Protein 4R7O (pdb70)

Nearest PDB structures (foldseek):
  4r7o-assembly6_F  TM=1.004E+00  e=2.488E-62  Bacillus anthracis str. Ames
  4r7o-assembly5_E  TM=1.000E+00  e=1.242E-59  Bacillus anthracis str. Ames
  4r7o-assembly4_D  TM=1.000E+00  e=6.249E-59  Bacillus anthracis str. Ames
  5t91-assembly1_A  TM=9.676E-01  e=3.129E-40  Bacillus subtilis subsp. subtilis str. 168
  5t9b-assembly1_G  TM=9.625E-01  e=3.129E-40  Bacillus subtilis subsp. subtilis str. 168

B-factor: mean 41.23, std 19.24, range [12.94, 158.27]

Sequence (1934 aa):
KNKFLNIAHRGASGHAPEHTFASYDLVKKMKADYLELDIQLTKDGQLIAMHDTAVDRTTNGTGEVRDKTLSEIKSLDAGSWFNKAYPEKAKQEYVGQKVPTLEEIFQKYGRSMKYYIETKSPDVYPGMEEKLLALLEKYNLIGQNMSSSRVMIQSFSKDSLKKIHSINKNIPLVQLLWYYPNENNEIVEWSGITHEPKRVTNDDFQEIKKYAVGIGPNLRNDNGDLIINESYMKMARQNGLLIHPYTINEKPDMRLLMKWGATGMFTNYPDRLHTVLKEKNKFLNIAHRGASGHAPEHTFASYDLVKKMKADYLELDIQLTKDGQLIAMHDTAVDRTTNGTGEVRDKTLSEIKSLDAGSWFNKAYPEKAKQEYVGQKVPTLEEIFQKYGRSMKYYIETKSPDVYPGMEEKLLALLEKYNLIGQNMSSSRVMIQSFSKDSLKKIHSINKNIPLVQLLWYYPNENNEIVEWSGITHEPKRVTNDDFQEIKKYAVGIGPNLRNDNGDLIINESYMKMMARQNGLLIHPYTINEKPDMRLLMKWGATGMFTNYPDRLHTVLKENKNKFLNIAHRGASGHAPEHTFASYDLVKKMKADYLELDIQLTKDGQLIAMHDTAVDRTTNGTGEVRDKTLSEIKSLDAGSWFNKAYPEEKAKQEYVGQKVPTLEEIFQKYGRSMKYYIETKKSPDVYPGMEEKLLALLEKYNLIGQNMSSSRVMIQSFSKDSLKKIHSINKNIPLVQLLWYYPNENNEIVEWSGITHEPKRVTNDDFQEIKKYAVGIGPNLRNDNGDLIINESYMKMARQNGLLIHPYTINEKPDMRLLMKWGATGMFTNYPDRLHTVLKEKNKFLNIAHRGASGHAPEHTFASYDLVKKMKADYLELDIQLTKDGQLIAMHDTAVDRTTNGTGEVRDKTLSEIKSLDAGSWFNKAYPEKAKQEYVGQKVPTLEEIFQKYGRSMKYYIETKKSPDVYPGMEEKLLALLEKYNLIGQNMSSSRVMIQSFSKDSLKKIHSINKNIPLVQLLWYYPNENNEIVEWSGITHEPKRRVTNDDFQEIKKYAVGIGPNLRNDNGDLIINESYMKMARQNGLLIHPYTINEKPDMRLLMKWGATGMFTNYPDRLHTVLKENKNKFLNIAHRGASGHAPEHTFASYDLVKKMKADYLELDIQLTKDGQLIAMHDTAVDRTTNGTGEVRDKTLSEIKSLDAGSWFNKAYPEKAKQEYVGQKVPTLEEIFQKYGRSMKYYIETKSPDVYPGMEEKLLALLEKYNLIGSRVMIQSFSKDSLKKIHSINKNIPLVQLLWYYPNENNEIVEWSGITHEPKRVTNDDFQEIKKYAVGIGPNLRNDNGDLIINESYMKMARQNGLLIHPYTINEKPDMRLLMKWGATGMFTNYPDRLHTVLKEKFLNIAHRGASGHAPEHTFASYDLVKKMKADYLELDIQLTKDGQLIAMHDTAVDRTTNGTGEVRDKTLSEIKSLDAGSWFNKAYPEKAKQEYVGQKVPTLEEIFQKYGRSMKYYIETKSPDVYPGMEEKLLALLEKYNLIRVMIQSFSKDSLKKIHSINKNIPLVQLLWYYPNENNEIVEWSGITHEEPKRVTNDDFQEIKKYAVGIGPNLRNDNGDLIINESYMKMARQNGLLIHPYTINEKPDMRLLMKWGATGMFTNYPDRLHTVLKEKNKFLNIAHRGASGHAPEHTFASYDLVKKMKADYLELDIQLTKDGQLIAMHDTAVDRTTNGTGEVRDKTLSEIKSLDAGSWFNKAYPEKAKQEYVGQKVPTLEEIFQKYGRSMKYYIETKSPDVYPGMEEKLLALLEKYNLIRVMIQSFSKDSLKKIHSINKNIPLVQLLWYYPNENNEIVEWSGITHEPKRVTNDDFQEIKKYAVGIGPNLRNDNGDLIINESYMKMARQNGLLIHPYTINEKPDMRLLMKWGATGMFTNYPDRLHTVLKE

CATH classification: 3.20.20.190

Organism: Bacillus anthracis (NCBI:txid1392)

InterPro domains:
  IPR017946 PLC-like phosphodiesterase, TIM beta/alpha-barrel domain superfamily [G3DSA:3.20.20.190] (24-314)
  IPR017946 PLC-like phosphodiesterase, TIM beta/alpha-barrel domain superfamily [SSF51695] (36-311)
  IPR030395 Glycerophosphodiester phosphodiesterase domain [PF03009] (43-305)
  IPR030395 Glycerophosphodiester phosphodiesterase domain [PS51704] (38-311)

Radius of gyration: 44.38 Å; Cα contacts (8 Å, |Δi|>4): 4209; chains: 7; bounding box: 120×87×147 Å

Secondary structure (DSSP, 8-state):
--PPEEEEETTTTTTS-TTSHHHHTTTTTTT-SEEEEEEEE-TTS-EEE-SSSBSTTTSS--SBGGGS-HHHHHTS-SSHHHHHH-TTT--GGGTTPPPPBHHHHHHHHGGGSEEEEEE--TTTSTTHHHHHHHHHHHTT-S-SSSTT-SEEEEES-HHHHHHHHHH-TTS-EEEE--EEE-TTS-EEETTS-S--GGG--HHHHHHHHTT-SEEE-BSB-TTS-B---HHHHHHHHHTT-EE--B----HHHHHHHHHHT-SEEEES-HHHHHHHHH-/----EEEETTTTTTTS-TTSHHHHTTTTTTT-SEEEEEEEE-TTS-EEE-SSSBSTTTSS--SBGGGS-HHHHTTS-SSHHHHHH-GGG--GGGTT--PPBHHHHHHHHGGGS-EEEE---TTTSTTHHHHHHHHHHHTT-S-SSSSS-SEEEEES-HHHHHHHHHH-TTS-EEEE--EEE-TTS-EEETTSSS--GGG--HHHHHHHHTT-SEEE-BSB-TTS-B---HHHHHHHHHTT-EE--B---SHHHHHHHHHHT-SEEEES-HHHHHHHHT-/-TT--EEEETTTTTTTS-TTSHHHHTTTTTTT-SEEEEEEEE-TTS-EEE-SSSBSTTTSS--SBGGGS-HHHHHTS-SSHHHHHH-GGG--GGGTTPPPPBHHHHHHHHTTSS-EEEEE--TTTSTTHHHHHHHHHHHTT-S-SSGGG--EEEEES-HHHHHHHHHH-TTS-EEEEE-EEE-TTS-EEETT--S--GGG--HHHHHHHHTT-SEEEEBSB-TTS-B---HHHHHHHHHTT-EE--B---SHHHHHHHHHTT-SEEEES-HHHHHHHHT-/----EEEETTTTTTTS-TTSHHHHHHHTTTT-SEEEEEEEE-TTS-EEE-SSSBSTTTSS--SBGGGS-HHHHHTS-SSHHHHHH-TTT--GGGTTPPPPBHHHHHHHHTTS--EEEE---TTTSTTHHHHHHHHHHHTT---SSGGG-SEEEEES-HHHHHHHHHH-TTS-EEEEE-EEE-TTS-EEETTSSS--GGG--HHHHHHHTTT-SEEEEBSB-TTS-B-S-HHHHHHHHTTT-EE--B---SHHHHHHHHHHT-SEEEES-HHHHHHHHT-/-TT--EEEEETTTTTTS-TTSHHHHTTTTTTT-SEEEEEEEE-TTS-EEE-SSSBSTTTSSS-SBGGGS-HHHHHTS--SHHHHHH-GGG--GGGTTPPPPBHHHHHHHHGGGSEEEEE---TTTSTTHHHHHHHHHHHTTS----EEEEES-HHHHHHHHHH-TTS-EEEE--EEE-TTS-EEETTS-S--GGG--HHHHHHHHTT-SEEE-BSB-TTS-B-S-HHHHHHHHHTT-EE--B---SHHHHHHHHHHT-SEEEES-HHHHHHHHT-/--EEEEETTTTTTS-SSSHHHHTTTTTTT-SEEEEEEEE-TTS-EEE-SSSBSTTTSSS-SBGGGS-HHHHHTS--SHHHHHH-TTT--GGGTTPPPPBHHHHHHHHTTS--EEEE---TTTSTTHHHHHHHHHHHTT---EEEEES-HHHHHHHHHH-TTS-EEEEE-EEE-TTS-EEETTS-S--GGG--HHHHHHHTTT-SEEEEBSB-TTS-B---HHHHHHHHHTT-EE--B---SHHHHHHHHHHT-SEEEES-HHHHHHHHH-/----EEEETTTTTTTS-SSSHHHHTTTTTTT-SEEEEEEEE-TTS-EEE-SSSBSTTTSS--SBSTTS-HHHHHTS-SSHHHHHH-GGG--GGGTT--PPBHHHHHHHHGGGSEEEEEE--TTTSTTHHHHHHHHHHHTT---EEEEES-HHHHHHHHHH-SSS-EEEEE-EEE-TTS-EEETTS-S--GGG--HHHHHHHHTT-SEEEEBSB-SSS-B---HHHHHHHHHTT-EE--B---SHHHHHHHHHHT-SEEEES-HHHHHHHHH-

Solvent-accessible surface area: 82773 Å² total; per-residue (Å²): 234,80,161,26,24,1,0,0,21,37,0,0,16,6,50,0,0,17,7,0,48,17,0,4,71,32,2,131,148,31,125,12,56,11,1,4,0,1,0,0,17,5,126,80,22,70,9,0,1,7,69,42,52,27,0,72,109,11,15,112,21,98,27,63,0,96,88,31,33,38,86,76,0,44,88,24,28,6,0,28,51,2,19,140,42,93,12,90,71,39,100,126,123,8,88,36,41,112,2,0,9,0,42,60,0,1,115,109,40,24,128,57,12,59,0,0,0,18,2,43,18,36,90,41,8,103,33,3,2,87,88,0,18,64,27,0,113,130,47,100,0,25,14,161,83,71,112,70,8,59,0,18,0,1,0,50,18,69,91,0,0,100,71,0,39,80,89,38,117,50,0,10,1,0,0,6,0,61,0,58,51,22,118,88,123,62,47,19,8,85,27,15,22,1,22,24,1,98,18,0,30,53,80,0,0,80,63,0,87,133,7,4,38,0,0,0,0,2,2,44,24,132,88,20,17,31,13,5,28,67,2,0,0,82,2,0,70,97,11,40,0,28,0,1,0,37,51,4,36,73,65,23,20,0,99,17,0,75,170,28,26,9,7,0,0,4,0,30,29,0,46,78,0,49,65,9,63,156,130,220,79,155,39,15,1,0,0,23,38,0,0,16,6,52,0,0,18,7,0,45,20,0,5,71,58,1,124,186,38,117,12,48,12,1,3,0,8,2,4,17,4,133,78,34,68,10,0,1,7,76,42,40,25,0,75,107,10,12,110,19,98,31,58,0,104,92,40,36,41,88,81,0,48,86,20,24,3,0,42,44,2,27,178,54,86,90,137,61,46,101,149,117,7,72,36,41,98,2,0,8,0,39,62,0,1,113,111,41,21,83,74,13,72,0,0,0,30,2,70,42,32,119,31,8,93,26,2,1,84,90,0,16,63,24,0,112,137,42,73,0,17,4,138,76,72,97,40,7,58,0,16,0,2,0,65,16,66,95,0,0,105,83,0,37,84,92,33,122,56,0,9,0,0,0,6,0,72,0,57,57,32,152,70,122,98,49,49,7,150,64,62,23,12,82,62,4,167,118,8,3,0,28,17,0,17,79,1,80,148,10,3,32,0,0,0,0,4,1,47,31,134,100,19,18,32,14,5,42,71,79,1,0,124,15,0,90,14,3,49,2,21,0,0,0,39,53,4,32,78,64,22,19,0,92,15,0,80,154,30,18,8,7,0,0,4,0,33,29,0,46,79,0,54,68,9,70,155,141,172,191,76,112,43,10,1,0,0,23,40,0,0,16,5,52,0,0,14,7,0,40,17,0,5,68,58,1,126,167,34,113,12,36,15,1,3,0,1,0,0,18,5,144,80,22,73,10,0,1,7,64,44,52,26,0,74,105,10,13,115,21,96,29,58,0,90,95,33,38,35,90,81,0,50,86,24,24,4,0,42,43,0,30,182,52,97,90,178,65,43,101,152,125,9,74,37,38,104,2,0,8,0,45,59,0,2,115,115,38,26,161,60,20,32,0,0,0,14,2,38,42,44,110,49,6,101,27,2,1,82,89,0,12,59,22,0,105,129,45,104,0,16,27,166,79,76,108,48,12,91,1,18,0,2,0,69,17,36,72,0,0,45,67,0,41,80,92,23,119,39,0,14,1,0,0,6,0,65,0,57,54,48,183,115,126,57,52,34,8,154,56,45,28,12,76,44,4,121,93,8,6,0,58,19,0,38,69,2,85,144,12,5,40,0,0,0,0,7,1,88,30,138,122,38,70,79,16,4,41,49,72,1,0,124,14,0,82,14,4,49,2,26,0,0,0,36,50,4,39,101,68,91,23,0,103,48,0,60,150,32,27,7,8,0,0,4,0,25,24,0,50,72,0,54,61,8,74,153,136,222,100,128,36,10,0,0,0,23,41,0,0,16,10,32,0,0,14,7,0,42,17,0,3,56,36,0,54,134,32,114,15,37,9,0,2,0,7,3,10,19,4,134,80,24,66,12,0,1,9,71,43,34,28,0,70,107,12,12,110,16,98,30,52,0,96,89,32,40,37,87,89,0,44,84,22,27,5,0,41,47,2,32,111,46,112,19,99,72,43,106,149,121,7,76,37,38,101,2,0,8,0,44,64,0,3,32,52,3,18,105,48,8,45,0,0,0,34,6,79,38,37,113,48,7,97,31,1,0,79,90,0,12,62,25,0,127,106,19,76,2,25,12,151,81,76,108,49,7,62,0,20,0,1,1,67,17,73,98,0,0,91,68,0,55,97,87,36,150,50,1,9,2,0,0,7,0,71,0,57,52,42,176,111,123,95,59,50,9,152,59,61,28,10,93,64,4,164,164,20,52,64,92,19,0,90,62,1,89,128,7,4,40,0,0,0,0,5,1,94,28,143,128,36,79,83,13,4,34,75,77,0,0,112,50,0,108,122,13,47,6,23,0,0,0,40,49,4,32,106,69,91,21,0,110,40,0,78,143,25,24,10,12,0,0,3,0,32,38,0,48,68,0,45,69,6,59,157,141,181,186,82,97,35,9,1,0,0,23,36,0,0,18,3,50,0,0,16,7,0,44,19,0,4,69,64,1,122,183,38,116,13,38,4,1,4,0,3,0,0,19,4,132,80,23,72,11,0,1,5,67,42,42,24,0,30,46,12,3,83,20,40,28,61,0,95,92,26,38,31,86,89,0,46,89,24,26,4,0,23,30,2,14,39,18,34,42,56,58,45,107,147,119,10,72,40,39,119,3,0,9,0,45,60,0,4,110,115,41,26,144,58,11,42,0,0,0,23,3,44,46,33,107,48,8,103,34,3,2,94,93,0,8,57,27,0,93,136,47,95,14,40,127,99,80,6,16,0,2,0,67,16,75,99,0,0,107,73,0,50,90,91,38,152,137,12,33,1,0,0,6,0,74,1,58,55,45,125,56,45,91,62,50,10,156,58,60,24,12,97,46,5,96,33,0,37,52,86,14,0,78,68,1,94,142,9,6,60,0,0,0,0,6,0,89,36,132,36,27,62,78,13,5,40,60,10,0,0,88,3,0,79,101,11,53,2,23,0,1,0,36,51,4,37,102,69,89,22,0,104,54,0,73,146,27,22,7,4,0,0,4,0,30,34,0,45,75,0,50,60,9,67,148,129,160,34,14,1,0,0,27,36,0,0,17,6,31,0,0,15,8,0,44,20,0,3,67,30,0,45,110,13,86,15,32,13,0,3,0,2,0,0,21,5,136,78,24,67,11,0,1,8,66,42,45,25,0,73,104,10,13,110,19,98,27,61,0,92,98,40,35,43,47,66,0,43,45,26,24,4,0,40,45,1,28,182,56,87,97,136,58,44,84,83,121,6,62,38,40,95,1,0,8,0,50,59,0,2,36,47,4,15,100,43,10,77,0,0,0,26,2,45,51,37,119,42,10,106,29,5,4,94,90,0,17,63,25,0,104,121,24,62,2,70,116,5,22,0,1,0,64,13,71,104,0,0,100,84,0,62,97,95,34,156,102,5,47,2,0,0,6,0,78,0,55,56,36,169,118,117,100,60,49,10,157,59,59,24,11,88,56,4,170,154,14,57,77,97,16,0,82,63,2,74,138,8,6,60,0,0,0,0,5,0,92,26,138,123,39,70,80,10,4,57,71,58,0,0,135,54,0,107,113,7,22,0,56,0,0,0,40,51,6,36,105,64,90,25,0,102,52,0,76,130,33,29,8,16,0,0,4,0,32,27,0,38,68,0,14,27,11,59,56,124,172,74,117,35,12,0,0,0,24,41,0,0,18,5,57,0,0,13,6,0,44,20,0,2,20,42,1,124,129,33,121,7,34,12,1,4,0,7,1,2,18,6,122,83,18,66,11,0,1,6,72,43,49,29,0,68,105,9,10,114,17,98,27,56,0,90,78,32,40,36,82,81,1,42,89,24,36,5,0,28,50,3,28,173,63,94,93,138,55,39,106,150,122,12,61,45,40,105,3,0,11,0,46,58,0,2,95,65,10,8,136,30,9,59,0,0,0,20,1,68,48,30,131,60,6,105,33,3,4,88,81,0,6,59,30,0,104,127,47,107,2,85,116,4,18,0,1,0,58,16,66,93,0,0,99,92,0,41,84,92,34,137,125,3,44,1,0,0,6,0,69,0,57,51,32,171,114,127,112,42,56,2,164,51,62,24,15,104,24,2,160,184,18,64,85,93,11,0,83,62,0,88,150,12,4,60,0,0,0,0,4,2,73,21,134,119,36,45,54,12,4,45,74,79,0,0,134,35,0,89,135,12,45,1,24,0,0,0,40,51,2,32,97,71,37,12,0,101,15,0,72,148,13,20,10,4,0,0,4,0,33,28,0,47,77,0,68,73,12,56,134,153

Structure (mmCIF, N/CA/C/O backbone):
data_4R7O
#
_entry.id   4R7O
#
_cell.length_a   209.644
_cell.length_b   85.891
_cell.length_c   191.539
_cell.angle_alpha   90.00
_cell.angle_beta   121.33
_cell.angle_gamma   90.00
#
_symmetry.space_group_name_H-M   'C 1 2 1'
#
loop_
_entity.id
_entity.type
_entity.pdbx_description
1 polymer 'Glycerophosphoryl diester phosphodiesterase, putative'
2 non-polymer 'MAGNESIUM ION'
3 non-polymer 'SULFATE ION'
4 non-polymer 1,2-ETHANEDIOL
5 non-polymer GLYCEROL
6 non-polymer DI(HYDROXYETHYL)ETHER
7 water water
#
loop_
_atom_site.group_PDB
_atom_site.id
_atom_site.type_symbol
_atom_site.label_atom_id
_atom_site.label_alt_id
_atom_site.label_comp_id
_atom_site.label_asym_id
_atom_site.label_entity_id
_atom_site.label_seq_id
_atom_site.pdbx_PDB_ins_code
_atom_site.Cartn_x
_atom_site.Cartn_y
_atom_site.Cartn_z
_atom_site.occupancy
_atom_site.B_iso_or_equiv
_atom_site.auth_seq_id
_atom_site.auth_comp_id
_atom_site.auth_asym_id
_atom_site.auth_atom_id
_atom_site.pdbx_PDB_model_num
ATOM 1 N N . LYS A 1 13 ? 67.080 11.774 14.911 1.00 76.16 35 LYS A N 1
ATOM 2 C CA . LYS A 1 13 ? 66.505 12.986 14.324 1.00 84.11 35 LYS A CA 1
ATOM 3 C C . LYS A 1 13 ? 65.106 13.274 14.880 1.00 88.97 35 LYS A C 1
ATOM 4 O O . LYS A 1 13 ? 64.837 14.375 15.377 1.00 84.17 35 LYS A O 1
ATOM 10 N N . ASN A 1 14 ? 64.218 12.285 14.798 1.00 88.26 36 ASN A N 1
ATOM 11 C CA . ASN A 1 14 ? 62.926 12.380 15.470 1.00 78.38 36 ASN A CA 1
ATOM 12 C C . ASN A 1 14 ? 62.827 11.413 16.656 1.00 66.75 36 ASN A C 1
ATOM 13 O O . ASN A 1 14 ? 61.729 11.018 17.058 1.00 68.04 36 ASN A O 1
ATOM 18 N N . LYS A 1 15 ? 63.984 11.059 17.220 1.00 52.70 37 LYS A N 1
ATOM 19 C CA . LYS A 1 15 ? 64.057 10.221 18.416 1.00 47.78 37 LYS A CA 1
ATOM 20 C C . LYS A 1 15 ? 63.266 10.834 19.576 1.00 40.58 37 LYS A C 1
ATOM 21 O O . LYS A 1 15 ? 63.330 12.039 19.810 1.00 41.59 37 LYS A O 1
ATOM 27 N N . PHE A 1 16 ? 62.521 10.000 20.298 1.00 37.04 38 PHE A N 1
ATOM 28 C CA . PHE A 1 16 ? 61.616 10.487 21.332 1.00 28.75 38 PHE A CA 1
ATOM 29 C C . PHE A 1 16 ? 62.348 10.934 22.590 1.00 30.02 38 PHE A C 1
ATOM 30 O O . PHE A 1 16 ? 63.112 10.185 23.168 1.00 36.31 38 PHE A O 1
ATOM 38 N N . LEU A 1 17 ? 62.094 12.160 23.019 1.00 31.95 39 LEU A N 1
ATOM 39 C CA . LEU A 1 17 ? 62.777 12.722 24.175 1.00 29.57 39 LEU A CA 1
ATOM 40 C C . LEU A 1 17 ? 61.914 12.656 25.432 1.00 29.05 39 LEU A C 1
ATOM 41 O O . LEU A 1 17 ? 60.813 13.197 25.479 1.00 30.78 39 LEU A O 1
ATOM 46 N N . ASN A 1 18 ? 62.424 11.960 26.436 1.00 28.10 40 ASN A N 1
ATOM 47 C CA . ASN A 1 18 ? 61.811 11.894 27.739 1.00 23.18 40 ASN A CA 1
ATOM 48 C C . ASN A 1 18 ? 62.399 13.013 28.582 1.00 30.91 40 ASN A C 1
ATOM 49 O O . ASN A 1 18 ? 63.561 12.951 28.991 1.00 37.13 40 ASN A O 1
ATOM 54 N N . ILE A 1 19 ? 61.606 14.044 28.830 1.00 23.42 41 ILE A N 1
ATOM 55 C CA . ILE A 1 19 ? 62.104 15.262 29.471 1.00 23.63 41 ILE A CA 1
ATOM 56 C C . ILE A 1 19 ? 61.585 15.371 30.902 1.00 25.29 41 ILE A C 1
ATOM 57 O O . ILE A 1 19 ? 60.380 15.550 31.120 1.00 24.89 41 ILE A O 1
ATOM 62 N N . ALA A 1 20 ? 62.485 15.258 31.878 1.00 20.25 42 ALA A N 1
ATOM 63 C CA . ALA A 1 20 ? 62.078 15.331 33.289 1.00 25.54 42 ALA A CA 1
ATOM 64 C C . ALA A 1 20 ? 61.826 16.775 33.736 1.00 24.98 42 ALA A C 1
ATOM 65 O O . ALA A 1 20 ? 62.758 17.518 34.038 1.00 25.39 42 ALA A O 1
ATOM 67 N N . HIS A 1 21 ? 60.548 17.139 33.779 1.00 23.98 43 HIS A N 1
ATOM 68 C CA . HIS A 1 21 ? 60.065 18.462 34.169 1.00 21.06 43 HIS A CA 1
ATOM 69 C C . HIS A 1 21 ? 60.474 18.847 35.597 1.00 22.10 43 HIS A C 1
ATOM 70 O O . HIS A 1 21 ? 59.904 18.353 36.565 1.00 22.27 43 HIS A O 1
ATOM 77 N N . ARG A 1 22 ? 61.469 19.726 35.710 1.00 28.59 44 ARG A N 1
ATOM 78 C CA . ARG A 1 22 ? 62.011 20.171 37.001 1.00 24.02 44 ARG A CA 1
ATOM 79 C C . ARG A 1 22 ? 62.647 19.033 37.772 1.00 24.76 44 ARG A C 1
ATOM 80 O O . ARG A 1 22 ? 62.693 19.077 39.001 1.00 28.94 44 ARG A O 1
ATOM 88 N N . GLY A 1 23 ? 63.153 18.037 37.045 1.00 24.65 45 GLY A N 1
ATOM 89 C CA . GLY A 1 23 ? 63.654 16.813 37.639 1.00 19.63 45 GLY A CA 1
ATOM 90 C C . GLY A 1 23 ? 62.539 15.784 37.667 1.00 31.63 45 GLY A C 1
ATOM 91 O O . GLY A 1 23 ? 61.556 15.917 36.931 1.00 25.88 45 GLY A O 1
ATOM 92 N N . ALA A 1 24 ? 62.676 14.754 38.503 1.00 29.97 46 ALA A N 1
ATOM 93 C CA . ALA A 1 24 ? 61.570 13.836 38.726 1.00 27.06 46 ALA A CA 1
ATOM 94 C C . ALA A 1 24 ? 60.704 14.439 39.828 1.00 28.96 46 ALA A C 1
ATOM 95 O O . ALA A 1 24 ? 60.607 13.912 40.941 1.00 33.25 46 ALA A O 1
ATOM 97 N N . SER A 1 25 ? 60.087 15.564 39.498 1.00 26.41 47 SER A N 1
ATOM 98 C CA . SER A 1 25 ? 59.424 16.406 40.485 1.00 33.21 47 SER A CA 1
ATOM 99 C C . SER A 1 25 ? 58.120 15.810 41.032 1.00 32.85 47 SER A C 1
ATOM 100 O O . SER A 1 25 ? 57.528 16.354 41.954 1.00 29.79 47 SER A O 1
ATOM 103 N N . GLY A 1 26 ? 57.680 14.693 40.466 1.00 32.07 48 GLY A N 1
ATOM 104 C CA . GLY A 1 26 ? 56.548 13.979 41.027 1.00 28.78 48 GLY A CA 1
ATOM 105 C C . GLY A 1 26 ? 56.952 13.059 42.167 1.00 28.59 48 GLY A C 1
ATOM 106 O O . GLY A 1 26 ? 56.094 12.529 42.869 1.00 25.63 48 GLY A O 1
ATOM 107 N N . HIS A 1 27 ? 58.262 12.871 42.347 1.00 30.35 49 HIS A N 1
ATOM 108 C CA . HIS A 1 27 ? 58.798 11.946 43.345 1.00 24.59 49 HIS A CA 1
ATOM 109 C C . HIS A 1 27 ? 59.602 12.665 44.412 1.00 33.57 49 HIS A C 1
ATOM 110 O O . HIS A 1 27 ? 59.821 12.131 45.502 1.00 34.80 49 HIS A O 1
ATOM 117 N N . ALA A 1 28 ? 60.060 13.871 44.095 1.00 28.80 50 ALA A N 1
ATOM 118 C CA . ALA A 1 28 ? 60.878 14.658 45.019 1.00 32.56 50 ALA A CA 1
ATOM 119 C C . ALA A 1 28 ? 60.654 16.159 44.748 1.00 29.87 50 ALA A C 1
ATOM 120 O O . ALA A 1 28 ? 60.159 16.509 43.674 1.00 29.91 50 ALA A O 1
ATOM 122 N N . PRO A 1 29 ? 61.002 17.046 45.710 1.00 29.13 51 PRO A N 1
ATOM 123 C CA . PRO A 1 29 ? 60.803 18.495 45.520 1.00 23.82 51 PRO A CA 1
ATOM 124 C C . PRO A 1 29 ? 61.437 19.024 44.241 1.00 29.48 51 PRO A C 1
ATOM 125 O O . PRO A 1 29 ? 62.619 18.769 44.013 1.00 33.50 51 PRO A O 1
ATOM 129 N N . GLU A 1 30 ? 60.676 19.762 43.436 1.00 26.45 52 GLU A N 1
ATOM 130 C CA . GLU A 1 30 ? 61.175 20.312 42.175 1.00 21.80 52 GLU A CA 1
ATOM 131 C C . GLU A 1 30 ? 62.426 21.175 42.356 1.00 26.11 52 GLU A C 1
ATOM 132 O O . GLU A 1 30 ? 62.580 21.882 43.360 1.00 25.18 52 GLU A O 1
ATOM 138 N N . HIS A 1 31 ? 63.320 21.110 41.376 1.00 21.39 53 HIS A N 1
ATOM 139 C CA . HIS A 1 31 ? 64.535 21.926 41.379 1.00 22.30 53 HIS A CA 1
ATOM 140 C C . HIS A 1 31 ? 65.341 21.833 42.665 1.00 24.82 53 HIS A C 1
ATOM 141 O O . HIS A 1 31 ? 65.781 22.847 43.207 1.00 24.70 53 HIS A O 1
ATOM 148 N N . THR A 1 32 ? 65.509 20.603 43.143 1.00 23.08 54 THR A N 1
ATOM 149 C CA . THR A 1 32 ? 66.480 20.267 44.175 1.00 23.31 54 THR A CA 1
ATOM 150 C C . THR A 1 32 ? 67.339 19.129 43.666 1.00 27.39 54 THR A C 1
ATOM 151 O O . THR A 1 32 ? 66.978 18.459 42.710 1.00 30.92 54 THR A O 1
ATOM 155 N N . PHE A 1 33 ? 68.454 18.860 44.320 1.00 26.71 55 PHE A N 1
ATOM 156 C CA . PHE A 1 33 ? 69.244 17.718 43.892 1.00 27.20 55 PHE A CA 1
ATOM 157 C C . PHE A 1 33 ? 68.521 16.409 44.187 1.00 26.82 55 PHE A C 1
ATOM 158 O O . PHE A 1 33 ? 68.708 15.430 43.470 1.00 35.26 55 PHE A O 1
ATOM 166 N N . ALA A 1 34 ? 67.679 16.397 45.214 1.00 26.21 56 ALA A N 1
ATOM 167 C CA . ALA A 1 34 ? 66.854 15.224 45.512 1.00 31.51 56 ALA A CA 1
ATOM 168 C C . ALA A 1 34 ? 66.054 14.809 44.269 1.00 35.03 56 ALA A C 1
ATOM 169 O O . ALA A 1 34 ? 65.907 13.629 43.960 1.00 35.93 56 ALA A O 1
ATOM 171 N N . SER A 1 35 ? 65.582 15.806 43.539 1.00 29.17 57 SER A N 1
ATOM 172 C CA . SER A 1 35 ? 64.802 15.598 42.333 1.00 25.55 57 SER A CA 1
ATOM 173 C C . SER A 1 35 ? 65.668 15.294 41.105 1.00 28.52 57 SER A C 1
ATOM 174 O O . SER A 1 35 ? 65.300 14.480 40.259 1.00 31.61 57 SER A O 1
ATOM 177 N N . TYR A 1 36 ? 66.806 15.974 41.001 1.00 27.56 58 TYR A N 1
ATOM 178 C CA . TYR A 1 36 ? 67.712 15.811 39.867 1.00 22.82 58 TYR A CA 1
ATOM 179 C C . TYR A 1 36 ? 68.435 14.458 39.908 1.00 26.96 58 TYR A C 1
ATOM 180 O O . TYR A 1 36 ? 68.742 13.881 38.870 1.00 32.66 58 TYR A O 1
ATOM 189 N N . ASP A 1 37 ? 68.718 13.965 41.111 1.00 24.27 59 ASP A N 1
ATOM 190 C CA . ASP A 1 37 ? 69.448 12.708 41.271 1.00 27.75 59 ASP A CA 1
ATOM 191 C C . ASP A 1 37 ? 68.650 11.483 40.813 1.00 33.18 59 ASP A C 1
ATOM 192 O O . ASP A 1 37 ? 69.214 10.398 40.686 1.00 38.69 59 ASP A O 1
ATOM 197 N N . LEU A 1 38 ? 67.353 11.648 40.554 1.00 29.94 60 LEU A N 1
ATOM 198 C CA . LEU A 1 38 ? 66.515 10.524 40.134 1.00 27.25 60 LEU A CA 1
ATOM 199 C C . LEU A 1 38 ? 66.396 10.391 38.604 1.00 28.68 60 LEU A C 1
ATOM 200 O O . LEU A 1 38 ? 66.003 9.345 38.087 1.00 31.76 60 LEU A O 1
ATOM 205 N N . VAL A 1 39 ? 66.759 11.448 37.888 1.00 25.86 61 VAL A N 1
ATOM 206 C CA . VAL A 1 39 ? 66.536 11.546 36.447 1.00 29.07 61 VAL A CA 1
ATOM 207 C C . VAL A 1 39 ? 67.275 10.483 35.602 1.00 32.82 61 VAL A C 1
ATOM 208 O O . VAL A 1 39 ? 66.677 9.821 34.747 1.00 31.74 61 VAL A O 1
ATOM 212 N N . LYS A 1 40 ? 68.571 10.329 35.839 1.00 32.42 62 LYS A N 1
ATOM 213 C CA . LYS A 1 40 ? 69.384 9.343 35.133 1.00 36.22 62 LYS A CA 1
ATOM 214 C C . LYS A 1 40 ? 68.862 7.927 35.406 1.00 38.29 62 LYS A C 1
ATOM 215 O O . LYS A 1 40 ? 68.697 7.114 34.497 1.00 40.63 62 LYS A O 1
ATOM 221 N N . LYS A 1 41 ? 68.606 7.660 36.679 1.00 34.81 63 LYS A N 1
ATOM 222 C CA . LYS A 1 41 ? 68.021 6.417 37.146 1.00 32.86 63 LYS A CA 1
ATOM 223 C C . LYS A 1 41 ? 66.730 6.053 36.406 1.00 37.14 63 LYS A C 1
ATOM 224 O O . LYS A 1 41 ? 66.569 4.933 35.934 1.00 40.30 63 LYS A O 1
ATOM 230 N N . MET A 1 42 ? 65.826 7.023 36.291 1.00 37.35 64 MET A N 1
ATOM 231 C CA . MET A 1 42 ? 64.507 6.809 35.698 1.00 35.00 64 MET A CA 1
ATOM 232 C C . MET A 1 42 ? 64.484 6.889 34.165 1.00 37.77 64 MET A C 1
ATOM 233 O O . MET A 1 42 ? 63.413 6.873 33.554 1.00 35.63 64 MET A O 1
ATOM 238 N N . LYS A 1 43 ? 65.674 6.979 33.571 1.00 38.11 65 LYS A N 1
ATOM 239 C CA . LYS A 1 43 ? 65.890 6.867 32.126 1.00 35.40 65 LYS A CA 1
ATOM 240 C C . LYS A 1 43 ? 65.424 8.086 31.337 1.00 30.85 65 LYS A C 1
ATOM 241 O O . LYS A 1 43 ? 65.120 7.978 30.141 1.00 32.90 65 LYS A O 1
ATOM 247 N N . ALA A 1 44 ? 65.367 9.244 31.987 1.00 22.85 66 ALA A N 1
ATOM 248 C CA . ALA A 1 44 ? 65.061 10.476 31.260 1.00 22.81 66 ALA A CA 1
ATOM 249 C C . ALA A 1 44 ? 66.188 10.832 30.287 1.00 31.03 66 ALA A C 1
ATOM 250 O O . ALA A 1 44 ? 67.332 10.450 30.503 1.00 37.37 66 ALA A O 1
ATOM 252 N N . ASP A 1 45 ? 65.860 11.548 29.214 1.00 31.67 67 ASP A N 1
ATOM 253 C CA . ASP A 1 45 ? 66.865 11.995 28.245 1.00 30.40 67 ASP A CA 1
ATOM 254 C C . ASP A 1 45 ? 67.376 13.396 28.570 1.00 31.64 67 ASP A C 1
ATOM 255 O O . ASP A 1 45 ? 68.520 13.725 28.275 1.00 36.39 67 ASP A O 1
ATOM 260 N N . TYR A 1 46 ? 66.513 14.218 29.162 1.00 26.07 68 TYR A N 1
ATOM 261 C CA . TYR A 1 46 ? 66.828 15.615 29.430 1.00 20.74 68 TYR A CA 1
ATOM 262 C C . TYR A 1 46 ? 66.405 15.980 30.828 1.00 20.12 68 TYR A C 1
ATOM 263 O O . TYR A 1 46 ? 65.427 15.473 31.352 1.00 39.60 68 TYR A O 1
ATOM 272 N N . LEU A 1 47 ? 67.161 16.869 31.437 1.00 28.75 69 LEU A N 1
ATOM 273 C CA . LEU A 1 47 ? 66.796 17.446 32.711 1.00 25.84 69 LEU A CA 1
ATOM 274 C C . LEU A 1 47 ? 66.302 18.870 32.446 1.00 25.10 69 LEU A C 1
ATOM 275 O O . LEU A 1 47 ? 67.048 19.686 31.917 1.00 31.53 69 LEU A O 1
ATOM 280 N N . GLU A 1 48 ? 65.043 19.155 32.769 1.00 21.62 70 GLU A N 1
ATOM 281 C CA . GLU A 1 48 ? 64.458 20.458 32.456 1.00 19.54 70 GLU A CA 1
ATOM 282 C C . GLU A 1 48 ? 64.668 21.441 33.605 1.00 28.57 70 GLU A C 1
ATOM 283 O O . GLU A 1 48 ? 64.350 21.145 34.760 1.00 25.10 70 GLU A O 1
ATOM 289 N N . LEU A 1 49 ? 65.212 22.610 33.269 1.00 30.91 71 LEU A N 1
ATOM 290 C CA . LEU A 1 49 ? 65.619 23.612 34.257 1.00 31.81 71 LEU A CA 1
ATOM 291 C C . LEU A 1 49 ? 65.017 24.983 33.977 1.00 34.78 71 LEU A C 1
ATOM 292 O O . LEU A 1 49 ? 65.136 25.494 32.865 1.00 37.99 71 LEU A O 1
ATOM 297 N N . ASP A 1 50 ? 64.399 25.581 34.994 1.00 33.64 72 ASP A N 1
ATOM 298 C CA . ASP A 1 50 ? 63.994 26.982 34.945 1.00 31.13 72 ASP A CA 1
ATOM 299 C C . ASP A 1 50 ? 65.028 27.797 35.699 1.00 31.51 72 ASP A C 1
ATOM 300 O O . ASP A 1 50 ? 65.464 27.380 36.773 1.00 36.94 72 ASP A O 1
ATOM 305 N N . ILE A 1 51 ? 65.425 28.952 35.168 1.00 29.73 73 ILE A N 1
ATOM 306 C CA . ILE A 1 51 ? 66.447 29.741 35.860 1.00 33.09 73 ILE A CA 1
ATOM 307 C C . ILE A 1 51 ? 66.017 31.159 36.208 1.00 32.64 73 ILE A C 1
ATOM 308 O O . ILE A 1 51 ? 65.255 31.796 35.482 1.00 34.52 73 ILE A O 1
ATOM 313 N N . GLN A 1 52 ? 66.491 31.616 37.363 1.00 30.52 74 GLN A N 1
ATOM 314 C CA . GLN A 1 52 ? 66.298 32.983 37.832 1.00 30.32 74 GLN A CA 1
ATOM 315 C C . GLN A 1 52 ? 67.671 33.600 38.061 1.00 32.54 74 GLN A C 1
ATOM 316 O O . GLN A 1 52 ? 68.678 32.896 38.078 1.00 36.96 74 GLN A O 1
ATOM 322 N N . LEU A 1 53 ? 67.713 34.911 38.254 1.00 33.23 75 LEU A N 1
ATOM 323 C CA . LEU A 1 53 ? 68.977 35.598 38.465 1.00 34.60 75 LEU A CA 1
ATOM 324 C C . LEU A 1 53 ? 68.963 36.344 39.794 1.00 37.96 75 LEU A C 1
ATOM 325 O O . LEU A 1 53 ? 68.072 37.151 40.049 1.00 46.02 75 LEU A O 1
ATOM 330 N N . THR A 1 54 ? 69.936 36.062 40.653 1.00 34.21 76 THR A N 1
ATOM 331 C CA . THR A 1 54 ? 69.960 36.673 41.974 1.00 33.22 76 THR A CA 1
ATOM 332 C C . THR A 1 54 ? 70.519 38.081 41.881 1.00 46.96 76 THR A C 1
ATOM 333 O O . THR A 1 54 ? 71.041 38.478 40.837 1.00 44.68 76 THR A O 1
ATOM 337 N N . LYS A 1 55 ? 70.411 38.834 42.975 1.00 48.52 77 LYS A N 1
ATOM 338 C CA . LYS A 1 55 ? 70.796 40.241 42.968 1.00 50.06 77 LYS A CA 1
ATOM 339 C C . LYS A 1 55 ? 72.284 40.420 42.674 1.00 52.38 77 LYS A C 1
ATOM 340 O O . LYS A 1 55 ? 72.680 41.384 42.023 1.00 60.32 77 LYS A O 1
ATOM 346 N N . ASP A 1 56 ? 73.107 39.490 43.141 1.00 46.97 78 ASP A N 1
ATOM 347 C CA . ASP A 1 56 ? 74.534 39.564 42.868 1.00 52.70 78 ASP A CA 1
ATOM 348 C C . ASP A 1 56 ? 74.911 38.808 41.584 1.00 52.62 78 ASP A C 1
ATOM 349 O O . ASP A 1 56 ? 76.074 38.459 41.386 1.00 53.87 78 ASP A O 1
ATOM 354 N N . GLY A 1 57 ? 73.924 38.557 40.723 1.00 48.56 79 GLY A N 1
ATOM 355 C CA . GLY A 1 57 ? 74.179 38.061 39.380 1.00 35.59 79 GLY A CA 1
ATOM 356 C C . GLY A 1 57 ? 74.470 36.580 39.200 1.00 43.88 79 GLY A C 1
ATOM 357 O O . GLY A 1 57 ? 75.116 36.201 38.225 1.00 42.65 79 GLY A O 1
ATOM 358 N N . GLN A 1 58 ? 73.992 35.743 40.123 1.00 39.41 80 GLN A N 1
ATOM 359 C CA . GLN A 1 58 ? 74.159 34.291 40.028 1.00 36.69 80 GLN A CA 1
ATOM 360 C C . GLN A 1 58 ? 72.883 33.619 39.531 1.00 37.12 80 GLN A C 1
ATOM 361 O O . GLN A 1 58 ? 71.786 33.986 39.946 1.00 41.34 80 GLN A O 1
ATOM 367 N N . LEU A 1 59 ? 73.031 32.642 38.641 1.00 28.35 81 LEU A N 1
ATOM 368 C CA . LEU A 1 59 ? 71.890 31.914 38.099 1.00 27.01 81 LEU A CA 1
ATOM 369 C C . LEU A 1 59 ? 71.489 30.740 39.002 1.00 29.27 81 LEU A C 1
ATOM 370 O O . LEU A 1 59 ? 72.310 29.893 39.329 1.00 33.21 81 LEU A O 1
ATOM 375 N N . ILE A 1 60 ? 70.224 30.682 39.404 1.00 26.56 82 ILE A N 1
ATOM 376 C CA . ILE A 1 60 ? 69.751 29.580 40.243 1.00 28.79 82 ILE A CA 1
ATOM 377 C C . ILE A 1 60 ? 68.546 28.901 39.615 1.00 32.01 82 ILE A C 1
ATOM 378 O O . ILE A 1 60 ? 67.867 29.487 38.775 1.00 34.83 82 ILE A O 1
ATOM 383 N N . ALA A 1 61 ? 68.280 27.669 40.043 1.00 30.06 83 ALA A N 1
ATOM 384 C CA . ALA A 1 61 ? 67.168 26.887 39.519 1.00 28.95 83 ALA A CA 1
ATOM 385 C C . ALA A 1 61 ? 65.935 27.055 40.396 1.00 32.14 83 ALA A C 1
ATOM 386 O O . ALA A 1 61 ? 65.926 26.658 41.567 1.00 27.22 83 ALA A O 1
ATOM 388 N N . MET A 1 62 ? 64.905 27.670 39.816 1.00 31.92 84 MET A N 1
ATOM 389 C CA . MET A 1 62 ? 63.639 27.904 40.497 1.00 28.30 84 MET A CA 1
ATOM 390 C C . MET A 1 62 ? 62.615 28.300 39.452 1.00 31.47 84 MET A C 1
ATOM 391 O O . MET A 1 62 ? 62.940 28.994 38.490 1.00 35.14 84 MET A O 1
ATOM 396 N N . HIS A 1 63 ? 61.378 27.855 39.630 1.00 30.00 85 HIS A N 1
ATOM 397 C CA . HIS A 1 63 ? 60.358 28.099 38.625 1.00 28.09 85 HIS A CA 1
ATOM 398 C C . HIS A 1 63 ? 59.757 29.501 38.732 1.00 30.58 85 HIS A C 1
ATOM 399 O O . HIS A 1 63 ? 59.728 30.236 37.730 1.00 30.54 85 HIS A O 1
ATOM 406 N N . ASP A 1 64 ? 59.283 29.852 39.934 1.00 27.81 86 ASP A N 1
ATOM 407 C CA . ASP A 1 64 ? 58.668 31.155 40.206 1.00 30.06 86 ASP A CA 1
ATOM 408 C C . ASP A 1 64 ? 59.738 32.230 40.367 1.00 36.71 86 ASP A C 1
ATOM 409 O O . ASP A 1 64 ? 60.879 31.927 40.697 1.00 39.77 86 ASP A O 1
ATOM 414 N N . THR A 1 65 ? 59.372 33.486 40.134 1.00 39.98 87 THR A N 1
ATOM 415 C CA . THR A 1 65 ? 60.283 34.598 40.378 1.00 38.20 87 THR A CA 1
ATOM 416 C C . THR A 1 65 ? 60.363 34.901 41.884 1.00 40.45 87 THR A C 1
ATOM 417 O O . THR A 1 65 ? 61.347 35.472 42.364 1.00 41.61 87 THR A O 1
ATOM 421 N N . ALA A 1 66 ? 59.317 34.512 42.612 1.00 37.45 88 ALA A N 1
ATOM 422 C CA . ALA A 1 66 ? 59.265 34.639 44.067 1.00 40.70 88 ALA A CA 1
ATOM 423 C C . ALA A 1 66 ? 59.625 33.306 44.744 1.00 46.55 88 ALA A C 1
ATOM 424 O O . ALA A 1 66 ? 59.334 32.233 44.206 1.00 50.98 88 ALA A O 1
ATOM 426 N N . VAL A 1 67 ? 60.241 33.367 45.923 1.00 40.91 89 VAL A N 1
ATOM 427 C CA . VAL A 1 67 ? 60.663 32.149 46.610 1.00 42.26 89 VAL A CA 1
ATOM 428 C C . VAL A 1 67 ? 59.556 31.522 47.464 1.00 47.55 89 VAL A C 1
ATOM 429 O O . VAL A 1 67 ? 59.734 30.432 48.010 1.00 52.68 89 VAL A O 1
ATOM 433 N N . ASP A 1 68 ? 58.414 32.195 47.554 1.00 44.53 90 ASP A N 1
ATOM 434 C CA . ASP A 1 68 ? 57.335 31.814 48.476 1.00 44.43 90 ASP A CA 1
ATOM 435 C C . ASP A 1 68 ? 56.802 30.380 48.368 1.00 43.55 90 ASP A C 1
ATOM 436 O O . ASP A 1 68 ? 56.734 29.666 49.372 1.00 42.41 90 ASP A O 1
ATOM 441 N N . ARG A 1 69 ? 56.407 29.969 47.165 1.00 43.06 91 ARG A N 1
ATOM 442 C CA . ARG A 1 69 ? 55.677 28.715 47.004 1.00 32.71 91 ARG A CA 1
ATOM 443 C C . ARG A 1 69 ? 56.511 27.501 47.384 1.00 33.34 91 ARG A C 1
ATOM 444 O O . ARG A 1 69 ? 55.980 26.564 47.983 1.00 40.85 91 ARG A O 1
ATOM 452 N N . THR A 1 70 ? 57.806 27.519 47.064 1.00 29.90 92 THR A N 1
ATOM 453 C CA . THR A 1 70 ? 58.656 26.332 47.260 1.00 31.58 92 THR A CA 1
ATOM 454 C C . THR A 1 70 ? 59.705 26.454 48.361 1.00 34.13 92 THR A C 1
ATOM 455 O O . THR A 1 70 ? 60.560 25.582 48.491 1.00 39.29 92 THR A O 1
ATOM 459 N N . THR A 1 71 ? 59.670 27.526 49.144 1.00 30.79 93 THR A N 1
ATOM 460 C CA . THR A 1 71 ? 60.571 27.623 50.287 1.00 37.53 93 THR A CA 1
ATOM 461 C C . THR A 1 71 ? 59.881 28.182 51.521 1.00 43.75 93 THR A C 1
ATOM 462 O O . THR A 1 71 ? 58.685 28.483 51.508 1.00 48.89 93 THR A O 1
ATOM 466 N N . ASN A 1 72 ? 60.666 28.339 52.581 1.00 45.39 94 ASN A N 1
ATOM 467 C CA . ASN A 1 72 ? 60.192 28.913 53.830 1.00 44.63 94 ASN A CA 1
ATOM 468 C C . ASN A 1 72 ? 60.436 30.414 53.903 1.00 48.89 94 ASN A C 1
ATOM 469 O O . ASN A 1 72 ? 60.230 31.027 54.947 1.00 50.34 94 ASN A O 1
ATOM 474 N N . GLY A 1 73 ? 60.895 30.996 52.799 1.00 47.91 95 GLY A N 1
ATOM 475 C CA . GLY A 1 73 ? 61.144 32.425 52.731 1.00 40.34 95 GLY A CA 1
ATOM 476 C C . GLY A 1 73 ? 60.057 33.156 51.964 1.00 43.84 95 GLY A C 1
ATOM 477 O O . GLY A 1 73 ? 59.072 32.557 51.516 1.00 40.30 95 GLY A O 1
ATOM 478 N N . THR A 1 74 ? 60.235 34.464 51.821 1.00 45.66 96 THR A N 1
ATOM 479 C CA . THR A 1 74 ? 59.315 35.288 51.051 1.00 46.85 96 THR A CA 1
ATOM 480 C C . THR A 1 74 ? 60.098 36.311 50.237 1.00 44.54 96 THR A C 1
ATOM 481 O O . THR A 1 74 ? 61.187 36.722 50.639 1.00 43.32 96 THR A O 1
ATOM 485 N N . GLY A 1 75 ? 59.546 36.724 49.100 1.00 40.46 97 GLY A N 1
ATOM 486 C CA . GLY A 1 75 ? 60.153 37.789 48.317 1.00 40.88 97 GLY A CA 1
ATOM 487 C C . GLY A 1 75 ? 60.665 37.355 46.956 1.00 38.75 97 GLY A C 1
ATOM 488 O O . GLY A 1 75 ? 60.742 36.160 46.671 1.00 41.59 97 GLY A O 1
ATOM 489 N N . GLU A 1 76 ? 61.012 38.331 46.119 1.00 39.31 98 GLU A N 1
ATOM 490 C CA . GLU A 1 76 ? 61.532 38.078 44.771 1.00 38.73 98 GLU A CA 1
ATOM 491 C C . GLU A 1 76 ? 62.978 37.619 44.780 1.00 36.77 98 GLU A C 1
ATOM 492 O O . GLU A 1 76 ? 63.764 38.047 45.623 1.00 40.64 98 GLU A O 1
ATOM 498 N N . VAL A 1 77 ? 63.326 36.749 43.837 1.00 38.27 99 VAL A N 1
ATOM 499 C CA . VAL A 1 77 ? 64.697 36.272 43.723 1.00 40.63 99 VAL A CA 1
ATOM 500 C C . VAL A 1 77 ? 65.642 37.444 43.455 1.00 39.62 99 VAL A C 1
ATOM 501 O O . VAL A 1 77 ? 66.695 37.555 44.084 1.00 36.82 99 VAL A O 1
ATOM 505 N N . ARG A 1 78 ? 65.244 38.318 42.532 1.00 38.66 100 ARG A N 1
ATOM 506 C CA . ARG A 1 78 ? 66.090 39.418 42.056 1.00 40.24 100 ARG A CA 1
ATOM 507 C C . ARG A 1 78 ? 66.492 40.396 43.146 1.00 43.63 100 ARG A C 1
ATOM 508 O O . ARG A 1 78 ? 67.412 41.185 42.958 1.00 46.81 100 ARG A O 1
ATOM 516 N N . ASP A 1 79 ? 65.781 40.360 44.267 1.00 45.61 101 ASP A N 1
ATOM 517 C CA . ASP A 1 79 ? 66.074 41.225 45.402 1.00 49.74 101 ASP A CA 1
ATOM 518 C C . ASP A 1 79 ? 66.943 40.515 46.443 1.00 47.65 101 ASP A C 1
ATOM 519 O O . ASP A 1 79 ? 67.201 41.045 47.520 1.00 53.98 101 ASP A O 1
ATOM 524 N N . LYS A 1 80 ? 67.382 39.307 46.126 1.00 45.44 102 LYS A N 1
ATOM 525 C CA . LYS A 1 80 ? 68.121 38.493 47.089 1.00 50.06 102 LYS A CA 1
ATOM 526 C C . LYS A 1 80 ? 69.505 38.098 46.574 1.00 48.13 102 LYS A C 1
ATOM 527 O O . LYS A 1 80 ? 69.680 37.782 45.393 1.00 42.16 102 LYS A O 1
ATOM 533 N N . THR A 1 81 ? 70.490 38.113 47.464 1.00 46.47 103 THR A N 1
ATOM 534 C CA . THR A 1 81 ? 71.798 37.600 47.100 1.00 50.07 103 THR A CA 1
ATOM 535 C C . THR A 1 81 ? 71.768 36.079 47.094 1.00 47.85 103 THR A C 1
ATOM 536 O O . THR A 1 81 ? 70.831 35.461 47.613 1.00 45.52 103 THR A O 1
ATOM 540 N N . LEU A 1 82 ? 72.796 35.484 46.499 1.00 44.88 104 LEU A N 1
ATOM 541 C CA . LEU A 1 82 ? 72.935 34.039 46.472 1.00 40.50 104 LEU A CA 1
ATOM 542 C C . LEU A 1 82 ? 73.022 33.483 47.899 1.00 42.13 104 LEU A C 1
ATOM 543 O O . LEU A 1 82 ? 72.431 32.447 48.210 1.00 40.42 104 LEU A O 1
ATOM 548 N N . SER A 1 83 ? 73.745 34.189 48.762 1.00 43.67 105 SER A N 1
ATOM 549 C CA . SER A 1 83 ? 73.849 33.822 50.175 1.00 48.87 105 SER A CA 1
ATOM 550 C C . SER A 1 83 ? 72.491 33.671 50.875 1.00 46.67 105 SER A C 1
ATOM 551 O O . SER A 1 83 ? 72.273 32.700 51.589 1.00 45.73 105 SER A O 1
ATOM 554 N N . GLU A 1 84 ? 71.589 34.631 50.678 1.00 47.54 106 GLU A N 1
ATOM 555 C CA . GLU A 1 84 ? 70.272 34.586 51.309 1.00 46.50 106 GLU A CA 1
ATOM 556 C C . GLU A 1 84 ? 69.446 33.443 50.761 1.00 48.58 106 GLU A C 1
ATOM 557 O O . GLU A 1 84 ? 68.761 32.752 51.510 1.00 56.78 106 GLU A O 1
ATOM 563 N N . ILE A 1 85 ? 69.497 33.259 49.445 1.00 46.20 107 ILE A N 1
ATOM 564 C CA . ILE A 1 85 ? 68.817 32.139 48.803 1.00 44.13 107 ILE A CA 1
ATOM 565 C C . ILE A 1 85 ? 69.240 30.802 49.416 1.00 44.17 107 ILE A C 1
ATOM 566 O O . ILE A 1 85 ? 68.408 29.927 49.685 1.00 41.10 107 ILE A O 1
ATOM 571 N N . LYS A 1 86 ? 70.539 30.667 49.658 1.00 41.43 108 LYS A N 1
ATOM 572 C CA . LYS A 1 86 ? 71.110 29.401 50.093 1.00 38.03 108 LYS A CA 1
ATOM 573 C C . LYS A 1 86 ? 70.740 28.995 51.522 1.00 41.39 108 LYS A C 1
ATOM 574 O O . LYS A 1 86 ? 70.892 27.835 51.893 1.00 51.37 108 LYS A O 1
ATOM 580 N N . SER A 1 87 ? 70.238 29.916 52.330 1.00 39.54 109 SER A N 1
ATOM 581 C CA . SER A 1 87 ? 69.835 29.516 53.674 1.00 44.62 109 SER A CA 1
ATOM 582 C C . SER A 1 87 ? 68.368 29.055 53.736 1.00 46.41 109 SER A C 1
ATOM 583 O O . SER A 1 87 ? 67.879 28.624 54.781 1.00 48.55 109 SER A O 1
ATOM 586 N N . LEU A 1 88 ? 67.674 29.121 52.607 1.00 45.04 110 LEU A N 1
ATOM 587 C CA . LEU A 1 88 ? 66.277 28.708 52.544 1.00 37.59 110 LEU A CA 1
ATOM 588 C C . LEU A 1 88 ? 66.108 27.190 52.469 1.00 38.01 110 LEU A C 1
ATOM 589 O O . LEU A 1 88 ? 66.939 26.480 51.901 1.00 36.89 110 LEU A O 1
ATOM 594 N N . ASP A 1 89 ? 65.021 26.704 53.053 1.00 39.54 111 ASP A N 1
ATOM 595 C CA . ASP A 1 89 ? 64.636 25.307 52.936 1.00 38.96 111 ASP A CA 1
ATOM 596 C C . ASP A 1 89 ? 63.762 25.141 51.706 1.00 37.36 111 ASP A C 1
ATOM 597 O O . ASP A 1 89 ? 62.594 25.528 51.720 1.00 43.30 111 ASP A O 1
ATOM 602 N N . ALA A 1 90 ? 64.311 24.566 50.645 1.00 32.26 112 ALA A N 1
ATOM 603 C CA . ALA A 1 90 ? 63.546 24.398 49.413 1.00 30.68 112 ALA A CA 1
ATOM 604 C C . ALA A 1 90 ? 62.910 23.009 49.282 1.00 31.42 112 ALA A C 1
ATOM 605 O O . ALA A 1 90 ? 62.408 22.662 48.219 1.00 29.09 112 ALA A O 1
ATOM 607 N N . GLY A 1 91 ? 62.916 22.223 50.357 1.00 32.15 113 GLY A N 1
ATOM 608 C CA . GLY A 1 91 ? 62.366 20.877 50.310 1.00 30.92 113 GLY A CA 1
ATOM 609 C C . GLY A 1 91 ? 61.213 20.491 51.238 1.00 32.74 113 GLY A C 1
ATOM 610 O O . GLY A 1 91 ? 60.497 19.532 50.953 1.00 33.65 113 GLY A O 1
ATOM 611 N N . SER A 1 92 ? 61.021 21.212 52.339 1.00 31.64 114 SER A N 1
ATOM 612 C CA . SER A 1 92 ? 60.002 20.838 53.327 1.00 32.27 114 SER A CA 1
ATOM 613 C C . SER A 1 92 ? 58.565 20.974 52.822 1.00 35.47 114 SER A C 1
ATOM 614 O O . SER A 1 92 ? 57.691 20.202 53.204 1.00 43.83 114 SER A O 1
ATOM 617 N N . TRP A 1 93 ? 58.324 21.957 51.968 1.00 33.42 115 TRP A N 1
ATOM 618 C CA . TRP A 1 93 ? 57.003 22.172 51.395 1.00 34.73 115 TRP A CA 1
ATOM 619 C C . TRP A 1 93 ? 56.453 20.898 50.734 1.00 37.29 115 TRP A C 1
ATOM 620 O O . TRP A 1 93 ? 55.241 20.641 50.793 1.00 39.61 115 TRP A O 1
ATOM 631 N N . PHE A 1 94 ? 57.344 20.113 50.113 1.00 33.07 116 PHE A N 1
ATOM 632 C CA . PHE A 1 94 ? 56.967 18.880 49.408 1.00 32.28 116 PHE A CA 1
ATOM 633 C C . PHE A 1 94 ? 56.433 17.841 50.382 1.00 32.97 116 PHE A C 1
ATOM 634 O O . PHE A 1 94 ? 55.416 17.199 50.126 1.00 36.68 116 PHE A O 1
ATOM 642 N N . ASN A 1 95 ? 57.110 17.685 51.511 1.00 31.25 117 ASN A N 1
ATOM 643 C CA . ASN A 1 95 ? 56.631 16.756 52.521 1.00 36.00 117 ASN A CA 1
ATOM 644 C C . ASN A 1 95 ? 55.235 17.151 53.009 1.00 41.41 117 ASN A C 1
ATOM 645 O O . ASN A 1 95 ? 54.403 16.285 53.277 1.00 43.36 117 ASN A O 1
ATOM 650 N N . LYS A 1 96 ? 54.959 18.453 53.072 1.00 40.72 118 LYS A N 1
ATOM 651 C CA . LYS A 1 96 ? 53.652 18.924 53.536 1.00 39.19 118 LYS A CA 1
ATOM 652 C C . LYS A 1 96 ? 52.566 18.735 52.482 1.00 42.58 118 LYS A C 1
ATOM 653 O O . LYS A 1 96 ? 51.484 18.243 52.798 1.00 46.27 118 LYS A O 1
ATOM 659 N N . ALA A 1 97 ? 52.856 19.117 51.238 1.00 37.92 119 ALA A N 1
ATOM 660 C CA . ALA A 1 97 ? 51.899 18.965 50.146 1.00 34.37 119 ALA A CA 1
ATOM 661 C C . ALA A 1 97 ? 51.626 17.498 49.813 1.00 40.48 119 ALA A C 1
ATOM 662 O O . ALA A 1 97 ? 50.486 17.134 49.531 1.00 45.87 119 ALA A O 1
ATOM 664 N N . TYR A 1 98 ? 52.657 16.655 49.847 1.00 33.01 120 TYR A N 1
ATOM 665 C CA . TYR A 1 98 ? 52.490 15.255 49.450 1.00 36.67 120 TYR A CA 1
ATOM 666 C C . TYR A 1 98 ? 52.922 14.275 50.533 1.00 39.11 120 TYR A C 1
ATOM 667 O O . TYR A 1 98 ? 53.973 13.654 50.435 1.00 45.23 120 TYR A O 1
ATOM 676 N N . PRO A 1 99 ? 52.086 14.113 51.558 1.00 39.84 121 PRO A N 1
ATOM 677 C CA . PRO A 1 99 ? 52.421 13.303 52.733 1.00 44.90 121 PRO A CA 1
ATOM 678 C C . PRO A 1 99 ? 52.805 11.867 52.371 1.00 46.79 121 PRO A C 1
ATOM 679 O O . PRO A 1 99 ? 53.659 11.254 53.016 1.00 44.57 121 PRO A O 1
ATOM 683 N N . GLU A 1 100 ? 52.173 11.340 51.332 1.00 49.13 122 GLU A N 1
ATOM 684 C CA . GLU A 1 100 ? 52.392 9.955 50.942 1.00 50.57 122 GLU A CA 1
ATOM 685 C C . GLU A 1 100 ? 53.751 9.763 50.263 1.00 47.59 122 GLU A C 1
ATOM 686 O O . GLU A 1 100 ? 54.220 8.643 50.105 1.00 47.18 122 GLU A O 1
ATOM 692 N N . LYS A 1 101 ? 54.384 10.862 49.864 1.00 44.59 123 LYS A N 1
ATOM 693 C CA . LYS A 1 101 ? 55.683 10.791 49.210 1.00 37.09 123 LYS A CA 1
ATOM 694 C C . LYS A 1 101 ? 56.804 11.379 50.069 1.00 31.31 123 LYS A C 1
ATOM 695 O O . LYS A 1 101 ? 57.970 11.289 49.705 1.00 30.99 123 LYS A O 1
ATOM 701 N N . ALA A 1 102 ? 56.441 11.976 51.200 1.00 32.50 124 ALA A N 1
ATOM 702 C CA . ALA A 1 102 ? 57.390 12.623 52.099 1.00 39.51 124 ALA A CA 1
ATOM 703 C C . ALA A 1 102 ? 58.615 11.761 52.449 1.00 41.88 124 ALA A C 1
ATOM 704 O O . ALA A 1 102 ? 58.526 10.539 52.529 1.00 33.52 124 ALA A O 1
ATOM 706 N N . LYS A 1 103 ? 59.756 12.424 52.640 1.00 43.91 125 LYS A N 1
ATOM 707 C CA . LYS A 1 103 ? 61.003 11.795 53.090 1.00 32.60 125 LYS A CA 1
ATOM 708 C C . LYS A 1 103 ? 61.764 12.776 53.969 1.00 33.09 125 LYS A C 1
ATOM 709 O O . LYS A 1 103 ? 61.816 13.974 53.664 1.00 34.51 125 LYS A O 1
ATOM 715 N N . GLN A 1 104 ? 62.355 12.279 55.049 1.00 34.59 126 GLN A N 1
ATOM 716 C CA . GLN A 1 104 ? 63.196 13.108 55.905 1.00 43.41 126 GLN A CA 1
ATOM 717 C C . GLN A 1 104 ? 64.323 13.768 55.109 1.00 38.07 126 GLN A C 1
ATOM 718 O O . GLN A 1 104 ? 64.671 14.923 55.353 1.00 42.15 126 GLN A O 1
ATOM 724 N N . GLU A 1 105 ? 64.882 13.051 54.145 1.00 36.92 127 GLU A N 1
ATOM 725 C CA . GLU A 1 105 ? 65.978 13.607 53.352 1.00 38.98 127 GLU A CA 1
ATOM 726 C C . GLU A 1 105 ? 65.569 14.866 52.601 1.00 43.31 127 GLU A C 1
ATOM 727 O O . GLU A 1 105 ? 66.414 15.689 52.266 1.00 47.21 127 GLU A O 1
ATOM 733 N N . TYR A 1 106 ? 64.278 15.028 52.335 1.00 41.68 128 TYR A N 1
ATOM 734 C CA . TYR A 1 106 ? 63.845 16.195 51.573 1.00 37.54 128 TYR A CA 1
ATOM 735 C C . TYR A 1 106 ? 63.915 17.460 52.414 1.00 36.13 128 TYR A C 1
ATOM 736 O O . TYR A 1 106 ? 63.983 18.558 51.873 1.00 31.62 128 TYR A O 1
ATOM 745 N N . VAL A 1 107 ? 63.921 17.299 53.732 1.00 34.11 129 VAL A N 1
ATOM 746 C CA . VAL A 1 107 ? 63.987 18.436 54.636 1.00 37.19 129 VAL A CA 1
ATOM 747 C C . VAL A 1 107 ? 65.351 19.119 54.590 1.00 41.76 129 VAL A C 1
ATOM 748 O O . VAL A 1 107 ? 66.380 18.499 54.837 1.00 46.77 129 VAL A O 1
ATOM 752 N N . GLY A 1 108 ? 65.346 20.407 54.259 1.00 38.42 130 GLY A N 1
ATOM 753 C CA . GLY A 1 108 ? 66.567 21.184 54.214 1.00 38.66 130 GLY A CA 1
ATOM 754 C C . GLY A 1 108 ? 67.240 21.291 52.853 1.00 40.47 130 GLY A C 1
ATOM 755 O O . GLY A 1 108 ? 68.275 21.957 52.737 1.00 45.63 130 GLY A O 1
ATOM 756 N N . GLN A 1 109 ? 66.682 20.646 51.829 1.00 32.31 131 GLN A N 1
ATOM 757 C CA . GLN A 1 109 ? 67.257 20.739 50.482 1.00 30.35 131 GLN A CA 1
ATOM 758 C C . GLN A 1 109 ? 67.471 22.183 50.059 1.00 31.70 131 GLN A C 1
ATOM 759 O O . GLN A 1 109 ? 66.569 23.009 50.154 1.00 39.48 131 GLN A O 1
ATOM 765 N N . LYS A 1 110 ? 68.670 22.491 49.595 1.00 28.36 132 LYS A N 1
ATOM 766 C CA . LYS A 1 110 ? 68.970 23.860 49.218 1.00 35.44 132 LYS A CA 1
ATOM 767 C C . LYS A 1 110 ? 68.628 24.125 47.755 1.00 35.65 132 LYS A C 1
ATOM 768 O O . LYS A 1 110 ? 68.523 23.194 46.944 1.00 33.93 132 LYS A O 1
ATOM 774 N N . VAL A 1 111 ? 68.416 25.398 47.435 1.00 35.59 133 VAL A N 1
ATOM 775 C CA . VAL A 1 111 ? 68.234 25.831 46.054 1.00 30.70 133 VAL A CA 1
ATOM 776 C C . VAL A 1 111 ? 69.540 25.640 45.276 1.00 31.09 133 VAL A C 1
ATOM 777 O O . VAL A 1 111 ? 70.606 26.069 45.713 1.00 25.97 133 VAL A O 1
ATOM 781 N N . PRO A 1 112 ? 69.477 24.965 44.131 1.00 30.16 134 PRO A N 1
ATOM 782 C CA . PRO A 1 112 ? 70.717 24.765 43.380 1.00 34.30 134 PRO A CA 1
ATOM 783 C C . PRO A 1 112 ? 71.065 25.968 42.505 1.00 35.40 134 PRO A C 1
ATOM 784 O O . PRO A 1 112 ? 70.165 26.630 41.986 1.00 35.08 134 PRO A O 1
ATOM 788 N N . THR A 1 113 ? 72.355 26.246 42.350 1.00 32.32 135 THR A N 1
ATOM 789 C CA . THR A 1 113 ? 72.801 27.164 41.308 1.00 29.59 135 THR A CA 1
ATOM 790 C C . THR A 1 113 ? 73.009 26.355 40.046 1.00 31.84 135 THR A C 1
ATOM 791 O O . THR A 1 113 ? 73.278 25.154 40.120 1.00 33.00 135 THR A O 1
ATOM 795 N N . LEU A 1 114 ? 72.908 27.008 38.893 1.00 31.17 136 LEU A N 1
ATOM 796 C CA . LEU A 1 114 ? 73.083 26.338 37.610 1.00 24.53 136 LEU A CA 1
ATOM 797 C C . LEU A 1 114 ? 74.508 25.794 37.462 1.00 27.28 136 LEU A C 1
ATOM 798 O O . LEU A 1 114 ? 74.732 24.742 36.865 1.00 29.00 136 LEU A O 1
ATOM 803 N N . GLU A 1 115 ? 75.476 26.512 38.006 1.00 25.23 137 GLU A N 1
ATOM 804 C CA . GLU A 1 115 ? 76.850 26.057 37.938 1.00 25.77 137 GLU A CA 1
ATOM 805 C C . GLU A 1 115 ? 77.000 24.729 38.702 1.00 32.47 137 GLU A C 1
ATOM 806 O O . GLU A 1 115 ? 77.571 23.771 38.170 1.00 31.77 137 GLU A O 1
ATOM 812 N N . GLU A 1 116 ? 76.469 24.662 39.924 1.00 25.41 138 GLU A N 1
ATOM 813 C CA . GLU A 1 116 ? 76.494 23.421 40.699 1.00 25.67 138 GLU A CA 1
ATOM 814 C C . GLU A 1 116 ? 75.893 22.237 39.931 1.00 27.04 138 GLU A C 1
ATOM 815 O O . GLU A 1 116 ? 76.431 21.137 39.960 1.00 34.45 138 GLU A O 1
ATOM 821 N N . ILE A 1 117 ? 74.778 22.464 39.249 1.00 29.51 139 ILE A N 1
ATOM 822 C CA . ILE A 1 117 ? 74.157 21.422 38.444 1.00 25.59 139 ILE A CA 1
ATOM 823 C C . ILE A 1 117 ? 75.128 20.942 37.375 1.00 25.52 139 ILE A C 1
ATOM 824 O O . ILE A 1 117 ? 75.358 19.748 37.241 1.00 29.53 139 ILE A O 1
ATOM 829 N N . PHE A 1 118 ? 75.711 21.873 36.629 1.00 27.62 140 PHE A N 1
ATOM 830 C CA . PHE A 1 118 ? 76.689 21.520 35.604 1.00 31.18 140 PHE A CA 1
ATOM 831 C C . PHE A 1 118 ? 77.916 20.802 36.159 1.00 35.67 140 PHE A C 1
ATOM 832 O O . PHE A 1 118 ? 78.417 19.855 35.544 1.00 36.55 140 PHE A O 1
ATOM 840 N N . GLN A 1 119 ? 78.393 21.247 37.317 1.00 25.56 141 GLN A N 1
ATOM 841 C CA . GLN A 1 119 ? 79.572 20.649 37.932 1.00 27.68 141 GLN A CA 1
ATOM 842 C C . GLN A 1 119 ? 79.304 19.234 38.399 1.00 30.06 141 GLN A C 1
ATOM 843 O O . GLN A 1 119 ? 80.227 18.430 38.498 1.00 37.06 141 GLN A O 1
ATOM 849 N N . LYS A 1 120 ? 78.051 18.924 38.710 1.00 27.63 142 LYS A N 1
ATOM 850 C CA . LYS A 1 120 ? 77.767 17.607 39.260 1.00 32.28 142 LYS A CA 1
ATOM 851 C C . LYS A 1 120 ? 77.555 16.564 38.164 1.00 30.62 142 LYS A C 1
ATOM 852 O O . LYS A 1 120 ? 78.040 15.442 38.271 1.00 30.69 142 LYS A O 1
ATOM 858 N N . TYR A 1 121 ? 76.838 16.928 37.111 1.00 25.05 143 TYR A N 1
ATOM 859 C CA . TYR A 1 121 ? 76.476 15.940 36.105 1.00 25.56 143 TYR A CA 1
ATOM 860 C C . TYR A 1 121 ? 77.371 16.005 34.879 1.00 26.62 143 TYR A C 1
ATOM 861 O O . TYR A 1 121 ? 77.583 14.986 34.206 1.00 26.93 143 TYR A O 1
ATOM 870 N N . GLY A 1 122 ? 77.902 17.196 34.607 1.00 25.09 144 GLY A N 1
ATOM 871 C CA . GLY A 1 122 ? 78.729 17.426 33.440 1.00 25.94 144 GLY A CA 1
ATOM 872 C C . GLY A 1 122 ? 78.023 16.978 32.180 1.00 30.37 144 GLY A C 1
ATOM 873 O O . GLY A 1 122 ? 76.884 17.370 31.917 1.00 24.51 144 GLY A O 1
ATOM 874 N N . ARG A 1 123 ? 78.695 16.119 31.425 1.00 29.30 145 ARG A N 1
ATOM 875 C CA . ARG A 1 123 ? 78.161 15.588 30.184 1.00 30.97 145 ARG A CA 1
ATOM 876 C C . ARG A 1 123 ? 77.417 14.260 30.334 1.00 31.50 145 ARG A C 1
ATOM 877 O O . ARG A 1 123 ? 77.147 13.607 29.338 1.00 34.73 145 ARG A O 1
ATOM 885 N N . SER A 1 124 ? 77.083 13.840 31.551 1.00 30.09 146 SER A N 1
ATOM 886 C CA . SER A 1 124 ? 76.304 12.600 31.705 1.00 29.17 146 SER A CA 1
ATOM 887 C C . SER A 1 124 ? 74.808 12.856 31.542 1.00 33.91 146 SER A C 1
ATOM 888 O O . SER A 1 124 ? 73.992 11.943 31.618 1.00 36.61 146 SER A O 1
ATOM 891 N N . MET A 1 125 ? 74.459 14.113 31.312 1.00 35.40 147 MET A N 1
ATOM 892 C CA . MET A 1 125 ? 73.069 14.535 31.289 1.00 32.23 147 MET A CA 1
ATOM 893 C C . MET A 1 125 ? 72.895 15.572 30.188 1.00 30.18 147 MET A C 1
ATOM 894 O O . MET A 1 125 ? 73.824 16.299 29.871 1.00 34.72 147 MET A O 1
ATOM 899 N N . LYS A 1 126 ? 71.719 15.631 29.584 1.00 24.60 148 LYS A N 1
ATOM 900 C CA . LYS A 1 126 ? 71.439 16.688 28.630 1.00 24.82 148 LYS A CA 1
ATOM 901 C C . LYS A 1 126 ? 70.527 17.693 29.304 1.00 26.94 148 LYS A C 1
ATOM 902 O O . LYS A 1 126 ? 69.680 17.313 30.110 1.00 31.36 148 LYS A O 1
ATOM 908 N N . TYR A 1 127 ? 70.693 18.970 28.990 1.00 23.76 149 TYR A N 1
ATOM 909 C CA . TYR A 1 127 ? 69.910 20.009 29.667 1.00 24.90 149 TYR A CA 1
ATOM 910 C C . TYR A 1 127 ? 68.966 20.728 28.720 1.00 24.33 149 TYR A C 1
ATOM 911 O O . TYR A 1 127 ? 69.285 21.008 27.562 1.00 29.85 149 TYR A O 1
ATOM 920 N N . TYR A 1 128 ? 67.790 21.009 29.260 1.00 22.00 150 TYR A N 1
ATOM 921 C CA . TYR A 1 128 ? 66.684 21.642 28.584 1.00 20.92 150 TYR A CA 1
ATOM 922 C C . TYR A 1 128 ? 66.374 22.885 29.413 1.00 20.86 150 TYR A C 1
ATOM 923 O O . TYR A 1 128 ? 65.679 22.806 30.415 1.00 27.18 150 TYR A O 1
ATOM 932 N N . ILE A 1 129 ? 66.931 24.023 29.027 1.00 23.82 151 ILE A N 1
ATOM 933 C CA . ILE A 1 129 ? 66.954 25.203 29.898 1.00 25.42 151 ILE A CA 1
ATOM 934 C C . ILE A 1 129 ? 66.016 26.334 29.430 1.00 26.14 151 ILE A C 1
ATOM 935 O O . ILE A 1 129 ? 66.023 26.730 28.254 1.00 27.53 151 ILE A O 1
ATOM 940 N N . GLU A 1 130 ? 65.212 26.854 30.356 1.00 22.88 152 GLU A N 1
ATOM 941 C CA . GLU A 1 130 ? 64.238 27.890 30.024 1.00 23.15 152 GLU A CA 1
ATOM 942 C C . GLU A 1 130 ? 64.725 29.289 30.340 1.00 26.36 152 GLU A C 1
ATOM 943 O O . GLU A 1 130 ? 65.227 29.540 31.418 1.00 31.41 152 GLU A O 1
ATOM 949 N N . THR A 1 131 ? 64.562 30.198 29.385 1.00 29.54 153 THR A N 1
ATOM 950 C CA . THR A 1 131 ? 64.811 31.615 29.611 1.00 34.40 153 THR A CA 1
ATOM 951 C C . THR A 1 131 ? 63.514 32.443 29.664 1.00 38.89 153 THR A C 1
ATOM 952 O O . THR A 1 131 ? 62.437 32.000 29.225 1.00 33.86 153 THR A O 1
ATOM 956 N N . LYS A 1 132 ? 63.638 33.653 30.201 1.00 43.64 154 LYS A N 1
ATOM 957 C CA . LYS A 1 132 ? 62.525 34.593 30.316 1.00 42.67 154 LYS A CA 1
ATOM 958 C C . LYS A 1 132 ? 62.711 35.711 29.299 1.00 44.39 154 LYS A C 1
ATOM 959 O O . LYS A 1 132 ? 63.701 35.724 28.560 1.00 40.69 154 LYS A O 1
ATOM 965 N N . SER A 1 133 ? 61.761 36.642 29.260 1.00 51.68 155 SER A N 1
ATOM 966 C CA . SER A 1 133 ? 61.895 37.837 28.432 1.00 55.61 155 SER A CA 1
ATOM 967 C C . SER A 1 133 ? 63.171 38.594 28.783 1.00 59.64 155 SER A C 1
ATOM 968 O O . SER A 1 133 ? 63.554 38.661 29.958 1.00 57.67 155 SER A O 1
ATOM 971 N N . PRO A 1 134 ? 63.838 39.162 27.763 1.00 60.49 156 PRO A N 1
ATOM 972 C CA . PRO A 1 134 ? 65.120 39.858 27.956 1.00 62.71 156 PRO A CA 1
ATOM 973 C C . PRO A 1 134 ? 65.040 40.999 28.976 1.00 63.28 156 PRO A C 1
ATOM 974 O O . PRO A 1 134 ? 66.043 41.314 29.620 1.00 62.12 156 PRO A O 1
ATOM 978 N N . ASP A 1 135 ? 63.857 41.585 29.134 1.00 62.66 157 ASP A N 1
ATOM 979 C CA . ASP A 1 135 ? 63.674 42.714 30.038 1.00 67.30 157 ASP A CA 1
ATOM 980 C C . ASP A 1 135 ? 63.555 42.278 31.499 1.00 61.14 157 ASP A C 1
ATOM 981 O O . ASP A 1 135 ? 63.782 43.080 32.403 1.00 64.26 157 ASP A O 1
ATOM 986 N N . VAL A 1 136 ? 63.193 41.016 31.727 1.00 40.38 158 VAL A N 1
ATOM 987 C CA . VAL A 1 136 ? 63.007 40.506 33.081 1.00 38.83 158 VAL A CA 1
ATOM 988 C C . VAL A 1 136 ? 64.328 40.409 33.848 1.00 49.94 158 VAL A C 1
ATOM 989 O O . VAL A 1 136 ? 64.469 40.975 34.931 1.00 50.28 158 VAL A O 1
ATOM 993 N N . TYR A 1 137 ? 65.290 39.678 33.290 1.00 47.32 159 TYR A N 1
ATOM 994 C CA . TYR A 1 137 ? 66.632 39.600 33.868 1.00 40.76 159 TYR A CA 1
ATOM 995 C C . TYR A 1 137 ? 67.663 40.008 32.827 1.00 44.68 159 TYR A C 1
ATOM 996 O O . TYR A 1 137 ? 68.183 39.154 32.113 1.00 46.78 159 TYR A O 1
ATOM 1005 N N . PRO A 1 138 ? 67.940 41.316 32.714 1.00 46.46 160 PRO A N 1
ATOM 1006 C CA . PRO A 1 138 ? 68.909 41.814 31.736 1.00 43.93 160 PRO A CA 1
ATOM 1007 C C . PRO A 1 138 ? 70.254 41.088 31.816 1.00 45.58 160 PRO A C 1
ATOM 1008 O O . PRO A 1 138 ? 70.865 40.990 32.891 1.00 41.15 160 PRO A O 1
ATOM 1012 N N . GLY A 1 139 ? 70.685 40.560 30.674 1.00 41.55 161 GLY A N 1
ATOM 1013 C CA . GLY A 1 139 ? 71.964 39.891 30.566 1.00 36.97 161 GLY A CA 1
ATOM 1014 C C . GLY A 1 139 ? 71.939 38.425 30.936 1.00 41.67 161 GLY A C 1
ATOM 1015 O O . GLY A 1 139 ? 72.999 37.805 31.005 1.00 49.60 161 GLY A O 1
ATOM 1016 N N . MET A 1 140 ? 70.750 37.869 31.173 1.00 30.88 162 MET A N 1
ATOM 1017 C CA . MET A 1 140 ? 70.618 36.463 31.568 1.00 33.39 162 MET A CA 1
ATOM 1018 C C . MET A 1 140 ? 71.106 35.529 30.459 1.00 32.66 162 MET A C 1
ATOM 1019 O O . MET A 1 140 ? 71.875 34.604 30.724 1.00 33.09 162 MET A O 1
ATOM 1024 N N . GLU A 1 141 ? 70.669 35.773 29.222 1.00 32.02 163 GLU A N 1
ATOM 1025 C CA . GLU A 1 141 ? 71.041 34.911 28.100 1.00 25.12 163 GLU A CA 1
ATOM 1026 C C . GLU A 1 141 ? 72.550 34.851 27.908 1.00 29.99 163 GLU A C 1
ATOM 1027 O O . GLU A 1 141 ? 73.094 33.757 27.732 1.00 41.08 163 GLU A O 1
ATOM 1033 N N . GLU A 1 142 ? 73.231 36.000 27.962 1.00 27.93 164 GLU A N 1
ATOM 1034 C CA . GLU A 1 142 ? 74.697 36.023 27.804 1.00 33.24 164 GLU A CA 1
ATOM 1035 C C . GLU A 1 142 ? 75.416 35.292 28.944 1.00 38.19 164 GLU A C 1
ATOM 1036 O O . GLU A 1 142 ? 76.362 34.548 28.687 1.00 42.75 164 GLU A O 1
ATOM 1042 N N . LYS A 1 143 ? 74.977 35.495 30.190 1.00 32.49 165 LYS A N 1
ATOM 1043 C CA . LYS A 1 143 ? 75.529 34.738 31.318 1.00 31.96 165 LYS A CA 1
ATOM 1044 C C . LYS A 1 143 ? 75.306 33.239 31.142 1.00 31.44 165 LYS A C 1
ATOM 1045 O O . LYS A 1 143 ? 76.211 32.440 31.350 1.00 39.75 165 LYS A O 1
ATOM 1051 N N . LEU A 1 144 ? 74.100 32.863 30.749 1.00 28.48 166 LEU A N 1
ATOM 1052 C CA . LEU A 1 144 ? 73.798 31.468 30.464 1.00 29.52 166 LEU A CA 1
ATOM 1053 C C . LEU A 1 144 ? 74.705 30.888 29.378 1.00 29.55 166 LEU A C 1
ATOM 1054 O O . LEU A 1 144 ? 75.227 29.795 29.550 1.00 29.32 166 LEU A O 1
ATOM 1059 N N . LEU A 1 145 ? 74.900 31.603 28.273 1.00 27.81 167 LEU A N 1
ATOM 1060 C CA . LEU A 1 145 ? 75.752 31.078 27.208 1.00 25.16 167 LEU A CA 1
ATOM 1061 C C . LEU A 1 145 ? 77.241 31.004 27.596 1.00 35.82 167 LEU A C 1
ATOM 1062 O O . LEU A 1 145 ? 77.989 30.188 27.050 1.00 45.49 167 LEU A O 1
ATOM 1067 N N . ALA A 1 146 ? 77.682 31.836 28.534 1.00 35.51 168 ALA A N 1
ATOM 1068 C CA . ALA A 1 146 ? 79.069 31.752 28.983 1.00 36.27 168 ALA A CA 1
ATOM 1069 C C . ALA A 1 146 ? 79.241 30.534 29.894 1.00 36.22 168 ALA A C 1
ATOM 1070 O O . ALA A 1 146 ? 80.231 29.813 29.819 1.00 41.63 168 ALA A O 1
ATOM 1072 N N . LEU A 1 147 ? 78.254 30.295 30.741 1.00 33.30 169 LEU A N 1
ATOM 1073 C CA . LEU A 1 147 ? 78.275 29.143 31.640 1.00 30.48 169 LEU A CA 1
ATOM 1074 C C . LEU A 1 147 ? 78.311 27.841 30.854 1.00 31.93 169 LEU A C 1
ATOM 1075 O O . LEU A 1 147 ? 79.101 26.953 31.148 1.00 34.87 169 LEU A O 1
ATOM 1080 N N . LEU A 1 148 ? 77.446 27.748 29.849 1.00 32.60 170 LEU A N 1
ATOM 1081 C CA . LEU A 1 148 ? 77.370 26.581 28.992 1.00 28.21 170 LEU A CA 1
ATOM 1082 C C . LEU A 1 148 ? 78.719 26.349 28.344 1.00 29.73 170 LEU A C 1
ATOM 1083 O O . LEU A 1 148 ? 79.195 25.226 28.270 1.00 36.83 170 LEU A O 1
ATOM 1088 N N . GLU A 1 149 ? 79.334 27.432 27.891 1.00 33.35 171 GLU A N 1
ATOM 1089 C CA . GLU A 1 149 ? 80.656 27.381 27.261 1.00 38.13 171 GLU A CA 1
ATOM 1090 C C . GLU A 1 149 ? 81.791 26.941 28.219 1.00 38.30 171 GLU A C 1
ATOM 1091 O O . GLU A 1 149 ? 82.675 26.172 27.848 1.00 33.73 171 GLU A O 1
ATOM 1097 N N . LYS A 1 150 ? 81.752 27.437 29.448 1.00 35.31 172 LYS A N 1
ATOM 1098 C CA . LYS A 1 150 ? 82.727 27.074 30.465 1.00 37.83 172 LYS A CA 1
ATOM 1099 C C . LYS A 1 150 ? 82.776 25.566 30.721 1.00 35.73 172 LYS A C 1
ATOM 1100 O O . LYS A 1 150 ? 83.830 25.022 31.005 1.00 43.46 172 LYS A O 1
ATOM 1106 N N . TYR A 1 151 ? 81.636 24.895 30.610 1.00 35.69 173 TYR A N 1
ATOM 1107 C CA . TYR A 1 151 ? 81.539 23.469 30.913 1.00 33.68 173 TYR A CA 1
ATOM 1108 C C . TYR A 1 151 ? 81.431 22.621 29.656 1.00 39.67 173 TYR A C 1
ATOM 1109 O O . TYR A 1 151 ? 81.059 21.454 29.724 1.00 42.31 173 TYR A O 1
ATOM 1118 N N . ASN A 1 152 ? 81.781 23.221 28.520 1.00 41.97 174 ASN A N 1
ATOM 1119 C CA . ASN A 1 152 ? 81.791 22.550 27.220 1.00 47.77 174 ASN A CA 1
ATOM 1120 C C . ASN A 1 152 ? 80.499 21.821 26.890 1.00 49.53 174 ASN A C 1
ATOM 1121 O O . ASN A 1 152 ? 80.519 20.706 26.363 1.00 57.63 174 ASN A O 1
ATOM 1126 N N . LEU A 1 153 ? 79.381 22.472 27.195 1.00 42.38 175 LEU A N 1
ATOM 1127 C CA . LEU A 1 153 ? 78.067 21.900 26.978 1.00 39.72 175 LEU A CA 1
ATOM 1128 C C . LEU A 1 153 ? 77.522 22.262 25.601 1.00 49.37 175 LEU A C 1
ATOM 1129 O O . LEU A 1 153 ? 76.576 21.644 25.126 1.00 59.49 175 LEU A O 1
ATOM 1134 N N . ILE A 1 154 ? 78.116 23.255 24.956 1.00 52.29 176 ILE A N 1
ATOM 1135 C CA . ILE A 1 154 ? 77.743 23.579 23.588 1.00 61.94 176 ILE A CA 1
ATOM 1136 C C . ILE A 1 154 ? 78.774 23.013 22.617 1.00 86.08 176 ILE A C 1
ATOM 1137 O O . ILE A 1 154 ? 79.941 23.407 22.648 1.00 83.66 176 ILE A O 1
ATOM 1142 N N . GLY A 1 155 ? 78.348 22.087 21.762 1.00 109.81 177 GLY A N 1
ATOM 1143 C CA . GLY A 1 155 ? 79.198 21.618 20.681 1.00 117.82 177 GLY A CA 1
ATOM 1144 C C . GLY A 1 155 ? 79.268 22.700 19.621 1.00 123.95 177 GLY A C 1
ATOM 1145 O O . GLY A 1 155 ? 78.489 23.656 19.663 1.00 126.17 177 GLY A O 1
ATOM 1146 N N . GLN A 1 156 ? 80.191 22.578 18.673 1.00 121.47 178 GLN A N 1
ATOM 1147 C CA . GLN A 1 156 ? 80.259 23.572 17.606 1.00 117.49 178 GLN A CA 1
ATOM 1148 C C . GLN A 1 156 ? 79.342 23.153 16.454 1.00 117.14 178 GLN A C 1
ATOM 1149 O O . GLN A 1 156 ? 79.297 23.804 15.409 1.00 118.38 178 GLN A O 1
ATOM 1155 N N . ASN A 1 157 ? 78.607 22.063 16.665 1.00 113.47 179 ASN A N 1
ATOM 1156 C CA . ASN A 1 157 ? 77.580 21.611 15.730 1.00 108.66 179 ASN A CA 1
ATOM 1157 C C . ASN A 1 157 ? 76.245 21.448 16.446 1.00 103.19 179 ASN A C 1
ATOM 1158 O O . ASN A 1 157 ? 76.215 21.181 17.652 1.00 102.34 179 ASN A O 1
ATOM 1163 N N . MET A 1 158 ? 75.146 21.601 15.707 1.00 99.92 180 MET A N 1
ATOM 1164 C CA . MET A 1 158 ? 73.804 21.577 16.303 1.00 94.13 180 MET A CA 1
ATOM 1165 C C . MET A 1 158 ? 73.364 20.177 16.741 1.00 93.33 180 MET A C 1
ATOM 1166 O O . MET A 1 158 ? 72.518 20.040 17.627 1.00 87.07 180 MET A O 1
ATOM 1171 N N . SER A 1 159 ? 73.945 19.147 16.126 1.00 100.05 181 SER A N 1
ATOM 1172 C CA . SER A 1 159 ? 73.504 17.765 16.332 1.00 96.93 181 SER A CA 1
ATOM 1173 C C . SER A 1 159 ? 74.050 17.117 17.617 1.00 104.63 181 SER A C 1
ATOM 1174 O O . SER A 1 159 ? 73.371 16.295 18.239 1.00 95.39 181 SER A O 1
ATOM 1177 N N . SER A 1 160 ? 75.265 17.487 18.018 1.00 123.85 182 SER A N 1
ATOM 1178 C CA . SER A 1 160 ? 75.894 16.886 19.198 1.00 126.38 182 SER A CA 1
ATOM 1179 C C . SER A 1 160 ? 75.726 17.747 20.450 1.00 119.79 182 SER A C 1
ATOM 1180 O O . SER A 1 160 ? 76.487 17.615 21.410 1.00 120.61 182 SER A O 1
ATOM 1183 N N . SER A 1 161 ? 74.724 18.622 20.435 1.00 103.20 183 SER A N 1
ATOM 1184 C CA . SER A 1 161 ? 74.491 19.532 21.550 1.00 88.19 183 SER A CA 1
ATOM 1185 C C . SER A 1 161 ? 73.979 18.788 22.795 1.00 74.79 183 SER A C 1
ATOM 1186 O O . SER A 1 161 ? 73.132 17.891 22.713 1.00 64.65 183 SER A O 1
ATOM 1189 N N . ARG A 1 162 ? 74.523 19.172 23.945 1.00 66.49 184 ARG A N 1
ATOM 1190 C CA . ARG A 1 162 ? 74.121 18.623 25.227 1.00 55.45 184 ARG A CA 1
ATOM 1191 C C . ARG A 1 162 ? 73.047 19.492 25.857 1.00 43.01 184 ARG A C 1
ATOM 1192 O O . ARG A 1 162 ? 72.671 19.279 27.007 1.00 36.25 184 ARG A O 1
ATOM 1200 N N . VAL A 1 163 ? 72.567 20.473 25.096 1.00 37.32 185 VAL A N 1
ATOM 1201 C CA . VAL A 1 163 ? 71.660 21.484 25.623 1.00 36.14 185 VAL A CA 1
ATOM 1202 C C . VAL A 1 163 ? 70.623 21.906 24.586 1.00 35.12 185 VAL A C 1
ATOM 1203 O O . VAL A 1 163 ? 70.949 22.082 23.419 1.00 37.01 185 VAL A O 1
ATOM 1207 N N . MET A 1 164 ? 69.365 22.012 25.007 1.00 28.84 186 MET A N 1
ATOM 1208 C CA . MET A 1 164 ? 68.347 22.723 24.230 1.00 21.38 186 MET A CA 1
ATOM 1209 C C . MET A 1 164 ? 67.893 23.929 25.057 1.00 21.49 186 MET A C 1
ATOM 1210 O O . MET A 1 164 ? 67.873 23.877 26.283 1.00 18.27 186 MET A O 1
ATOM 1215 N N . ILE A 1 165 ? 67.527 25.018 24.399 1.00 19.57 187 ILE A N 1
ATOM 1216 C CA . ILE A 1 165 ? 66.985 26.149 25.138 1.00 21.68 187 ILE A CA 1
ATOM 1217 C C . ILE A 1 165 ? 65.534 26.404 24.707 1.00 26.00 187 ILE A C 1
ATOM 1218 O O . ILE A 1 165 ? 65.189 26.344 23.524 1.00 24.95 187 ILE A O 1
ATOM 1223 N N . GLN A 1 166 ? 64.690 26.653 25.701 1.00 22.64 188 GLN A N 1
ATOM 1224 C CA . GLN A 1 166 ? 63.248 26.818 25.521 1.00 17.91 188 GLN A CA 1
ATOM 1225 C C . GLN A 1 166 ? 62.771 28.153 26.126 1.00 19.86 188 GLN A C 1
ATOM 1226 O O . GLN A 1 166 ? 63.365 28.670 27.073 1.00 23.27 188 GLN A O 1
ATOM 1232 N N . SER A 1 167 ? 61.693 28.708 25.599 1.00 19.66 189 SER A N 1
ATOM 1233 C CA . SER A 1 167 ? 61.200 29.973 26.121 1.00 21.64 189 SER A CA 1
ATOM 1234 C C . SER A 1 167 ? 59.809 30.281 25.592 1.00 16.22 189 SER A C 1
ATOM 1235 O O . SER A 1 167 ? 59.477 29.910 24.470 1.00 24.97 189 SER A O 1
ATOM 1238 N N . PHE A 1 168 ? 59.007 30.965 26.402 1.00 20.54 190 PHE A N 1
ATOM 1239 C CA . PHE A 1 168 ? 57.738 31.547 25.934 1.00 24.65 190 PHE A CA 1
ATOM 1240 C C . PHE A 1 168 ? 58.011 32.842 25.156 1.00 26.59 190 PHE A C 1
ATOM 1241 O O . PHE A 1 168 ? 57.187 33.286 24.350 1.00 27.56 190 PHE A O 1
ATOM 1249 N N . SER A 1 169 ? 59.179 33.436 25.404 1.00 29.30 191 SER A N 1
ATOM 1250 C CA . SER A 1 169 ? 59.557 34.711 24.788 1.00 22.86 191 SER A CA 1
ATOM 1251 C C . SER A 1 169 ? 60.304 34.523 23.471 1.00 21.97 191 SER A C 1
ATOM 1252 O O . SER A 1 169 ? 61.473 34.117 23.454 1.00 23.34 191 SER A O 1
ATOM 1255 N N . LYS A 1 170 ? 59.615 34.829 22.375 1.00 22.19 192 LYS A N 1
ATOM 1256 C CA . LYS A 1 170 ? 60.205 34.828 21.050 1.00 25.66 192 LYS A CA 1
ATOM 1257 C C . LYS A 1 170 ? 61.431 35.752 20.963 1.00 29.57 192 LYS A C 1
ATOM 1258 O O . LYS A 1 170 ? 62.380 35.460 20.244 1.00 31.45 192 LYS A O 1
ATOM 1264 N N . ASP A 1 171 ? 61.413 36.861 21.695 1.00 28.38 193 ASP A N 1
ATOM 1265 C CA . ASP A 1 171 ? 62.507 37.823 21.624 1.00 30.91 193 ASP A CA 1
ATOM 1266 C C . ASP A 1 171 ? 63.781 37.221 22.181 1.00 30.90 193 ASP A C 1
ATOM 1267 O O . ASP A 1 171 ? 64.877 37.442 21.655 1.00 30.27 193 ASP A O 1
ATOM 1272 N N . SER A 1 172 ? 63.615 36.456 23.252 1.00 26.70 194 SER A N 1
ATOM 1273 C CA . SER A 1 172 ? 64.720 35.809 23.943 1.00 25.11 194 SER A CA 1
ATOM 1274 C C . SER A 1 172 ? 65.388 34.777 23.031 1.00 23.27 194 SER A C 1
ATOM 1275 O O . SER A 1 172 ? 66.612 34.704 22.954 1.00 27.39 194 SER A O 1
ATOM 1278 N N . LEU A 1 173 ? 64.569 34.017 22.314 1.00 20.67 195 LEU A N 1
ATOM 1279 C CA . LEU A 1 173 ? 65.044 33.003 21.380 1.00 20.43 195 LEU A CA 1
ATOM 1280 C C . LEU A 1 173 ? 65.731 33.612 20.152 1.00 23.75 195 LEU A C 1
ATOM 1281 O O . LEU A 1 173 ? 66.816 33.180 19.778 1.00 27.53 195 LEU A O 1
ATOM 1286 N N . LYS A 1 174 ? 65.106 34.602 19.520 1.00 25.92 196 LYS A N 1
ATOM 1287 C CA . LYS A 1 174 ? 65.743 35.318 18.408 1.00 25.93 196 LYS A CA 1
ATOM 1288 C C . LYS A 1 174 ? 67.090 35.951 18.798 1.00 30.53 196 LYS A C 1
ATOM 1289 O O . LYS A 1 174 ? 68.003 36.058 17.972 1.00 38.38 196 LYS A O 1
ATOM 1295 N N . LYS A 1 175 ? 67.204 36.373 20.053 1.00 28.08 197 LYS A N 1
ATOM 1296 C CA . LYS A 1 175 ? 68.455 36.898 20.586 1.00 29.11 197 LYS A CA 1
ATOM 1297 C C . LYS A 1 175 ? 69.532 35.817 20.545 1.00 31.78 197 LYS A C 1
ATOM 1298 O O . LYS A 1 175 ? 70.591 35.991 19.930 1.00 30.71 197 LYS A O 1
ATOM 1304 N N . ILE A 1 176 ? 69.235 34.691 21.192 1.00 27.37 198 ILE A N 1
ATOM 1305 C CA . ILE A 1 176 ? 70.164 33.578 21.260 1.00 25.90 198 ILE A CA 1
ATOM 1306 C C . ILE A 1 176 ? 70.498 33.066 19.853 1.00 28.08 198 ILE A C 1
ATOM 1307 O O . ILE A 1 176 ? 71.656 32.877 19.515 1.00 35.64 198 ILE A O 1
ATOM 1312 N N . HIS A 1 177 ? 69.485 32.888 19.025 1.00 22.24 199 HIS A N 1
ATOM 1313 C CA . HIS A 1 177 ? 69.700 32.467 17.654 1.00 29.00 199 HIS A CA 1
ATOM 1314 C C . HIS A 1 177 ? 70.650 33.376 16.869 1.00 29.11 199 HIS A C 1
ATOM 1315 O O . HIS A 1 177 ? 71.341 32.921 15.970 1.00 34.61 199 HIS A O 1
ATOM 1322 N N . SER A 1 178 ? 70.659 34.660 17.200 1.00 27.49 200 SER A N 1
ATOM 1323 C CA . SER A 1 178 ? 71.579 35.614 16.596 1.00 31.37 200 SER A CA 1
ATOM 1324 C C . SER A 1 178 ? 73.020 35.438 17.104 1.00 33.64 200 SER A C 1
ATOM 1325 O O . SER A 1 178 ? 73.977 35.589 16.349 1.00 35.49 200 SER A O 1
ATOM 1328 N N . ILE A 1 179 ? 73.165 35.113 18.385 1.00 33.33 201 ILE A N 1
ATOM 1329 C CA . ILE A 1 179 ? 74.475 34.919 19.005 1.00 34.38 201 ILE A CA 1
ATOM 1330 C C . ILE A 1 179 ? 75.113 33.568 18.638 1.00 38.97 201 ILE A C 1
ATOM 1331 O O . ILE A 1 179 ? 76.325 33.464 18.433 1.00 42.83 201 ILE A O 1
ATOM 1336 N N . ASN A 1 180 ? 74.288 32.533 18.554 1.00 36.25 202 ASN A N 1
ATOM 1337 C CA . ASN A 1 180 ? 74.784 31.180 18.332 1.00 33.96 202 ASN A CA 1
ATOM 1338 C C . ASN A 1 180 ? 73.743 30.297 17.647 1.00 34.89 202 ASN A C 1
ATOM 1339 O O . ASN A 1 180 ? 72.793 29.841 18.281 1.00 32.75 202 ASN A O 1
ATOM 1344 N N . LYS A 1 181 ? 73.936 30.063 16.352 1.00 40.06 203 LYS A N 1
ATOM 1345 C CA . LYS A 1 181 ? 73.014 29.269 15.543 1.00 43.38 203 LYS A CA 1
ATOM 1346 C C . LYS A 1 181 ? 72.957 27.793 15.948 1.00 47.68 203 LYS A C 1
ATOM 1347 O O . LYS A 1 181 ? 72.027 27.089 15.579 1.00 50.34 203 LYS A O 1
ATOM 1353 N N . ASN A 1 182 ? 73.950 27.339 16.709 1.00 48.95 204 ASN A N 1
ATOM 1354 C CA . ASN A 1 182 ? 74.152 25.915 16.965 1.00 51.49 204 ASN A CA 1
ATOM 1355 C C . ASN A 1 182 ? 73.431 25.360 18.177 1.00 54.29 204 ASN A C 1
ATOM 1356 O O . ASN A 1 182 ? 73.679 24.226 18.585 1.00 65.07 204 ASN A O 1
ATOM 1361 N N . ILE A 1 183 ? 72.574 26.152 18.792 1.00 44.63 205 ILE A N 1
ATOM 1362 C CA . ILE A 1 183 ? 71.821 25.633 19.914 1.00 33.89 205 ILE A CA 1
ATOM 1363 C C . ILE A 1 183 ? 70.402 25.425 19.448 1.00 29.21 205 ILE A C 1
ATOM 1364 O O . ILE A 1 183 ? 69.799 26.328 18.883 1.00 34.61 205 ILE A O 1
ATOM 1369 N N . PRO A 1 184 ? 69.872 24.212 19.632 1.00 26.33 206 PRO A N 1
ATOM 1370 C CA . PRO A 1 184 ? 68.470 24.004 19.264 1.00 23.89 206 PRO A CA 1
ATOM 1371 C C . PRO A 1 184 ? 67.578 24.773 20.222 1.00 27.50 206 PRO A C 1
ATOM 1372 O O . PRO A 1 184 ? 67.780 24.713 21.441 1.00 28.40 206 PRO A O 1
ATOM 1376 N N . LEU A 1 185 ? 66.618 25.500 19.663 1.00 26.65 207 LEU A N 1
ATOM 1377 C CA . LEU A 1 185 ? 65.708 26.322 20.444 1.00 23.79 207 LEU A CA 1
ATOM 1378 C C . LEU A 1 185 ? 64.306 25.802 20.282 1.00 18.33 207 LEU A C 1
ATOM 1379 O O . LEU A 1 185 ? 63.940 25.312 19.221 1.00 24.60 207 LEU A O 1
ATOM 1384 N N . VAL A 1 186 ? 63.529 25.896 21.348 1.00 17.71 208 VAL A N 1
ATOM 1385 C CA . VAL A 1 186 ? 62.157 25.451 21.299 1.00 19.61 208 VAL A CA 1
ATOM 1386 C C . VAL A 1 186 ? 61.253 26.597 21.710 1.00 19.61 208 VAL A C 1
ATOM 1387 O O . VAL A 1 186 ? 61.457 27.223 22.753 1.00 19.67 208 VAL A O 1
ATOM 1391 N N . GLN A 1 187 ? 60.266 26.878 20.867 1.00 22.08 209 GLN A N 1
ATOM 1392 C CA . GLN A 1 187 ? 59.268 27.893 21.161 1.00 19.34 209 GLN A CA 1
ATOM 1393 C C . GLN A 1 187 ? 58.119 27.292 21.992 1.00 22.78 209 GLN A C 1
ATOM 1394 O O . GLN A 1 187 ? 57.289 26.530 21.479 1.00 19.70 209 GLN A O 1
ATOM 1400 N N . LEU A 1 188 ? 58.086 27.611 23.281 1.00 15.88 210 LEU A N 1
ATOM 1401 C CA . LEU A 1 188 ? 56.952 27.216 24.114 1.00 21.89 210 LEU A CA 1
ATOM 1402 C C . LEU A 1 188 ? 55.699 28.032 23.757 1.00 23.45 210 LEU A C 1
ATOM 1403 O O . LEU A 1 188 ? 55.780 29.226 23.418 1.00 25.51 210 LEU A O 1
ATOM 1408 N N . LEU A 1 189 ? 54.546 27.376 23.831 1.00 19.28 211 LEU A N 1
ATOM 1409 C CA . LEU A 1 189 ? 53.267 28.009 23.516 1.00 22.15 211 LEU A CA 1
ATOM 1410 C C . LEU A 1 189 ? 52.326 27.774 24.678 1.00 15.52 211 LEU A C 1
ATOM 1411 O O . LEU A 1 189 ? 52.415 26.754 25.359 1.00 24.00 211 LEU A O 1
ATOM 1416 N N . TRP A 1 190 ? 51.447 28.732 24.932 1.00 17.55 212 TRP A N 1
ATOM 1417 C CA . TRP A 1 190 ? 50.422 28.558 25.959 1.00 16.23 212 TRP A CA 1
ATOM 1418 C C . TRP A 1 190 ? 49.078 28.960 25.383 1.00 19.22 212 TRP A C 1
ATOM 1419 O O . TRP A 1 190 ? 48.878 30.121 25.024 1.00 21.43 212 TRP A O 1
ATOM 1430 N N . TYR A 1 191 ? 48.181 27.984 25.250 1.00 16.50 213 TYR A N 1
ATOM 1431 C CA . TYR A 1 191 ? 46.828 28.234 24.759 1.00 19.07 213 TYR A CA 1
ATOM 1432 C C . TYR A 1 191 ? 45.851 28.236 25.923 1.00 18.27 213 TYR A C 1
ATOM 1433 O O . TYR A 1 191 ? 45.919 27.367 26.796 1.00 21.52 213 TYR A O 1
ATOM 1442 N N . TYR A 1 192 ? 44.947 29.210 25.928 1.00 18.38 214 TYR A N 1
ATOM 1443 C CA . TYR A 1 192 ? 43.932 29.316 26.967 1.00 22.24 214 TYR A CA 1
ATOM 1444 C C . TYR A 1 192 ? 42.680 30.028 26.432 1.00 24.04 214 TYR A C 1
ATOM 1445 O O . TYR A 1 192 ? 42.747 30.767 25.443 1.00 25.99 214 TYR A O 1
ATOM 1454 N N . PRO A 1 193 ? 41.524 29.775 27.061 1.00 26.27 215 PRO A N 1
ATOM 1455 C CA . PRO A 1 193 ? 40.314 30.487 26.635 1.00 25.86 215 PRO A CA 1
ATOM 1456 C C . PRO A 1 193 ? 40.279 31.884 27.233 1.00 26.49 215 PRO A C 1
ATOM 1457 O O . PRO A 1 193 ? 40.504 32.002 28.430 1.00 31.05 215 PRO A O 1
ATOM 1461 N N . ASN A 1 194 ? 40.015 32.913 26.434 1.00 23.41 216 ASN A N 1
ATOM 1462 C CA . ASN A 1 194 ? 39.963 34.267 26.977 1.00 24.42 216 ASN A CA 1
ATOM 1463 C C . ASN A 1 194 ? 38.586 34.594 27.603 1.00 32.30 216 ASN A C 1
ATOM 1464 O O . ASN A 1 194 ? 37.768 33.699 27.832 1.00 29.27 216 ASN A O 1
ATOM 1469 N N . GLU A 1 195 ? 38.328 35.874 27.865 1.00 27.16 217 GLU A N 1
ATOM 1470 C CA . GLU A 1 195 ? 37.108 36.275 28.575 1.00 28.82 217 GLU A CA 1
ATOM 1471 C C . GLU A 1 195 ? 35.848 35.998 27.751 1.00 39.27 217 GLU A C 1
ATOM 1472 O O . GLU A 1 195 ? 34.757 35.861 28.307 1.00 36.01 217 GLU A O 1
ATOM 1478 N N . ASN A 1 196 ? 35.992 35.908 26.428 1.00 36.45 218 ASN A N 1
ATOM 1479 C CA . ASN A 1 196 ? 34.860 35.537 25.576 1.00 37.10 218 ASN A CA 1
ATOM 1480 C C . ASN A 1 196 ? 34.825 34.046 25.292 1.00 35.79 218 ASN A C 1
ATOM 1481 O O . ASN A 1 196 ? 34.119 33.603 24.394 1.00 41.35 218 ASN A O 1
ATOM 1486 N N . ASN A 1 197 ? 35.621 33.283 26.036 1.00 37.45 219 ASN A N 1
ATOM 1487 C CA . ASN A 1 197 ? 35.770 31.847 25.808 1.00 33.37 219 ASN A CA 1
ATOM 1488 C C . ASN A 1 197 ? 36.300 31.490 24.407 1.00 31.19 219 ASN A C 1
ATOM 1489 O O . ASN A 1 197 ? 35.991 30.443 23.860 1.00 36.78 219 ASN A O 1
ATOM 1494 N N . GLU A 1 198 ? 37.094 32.387 23.841 1.00 31.13 220 GLU A N 1
ATOM 1495 C CA . GLU A 1 198 ? 37.799 32.163 22.589 1.00 24.40 220 GLU A CA 1
ATOM 1496 C C . GLU A 1 198 ? 39.211 31.716 22.938 1.00 27.33 220 GLU A C 1
ATOM 1497 O O . GLU A 1 198 ? 39.883 32.329 23.780 1.00 29.17 220 GLU A O 1
ATOM 1503 N N . ILE A 1 199 ? 39.671 30.651 22.303 1.00 22.12 221 ILE A N 1
ATOM 1504 C CA . ILE A 1 199 ? 41.014 30.169 22.569 1.00 25.05 221 ILE A CA 1
ATOM 1505 C C . ILE A 1 199 ? 42.065 31.015 21.843 1.00 20.82 221 ILE A C 1
ATOM 1506 O O . ILE A 1 199 ? 41.946 31.285 20.651 1.00 21.11 221 ILE A O 1
ATOM 1511 N N . VAL A 1 200 ? 43.081 31.450 22.577 1.00 20.08 222 VAL A N 1
ATOM 1512 C CA . VAL A 1 200 ? 44.132 32.297 22.019 1.00 19.94 222 VAL A CA 1
ATOM 1513 C C . VAL A 1 200 ? 45.480 31.825 22.511 1.00 19.00 222 VAL A C 1
ATOM 1514 O O . VAL A 1 200 ? 45.574 31.190 23.566 1.00 21.90 222 VAL A O 1
ATOM 1518 N N . GLU A 1 201 ? 46.528 32.109 21.742 1.00 26.68 223 GLU A N 1
ATOM 1519 C CA . GLU A 1 201 ? 47.899 31.835 22.198 1.00 19.77 223 GLU A CA 1
ATOM 1520 C C . GLU A 1 201 ? 48.395 33.049 22.974 1.00 18.61 223 GLU A C 1
ATOM 1521 O O . GLU A 1 201 ? 48.196 34.185 22.552 1.00 29.18 223 GLU A O 1
ATOM 1527 N N . TRP A 1 202 ? 48.994 32.796 24.130 1.00 18.36 224 TRP A N 1
ATOM 1528 C CA . TRP A 1 202 ? 49.484 33.841 25.027 1.00 19.01 224 TRP A CA 1
ATOM 1529 C C . TRP A 1 202 ? 50.263 34.939 24.310 1.00 21.21 224 TRP A C 1
ATOM 1530 O O . TRP A 1 202 ? 50.013 36.123 24.522 1.00 30.39 224 TRP A O 1
ATOM 1541 N N . SER A 1 203 ? 51.189 34.553 23.445 1.00 20.70 225 SER A N 1
ATOM 1542 C CA . SER A 1 203 ? 52.021 35.537 22.777 1.00 27.29 225 SER A CA 1
ATOM 1543 C C . SER A 1 203 ? 51.481 35.961 21.405 1.00 31.20 225 SER A C 1
ATOM 1544 O O . SER A 1 203 ? 52.007 36.881 20.783 1.00 34.29 225 SER A O 1
ATOM 1547 N N . GLY A 1 204 ? 50.429 35.303 20.937 1.00 27.07 226 GLY A N 1
ATOM 1548 C CA . GLY A 1 204 ? 49.886 35.603 19.627 1.00 24.02 226 GLY A CA 1
ATOM 1549 C C . GLY A 1 204 ? 50.731 35.009 18.506 1.00 25.59 226 GLY A C 1
ATOM 1550 O O . GLY A 1 204 ? 50.718 35.487 17.378 1.00 29.28 226 GLY A O 1
ATOM 1551 N N . ILE A 1 205 ? 51.448 33.939 18.822 1.00 24.37 227 ILE A N 1
ATOM 1552 C CA . ILE A 1 205 ? 52.418 33.337 17.917 1.00 25.88 227 ILE A CA 1
ATOM 1553 C C . ILE A 1 205 ? 51.748 32.379 16.912 1.00 28.86 227 ILE A C 1
ATOM 1554 O O . ILE A 1 205 ? 52.245 32.184 15.804 1.00 29.17 227 ILE A O 1
ATOM 1559 N N . THR A 1 206 ? 50.621 31.782 17.286 1.00 21.84 228 THR A N 1
ATOM 1560 C CA . THR A 1 206 ? 49.846 31.010 16.312 1.00 22.95 228 THR A CA 1
ATOM 1561 C C . THR A 1 206 ? 48.361 31.305 16.409 1.00 25.72 228 THR A C 1
ATOM 1562 O O . THR A 1 206 ? 47.912 31.972 17.346 1.00 19.88 228 THR A O 1
ATOM 1566 N N . HIS A 1 207 ? 47.603 30.791 15.439 1.00 24.22 229 HIS A N 1
ATOM 1567 C CA . HIS A 1 207 ? 46.141 30.766 15.534 1.00 25.14 229 HIS A CA 1
ATOM 1568 C C . HIS A 1 207 ? 45.757 29.793 16.643 1.00 22.93 229 HIS A C 1
ATOM 1569 O O . HIS A 1 207 ? 46.628 29.110 17.183 1.00 20.79 229 HIS A O 1
ATOM 1576 N N . GLU A 1 208 ? 44.483 29.716 16.998 1.00 19.63 230 GLU A N 1
ATOM 1577 C CA . GLU A 1 208 ? 44.059 28.654 17.915 1.00 21.19 230 GLU A CA 1
ATOM 1578 C C . GLU A 1 208 ? 44.419 27.265 17.320 1.00 22.14 230 GLU A C 1
ATOM 1579 O O . GLU A 1 208 ? 44.556 27.118 16.107 1.00 23.73 230 GLU A O 1
ATOM 1585 N N . PRO A 1 209 ? 44.598 26.248 18.174 1.00 25.93 231 PRO A N 1
ATOM 1586 C CA . PRO A 1 209 ? 45.073 24.944 17.681 1.00 20.45 231 PRO A CA 1
ATOM 1587 C C . PRO A 1 209 ? 44.239 24.315 16.553 1.00 24.17 231 PRO A C 1
ATOM 1588 O O . PRO A 1 209 ? 44.822 23.675 15.678 1.00 26.31 231 PRO A O 1
ATOM 1592 N N . LYS A 1 210 ? 42.920 24.508 16.556 1.00 22.68 232 LYS A N 1
ATOM 1593 C CA . LYS A 1 210 ? 42.082 23.967 15.491 1.00 20.67 232 LYS A CA 1
ATOM 1594 C C . LYS A 1 210 ? 42.284 24.642 14.139 1.00 21.60 232 LYS A C 1
ATOM 1595 O O . LYS A 1 210 ? 41.878 24.106 13.106 1.00 23.88 232 LYS A O 1
ATOM 1601 N N . ARG A 1 211 ? 42.915 25.811 14.133 1.00 20.94 233 ARG A N 1
ATOM 1602 C CA . ARG A 1 211 ? 43.016 26.581 12.905 1.00 21.72 233 ARG A CA 1
ATOM 1603 C C . ARG A 1 211 ? 44.441 27.039 12.569 1.00 21.20 233 ARG A C 1
ATOM 1604 O O . ARG A 1 211 ? 44.625 28.006 11.835 1.00 23.01 233 ARG A O 1
ATOM 1612 N N . VAL A 1 212 ? 45.450 26.338 13.072 1.00 20.25 234 VAL A N 1
ATOM 1613 C CA . VAL A 1 212 ? 46.826 26.733 12.777 1.00 24.94 234 VAL A CA 1
ATOM 1614 C C . VAL A 1 212 ? 47.143 26.641 11.293 1.00 26.24 234 VAL A C 1
ATOM 1615 O O . VAL A 1 212 ? 46.551 25.851 10.563 1.00 28.18 234 VAL A O 1
ATOM 1619 N N . THR A 1 213 ? 48.069 27.485 10.854 1.00 29.73 235 THR A N 1
ATOM 1620 C CA . THR A 1 213 ? 48.456 27.557 9.456 1.00 22.04 235 T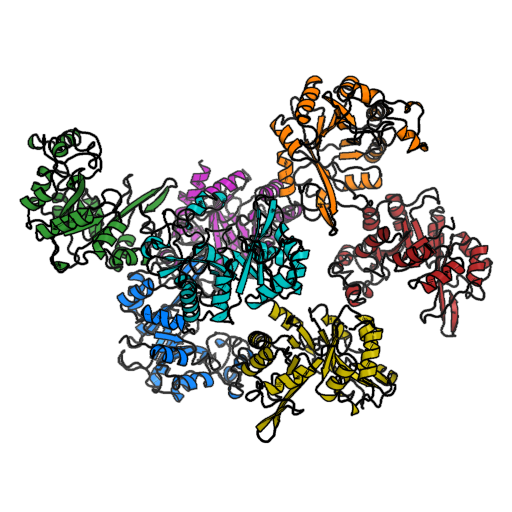HR A CA 1
ATOM 1621 C C . THR A 1 213 ? 49.920 27.167 9.257 1.00 32.23 235 THR A C 1
ATOM 1622 O O . THR A 1 213 ? 50.718 27.178 10.213 1.00 24.26 235 THR A O 1
ATOM 1626 N N . ASN A 1 214 ? 50.265 26.819 8.018 1.00 22.77 236 ASN A N 1
ATOM 1627 C CA . ASN A 1 214 ? 51.648 26.579 7.675 1.00 22.85 236 ASN A CA 1
ATOM 1628 C C . ASN A 1 214 ? 52.500 27.749 8.136 1.00 29.07 236 ASN A C 1
ATOM 1629 O O . ASN A 1 214 ? 53.518 27.565 8.809 1.00 31.09 236 ASN A O 1
ATOM 1634 N N . ASP A 1 215 ? 52.050 28.951 7.775 1.00 26.53 237 ASP A N 1
ATOM 1635 C CA . ASP A 1 215 ? 52.757 30.194 8.065 1.00 29.67 237 ASP A CA 1
ATOM 1636 C C . ASP A 1 215 ? 53.054 30.381 9.548 1.00 27.11 237 ASP A C 1
ATOM 1637 O O . ASP A 1 215 ? 54.175 30.759 9.880 1.00 22.11 237 ASP A O 1
ATOM 1642 N N . ASP A 1 216 ? 52.075 30.119 10.425 1.00 21.40 238 ASP A N 1
ATOM 1643 C CA . ASP A 1 216 ? 52.324 30.070 11.872 1.00 20.43 238 ASP A CA 1
ATOM 1644 C C . ASP A 1 216 ? 53.625 29.329 12.190 1.00 25.27 238 ASP A C 1
ATOM 1645 O O . ASP A 1 216 ? 54.501 29.844 12.896 1.00 26.45 238 ASP A O 1
ATOM 1650 N N . PHE A 1 217 ? 53.750 28.120 11.641 1.00 25.18 239 PHE A N 1
ATOM 1651 C CA . PHE A 1 217 ? 54.876 27.245 11.946 1.00 19.32 239 PHE A CA 1
ATOM 1652 C C . PHE A 1 217 ? 56.152 27.594 11.186 1.00 20.13 239 PHE A C 1
ATOM 1653 O O . PHE A 1 217 ? 57.251 27.516 11.758 1.00 21.53 239 PHE A O 1
ATOM 1661 N N . GLN A 1 218 ? 56.030 27.981 9.921 1.00 21.23 240 GLN A N 1
ATOM 1662 C CA . GLN A 1 218 ? 57.203 28.437 9.164 1.00 25.38 240 GLN A CA 1
ATOM 1663 C C . GLN A 1 218 ? 57.889 29.650 9.819 1.00 31.58 240 GLN A C 1
ATOM 1664 O O . GLN A 1 218 ? 59.111 29.761 9.792 1.00 36.22 240 GLN A O 1
ATOM 1670 N N . GLU A 1 219 ? 57.103 30.541 10.424 1.00 30.78 241 GLU A N 1
ATOM 1671 C CA . GLU A 1 219 ? 57.650 31.670 11.167 1.00 26.43 241 GLU A CA 1
ATOM 1672 C C . GLU A 1 219 ? 58.465 31.230 12.379 1.00 24.60 241 GLU A C 1
ATOM 1673 O O . GLU A 1 219 ? 59.538 31.776 12.637 1.00 28.80 241 GLU A O 1
ATOM 1679 N N . ILE A 1 220 ? 57.961 30.248 13.116 1.00 20.18 242 ILE A N 1
ATOM 1680 C CA . ILE A 1 220 ? 58.687 29.693 14.252 1.00 22.97 242 ILE A CA 1
ATOM 1681 C C . ILE A 1 220 ? 59.964 29.030 13.786 1.00 26.74 242 ILE A C 1
ATOM 1682 O O . ILE A 1 220 ? 61.014 29.128 14.426 1.00 25.29 242 ILE A O 1
ATOM 1687 N N . LYS A 1 221 ? 59.869 28.387 12.632 1.00 26.51 243 LYS A N 1
ATOM 1688 C CA . LYS A 1 221 ? 60.966 27.602 12.113 1.00 24.00 243 LYS A CA 1
ATOM 1689 C C . LYS A 1 221 ? 62.197 28.463 11.746 1.00 28.84 243 LYS A C 1
ATOM 1690 O O . LYS A 1 221 ? 63.312 27.952 11.602 1.00 32.46 243 LYS A O 1
ATOM 1696 N N . LYS A 1 222 ? 62.014 29.771 11.631 1.00 27.39 244 LYS A N 1
ATOM 1697 C CA . LYS A 1 222 ? 63.143 30.645 11.317 1.00 27.60 244 LYS A CA 1
ATOM 1698 C C . LYS A 1 222 ? 64.134 30.786 12.470 1.00 29.66 244 LYS A C 1
ATOM 1699 O O . LYS A 1 222 ? 65.271 31.188 12.253 1.00 32.55 244 LYS A O 1
ATOM 1705 N N . TYR A 1 223 ? 63.704 30.484 13.691 1.00 25.11 245 TYR A N 1
ATOM 1706 C CA . TYR A 1 223 ? 64.600 30.571 14.845 1.00 27.82 245 TYR A CA 1
ATOM 1707 C C . TYR A 1 223 ? 64.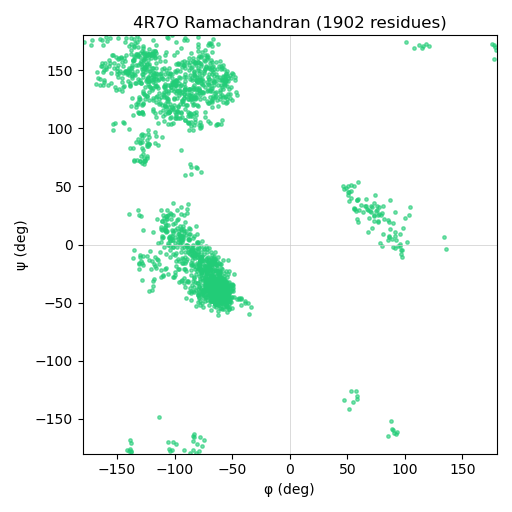589 29.315 15.743 1.00 29.76 245 TYR A C 1
ATOM 1708 O O . TYR A 1 223 ? 65.491 29.119 16.559 1.00 35.64 245 TYR A O 1
ATOM 1717 N N . ALA A 1 224 ? 63.586 28.458 15.588 1.00 22.49 246 ALA A N 1
ATOM 1718 C CA . ALA A 1 224 ? 63.421 27.333 16.501 1.00 24.15 246 ALA A CA 1
ATOM 1719 C C . ALA A 1 224 ? 63.309 26.000 15.757 1.00 26.79 246 ALA A C 1
ATOM 1720 O O . ALA A 1 224 ? 62.824 25.961 14.630 1.00 26.40 246 ALA A O 1
ATOM 1722 N N . VAL A 1 225 ? 63.772 24.918 16.385 1.00 24.61 247 VAL A N 1
ATOM 1723 C CA . VAL A 1 225 ? 63.625 23.579 15.811 1.00 22.45 247 VAL A CA 1
ATOM 1724 C C . VAL A 1 225 ? 62.337 22.887 16.253 1.00 27.00 247 VAL A C 1
ATOM 1725 O O . VAL A 1 225 ? 61.982 21.849 15.721 1.00 22.14 247 VAL A O 1
ATOM 1729 N N . GLY A 1 226 ? 61.638 23.445 17.234 1.00 17.47 248 GLY A N 1
ATOM 1730 C CA . GLY A 1 226 ? 60.416 22.809 17.660 1.00 25.15 248 GLY A CA 1
ATOM 1731 C C . GLY A 1 226 ? 59.505 23.663 18.502 1.00 23.06 248 GLY A C 1
ATOM 1732 O O . GLY A 1 226 ? 59.843 24.789 18.846 1.00 30.76 248 GLY A O 1
ATOM 1733 N N . ILE A 1 227 ? 58.349 23.105 18.845 1.00 22.23 249 ILE A N 1
ATOM 1734 C CA . ILE A 1 227 ? 57.390 23.794 19.690 1.00 17.75 249 ILE A CA 1
ATOM 1735 C C . ILE A 1 227 ? 57.077 22.982 20.945 1.00 21.53 249 ILE A C 1
ATOM 1736 O O . ILE A 1 227 ? 57.202 21.746 20.962 1.00 18.95 249 ILE A O 1
ATOM 1741 N N . GLY A 1 228 ? 56.681 23.682 22.001 1.00 24.31 250 GLY A N 1
ATOM 1742 C CA . GLY A 1 228 ? 56.229 23.029 23.213 1.00 21.07 250 GLY A CA 1
ATOM 1743 C C . GLY A 1 228 ? 54.897 23.569 23.695 1.00 20.27 250 GLY A C 1
ATOM 1744 O O . GLY A 1 228 ? 54.866 24.491 24.504 1.00 21.11 250 GLY A O 1
ATOM 1745 N N . PRO A 1 229 ? 53.788 22.992 23.206 1.00 15.02 251 PRO A N 1
ATOM 1746 C CA . PRO A 1 229 ? 52.414 23.404 23.554 1.00 20.44 251 PRO A CA 1
ATOM 1747 C C . PRO A 1 229 ? 51.875 22.746 24.824 1.00 24.72 251 PRO A C 1
ATOM 1748 O O . PRO A 1 229 ? 52.284 21.633 25.142 1.00 24.32 251 PRO A O 1
ATOM 1752 N N . ASN A 1 230 ? 50.968 23.419 25.532 1.00 23.84 252 ASN A N 1
ATOM 1753 C CA . ASN A 1 230 ? 50.282 22.774 26.637 1.00 19.32 252 ASN A CA 1
ATOM 1754 C C . ASN A 1 230 ? 49.244 21.853 26.031 1.00 24.69 252 ASN A C 1
ATOM 1755 O O . ASN A 1 230 ? 48.601 22.217 25.044 1.00 25.81 252 ASN A O 1
ATOM 1760 N N . LEU A 1 231 ? 49.108 20.651 26.589 1.00 18.97 253 LEU A N 1
ATOM 1761 C CA . LEU A 1 231 ? 48.152 19.687 26.063 1.00 19.37 253 LEU A CA 1
ATOM 1762 C C . LEU A 1 231 ? 46.743 20.022 26.524 1.00 20.26 253 LEU A C 1
ATOM 1763 O O . LEU A 1 231 ? 45.787 19.846 25.779 1.00 24.31 253 LEU A O 1
ATOM 1768 N N . ARG A 1 232 ? 46.638 20.505 27.761 1.00 19.10 254 ARG A N 1
ATOM 1769 C CA . ARG A 1 232 ? 45.361 20.774 28.411 1.00 18.70 254 ARG A CA 1
ATOM 1770 C C . ARG A 1 232 ? 45.310 22.208 28.932 1.00 20.19 254 ARG A C 1
ATOM 1771 O O . ARG A 1 232 ? 46.348 22.835 29.094 1.00 25.70 254 ARG A O 1
ATOM 1779 N N . ASN A 1 233 ? 44.109 22.739 29.156 1.00 22.17 255 ASN A N 1
ATOM 1780 C CA . ASN A 1 233 ? 43.967 24.039 29.805 1.00 26.08 255 ASN A CA 1
ATOM 1781 C C . ASN A 1 233 ? 43.952 23.854 31.319 1.00 27.13 255 ASN A C 1
ATOM 1782 O O . ASN A 1 233 ? 44.063 22.728 31.801 1.00 28.75 255 ASN A O 1
ATOM 1787 N N . ASP A 1 234 ? 43.813 24.945 32.064 1.00 28.42 256 ASP A N 1
ATOM 1788 C CA . ASP A 1 234 ? 43.914 24.875 33.523 1.00 38.00 256 ASP A CA 1
ATOM 1789 C C . ASP A 1 234 ? 42.756 24.110 34.158 1.00 36.92 256 ASP A C 1
ATOM 1790 O O . ASP A 1 234 ? 42.896 23.562 35.244 1.00 36.29 256 ASP A O 1
ATOM 1795 N N . ASN A 1 235 ? 41.623 24.082 33.465 1.00 30.80 257 ASN A N 1
ATOM 1796 C CA . ASN A 1 235 ? 40.459 23.320 33.872 1.00 31.61 257 ASN A CA 1
ATOM 1797 C C . ASN A 1 235 ? 40.693 21.800 33.788 1.00 31.37 257 ASN A C 1
ATOM 1798 O O . ASN A 1 235 ? 39.967 21.014 34.387 1.00 31.21 257 ASN A O 1
ATOM 1803 N N . GLY A 1 236 ? 41.697 21.393 33.020 1.00 30.84 258 GLY A N 1
ATOM 1804 C CA . GLY A 1 236 ? 41.931 19.990 32.744 1.00 21.93 258 GLY A CA 1
ATOM 1805 C C . GLY A 1 236 ? 41.448 19.548 31.370 1.00 30.89 258 GLY A C 1
ATOM 1806 O O . GLY A 1 236 ? 41.561 18.374 31.028 1.00 31.80 258 GLY A O 1
ATOM 1807 N N . ASP A 1 237 ? 40.916 20.480 30.580 1.00 24.25 259 ASP A N 1
ATOM 1808 C CA . ASP A 1 237 ? 40.315 20.138 29.292 1.00 26.22 259 ASP A CA 1
ATOM 1809 C C . ASP A 1 237 ? 41.357 20.106 28.183 1.00 25.53 259 ASP A C 1
ATOM 1810 O O . ASP A 1 237 ? 42.287 20.912 28.137 1.00 26.29 259 ASP A O 1
ATOM 1815 N N . LEU A 1 238 ? 41.188 19.156 27.281 1.00 20.63 260 LEU A N 1
ATOM 1816 C CA . LEU A 1 238 ? 42.040 19.040 26.109 1.00 22.23 260 LEU A CA 1
ATOM 1817 C C . LEU A 1 238 ? 41.962 20.313 25.300 1.00 25.69 260 LEU A C 1
ATOM 1818 O O . LEU A 1 238 ? 40.859 20.837 25.102 1.00 35.72 260 LEU A O 1
ATOM 1823 N N . ILE A 1 239 ? 43.101 20.823 24.833 1.00 21.40 261 ILE A N 1
ATOM 1824 C CA . ILE A 1 239 ? 43.088 22.078 24.077 1.00 18.16 261 ILE A CA 1
ATOM 1825 C C . ILE A 1 239 ? 43.866 22.019 22.753 1.00 28.94 261 ILE A C 1
ATOM 1826 O O . ILE A 1 239 ? 43.672 22.871 21.887 1.00 33.00 261 ILE A O 1
ATOM 1831 N N . ILE A 1 240 ? 44.732 21.024 22.576 1.00 27.04 262 ILE A N 1
ATOM 1832 C CA . ILE A 1 240 ? 45.263 20.751 21.239 1.00 28.98 262 ILE A CA 1
ATOM 1833 C C . ILE A 1 240 ? 44.640 19.473 20.683 1.00 27.25 262 ILE A C 1
ATOM 1834 O O . ILE A 1 240 ? 44.010 18.718 21.423 1.00 25.45 262 ILE A O 1
ATOM 1839 N N . ASN A 1 241 ? 44.784 19.239 19.380 1.00 24.90 263 ASN A N 1
ATOM 1840 C CA . ASN A 1 241 ? 44.217 18.031 18.769 1.00 24.16 263 ASN A CA 1
ATOM 1841 C C . ASN A 1 241 ? 45.213 17.354 17.823 1.00 24.65 263 ASN A C 1
ATOM 1842 O O . ASN A 1 241 ? 46.315 17.850 17.626 1.00 25.35 263 ASN A O 1
ATOM 1847 N N . GLU A 1 242 ? 44.829 16.214 17.255 1.00 28.62 264 GLU A N 1
ATOM 1848 C CA . GLU A 1 242 ? 45.721 15.459 16.374 1.00 30.00 264 GLU A CA 1
ATOM 1849 C C . GLU A 1 242 ? 46.091 16.263 15.119 1.00 26.10 264 GLU A C 1
ATOM 1850 O O . GLU A 1 242 ? 47.238 16.311 14.722 1.00 24.08 264 GLU A O 1
ATOM 1856 N N . SER A 1 243 ? 45.090 16.882 14.514 1.00 24.89 265 SER A N 1
ATOM 1857 C CA . SER A 1 243 ? 45.239 17.800 13.391 1.00 23.69 265 SER A CA 1
ATOM 1858 C C . SER A 1 243 ? 46.418 18.782 13.523 1.00 27.64 265 SER A C 1
ATOM 1859 O O . SER A 1 243 ? 47.180 19.005 12.588 1.00 26.70 265 SER A O 1
ATOM 1862 N N . TYR A 1 244 ? 46.515 19.379 14.706 1.00 27.65 266 TYR A N 1
ATOM 1863 C CA . TYR A 1 244 ? 47.528 20.360 15.070 1.00 21.76 266 TYR A CA 1
ATOM 1864 C C . TYR A 1 244 ? 48.941 19.743 15.079 1.00 21.00 266 TYR A C 1
ATOM 1865 O O . TYR A 1 244 ? 49.868 20.308 14.525 1.00 24.79 266 TYR A O 1
ATOM 1874 N N . MET A 1 245 ? 49.090 18.583 15.712 1.00 19.38 267 MET A N 1
ATOM 1875 C CA . MET A 1 245 ? 50.342 17.821 15.666 1.00 18.96 267 MET A CA 1
ATOM 1876 C C . MET A 1 245 ? 50.746 17.471 14.225 1.00 21.51 267 MET A C 1
ATOM 1877 O O . MET A 1 245 ? 51.895 17.603 13.852 1.00 31.04 267 MET A O 1
ATOM 1882 N N . LYS A 1 246 ? 49.792 17.051 13.413 1.00 20.23 268 LYS A N 1
ATOM 1883 C CA . LYS A 1 246 ? 50.050 16.704 12.030 1.00 20.49 268 LYS A CA 1
ATOM 1884 C C . LYS A 1 246 ? 50.612 17.904 11.257 1.00 30.57 268 LYS A C 1
ATOM 1885 O O . LYS A 1 246 ? 51.566 17.747 10.494 1.00 33.37 268 LYS A O 1
ATOM 1891 N N . MET A 1 247 ? 50.048 19.097 11.484 1.00 28.82 269 MET A N 1
ATOM 1892 C CA . MET A 1 247 ? 50.490 20.321 10.799 1.00 27.10 269 MET A CA 1
ATOM 1893 C C . MET A 1 247 ? 51.890 20.773 11.247 1.00 25.22 269 MET A C 1
ATOM 1894 O O . MET A 1 247 ? 52.678 21.263 10.444 1.00 31.03 269 MET A O 1
ATOM 1899 N N . ALA A 1 248 ? 52.193 20.629 12.530 1.00 23.44 270 ALA A N 1
ATOM 1900 C CA . ALA A 1 248 ? 53.523 20.979 13.031 1.00 26.29 270 ALA A CA 1
ATOM 1901 C C . ALA A 1 248 ? 54.599 20.016 12.492 1.00 26.44 270 ALA A C 1
ATOM 1902 O O . ALA A 1 248 ? 55.668 20.448 12.080 1.00 24.76 270 ALA A O 1
ATOM 1904 N N . ARG A 1 249 ? 54.300 18.718 12.487 1.00 21.97 271 ARG A N 1
ATOM 1905 C CA . ARG A 1 249 ? 55.218 17.726 11.938 1.00 20.87 271 ARG A CA 1
ATOM 1906 C C . ARG A 1 249 ? 55.455 17.923 10.454 1.00 23.67 271 ARG A C 1
ATOM 1907 O O . ARG A 1 249 ? 56.560 17.727 9.973 1.00 37.94 271 ARG A O 1
ATOM 1915 N N . GLN A 1 250 ? 54.428 18.326 9.730 1.00 23.13 272 GLN A N 1
ATOM 1916 C CA . GLN A 1 250 ? 54.546 18.462 8.288 1.00 23.10 272 GLN A CA 1
ATOM 1917 C C . GLN A 1 250 ? 55.377 19.701 7.954 1.00 29.21 272 GLN A C 1
ATOM 1918 O O . GLN A 1 250 ? 55.930 19.816 6.864 1.00 27.11 272 GLN A O 1
ATOM 1924 N N . ASN A 1 251 ? 55.499 20.609 8.919 1.00 31.99 273 ASN A N 1
ATOM 1925 C CA . ASN A 1 251 ? 56.405 21.744 8.776 1.00 30.60 273 ASN A CA 1
ATOM 1926 C C . ASN A 1 251 ? 57.774 21.488 9.388 1.00 28.38 273 ASN A C 1
ATOM 1927 O O . ASN A 1 251 ? 58.550 22.410 9.577 1.00 29.41 273 ASN A O 1
ATOM 1932 N N . GLY A 1 252 ? 58.069 20.234 9.706 1.00 23.05 274 GLY A N 1
ATOM 1933 C CA . GLY A 1 252 ? 59.380 19.890 10.207 1.00 21.25 274 GLY A CA 1
ATOM 1934 C C . GLY A 1 252 ? 59.748 20.362 11.597 1.00 26.03 274 GLY A C 1
ATOM 1935 O O . GLY A 1 252 ? 60.922 20.542 11.886 1.00 33.54 274 GLY A O 1
ATOM 1936 N N . LEU A 1 253 ? 58.767 20.536 12.474 1.00 21.92 275 LEU A N 1
ATOM 1937 C CA . LEU A 1 253 ? 59.061 20.898 13.854 1.00 23.12 275 LEU A CA 1
ATOM 1938 C C . LEU A 1 253 ? 59.023 19.702 14.784 1.00 24.05 275 LEU A C 1
ATOM 1939 O O . LEU A 1 253 ? 58.181 18.823 14.639 1.00 26.44 275 LEU A O 1
ATOM 1944 N N . LEU A 1 254 ? 59.941 19.676 15.742 1.00 25.44 276 LEU A N 1
ATOM 1945 C CA . LEU A 1 254 ? 59.781 18.805 16.893 1.00 25.62 276 LEU A CA 1
ATOM 1946 C C . LEU A 1 254 ? 58.588 19.308 17.738 1.00 23.56 276 LEU A C 1
ATOM 1947 O O . LEU A 1 254 ? 58.252 20.498 17.717 1.00 20.52 276 LEU A O 1
ATOM 1952 N N . ILE A 1 255 ? 57.947 18.403 18.473 1.00 19.36 277 ILE A N 1
ATOM 1953 C CA . ILE A 1 255 ? 56.842 18.779 19.350 1.00 19.29 277 ILE A CA 1
ATOM 1954 C C . ILE A 1 255 ? 56.971 18.146 20.733 1.00 20.48 277 ILE A C 1
ATOM 1955 O O . ILE A 1 255 ? 56.981 16.923 20.858 1.00 20.68 277 ILE A O 1
ATOM 1960 N N . HIS A 1 256 ? 57.035 18.997 21.755 1.00 15.90 278 HIS A N 1
ATOM 1961 C CA . HIS A 1 256 ? 57.217 18.583 23.146 1.00 16.11 278 HIS A CA 1
ATOM 1962 C C . HIS A 1 256 ? 56.094 19.098 24.055 1.00 22.31 278 HIS A C 1
ATOM 1963 O O . HIS A 1 256 ? 56.237 20.151 24.667 1.00 23.88 278 HIS A O 1
ATOM 1970 N N . PRO A 1 257 ? 54.963 18.375 24.141 1.00 20.30 279 PRO A N 1
ATOM 1971 C CA . PRO A 1 257 ? 53.901 18.881 25.016 1.00 14.88 279 PRO A CA 1
ATOM 1972 C C . PRO A 1 257 ? 54.226 18.817 26.510 1.00 23.65 279 PRO A C 1
ATOM 1973 O O . PRO A 1 257 ? 55.068 18.034 26.924 1.00 28.54 279 PRO A O 1
ATOM 1977 N N . TYR A 1 258 ? 53.571 19.662 27.300 1.00 17.84 280 TYR A N 1
ATOM 1978 C CA . TYR A 1 258 ? 53.715 19.664 28.756 1.00 19.94 280 TYR A CA 1
ATOM 1979 C C . TYR A 1 258 ? 52.303 19.809 29.335 1.00 21.84 280 TYR A C 1
ATOM 1980 O O . TYR A 1 258 ? 51.399 20.230 28.617 1.00 23.82 280 TYR A O 1
ATOM 1989 N N . THR A 1 259 ? 52.071 19.431 30.591 1.00 27.67 281 THR A N 1
ATOM 1990 C CA . THR A 1 259 ? 52.957 18.606 31.410 1.00 27.35 281 THR A CA 1
ATOM 1991 C C . THR A 1 259 ? 52.239 17.268 31.559 1.00 27.80 281 THR A C 1
ATOM 1992 O O . THR A 1 259 ? 51.156 17.213 32.135 1.00 29.88 281 THR A O 1
ATOM 1996 N N . ILE A 1 260 ? 52.814 16.197 31.028 1.00 24.83 282 ILE A N 1
ATOM 1997 C CA . ILE A 1 260 ? 52.059 14.960 30.880 1.00 22.85 282 ILE A CA 1
ATOM 1998 C C . ILE A 1 260 ? 52.416 13.964 31.965 1.00 26.79 282 ILE A C 1
ATOM 1999 O O . ILE A 1 260 ? 53.471 13.335 31.922 1.00 29.40 282 ILE A O 1
ATOM 2004 N N . ASN A 1 261 ? 51.525 13.813 32.936 1.00 31.19 283 ASN A N 1
ATOM 2005 C CA . ASN A 1 261 ? 51.781 12.919 34.061 1.00 35.92 283 ASN A CA 1
ATOM 2006 C C . ASN A 1 261 ? 50.955 11.626 34.029 1.00 37.64 283 ASN A C 1
ATOM 2007 O O . ASN A 1 261 ? 51.192 10.713 34.824 1.00 34.77 283 ASN A O 1
ATOM 2012 N N . GLU A 1 262 ? 50.003 11.542 33.102 1.00 35.65 284 GLU A N 1
ATOM 2013 C CA . GLU A 1 262 ? 49.074 10.413 33.066 1.00 36.77 284 GLU A CA 1
ATOM 2014 C C . GLU A 1 262 ? 49.351 9.488 31.892 1.00 34.71 284 GLU A C 1
ATOM 2015 O O . GLU A 1 262 ? 49.536 9.950 30.760 1.00 30.44 284 GLU A O 1
ATOM 2021 N N . LYS A 1 263 ? 49.356 8.184 32.160 1.00 33.02 285 LYS A N 1
ATOM 2022 C CA . LYS A 1 263 ? 49.642 7.193 31.119 1.00 37.76 285 LYS A CA 1
ATOM 2023 C C . LYS A 1 263 ? 48.710 7.281 29.900 1.00 35.83 285 LYS A C 1
ATOM 2024 O O . LYS A 1 263 ? 49.214 7.307 28.769 1.00 31.26 285 LYS A O 1
ATOM 2030 N N . PRO A 1 264 ? 47.369 7.366 30.108 1.00 33.27 286 PRO A N 1
ATOM 2031 C CA . PRO A 1 264 ? 46.493 7.502 28.930 1.00 26.65 286 PRO A CA 1
ATOM 2032 C C . PRO A 1 264 ? 46.788 8.741 28.065 1.00 31.70 286 PRO A C 1
ATOM 2033 O O . PRO A 1 264 ? 46.711 8.632 26.843 1.00 36.11 286 PRO A O 1
ATOM 2037 N N . ASP A 1 265 ? 47.137 9.872 28.682 1.00 31.30 287 ASP A N 1
ATOM 2038 C CA . ASP A 1 265 ? 47.602 11.065 27.957 1.00 28.46 287 ASP A CA 1
ATOM 2039 C C . ASP A 1 265 ? 48.960 10.824 27.280 1.00 27.92 287 ASP A C 1
ATOM 2040 O O . ASP A 1 265 ? 49.218 11.352 26.211 1.00 30.66 287 ASP A O 1
ATOM 2045 N N . MET A 1 266 ? 49.828 10.034 27.903 1.00 29.34 288 MET A N 1
ATOM 2046 C CA . MET A 1 266 ? 51.088 9.636 27.266 1.00 31.43 288 MET A CA 1
ATOM 2047 C C . MET A 1 266 ? 50.839 8.792 26.021 1.00 34.37 288 MET A C 1
ATOM 2048 O O . MET A 1 266 ? 51.489 8.979 24.995 1.00 35.56 288 MET A O 1
ATOM 2053 N N . ARG A 1 267 ? 49.907 7.851 26.115 1.00 33.23 289 ARG A N 1
ATOM 2054 C CA . ARG A 1 267 ? 49.636 6.963 24.992 1.00 32.80 289 ARG A CA 1
ATOM 2055 C C . ARG A 1 267 ? 48.983 7.705 23.832 1.00 33.85 289 ARG A C 1
ATOM 2056 O O . ARG A 1 267 ? 49.253 7.411 22.669 1.00 38.85 289 ARG A O 1
ATOM 2064 N N . LEU A 1 268 ? 48.138 8.679 24.153 1.00 32.82 290 LEU A N 1
ATOM 2065 C CA . LEU A 1 268 ? 47.481 9.504 23.141 1.00 28.72 290 LEU A CA 1
ATOM 2066 C C . LEU A 1 268 ? 48.477 10.359 22.340 1.00 29.63 290 LEU A C 1
ATOM 2067 O O . LEU A 1 268 ? 48.408 10.423 21.113 1.00 30.38 290 LEU A O 1
ATOM 2072 N N . LEU A 1 269 ? 49.406 11.008 23.032 1.00 31.58 291 LEU A N 1
ATOM 2073 C CA . LEU A 1 269 ? 50.393 11.851 22.357 1.00 31.37 291 LEU A CA 1
ATOM 2074 C C . LEU A 1 269 ? 51.382 11.042 21.510 1.00 35.59 291 LEU A C 1
ATOM 2075 O O . LEU A 1 269 ? 51.817 11.510 20.462 1.00 30.81 291 LEU A O 1
ATOM 2080 N N . MET A 1 270 ? 51.722 9.830 21.949 1.00 39.37 292 MET A N 1
ATOM 2081 C CA . MET A 1 270 ? 52.516 8.919 21.123 1.00 38.98 292 MET A CA 1
ATOM 2082 C C . MET A 1 270 ? 51.826 8.738 19.780 1.00 41.35 292 MET A C 1
ATOM 2083 O O . MET A 1 270 ? 52.400 9.029 18.731 1.00 39.90 292 MET A O 1
ATOM 2088 N N . LYS A 1 271 ? 50.581 8.271 19.840 1.00 38.81 293 LYS A N 1
ATOM 2089 C CA . LYS A 1 271 ? 49.733 8.069 18.668 1.00 31.40 293 LYS A CA 1
ATOM 2090 C C . LYS A 1 271 ? 49.580 9.335 17.806 1.00 31.58 293 LYS A C 1
ATOM 2091 O O . LYS A 1 271 ? 49.549 9.253 16.576 1.00 35.42 293 LYS A O 1
ATOM 2097 N N . TRP A 1 272 ? 49.493 10.504 18.436 1.00 29.78 294 TRP A N 1
ATOM 2098 C CA . TRP A 1 272 ? 49.300 11.747 17.679 1.00 28.51 294 TRP A CA 1
ATOM 2099 C C . TRP A 1 272 ? 50.594 12.246 17.045 1.00 33.63 294 TRP A C 1
ATOM 2100 O O . TRP A 1 272 ? 50.555 13.108 16.176 1.00 35.61 294 TRP A O 1
ATOM 2111 N N . GLY A 1 273 ? 51.735 11.735 17.511 1.00 31.49 295 GLY A N 1
ATOM 2112 C CA . GLY A 1 273 ? 53.015 12.027 16.895 1.00 23.73 295 GLY A CA 1
ATOM 2113 C C . GLY A 1 273 ? 53.918 13.023 17.608 1.00 34.01 295 GLY A C 1
ATOM 2114 O O . GLY A 1 273 ? 54.755 13.665 16.966 1.00 35.57 295 GLY A O 1
ATOM 2115 N N . ALA A 1 274 ? 53.765 13.165 18.922 1.00 30.10 296 ALA A N 1
ATOM 2116 C CA . ALA A 1 274 ? 54.721 13.951 19.692 1.00 27.69 296 ALA A CA 1
ATOM 2117 C C . ALA A 1 274 ? 56.122 13.342 19.537 1.00 30.92 296 ALA A C 1
ATOM 2118 O O . ALA A 1 274 ? 56.268 12.131 19.326 1.00 33.79 296 ALA A O 1
ATOM 2120 N N . THR A 1 275 ? 57.150 14.174 19.632 1.00 23.01 297 THR A N 1
ATOM 2121 C CA . THR A 1 275 ? 58.508 13.670 19.522 1.00 19.78 297 THR A CA 1
ATOM 2122 C C . THR A 1 275 ? 59.239 13.782 20.859 1.00 25.48 297 THR A C 1
ATOM 2123 O O . THR A 1 275 ? 60.419 13.460 20.961 1.00 24.87 297 THR A O 1
ATOM 2127 N N . GLY A 1 276 ? 58.526 14.252 21.878 1.00 23.86 298 GLY A N 1
ATOM 2128 C CA . GLY A 1 276 ? 59.047 14.323 23.230 1.00 20.19 298 GLY A CA 1
ATOM 2129 C C . GLY A 1 276 ? 57.901 14.711 24.141 1.00 24.94 298 GLY A C 1
ATOM 2130 O O . GLY A 1 276 ? 56.802 14.968 23.651 1.00 28.49 298 GLY A O 1
ATOM 2131 N N . MET A 1 277 ? 58.141 14.752 25.451 1.00 21.54 299 MET A N 1
ATOM 2132 C CA . MET A 1 277 ? 57.113 15.148 26.424 1.00 21.92 299 MET A CA 1
ATOM 2133 C C . MET A 1 277 ? 57.778 15.681 27.674 1.00 22.55 299 MET A C 1
ATOM 2134 O O . MET A 1 277 ? 58.758 15.115 28.140 1.00 27.00 299 MET A O 1
ATOM 2139 N N . PHE A 1 278 ? 57.232 16.745 28.242 1.00 20.63 300 PHE A N 1
ATOM 2140 C CA . PHE A 1 278 ? 57.585 17.114 29.614 1.00 20.60 300 PHE A CA 1
ATOM 2141 C C . PHE A 1 278 ? 56.757 16.282 30.578 1.00 21.49 300 PHE A C 1
ATOM 2142 O O . PHE A 1 278 ? 55.528 16.234 30.448 1.00 23.11 300 PHE A O 1
ATOM 2150 N N . THR A 1 279 ? 57.406 15.640 31.545 1.00 22.83 301 THR A N 1
ATOM 2151 C CA . THR A 1 279 ? 56.664 14.881 32.552 1.00 20.97 301 THR A CA 1
ATOM 2152 C C . THR A 1 279 ? 57.277 15.029 33.938 1.00 19.19 301 THR A C 1
ATOM 2153 O O . THR A 1 279 ? 58.480 15.208 34.073 1.00 23.81 301 THR A O 1
ATOM 2157 N N . ASN A 1 280 ? 56.446 14.982 34.972 1.00 19.80 302 ASN A N 1
ATOM 2158 C CA . ASN A 1 280 ? 56.967 14.915 36.335 1.00 20.86 302 ASN A CA 1
ATOM 2159 C C . ASN A 1 280 ? 57.290 13.475 36.748 1.00 26.83 302 ASN A C 1
ATOM 2160 O O . ASN A 1 280 ? 57.769 13.243 37.863 1.00 28.96 302 ASN A O 1
ATOM 2165 N N . TYR A 1 281 ? 57.010 12.518 35.854 1.00 25.61 303 TYR A N 1
ATOM 2166 C CA . TYR A 1 281 ? 57.188 11.084 36.133 1.00 26.17 303 TYR A CA 1
ATOM 2167 C C . TYR A 1 281 ? 57.920 10.385 34.986 1.00 29.73 303 TYR A C 1
ATOM 2168 O O . TYR A 1 281 ? 57.309 9.630 34.223 1.00 29.62 303 TYR A O 1
ATOM 2177 N N . PRO A 1 282 ? 59.231 10.632 34.859 1.00 24.44 304 PRO A N 1
ATOM 2178 C CA . PRO A 1 282 ? 60.011 10.048 33.764 1.00 22.60 304 PRO A CA 1
ATOM 2179 C C . PRO A 1 282 ? 60.008 8.513 33.807 1.00 25.60 304 PRO A C 1
ATOM 2180 O O . PRO A 1 282 ? 60.186 7.877 32.774 1.00 26.45 304 PRO A O 1
ATOM 2184 N N . ASP A 1 283 ? 59.807 7.928 34.983 1.00 24.38 305 ASP A N 1
ATOM 2185 C CA . ASP A 1 283 ? 59.661 6.476 35.082 1.00 31.01 305 ASP A CA 1
ATOM 2186 C C . ASP A 1 283 ? 58.395 5.976 34.375 1.00 32.98 305 ASP A C 1
ATOM 2187 O O . ASP A 1 283 ? 58.435 4.970 33.667 1.00 36.63 305 ASP A O 1
ATOM 2192 N N . ARG A 1 284 ? 57.274 6.671 34.564 1.00 31.50 306 ARG A N 1
ATOM 2193 C CA . ARG A 1 284 ? 56.031 6.276 33.908 1.00 27.01 306 ARG A CA 1
ATOM 2194 C C . ARG A 1 284 ? 56.128 6.339 32.397 1.00 26.05 306 ARG A C 1
ATOM 2195 O O . ARG A 1 284 ? 55.603 5.466 31.711 1.00 33.16 306 ARG A O 1
ATOM 2203 N N . LEU A 1 285 ? 56.776 7.383 31.883 1.00 22.68 307 LEU A N 1
ATOM 2204 C CA . LEU A 1 285 ? 56.919 7.566 30.436 1.00 29.74 307 LEU A CA 1
ATOM 2205 C C . LEU A 1 285 ? 57.816 6.486 29.832 1.00 32.68 307 LEU A C 1
ATOM 2206 O O . LEU A 1 285 ? 57.507 5.910 28.789 1.00 38.17 307 LEU A O 1
ATOM 2211 N N . HIS A 1 286 ? 58.922 6.205 30.503 1.00 28.98 308 HIS A N 1
ATOM 2212 C CA . HIS A 1 286 ? 59.808 5.153 30.065 1.00 32.93 308 HIS A CA 1
ATOM 2213 C C . HIS A 1 286 ? 59.042 3.835 29.964 1.00 38.14 308 HIS A C 1
ATOM 2214 O O . HIS A 1 286 ? 59.140 3.124 28.960 1.00 43.95 308 HIS A O 1
ATOM 2221 N N . THR A 1 287 ? 58.275 3.516 31.001 1.00 31.76 309 THR A N 1
ATOM 2222 C CA . THR A 1 287 ? 57.408 2.341 30.978 1.00 34.24 309 THR A CA 1
ATOM 2223 C C . THR A 1 287 ? 56.437 2.329 29.775 1.00 35.74 309 THR A C 1
ATOM 2224 O O . THR A 1 287 ? 56.255 1.295 29.131 1.00 40.38 309 THR A O 1
ATOM 2228 N N . VAL A 1 288 ? 55.836 3.477 29.468 1.00 28.89 310 VAL A N 1
ATOM 2229 C CA . VAL A 1 288 ? 54.871 3.573 28.379 1.00 28.01 310 VAL A CA 1
ATOM 2230 C C . VAL A 1 288 ? 55.558 3.438 27.024 1.00 32.55 310 VAL A C 1
ATOM 2231 O O . VAL A 1 288 ? 55.019 2.819 26.093 1.00 31.05 310 VAL A O 1
ATOM 2235 N N . LEU A 1 289 ? 56.762 3.998 26.929 1.00 34.02 311 LEU A N 1
ATOM 2236 C CA . LEU A 1 289 ? 57.608 3.815 25.753 1.00 32.86 311 LEU A CA 1
ATOM 2237 C C . LEU A 1 289 ? 57.992 2.349 25.524 1.00 37.40 311 LEU A C 1
ATOM 2238 O O . LEU A 1 289 ? 58.270 1.956 24.397 1.00 43.50 311 LEU A O 1
ATOM 2243 N N . LYS A 1 290 ? 58.018 1.540 26.576 1.00 41.69 312 LYS A N 1
ATOM 2244 C CA . LYS A 1 290 ? 58.401 0.133 26.408 1.00 50.49 312 LYS A CA 1
ATOM 2245 C C . LYS A 1 290 ? 57.244 -0.780 25.992 1.00 56.29 312 LYS A C 1
ATOM 2246 O O . LYS A 1 290 ? 57.485 -1.885 25.518 1.00 61.94 312 LYS A O 1
ATOM 2252 N N . GLU A 1 291 ? 56.000 -0.336 26.169 1.00 59.08 313 GLU A N 1
ATOM 2253 C CA . GLU A 1 291 ? 54.838 -1.166 25.833 1.00 57.55 313 GLU A CA 1
ATOM 2254 C C . GLU A 1 291 ? 54.843 -1.546 24.358 1.00 58.76 313 GLU A C 1
ATOM 2255 O O . GLU A 1 291 ? 54.853 -0.666 23.493 1.00 62.29 313 GLU A O 1
ATOM 2261 N N . LYS B 1 13 ? -3.625 61.752 40.510 1.00 83.64 35 LYS B N 1
ATOM 2262 C CA . LYS B 1 13 ? -4.148 60.386 40.479 1.00 87.31 35 LYS B CA 1
ATOM 2263 C C . LYS B 1 13 ? -3.862 59.636 41.781 1.00 85.24 35 LYS B C 1
ATOM 2264 O O . LYS B 1 13 ? -4.271 58.479 41.945 1.00 76.70 35 LYS B O 1
ATOM 2270 N N . ASN B 1 14 ? -3.167 60.305 42.702 1.00 86.91 36 ASN B N 1
ATOM 2271 C CA . ASN B 1 14 ? -2.764 59.707 43.975 1.00 76.87 36 ASN B CA 1
ATOM 2272 C C . ASN B 1 14 ? -3.482 60.309 45.176 1.00 70.11 36 ASN B C 1
ATOM 2273 O O . ASN B 1 14 ? -2.927 60.352 46.274 1.00 67.33 36 ASN B O 1
ATOM 2278 N N . LYS B 1 15 ? -4.714 60.771 44.964 1.00 63.27 37 LYS B N 1
ATOM 2279 C CA . LYS B 1 15 ? -5.526 61.291 46.057 1.00 51.17 37 LYS B CA 1
ATOM 2280 C C . LYS B 1 15 ? -5.948 60.145 46.982 1.00 44.01 37 LYS B C 1
ATOM 2281 O O . LYS B 1 15 ? -6.231 59.029 46.533 1.00 36.88 37 LYS B O 1
ATOM 2287 N N . PHE B 1 16 ? -5.980 60.422 48.279 1.00 34.77 38 PHE B N 1
ATOM 2288 C CA . PHE B 1 16 ? -6.267 59.391 49.259 1.00 33.41 38 PHE B CA 1
ATOM 2289 C C . PHE B 1 16 ? -7.703 58.904 49.164 1.00 35.80 38 PHE B C 1
ATOM 2290 O O . PHE B 1 16 ? -8.626 59.707 48.999 1.00 39.25 38 PHE B O 1
ATOM 2298 N N . LEU B 1 17 ? -7.882 57.589 49.285 1.00 33.34 39 LEU B N 1
ATOM 2299 C CA . LEU B 1 17 ? -9.190 56.968 49.142 1.00 28.13 39 LEU B CA 1
ATOM 2300 C C . LEU B 1 17 ? -9.676 56.301 50.431 1.00 31.93 39 LEU B C 1
ATOM 2301 O O . LEU B 1 17 ? -9.155 55.282 50.875 1.00 36.19 39 LEU B O 1
ATOM 2306 N N . ASN B 1 18 ? -10.689 56.911 51.024 1.00 32.96 40 ASN B N 1
ATOM 2307 C CA . ASN B 1 18 ? -11.375 56.379 52.187 1.00 27.92 40 ASN B CA 1
ATOM 2308 C C . ASN B 1 18 ? -12.434 55.372 51.716 1.00 26.69 40 ASN B C 1
ATOM 2309 O O . ASN B 1 18 ? -13.488 55.747 51.211 1.00 24.23 40 ASN B O 1
ATOM 2314 N N . ILE B 1 19 ? -12.120 54.092 51.859 1.00 24.35 41 ILE B N 1
ATOM 2315 C CA . ILE B 1 19 ? -12.930 53.010 51.321 1.00 23.21 41 ILE B CA 1
ATOM 2316 C C . ILE B 1 19 ? -13.728 52.349 52.421 1.00 22.78 41 ILE B C 1
ATOM 2317 O O . ILE B 1 19 ? -13.145 51.826 53.375 1.00 23.28 41 ILE B O 1
ATOM 2322 N N . ALA B 1 20 ? -15.052 52.362 52.284 1.00 22.06 42 ALA B N 1
ATOM 2323 C CA . ALA B 1 20 ? -15.951 51.824 53.316 1.00 22.33 42 ALA B CA 1
ATOM 2324 C C . ALA B 1 20 ? -16.167 50.322 53.166 1.00 25.21 42 ALA B C 1
ATOM 2325 O O . ALA B 1 20 ? -16.946 49.881 52.325 1.00 27.35 42 ALA B O 1
ATOM 2327 N N . HIS B 1 21 ? -15.478 49.553 54.008 1.00 21.92 43 HIS B N 1
ATOM 2328 C CA . HIS B 1 21 ? -15.481 48.090 53.971 1.00 26.09 43 HIS B CA 1
ATOM 2329 C C . HIS B 1 21 ? -16.870 47.470 54.228 1.00 26.42 43 HIS B C 1
ATOM 2330 O O . HIS B 1 21 ? -17.323 47.406 55.366 1.00 26.69 43 HIS B O 1
ATOM 2337 N N . ARG B 1 22 ? -17.521 47.004 53.162 1.00 26.82 44 ARG B N 1
ATOM 2338 C CA . ARG B 1 22 ? -18.868 46.445 53.234 1.00 20.94 44 ARG B CA 1
ATOM 2339 C C . ARG B 1 22 ? -19.833 47.464 53.806 1.00 23.65 44 ARG B C 1
ATOM 2340 O O . ARG B 1 22 ? -20.727 47.105 54.552 1.00 27.87 44 ARG B O 1
ATOM 2348 N N . GLY B 1 23 ? -19.656 48.730 53.433 1.00 21.95 45 GLY B N 1
ATOM 2349 C CA . GLY B 1 23 ? -20.404 49.821 54.019 1.00 20.90 45 GLY B CA 1
ATOM 2350 C C . GLY B 1 23 ? -19.722 50.302 55.296 1.00 33.24 45 GLY B C 1
ATOM 2351 O O . GLY B 1 23 ? -18.547 49.983 55.542 1.00 25.12 45 GLY B O 1
ATOM 2352 N N . ALA B 1 24 ? -20.438 51.082 56.105 1.00 24.71 46 ALA B N 1
ATOM 2353 C CA . ALA B 1 24 ? -19.938 51.438 57.426 1.00 23.43 46 ALA B CA 1
ATOM 2354 C C . ALA B 1 24 ? -20.213 50.266 58.379 1.00 31.05 46 ALA B C 1
ATOM 2355 O O . ALA B 1 24 ? -21.017 50.362 59.322 1.00 34.51 46 ALA B O 1
ATOM 2357 N N . SER B 1 25 ? -19.545 49.152 58.121 1.00 25.87 47 SER B N 1
ATOM 2358 C CA . SER B 1 25 ? -19.906 47.900 58.771 1.00 32.04 47 SER B CA 1
ATOM 2359 C C . SER B 1 25 ? -19.545 47.867 60.255 1.00 26.47 47 SER B C 1
ATOM 2360 O O . SER B 1 25 ? -20.030 47.022 60.990 1.00 26.91 47 SER B O 1
ATOM 2363 N N . GLY B 1 26 ? -18.710 48.795 60.703 1.00 28.91 48 GLY B N 1
ATOM 2364 C CA . GLY B 1 26 ? -18.444 48.911 62.126 1.00 26.22 48 GLY B CA 1
ATOM 2365 C C . GLY B 1 26 ? -19.638 49.482 62.897 1.00 32.27 48 GLY B C 1
ATOM 2366 O O . GLY B 1 26 ? -19.677 49.413 64.128 1.00 28.88 48 GLY B O 1
ATOM 2367 N N . HIS B 1 27 ? -20.602 50.056 62.172 1.00 28.30 49 HIS B N 1
ATOM 2368 C CA . HIS B 1 27 ? -21.754 50.725 62.779 1.00 31.48 49 HIS B CA 1
ATOM 2369 C C . HIS B 1 27 ? -23.072 49.992 62.553 1.00 31.38 49 HIS B C 1
ATOM 2370 O O . HIS B 1 27 ? -23.991 50.121 63.348 1.00 33.23 49 HIS B O 1
ATOM 2377 N N . ALA B 1 28 ? -23.152 49.248 61.454 1.00 27.25 50 ALA B N 1
ATOM 2378 C CA . ALA B 1 28 ? -24.382 48.615 61.000 1.00 26.19 50 ALA B CA 1
ATOM 2379 C C . ALA B 1 28 ? -24.042 47.291 60.331 1.00 29.41 50 ALA B C 1
ATOM 2380 O O . ALA B 1 28 ? -22.897 47.085 59.935 1.00 31.72 50 ALA B O 1
ATOM 2382 N N . PRO B 1 29 ? -25.025 46.385 60.203 1.00 31.10 51 PRO B N 1
ATOM 2383 C CA . PRO B 1 29 ? -24.714 45.091 59.582 1.00 28.66 51 PRO B CA 1
ATOM 2384 C C . PRO B 1 29 ? -24.161 45.236 58.167 1.00 27.51 51 PRO B C 1
ATOM 2385 O O . PRO B 1 29 ? -24.781 45.904 57.341 1.00 23.74 51 PRO B O 1
ATOM 2389 N N . GLU B 1 30 ? -23.006 44.619 57.916 1.00 24.02 52 GLU B N 1
ATOM 2390 C CA . GLU B 1 30 ? -22.389 44.607 56.594 1.00 23.12 52 GLU B CA 1
ATOM 2391 C C . GLU B 1 30 ? -23.368 44.253 55.480 1.00 25.15 52 GLU B C 1
ATOM 2392 O O . GLU B 1 30 ? -24.238 43.397 55.641 1.00 24.94 52 GLU B O 1
ATOM 2398 N N . HIS B 1 31 ? -23.199 44.935 54.353 1.00 24.98 53 HIS B N 1
ATOM 2399 C CA . HIS B 1 31 ? -23.947 44.678 53.134 1.00 21.95 53 HIS B CA 1
ATOM 2400 C C . HIS B 1 31 ? -25.451 44.691 53.380 1.00 33.58 53 HIS B C 1
ATOM 2401 O O . HIS B 1 31 ? -26.172 43.759 53.020 1.00 31.11 53 HIS B O 1
ATOM 2408 N N . THR B 1 32 ? -25.904 45.757 54.025 1.00 30.17 54 THR B N 1
ATOM 2409 C CA . THR B 1 32 ? -27.313 46.074 54.093 1.00 29.25 54 THR B CA 1
ATOM 2410 C C . THR B 1 32 ? -27.421 47.538 53.758 1.00 30.82 54 THR B C 1
ATOM 2411 O O . THR B 1 32 ? -26.425 48.255 53.799 1.00 33.26 54 THR B O 1
ATOM 2415 N N . PHE B 1 33 ? -28.622 47.996 53.441 1.00 30.22 55 PHE B N 1
ATOM 2416 C CA . PHE B 1 33 ? -28.792 49.408 53.145 1.00 30.35 55 PHE B CA 1
ATOM 2417 C C . PHE B 1 33 ? -28.584 50.243 54.405 1.00 30.27 55 PHE B C 1
ATOM 2418 O O . PHE B 1 33 ? -28.159 51.397 54.313 1.00 33.00 55 PHE B O 1
ATOM 2426 N N . ALA B 1 34 ? -28.859 49.660 55.572 1.00 26.05 56 ALA B N 1
ATOM 2427 C CA . ALA B 1 34 ? -28.583 50.344 56.837 1.00 30.36 56 ALA B CA 1
ATOM 2428 C C . ALA B 1 34 ? -27.101 50.706 56.910 1.00 33.82 56 ALA B C 1
ATOM 2429 O O . ALA B 1 34 ? -26.722 51.745 57.447 1.00 36.33 56 ALA B O 1
ATOM 2431 N N . SER B 1 35 ? -26.275 49.841 56.339 1.00 29.35 57 SER B N 1
ATOM 2432 C CA . SER B 1 35 ? -24.837 50.039 56.308 1.00 28.43 57 SER B CA 1
ATOM 2433 C C . SER B 1 35 ? -24.411 51.022 55.210 1.00 30.07 57 SER B C 1
ATOM 2434 O O . SER B 1 35 ? -23.534 51.858 55.429 1.00 29.47 57 SER B O 1
ATOM 2437 N N . TYR B 1 36 ? -25.024 50.909 54.030 1.00 29.74 58 TYR B N 1
ATOM 2438 C CA . TYR B 1 36 ? -24.663 51.757 52.888 1.00 27.78 58 TYR B CA 1
ATOM 2439 C C . TYR B 1 36 ? -25.143 53.179 53.079 1.00 29.22 58 TYR B C 1
ATOM 2440 O O . TYR B 1 36 ? -24.545 54.115 52.572 1.00 35.48 58 TYR B O 1
ATOM 2449 N N . ASP B 1 37 ? -26.230 53.341 53.820 1.00 37.84 59 ASP B N 1
ATOM 2450 C CA . ASP B 1 37 ? -26.835 54.656 53.969 1.00 39.59 59 ASP B CA 1
ATOM 2451 C C . ASP B 1 37 ? -25.966 55.586 54.807 1.00 37.36 59 ASP B C 1
ATOM 2452 O O . ASP B 1 37 ? -26.130 56.806 54.749 1.00 39.19 59 ASP B O 1
ATOM 2457 N N . LEU B 1 38 ? -25.037 55.016 55.570 1.00 37.23 60 LEU B N 1
ATOM 2458 C CA . LEU B 1 38 ? -24.188 55.808 56.467 1.00 36.52 60 LEU B CA 1
ATOM 2459 C C . LEU B 1 38 ? -22.969 56.366 55.765 1.00 30.19 60 LEU B C 1
ATOM 2460 O O . LEU B 1 38 ? -22.348 57.307 56.250 1.00 33.26 60 LEU B O 1
ATOM 2465 N N . VAL B 1 39 ? -22.652 55.788 54.611 1.00 26.84 61 VAL B N 1
ATOM 2466 C CA . VAL B 1 39 ? -21.351 55.964 53.964 1.00 30.17 61 VAL B CA 1
ATOM 2467 C C . VAL B 1 39 ? -21.092 57.385 53.444 1.00 35.93 61 VAL B C 1
ATOM 2468 O O . VAL B 1 39 ? -20.006 57.946 53.639 1.00 34.08 61 VAL B O 1
ATOM 2472 N N . LYS B 1 40 ? -22.095 57.963 52.795 1.00 34.33 62 LYS B N 1
ATOM 2473 C CA . LYS B 1 40 ? -21.966 59.295 52.232 1.00 34.20 62 LYS B CA 1
ATOM 2474 C C . LYS B 1 40 ? -21.703 60.352 53.317 1.00 34.88 62 LYS B C 1
ATOM 2475 O O . LYS B 1 40 ? -20.758 61.134 53.207 1.00 30.76 62 LYS B O 1
ATOM 2481 N N . LYS B 1 41 ? -22.513 60.365 54.375 1.00 34.41 63 LYS B N 1
ATOM 2482 C CA . LYS B 1 41 ? -22.337 61.375 55.416 1.00 40.97 63 LYS B CA 1
ATOM 2483 C C . LYS B 1 41 ? -21.098 61.143 56.294 1.00 43.98 63 LYS B C 1
ATOM 2484 O O . LYS B 1 41 ? -20.633 62.073 56.948 1.00 47.15 63 LYS B O 1
ATOM 2490 N N . MET B 1 42 ? -20.549 59.928 56.298 1.00 41.80 64 MET B N 1
ATOM 2491 C CA . MET B 1 42 ? -19.297 59.668 57.016 1.00 35.75 64 MET B CA 1
ATOM 2492 C C . MET B 1 42 ? -18.066 60.015 56.181 1.00 39.36 64 MET B C 1
ATOM 2493 O O . MET B 1 42 ? -16.941 59.910 56.661 1.00 41.76 64 MET B O 1
ATOM 2498 N N . LYS B 1 43 ? -18.305 60.418 54.935 1.00 35.25 65 LYS B N 1
ATOM 2499 C CA . LYS B 1 43 ? -17.290 60.951 54.024 1.00 33.73 65 LYS B CA 1
ATOM 2500 C C . LYS B 1 43 ? -16.363 59.887 53.412 1.00 33.94 65 LYS B C 1
ATOM 2501 O O . LYS B 1 43 ? -15.192 60.163 53.146 1.00 37.53 65 LYS B O 1
ATOM 2507 N N . ALA B 1 44 ? -16.882 58.689 53.162 1.00 25.31 66 ALA B N 1
ATOM 2508 C CA . ALA B 1 44 ? -16.107 57.705 52.415 1.00 34.34 66 ALA B CA 1
ATOM 2509 C C . ALA B 1 44 ? -16.065 58.106 50.944 1.00 35.53 66 ALA B C 1
ATOM 2510 O O . ALA B 1 44 ? -16.973 58.755 50.455 1.00 36.66 66 ALA B O 1
ATOM 2512 N N . ASP B 1 45 ? -15.004 57.730 50.242 1.00 37.62 67 ASP B N 1
ATOM 2513 C CA . ASP B 1 45 ? -14.895 58.049 48.822 1.00 29.19 67 ASP B CA 1
ATOM 2514 C C . ASP B 1 45 ? -15.469 56.928 47.986 1.00 28.41 67 ASP B C 1
ATOM 2515 O O . ASP B 1 45 ? -15.973 57.160 46.893 1.00 34.68 67 ASP B O 1
ATOM 2520 N N . TYR B 1 46 ? -15.400 55.712 48.518 1.00 28.66 68 TYR B N 1
ATOM 2521 C CA . TYR B 1 46 ? -15.874 54.527 47.816 1.00 26.37 68 TYR B CA 1
ATOM 2522 C C . TYR B 1 46 ? -16.690 53.647 48.729 1.00 28.04 68 TYR B C 1
ATOM 2523 O O . TYR B 1 46 ? -16.413 53.534 49.922 1.00 26.71 68 TYR B O 1
ATOM 2532 N N . LEU B 1 47 ? -17.692 53.008 48.146 1.00 28.99 69 LEU B N 1
ATOM 2533 C CA . LEU B 1 47 ? -18.440 51.974 48.830 1.00 23.86 69 LEU B CA 1
ATOM 2534 C C . LEU B 1 47 ? -17.926 50.618 48.345 1.00 24.44 69 LEU B C 1
ATOM 2535 O O . LEU B 1 47 ? -17.879 50.362 47.136 1.00 31.21 69 LEU B O 1
ATOM 2540 N N . GLU B 1 48 ? -17.513 49.762 49.273 1.00 20.12 70 GLU B N 1
ATOM 2541 C CA . GLU B 1 48 ? -16.885 48.482 48.899 1.00 21.10 70 GLU B CA 1
ATOM 2542 C C . GLU B 1 48 ? -17.885 47.330 48.942 1.00 25.96 70 GLU B C 1
ATOM 2543 O O . GLU B 1 48 ? -18.539 47.105 49.962 1.00 30.68 70 GLU B O 1
ATOM 2549 N N . LEU B 1 49 ? -17.999 46.602 47.834 1.00 28.51 71 LEU B N 1
ATOM 2550 C CA . LEU B 1 49 ? -18.997 45.530 47.706 1.00 30.13 71 LEU B CA 1
ATOM 2551 C C . LEU B 1 49 ? -18.389 44.170 47.384 1.00 26.28 71 LEU B C 1
ATOM 2552 O O . LEU B 1 49 ? -17.520 44.047 46.524 1.00 33.07 71 LEU B O 1
ATOM 2557 N N . ASP B 1 50 ? -18.876 43.145 48.058 1.00 28.55 72 ASP B N 1
ATOM 2558 C CA . ASP B 1 50 ? -18.556 41.770 47.696 1.00 32.26 72 ASP B CA 1
ATOM 2559 C C . ASP B 1 50 ? -19.757 41.185 46.969 1.00 31.29 72 ASP B C 1
ATOM 2560 O O . ASP B 1 50 ? -20.882 41.344 47.434 1.00 35.79 72 ASP B O 1
ATOM 2565 N N . ILE B 1 51 ? -19.553 40.519 45.835 1.00 28.96 73 ILE B N 1
ATOM 2566 C CA . ILE B 1 51 ? -20.717 40.003 45.117 1.00 29.40 73 ILE B CA 1
ATOM 2567 C C . ILE B 1 51 ? -20.743 38.475 44.968 1.00 32.51 73 ILE B C 1
ATOM 2568 O O . ILE B 1 51 ? -19.709 37.830 44.776 1.00 35.09 73 ILE B O 1
ATOM 2573 N N . GLN B 1 52 ? -21.945 37.912 45.120 1.00 32.38 74 GLN B N 1
ATOM 2574 C CA . GLN B 1 52 ? -22.231 36.503 44.840 1.00 32.20 74 GLN B CA 1
ATOM 2575 C C . GLN B 1 52 ? -23.270 36.439 43.732 1.00 33.68 74 GLN B C 1
ATOM 2576 O O . GLN B 1 52 ? -23.786 37.458 43.307 1.00 33.39 74 GLN B O 1
ATOM 2582 N N . LEU B 1 53 ? -23.596 35.231 43.286 1.00 40.85 75 LEU B N 1
ATOM 2583 C CA . LEU B 1 53 ? -24.537 35.029 42.188 1.00 32.93 75 LEU B CA 1
ATOM 2584 C C . LEU B 1 53 ? -25.576 33.991 42.611 1.00 34.77 75 LEU B C 1
ATOM 2585 O O . LEU B 1 53 ? -25.216 32.891 43.031 1.00 40.53 75 LEU B O 1
ATOM 2590 N N . THR B 1 54 ? -26.857 34.334 42.530 1.00 31.38 76 THR B N 1
ATOM 2591 C CA . THR B 1 54 ? -27.893 33.384 42.917 1.00 37.47 76 THR B CA 1
ATOM 2592 C C . THR B 1 54 ? -28.138 32.388 41.793 1.00 40.16 76 THR B C 1
ATOM 2593 O O . THR B 1 54 ? -27.789 32.650 40.642 1.00 42.49 76 THR B O 1
ATOM 2597 N N . LYS B 1 55 ? -28.742 31.254 42.141 1.00 44.51 77 LYS B N 1
ATOM 2598 C CA . LYS B 1 55 ? -29.007 30.168 41.202 1.00 47.63 77 LYS B CA 1
ATOM 2599 C C . LYS B 1 55 ? -29.717 30.662 39.950 1.00 51.12 77 LYS B C 1
ATOM 2600 O O . LYS B 1 55 ? -29.405 30.228 38.842 1.00 55.49 77 LYS B O 1
ATOM 2606 N N . ASP B 1 56 ? -30.663 31.579 40.123 1.00 49.97 78 ASP B N 1
ATOM 2607 C CA . ASP B 1 56 ? -31.345 32.175 38.973 1.00 48.93 78 ASP B CA 1
ATOM 2608 C C . ASP B 1 56 ? -30.622 33.425 38.446 1.00 37.35 78 ASP B C 1
ATOM 2609 O O . ASP B 1 56 ? -31.252 34.308 37.877 1.00 40.22 78 ASP B O 1
ATOM 2614 N N . GLY B 1 57 ? -29.308 33.498 38.659 1.00 35.89 79 GLY B N 1
ATOM 2615 C CA . GLY B 1 57 ? -28.441 34.428 37.944 1.00 34.41 79 GLY B CA 1
ATOM 2616 C C . GLY B 1 57 ? -28.440 35.898 38.323 1.00 39.18 79 GLY B C 1
ATOM 2617 O O . GLY B 1 57 ? -28.187 36.747 37.470 1.00 34.37 79 GLY B O 1
ATOM 2618 N N . GLN B 1 58 ? -28.713 36.199 39.591 1.00 37.04 80 GLN B N 1
ATOM 2619 C CA . GLN B 1 58 ? -28.771 37.576 40.076 1.00 35.15 80 GLN B CA 1
ATOM 2620 C C . GLN B 1 58 ? -27.587 37.904 40.985 1.00 38.15 80 GLN B C 1
ATOM 2621 O O . GLN B 1 58 ? -27.297 37.168 41.932 1.00 42.85 80 GLN B O 1
ATOM 2627 N N . LEU B 1 59 ? -26.899 39.002 40.698 1.00 35.57 81 LEU B N 1
ATOM 2628 C CA . LEU B 1 59 ? -25.778 39.426 41.534 1.00 32.78 81 LEU B CA 1
ATOM 2629 C C . LEU B 1 59 ? -26.284 40.059 42.831 1.00 33.79 81 LEU B C 1
ATOM 2630 O O . LEU B 1 59 ? -27.178 40.906 42.813 1.00 31.79 81 LEU B O 1
ATOM 2635 N N . ILE B 1 60 ? -25.732 39.634 43.962 1.00 25.10 82 ILE B N 1
ATOM 2636 C CA . ILE B 1 60 ? -26.127 40.193 45.250 1.00 24.66 82 ILE B CA 1
ATOM 2637 C C . ILE B 1 60 ? -24.906 40.548 46.054 1.00 24.81 82 ILE B C 1
ATOM 2638 O O . ILE B 1 60 ? -23.807 40.074 45.778 1.00 24.99 82 ILE B O 1
ATOM 2643 N N . ALA B 1 61 ? -25.106 41.374 47.073 1.00 26.70 83 ALA B N 1
ATOM 2644 C CA . ALA B 1 61 ? -24.000 41.817 47.912 1.00 25.60 83 ALA B CA 1
ATOM 2645 C C . ALA B 1 61 ? -23.934 40.998 49.188 1.00 30.96 83 ALA B C 1
ATOM 2646 O O . ALA B 1 61 ? -24.798 41.118 50.068 1.00 32.14 83 ALA B O 1
ATOM 2648 N N . MET B 1 62 ? -22.909 40.154 49.277 1.00 30.12 84 MET B N 1
ATOM 2649 C CA . MET B 1 62 ? -22.700 39.300 50.449 1.00 26.73 84 MET B CA 1
ATOM 2650 C C . MET B 1 62 ? -21.250 38.840 50.427 1.00 28.46 84 MET B C 1
ATOM 2651 O O . MET B 1 62 ? -20.720 38.541 49.356 1.00 35.92 84 MET B O 1
ATOM 2656 N N . HIS B 1 63 ? -20.603 38.799 51.592 1.00 26.56 85 HIS B N 1
ATOM 2657 C CA . HIS B 1 63 ? -19.190 38.436 51.666 1.00 24.86 85 HIS B CA 1
ATOM 2658 C C . HIS B 1 63 ? -18.920 36.928 51.554 1.00 32.05 85 HIS B C 1
ATOM 2659 O O . HIS B 1 63 ? -18.092 36.516 50.743 1.00 33.63 85 HIS B O 1
ATOM 2666 N N . ASP B 1 64 ? -19.596 36.116 52.372 1.00 35.53 86 ASP B N 1
ATOM 2667 C CA . ASP B 1 64 ? -19.429 34.653 52.352 1.00 32.79 86 ASP B CA 1
ATOM 2668 C C . ASP B 1 64 ? -20.227 34.038 51.206 1.00 33.72 86 ASP B C 1
ATOM 2669 O O . ASP B 1 64 ? -21.259 34.582 50.800 1.00 31.01 86 ASP B O 1
ATOM 2674 N N . THR B 1 65 ? -19.762 32.895 50.702 1.00 37.90 87 THR B N 1
ATOM 2675 C CA . THR B 1 65 ? -20.515 32.148 49.695 1.00 41.25 87 THR B CA 1
ATOM 2676 C C . THR B 1 65 ? -21.765 31.476 50.301 1.00 42.33 87 THR B C 1
ATOM 2677 O O . THR B 1 65 ? -22.727 31.201 49.587 1.00 42.68 87 THR B O 1
ATOM 2681 N N . ALA B 1 66 ? -21.740 31.215 51.611 1.00 37.59 88 ALA B N 1
ATOM 2682 C CA . ALA B 1 66 ? -22.887 30.666 52.338 1.00 35.16 88 ALA B CA 1
ATOM 2683 C C . ALA B 1 66 ? -23.617 31.753 53.131 1.00 46.86 88 ALA B C 1
ATOM 2684 O O . ALA B 1 66 ? -22.986 32.687 53.635 1.00 46.39 88 ALA B O 1
ATOM 2686 N N . VAL B 1 67 ? -24.936 31.633 53.261 1.00 37.95 89 VAL B N 1
ATOM 2687 C CA . VAL B 1 67 ? -25.709 32.643 53.991 1.00 38.65 89 VAL B CA 1
ATOM 2688 C C . VAL B 1 67 ? -25.658 32.505 55.528 1.00 44.61 89 VAL B C 1
ATOM 2689 O O . VAL B 1 67 ? -26.293 33.279 56.249 1.00 46.31 89 VAL B O 1
ATOM 2693 N N . ASP B 1 68 ? -24.908 31.533 56.033 1.00 42.43 90 ASP B N 1
ATOM 2694 C CA . ASP B 1 68 ? -25.021 31.175 57.446 1.00 49.00 90 ASP B CA 1
ATOM 2695 C C . ASP B 1 68 ? -24.612 32.269 58.429 1.00 49.20 90 ASP B C 1
ATOM 2696 O O . ASP B 1 68 ? -25.333 32.523 59.399 1.00 49.31 90 ASP B O 1
ATOM 2701 N N . ARG B 1 69 ? -23.478 32.920 58.179 1.00 41.35 91 ARG B N 1
ATOM 2702 C CA . ARG B 1 69 ? -22.911 33.830 59.166 1.00 36.38 91 ARG B CA 1
ATOM 2703 C C . ARG B 1 69 ? -23.735 35.095 59.361 1.00 37.36 91 ARG B C 1
ATOM 2704 O O . ARG B 1 69 ? -23.925 35.543 60.489 1.00 42.90 91 ARG B O 1
ATOM 2712 N N . THR B 1 70 ? -24.233 35.669 58.272 1.00 37.34 92 THR B N 1
ATOM 2713 C CA . THR B 1 70 ? -24.903 36.964 58.354 1.00 32.24 92 THR B CA 1
ATOM 2714 C C . THR B 1 70 ? -26.403 36.904 58.074 1.00 32.35 92 THR B C 1
ATOM 2715 O O . THR B 1 70 ? -27.019 37.930 57.826 1.00 44.04 92 THR B O 1
ATOM 2719 N N . THR B 1 71 ? -27.000 35.721 58.094 1.00 32.91 93 THR B N 1
ATOM 2720 C CA . THR B 1 71 ? -28.460 35.645 58.013 1.00 39.91 93 THR B CA 1
ATOM 2721 C C . THR B 1 71 ? -29.009 34.605 58.986 1.00 42.55 93 THR B C 1
ATOM 2722 O O . THR B 1 71 ? -28.260 33.978 59.732 1.00 49.35 93 THR B O 1
ATOM 2726 N N . ASN B 1 72 ? -30.322 34.425 58.973 1.00 40.61 94 ASN B N 1
ATOM 2727 C CA . ASN B 1 72 ? -30.952 33.381 59.772 1.00 42.32 94 ASN B CA 1
ATOM 2728 C C . ASN B 1 72 ? -31.149 32.114 58.960 1.00 46.01 94 ASN B C 1
ATOM 2729 O O . ASN B 1 72 ? -31.763 31.164 59.430 1.00 46.63 94 ASN B O 1
ATOM 2734 N N . GLY B 1 73 ? -30.622 32.101 57.739 1.00 46.74 95 GLY B N 1
ATOM 2735 C CA . GLY B 1 73 ? -30.753 30.939 56.874 1.00 48.89 95 GLY B CA 1
ATOM 2736 C C . GLY B 1 73 ? -29.535 30.034 56.853 1.00 46.64 95 GLY B C 1
ATOM 2737 O O . GLY B 1 73 ? -28.595 30.217 57.624 1.00 47.56 95 GLY B O 1
ATOM 2738 N N . THR B 1 74 ? -29.544 29.054 55.958 1.00 47.90 96 THR B N 1
ATOM 2739 C CA . THR B 1 74 ? -28.406 28.153 55.836 1.00 48.80 96 THR B CA 1
ATOM 2740 C C . THR B 1 74 ? -28.221 27.696 54.383 1.00 46.76 96 THR B C 1
ATOM 2741 O O . THR B 1 74 ? -29.183 27.614 53.628 1.00 50.49 96 THR B O 1
ATOM 2745 N N . GLY B 1 75 ? -26.982 27.428 53.984 1.00 43.34 97 GLY B N 1
ATOM 2746 C CA . GLY B 1 75 ? -26.707 26.996 52.623 1.00 43.40 97 GLY B CA 1
ATOM 2747 C C . GLY B 1 75 ? -26.008 28.024 51.735 1.00 50.68 97 GLY B C 1
ATOM 2748 O O . GLY B 1 75 ? -25.866 29.210 52.079 1.00 45.93 97 GLY B O 1
ATOM 2749 N N . GLU B 1 76 ? -25.567 27.553 50.574 1.00 46.15 98 GLU B N 1
ATOM 2750 C CA . GLU B 1 76 ? -24.819 28.371 49.632 1.00 38.93 98 GLU B CA 1
ATOM 2751 C C . GLU B 1 76 ? -25.740 29.238 48.789 1.00 42.57 98 GLU B C 1
ATOM 2752 O O . GLU B 1 76 ? -26.819 28.803 48.374 1.00 44.79 98 GLU B O 1
ATOM 2758 N N . VAL B 1 77 ? -25.290 30.465 48.538 1.00 35.45 99 VAL B N 1
ATOM 2759 C CA . VAL B 1 77 ? -25.950 31.394 47.629 1.00 41.68 99 VAL B CA 1
ATOM 2760 C C . VAL B 1 77 ? -26.192 30.798 46.231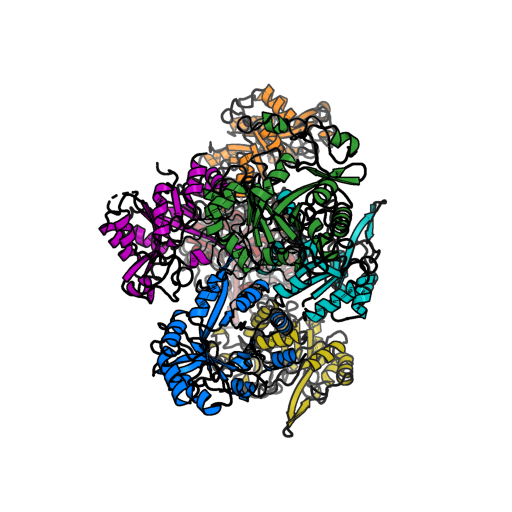 1.00 42.88 99 VAL B C 1
ATOM 2761 O O . VAL B 1 77 ? -27.267 30.963 45.659 1.00 45.94 99 VAL B O 1
ATOM 2765 N N . ARG B 1 78 ? -25.203 30.092 45.691 1.00 40.71 100 ARG B N 1
ATOM 2766 C CA . ARG B 1 78 ? -25.319 29.523 44.350 1.00 39.57 100 ARG B CA 1
ATOM 2767 C C . ARG B 1 78 ? -26.435 28.478 44.253 1.00 48.60 100 ARG B C 1
ATOM 2768 O O . ARG B 1 78 ? -26.850 28.117 43.149 1.00 52.39 100 ARG B O 1
ATOM 2776 N N . ASP B 1 79 ? -26.929 28.011 45.401 1.00 50.41 101 ASP B N 1
ATOM 2777 C CA . ASP B 1 79 ? -28.010 27.023 45.438 1.00 49.10 101 ASP B CA 1
ATOM 2778 C C . ASP B 1 79 ? -29.379 27.628 45.778 1.00 48.11 101 ASP B C 1
ATOM 2779 O O . ASP B 1 79 ? -30.357 26.899 45.954 1.00 51.83 101 ASP B O 1
ATOM 2784 N N . LYS B 1 80 ? -29.459 28.951 45.874 1.00 43.15 102 LYS B N 1
ATOM 2785 C CA . LYS B 1 80 ? -30.726 29.594 46.225 1.00 44.38 102 LYS B CA 1
ATOM 2786 C C . LYS B 1 80 ? -31.195 30.568 45.159 1.00 42.31 102 LYS B C 1
ATOM 2787 O O . LYS B 1 80 ? -30.378 31.216 44.515 1.00 44.87 102 LYS B O 1
ATOM 2793 N N . THR B 1 81 ? -32.509 30.669 44.971 1.00 45.76 103 THR B N 1
ATOM 2794 C CA . THR B 1 81 ? -33.065 31.705 44.100 1.00 48.81 103 THR B CA 1
ATOM 2795 C C . THR B 1 81 ? -33.056 33.043 44.827 1.00 47.48 103 THR B C 1
ATOM 2796 O O . THR B 1 81 ? -32.958 33.092 46.055 1.00 43.57 103 THR B O 1
ATOM 2800 N N . LEU B 1 82 ? -33.159 34.124 44.060 1.00 48.94 104 LEU B N 1
ATOM 2801 C CA . LEU B 1 82 ? -33.230 35.465 44.624 1.00 45.97 104 LEU B CA 1
ATOM 2802 C C . LEU B 1 82 ? -34.443 35.606 45.547 1.00 44.56 104 LEU B C 1
ATOM 2803 O O . LEU B 1 82 ? -34.352 36.177 46.631 1.00 43.38 104 LEU B O 1
ATOM 2808 N N . SER B 1 83 ? -35.578 35.077 45.110 1.00 47.04 105 SER B N 1
ATOM 2809 C CA . SER B 1 83 ? -36.788 35.087 45.920 1.00 50.60 105 SER B CA 1
ATOM 2810 C C . SER B 1 83 ? -36.582 34.472 47.313 1.00 51.33 105 SER B C 1
ATOM 2811 O O . SER B 1 83 ? -37.149 34.950 48.298 1.00 48.80 105 SER B O 1
ATOM 2814 N N . GLU B 1 84 ? -35.764 33.420 47.379 1.00 49.92 106 GLU B N 1
ATOM 2815 C CA . GLU B 1 84 ? -35.416 32.759 48.638 1.00 49.74 106 GLU B CA 1
ATOM 2816 C C . GLU B 1 84 ? -34.446 33.576 49.503 1.00 46.78 106 GLU B C 1
ATOM 2817 O O . GLU B 1 84 ? -34.638 33.696 50.713 1.00 49.71 106 GLU B O 1
ATOM 2823 N N . ILE B 1 85 ? -33.404 34.124 48.886 1.00 41.64 107 ILE B N 1
ATOM 2824 C CA . ILE B 1 85 ? -32.475 35.016 49.579 1.00 43.04 107 ILE B CA 1
ATOM 2825 C C . ILE B 1 85 ? -33.206 36.186 50.238 1.00 48.12 107 ILE B C 1
ATOM 2826 O O . ILE B 1 85 ? -32.864 36.595 51.351 1.00 47.51 107 ILE B O 1
ATOM 2831 N N . LYS B 1 86 ? -34.237 36.692 49.560 1.00 50.46 108 LYS B N 1
ATOM 2832 C CA . LYS B 1 86 ? -34.961 37.892 49.999 1.00 46.29 108 LYS B CA 1
ATOM 2833 C C . LYS B 1 86 ? -35.829 37.698 51.240 1.00 48.43 108 LYS B C 1
ATOM 2834 O O . LYS B 1 86 ? -36.268 38.669 51.854 1.00 48.44 108 LYS B O 1
ATOM 2840 N N . SER B 1 87 ? -36.084 36.453 51.613 1.00 49.60 109 SER B N 1
ATOM 2841 C CA . SER B 1 87 ? -36.912 36.200 52.781 1.00 51.19 109 SER B CA 1
ATOM 2842 C C . SER B 1 87 ? -36.068 36.076 54.045 1.00 48.95 109 SER B C 1
ATOM 2843 O O . SER B 1 87 ? -36.602 35.905 55.138 1.00 52.72 109 SER B O 1
ATOM 2846 N N . LEU B 1 88 ? -34.750 36.173 53.887 1.00 47.95 110 LEU B N 1
ATOM 2847 C CA . LEU B 1 88 ? -33.819 36.039 55.004 1.00 45.84 110 LEU B CA 1
ATOM 2848 C C . LEU B 1 88 ? -33.688 37.338 55.784 1.00 45.77 110 LEU B C 1
ATOM 2849 O O . LEU B 1 88 ? -33.961 38.420 55.267 1.00 42.06 110 LEU B O 1
ATOM 2854 N N . ASP B 1 89 ? -33.276 37.206 57.040 1.00 46.26 111 ASP B N 1
ATOM 2855 C CA . ASP B 1 89 ? -32.986 38.341 57.898 1.00 42.27 111 ASP B CA 1
ATOM 2856 C C . ASP B 1 89 ? -31.480 38.549 57.910 1.00 45.31 111 ASP B C 1
ATOM 2857 O O . ASP B 1 89 ? -30.747 37.744 58.483 1.00 54.49 111 ASP B O 1
ATOM 2862 N N . ALA B 1 90 ? -31.011 39.619 57.280 1.00 37.68 112 ALA B N 1
ATOM 2863 C CA . ALA B 1 90 ? -29.574 39.859 57.207 1.00 34.21 112 ALA B CA 1
ATOM 2864 C C . ALA B 1 90 ? -29.123 40.935 58.194 1.00 31.93 112 ALA B C 1
ATOM 2865 O O . ALA B 1 90 ? -28.061 41.527 58.020 1.00 34.50 112 ALA B O 1
ATOM 2867 N N . GLY B 1 91 ? -29.920 41.165 59.235 1.00 31.28 113 GLY B N 1
ATOM 2868 C CA . GLY B 1 91 ? -29.641 42.199 60.218 1.00 31.41 113 GLY B CA 1
ATOM 2869 C C . GLY B 1 91 ? -29.516 41.769 61.676 1.00 35.78 113 GLY B C 1
ATOM 2870 O O . GLY B 1 91 ? -28.654 42.270 62.396 1.00 41.30 113 GLY B O 1
ATOM 2871 N N . SER B 1 92 ? -30.367 40.849 62.117 1.00 33.36 114 SER B N 1
ATOM 2872 C CA . SER B 1 92 ? -30.418 40.454 63.529 1.00 37.71 114 SER B CA 1
ATOM 2873 C C . SER B 1 92 ? -29.094 39.913 64.043 1.00 42.18 114 SER B C 1
ATOM 2874 O O . SER B 1 92 ? -28.734 40.154 65.195 1.00 46.67 114 SER B O 1
ATOM 2877 N N . TRP B 1 93 ? -28.379 39.178 63.186 1.00 34.29 115 TRP B N 1
ATOM 2878 C CA . TRP B 1 93 ? -27.099 38.586 63.550 1.00 34.43 115 TRP B CA 1
ATOM 2879 C C . TRP B 1 93 ? -26.198 39.631 64.175 1.00 33.63 115 TRP B C 1
ATOM 2880 O O . TRP B 1 93 ? -25.428 39.336 65.092 1.00 36.15 115 TRP B O 1
ATOM 2891 N N . PHE B 1 94 ? -26.319 40.855 63.665 1.00 32.14 116 PHE B N 1
ATOM 2892 C CA . PHE B 1 94 ? -25.504 41.972 64.098 1.00 38.59 116 PHE B CA 1
ATOM 2893 C C . PHE B 1 94 ? -25.843 42.373 65.532 1.00 36.78 116 PHE B C 1
ATOM 2894 O O . PHE B 1 94 ? -24.942 42.548 66.350 1.00 39.07 116 PHE B O 1
ATOM 2902 N N . ASN B 1 95 ? -27.127 42.525 65.843 1.00 33.66 117 ASN B N 1
ATOM 2903 C CA . ASN B 1 95 ? -27.510 42.904 67.207 1.00 37.80 117 ASN B CA 1
ATOM 2904 C C . ASN B 1 95 ? -27.035 41.870 68.224 1.00 40.78 117 ASN B C 1
ATOM 2905 O O . ASN B 1 95 ? -26.566 42.225 69.298 1.00 44.07 117 ASN B O 1
ATOM 2910 N N . LYS B 1 96 ? -27.136 40.594 67.866 1.00 43.82 118 LYS B N 1
ATOM 2911 C CA . LYS B 1 96 ? -26.680 39.506 68.731 1.00 46.31 118 LYS B CA 1
ATOM 2912 C C . LYS B 1 96 ? -25.169 39.529 68.912 1.00 43.54 118 LYS B C 1
ATOM 2913 O O . LYS B 1 96 ? -24.673 39.311 70.009 1.00 49.14 118 LYS B O 1
ATOM 2919 N N . ALA B 1 97 ? -24.446 39.810 67.833 1.00 42.51 119 ALA B N 1
ATOM 2920 C CA . ALA B 1 97 ? -22.984 39.847 67.860 1.00 41.53 119 ALA B CA 1
ATOM 2921 C C . ALA B 1 97 ? -22.423 41.076 68.597 1.00 44.87 119 ALA B C 1
ATOM 2922 O O . ALA B 1 97 ? -21.500 40.946 69.393 1.00 48.64 119 ALA B O 1
ATOM 2924 N N . TYR B 1 98 ? -22.967 42.263 68.323 1.00 42.94 120 TYR B N 1
ATOM 2925 C CA . TYR B 1 98 ? -22.501 43.498 68.956 1.00 39.47 120 TYR B CA 1
ATOM 2926 C C . TYR B 1 98 ? -23.635 44.230 69.668 1.00 43.41 120 TYR B C 1
ATOM 2927 O O . TYR B 1 98 ? -24.110 45.260 69.184 1.00 37.76 120 TYR B O 1
ATOM 2936 N N . PRO B 1 99 ? -24.057 43.717 70.833 1.00 51.02 121 PRO B N 1
ATOM 2937 C CA . PRO B 1 99 ? -25.272 44.214 71.491 1.00 55.90 121 PRO B CA 1
ATOM 2938 C C . PRO B 1 99 ? -25.187 45.697 71.853 1.00 60.16 121 PRO B C 1
ATOM 2939 O O . PRO B 1 99 ? -26.217 46.360 71.969 1.00 62.74 121 PRO B O 1
ATOM 2943 N N . GLU B 1 100 ? -23.971 46.211 72.003 1.00 56.91 122 GLU B N 1
ATOM 2944 C CA . GLU B 1 100 ? -23.772 47.618 72.319 1.00 56.08 122 GLU B CA 1
ATOM 2945 C C . GLU B 1 100 ? -23.939 48.513 71.089 1.00 50.75 122 GLU B C 1
ATOM 2946 O O . GLU B 1 100 ? -24.124 49.718 71.220 1.00 51.26 122 GLU B O 1
ATOM 2952 N N . LYS B 1 101 ? -23.878 47.938 69.892 1.00 45.15 123 LYS B N 1
ATOM 2953 C CA . LYS B 1 101 ? -24.140 48.728 68.686 1.00 44.00 123 LYS B CA 1
ATOM 2954 C C . LYS B 1 101 ? -25.544 48.466 68.149 1.00 42.44 123 LYS B C 1
ATOM 2955 O O . LYS B 1 101 ? -25.930 48.999 67.102 1.00 37.58 123 LYS B O 1
ATOM 2961 N N . ALA B 1 102 ? -26.302 47.651 68.878 1.00 38.45 124 ALA B N 1
ATOM 2962 C CA . ALA B 1 102 ? -27.597 47.169 68.414 1.00 37.46 124 ALA B CA 1
ATOM 2963 C C . ALA B 1 102 ? -28.618 48.270 68.142 1.00 40.02 124 ALA B C 1
ATOM 2964 O O . ALA B 1 102 ? -28.696 49.256 68.873 1.00 46.01 124 ALA B O 1
ATOM 2966 N N . LYS B 1 103 ? -29.401 48.082 67.085 1.00 34.14 125 LYS B N 1
ATOM 2967 C CA . LYS B 1 103 ? -30.528 48.953 66.769 1.00 36.43 125 LYS B CA 1
ATOM 2968 C C . LYS B 1 103 ? -31.739 48.120 66.344 1.00 42.10 125 LYS B C 1
ATOM 2969 O O . LYS B 1 103 ? -31.585 47.081 65.705 1.00 47.41 125 LYS B O 1
ATOM 2975 N N . GLN B 1 104 ? -32.940 48.572 66.689 1.00 43.58 126 GLN B N 1
ATOM 2976 C CA . GLN B 1 104 ? -34.143 47.820 66.360 1.00 42.71 126 GLN B CA 1
ATOM 2977 C C . GLN B 1 104 ? -34.407 47.804 64.860 1.00 41.16 126 GLN B C 1
ATOM 2978 O O . GLN B 1 104 ? -34.913 46.821 64.323 1.00 47.34 126 GLN B O 1
ATOM 2984 N N . GLU B 1 105 ? -34.062 48.888 64.178 1.00 37.95 127 GLU B N 1
ATOM 2985 C CA . GLU B 1 105 ? -34.284 48.974 62.737 1.00 40.19 127 GLU B CA 1
ATOM 2986 C C . GLU B 1 105 ? -33.433 47.977 61.935 1.00 42.95 127 GLU B C 1
ATOM 2987 O O . GLU B 1 105 ? -33.687 47.747 60.754 1.00 45.22 127 GLU B O 1
ATOM 2993 N N . TYR B 1 106 ? -32.424 47.388 62.568 1.00 39.10 128 TYR B N 1
ATOM 2994 C CA . TYR B 1 106 ? -31.562 46.427 61.881 1.00 31.77 128 TYR B CA 1
ATOM 2995 C C . TYR B 1 106 ? -32.264 45.088 61.713 1.00 35.38 128 TYR B C 1
ATOM 2996 O O . TYR B 1 106 ? -31.945 44.327 60.801 1.00 33.61 128 TYR B O 1
ATOM 3005 N N . VAL B 1 107 ? -33.215 44.794 62.600 1.00 39.06 129 VAL B N 1
ATOM 3006 C CA . VAL B 1 107 ? -34.012 43.571 62.500 1.00 37.89 129 VAL B CA 1
ATOM 3007 C C . VAL B 1 107 ? -34.815 43.518 61.189 1.00 40.12 129 VAL B C 1
ATOM 3008 O O . VAL B 1 107 ? -35.517 44.462 60.835 1.00 43.34 129 VAL B O 1
ATOM 3012 N N . GLY B 1 108 ? -34.693 42.419 60.456 1.00 36.92 130 GLY B N 1
ATOM 3013 C CA . GLY B 1 108 ? -35.384 42.294 59.187 1.00 35.38 130 GLY B CA 1
ATOM 3014 C C . GLY B 1 108 ? -34.722 42.976 57.993 1.00 41.46 130 GLY B C 1
ATOM 3015 O O . GLY B 1 108 ? -35.331 43.063 56.925 1.00 36.89 130 GLY B O 1
ATOM 3016 N N . GLN B 1 109 ? -33.493 43.469 58.150 1.00 34.11 131 GLN B N 1
ATOM 3017 C CA . GLN B 1 109 ? -32.803 44.059 57.011 1.00 34.89 131 GLN B CA 1
ATOM 3018 C C . GLN B 1 109 ? -32.579 42.971 55.974 1.00 36.36 131 GLN B C 1
ATOM 3019 O O . GLN B 1 109 ? -32.264 41.829 56.322 1.00 39.14 131 GLN B O 1
ATOM 3025 N N . LYS B 1 110 ? -32.743 43.331 54.706 1.00 32.15 132 LYS B N 1
ATOM 3026 C CA . LYS B 1 110 ? -32.649 42.369 53.622 1.00 33.03 132 LYS B CA 1
ATOM 3027 C C . LYS B 1 110 ? -31.359 42.462 52.808 1.00 35.58 132 LYS B C 1
ATOM 3028 O O . LYS B 1 110 ? -30.726 43.516 52.715 1.00 40.60 132 LYS B O 1
ATOM 3034 N N . VAL B 1 111 ? -30.969 41.329 52.240 1.00 35.97 133 VAL B N 1
ATOM 3035 C CA . VAL B 1 111 ? -29.825 41.243 51.337 1.00 28.43 133 VAL B CA 1
ATOM 3036 C C . VAL B 1 111 ? -30.058 42.089 50.083 1.00 31.18 133 VAL B C 1
ATOM 3037 O O . VAL B 1 111 ? -31.010 41.853 49.333 1.00 31.93 133 VAL B O 1
ATOM 3041 N N . PRO B 1 112 ? -29.197 43.093 49.852 1.00 33.17 134 PRO B N 1
ATOM 3042 C CA . PRO B 1 112 ? -29.334 43.949 48.663 1.00 31.03 134 PRO B CA 1
ATOM 3043 C C . PRO B 1 112 ? -28.878 43.233 47.403 1.00 26.85 134 PRO B C 1
ATOM 3044 O O . PRO B 1 112 ? -27.904 42.497 47.455 1.00 29.57 134 PRO B O 1
ATOM 3048 N N . THR B 1 113 ? -29.578 43.428 46.294 1.00 31.08 135 THR B N 1
ATOM 3049 C CA . THR B 1 113 ? -29.047 43.001 45.004 1.00 29.44 135 THR B CA 1
ATOM 3050 C C . THR B 1 113 ? -28.179 44.135 44.487 1.00 28.24 135 THR B C 1
ATOM 3051 O O . THR B 1 113 ? -28.338 45.296 44.882 1.00 27.71 135 THR B O 1
ATOM 3055 N N . LEU B 1 114 ? -27.252 43.796 43.608 1.00 26.42 136 LEU B N 1
ATOM 3056 C CA . LEU B 1 114 ? -26.356 44.789 43.069 1.00 26.53 136 LEU B CA 1
ATOM 3057 C C . LEU B 1 114 ? -27.156 45.802 42.245 1.00 29.55 136 LEU B C 1
ATOM 3058 O O . LEU B 1 114 ? -26.885 46.995 42.266 1.00 29.56 136 LEU B O 1
ATOM 3063 N N . GLU B 1 115 ? -28.179 45.331 41.550 1.00 32.20 137 GLU B N 1
ATOM 3064 C CA . GLU B 1 115 ? -29.004 46.244 40.786 1.00 32.64 137 GLU B CA 1
ATOM 3065 C C . GLU B 1 115 ? -29.772 47.238 41.691 1.00 31.01 137 GLU B C 1
ATOM 3066 O O . GLU B 1 115 ? -29.901 48.412 41.346 1.00 30.86 137 GLU B O 1
ATOM 3072 N N . GLU B 1 116 ? -30.251 46.783 42.849 1.00 28.77 138 GLU B N 1
ATOM 3073 C CA . GLU B 1 116 ? -30.900 47.678 43.817 1.00 25.64 138 GLU B CA 1
ATOM 3074 C C . GLU B 1 116 ? -29.960 48.760 44.333 1.00 26.59 138 GLU B C 1
ATOM 3075 O O . GLU B 1 116 ? -30.368 49.904 44.495 1.00 27.11 138 GLU B O 1
ATOM 3081 N N . ILE B 1 117 ? -28.709 48.395 44.610 1.00 23.49 139 ILE B N 1
ATOM 3082 C CA . ILE B 1 117 ? -27.712 49.364 45.069 1.00 25.33 139 ILE B CA 1
ATOM 3083 C C . ILE B 1 117 ? -27.471 50.455 44.018 1.00 27.22 139 ILE B C 1
ATOM 3084 O O . ILE B 1 117 ? -27.484 51.644 44.330 1.00 28.54 139 ILE B O 1
ATOM 3089 N N . PHE B 1 118 ? -27.267 50.045 42.771 1.00 25.51 140 PHE B N 1
ATOM 3090 C CA . PHE B 1 118 ? -27.077 50.993 41.685 1.00 23.65 140 PHE B CA 1
ATOM 3091 C C . PHE B 1 118 ? -28.313 51.856 41.444 1.00 33.42 140 PHE B C 1
ATOM 3092 O O . PHE B 1 118 ? -28.194 53.007 41.037 1.00 32.93 140 PHE B O 1
ATOM 3100 N N . GLN B 1 119 ? -29.502 51.304 41.671 1.00 25.53 141 GLN B N 1
ATOM 3101 C CA . GLN B 1 119 ? -30.711 52.076 41.464 1.00 26.94 141 GLN B CA 1
ATOM 3102 C C . GLN B 1 119 ? -30.836 53.137 42.533 1.00 31.83 141 GLN B C 1
ATOM 3103 O O . GLN B 1 119 ? -31.278 54.242 42.262 1.00 38.09 141 GLN B O 1
ATOM 3109 N N . LYS B 1 120 ? -30.430 52.812 43.750 1.00 28.54 142 LYS B N 1
ATOM 3110 C CA . LYS B 1 120 ? -30.598 53.760 44.835 1.00 30.74 142 LYS B CA 1
ATOM 3111 C C . LYS B 1 120 ? -29.558 54.884 44.804 1.00 33.05 142 LYS B C 1
ATOM 3112 O O . LYS B 1 120 ? -29.895 56.036 45.074 1.00 31.01 142 LYS B O 1
ATOM 3118 N N . TYR B 1 121 ? -28.307 54.567 44.469 1.00 27.69 143 TYR B N 1
ATOM 3119 C CA . TYR B 1 121 ? -27.244 55.574 44.520 1.00 24.66 143 TYR B CA 1
ATOM 3120 C C . TYR B 1 121 ? -26.727 56.068 43.171 1.00 25.12 143 TYR B C 1
ATOM 3121 O O . TYR B 1 121 ? -26.134 57.142 43.104 1.00 30.69 143 TYR B O 1
ATOM 3130 N N . GLY B 1 122 ? -26.925 55.291 42.111 1.00 25.18 144 GLY B N 1
ATOM 3131 C CA . GLY B 1 122 ? -26.489 55.683 40.782 1.00 25.81 144 GLY B CA 1
ATOM 3132 C C . GLY B 1 122 ? -25.034 56.105 40.738 1.00 33.06 144 GLY B C 1
ATOM 3133 O O . GLY B 1 122 ? -24.200 55.511 41.425 1.00 24.28 144 GLY B O 1
ATOM 3134 N N . ARG B 1 123 ? -24.731 57.140 39.950 1.00 33.78 145 ARG B N 1
ATOM 3135 C CA . ARG B 1 123 ? -23.356 57.622 39.806 1.00 28.82 145 ARG B CA 1
ATOM 3136 C C . ARG B 1 123 ? -22.994 58.629 40.887 1.00 32.58 145 ARG B C 1
ATOM 3137 O O . ARG B 1 123 ? -21.942 59.268 40.826 1.00 31.39 145 ARG B O 1
ATOM 3145 N N . SER B 1 124 ? -23.871 58.782 41.873 1.00 35.35 146 SER B N 1
ATOM 3146 C CA . SER B 1 124 ? -23.607 59.720 42.959 1.00 37.66 146 SER B CA 1
ATOM 3147 C C . SER B 1 124 ? -22.632 59.105 43.970 1.00 34.13 146 SER B C 1
ATOM 3148 O O . SER B 1 124 ? -22.034 59.813 44.775 1.00 36.30 146 SER B O 1
ATOM 3151 N N . MET B 1 125 ? -22.472 57.787 43.903 1.00 33.55 147 MET B N 1
ATOM 3152 C CA . MET B 1 125 ? -21.547 57.040 44.749 1.00 30.37 147 MET B CA 1
ATOM 3153 C C . MET B 1 125 ? -20.464 56.395 43.876 1.00 36.16 147 MET B C 1
ATOM 3154 O O . MET B 1 125 ? -20.707 56.119 42.705 1.00 40.26 147 MET B O 1
ATOM 3159 N N . LYS B 1 126 ? -19.272 56.169 44.428 1.00 31.25 148 LYS B N 1
ATOM 3160 C CA . LYS B 1 126 ? -18.258 55.369 43.741 1.00 25.01 148 LYS B CA 1
ATOM 3161 C C . LYS B 1 126 ? -18.199 53.953 44.329 1.00 28.35 148 LYS B C 1
ATOM 3162 O O . LYS B 1 126 ? -18.280 53.774 45.552 1.00 26.32 148 LYS B O 1
ATOM 3168 N N . TYR B 1 127 ? -18.037 52.956 43.463 1.00 21.46 149 TYR B N 1
ATOM 3169 C CA . TYR B 1 127 ? -18.094 51.561 43.889 1.00 20.83 149 TYR B CA 1
ATOM 3170 C C . TYR B 1 127 ? -16.767 50.821 43.744 1.00 31.19 149 TYR B C 1
ATOM 3171 O O . TYR B 1 127 ? -16.090 50.895 42.716 1.00 27.21 149 TYR B O 1
ATOM 3180 N N . TYR B 1 128 ? -16.424 50.079 44.787 1.00 26.99 150 TYR B N 1
ATOM 3181 C CA . TYR B 1 128 ? -15.198 49.304 44.835 1.00 20.98 150 TYR B CA 1
ATOM 3182 C C . TYR B 1 128 ? -15.621 47.827 44.917 1.00 25.20 150 TYR B C 1
ATOM 3183 O O . TYR B 1 128 ? -15.885 47.303 45.997 1.00 26.07 150 TYR B O 1
ATOM 3192 N N . ILE B 1 129 ? -15.715 47.171 43.767 1.00 22.28 151 ILE B N 1
ATOM 3193 C CA . ILE B 1 129 ? -16.427 45.906 43.661 1.00 20.96 151 ILE B CA 1
ATOM 3194 C C . ILE B 1 129 ? -15.494 44.702 43.524 1.00 30.56 151 ILE B C 1
ATOM 3195 O O . ILE B 1 129 ? -14.656 44.665 42.608 1.00 29.45 151 ILE B O 1
ATOM 3200 N N . GLU B 1 130 ? -15.658 43.714 44.413 1.00 21.68 152 GLU B N 1
ATOM 3201 C CA . GLU B 1 130 ? -14.828 42.508 44.408 1.00 22.52 152 GLU B CA 1
ATOM 3202 C C . GLU B 1 130 ? -15.402 41.357 43.589 1.00 27.40 152 GLU B C 1
ATOM 3203 O O . GLU B 1 130 ? -16.527 40.942 43.796 1.00 36.54 152 GLU B O 1
ATOM 3209 N N . THR B 1 131 ? -14.625 40.830 42.653 1.00 30.93 153 THR B N 1
ATOM 3210 C CA . THR B 1 131 ? -15.041 39.609 41.969 1.00 37.04 153 THR B CA 1
ATOM 3211 C C . THR B 1 131 ? -14.346 38.376 42.507 1.00 48.96 153 THR B C 1
ATOM 3212 O O . THR B 1 131 ? -13.302 38.454 43.151 1.00 47.24 153 THR B O 1
ATOM 3216 N N . LYS B 1 132 ? -14.927 37.227 42.184 1.00 65.58 154 LYS B N 1
ATOM 3217 C CA . LYS B 1 132 ? -14.399 35.929 42.589 1.00 67.14 154 LYS B CA 1
ATOM 3218 C C . LYS B 1 132 ? -13.583 35.257 41.487 1.00 58.37 154 LYS B C 1
ATOM 3219 O O . LYS B 1 132 ? -13.499 35.747 40.368 1.00 55.84 154 LYS B O 1
ATOM 3225 N N . SER B 1 133 ? -12.978 34.128 41.815 1.00 66.32 155 SER B N 1
ATOM 3226 C CA . SER B 1 133 ? -12.222 33.377 40.828 1.00 71.30 155 SER B CA 1
ATOM 3227 C C . SER B 1 133 ? -13.192 32.855 39.755 1.00 77.09 155 SER B C 1
ATOM 3228 O O . SER B 1 133 ? -14.348 32.527 40.057 1.00 68.42 155 SER B O 1
ATOM 3231 N N . PRO B 1 134 ? -12.732 32.804 38.489 1.00 87.11 156 PRO B N 1
ATOM 3232 C CA . PRO B 1 134 ? -13.626 32.477 37.369 1.00 95.23 156 PRO B CA 1
ATOM 3233 C C . PRO B 1 134 ? -14.198 31.057 37.427 1.00 100.28 156 PRO B C 1
ATOM 3234 O O . PRO B 1 134 ? -15.058 30.716 36.611 1.00 98.06 156 PRO B O 1
ATOM 3238 N N . ASP B 1 135 ? -13.733 30.247 38.376 1.00 101.27 157 ASP B N 1
ATOM 3239 C CA . ASP B 1 135 ? -14.176 28.862 38.466 1.00 98.94 157 ASP B CA 1
ATOM 3240 C C . ASP B 1 135 ? -15.473 28.736 39.256 1.00 87.27 157 ASP B C 1
ATOM 3241 O O . ASP B 1 135 ? -16.306 27.904 38.927 1.00 93.21 157 ASP B O 1
ATOM 3246 N N . VAL B 1 136 ? -15.663 29.560 40.281 1.00 60.82 158 VAL B N 1
ATOM 3247 C CA . VAL B 1 136 ? -16.816 29.369 41.151 1.00 53.42 158 VAL B CA 1
ATOM 3248 C C . VAL B 1 136 ? -18.122 29.914 40.530 1.00 53.75 158 VAL B C 1
ATOM 3249 O O . VAL B 1 136 ? -19.170 29.264 40.625 1.00 55.15 158 VAL B O 1
ATOM 3253 N N . TYR B 1 137 ? -18.054 31.088 39.894 1.00 46.56 159 TYR B N 1
ATOM 3254 C CA . TYR B 1 137 ? -19.187 31.657 39.168 1.00 38.26 159 TYR B CA 1
ATOM 3255 C C . TYR B 1 137 ? -18.827 32.035 37.742 1.00 33.67 159 TYR B C 1
ATOM 3256 O O . TYR B 1 137 ? -18.638 33.204 37.468 1.00 32.28 159 TYR B O 1
ATOM 3265 N N . PRO B 1 138 ? -18.744 31.069 36.819 1.00 35.53 160 PRO B N 1
ATOM 3266 C CA . PRO B 1 138 ? -18.359 31.506 35.468 1.00 35.75 160 PRO B CA 1
ATOM 3267 C C . PRO B 1 138 ? -19.314 32.556 34.887 1.00 44.56 160 PRO B C 1
ATOM 3268 O O . PRO B 1 138 ? -20.521 32.540 35.167 1.00 34.69 160 PRO B O 1
ATOM 3272 N N . GLY B 1 139 ? -18.745 33.484 34.122 1.00 39.71 161 GLY B N 1
ATOM 3273 C CA . GLY B 1 139 ? -19.493 34.580 33.546 1.00 33.31 161 GLY B CA 1
ATOM 3274 C C . GLY B 1 139 ? -19.766 35.744 34.487 1.00 44.15 161 GLY B C 1
ATOM 3275 O O . GLY B 1 139 ? -20.382 36.724 34.078 1.00 46.59 161 GLY B O 1
ATOM 3276 N N . MET B 1 140 ? -19.322 35.657 35.738 1.00 41.22 162 MET B N 1
ATOM 3277 C CA . MET B 1 140 ? -19.603 36.724 36.707 1.00 46.91 162 MET B CA 1
ATOM 3278 C C . MET B 1 140 ? -19.041 38.064 36.219 1.00 42.42 162 MET B C 1
ATOM 3279 O O . MET B 1 140 ? -19.700 39.100 36.330 1.00 35.66 162 MET B O 1
ATOM 3284 N N . GLU B 1 141 ? -17.837 38.027 35.652 1.00 34.31 163 GLU B N 1
ATOM 3285 C CA . GLU B 1 141 ? -17.194 39.229 35.151 1.00 30.29 163 GLU B CA 1
ATOM 3286 C C . GLU B 1 141 ? -18.042 39.896 34.079 1.00 32.68 163 GLU B C 1
ATOM 3287 O O . GLU B 1 141 ? -18.319 41.091 34.171 1.00 35.69 163 GLU B O 1
ATOM 3293 N N . GLU B 1 142 ? -18.477 39.136 33.077 1.00 29.49 164 GLU B N 1
ATOM 3294 C CA . GLU B 1 142 ? -19.331 39.704 32.028 1.00 30.05 164 GLU B CA 1
ATOM 3295 C C . GLU B 1 142 ? -20.724 40.123 32.528 1.00 29.46 164 GLU B C 1
ATOM 3296 O O . GLU B 1 142 ? -21.234 41.148 32.090 1.00 36.62 164 GLU B O 1
ATOM 3302 N N . LYS B 1 143 ? -21.333 39.358 33.435 1.00 29.29 165 LYS B N 1
ATOM 3303 C CA . LYS B 1 143 ? -22.610 39.772 34.038 1.00 32.26 165 LYS B CA 1
ATOM 3304 C C . LYS B 1 143 ? -22.441 41.095 34.788 1.00 33.25 165 LYS B C 1
ATOM 3305 O O . LYS B 1 143 ? -23.305 41.969 34.756 1.00 32.81 165 LYS B O 1
ATOM 3311 N N . LEU B 1 144 ? -21.303 41.237 35.452 1.00 26.49 166 LEU B N 1
ATOM 3312 C CA . LEU B 1 144 ? -20.978 42.454 36.164 1.00 25.89 166 LEU B CA 1
ATOM 3313 C C . LEU B 1 144 ? -20.814 43.655 35.234 1.00 28.82 166 LEU B C 1
ATOM 3314 O O . LEU B 1 144 ? -21.405 44.712 35.473 1.00 32.28 166 LEU B O 1
ATOM 3319 N N . LEU B 1 145 ? -20.012 43.504 34.184 1.00 26.27 167 LEU B N 1
ATOM 3320 C CA . LEU B 1 145 ? -19.777 44.615 33.258 1.00 29.82 167 LEU B CA 1
ATOM 3321 C C . LEU B 1 145 ? -21.063 45.086 32.583 1.00 34.73 167 LEU B C 1
ATOM 3322 O O . LEU B 1 145 ? -21.240 46.282 32.379 1.00 43.92 167 LEU B O 1
ATOM 3327 N N . ALA B 1 146 ? -21.959 44.162 32.244 1.00 33.10 168 ALA B N 1
ATOM 3328 C CA . ALA B 1 146 ? -23.268 44.535 31.694 1.00 32.40 168 ALA B CA 1
ATOM 3329 C C . ALA B 1 146 ? -24.072 45.435 32.652 1.00 33.58 168 ALA B C 1
ATOM 3330 O O . ALA B 1 146 ? -24.627 46.441 32.223 1.00 35.43 168 ALA B O 1
ATOM 3332 N N . LEU B 1 147 ? -24.139 45.069 33.935 1.00 27.12 169 LEU B N 1
ATOM 3333 C CA . LEU B 1 147 ? -24.784 45.900 34.954 1.00 26.40 169 LEU B CA 1
ATOM 3334 C C . LEU B 1 147 ? -24.196 47.296 35.003 1.00 28.01 169 LEU B C 1
ATOM 3335 O O . LEU B 1 147 ? -24.923 48.276 34.964 1.00 37.41 169 LEU B O 1
ATOM 3340 N N . LEU B 1 148 ? -22.875 47.371 35.115 1.00 28.35 170 LEU B N 1
ATOM 3341 C CA . LEU B 1 148 ? -22.161 48.636 35.166 1.00 28.57 170 LEU B CA 1
ATOM 3342 C C . LEU B 1 148 ? -22.516 49.480 33.952 1.00 29.90 170 LEU B C 1
ATOM 3343 O O . LEU B 1 148 ? -22.714 50.686 34.051 1.00 26.63 170 LEU B O 1
ATOM 3348 N N . GLU B 1 149 ? -22.602 48.832 32.803 1.00 27.39 171 GLU B N 1
ATOM 3349 C CA . GLU B 1 149 ? -22.897 49.543 31.577 1.00 32.40 171 GLU B CA 1
ATOM 3350 C C . GLU B 1 149 ? -24.333 50.075 31.621 1.00 35.12 171 GLU B C 1
ATOM 3351 O O . GLU B 1 149 ? -24.615 51.190 31.184 1.00 35.66 171 GLU B O 1
ATOM 3357 N N . LYS B 1 150 ? -25.231 49.272 32.175 1.00 36.27 172 LYS B N 1
ATOM 3358 C CA . LYS B 1 150 ? -26.635 49.619 32.242 1.00 29.99 172 LYS B CA 1
ATOM 3359 C C . LYS B 1 150 ? -26.860 50.875 33.068 1.00 29.60 172 LYS B C 1
ATOM 3360 O O . LYS B 1 150 ? -27.795 51.630 32.812 1.00 30.75 172 LYS B O 1
ATOM 3366 N N . TYR B 1 151 ? -26.007 51.109 34.058 1.00 28.20 173 TYR B N 1
ATOM 3367 C CA . TYR B 1 151 ? -26.246 52.236 34.945 1.00 31.59 173 TYR B CA 1
ATOM 3368 C C . TYR B 1 151 ? -25.262 53.348 34.720 1.00 28.08 173 TYR B C 1
ATOM 3369 O O . TYR B 1 151 ? -25.181 54.263 35.522 1.00 27.83 173 TYR B O 1
ATOM 3378 N N . ASN B 1 152 ? -24.564 53.277 33.589 1.00 28.75 174 ASN B N 1
ATOM 3379 C CA . ASN B 1 152 ? -23.573 54.272 33.199 1.00 29.25 174 ASN B CA 1
ATOM 3380 C C . ASN B 1 152 ? -22.524 54.520 34.282 1.00 28.04 174 ASN B C 1
ATOM 3381 O O . ASN B 1 152 ? -22.214 55.663 34.599 1.00 30.74 174 ASN B O 1
ATOM 3386 N N . LEU B 1 153 ? -21.986 53.450 34.858 1.00 26.80 175 LEU B N 1
ATOM 3387 C CA . LEU B 1 153 ? -20.977 53.571 35.908 1.00 34.57 175 LEU B CA 1
ATOM 3388 C C . LEU B 1 153 ? -19.540 53.463 35.373 1.00 35.72 175 LEU B C 1
ATOM 3389 O O . LEU B 1 153 ? -18.590 53.893 36.024 1.00 38.75 175 LEU B O 1
ATOM 3394 N N . ILE B 1 154 ? -19.388 52.859 34.202 1.00 38.47 176 ILE B N 1
ATOM 3395 C CA . ILE B 1 154 ? -18.083 52.738 33.562 1.00 38.82 176 ILE B CA 1
ATOM 3396 C C . ILE B 1 154 ? -17.754 54.020 32.828 1.00 50.10 176 ILE B C 1
ATOM 3397 O O . ILE B 1 154 ? -18.517 54.482 31.967 1.00 45.66 176 ILE B O 1
ATOM 3402 N N . GLY B 1 155 ? -16.605 54.589 33.158 1.00 61.68 177 GLY B N 1
ATOM 3403 C CA . GLY B 1 155 ? -16.172 55.813 32.521 1.00 69.83 177 GLY B CA 1
ATOM 3404 C C . GLY B 1 155 ? -15.960 55.724 31.020 1.00 74.02 177 GLY B C 1
ATOM 3405 O O . GLY B 1 155 ? -15.682 54.661 30.453 1.00 65.30 177 GLY B O 1
ATOM 3406 N N . GLN B 1 156 ? -16.114 56.874 30.376 1.00 85.57 178 GLN B N 1
ATOM 3407 C CA . GLN B 1 156 ? -15.657 57.076 29.012 1.00 88.73 178 GLN B CA 1
ATOM 3408 C C . GLN B 1 156 ? -14.139 56.820 28.990 1.00 91.84 178 GLN B C 1
ATOM 3409 O O . GLN B 1 156 ? -13.592 56.332 27.999 1.00 91.76 178 GLN B O 1
ATOM 3415 N N . ASN B 1 157 ? -13.476 57.149 30.103 1.00 93.55 179 ASN B N 1
ATOM 3416 C CA . ASN B 1 157 ? -12.089 56.751 30.363 1.00 94.01 179 ASN B CA 1
ATOM 3417 C C . ASN B 1 157 ? -11.883 56.326 31.828 1.00 86.57 179 ASN B C 1
ATOM 3418 O O . ASN B 1 157 ? -12.855 56.133 32.570 1.00 86.32 179 ASN B O 1
ATOM 3423 N N . MET B 1 158 ? -10.621 56.182 32.236 1.00 76.37 180 MET B N 1
ATOM 3424 C CA . MET B 1 158 ? -10.282 55.696 33.576 1.00 65.15 180 MET B CA 1
ATOM 3425 C C . MET B 1 158 ? -10.441 56.768 34.659 1.00 66.03 180 MET B C 1
ATOM 3426 O O . MET B 1 158 ? -10.432 56.462 35.853 1.00 63.11 180 MET B O 1
ATOM 3431 N N . SER B 1 159 ? -10.589 58.020 34.228 1.00 68.86 181 SER B N 1
ATOM 3432 C CA . SER B 1 159 ? -10.698 59.169 35.128 1.00 66.56 181 SER B CA 1
ATOM 3433 C C . SER B 1 159 ? -12.127 59.440 35.602 1.00 62.50 181 SER B C 1
ATOM 3434 O O . SER B 1 159 ? -12.330 59.846 36.742 1.00 62.46 181 SER B O 1
ATOM 3437 N N . SER B 1 160 ? -13.108 59.240 34.724 1.00 61.86 182 SER B N 1
ATOM 3438 C CA . SER B 1 160 ? -14.506 59.541 35.056 1.00 66.31 182 SER B CA 1
ATOM 3439 C C . SER B 1 160 ? -15.296 58.285 35.414 1.00 60.63 182 SER B C 1
ATOM 3440 O O . SER B 1 160 ? -16.522 58.237 35.270 1.00 62.68 182 SER B O 1
ATOM 3443 N N . SER B 1 161 ? -14.579 57.270 35.875 1.00 53.02 183 SER B N 1
ATOM 3444 C CA . SER B 1 161 ? -15.185 56.017 36.271 1.00 43.52 183 SER B CA 1
ATOM 3445 C C . SER B 1 161 ? -15.899 56.170 37.609 1.00 40.39 183 SER B C 1
ATOM 3446 O O . SER B 1 161 ? -15.469 56.941 38.467 1.00 46.37 183 SER B O 1
ATOM 3449 N N . ARG B 1 162 ? -16.990 55.439 37.796 1.00 30.78 184 ARG B N 1
ATOM 3450 C CA . ARG B 1 162 ? -17.629 55.423 39.101 1.00 32.21 184 ARG B CA 1
ATOM 3451 C C . ARG B 1 162 ? -17.323 54.117 39.837 1.00 32.91 184 ARG B C 1
ATOM 3452 O O . ARG B 1 162 ? -17.801 53.917 40.951 1.00 34.58 184 ARG B O 1
ATOM 3460 N N . VAL B 1 163 ? -16.502 53.255 39.235 1.00 29.40 185 VAL B N 1
ATOM 3461 C CA . VAL B 1 163 ? -16.200 51.943 39.816 1.00 28.52 185 VAL B CA 1
ATOM 3462 C C . VAL B 1 163 ? -14.723 51.488 39.725 1.00 30.82 185 VAL B C 1
ATOM 3463 O O . VAL B 1 163 ? -14.067 51.656 38.704 1.00 37.01 185 VAL B O 1
ATOM 3467 N N . MET B 1 164 ? -14.199 50.936 40.816 1.00 27.25 186 MET B N 1
ATOM 3468 C CA . MET B 1 164 ? -12.964 50.146 40.768 1.00 26.22 186 MET B CA 1
ATOM 3469 C C . MET B 1 164 ? -13.329 48.688 40.974 1.00 26.34 186 MET B C 1
ATOM 3470 O O . MET B 1 164 ? -14.275 48.372 41.713 1.00 25.45 186 MET B O 1
ATOM 3475 N N . ILE B 1 165 ? -12.579 47.797 40.338 1.00 20.96 187 ILE B N 1
ATOM 3476 C CA . ILE B 1 165 ? -12.764 46.372 40.584 1.00 17.64 187 ILE B CA 1
ATOM 3477 C C . ILE B 1 165 ? -11.508 45.780 41.215 1.00 19.83 187 ILE B C 1
ATOM 3478 O O . ILE B 1 165 ? -10.387 46.112 40.838 1.00 21.08 187 ILE B O 1
ATOM 3483 N N . GLN B 1 166 ? -11.722 44.952 42.232 1.00 17.05 188 GLN B N 1
ATOM 3484 C CA . GLN B 1 166 ? -10.661 44.364 43.024 1.00 14.98 188 GLN B CA 1
ATOM 3485 C C . GLN B 1 166 ? -10.859 42.855 43.020 1.00 32.44 188 GLN B C 1
ATOM 3486 O O . GLN B 1 166 ? -11.993 42.384 42.950 1.00 33.46 188 GLN B O 1
ATOM 3492 N N . SER B 1 167 ? -9.771 42.092 43.091 1.00 25.93 189 SER B N 1
ATOM 3493 C CA . SER B 1 167 ? -9.878 40.642 43.195 1.00 19.40 189 SER B CA 1
ATOM 3494 C C . SER B 1 167 ? -8.580 40.034 43.716 1.00 21.99 189 SER B C 1
ATOM 3495 O O . SER B 1 167 ? -7.513 40.596 43.505 1.00 24.35 189 SER B O 1
ATOM 3498 N N . PHE B 1 168 ? -8.689 38.905 44.422 1.00 20.25 190 PHE B N 1
ATOM 3499 C CA . PHE B 1 168 ? -7.528 38.090 44.754 1.00 21.74 190 PHE B CA 1
ATOM 3500 C C . PHE B 1 168 ? -7.101 37.315 43.516 1.00 25.11 190 PHE B C 1
ATOM 3501 O O . PHE B 1 168 ? -5.956 36.885 43.404 1.00 25.05 190 PHE B O 1
ATOM 3509 N N . SER B 1 169 ? -8.029 37.142 42.581 1.00 26.56 191 SER B N 1
ATOM 3510 C CA . SER B 1 169 ? -7.765 36.345 41.383 1.00 26.42 191 SER B CA 1
ATOM 3511 C C . SER B 1 169 ? -7.146 37.159 40.246 1.00 25.53 191 SER B C 1
ATOM 3512 O O . SER B 1 169 ? -7.781 38.024 39.660 1.00 28.36 191 SER B O 1
ATOM 3515 N N . LYS B 1 170 ? -5.897 36.853 39.940 1.00 27.84 192 LYS B N 1
ATOM 3516 C CA . LYS B 1 170 ? -5.179 37.481 38.844 1.00 28.10 192 LYS B CA 1
ATOM 3517 C C . LYS B 1 170 ? -5.861 37.226 37.507 1.00 32.02 192 LYS B C 1
ATOM 3518 O O . LYS B 1 170 ? -5.804 38.057 36.608 1.00 34.29 192 LYS B O 1
ATOM 3524 N N . ASP B 1 171 ? -6.512 36.074 37.383 1.00 32.22 193 ASP B N 1
ATOM 3525 C CA . ASP B 1 171 ? -7.125 35.681 36.118 1.00 36.30 193 ASP B CA 1
ATOM 3526 C C . ASP B 1 171 ? -8.410 36.458 35.869 1.00 37.17 193 ASP B C 1
ATOM 3527 O O . ASP B 1 171 ? -8.704 36.858 34.741 1.00 36.22 193 ASP B O 1
ATOM 3532 N N . SER B 1 172 ? -9.174 36.666 36.934 1.00 33.65 194 SER B N 1
ATOM 3533 C CA . SER B 1 172 ? -10.370 37.474 36.850 1.00 29.68 194 SER B CA 1
ATOM 3534 C C . SER B 1 172 ? -10.025 38.893 36.386 1.00 29.86 194 SER B C 1
ATOM 3535 O O . SER B 1 172 ? -10.689 39.429 35.505 1.00 30.53 194 SER B O 1
ATOM 3538 N N . LEU B 1 173 ? -8.983 39.490 36.968 1.00 22.46 195 LEU B N 1
ATOM 3539 C CA . LEU B 1 173 ? -8.561 40.829 36.579 1.00 18.66 195 LEU B CA 1
ATOM 3540 C C . LEU B 1 173 ? -7.972 40.908 35.144 1.00 30.44 195 LEU B C 1
ATOM 3541 O O . LEU B 1 173 ? -8.199 41.884 34.435 1.00 28.25 195 LEU B O 1
ATOM 3546 N N . LYS B 1 174 ? -7.232 39.904 34.693 1.00 28.61 196 LYS B N 1
ATOM 3547 C CA . LYS B 1 174 ? -6.737 39.977 33.318 1.00 30.18 196 LYS B CA 1
ATOM 3548 C C . LYS B 1 174 ? -7.907 39.816 32.354 1.00 27.86 196 LYS B C 1
ATOM 3549 O O . LYS B 1 174 ? -7.923 40.394 31.268 1.00 31.43 196 LYS B O 1
ATOM 3555 N N . LYS B 1 175 ? -8.908 39.055 32.764 1.00 26.25 197 LYS B N 1
ATOM 3556 C CA . LYS B 1 175 ? -10.069 38.868 31.914 1.00 24.57 197 LYS B CA 1
ATOM 3557 C C . LYS B 1 175 ? -10.775 40.212 31.693 1.00 27.72 197 LYS B C 1
ATOM 3558 O O . LYS B 1 175 ? -11.029 40.612 30.550 1.00 30.28 197 LYS B O 1
ATOM 3564 N N . ILE B 1 176 ? -11.063 40.918 32.783 1.00 23.89 198 ILE B N 1
ATOM 3565 C CA . ILE B 1 176 ? -11.729 42.212 32.701 1.00 27.04 198 ILE B CA 1
ATOM 3566 C C . ILE B 1 176 ? -10.874 43.224 31.940 1.00 27.33 198 ILE B C 1
ATOM 3567 O O . ILE B 1 176 ? -11.367 44.009 31.125 1.00 24.74 198 ILE B O 1
ATOM 3572 N N . HIS B 1 177 ? -9.580 43.199 32.209 1.00 27.55 199 HIS B N 1
ATOM 3573 C CA . HIS B 1 177 ? -8.698 44.157 31.596 1.00 23.66 199 HIS B CA 1
ATOM 3574 C C . HIS B 1 177 ? -8.703 44.052 30.064 1.00 29.78 199 HIS B C 1
ATOM 3575 O O . HIS B 1 177 ? -8.666 45.060 29.369 1.00 39.02 199 HIS B O 1
ATOM 3582 N N . SER B 1 178 ? -8.776 42.846 29.528 1.00 31.59 200 SER B N 1
ATOM 3583 C CA . SER B 1 178 ? -8.758 42.697 28.081 1.00 35.20 200 SER B CA 1
ATOM 3584 C C . SER B 1 178 ? -10.148 42.893 27.460 1.00 37.49 200 SER B C 1
ATOM 3585 O O . SER B 1 178 ? -10.286 42.930 26.246 1.00 41.81 200 SER B O 1
ATOM 3588 N N . ILE B 1 179 ? -11.178 43.020 28.281 1.00 32.09 201 ILE B N 1
ATOM 3589 C CA . ILE B 1 179 ? -12.487 43.390 27.757 1.00 34.39 201 ILE B CA 1
ATOM 3590 C C . ILE B 1 179 ? -12.623 44.903 27.754 1.00 36.65 201 ILE B C 1
ATOM 3591 O O . ILE B 1 179 ? -13.066 45.509 26.777 1.00 36.61 201 ILE B O 1
ATOM 3596 N N . ASN B 1 180 ? -12.235 45.507 28.867 1.00 38.33 202 ASN B N 1
ATOM 3597 C CA . ASN B 1 180 ? -12.448 46.925 29.075 1.00 33.16 202 ASN B CA 1
ATOM 3598 C C . ASN B 1 180 ? -11.286 47.531 29.842 1.00 31.30 202 ASN B C 1
ATOM 3599 O O . ASN B 1 180 ? -11.179 47.357 31.052 1.00 41.60 202 ASN B O 1
ATOM 3604 N N . LYS B 1 181 ? -10.429 48.257 29.144 1.00 32.84 203 LYS B N 1
ATOM 3605 C CA . LYS B 1 181 ? -9.253 48.869 29.770 1.00 43.29 203 LYS B CA 1
ATOM 3606 C C . LYS B 1 181 ? -9.528 50.169 30.548 1.00 45.28 203 LYS B C 1
ATOM 3607 O O . LYS B 1 181 ? -8.638 50.681 31.223 1.00 48.62 203 LYS B O 1
ATOM 3613 N N . ASN B 1 182 ? -10.754 50.682 30.477 1.00 40.58 204 ASN B N 1
ATOM 3614 C CA . ASN B 1 182 ? -11.095 51.927 31.158 1.00 40.93 204 ASN B CA 1
ATOM 3615 C C . ASN B 1 182 ? -11.492 51.757 32.620 1.00 41.85 204 ASN B C 1
ATOM 3616 O O . ASN B 1 182 ? -11.751 52.740 33.314 1.00 44.75 204 ASN B O 1
ATOM 3621 N N . ILE B 1 183 ? -11.571 50.515 33.083 1.00 41.11 205 ILE B N 1
ATOM 3622 C CA . ILE B 1 183 ? -11.880 50.252 34.486 1.00 33.53 205 ILE B CA 1
ATOM 3623 C C . ILE B 1 183 ? -10.598 50.011 35.275 1.00 29.50 205 ILE B C 1
ATOM 3624 O O . ILE B 1 183 ? -9.850 49.092 34.977 1.00 32.02 205 ILE B O 1
ATOM 3629 N N . PRO B 1 184 ? -10.337 50.850 36.279 1.00 22.41 206 PRO B N 1
ATOM 3630 C CA . PRO B 1 184 ? -9.184 50.661 37.168 1.00 19.74 206 PRO B CA 1
ATOM 3631 C C . PRO B 1 184 ? -9.307 49.360 37.972 1.00 23.30 206 PRO B C 1
ATOM 3632 O O . PRO B 1 184 ? -10.336 49.127 38.609 1.00 26.97 206 PRO B O 1
ATOM 3636 N N . LEU B 1 185 ? -8.273 48.524 37.940 1.00 23.05 207 LEU B N 1
ATOM 3637 C CA . LEU B 1 185 ? -8.287 47.255 38.660 1.00 21.53 207 LEU B CA 1
ATOM 3638 C C . LEU B 1 185 ? -7.293 47.271 39.804 1.00 19.86 207 LEU B C 1
ATOM 3639 O O . LEU B 1 185 ? -6.255 47.915 39.710 1.00 24.82 207 LEU B O 1
ATOM 3644 N N . VAL B 1 186 ? -7.628 46.562 40.883 1.00 15.92 208 VAL B N 1
ATOM 3645 C CA . VAL B 1 186 ? -6.777 46.478 42.051 1.00 13.73 208 VAL B CA 1
ATOM 3646 C C . VAL B 1 186 ? -6.560 45.030 42.441 1.00 19.19 208 VAL B C 1
ATOM 3647 O O . VAL B 1 186 ? -7.505 44.312 42.719 1.00 26.59 208 VAL B O 1
ATOM 3651 N N . GLN B 1 187 ? -5.296 44.609 42.440 1.00 22.17 209 GLN B N 1
ATOM 3652 C CA . GLN B 1 187 ? -4.900 43.250 42.785 1.00 13.96 209 GLN B CA 1
ATOM 3653 C C . GLN B 1 187 ? -4.827 43.074 44.296 1.00 13.62 209 GLN B C 1
ATOM 3654 O O . GLN B 1 187 ? -4.021 43.701 44.960 1.00 13.80 209 GLN B O 1
ATOM 3660 N N . LEU B 1 188 ? -5.696 42.247 44.855 1.00 19.27 210 LEU B N 1
ATOM 3661 C CA . LEU B 1 188 ? -5.627 41.985 46.281 1.00 20.83 210 LEU B CA 1
ATOM 3662 C C . LEU B 1 188 ? -4.566 40.926 46.572 1.00 22.60 210 LEU B C 1
ATOM 3663 O O . LEU B 1 188 ? -4.349 39.996 45.793 1.00 17.91 210 LEU B O 1
ATOM 3668 N N . LEU B 1 189 ? -3.904 41.081 47.705 1.00 20.38 211 LEU B N 1
ATOM 3669 C CA . LEU B 1 189 ? -2.899 40.142 48.134 1.00 14.85 211 LEU B CA 1
ATOM 3670 C C . LEU B 1 189 ? -3.198 39.684 49.557 1.00 21.01 211 LEU B C 1
ATOM 3671 O O . LEU B 1 189 ? -3.694 40.454 50.367 1.00 24.02 211 LEU B O 1
ATOM 3676 N N . TRP B 1 190 ? -2.923 38.421 49.849 1.00 19.46 212 TRP B N 1
ATOM 3677 C CA . TRP B 1 190 ? -3.043 37.899 51.195 1.00 19.33 212 TRP B CA 1
ATOM 3678 C C . TRP B 1 190 ? -1.744 37.187 51.582 1.00 23.22 212 TRP B C 1
ATOM 3679 O O . TRP B 1 190 ? -1.398 36.167 50.982 1.00 20.93 212 TRP B O 1
ATOM 3690 N N . TYR B 1 191 ? -1.032 37.733 52.569 1.00 17.86 213 TYR B N 1
ATOM 3691 C CA . TYR B 1 191 ? 0.185 37.115 53.096 1.00 18.96 213 TYR B CA 1
ATOM 3692 C C . TYR B 1 191 ? -0.110 36.369 54.390 1.00 26.47 213 TYR B C 1
ATOM 3693 O O . TYR B 1 191 ? -0.832 36.859 55.275 1.00 27.06 213 TYR B O 1
ATOM 3702 N N . TYR B 1 192 ? 0.467 35.184 54.502 1.00 21.61 214 TYR B N 1
ATOM 3703 C CA . TYR B 1 192 ? 0.243 34.345 55.665 1.00 27.62 214 TYR B CA 1
ATOM 3704 C C . TYR B 1 192 ? 1.423 33.393 55.863 1.00 30.73 214 TYR B C 1
ATOM 3705 O O . TYR B 1 192 ? 2.078 32.988 54.898 1.00 25.09 214 TYR B O 1
ATOM 3714 N N . PRO B 1 193 ? 1.715 33.062 57.123 1.00 28.87 215 PRO B N 1
ATOM 3715 C CA . PRO B 1 193 ? 2.701 32.028 57.439 1.00 31.96 215 PRO B CA 1
ATOM 3716 C C . PRO B 1 193 ? 2.161 30.650 57.091 1.00 35.50 215 PRO B C 1
ATOM 3717 O O . PRO B 1 193 ? 1.114 30.282 57.602 1.00 44.50 215 PRO B O 1
ATOM 3721 N N . ASN B 1 194 ? 2.841 29.908 56.227 1.00 37.73 216 ASN B N 1
ATOM 3722 C CA . ASN B 1 194 ? 2.404 28.553 55.930 1.00 38.53 216 ASN B CA 1
ATOM 3723 C C . ASN B 1 194 ? 2.816 27.580 57.053 1.00 42.18 216 ASN B C 1
ATOM 3724 O O . ASN B 1 194 ? 3.207 27.995 58.148 1.00 36.67 216 ASN B O 1
ATOM 3729 N N . GLU B 1 195 ? 2.744 26.287 56.776 1.00 52.62 217 GLU B N 1
ATOM 3730 C CA . GLU B 1 195 ? 3.007 25.274 57.801 1.00 64.26 217 GLU B CA 1
ATOM 3731 C C . GLU B 1 195 ? 4.502 25.100 58.150 1.00 65.25 217 GLU B C 1
ATOM 3732 O O . GLU B 1 195 ? 4.825 24.473 59.155 1.00 67.10 217 GLU B O 1
ATOM 3738 N N . ASN B 1 196 ? 5.402 25.657 57.340 1.00 65.10 218 ASN B N 1
ATOM 3739 C CA . ASN B 1 196 ? 6.833 25.687 57.675 1.00 64.46 218 ASN B CA 1
ATOM 3740 C C . ASN B 1 196 ? 7.221 27.023 58.277 1.00 61.03 218 ASN B C 1
ATOM 3741 O O . ASN B 1 196 ? 8.402 27.360 58.362 1.00 61.88 218 ASN B O 1
ATOM 3746 N N . ASN B 1 197 ? 6.208 27.790 58.658 1.00 58.64 219 ASN B N 1
ATOM 3747 C CA . ASN B 1 197 ? 6.366 29.163 59.121 1.00 55.70 219 ASN B CA 1
ATOM 3748 C C . ASN B 1 197 ? 7.029 30.113 58.097 1.00 50.10 219 ASN B C 1
ATOM 3749 O O . ASN B 1 197 ? 7.520 31.185 58.460 1.00 45.46 219 ASN B O 1
ATOM 3754 N N . GLU B 1 198 ? 7.022 29.728 56.821 1.00 46.78 220 GLU B N 1
ATOM 3755 C CA . GLU B 1 198 ? 7.377 30.648 55.743 1.00 36.82 220 GLU B CA 1
ATOM 3756 C C . GLU B 1 198 ? 6.186 31.521 55.402 1.00 40.42 220 GLU B C 1
ATOM 3757 O O . GLU B 1 198 ? 5.063 31.033 55.248 1.00 43.37 220 GLU B O 1
ATOM 3763 N N . ILE B 1 199 ? 6.424 32.816 55.277 1.00 39.55 221 ILE B N 1
ATOM 3764 C CA . ILE B 1 199 ? 5.375 33.705 54.823 1.00 33.48 221 ILE B CA 1
ATOM 3765 C C . ILE B 1 199 ? 5.248 33.576 53.309 1.00 30.25 221 ILE B C 1
ATOM 3766 O O . ILE B 1 199 ? 6.242 33.561 52.602 1.00 33.20 221 ILE B O 1
ATOM 3771 N N . VAL B 1 200 ? 4.026 33.437 52.816 1.00 24.70 222 VAL B N 1
ATOM 3772 C CA . VAL B 1 200 ? 3.805 33.353 51.381 1.00 30.61 222 VAL B CA 1
ATOM 3773 C C . VAL B 1 200 ? 2.587 34.182 51.001 1.00 30.55 222 VAL B C 1
ATOM 3774 O O . VAL B 1 200 ? 1.791 34.575 51.863 1.00 31.28 222 VAL B O 1
ATOM 3778 N N . GLU B 1 201 ? 2.463 34.472 49.711 1.00 28.21 223 GLU B N 1
ATOM 3779 C CA . GLU B 1 201 ? 1.265 35.111 49.191 1.00 20.38 223 GLU B CA 1
ATOM 3780 C C . GLU B 1 201 ? 0.297 34.013 48.760 1.00 27.60 223 GLU B C 1
ATOM 3781 O O . GLU B 1 201 ? 0.693 33.041 48.119 1.00 29.34 223 GLU B O 1
ATOM 3787 N N . TRP B 1 202 ? -0.965 34.181 49.128 1.00 26.55 224 TRP B N 1
ATOM 3788 C CA . TRP B 1 202 ? -2.050 33.280 48.768 1.00 31.23 224 TRP B CA 1
ATOM 3789 C C . TRP B 1 202 ? -1.932 32.610 47.387 1.00 32.71 224 TRP B C 1
ATOM 3790 O O . TRP B 1 202 ? -1.980 31.379 47.291 1.00 31.13 224 TRP B O 1
ATOM 3801 N N . SER B 1 203 ? -1.758 33.392 46.323 1.00 32.74 225 SER B N 1
ATOM 3802 C CA . SER B 1 203 ? -1.688 32.782 44.992 1.00 35.57 225 SER B CA 1
ATOM 3803 C C . SER B 1 203 ? -0.342 32.950 44.293 1.00 32.55 225 SER B C 1
ATOM 3804 O O . SER B 1 203 ? -0.272 32.859 43.064 1.00 30.76 225 SER B O 1
ATOM 3807 N N . GLY B 1 204 ? 0.715 33.191 45.073 1.00 27.41 226 GLY B N 1
ATOM 3808 C CA . GLY B 1 204 ? 2.069 33.301 44.543 1.00 27.71 226 GLY B CA 1
ATOM 3809 C C . GLY B 1 204 ? 2.368 34.519 43.674 1.00 30.37 226 GLY B C 1
ATOM 3810 O O . GLY B 1 204 ? 3.318 34.535 42.890 1.00 30.16 226 GLY B O 1
ATOM 3811 N N . ILE B 1 205 ? 1.577 35.566 43.841 1.00 25.25 227 ILE B N 1
ATOM 3812 C CA . ILE B 1 205 ? 1.631 36.713 42.949 1.00 23.45 227 ILE B CA 1
ATOM 3813 C C . ILE B 1 205 ? 2.858 37.588 43.251 1.00 27.74 227 ILE B C 1
ATOM 3814 O O . ILE B 1 205 ? 3.345 38.297 42.376 1.00 29.12 227 ILE B O 1
ATOM 3819 N N . THR B 1 206 ? 3.374 37.509 44.479 1.00 28.11 228 THR B N 1
ATOM 3820 C CA . THR B 1 206 ? 4.639 38.155 44.842 1.00 24.07 228 THR B CA 1
ATOM 3821 C C . THR B 1 206 ? 5.480 37.235 45.714 1.00 23.15 228 THR B C 1
ATOM 3822 O O . THR B 1 206 ? 5.017 36.175 46.143 1.00 25.96 228 THR B O 1
ATOM 3826 N N . HIS B 1 207 ? 6.717 37.649 45.983 1.00 21.72 229 HIS B N 1
ATOM 3827 C CA . HIS B 1 207 ? 7.489 37.076 47.076 1.00 22.82 229 HIS B CA 1
ATOM 3828 C C . HIS B 1 207 ? 6.874 37.507 48.406 1.00 31.15 229 HIS B C 1
ATOM 3829 O O . HIS B 1 207 ? 5.969 38.357 48.450 1.00 28.70 229 HIS B O 1
ATOM 3836 N N . GLU B 1 208 ? 7.378 36.948 49.497 1.00 28.24 230 GLU B N 1
ATOM 3837 C CA . GLU B 1 208 ? 6.997 37.423 50.815 1.00 25.69 230 GLU B CA 1
ATOM 3838 C C . GLU B 1 208 ? 7.387 38.898 50.906 1.00 25.43 230 GLU B C 1
ATOM 3839 O O . GLU B 1 208 ? 8.299 39.334 50.206 1.00 28.81 230 GLU B O 1
ATOM 3845 N N . PRO B 1 209 ? 6.694 39.676 51.753 1.00 25.17 231 PRO B N 1
ATOM 3846 C CA . PRO B 1 209 ? 6.894 41.135 51.748 1.00 27.11 231 PRO B CA 1
ATOM 3847 C C . PRO B 1 209 ? 8.356 41.594 51.897 1.00 30.78 231 PRO B C 1
ATOM 3848 O O . PRO B 1 209 ? 8.739 42.602 51.296 1.00 31.75 231 PRO B O 1
ATOM 3852 N N . LYS B 1 210 ? 9.169 40.857 52.644 1.00 27.54 232 LYS B N 1
ATOM 3853 C CA . LYS B 1 210 ? 10.558 41.263 52.836 1.00 33.12 232 LYS B CA 1
ATOM 3854 C C . LYS B 1 210 ? 11.450 40.971 51.634 1.00 38.01 232 LYS B C 1
ATOM 3855 O O . LYS B 1 210 ? 12.616 41.340 51.617 1.00 38.91 232 LYS B O 1
ATOM 3861 N N . ARG B 1 211 ? 10.918 40.287 50.635 1.00 36.07 233 ARG B N 1
ATOM 3862 C CA . ARG B 1 211 ? 11.755 39.866 49.521 1.00 30.32 233 ARG B CA 1
ATOM 3863 C C . ARG B 1 211 ? 11.186 40.275 48.168 1.00 29.13 233 ARG B C 1
ATOM 3864 O O . ARG B 1 211 ? 11.654 39.791 47.148 1.00 28.60 233 ARG B O 1
ATOM 3872 N N . VAL B 1 212 ? 10.179 41.149 48.148 1.00 24.33 234 VAL B N 1
ATOM 3873 C CA . VAL B 1 212 ? 9.565 41.505 46.877 1.00 22.52 234 VAL B CA 1
ATOM 3874 C C . VAL B 1 212 ? 10.555 42.135 45.915 1.00 25.72 234 VAL B C 1
ATOM 3875 O O . VAL B 1 212 ? 11.593 42.660 46.312 1.00 25.64 234 VAL B O 1
ATOM 3879 N N . THR B 1 213 ? 10.219 42.070 44.637 1.00 28.11 235 THR B N 1
ATOM 3880 C CA . THR B 1 213 ? 11.071 42.599 43.580 1.00 28.70 235 THR B CA 1
ATOM 3881 C C . THR B 1 213 ? 10.296 43.594 42.750 1.00 27.41 235 THR B C 1
ATOM 3882 O O . THR B 1 213 ? 9.070 43.608 42.788 1.00 25.94 235 THR B O 1
ATOM 3886 N N . ASN B 1 214 ? 11.000 44.390 41.959 1.00 24.46 236 ASN B N 1
ATOM 3887 C CA . ASN B 1 214 ? 10.331 45.289 41.035 1.00 23.93 236 ASN B CA 1
ATOM 3888 C C . ASN B 1 214 ? 9.512 44.550 39.986 1.00 27.16 236 ASN B C 1
ATOM 3889 O O . ASN B 1 214 ? 8.430 44.996 39.616 1.00 31.71 236 ASN B O 1
ATOM 3894 N N . ASP B 1 215 ? 10.020 43.418 39.514 1.00 28.09 237 ASP B N 1
ATOM 3895 C CA . ASP B 1 215 ? 9.267 42.577 38.597 1.00 32.86 237 ASP B CA 1
ATOM 3896 C C . ASP B 1 215 ? 7.913 42.144 39.182 1.00 33.42 237 ASP B C 1
ATOM 3897 O O . ASP B 1 215 ? 6.920 42.118 38.447 1.00 38.67 237 ASP B O 1
ATOM 3902 N N . ASP B 1 216 ? 7.849 41.814 40.477 1.00 25.55 238 ASP B N 1
ATOM 3903 C CA . ASP B 1 216 ? 6.550 41.409 41.064 1.00 29.72 238 ASP B CA 1
ATOM 3904 C C . ASP B 1 216 ? 5.502 42.493 40.808 1.00 28.91 238 ASP B C 1
ATOM 3905 O O . ASP B 1 216 ? 4.341 42.220 40.489 1.00 25.76 238 ASP B O 1
ATOM 3910 N N . PHE B 1 217 ? 5.941 43.734 40.935 1.00 22.58 239 PHE B N 1
ATOM 3911 C CA . PHE B 1 217 ? 5.041 44.847 40.881 1.00 18.47 239 PHE B CA 1
ATOM 3912 C C . PHE B 1 217 ? 4.778 45.248 39.466 1.00 22.76 239 PHE B C 1
ATOM 3913 O O . PHE B 1 217 ? 3.628 45.513 39.121 1.00 25.27 239 PHE B O 1
ATOM 3921 N N . GLN B 1 218 ? 5.814 45.236 38.629 1.00 20.40 240 GLN B N 1
ATOM 3922 C CA . GLN B 1 218 ? 5.622 45.525 37.214 1.00 21.19 240 GLN B CA 1
ATOM 3923 C C . GLN B 1 218 ? 4.715 44.495 36.537 1.00 25.70 240 GLN B C 1
ATOM 3924 O O . GLN B 1 218 ? 3.982 44.840 35.613 1.00 32.05 240 GLN B O 1
ATOM 3930 N N . GLU B 1 219 ? 4.751 43.243 36.992 1.00 22.74 241 GLU B N 1
ATOM 3931 C CA . GLU B 1 219 ? 3.815 42.228 36.495 1.00 25.00 241 GLU B CA 1
ATOM 3932 C C . GLU B 1 219 ? 2.353 42.608 36.787 1.00 23.76 241 GLU B C 1
ATOM 3933 O O . GLU B 1 219 ? 1.498 42.515 35.913 1.00 19.74 241 GLU B O 1
ATOM 3939 N N . ILE B 1 220 ? 2.089 43.043 38.016 1.00 18.40 242 ILE B N 1
ATOM 3940 C CA . ILE B 1 220 ? 0.780 43.529 38.412 1.00 20.09 242 ILE B CA 1
ATOM 3941 C C . ILE B 1 220 ? 0.369 44.767 37.612 1.00 21.42 242 ILE B C 1
ATOM 3942 O O . ILE B 1 220 ? -0.779 44.881 37.181 1.00 28.29 242 ILE B O 1
ATOM 3947 N N . LYS B 1 221 ? 1.319 45.675 37.404 1.00 20.53 243 LYS B N 1
ATOM 3948 C CA . LYS B 1 221 ? 1.077 46.947 36.713 1.00 22.67 243 LYS B CA 1
ATOM 3949 C C . LYS B 1 221 ? 0.564 46.800 35.288 1.00 26.40 243 LYS B C 1
ATOM 3950 O O . LYS B 1 221 ? 0.045 47.758 34.735 1.00 27.74 243 LYS B O 1
ATOM 3956 N N . LYS B 1 222 ? 0.710 45.614 34.699 1.00 19.78 244 LYS B N 1
ATOM 3957 C CA . LYS B 1 222 ? 0.222 45.357 33.343 1.00 24.74 244 LYS B CA 1
ATOM 3958 C C . LYS B 1 222 ? -1.301 45.240 33.242 1.00 28.20 244 LYS B C 1
ATOM 3959 O O . LYS B 1 222 ? -1.858 45.395 32.165 1.00 33.28 244 LYS B O 1
ATOM 3965 N N . TYR B 1 223 ? -1.977 44.939 34.347 1.00 27.06 245 TYR B N 1
ATOM 3966 C CA . TYR B 1 223 ? -3.430 44.857 34.313 1.00 26.79 245 TYR B CA 1
ATOM 3967 C C . TYR B 1 223 ? -4.063 45.660 35.458 1.00 28.26 245 TYR B C 1
ATOM 3968 O O . TYR B 1 223 ? -5.223 46.058 35.367 1.00 32.76 245 TYR B O 1
ATOM 3977 N N . ALA B 1 224 ? -3.303 45.930 36.517 1.00 22.88 246 ALA B N 1
ATOM 3978 C CA . ALA B 1 224 ? -3.853 46.662 37.666 1.00 23.01 246 ALA B CA 1
ATOM 3979 C C . ALA B 1 224 ? -3.194 48.031 37.915 1.00 22.83 246 ALA B C 1
ATOM 3980 O O . ALA B 1 224 ? -2.071 48.258 37.512 1.00 30.48 246 ALA B O 1
ATOM 3982 N N . VAL B 1 225 ? -3.904 48.940 38.586 1.00 20.88 247 VAL B N 1
ATOM 3983 C CA . VAL B 1 225 ? -3.339 50.246 38.936 1.00 20.73 247 VAL B CA 1
ATOM 3984 C C . VAL B 1 225 ? -2.868 50.272 40.394 1.00 23.13 247 VAL B C 1
ATOM 3985 O O . VAL B 1 225 ? -2.228 51.231 40.847 1.00 23.89 247 VAL B O 1
ATOM 3989 N N . GLY B 1 226 ? -3.205 49.229 41.136 1.00 14.36 248 GLY B N 1
ATOM 3990 C CA . GLY B 1 226 ? -2.830 49.174 42.530 1.00 18.66 248 GLY B CA 1
ATOM 3991 C C . GLY B 1 226 ? -2.906 47.792 43.145 1.00 16.78 248 GLY B C 1
ATOM 3992 O O . GLY B 1 226 ? -3.342 46.835 42.512 1.00 23.08 248 GLY B O 1
ATOM 3993 N N . ILE B 1 227 ? -2.481 47.705 44.399 1.00 18.01 249 ILE B N 1
ATOM 3994 C CA . ILE B 1 227 ? -2.545 46.472 45.165 1.00 18.80 249 ILE B CA 1
ATOM 3995 C C . ILE B 1 227 ? -3.332 46.690 46.455 1.00 21.63 249 ILE B C 1
ATOM 3996 O O . ILE B 1 227 ? -3.432 47.813 46.969 1.00 23.88 249 ILE B O 1
ATOM 4001 N N . GLY B 1 228 ? -3.896 45.614 46.979 1.00 20.83 250 GLY B N 1
ATOM 4002 C CA . GLY B 1 228 ? -4.559 45.673 48.266 1.00 13.20 250 GLY B CA 1
ATOM 4003 C C . GLY B 1 228 ? -4.052 44.545 49.130 1.00 16.76 250 GLY B C 1
ATOM 4004 O O . GLY B 1 228 ? -4.629 43.471 49.139 1.00 21.69 250 GLY B O 1
ATOM 4005 N N . PRO B 1 229 ? -2.949 44.784 49.844 1.00 16.11 251 PRO B N 1
ATOM 4006 C CA . PRO B 1 229 ? -2.298 43.841 50.767 1.00 16.44 251 PRO B CA 1
ATOM 4007 C C . PRO B 1 229 ? -2.926 43.848 52.158 1.00 19.90 251 PRO B C 1
ATOM 4008 O O . PRO B 1 229 ? -3.532 44.848 52.517 1.00 25.29 251 PRO B O 1
ATOM 4012 N N . ASN B 1 230 ? -2.764 42.786 52.942 1.00 20.21 252 ASN B N 1
ATOM 4013 C CA . ASN B 1 230 ? -3.158 42.836 54.348 1.00 16.06 252 ASN B CA 1
ATOM 4014 C C . ASN B 1 230 ? -2.036 43.382 55.217 1.00 22.34 252 ASN B C 1
ATOM 4015 O O . ASN B 1 230 ? -0.882 42.980 55.074 1.00 23.98 252 ASN B O 1
ATOM 4020 N N . LEU B 1 231 ? -2.374 44.305 56.114 1.00 20.89 253 LEU B N 1
ATOM 4021 C CA . LEU B 1 231 ? -1.389 44.873 57.030 1.00 19.98 253 LEU B CA 1
ATOM 4022 C C . LEU B 1 231 ? -0.929 43.846 58.067 1.00 24.03 253 LEU B C 1
ATOM 4023 O O . LEU B 1 231 ? 0.256 43.763 58.381 1.00 25.17 253 LEU B O 1
ATOM 4028 N N . ARG B 1 232 ? -1.868 43.066 58.593 1.00 17.28 254 ARG B N 1
ATOM 4029 C CA . ARG B 1 232 ? -1.575 42.165 59.702 1.00 20.02 254 ARG B CA 1
ATOM 4030 C C . ARG B 1 232 ? -1.988 40.723 59.379 1.00 19.15 254 ARG B C 1
ATOM 4031 O O . ARG B 1 232 ? -2.737 40.460 58.446 1.00 27.61 254 ARG B O 1
ATOM 4039 N N . ASN B 1 233 ? -1.460 39.780 60.135 1.00 21.47 255 ASN B N 1
ATOM 4040 C CA . ASN B 1 233 ? -1.850 38.395 59.953 1.00 28.33 255 ASN B CA 1
ATOM 4041 C C . ASN B 1 233 ? -3.015 38.120 60.897 1.00 28.09 255 ASN B C 1
ATOM 4042 O O . ASN B 1 233 ? -3.460 39.030 61.576 1.00 38.35 255 ASN B O 1
ATOM 4047 N N . ASP B 1 234 ? -3.504 36.890 60.951 1.00 28.99 256 ASP B N 1
ATOM 4048 C CA . ASP B 1 234 ? -4.682 36.576 61.764 1.00 34.35 256 ASP B CA 1
ATOM 4049 C C . ASP B 1 234 ? -4.438 36.732 63.264 1.00 36.51 256 ASP B C 1
ATOM 4050 O O . ASP B 1 234 ? -5.369 37.029 63.995 1.00 41.59 256 ASP B O 1
ATOM 4055 N N . ASN B 1 235 ? -3.201 36.541 63.717 1.00 35.16 257 ASN B N 1
ATOM 4056 C CA . ASN B 1 235 ? -2.842 36.805 65.118 1.00 35.26 257 ASN B CA 1
ATOM 4057 C C . ASN B 1 235 ? -2.716 38.283 65.498 1.00 30.83 257 ASN B C 1
ATOM 4058 O O . ASN B 1 235 ? -2.537 38.599 66.658 1.00 38.81 257 ASN B O 1
ATOM 4063 N N . GLY B 1 236 ? -2.771 39.185 64.528 1.00 27.18 258 GLY B N 1
ATOM 4064 C CA . GLY B 1 236 ? -2.655 40.602 64.812 1.00 25.02 258 GLY B CA 1
ATOM 4065 C C . GLY B 1 236 ? -1.265 41.194 64.667 1.00 29.19 258 GLY B C 1
ATOM 4066 O O . GLY B 1 236 ? -1.067 42.351 65.040 1.00 32.88 258 GLY B O 1
ATOM 4067 N N . ASP B 1 237 ? -0.314 40.423 64.126 1.00 24.06 259 ASP B N 1
ATOM 4068 C CA . ASP B 1 237 ? 1.065 40.891 63.939 1.00 23.98 259 ASP B CA 1
ATOM 4069 C C . ASP B 1 237 ? 1.247 41.557 62.577 1.00 30.81 259 ASP B C 1
ATOM 4070 O O . ASP B 1 237 ? 0.641 41.127 61.605 1.00 28.50 259 ASP B O 1
ATOM 4075 N N . LEU B 1 238 ? 2.081 42.600 62.507 1.00 27.98 260 LEU B N 1
ATOM 4076 C CA . LEU B 1 238 ? 2.441 43.208 61.216 1.00 27.65 260 LEU B CA 1
ATOM 4077 C C . LEU B 1 238 ? 3.032 42.158 60.308 1.00 27.89 260 LEU B C 1
ATOM 4078 O O . LEU B 1 238 ? 3.819 41.315 60.754 1.00 27.31 260 LEU B O 1
ATOM 4083 N N . ILE B 1 239 ? 2.668 42.213 59.034 1.00 22.81 261 ILE B N 1
ATOM 4084 C CA . ILE B 1 239 ? 3.194 41.244 58.097 1.00 24.69 261 ILE B CA 1
ATOM 4085 C C . ILE B 1 239 ? 3.764 41.932 56.841 1.00 26.88 261 ILE B C 1
ATOM 4086 O O . ILE B 1 239 ? 4.438 41.295 56.045 1.00 29.66 261 ILE B O 1
ATOM 4091 N N . ILE B 1 240 ? 3.512 43.232 56.686 1.00 24.76 262 ILE B N 1
ATOM 4092 C CA . ILE B 1 240 ? 4.205 44.056 55.687 1.00 24.82 262 ILE B CA 1
ATOM 4093 C C . ILE B 1 240 ? 5.024 45.135 56.415 1.00 27.65 262 ILE B C 1
ATOM 4094 O O . ILE B 1 240 ? 4.900 45.273 57.631 1.00 30.17 262 ILE B O 1
ATOM 4099 N N . ASN B 1 241 ? 5.854 45.886 55.688 1.00 23.92 263 ASN B N 1
ATOM 4100 C CA . ASN B 1 241 ? 6.758 46.875 56.305 1.00 23.77 263 ASN B CA 1
ATOM 4101 C C . ASN B 1 241 ? 6.881 48.123 55.430 1.00 22.40 263 ASN B C 1
ATOM 4102 O O . ASN B 1 241 ? 6.348 48.152 54.328 1.00 22.94 263 ASN B O 1
ATOM 4107 N N . GLU B 1 242 ? 7.576 49.152 55.903 1.00 26.02 264 GLU B N 1
ATOM 4108 C CA . GLU B 1 242 ? 7.676 50.384 55.121 1.00 27.55 264 GLU B CA 1
ATOM 4109 C C . GLU B 1 242 ? 8.466 50.172 53.805 1.00 28.00 264 GLU B C 1
ATOM 4110 O O . GLU B 1 242 ? 8.144 50.790 52.787 1.00 25.40 264 GLU B O 1
ATOM 4116 N N . SER B 1 243 ? 9.472 49.296 53.813 1.00 29.28 265 SER B N 1
ATOM 4117 C CA . SER B 1 243 ? 10.234 48.987 52.580 1.00 32.42 265 SER B CA 1
ATOM 4118 C C . SER B 1 243 ? 9.344 48.384 51.491 1.00 30.59 265 SER B C 1
ATOM 4119 O O . SER B 1 243 ? 9.491 48.702 50.310 1.00 30.55 265 SER B O 1
ATOM 4122 N N . TYR B 1 244 ? 8.452 47.493 51.915 1.00 24.49 266 TYR B N 1
ATOM 4123 C CA . TYR B 1 244 ? 7.427 46.911 51.060 1.00 24.69 266 TYR B CA 1
ATOM 4124 C C . TYR B 1 244 ? 6.596 48.002 50.373 1.00 27.66 266 TYR B C 1
ATOM 4125 O O . TYR B 1 244 ? 6.485 48.000 49.146 1.00 27.76 266 TYR B O 1
ATOM 4134 N N . MET B 1 245 ? 6.030 48.930 51.160 1.00 28.76 267 MET B N 1
ATOM 4135 C CA . MET B 1 245 ? 5.237 50.058 50.624 1.00 26.67 267 MET B CA 1
ATOM 4136 C C . MET B 1 245 ? 6.031 50.926 49.637 1.00 25.99 267 MET B C 1
ATOM 4137 O O . MET B 1 245 ? 5.509 51.316 48.587 1.00 21.27 267 MET B O 1
ATOM 4142 N N . LYS B 1 246 ? 7.287 51.218 49.985 1.00 20.33 268 LYS B N 1
ATOM 4143 C CA . LYS B 1 246 ? 8.171 52.025 49.148 1.00 23.72 268 LYS B CA 1
ATOM 4144 C C . LYS B 1 246 ? 8.418 51.396 47.773 1.00 27.05 268 LYS B C 1
ATOM 4145 O O . LYS B 1 246 ? 8.406 52.097 46.749 1.00 27.37 268 LYS B O 1
ATOM 4151 N N A MET B 1 247 ? 8.650 50.083 47.765 0.53 23.33 269 MET B N 1
ATOM 4152 N N B MET B 1 247 ? 8.623 50.081 47.738 0.47 23.33 269 MET B N 1
ATOM 4153 C CA A MET B 1 247 ? 8.852 49.347 46.525 0.53 23.89 269 MET B CA 1
ATOM 4154 C CA B MET B 1 247 ? 8.894 49.400 46.476 0.47 23.63 269 MET B CA 1
ATOM 4155 C C A MET B 1 247 ? 7.634 49.475 45.644 0.53 22.09 269 MET B C 1
ATOM 4156 C C B MET B 1 247 ? 7.642 49.329 45.607 0.47 22.30 269 MET B C 1
ATOM 4157 O O A MET B 1 247 ? 7.747 49.792 44.462 0.53 25.25 269 MET B O 1
ATOM 4158 O O B MET B 1 247 ? 7.743 49.369 44.382 0.47 25.16 269 MET B O 1
ATOM 4167 N N . ALA B 1 248 ? 6.467 49.224 46.229 1.00 18.05 270 ALA B N 1
ATOM 4168 C CA . ALA B 1 248 ? 5.211 49.294 45.475 1.00 24.60 270 ALA B CA 1
ATOM 4169 C C . ALA B 1 248 ? 5.032 50.707 44.885 1.00 25.88 270 ALA B C 1
ATOM 4170 O O . ALA B 1 248 ? 4.810 50.852 43.686 1.00 27.33 270 ALA B O 1
ATOM 4172 N N . ARG B 1 249 ? 5.184 51.742 45.716 1.00 27.25 271 ARG B N 1
ATOM 4173 C CA . ARG B 1 249 ? 5.077 53.131 45.246 1.00 25.88 271 ARG B CA 1
ATOM 4174 C C . ARG B 1 249 ? 6.085 53.453 44.153 1.00 21.38 271 ARG B C 1
ATOM 4175 O O . ARG B 1 249 ? 5.733 54.103 43.180 1.00 26.44 271 ARG B O 1
ATOM 4183 N N . GLN B 1 250 ? 7.329 52.996 44.286 1.00 23.03 272 GLN B N 1
ATOM 4184 C CA . GLN B 1 250 ? 8.329 53.331 43.260 1.00 26.67 272 GLN B CA 1
ATOM 4185 C C . GLN B 1 250 ? 8.048 52.647 41.911 1.00 27.39 272 GLN B C 1
ATOM 4186 O O . GLN B 1 250 ? 8.576 53.064 40.889 1.00 33.93 272 GLN B O 1
ATOM 4192 N N . ASN B 1 251 ? 7.211 51.614 41.899 1.00 22.57 273 ASN B N 1
ATOM 4193 C CA . ASN B 1 251 ? 6.755 51.053 40.634 1.00 27.10 273 ASN B CA 1
ATOM 4194 C C . ASN B 1 251 ? 5.400 51.633 40.188 1.00 28.22 273 ASN B C 1
ATOM 4195 O O . ASN B 1 251 ? 4.801 51.155 39.234 1.00 27.95 273 ASN B O 1
ATOM 4200 N N . GLY B 1 252 ? 4.919 52.661 40.884 1.00 19.94 274 GLY B N 1
ATOM 4201 C CA . GLY B 1 252 ? 3.777 53.438 40.430 1.00 19.71 274 GLY B CA 1
ATOM 4202 C C . GLY B 1 252 ? 2.415 52.846 40.717 1.00 27.18 274 GLY B C 1
ATOM 4203 O O . GLY B 1 252 ? 1.436 53.175 40.058 1.00 24.89 274 GLY B O 1
ATOM 4204 N N . LEU B 1 253 ? 2.362 51.963 41.705 1.00 23.40 275 LEU B N 1
ATOM 4205 C CA . LEU B 1 253 ? 1.137 51.309 42.096 1.00 23.54 275 LEU B CA 1
ATOM 4206 C C . LEU B 1 253 ? 0.435 52.096 43.185 1.00 25.24 275 LEU B C 1
ATOM 4207 O O . LEU B 1 253 ? 1.091 52.637 44.065 1.00 30.34 275 LEU B O 1
ATOM 4212 N N . LEU B 1 254 ? -0.890 52.171 43.124 1.00 22.08 276 LEU B N 1
ATOM 4213 C CA . LEU B 1 254 ? -1.656 52.636 44.269 1.00 17.80 276 LEU B CA 1
ATOM 4214 C C . LEU B 1 254 ? -1.635 51.536 45.329 1.00 19.11 276 LEU B C 1
ATOM 4215 O O . LEU B 1 254 ? -1.495 50.365 44.990 1.00 22.21 276 LEU B O 1
ATOM 4220 N N . ILE B 1 255 ? -1.780 51.900 46.602 1.00 19.57 277 ILE B N 1
ATOM 4221 C CA . ILE B 1 255 ? -1.780 50.912 47.689 1.00 19.83 277 ILE B CA 1
ATOM 4222 C C . ILE B 1 255 ? -2.909 51.112 48.692 1.00 26.23 277 ILE B C 1
ATOM 4223 O O . ILE B 1 255 ? -2.959 52.140 49.389 1.00 26.35 277 ILE B O 1
ATOM 4228 N N . HIS B 1 256 ? -3.779 50.106 48.789 1.00 21.71 278 HIS B N 1
ATOM 4229 C CA . HIS B 1 256 ? -4.945 50.138 49.675 1.00 16.92 278 HIS B CA 1
ATOM 4230 C C . HIS B 1 256 ? -4.946 48.964 50.661 1.00 17.70 278 HIS B C 1
ATOM 4231 O O . HIS B 1 256 ? -5.548 47.930 50.402 1.00 24.30 278 HIS B O 1
ATOM 4238 N N . PRO B 1 257 ? -4.276 49.117 51.801 1.00 15.54 279 PRO B N 1
ATOM 4239 C CA . PRO B 1 257 ? -4.256 48.017 52.777 1.00 21.74 279 PRO B CA 1
ATOM 4240 C C . PRO B 1 257 ? -5.627 47.765 53.427 1.00 21.79 279 PRO B C 1
ATOM 4241 O O . PRO B 1 257 ? -6.471 48.650 53.416 1.00 24.81 279 PRO B O 1
ATOM 4245 N N . TYR B 1 258 ? -5.832 46.566 53.971 1.00 19.20 280 TYR B N 1
ATOM 4246 C CA . TYR B 1 258 ? -7.080 46.201 54.637 1.00 23.05 280 TYR B CA 1
ATOM 4247 C C . TYR B 1 258 ? -6.709 45.336 55.829 1.00 27.27 280 TYR B C 1
ATOM 4248 O O . TYR B 1 258 ? -5.560 44.888 55.896 1.00 29.10 280 TYR B O 1
ATOM 4257 N N . THR B 1 259 ? -7.612 45.152 56.800 1.00 26.03 281 THR B N 1
ATOM 4258 C CA . THR B 1 259 ? -8.708 46.081 57.086 1.00 30.97 281 THR B CA 1
ATOM 4259 C C . THR B 1 259 ? -8.294 46.940 58.291 1.00 31.24 281 THR B C 1
ATOM 4260 O O . THR B 1 259 ? -7.935 46.407 59.348 1.00 31.54 281 THR B O 1
ATOM 4264 N N . ILE B 1 260 ? -8.348 48.258 58.136 1.00 23.14 282 ILE B N 1
ATOM 4265 C CA . ILE B 1 260 ? -7.740 49.142 59.121 1.00 25.26 282 ILE B CA 1
ATOM 4266 C C . ILE B 1 260 ? -8.779 49.892 59.949 1.00 27.66 282 ILE B C 1
ATOM 4267 O O . ILE B 1 260 ? -9.426 50.818 59.467 1.00 35.10 282 ILE B O 1
ATOM 4272 N N . ASN B 1 261 ? -8.939 49.485 61.203 1.00 27.55 283 ASN B N 1
ATOM 4273 C CA . ASN B 1 261 ? -9.979 50.057 62.052 1.00 26.53 283 ASN B CA 1
ATOM 4274 C C . ASN B 1 261 ? -9.431 50.842 63.234 1.00 29.82 283 ASN B C 1
ATOM 4275 O O . ASN B 1 261 ? -10.167 51.573 63.873 1.00 36.30 283 ASN B O 1
ATOM 4280 N N . GLU B 1 262 ? -8.139 50.691 63.516 1.00 39.39 284 GLU B N 1
ATOM 4281 C CA . GLU B 1 262 ? -7.496 51.389 64.633 1.00 39.57 284 GLU B CA 1
ATOM 4282 C C . GLU B 1 262 ? -6.764 52.626 64.138 1.00 37.31 284 GLU B C 1
ATOM 4283 O O . GLU B 1 262 ? -6.079 52.579 63.120 1.00 35.69 284 GLU B O 1
ATOM 4289 N N . LYS B 1 263 ? -6.891 53.723 64.874 1.00 35.96 285 LYS B N 1
ATOM 4290 C CA . LYS B 1 263 ? -6.271 54.983 64.476 1.00 33.08 285 LYS B CA 1
ATOM 4291 C C . LYS B 1 263 ? -4.734 54.947 64.426 1.00 30.25 285 LYS B C 1
ATOM 4292 O O . LYS B 1 263 ? -4.140 55.525 63.506 1.00 30.35 285 LYS B O 1
ATOM 4298 N N . PRO B 1 264 ? -4.078 54.272 65.391 1.00 25.87 286 PRO B N 1
ATOM 4299 C CA . PRO B 1 264 ? -2.617 54.207 65.242 1.00 27.84 286 PRO B CA 1
ATOM 4300 C C . PRO B 1 264 ? -2.152 53.501 63.945 1.00 32.10 286 PRO B C 1
ATOM 4301 O O . PRO B 1 264 ? -1.117 53.853 63.383 1.00 31.96 286 PRO B O 1
ATOM 4305 N N . ASP B 1 265 ? -2.922 52.535 63.464 1.00 26.61 287 ASP B N 1
ATOM 4306 C CA . ASP B 1 265 ? -2.612 51.916 62.192 1.00 22.62 287 ASP B CA 1
ATOM 4307 C C . ASP B 1 265 ? -2.910 52.835 61.005 1.00 28.72 287 ASP B C 1
ATOM 4308 O O . ASP B 1 265 ? -2.169 52.835 60.015 1.00 27.15 287 ASP B O 1
ATOM 4313 N N . MET B 1 266 ? -3.999 53.601 61.096 1.00 25.68 288 MET B N 1
ATOM 4314 C CA . MET B 1 266 ? -4.347 54.558 60.049 1.00 29.91 288 MET B CA 1
ATOM 4315 C C . MET B 1 266 ? -3.198 55.570 59.888 1.00 35.45 288 MET B C 1
ATOM 4316 O O . MET B 1 266 ? -2.750 55.831 58.770 1.00 38.59 288 MET B O 1
ATOM 4321 N N . ARG B 1 267 ? -2.713 56.115 61.008 1.00 35.15 289 ARG B N 1
ATOM 4322 C CA . ARG B 1 267 ? -1.606 57.081 61.002 1.00 30.29 289 ARG B CA 1
ATOM 4323 C C . ARG B 1 267 ? -0.303 56.482 60.479 1.00 28.91 289 ARG B C 1
ATOM 4324 O O . ARG B 1 267 ? 0.407 57.104 59.708 1.00 34.65 289 ARG B O 1
ATOM 4332 N N . LEU B 1 268 ? 0.006 55.271 60.920 1.00 29.21 290 LEU B N 1
ATOM 4333 C CA . LEU B 1 268 ? 1.187 54.555 60.468 1.00 26.57 290 LEU B CA 1
ATOM 4334 C C . LEU B 1 268 ? 1.230 54.384 58.940 1.00 27.67 290 LEU B C 1
ATOM 4335 O O . LEU B 1 268 ? 2.255 54.659 58.318 1.00 30.90 290 LEU B O 1
ATOM 4340 N N . LEU B 1 269 ? 0.119 53.940 58.350 1.00 23.44 291 LEU B N 1
ATOM 4341 C CA . LEU B 1 269 ? 0.028 53.718 56.908 1.00 25.57 291 LEU B CA 1
ATOM 4342 C C . LEU B 1 269 ? 0.127 55.024 56.108 1.00 31.87 291 LEU B C 1
ATOM 4343 O O . LEU B 1 269 ? 0.687 55.030 55.006 1.00 30.03 291 LEU B O 1
ATOM 4348 N N . MET B 1 270 ? -0.428 56.111 56.652 1.00 25.40 292 MET B N 1
ATOM 4349 C CA . MET B 1 270 ? -0.241 57.430 56.065 1.00 31.62 292 MET B CA 1
ATOM 4350 C C . MET B 1 270 ? 1.255 57.701 55.926 1.00 30.99 292 MET B C 1
ATOM 4351 O O . MET B 1 270 ? 1.741 58.051 54.859 1.00 36.59 292 MET B O 1
ATOM 4356 N N . LYS B 1 271 ? 1.967 57.541 57.037 1.00 29.64 293 LYS B N 1
ATOM 4357 C CA . LYS B 1 271 ? 3.402 57.783 57.118 1.00 31.95 293 LYS B CA 1
ATOM 4358 C C . LYS B 1 271 ? 4.202 56.883 56.167 1.00 36.61 293 LYS B C 1
ATOM 4359 O O . LYS B 1 271 ? 5.241 57.283 55.660 1.00 44.40 293 LYS B O 1
ATOM 4365 N N . TRP B 1 272 ? 3.697 55.680 55.909 1.00 27.78 294 TRP B N 1
ATOM 4366 C CA . TRP B 1 272 ? 4.385 54.721 55.050 1.00 27.43 294 TRP B CA 1
ATOM 4367 C C . TRP B 1 272 ? 4.024 54.861 53.569 1.00 29.58 294 TRP B C 1
ATOM 4368 O O . TRP B 1 272 ? 4.573 54.153 52.731 1.00 34.64 294 TRP B O 1
ATOM 4379 N N . GLY B 1 273 ? 3.064 55.721 53.247 1.00 25.95 295 GLY B N 1
ATOM 4380 C CA . GLY B 1 273 ? 2.710 55.966 51.859 1.00 20.80 295 GLY B CA 1
ATOM 4381 C C . GLY B 1 273 ? 1.504 55.253 51.255 1.00 29.16 295 GLY B C 1
ATOM 4382 O O . GLY B 1 273 ? 1.360 55.245 50.035 1.00 36.83 295 GLY B O 1
ATOM 4383 N N . ALA B 1 274 ? 0.640 54.658 52.076 1.00 25.41 296 ALA B N 1
ATOM 4384 C CA . ALA B 1 274 ? -0.644 54.168 51.578 1.00 22.32 296 ALA B CA 1
ATOM 4385 C C . ALA B 1 274 ? -1.409 55.299 50.889 1.00 26.44 296 ALA B C 1
ATOM 4386 O O . ALA B 1 274 ? -1.383 56.445 51.325 1.00 29.29 296 ALA B O 1
ATOM 4388 N N . THR B 1 275 ? -2.078 54.981 49.796 1.00 28.99 297 THR B N 1
ATOM 4389 C CA . THR B 1 275 ? -2.828 55.991 49.061 1.00 22.01 297 THR B CA 1
ATOM 4390 C C . THR B 1 275 ? -4.317 55.761 49.265 1.00 24.42 297 THR B C 1
ATOM 4391 O O . THR B 1 275 ? -5.145 56.330 48.560 1.00 25.26 297 THR B O 1
ATOM 4395 N N . GLY B 1 276 ? -4.651 54.916 50.233 1.00 14.76 298 GLY B N 1
ATOM 4396 C CA . GLY B 1 276 ? -6.031 54.545 50.476 1.00 18.89 298 GLY B CA 1
ATOM 4397 C C . GLY B 1 276 ? -6.098 53.498 51.562 1.00 21.79 298 GLY B C 1
ATOM 4398 O O . GLY B 1 276 ? -5.070 52.974 51.971 1.00 31.33 298 GLY B O 1
ATOM 4399 N N . MET B 1 277 ? -7.302 53.170 52.009 1.00 20.16 299 MET B N 1
ATOM 4400 C CA . MET B 1 277 ? -7.486 52.245 53.126 1.00 22.65 299 MET B CA 1
ATOM 4401 C C . MET B 1 277 ? -8.882 51.632 53.069 1.00 22.89 299 MET B C 1
ATOM 4402 O O . MET B 1 277 ? -9.846 52.335 52.800 1.00 23.49 299 MET B O 1
ATOM 4407 N N . PHE B 1 278 ? -8.974 50.329 53.318 1.00 19.12 300 PHE B N 1
ATOM 4408 C CA . PHE B 1 278 ? -10.237 49.664 53.578 1.00 14.96 300 PHE B CA 1
ATOM 4409 C C . PHE B 1 278 ? -10.478 49.796 55.056 1.00 19.26 300 PHE B C 1
ATOM 4410 O O . PHE B 1 278 ? -9.609 49.413 55.830 1.00 25.05 300 PHE B O 1
ATOM 4418 N N . THR B 1 279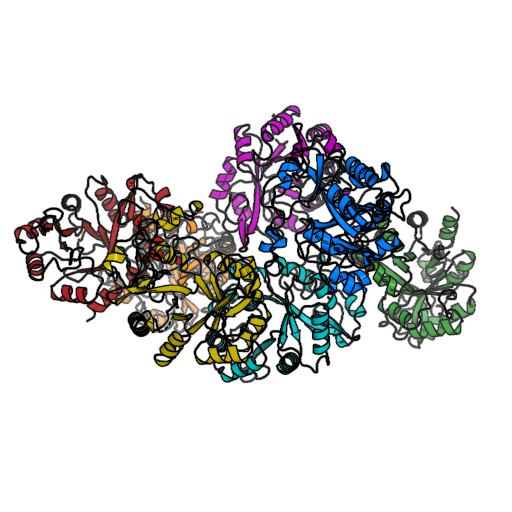 ? -11.632 50.338 55.455 1.00 19.40 301 THR B N 1
ATOM 4419 C CA . THR B 1 279 ? -11.958 50.486 56.877 1.00 19.34 301 THR B CA 1
ATOM 4420 C C . THR B 1 279 ? -13.440 50.202 57.129 1.00 20.45 301 THR B C 1
ATOM 4421 O O . THR B 1 279 ? -14.281 50.448 56.270 1.00 18.74 301 THR B O 1
ATOM 4425 N N . ASN B 1 280 ? -13.742 49.641 58.294 1.00 20.05 302 ASN B N 1
ATOM 4426 C CA . ASN B 1 280 ? -15.115 49.465 58.739 1.00 20.93 302 ASN B CA 1
ATOM 4427 C C . ASN B 1 280 ? -15.622 50.752 59.358 1.00 27.71 302 ASN B C 1
ATOM 4428 O O . ASN B 1 280 ? -16.820 50.887 59.619 1.00 35.15 302 ASN B O 1
ATOM 4433 N N . TYR B 1 281 ? -14.710 51.695 59.604 1.00 25.58 303 TYR B N 1
ATOM 4434 C CA . TYR B 1 281 ? -15.067 52.956 60.266 1.00 29.76 303 TYR B CA 1
ATOM 4435 C C . TYR B 1 281 ? -14.649 54.191 59.479 1.00 27.52 303 TYR B C 1
ATOM 4436 O O . TYR B 1 281 ? -13.742 54.899 59.892 1.00 27.13 303 TYR B O 1
ATOM 4445 N N . PRO B 1 282 ? -15.335 54.473 58.366 1.00 29.59 304 PRO B N 1
ATOM 4446 C CA . PRO B 1 282 ? -15.009 55.606 57.490 1.00 29.14 304 PRO B CA 1
ATOM 4447 C C . PRO B 1 282 ? -14.928 56.936 58.252 1.00 30.82 304 PRO B C 1
ATOM 4448 O O . PRO B 1 282 ? -14.110 57.789 57.903 1.00 28.96 304 PRO B O 1
ATOM 4452 N N . ASP B 1 283 ? -15.781 57.096 59.266 1.00 31.11 305 ASP B N 1
ATOM 4453 C CA . ASP B 1 283 ? -15.770 58.265 60.157 1.00 32.51 305 ASP B CA 1
ATOM 4454 C C . ASP B 1 283 ? -14.433 58.441 60.878 1.00 35.10 305 ASP B C 1
ATOM 4455 O O . ASP B 1 283 ? -13.905 59.547 60.949 1.00 43.32 305 ASP B O 1
ATOM 4460 N N . ARG B 1 284 ? -13.901 57.349 61.419 1.00 29.63 306 ARG B N 1
ATOM 4461 C CA . ARG B 1 284 ? -12.607 57.364 62.091 1.00 29.79 306 ARG B CA 1
ATOM 4462 C C . ARG B 1 284 ? -11.504 57.779 61.154 1.00 23.42 306 ARG B C 1
ATOM 4463 O O . ARG B 1 284 ? -10.623 58.546 61.503 1.00 34.28 306 ARG B O 1
ATOM 4471 N N . LEU B 1 285 ? -11.549 57.236 59.955 1.00 22.13 307 LEU B N 1
ATOM 4472 C CA . LEU B 1 285 ? -10.552 57.545 58.967 1.00 29.61 307 LEU B CA 1
ATOM 4473 C C . LEU B 1 285 ? -10.658 59.021 58.565 1.00 31.24 307 LEU B C 1
ATOM 4474 O O . LEU B 1 285 ? -9.660 59.691 58.379 1.00 35.04 307 LEU B O 1
ATOM 4479 N N . HIS B 1 286 ? -11.872 59.539 58.473 1.00 32.15 308 HIS B N 1
ATOM 4480 C CA . HIS B 1 286 ? -12.036 60.937 58.132 1.00 31.67 308 HIS B CA 1
ATOM 4481 C C . HIS B 1 286 ? -11.402 61.837 59.186 1.00 40.27 308 HIS B C 1
ATOM 4482 O O . HIS B 1 286 ? -10.674 62.780 58.857 1.00 40.92 308 HIS B O 1
ATOM 4489 N N . THR B 1 287 ? -11.691 61.534 60.451 1.00 37.37 309 THR B N 1
ATOM 4490 C CA . THR B 1 287 ? -11.138 62.258 61.579 1.00 30.64 309 THR B CA 1
ATOM 4491 C C . THR B 1 287 ? -9.610 62.274 61.530 1.00 34.00 309 THR B C 1
ATOM 4492 O O . THR B 1 287 ? -8.984 63.309 61.724 1.00 31.10 309 THR B O 1
ATOM 4496 N N . VAL B 1 288 ? -9.012 61.127 61.233 1.00 35.05 310 VAL B N 1
ATOM 4497 C CA . VAL B 1 288 ? -7.563 61.029 61.184 1.00 34.32 310 VAL B CA 1
ATOM 4498 C C . VAL B 1 288 ? -6.978 61.828 60.013 1.00 35.92 310 VAL B C 1
ATOM 4499 O O . VAL B 1 288 ? -5.889 62.383 60.136 1.00 39.45 310 VAL B O 1
ATOM 4503 N N . LEU B 1 289 ? -7.704 61.944 58.902 1.00 34.88 311 LEU B N 1
ATOM 4504 C CA . LEU B 1 289 ? -7.229 62.784 57.787 1.00 36.88 311 LEU B CA 1
ATOM 4505 C C . LEU B 1 289 ? -7.276 64.282 58.113 1.00 43.28 311 LEU B C 1
ATOM 4506 O O . LEU B 1 289 ? -6.611 65.077 57.457 1.00 46.07 311 LEU B O 1
ATOM 4511 N N . LYS B 1 290 ? -8.060 64.656 59.123 1.00 43.39 312 LYS B N 1
ATOM 4512 C CA . LYS B 1 290 ? -8.177 66.046 59.552 1.00 41.85 312 LYS B CA 1
ATOM 4513 C C . LYS B 1 290 ? -7.120 66.414 60.606 1.00 46.93 312 LYS B C 1
ATOM 4514 O O . LYS B 1 290 ? -7.389 67.197 61.510 1.00 44.56 312 LYS B O 1
ATOM 4520 N N . GLU B 1 291 ? -5.923 65.844 60.502 1.00 53.39 313 GLU B N 1
ATOM 4521 C CA . GLU B 1 291 ? -4.885 66.081 61.508 1.00 58.88 313 GLU B CA 1
ATOM 4522 C C . GLU B 1 291 ? -3.643 66.687 60.851 1.00 58.88 313 GLU B C 1
ATOM 4523 O O . GLU B 1 291 ? -3.114 67.708 61.305 1.00 59.80 313 GLU B O 1
ATOM 4529 N N . ASN C 1 12 ? 53.174 18.237 -12.183 1.00 61.73 34 ASN C N 1
ATOM 4530 C CA . ASN C 1 12 ? 53.320 17.047 -11.351 1.00 71.30 34 ASN C CA 1
ATOM 4531 C C . ASN C 1 12 ? 51.971 16.545 -10.839 1.00 71.85 34 ASN C C 1
ATOM 4532 O O . ASN C 1 12 ? 51.007 16.418 -11.600 1.00 71.03 34 ASN C O 1
ATOM 4537 N N . LYS C 1 13 ? 51.917 16.268 -9.538 1.00 73.05 35 LYS C N 1
ATOM 4538 C CA . LYS C 1 13 ? 50.688 15.845 -8.867 1.00 66.31 35 LYS C CA 1
ATOM 4539 C C . LYS C 1 13 ? 49.624 16.942 -8.920 1.00 57.86 35 LYS C C 1
ATOM 4540 O O . LYS C 1 13 ? 48.440 16.660 -9.086 1.00 41.78 35 LYS C O 1
ATOM 4546 N N . ASN C 1 14 ? 50.066 18.193 -8.772 1.00 63.23 36 ASN C N 1
ATOM 4547 C CA . ASN C 1 14 ? 49.174 19.353 -8.790 1.00 57.12 36 ASN C CA 1
ATOM 4548 C C . ASN C 1 14 ? 49.181 20.122 -10.117 1.00 48.27 36 ASN C C 1
ATOM 4549 O O . ASN C 1 14 ? 49.078 21.350 -10.108 1.00 46.87 36 ASN C O 1
ATOM 4554 N N . LYS C 1 15 ? 49.308 19.423 -11.243 1.00 41.22 37 LYS C N 1
ATOM 4555 C CA . LYS C 1 15 ? 49.156 20.078 -12.544 1.00 44.72 37 LYS C CA 1
ATOM 4556 C C . LYS C 1 15 ? 47.761 20.721 -12.618 1.00 46.74 37 LYS C C 1
ATOM 4557 O O . LYS C 1 15 ? 46.783 20.182 -12.075 1.00 45.79 37 LYS C O 1
ATOM 4563 N N . PHE C 1 16 ? 47.671 21.879 -13.265 1.00 41.43 38 PHE C N 1
ATOM 4564 C CA . PHE C 1 16 ? 46.398 22.584 -13.353 1.00 36.47 38 PHE C CA 1
ATOM 4565 C C . PHE C 1 16 ? 45.421 21.875 -14.286 1.00 37.49 38 PHE C C 1
ATOM 4566 O O . PHE C 1 16 ? 45.802 21.501 -15.398 1.00 47.52 38 PHE C O 1
ATOM 4574 N N . LEU C 1 17 ? 44.172 21.691 -13.840 1.00 29.64 39 LEU C N 1
ATOM 4575 C CA . LEU C 1 17 ? 43.148 21.040 -14.671 1.00 25.36 39 LEU C CA 1
ATOM 4576 C C . LEU C 1 17 ? 42.086 22.016 -15.190 1.00 30.30 39 LEU C C 1
ATOM 4577 O O . LEU C 1 17 ? 41.362 22.679 -14.430 1.00 30.09 39 LEU C O 1
ATOM 4582 N N . ASN C 1 18 ? 42.034 22.103 -16.513 1.00 24.89 40 ASN C N 1
ATOM 4583 C CA . ASN C 1 18 ? 41.023 22.846 -17.229 1.00 27.08 40 ASN C CA 1
ATOM 4584 C C . ASN C 1 18 ? 39.809 21.936 -17.457 1.00 27.47 40 ASN C C 1
ATOM 4585 O O . ASN C 1 18 ? 39.797 21.115 -18.372 1.00 28.44 40 ASN C O 1
ATOM 4590 N N . ILE C 1 19 ? 38.799 22.078 -16.609 1.00 21.15 41 ILE C N 1
ATOM 4591 C CA . ILE C 1 19 ? 37.631 21.200 -16.634 1.00 19.96 41 ILE C CA 1
ATOM 4592 C C . ILE C 1 19 ? 36.450 21.807 -17.403 1.00 22.04 41 ILE C C 1
ATOM 4593 O O . ILE C 1 19 ? 35.899 22.834 -17.007 1.00 22.55 41 ILE C O 1
ATOM 4598 N N . ALA C 1 20 ? 36.078 21.174 -18.513 1.00 19.95 42 ALA C N 1
ATOM 4599 C CA . ALA C 1 20 ? 35.005 21.674 -19.363 1.00 22.46 42 ALA C CA 1
ATOM 4600 C C . ALA C 1 20 ? 33.644 21.353 -18.764 1.00 22.11 42 ALA C C 1
ATOM 4601 O O . ALA C 1 20 ? 33.198 20.219 -18.822 1.00 22.68 42 ALA C O 1
ATOM 4603 N N . HIS C 1 21 ? 32.988 22.366 -18.209 1.00 20.89 43 HIS C N 1
ATOM 4604 C CA . HIS C 1 21 ? 31.770 22.187 -17.419 1.00 17.87 43 HIS C CA 1
ATOM 4605 C C . HIS C 1 21 ? 30.582 21.863 -18.331 1.00 20.02 43 HIS C C 1
ATOM 4606 O O . HIS C 1 21 ? 30.124 22.725 -19.086 1.00 25.82 43 HIS C O 1
ATOM 4613 N N . ARG C 1 22 ? 30.104 20.618 -18.269 1.00 17.65 44 ARG C N 1
ATOM 4614 C CA . ARG C 1 22 ? 29.060 20.098 -19.171 1.00 21.28 44 ARG C CA 1
ATOM 4615 C C . ARG C 1 22 ? 29.483 20.235 -20.642 1.00 25.07 44 ARG C C 1
ATOM 4616 O O . ARG C 1 22 ? 28.642 20.403 -21.545 1.00 21.62 44 ARG C O 1
ATOM 4624 N N . GLY C 1 23 ? 30.789 20.159 -20.875 1.00 25.50 45 GLY C N 1
ATOM 4625 C CA . GLY C 1 23 ? 31.336 20.391 -22.199 1.00 26.31 45 GLY C CA 1
ATOM 4626 C C . GLY C 1 23 ? 31.685 21.852 -22.398 1.00 32.08 45 GLY C C 1
ATOM 4627 O O . GLY C 1 23 ? 31.819 22.615 -21.438 1.00 35.07 45 GLY C O 1
ATOM 4628 N N . ALA C 1 24 ? 31.842 22.258 -23.649 1.00 31.54 46 ALA C N 1
ATOM 4629 C CA . ALA C 1 24 ? 32.015 23.670 -23.940 1.00 28.42 46 ALA C CA 1
ATOM 4630 C C . ALA C 1 24 ? 30.628 24.329 -23.953 1.00 30.93 46 ALA C C 1
ATOM 4631 O O . ALA C 1 24 ? 30.147 24.788 -24.999 1.00 26.94 46 ALA C O 1
ATOM 4633 N N . SER C 1 25 ? 30.000 24.367 -22.779 1.00 18.53 47 SER C N 1
ATOM 4634 C CA . SER C 1 25 ? 28.587 24.703 -22.667 1.00 26.46 47 SER C CA 1
ATOM 4635 C C . SER C 1 25 ? 28.311 26.200 -22.793 1.00 29.51 47 SER C C 1
ATOM 4636 O O . SER C 1 25 ? 27.156 26.619 -22.925 1.00 36.11 47 SER C O 1
ATOM 4639 N N . GLY C 1 26 ? 29.361 27.006 -22.767 1.00 25.59 48 GLY C N 1
ATOM 4640 C CA . GLY C 1 26 ? 29.218 28.403 -23.119 1.00 21.27 48 GLY C CA 1
ATOM 4641 C C . GLY C 1 26 ? 29.139 28.611 -24.623 1.00 28.16 48 GLY C C 1
ATOM 4642 O O . GLY C 1 26 ? 28.774 29.683 -25.070 1.00 30.83 48 GLY C O 1
ATOM 4643 N N . HIS C 1 27 ? 29.496 27.595 -25.409 1.00 26.95 49 HIS C N 1
ATOM 4644 C CA . HIS C 1 27 ? 29.488 27.721 -26.869 1.00 28.13 49 HIS C CA 1
ATOM 4645 C C . HIS C 1 27 ? 28.390 26.911 -27.548 1.00 28.60 49 HIS C C 1
ATOM 4646 O O . HIS C 1 27 ? 27.971 27.220 -28.657 1.00 33.03 49 HIS C O 1
ATOM 4653 N N . ALA C 1 28 ? 27.969 25.840 -26.897 1.00 22.78 50 ALA C N 1
ATOM 4654 C CA . ALA C 1 28 ? 27.007 24.916 -27.471 1.00 22.29 50 ALA C CA 1
ATOM 4655 C C . ALA C 1 28 ? 26.144 24.364 -26.330 1.00 25.42 50 ALA C C 1
ATOM 4656 O O . ALA C 1 28 ? 26.544 24.461 -25.157 1.00 24.53 50 ALA C O 1
ATOM 4658 N N . PRO C 1 29 ? 24.961 23.806 -26.651 1.00 20.45 51 PRO C N 1
ATOM 4659 C CA . PRO C 1 29 ? 24.067 23.350 -25.571 1.00 20.17 51 PRO C CA 1
ATOM 4660 C C . PRO C 1 29 ? 24.693 22.269 -24.685 1.00 26.16 51 PRO C C 1
ATOM 4661 O O . PRO C 1 29 ? 25.276 21.314 -25.196 1.00 27.45 51 PRO C O 1
ATOM 4665 N N . GLU C 1 30 ? 24.575 22.431 -23.371 1.00 22.16 52 GLU C N 1
ATOM 4666 C CA . GLU C 1 30 ? 25.180 21.509 -22.416 1.00 21.07 52 GLU C CA 1
ATOM 4667 C C . GLU C 1 30 ? 24.781 20.059 -22.647 1.00 29.36 52 GLU C C 1
ATOM 4668 O O . GLU C 1 30 ? 23.650 19.781 -23.060 1.00 30.96 52 GLU C O 1
ATOM 4674 N N . HIS C 1 31 ? 25.723 19.150 -22.381 1.00 27.70 53 HIS C N 1
ATOM 4675 C CA . HIS C 1 31 ? 25.497 17.701 -22.451 1.00 25.80 53 HIS C CA 1
ATOM 4676 C C . HIS C 1 31 ? 24.857 17.242 -23.759 1.00 26.08 53 HIS C C 1
ATOM 4677 O O . HIS C 1 31 ? 23.857 16.534 -23.762 1.00 27.97 53 HIS C O 1
ATOM 4684 N N . THR C 1 32 ? 25.439 17.679 -24.864 1.00 22.79 54 THR C N 1
ATOM 4685 C CA . THR C 1 32 ? 25.115 17.170 -26.186 1.00 21.13 54 THR C CA 1
ATOM 4686 C C . THR C 1 32 ? 26.441 16.904 -26.868 1.00 18.96 54 THR C C 1
ATOM 4687 O O . THR C 1 32 ? 27.469 17.416 -26.452 1.00 20.72 54 THR C O 1
ATOM 4691 N N . PHE C 1 33 ? 26.438 16.151 -27.944 1.00 21.50 55 PHE C N 1
ATOM 4692 C CA . PHE C 1 33 ? 27.702 15.939 -28.612 1.00 25.34 55 PHE C CA 1
ATOM 4693 C C . PHE C 1 33 ? 28.209 17.202 -29.287 1.00 24.21 55 PHE C C 1
ATOM 4694 O O . PHE C 1 33 ? 29.402 17.338 -29.511 1.00 31.15 55 PHE C O 1
ATOM 4702 N N . ALA C 1 34 ? 27.321 18.147 -29.565 1.00 24.90 56 ALA C N 1
ATOM 4703 C CA . ALA C 1 34 ? 27.746 19.420 -30.136 1.00 24.80 56 ALA C CA 1
ATOM 4704 C C . ALA C 1 34 ? 28.602 20.173 -29.124 1.00 27.24 56 ALA C C 1
ATOM 4705 O O . ALA C 1 34 ? 29.500 20.911 -29.487 1.00 35.43 56 ALA C O 1
ATOM 4707 N N . SER C 1 35 ? 28.320 19.955 -27.851 1.00 27.13 57 SER C N 1
ATOM 4708 C CA . SER C 1 35 ? 29.084 20.546 -26.759 1.00 27.80 57 SER C CA 1
ATOM 4709 C C . SER C 1 35 ? 30.409 19.784 -26.519 1.00 28.68 57 SER C C 1
ATOM 4710 O O . SER C 1 35 ? 31.473 20.395 -26.364 1.00 29.08 57 SER C O 1
ATOM 4713 N N . TYR C 1 36 ? 30.328 18.451 -26.508 1.00 22.01 58 TYR C N 1
ATOM 4714 C CA . TYR C 1 36 ? 31.474 17.577 -26.254 1.00 23.52 58 TYR C CA 1
ATOM 4715 C C . TYR C 1 36 ? 32.530 17.620 -27.364 1.00 25.11 58 TYR C C 1
ATOM 4716 O O . TYR C 1 36 ? 33.720 17.483 -27.103 1.00 28.20 58 TYR C O 1
ATOM 4725 N N . ASP C 1 37 ? 32.087 17.807 -28.599 1.00 27.69 59 ASP C N 1
ATOM 4726 C CA . ASP C 1 37 ? 32.979 17.747 -29.750 1.00 32.57 59 ASP C CA 1
ATOM 4727 C C . ASP C 1 37 ? 33.959 18.923 -29.797 1.00 36.30 59 ASP C C 1
ATOM 4728 O O . ASP C 1 37 ? 35.004 18.838 -30.433 1.00 42.89 59 ASP C O 1
ATOM 4733 N N . LEU C 1 38 ? 33.633 20.011 -29.111 1.00 32.74 60 LEU C N 1
ATOM 4734 C CA . LEU C 1 38 ? 34.490 21.199 -29.087 1.00 28.61 60 LEU C CA 1
ATOM 4735 C C . LEU C 1 38 ? 35.689 21.108 -28.143 1.00 28.85 60 LEU C C 1
ATOM 4736 O O . LEU C 1 38 ? 36.654 21.853 -28.262 1.00 36.67 60 LEU C O 1
ATOM 4741 N N . VAL C 1 39 ? 35.610 20.188 -27.201 1.00 27.86 61 VAL C N 1
ATOM 4742 C CA . VAL C 1 39 ? 36.401 20.243 -25.989 1.00 24.87 61 VAL C CA 1
ATOM 4743 C C . VAL C 1 39 ? 37.883 19.899 -26.187 1.00 26.10 61 VAL C C 1
ATOM 4744 O O . VAL C 1 39 ? 38.771 20.529 -25.599 1.00 25.65 61 VAL C O 1
ATOM 4748 N N . LYS C 1 40 ? 38.143 18.909 -27.028 1.00 27.37 62 LYS C N 1
ATOM 4749 C CA . LYS C 1 40 ? 39.508 18.518 -27.344 1.00 33.69 62 LYS C CA 1
ATOM 4750 C C . LYS C 1 40 ? 40.244 19.676 -28.013 1.00 33.48 62 LYS C C 1
ATOM 4751 O O . LYS C 1 40 ? 41.387 19.967 -27.665 1.00 32.82 62 LYS C O 1
ATOM 4757 N N . LYS C 1 41 ? 39.579 20.352 -28.953 1.00 32.70 63 LYS C N 1
ATOM 4758 C CA . LYS C 1 41 ? 40.199 21.467 -29.676 1.00 40.72 63 LYS C CA 1
ATOM 4759 C C . LYS C 1 41 ? 40.448 22.684 -28.786 1.00 39.25 63 LYS C C 1
ATOM 4760 O O . LYS C 1 41 ? 41.434 23.405 -28.965 1.00 45.42 63 LYS C O 1
ATOM 4766 N N . MET C 1 42 ? 39.559 22.901 -27.826 1.00 28.27 64 MET C N 1
ATOM 4767 C CA . MET C 1 42 ? 39.679 24.012 -26.902 1.00 29.06 64 MET C CA 1
ATOM 4768 C C . MET C 1 42 ? 40.673 23.715 -25.766 1.00 34.99 64 MET C C 1
ATOM 4769 O O . MET C 1 42 ? 40.869 24.538 -24.870 1.00 34.97 64 MET C O 1
ATOM 4774 N N . LYS C 1 43 ? 41.295 22.538 -25.821 1.00 39.06 65 LYS C N 1
ATOM 4775 C CA . LYS C 1 43 ? 42.383 22.136 -24.910 1.00 42.87 65 LYS C CA 1
ATOM 4776 C C . LYS C 1 43 ? 41.974 21.912 -23.441 1.00 38.36 65 LYS C C 1
ATOM 4777 O O . LYS C 1 43 ? 42.779 22.100 -22.527 1.00 41.32 65 LYS C O 1
ATOM 4783 N N . ALA C 1 44 ? 40.737 21.499 -23.213 1.00 28.92 66 ALA C N 1
ATOM 4784 C CA . ALA C 1 44 ? 40.328 21.081 -21.877 1.00 26.31 66 ALA C CA 1
ATOM 4785 C C . ALA C 1 44 ? 41.036 19.794 -21.458 1.00 24.46 66 ALA C C 1
ATOM 4786 O O . ALA C 1 44 ? 41.299 18.923 -22.280 1.00 25.25 66 ALA C O 1
ATOM 4788 N N . ASP C 1 45 ? 41.313 19.659 -20.170 1.00 26.89 67 ASP C N 1
ATOM 4789 C CA . ASP C 1 45 ? 41.931 18.444 -19.667 1.00 23.31 67 ASP C CA 1
ATOM 4790 C C . ASP C 1 45 ? 40.894 17.386 -19.349 1.00 25.11 67 ASP C C 1
ATOM 4791 O O . ASP C 1 45 ? 41.193 16.200 -19.400 1.00 31.08 67 ASP C O 1
ATOM 4796 N N . TYR C 1 46 ? 39.673 17.817 -19.037 1.00 24.83 68 TYR C N 1
ATOM 4797 C CA . TYR C 1 46 ? 38.606 16.896 -18.633 1.00 22.40 68 TYR C CA 1
ATOM 4798 C C . TYR C 1 46 ? 37.260 17.269 -19.198 1.00 22.03 68 TYR C C 1
ATOM 4799 O O . TYR C 1 46 ? 36.941 18.447 -19.333 1.00 22.79 68 TYR C O 1
ATOM 4808 N N . LEU C 1 47 ? 36.446 16.256 -19.465 1.00 21.76 69 LEU C N 1
ATOM 4809 C CA . LEU C 1 47 ? 35.054 16.472 -19.819 1.00 19.17 69 LEU C CA 1
ATOM 4810 C C . LEU C 1 47 ? 34.198 16.178 -18.600 1.00 25.54 69 LEU C C 1
ATOM 4811 O O . LEU C 1 47 ? 34.224 15.054 -18.081 1.00 27.08 69 LEU C O 1
ATOM 4816 N N . GLU C 1 48 ? 33.470 17.187 -18.117 1.00 23.55 70 GLU C N 1
ATOM 4817 C CA . GLU C 1 48 ? 32.645 17.009 -16.928 1.00 22.69 70 GLU C CA 1
ATOM 4818 C C . GLU C 1 48 ? 31.230 16.520 -17.296 1.00 26.69 70 GLU C C 1
ATOM 4819 O O . GLU C 1 48 ? 30.578 17.072 -18.190 1.00 22.50 70 GLU C O 1
ATOM 4825 N N . LEU C 1 49 ? 30.783 15.468 -16.608 1.00 24.74 71 LEU C N 1
ATOM 4826 C CA . LEU C 1 49 ? 29.501 14.825 -16.893 1.00 25.73 71 LEU C CA 1
ATOM 4827 C C . LEU C 1 49 ? 28.627 14.698 -15.648 1.00 26.88 71 LEU C C 1
ATOM 4828 O O . LEU C 1 49 ? 29.085 14.231 -14.600 1.00 28.97 71 LEU C O 1
ATOM 4833 N N . ASP C 1 50 ? 27.371 15.126 -15.773 1.00 29.61 72 ASP C N 1
ATOM 4834 C CA . ASP C 1 50 ? 26.354 14.882 -14.748 1.00 29.77 72 ASP C CA 1
ATOM 4835 C C . ASP C 1 50 ? 25.560 13.681 -15.223 1.00 30.02 72 ASP C C 1
ATOM 4836 O O . ASP C 1 50 ? 25.247 13.592 -16.409 1.00 37.11 72 ASP C O 1
ATOM 4841 N N . ILE C 1 51 ? 25.241 12.737 -14.346 1.00 28.98 73 ILE C N 1
ATOM 4842 C CA . ILE C 1 51 ? 24.479 11.593 -14.845 1.00 28.20 73 ILE C CA 1
ATOM 4843 C C . ILE C 1 51 ? 23.156 11.347 -14.125 1.00 29.65 73 ILE C C 1
ATOM 4844 O O . ILE C 1 51 ? 23.023 11.545 -12.919 1.00 35.87 73 ILE C O 1
ATOM 4849 N N . GLN C 1 52 ? 22.164 10.952 -14.908 1.00 26.18 74 GLN C N 1
ATOM 4850 C CA . GLN C 1 52 ? 20.867 10.574 -14.384 1.00 32.16 74 GLN C CA 1
ATOM 4851 C C . GLN C 1 52 ? 20.622 9.122 -14.777 1.00 37.01 74 GLN C C 1
ATOM 4852 O O . GLN C 1 52 ? 21.306 8.587 -15.652 1.00 35.85 74 GLN C O 1
ATOM 4858 N N . LEU C 1 53 ? 19.653 8.486 -14.129 1.00 38.80 75 LEU C N 1
ATOM 4859 C CA . LEU C 1 53 ? 19.319 7.101 -14.428 1.00 37.46 75 LEU C CA 1
ATOM 4860 C C . LEU C 1 53 ? 17.871 6.988 -14.924 1.00 41.26 75 LEU C C 1
ATOM 4861 O O . LEU 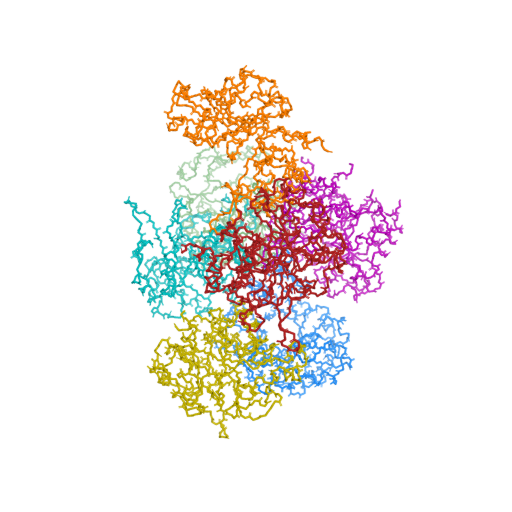C 1 53 ? 16.930 7.429 -14.260 1.00 41.38 75 LEU C O 1
ATOM 4866 N N . THR C 1 54 ? 17.704 6.408 -16.108 1.00 36.99 76 THR C N 1
ATOM 4867 C CA . THR C 1 54 ? 16.386 6.198 -16.681 1.00 32.90 76 THR C CA 1
ATOM 4868 C C . THR C 1 54 ? 15.611 5.092 -15.961 1.00 38.28 76 THR C C 1
ATOM 4869 O O . THR C 1 54 ? 16.193 4.279 -15.227 1.00 33.61 76 THR C O 1
ATOM 4873 N N . LYS C 1 55 ? 14.296 5.085 -16.186 1.00 38.05 77 LYS C N 1
ATOM 4874 C CA . LYS C 1 55 ? 13.381 4.090 -15.643 1.00 37.77 77 LYS C CA 1
ATOM 4875 C C . LYS C 1 55 ? 13.791 2.646 -15.991 1.00 48.02 77 LYS C C 1
ATOM 4876 O O . LYS C 1 55 ? 13.573 1.728 -15.201 1.00 50.74 77 LYS C O 1
ATOM 4882 N N . ASP C 1 56 ? 14.387 2.440 -17.163 1.00 42.14 78 ASP C N 1
ATOM 4883 C CA . ASP C 1 56 ? 14.823 1.100 -17.559 1.00 45.31 78 ASP C CA 1
ATOM 4884 C C . ASP C 1 56 ? 16.341 0.901 -17.413 1.00 46.66 78 ASP C C 1
ATOM 4885 O O . ASP C 1 56 ? 16.938 0.092 -18.127 1.00 49.28 78 ASP C O 1
ATOM 4890 N N . GLY C 1 57 ? 16.963 1.655 -16.505 1.00 42.46 79 GLY C N 1
ATOM 4891 C CA . GLY C 1 57 ? 18.312 1.354 -16.052 1.00 34.02 79 GLY C CA 1
ATOM 4892 C C . GLY C 1 57 ? 19.504 1.871 -16.834 1.00 33.57 79 GLY C C 1
ATOM 4893 O O . GLY C 1 57 ? 20.609 1.372 -16.669 1.00 40.03 79 GLY C O 1
ATOM 4894 N N . GLN C 1 58 ? 19.303 2.883 -17.659 1.00 32.76 80 GLN C N 1
ATOM 4895 C CA . GLN C 1 58 ? 20.388 3.434 -18.465 1.00 34.34 80 GLN C CA 1
ATOM 4896 C C . GLN C 1 58 ? 20.891 4.766 -17.908 1.00 34.75 80 GLN C C 1
ATOM 4897 O O . GLN C 1 58 ? 20.096 5.608 -17.502 1.00 35.34 80 GLN C O 1
ATOM 4903 N N . LEU C 1 59 ? 22.212 4.937 -17.886 1.00 32.43 81 LEU C N 1
ATOM 4904 C CA . LEU C 1 59 ? 22.837 6.157 -17.414 1.00 28.83 81 LEU C CA 1
ATOM 4905 C C . LEU C 1 59 ? 22.905 7.141 -18.563 1.00 33.44 81 LEU C C 1
ATOM 4906 O O . LEU C 1 59 ? 23.430 6.807 -19.631 1.00 37.08 81 LEU C O 1
ATOM 4911 N N . ILE C 1 60 ? 22.356 8.340 -18.366 1.00 28.04 82 ILE C N 1
ATOM 4912 C CA . ILE C 1 60 ? 22.410 9.378 -19.400 1.00 29.81 82 ILE C CA 1
ATOM 4913 C C . ILE C 1 60 ? 23.043 10.652 -18.848 1.00 24.84 82 ILE C C 1
ATOM 4914 O O . ILE C 1 60 ? 23.139 10.839 -17.638 1.00 27.33 82 ILE C O 1
ATOM 4919 N N . ALA C 1 61 ? 23.467 11.530 -19.740 1.00 21.95 83 ALA C N 1
ATOM 4920 C CA . ALA C 1 61 ? 24.070 12.783 -19.322 1.00 23.68 83 ALA C CA 1
ATOM 4921 C C . ALA C 1 61 ? 23.044 13.928 -19.327 1.00 31.25 83 ALA C C 1
ATOM 4922 O O . ALA C 1 61 ? 22.535 14.326 -20.385 1.00 33.96 83 ALA C O 1
ATOM 4924 N N . MET C 1 62 ? 22.738 14.442 -18.138 1.00 29.53 84 MET C N 1
ATOM 4925 C CA . MET C 1 62 ? 21.812 15.557 -17.979 1.00 25.46 84 MET C CA 1
ATOM 4926 C C . MET C 1 62 ? 22.003 16.104 -16.580 1.00 30.47 84 MET C C 1
ATOM 4927 O O . MET C 1 62 ? 22.201 15.325 -15.641 1.00 34.32 84 MET C O 1
ATOM 4932 N N . HIS C 1 63 ? 21.931 17.427 -16.432 1.00 27.60 85 HIS C N 1
ATOM 4933 C CA . HIS C 1 63 ? 22.235 18.060 -15.155 1.00 22.90 85 HIS C CA 1
ATOM 4934 C C . HIS C 1 63 ? 21.094 17.981 -14.166 1.00 22.13 85 HIS C C 1
ATOM 4935 O O . HIS C 1 63 ? 21.312 17.616 -13.028 1.00 27.44 85 HIS C O 1
ATOM 4942 N N . ASP C 1 64 ? 19.889 18.341 -14.601 1.00 25.81 86 ASP C N 1
ATOM 4943 C CA . ASP C 1 64 ? 18.702 18.343 -13.740 1.00 28.23 86 ASP C CA 1
ATOM 4944 C C . ASP C 1 64 ? 18.040 16.972 -13.762 1.00 31.53 86 ASP C C 1
ATOM 4945 O O . ASP C 1 64 ? 18.116 16.265 -14.766 1.00 34.63 86 ASP C O 1
ATOM 4950 N N . THR C 1 65 ? 17.384 16.607 -12.663 1.00 33.71 87 THR C N 1
ATOM 4951 C CA . THR C 1 65 ? 16.623 15.359 -12.591 1.00 41.91 87 THR C CA 1
ATOM 4952 C C . THR C 1 65 ? 15.356 15.383 -13.473 1.00 44.10 87 THR C C 1
ATOM 4953 O O . THR C 1 65 ? 14.822 14.335 -13.830 1.00 43.84 87 THR C O 1
ATOM 4957 N N . ALA C 1 66 ? 14.872 16.577 -13.807 1.00 42.95 88 ALA C N 1
ATOM 4958 C CA . ALA C 1 66 ? 13.718 16.729 -14.695 1.00 37.00 88 ALA C CA 1
ATOM 4959 C C . ALA C 1 66 ? 14.157 17.248 -16.065 1.00 41.85 88 ALA C C 1
ATOM 4960 O O . ALA C 1 66 ? 15.146 17.984 -16.165 1.00 43.47 88 ALA C O 1
ATOM 4962 N N . VAL C 1 67 ? 13.435 16.882 -17.121 1.00 35.34 89 VAL C N 1
ATOM 4963 C CA . VAL C 1 67 ? 13.914 17.206 -18.459 1.00 30.48 89 VAL C CA 1
ATOM 4964 C C . VAL C 1 67 ? 13.551 18.620 -18.898 1.00 37.42 89 VAL C C 1
ATOM 4965 O O . VAL C 1 67 ? 13.996 19.074 -19.955 1.00 43.22 89 VAL C O 1
ATOM 4969 N N . ASP C 1 68 ? 12.782 19.330 -18.081 1.00 33.60 90 ASP C N 1
ATOM 4970 C CA . ASP C 1 68 ? 12.110 20.535 -18.556 1.00 33.94 90 ASP C CA 1
ATOM 4971 C C . ASP C 1 68 ? 13.026 21.651 -19.071 1.00 39.91 90 ASP C C 1
ATOM 4972 O O . ASP C 1 68 ? 12.786 22.185 -20.161 1.00 44.96 90 ASP C O 1
ATOM 4977 N N . ARG C 1 69 ? 14.074 21.992 -18.323 1.00 33.72 91 ARG C N 1
ATOM 4978 C CA . ARG C 1 69 ? 14.916 23.126 -18.697 1.00 30.91 91 ARG C CA 1
ATOM 4979 C C . ARG C 1 69 ? 15.601 22.970 -20.054 1.00 33.46 91 ARG C C 1
ATOM 4980 O O . ARG C 1 69 ? 15.653 23.928 -20.835 1.00 33.81 91 ARG C O 1
ATOM 4988 N N . THR C 1 70 ? 16.115 21.775 -20.341 1.00 29.68 92 THR C N 1
ATOM 4989 C CA . THR C 1 70 ? 16.975 21.600 -21.509 1.00 28.69 92 THR C CA 1
ATOM 4990 C C . THR C 1 70 ? 16.370 20.769 -22.629 1.00 33.11 92 THR C C 1
ATOM 4991 O O . THR C 1 70 ? 17.083 20.366 -23.542 1.00 36.12 92 THR C O 1
ATOM 4995 N N . THR C 1 71 ? 15.074 20.494 -22.568 1.00 26.50 93 THR C N 1
ATOM 4996 C CA . THR C 1 71 ? 14.402 19.814 -23.674 1.00 27.52 93 THR C CA 1
ATOM 4997 C C . THR C 1 71 ? 13.019 20.409 -23.924 1.00 36.41 93 THR C C 1
ATOM 4998 O O . THR C 1 71 ? 12.602 21.352 -23.251 1.00 42.29 93 THR C O 1
ATOM 5002 N N . ASN C 1 72 ? 12.307 19.825 -24.883 1.00 37.61 94 ASN C N 1
ATOM 5003 C CA . ASN C 1 72 ? 10.933 20.199 -25.190 1.00 33.06 94 ASN C CA 1
ATOM 5004 C C . ASN C 1 72 ? 9.921 19.277 -24.506 1.00 47.37 94 ASN C C 1
ATOM 5005 O O . ASN C 1 72 ? 8.730 19.337 -24.793 1.00 58.14 94 ASN C O 1
ATOM 5010 N N . GLY C 1 73 ? 10.393 18.417 -23.610 1.00 43.31 95 GLY C N 1
ATOM 5011 C CA . GLY C 1 73 ? 9.509 17.529 -22.869 1.00 40.07 95 GLY C CA 1
ATOM 5012 C C . GLY C 1 73 ? 9.327 17.948 -21.416 1.00 39.91 95 GLY C C 1
ATOM 5013 O O . GLY C 1 73 ? 9.741 19.033 -21.004 1.00 34.38 95 GLY C O 1
ATOM 5014 N N . THR C 1 74 ? 8.701 17.083 -20.629 1.00 38.44 96 THR C N 1
ATOM 5015 C CA . THR C 1 74 ? 8.431 17.402 -19.231 1.00 43.06 96 THR C CA 1
ATOM 5016 C C . THR C 1 74 ? 8.416 16.128 -18.398 1.00 42.27 96 THR C C 1
ATOM 5017 O O . THR C 1 74 ? 8.109 15.051 -18.911 1.00 46.09 96 THR C O 1
ATOM 5021 N N . GLY C 1 75 ? 8.764 16.251 -17.120 1.00 38.61 97 GLY C N 1
ATOM 5022 C CA . GLY C 1 75 ? 8.775 15.108 -16.226 1.00 37.79 97 GLY C CA 1
ATOM 5023 C C . GLY C 1 75 ? 10.158 14.694 -15.760 1.00 47.83 97 GLY C C 1
ATOM 5024 O O . GLY C 1 75 ? 11.178 15.192 -16.256 1.00 48.93 97 GLY C O 1
ATOM 5025 N N . GLU C 1 76 ? 10.193 13.764 -14.809 1.00 43.80 98 GLU C N 1
ATOM 5026 C CA . GLU C 1 76 ? 11.446 13.301 -14.223 1.00 40.67 98 GLU C CA 1
ATOM 5027 C C . GLU C 1 76 ? 12.120 12.227 -15.069 1.00 41.04 98 GLU C C 1
ATOM 5028 O O . GLU C 1 76 ? 11.446 11.399 -15.699 1.00 39.03 98 GLU C O 1
ATOM 5034 N N . VAL C 1 77 ? 13.453 12.235 -15.056 1.00 38.33 99 VAL C N 1
ATOM 5035 C CA . VAL C 1 77 ? 14.238 11.290 -15.835 1.00 33.95 99 VAL C CA 1
ATOM 5036 C C . VAL C 1 77 ? 13.981 9.876 -15.318 1.00 37.64 99 VAL C C 1
ATOM 5037 O O . VAL C 1 77 ? 13.923 8.923 -16.097 1.00 40.86 99 VAL C O 1
ATOM 5041 N N . ARG C 1 78 ? 13.783 9.745 -14.010 1.00 32.93 100 ARG C N 1
ATOM 5042 C CA . ARG C 1 78 ? 13.629 8.423 -13.400 1.00 36.99 100 ARG C CA 1
ATOM 5043 C C . ARG C 1 78 ? 12.327 7.745 -13.813 1.00 46.63 100 ARG C C 1
ATOM 5044 O O . ARG C 1 78 ? 12.147 6.546 -13.596 1.00 51.68 100 ARG C O 1
ATOM 5052 N N . ASP C 1 79 ? 11.425 8.527 -14.404 1.00 48.02 101 ASP C N 1
ATOM 5053 C CA . ASP C 1 79 ? 10.117 8.051 -14.821 1.00 42.98 101 ASP C CA 1
ATOM 5054 C C . ASP C 1 79 ? 10.005 7.908 -16.331 1.00 45.08 101 ASP C C 1
ATOM 5055 O O . ASP C 1 79 ? 8.911 7.729 -16.865 1.00 47.76 101 ASP C O 1
ATOM 5060 N N . LYS C 1 80 ? 11.136 7.996 -17.022 1.00 46.62 102 LYS C N 1
ATOM 5061 C CA . LYS C 1 80 ? 11.153 7.847 -18.473 1.00 45.87 102 LYS C CA 1
ATOM 5062 C C . LYS C 1 80 ? 12.106 6.743 -18.933 1.00 51.76 102 LYS C C 1
ATOM 5063 O O . LYS C 1 80 ? 13.188 6.576 -18.374 1.00 54.47 102 LYS C O 1
ATOM 5069 N N . THR C 1 81 ? 11.701 5.988 -19.950 1.00 48.97 103 THR C N 1
ATOM 5070 C CA . THR C 1 81 ? 12.594 5.015 -20.563 1.00 47.16 103 THR C CA 1
ATOM 5071 C C . THR C 1 81 ? 13.571 5.740 -21.471 1.00 46.73 103 THR C C 1
ATOM 5072 O O . THR C 1 81 ? 13.327 6.879 -21.856 1.00 46.22 103 THR C O 1
ATOM 5076 N N . LEU C 1 82 ? 14.671 5.082 -21.825 1.00 47.75 104 LEU C N 1
ATOM 5077 C CA . LEU C 1 82 ? 15.663 5.696 -22.703 1.00 44.39 104 LEU C CA 1
ATOM 5078 C C . LEU C 1 82 ? 15.042 6.063 -24.050 1.00 50.49 104 LEU C C 1
ATOM 5079 O O . LEU C 1 82 ? 15.399 7.078 -24.660 1.00 50.99 104 LEU C O 1
ATOM 5084 N N . SER C 1 83 ? 14.105 5.229 -24.497 1.00 47.57 105 SER C N 1
ATOM 5085 C CA . SER C 1 83 ? 13.401 5.439 -25.754 1.00 44.45 105 SER C CA 1
ATOM 5086 C C . SER C 1 83 ? 12.668 6.780 -25.780 1.00 45.08 105 SER C C 1
ATOM 5087 O O . SER C 1 83 ? 12.717 7.497 -26.783 1.00 42.86 105 SER C O 1
ATOM 5090 N N . GLU C 1 84 ? 11.993 7.106 -24.675 1.00 43.79 106 GLU C N 1
ATOM 5091 C CA . GLU C 1 84 ? 11.293 8.383 -24.530 1.00 43.50 106 GLU C CA 1
ATOM 5092 C C . GLU C 1 84 ? 12.275 9.540 -24.554 1.00 41.62 106 GLU C C 1
ATOM 5093 O O . GLU C 1 84 ? 12.036 10.554 -25.211 1.00 44.54 106 GLU C O 1
ATOM 5099 N N . ILE C 1 85 ? 13.383 9.370 -23.836 1.00 37.37 107 ILE C N 1
ATOM 5100 C CA . ILE C 1 85 ? 14.409 10.395 -23.701 1.00 30.90 107 ILE C CA 1
ATOM 5101 C C . ILE C 1 85 ? 15.030 10.750 -25.040 1.00 39.49 107 ILE C C 1
ATOM 5102 O O . ILE C 1 85 ? 15.347 11.910 -25.299 1.00 44.12 107 ILE C O 1
ATOM 5107 N N . LYS C 1 86 ? 15.197 9.751 -25.900 1.00 44.94 108 LYS C N 1
ATOM 5108 C CA . LYS C 1 86 ? 15.905 9.964 -27.154 1.00 38.30 108 LYS C CA 1
ATOM 5109 C C . LYS C 1 86 ? 15.029 10.657 -28.186 1.00 40.83 108 LYS C C 1
ATOM 5110 O O . LYS C 1 86 ? 15.532 11.165 -29.183 1.00 52.67 108 LYS C O 1
ATOM 5116 N N . SER C 1 87 ? 13.725 10.710 -27.944 1.00 35.63 109 SER C N 1
ATOM 5117 C CA . SER C 1 87 ? 12.834 11.396 -28.872 1.00 46.20 109 SER C CA 1
ATOM 5118 C C . SER C 1 87 ? 12.717 12.891 -28.555 1.00 48.57 109 SER C C 1
ATOM 5119 O O . SER C 1 87 ? 11.941 13.614 -29.186 1.00 50.04 109 SER C O 1
ATOM 5122 N N . LEU C 1 88 ? 13.491 13.349 -27.576 1.00 44.31 110 LEU C N 1
ATOM 5123 C CA . LEU C 1 88 ? 13.493 14.762 -27.208 1.00 41.64 110 LEU C CA 1
ATOM 5124 C C . LEU C 1 88 ? 14.556 15.563 -27.947 1.00 39.41 110 LEU C C 1
ATOM 5125 O O . LEU C 1 88 ? 15.586 15.030 -28.371 1.00 39.11 110 LEU C O 1
ATOM 5130 N N . ASP C 1 89 ? 14.289 16.855 -28.085 1.00 32.85 111 ASP C N 1
ATOM 5131 C CA . ASP C 1 89 ? 15.248 17.796 -28.626 1.00 31.92 111 ASP C CA 1
ATOM 5132 C C . ASP C 1 89 ? 15.974 18.421 -27.437 1.00 38.12 111 ASP C C 1
ATOM 5133 O O . ASP C 1 89 ? 15.372 19.154 -26.646 1.00 37.78 111 ASP C O 1
ATOM 5138 N N . ALA C 1 90 ? 17.263 18.129 -27.302 1.00 35.57 112 ALA C N 1
ATOM 5139 C CA . ALA C 1 90 ? 18.038 18.664 -26.185 1.00 29.08 112 ALA C CA 1
ATOM 5140 C C . ALA C 1 90 ? 18.903 19.841 -26.602 1.00 29.65 112 ALA C C 1
ATOM 5141 O O . ALA C 1 90 ? 19.830 20.208 -25.888 1.00 28.23 112 ALA C O 1
ATOM 5143 N N . GLY C 1 91 ? 18.592 20.439 -27.749 1.00 30.18 113 GLY C N 1
ATOM 5144 C CA . GLY C 1 91 ? 19.378 21.544 -28.259 1.00 30.47 113 GLY C CA 1
ATOM 5145 C C . GLY C 1 91 ? 18.670 22.882 -28.432 1.00 35.14 113 GLY C C 1
ATOM 5146 O O . GLY C 1 91 ? 19.278 23.930 -28.224 1.00 34.73 113 GLY C O 1
ATOM 5147 N N . SER C 1 92 ? 17.397 22.875 -28.817 1.00 34.31 114 SER C N 1
ATOM 5148 C CA . SER C 1 92 ? 16.743 24.134 -29.174 1.00 35.16 114 SER C CA 1
ATOM 5149 C C . SER C 1 92 ? 16.659 25.123 -28.010 1.00 37.46 114 SER C C 1
ATOM 5150 O O . SER C 1 92 ? 16.723 26.336 -28.211 1.00 40.77 114 SER C O 1
ATOM 5153 N N . TRP C 1 93 ? 16.545 24.603 -26.794 1.00 27.04 115 TRP C N 1
ATOM 5154 C CA . TRP C 1 93 ? 16.450 25.445 -25.608 1.00 30.06 115 TRP C CA 1
ATOM 5155 C C . TRP C 1 93 ? 17.587 26.471 -25.542 1.00 31.91 115 TRP C C 1
ATOM 5156 O O . TRP C 1 93 ? 17.407 27.572 -25.026 1.00 37.86 115 TRP C O 1
ATOM 5167 N N . PHE C 1 94 ? 18.753 26.089 -26.068 1.00 26.92 116 PHE C N 1
ATOM 5168 C CA . PHE C 1 94 ? 19.971 26.885 -25.991 1.00 26.63 116 PHE C CA 1
ATOM 5169 C C . PHE C 1 94 ? 19.924 28.029 -27.012 1.00 32.12 116 PHE C C 1
ATOM 5170 O O . PHE C 1 94 ? 20.427 29.124 -26.743 1.00 29.73 116 PHE C O 1
ATOM 5178 N N . ASN C 1 95 ? 19.316 27.790 -28.174 1.00 26.76 117 ASN C N 1
ATOM 5179 C CA . ASN C 1 95 ? 19.143 28.870 -29.140 1.00 28.23 117 ASN C CA 1
ATOM 5180 C C . ASN C 1 95 ? 18.197 29.938 -28.596 1.00 34.84 117 ASN C C 1
ATOM 5181 O O . ASN C 1 95 ? 18.369 31.131 -28.855 1.00 34.26 117 ASN C O 1
ATOM 5186 N N . LYS C 1 96 ? 17.200 29.514 -27.829 1.00 29.70 118 LYS C N 1
ATOM 5187 C CA . LYS C 1 96 ? 16.299 30.469 -27.201 1.00 34.20 118 LYS C CA 1
ATOM 5188 C C . LYS C 1 96 ? 17.015 31.220 -26.066 1.00 38.25 118 LYS C C 1
ATOM 5189 O O . LYS C 1 96 ? 16.921 32.437 -25.970 1.00 41.40 118 LYS C O 1
ATOM 5195 N N . ALA C 1 97 ? 17.756 30.496 -25.231 1.00 36.59 119 ALA C N 1
ATOM 5196 C CA . ALA C 1 97 ? 18.468 31.106 -24.106 1.00 38.20 119 ALA C CA 1
ATOM 5197 C C . ALA C 1 97 ? 19.614 32.034 -24.528 1.00 37.77 119 ALA C C 1
ATOM 5198 O O . ALA C 1 97 ? 19.778 33.107 -23.967 1.00 39.24 119 ALA C O 1
ATOM 5200 N N . TYR C 1 98 ? 20.406 31.618 -25.510 1.00 38.35 120 TYR C N 1
ATOM 5201 C CA . TYR C 1 98 ? 21.565 32.394 -25.949 1.00 34.63 120 TYR C CA 1
ATOM 5202 C C . TYR C 1 98 ? 21.563 32.688 -27.456 1.00 35.40 120 TYR C C 1
ATOM 5203 O O . TYR C 1 98 ? 22.371 32.122 -28.198 1.00 37.92 120 TYR C O 1
ATOM 5212 N N . PRO C 1 99 ? 20.681 33.593 -27.905 1.00 33.22 121 PRO C N 1
ATOM 5213 C CA . PRO C 1 99 ? 20.500 33.902 -29.328 1.00 40.37 121 PRO C CA 1
ATOM 5214 C C . PRO C 1 99 ? 21.780 34.309 -30.054 1.00 42.22 121 PRO C C 1
ATOM 5215 O O . PRO C 1 99 ? 21.937 34.014 -31.235 1.00 44.00 121 PRO C O 1
ATOM 5219 N N A GLU C 1 100 ? 22.692 34.985 -29.374 0.57 43.56 122 GLU C N 1
ATOM 5220 N N B GLU C 1 100 ? 22.677 34.979 -29.338 0.43 43.71 122 GLU C N 1
ATOM 5221 C CA A GLU C 1 100 ? 23.907 35.428 -30.046 0.57 46.77 122 GLU C CA 1
ATOM 5222 C CA B GLU C 1 100 ? 23.938 35.441 -29.908 0.43 46.99 122 GLU C CA 1
ATOM 5223 C C A GLU C 1 100 ? 24.892 34.270 -30.210 0.57 47.92 122 GLU C C 1
ATOM 5224 C C B GLU C 1 100 ? 24.870 34.273 -30.205 0.43 47.83 122 GLU C C 1
ATOM 5225 O O A GLU C 1 100 ? 25.907 34.408 -30.891 0.57 51.07 122 GLU C O 1
ATOM 5226 O O B GLU C 1 100 ? 25.824 34.406 -30.970 0.43 50.68 122 GLU C O 1
ATOM 5237 N N . LYS C 1 101 ? 24.583 33.129 -29.592 1.00 42.31 123 LYS C N 1
ATOM 5238 C CA . LYS C 1 101 ? 25.391 31.927 -29.761 1.00 30.08 123 LYS C CA 1
ATOM 5239 C C . LYS C 1 101 ? 24.687 30.878 -30.627 1.00 30.83 123 LYS C C 1
ATOM 5240 O O . LYS C 1 101 ? 25.247 29.830 -30.938 1.00 32.57 123 LYS C O 1
ATOM 5246 N N . ALA C 1 102 ? 23.461 31.184 -31.027 1.00 29.84 124 ALA C N 1
ATOM 5247 C CA . ALA C 1 102 ? 22.571 30.216 -31.657 1.00 28.89 124 ALA C CA 1
ATOM 5248 C C . ALA C 1 102 ? 23.070 29.674 -32.994 1.00 31.99 124 ALA C C 1
ATOM 5249 O O . ALA C 1 102 ? 23.671 30.392 -33.787 1.00 44.12 124 ALA C O 1
ATOM 5251 N N . LYS C 1 103 ? 22.788 28.403 -33.239 1.00 28.88 125 LYS C N 1
ATOM 5252 C CA . LYS C 1 103 ? 23.144 27.740 -34.495 1.00 33.67 125 LYS C CA 1
ATOM 5253 C C . LYS C 1 103 ? 22.017 26.805 -34.935 1.00 33.83 125 LYS C C 1
ATOM 5254 O O . LYS C 1 103 ? 21.311 26.235 -34.100 1.00 35.03 125 LYS C O 1
ATOM 5260 N N . GLN C 1 104 ? 21.859 26.643 -36.243 1.00 34.84 126 GLN C N 1
ATOM 5261 C CA . GLN C 1 104 ? 20.862 25.727 -36.792 1.00 38.06 126 GLN C CA 1
ATOM 5262 C C . GLN C 1 104 ? 21.199 24.247 -36.500 1.00 39.36 126 GLN C C 1
ATOM 5263 O O . GLN C 1 104 ? 20.303 23.422 -36.302 1.00 37.47 126 GLN C O 1
ATOM 5269 N N . GLU C 1 105 ? 22.490 23.920 -36.445 1.00 38.01 127 GLU C N 1
ATOM 5270 C CA . GLU C 1 105 ? 22.924 22.544 -36.193 1.00 32.38 127 GLU C CA 1
ATOM 5271 C C . GLU C 1 105 ? 22.618 22.070 -34.773 1.00 34.57 127 GLU C C 1
ATOM 5272 O O . GLU C 1 105 ? 22.633 20.870 -34.510 1.00 37.42 127 GLU C O 1
ATOM 5278 N N . TYR C 1 106 ? 22.324 22.996 -33.863 1.00 38.28 128 TYR C N 1
ATOM 5279 C CA . TYR C 1 106 ? 21.959 22.630 -32.495 1.00 25.88 128 TYR C CA 1
ATOM 5280 C C . TYR C 1 106 ? 20.514 22.140 -32.358 1.00 37.10 128 TYR C C 1
ATOM 5281 O O . TYR C 1 106 ? 20.159 21.538 -31.344 1.00 33.47 128 TYR C O 1
ATOM 5290 N N . VAL C 1 107 ? 19.669 22.417 -33.350 1.00 37.82 129 VAL C N 1
ATOM 5291 C CA . VAL C 1 107 ? 18.274 21.995 -33.272 1.00 29.42 129 VAL C CA 1
ATOM 5292 C C . VAL C 1 107 ? 18.196 20.490 -33.457 1.00 39.25 129 VAL C C 1
ATOM 5293 O O . VAL C 1 107 ? 18.688 19.955 -34.449 1.00 37.41 129 VAL C O 1
ATOM 5297 N N . GLY C 1 108 ? 17.606 19.805 -32.481 1.00 40.76 130 GLY C N 1
ATOM 5298 C CA . GLY C 1 108 ? 17.458 18.364 -32.537 1.00 29.36 130 GLY C CA 1
ATOM 5299 C C . GLY C 1 108 ? 18.629 17.554 -32.006 1.00 42.51 130 GLY C C 1
ATOM 5300 O O . GLY C 1 108 ? 18.701 16.351 -32.257 1.00 48.46 130 GLY C O 1
ATOM 5301 N N . GLN C 1 109 ? 19.554 18.192 -31.289 1.00 38.84 131 GLN C N 1
ATOM 5302 C CA . GLN C 1 109 ? 20.595 17.445 -30.575 1.00 39.49 131 GLN C CA 1
ATOM 5303 C C . GLN C 1 109 ? 19.923 16.477 -29.595 1.00 41.32 131 GLN C C 1
ATOM 5304 O O . GLN C 1 109 ? 18.995 16.849 -28.867 1.00 41.44 131 GLN C O 1
ATOM 5310 N N . LYS C 1 110 ? 20.385 15.234 -29.582 1.00 33.05 132 LYS C N 1
ATOM 5311 C CA . LYS C 1 110 ? 19.791 14.246 -28.711 1.00 28.08 132 LYS C CA 1
ATOM 5312 C C . LYS C 1 110 ? 20.566 14.084 -27.407 1.00 34.06 132 LYS C C 1
ATOM 5313 O O . LYS C 1 110 ? 21.761 14.410 -27.332 1.00 35.16 132 LYS C O 1
ATOM 5319 N N . VAL C 1 111 ? 19.872 13.618 -26.369 1.00 33.22 133 VAL C N 1
ATOM 5320 C CA . VAL C 1 111 ? 20.498 13.365 -25.071 1.00 28.12 133 VAL C CA 1
ATOM 5321 C C . VAL C 1 111 ? 21.448 12.173 -25.166 1.00 27.75 133 VAL C C 1
ATOM 5322 O O . VAL C 1 111 ? 21.057 11.111 -25.627 1.00 31.09 133 VAL C O 1
ATOM 5326 N N . PRO C 1 112 ? 22.710 12.347 -24.749 1.00 31.82 134 PRO C N 1
ATOM 5327 C CA . PRO C 1 112 ? 23.666 11.239 -24.878 1.00 31.23 134 PRO C CA 1
ATOM 5328 C C . PRO C 1 112 ? 23.587 10.280 -23.704 1.00 30.11 134 PRO C C 1
ATOM 5329 O O . PRO C 1 112 ? 23.409 10.739 -22.576 1.00 31.10 134 PRO C O 1
ATOM 5333 N N . THR C 1 113 ? 23.711 8.978 -23.958 1.00 27.65 135 THR C N 1
ATOM 5334 C CA . THR C 1 113 ? 23.921 8.022 -22.875 1.00 28.19 135 THR C CA 1
ATOM 5335 C C . THR C 1 113 ? 25.400 8.021 -22.511 1.00 28.71 135 THR C C 1
ATOM 5336 O O . THR C 1 113 ? 26.245 8.392 -23.325 1.00 28.34 135 THR C O 1
ATOM 5340 N N . LEU C 1 114 ? 25.720 7.613 -21.291 1.00 26.92 136 LEU C N 1
ATOM 5341 C CA . LEU C 1 114 ? 27.107 7.623 -20.866 1.00 25.22 136 LEU C CA 1
ATOM 5342 C C . LEU C 1 114 ? 27.911 6.656 -21.728 1.00 32.84 136 LEU C C 1
ATOM 5343 O O . LEU C 1 114 ? 29.071 6.917 -22.056 1.00 37.87 136 LEU C O 1
ATOM 5348 N N . GLU C 1 115 ? 27.274 5.555 -22.125 1.00 35.58 137 GLU C N 1
ATOM 5349 C CA . GLU C 1 115 ? 27.921 4.545 -22.954 1.00 34.19 137 GLU C CA 1
ATOM 5350 C C . GLU C 1 115 ? 28.268 5.067 -24.369 1.00 37.60 137 GLU C C 1
ATOM 5351 O O . GLU C 1 115 ? 29.315 4.722 -24.913 1.00 42.53 137 GLU C O 1
ATOM 5357 N N . GLU C 1 116 ? 27.418 5.909 -24.951 1.00 34.05 138 GLU C N 1
ATOM 5358 C CA . GLU C 1 116 ? 27.701 6.474 -26.275 1.00 33.73 138 GLU C CA 1
ATOM 5359 C C . GLU C 1 116 ? 28.876 7.440 -26.231 1.00 29.80 138 GLU C C 1
ATOM 5360 O O . GLU C 1 116 ? 29.625 7.564 -27.200 1.00 33.44 138 GLU C O 1
ATOM 5366 N N . ILE C 1 117 ? 29.030 8.129 -25.107 1.00 24.84 139 ILE C N 1
ATOM 5367 C CA . ILE C 1 117 ? 30.156 9.037 -24.914 1.00 26.57 139 ILE C CA 1
ATOM 5368 C C . ILE C 1 117 ? 31.463 8.243 -24.884 1.00 30.45 139 ILE C C 1
ATOM 5369 O O . ILE C 1 117 ? 32.419 8.576 -25.584 1.00 33.31 139 ILE C O 1
ATOM 5374 N N . PHE C 1 118 ? 31.491 7.184 -24.083 1.00 25.57 140 PHE C N 1
ATOM 5375 C CA . PHE C 1 118 ? 32.676 6.354 -23.976 1.00 23.64 140 PHE C CA 1
ATOM 5376 C C . PHE C 1 118 ? 33.012 5.722 -25.320 1.00 30.82 140 PHE C C 1
ATOM 5377 O O . PHE C 1 118 ? 34.179 5.601 -25.692 1.00 30.83 140 PHE C O 1
ATOM 5385 N N . GLN C 1 119 ? 31.983 5.335 -26.062 1.00 32.24 141 GLN C N 1
ATOM 5386 C CA . GLN C 1 119 ? 32.196 4.682 -27.348 1.00 29.29 141 GLN C CA 1
ATOM 5387 C C . GLN C 1 119 ? 32.805 5.626 -28.356 1.00 28.93 141 GLN C C 1
ATOM 5388 O O . GLN C 1 119 ? 33.561 5.200 -29.212 1.00 35.05 141 GLN C O 1
ATOM 5394 N N . LYS C 1 120 ? 32.470 6.906 -28.261 1.00 25.13 142 LYS C N 1
ATOM 5395 C CA . LYS C 1 120 ? 32.906 7.852 -29.269 1.00 27.11 142 LYS C CA 1
ATOM 5396 C C . LYS C 1 120 ? 34.311 8.419 -28.983 1.00 33.29 142 LYS C C 1
ATOM 5397 O O . LYS C 1 120 ? 35.106 8.603 -29.899 1.00 31.90 142 LYS C O 1
ATOM 5403 N N . TYR C 1 121 ? 34.608 8.704 -27.719 1.00 28.78 143 TYR C N 1
ATOM 5404 C CA . TYR C 1 121 ? 35.874 9.320 -27.377 1.00 28.53 143 TYR C CA 1
ATOM 5405 C C . TYR C 1 121 ? 36.882 8.316 -26.820 1.00 30.65 143 TYR C C 1
ATOM 5406 O O . TYR C 1 121 ? 38.095 8.498 -26.973 1.00 31.95 143 TYR C O 1
ATOM 5415 N N . GLY C 1 122 ? 36.385 7.255 -26.195 1.00 25.68 144 GLY C N 1
ATOM 5416 C CA . GLY C 1 122 ? 37.258 6.228 -25.675 1.00 23.99 144 GLY C CA 1
ATOM 5417 C C . GLY C 1 122 ? 38.234 6.810 -24.673 1.00 31.14 144 GLY C C 1
ATOM 5418 O O . GLY C 1 122 ? 37.847 7.550 -23.768 1.00 28.75 144 GLY C O 1
ATOM 5419 N N . ARG C 1 123 ? 39.511 6.493 -24.857 1.00 32.09 145 ARG C N 1
ATOM 5420 C CA . ARG C 1 123 ? 40.557 6.922 -23.939 1.00 34.18 145 ARG C CA 1
ATOM 5421 C C . ARG C 1 123 ? 41.279 8.128 -24.502 1.00 32.89 145 ARG C C 1
ATOM 5422 O O . ARG C 1 123 ? 42.386 8.452 -24.089 1.00 36.95 145 ARG C O 1
ATOM 5430 N N . SER C 1 124 ? 40.647 8.791 -25.457 1.00 27.10 146 SER C N 1
ATOM 5431 C CA . SER C 1 124 ? 41.221 9.998 -26.027 1.00 32.11 146 SER C CA 1
ATOM 5432 C C . SER C 1 124 ? 40.748 11.216 -25.227 1.00 28.94 146 SER C C 1
ATOM 5433 O O . SER C 1 124 ? 40.930 12.366 -25.636 1.00 31.68 146 SER C O 1
ATOM 5436 N N . MET C 1 125 ? 40.145 10.946 -24.080 1.00 23.15 147 MET C N 1
ATOM 5437 C CA . MET C 1 125 ? 39.568 11.985 -23.244 1.00 21.68 147 MET C CA 1
ATOM 5438 C C . MET C 1 125 ? 39.591 11.514 -21.793 1.00 21.07 147 MET C C 1
ATOM 5439 O O . MET C 1 125 ? 39.564 10.322 -21.529 1.00 24.77 147 MET C O 1
ATOM 5444 N N . LYS C 1 126 ? 39.668 12.445 -20.857 1.00 20.50 148 LYS C N 1
ATOM 5445 C CA . LYS C 1 126 ? 39.526 12.135 -19.447 1.00 20.63 148 LYS C CA 1
ATOM 5446 C C . LYS C 1 126 ? 38.150 12.617 -18.996 1.00 23.09 148 LYS C C 1
ATOM 5447 O O . LYS C 1 126 ? 37.642 13.613 -19.512 1.00 25.69 148 LYS C O 1
ATOM 5453 N N . TYR C 1 127 ? 37.544 11.918 -18.045 1.00 24.78 149 TYR C N 1
ATOM 5454 C CA . TYR C 1 127 ? 36.157 12.201 -17.677 1.00 22.57 149 TYR C CA 1
ATOM 5455 C C . TYR C 1 127 ? 36.017 12.537 -16.211 1.00 20.78 149 TYR C C 1
ATOM 5456 O O . TYR C 1 127 ? 36.635 11.924 -15.346 1.00 24.26 149 TYR C O 1
ATOM 5465 N N . TYR C 1 128 ? 35.163 13.508 -15.946 1.00 18.39 150 TYR C N 1
ATOM 5466 C CA . TYR C 1 128 ? 34.944 14.033 -14.604 1.00 20.83 150 TYR C CA 1
ATOM 5467 C C . TYR C 1 128 ? 33.446 13.878 -14.307 1.00 27.87 150 TYR C C 1
ATOM 5468 O O . TYR C 1 128 ? 32.631 14.679 -14.766 1.00 17.82 150 TYR C O 1
ATOM 5477 N N . ILE C 1 129 ? 33.088 12.824 -13.573 1.00 27.35 151 ILE C N 1
ATOM 5478 C CA . ILE C 1 129 ? 31.705 12.338 -13.533 1.00 25.56 151 ILE C CA 1
ATOM 5479 C C . ILE C 1 129 ? 31.020 12.542 -12.185 1.00 27.35 151 ILE C C 1
ATOM 5480 O O . ILE C 1 129 ? 31.540 12.111 -11.146 1.00 25.35 151 ILE C O 1
ATOM 5485 N N . GLU C 1 130 ? 29.848 13.185 -12.208 1.00 26.08 152 GLU C N 1
ATOM 5486 C CA . GLU C 1 130 ? 29.133 13.523 -10.972 1.00 28.95 152 GLU C CA 1
ATOM 5487 C C . GLU C 1 130 ? 28.023 12.544 -10.619 1.00 31.76 152 GLU C C 1
ATOM 5488 O O . GLU C 1 130 ? 27.181 12.222 -11.453 1.00 41.93 152 GLU C O 1
ATOM 5494 N N . THR C 1 131 ? 28.016 12.075 -9.379 1.00 30.24 153 THR C N 1
ATOM 5495 C CA . THR C 1 131 ? 26.946 11.191 -8.921 1.00 40.00 153 THR C CA 1
ATOM 5496 C C . THR C 1 131 ? 26.028 11.875 -7.888 1.00 50.99 153 THR C C 1
ATOM 5497 O O . THR C 1 131 ? 26.373 12.912 -7.317 1.00 52.50 153 THR C O 1
ATOM 5501 N N A LYS C 1 132 ? 24.855 11.289 -7.658 0.47 52.08 154 LYS C N 1
ATOM 5502 N N B LYS C 1 132 ? 24.859 11.274 -7.666 0.53 52.29 154 LYS C N 1
ATOM 5503 C CA A LYS C 1 132 ? 23.913 11.818 -6.672 0.47 48.73 154 LYS C CA 1
ATOM 5504 C CA B LYS C 1 132 ? 23.888 11.757 -6.683 0.53 47.87 154 LYS C CA 1
ATOM 5505 C C A LYS C 1 132 ? 23.918 10.922 -5.436 0.47 47.45 154 LYS C C 1
ATOM 5506 C C B LYS C 1 132 ? 23.947 10.922 -5.413 0.53 47.42 154 LYS C C 1
ATOM 5507 O O A LYS C 1 132 ? 24.615 9.906 -5.402 0.47 45.19 154 LYS C O 1
ATOM 5508 O O B LYS C 1 132 ? 24.693 9.944 -5.338 0.53 44.99 154 LYS C O 1
ATOM 5519 N N . SER C 1 133 ? 23.159 11.303 -4.415 1.00 53.14 155 SER C N 1
ATOM 5520 C CA . SER C 1 133 ? 23.077 10.501 -3.197 1.00 63.63 155 SER C CA 1
ATOM 5521 C C . SER C 1 133 ? 22.406 9.174 -3.545 1.00 69.93 155 SER C C 1
ATOM 5522 O O . SER C 1 133 ? 21.500 9.131 -4.397 1.00 58.00 155 SER C O 1
ATOM 5525 N N . PRO C 1 134 ? 22.867 8.082 -2.904 1.00 82.86 156 PRO C N 1
ATOM 5526 C CA . PRO C 1 134 ? 22.402 6.716 -3.187 1.00 91.38 156 PRO C CA 1
ATOM 5527 C C . PRO C 1 134 ? 20.879 6.547 -3.108 1.00 96.28 156 PRO C C 1
ATOM 5528 O O . PRO C 1 134 ? 20.363 5.535 -3.577 1.00 99.18 156 PRO C O 1
ATOM 5532 N N . ASP C 1 135 ? 20.183 7.532 -2.541 1.00 96.56 157 ASP C N 1
ATOM 5533 C CA . ASP C 1 135 ? 18.727 7.497 -2.394 1.00 94.06 157 ASP C CA 1
ATOM 5534 C C . ASP C 1 135 ? 17.980 7.793 -3.698 1.00 79.81 157 ASP C C 1
ATOM 5535 O O . ASP C 1 135 ? 16.960 7.169 -3.985 1.00 82.16 157 ASP C O 1
ATOM 5540 N N . VAL C 1 136 ? 18.485 8.747 -4.475 1.00 66.04 158 VAL C N 1
ATOM 5541 C CA . VAL C 1 136 ? 17.803 9.194 -5.686 1.00 64.86 158 VAL C CA 1
ATOM 5542 C C . VAL C 1 136 ? 17.715 8.086 -6.727 1.00 53.76 158 VAL C C 1
ATOM 5543 O O . VAL C 1 136 ? 16.635 7.763 -7.220 1.00 53.48 158 VAL C O 1
ATOM 5547 N N . TYR C 1 137 ? 18.870 7.518 -7.057 1.00 42.24 159 TYR C N 1
ATOM 5548 C CA . TYR C 1 137 ? 18.973 6.453 -8.042 1.00 35.36 159 TYR C CA 1
ATOM 5549 C C . TYR C 1 137 ? 19.739 5.269 -7.485 1.00 36.93 159 TYR C C 1
ATOM 5550 O O . TYR C 1 137 ? 20.938 5.150 -7.731 1.00 38.37 159 TYR C O 1
ATOM 5559 N N . PRO C 1 138 ? 19.061 4.394 -6.733 1.00 39.56 160 PRO C N 1
ATOM 5560 C CA . PRO C 1 138 ? 19.713 3.213 -6.144 1.00 41.97 160 PRO C CA 1
ATOM 5561 C C . PRO C 1 138 ? 20.428 2.346 -7.191 1.00 44.26 160 PRO C C 1
ATOM 5562 O O . PRO C 1 138 ? 19.811 1.936 -8.180 1.00 43.72 160 PRO C O 1
ATOM 5566 N N . GLY C 1 139 ? 21.715 2.081 -6.978 1.00 41.05 161 GLY C N 1
ATOM 5567 C CA . GLY C 1 139 ? 22.491 1.283 -7.909 1.00 34.83 161 GLY C CA 1
ATOM 5568 C C . GLY C 1 139 ? 23.297 2.099 -8.906 1.00 39.24 161 GLY C C 1
ATOM 5569 O O . GLY C 1 139 ? 24.057 1.530 -9.688 1.00 39.78 161 GLY C O 1
ATOM 5570 N N . MET C 1 140 ? 23.132 3.423 -8.884 1.00 30.62 162 MET C N 1
ATOM 5571 C CA . MET C 1 140 ? 23.847 4.295 -9.807 1.00 33.44 162 MET C CA 1
ATOM 5572 C C . MET C 1 140 ? 25.344 4.006 -9.729 1.00 33.45 162 MET C C 1
ATOM 5573 O O . MET C 1 140 ? 25.942 3.661 -10.735 1.00 34.71 162 MET C O 1
ATOM 5578 N N . GLU C 1 141 ? 25.925 4.086 -8.531 1.00 30.99 163 GLU C N 1
ATOM 5579 C CA . GLU C 1 141 ? 27.364 3.890 -8.354 1.00 33.22 163 GLU C CA 1
ATOM 5580 C C . GLU C 1 141 ? 27.873 2.550 -8.912 1.00 35.27 163 GLU C C 1
ATOM 5581 O O . GLU C 1 141 ? 28.882 2.531 -9.625 1.00 35.68 163 GLU C O 1
ATOM 5587 N N . GLU C 1 142 ? 27.181 1.448 -8.614 1.00 27.78 164 GLU C N 1
ATOM 5588 C CA . GLU C 1 142 ? 27.573 0.134 -9.139 1.00 30.29 164 GLU C CA 1
ATOM 5589 C C . GLU C 1 142 ? 27.444 0.025 -10.670 1.00 35.39 164 GLU C C 1
ATOM 5590 O O . GLU C 1 142 ? 28.245 -0.667 -11.306 1.00 40.45 164 GLU C O 1
ATOM 5596 N N . LYS C 1 143 ? 26.460 0.697 -11.268 1.00 30.32 165 LYS C N 1
ATOM 5597 C CA . LYS C 1 143 ? 26.332 0.702 -12.731 1.00 30.17 165 LYS C CA 1
ATOM 5598 C C . LYS C 1 143 ? 27.408 1.586 -13.349 1.00 31.04 165 LYS C C 1
ATOM 5599 O O . LYS C 1 143 ? 27.910 1.320 -14.446 1.00 33.84 165 LYS C O 1
ATOM 5605 N N . LEU C 1 144 ? 27.748 2.652 -12.641 1.00 26.38 166 LEU C N 1
ATOM 5606 C CA . LEU C 1 144 ? 28.793 3.552 -13.096 1.00 27.56 166 LEU C CA 1
ATOM 5607 C C . LEU C 1 144 ? 30.111 2.788 -13.124 1.00 31.32 166 LEU C C 1
ATOM 5608 O O . LEU C 1 144 ? 30.826 2.792 -14.127 1.00 35.72 166 LEU C O 1
ATOM 5613 N N . LEU C 1 145 ? 30.419 2.098 -12.031 1.00 29.14 167 LEU C N 1
ATOM 5614 C CA . LEU C 1 145 ? 31.683 1.377 -11.952 1.00 30.06 167 LEU C CA 1
ATOM 5615 C C . LEU C 1 145 ? 31.769 0.252 -12.993 1.00 33.83 167 LEU C C 1
ATOM 5616 O O . LEU C 1 145 ? 32.855 -0.044 -13.492 1.00 33.39 167 LEU C O 1
ATOM 5621 N N . ALA C 1 146 ? 30.643 -0.367 -13.341 1.00 31.18 168 ALA C N 1
ATOM 5622 C CA . ALA C 1 146 ? 30.690 -1.422 -14.355 1.00 27.21 168 ALA C CA 1
ATOM 5623 C C . ALA C 1 146 ? 30.997 -0.848 -15.754 1.00 29.39 168 ALA C C 1
ATOM 5624 O O . ALA C 1 146 ? 31.745 -1.460 -16.514 1.00 37.02 168 ALA C O 1
ATOM 5626 N N . LEU C 1 147 ? 30.447 0.321 -16.091 1.00 27.02 169 LEU C N 1
ATOM 5627 C CA . LEU C 1 147 ? 30.776 0.980 -17.368 1.00 26.77 169 LEU C CA 1
ATOM 5628 C C . LEU C 1 147 ? 32.242 1.359 -17.454 1.00 24.71 169 LEU C C 1
ATOM 5629 O O . LEU C 1 147 ? 32.890 1.170 -18.479 1.00 32.77 169 LEU C O 1
ATOM 5634 N N . LEU C 1 148 ? 32.756 1.913 -16.367 1.00 26.69 170 LEU C N 1
ATOM 5635 C CA . LEU C 1 148 ? 34.144 2.340 -16.321 1.00 28.97 170 LEU C CA 1
ATOM 5636 C C . LEU C 1 148 ? 35.089 1.155 -16.558 1.00 29.97 170 LEU C C 1
ATOM 5637 O O . LEU C 1 148 ? 36.078 1.273 -17.287 1.00 41.49 170 LEU C O 1
ATOM 5642 N N . GLU C 1 149 ? 34.763 0.010 -15.974 1.00 27.79 171 GLU C N 1
ATOM 5643 C CA . GLU C 1 149 ? 35.566 -1.203 -16.147 1.00 30.63 171 GLU C CA 1
ATOM 5644 C C . GLU C 1 149 ? 35.402 -1.795 -17.532 1.00 32.39 171 GLU C C 1
ATOM 5645 O O . GLU C 1 149 ? 36.357 -2.303 -18.119 1.00 40.69 171 GLU C O 1
ATOM 5651 N N . LYS C 1 150 ? 34.190 -1.716 -18.058 1.00 33.06 172 LYS C N 1
ATOM 5652 C CA . LYS C 1 150 ? 33.919 -2.178 -19.409 1.00 34.07 172 LYS C CA 1
ATOM 5653 C C . LYS C 1 150 ? 34.757 -1.423 -20.445 1.00 34.88 172 LYS C C 1
ATOM 5654 O O . LYS C 1 150 ? 35.122 -1.999 -21.469 1.00 37.39 172 LYS C O 1
ATOM 5660 N N . TYR C 1 151 ? 35.078 -0.151 -20.182 1.00 30.83 173 TYR C N 1
ATOM 5661 C CA . TYR C 1 151 ? 35.825 0.631 -21.171 1.00 29.73 173 TYR C CA 1
ATOM 5662 C C . TYR C 1 151 ? 37.283 0.909 -20.782 1.00 28.75 173 TYR C C 1
ATOM 5663 O O . TYR C 1 151 ? 37.915 1.771 -21.379 1.00 27.31 173 TYR C O 1
ATOM 5672 N N . ASN C 1 152 ? 37.815 0.135 -19.835 1.00 27.81 174 ASN C N 1
ATOM 5673 C CA . ASN C 1 152 ? 39.188 0.284 -19.342 1.00 35.67 174 ASN C CA 1
ATOM 5674 C C . ASN C 1 152 ? 39.542 1.720 -18.947 1.00 38.68 174 ASN C C 1
ATOM 5675 O O . ASN C 1 152 ? 40.618 2.223 -19.308 1.00 35.79 174 ASN C O 1
ATOM 5680 N N . LEU C 1 153 ? 38.636 2.367 -18.210 1.00 35.44 175 LEU C N 1
ATOM 5681 C CA . LEU C 1 153 ? 38.803 3.767 -17.834 1.00 32.90 175 LEU C CA 1
ATOM 5682 C C . LEU C 1 153 ? 39.326 3.884 -16.419 1.00 36.38 175 LEU C C 1
ATOM 5683 O O . LEU C 1 153 ? 39.914 4.906 -16.052 1.00 39.58 175 LEU C O 1
ATOM 5688 N N . ILE C 1 154 ? 39.093 2.856 -15.613 1.00 36.04 176 ILE C N 1
ATOM 5689 C CA . ILE C 1 154 ? 39.730 2.777 -14.302 1.00 36.29 176 ILE C CA 1
ATOM 5690 C C . ILE C 1 154 ? 40.611 1.553 -14.259 1.00 47.89 176 ILE C C 1
ATOM 5691 O O . ILE C 1 154 ? 40.285 0.525 -14.855 1.00 54.87 176 ILE C O 1
ATOM 5696 N N . GLY C 1 155 ? 41.735 1.664 -13.563 1.00 49.34 177 GLY C N 1
ATOM 5697 C CA . GLY C 1 155 ? 42.701 0.583 -13.541 1.00 47.03 177 GLY C CA 1
ATOM 5698 C C . GLY C 1 155 ? 42.873 -0.083 -12.191 1.00 50.86 177 GLY C C 1
ATOM 5699 O O . GLY C 1 155 ? 41.937 -0.168 -11.380 1.00 44.52 177 GLY C O 1
ATOM 5700 N N . GLN C 1 156 ? 44.097 -0.546 -11.955 1.00 55.60 178 GLN C N 1
ATOM 5701 C CA . GLN C 1 156 ? 44.421 -1.355 -10.787 1.00 56.15 178 GLN C CA 1
ATOM 5702 C C . GLN C 1 156 ? 45.207 -0.547 -9.748 1.00 49.08 178 GLN C C 1
ATOM 5703 O O . GLN C 1 156 ? 45.583 -1.068 -8.696 1.00 48.54 178 GLN C O 1
ATOM 5709 N N . ASN C 1 157 ? 45.428 0.729 -10.068 1.00 39.10 179 ASN C N 1
ATOM 5710 C CA . ASN C 1 157 ? 46.107 1.703 -9.210 1.00 37.01 179 ASN C CA 1
ATOM 5711 C C . ASN C 1 157 ? 45.657 3.089 -9.645 1.00 39.13 179 ASN C C 1
ATOM 5712 O O . ASN C 1 157 ? 45.191 3.243 -10.773 1.00 33.99 179 ASN C O 1
ATOM 5717 N N . MET C 1 158 ? 45.786 4.096 -8.781 1.00 48.31 180 MET C N 1
ATOM 5718 C CA . MET C 1 158 ? 45.125 5.385 -9.040 1.00 51.50 180 MET C CA 1
ATOM 5719 C C . MET C 1 158 ? 45.716 6.133 -10.230 1.00 56.54 180 MET C C 1
ATOM 5720 O O . MET C 1 158 ? 45.021 6.914 -10.879 1.00 57.04 180 MET C O 1
ATOM 5725 N N . SER C 1 159 ? 46.991 5.873 -10.512 1.00 59.05 181 SER C N 1
ATOM 5726 C CA . SER C 1 159 ? 47.718 6.515 -11.607 1.00 56.38 181 SER C CA 1
ATOM 5727 C C . SER C 1 159 ? 47.113 6.255 -12.977 1.00 48.76 181 SER C C 1
ATOM 5728 O O . SER C 1 159 ? 47.280 7.048 -13.896 1.00 56.10 181 SER C O 1
ATOM 5731 N N . SER C 1 160 ? 46.421 5.134 -13.113 1.00 36.38 182 SER C N 1
ATOM 5732 C CA . SER C 1 160 ? 45.878 4.738 -14.397 1.00 34.65 182 SER C CA 1
ATOM 5733 C C . SER C 1 160 ? 44.436 5.199 -14.592 1.00 34.81 182 SER C C 1
ATOM 5734 O O . SER C 1 160 ? 43.826 4.908 -15.610 1.00 40.69 182 SER C O 1
ATOM 5737 N N . SER C 1 161 ? 43.888 5.920 -13.625 1.00 28.70 183 SER C N 1
ATOM 5738 C CA . SER C 1 161 ? 42.521 6.379 -13.759 1.00 30.15 183 SER C CA 1
ATOM 5739 C C . SER C 1 161 ? 42.435 7.467 -14.820 1.00 30.16 183 SER C C 1
ATOM 5740 O O . SER C 1 161 ? 43.250 8.372 -14.833 1.00 34.01 183 SER C O 1
ATOM 5743 N N . ARG C 1 162 ? 41.463 7.364 -15.719 1.00 26.06 184 ARG C N 1
ATOM 5744 C CA . ARG C 1 162 ? 41.273 8.373 -16.760 1.00 28.59 184 ARG C CA 1
ATOM 5745 C C . ARG C 1 162 ? 39.993 9.136 -16.414 1.00 30.19 184 ARG C C 1
ATOM 5746 O O . ARG C 1 162 ? 39.358 9.786 -17.246 1.00 29.75 184 ARG C O 1
ATOM 5754 N N . VAL C 1 163 ? 39.672 9.072 -15.134 1.00 24.87 185 VAL C N 1
ATOM 5755 C CA . VAL C 1 163 ? 38.383 9.462 -14.634 1.00 27.03 185 VAL C CA 1
ATOM 5756 C C . VAL C 1 163 ? 38.537 10.022 -13.224 1.00 28.83 185 VAL C C 1
ATOM 5757 O O . VAL C 1 163 ? 39.250 9.463 -12.403 1.00 34.95 185 VAL C O 1
ATOM 5761 N N . MET C 1 164 ? 37.903 11.147 -12.948 1.00 25.53 186 MET C N 1
ATOM 5762 C CA . MET C 1 164 ? 37.718 11.561 -11.566 1.00 23.19 186 MET C CA 1
ATOM 5763 C C . MET C 1 164 ? 36.225 11.438 -11.277 1.00 26.05 186 MET C C 1
ATOM 5764 O O . MET C 1 164 ? 35.405 11.563 -12.190 1.00 26.20 186 MET C O 1
ATOM 5769 N N . ILE C 1 165 ? 35.857 11.188 -10.027 1.00 24.03 187 ILE C N 1
ATOM 5770 C CA . ILE C 1 165 ? 34.437 11.199 -9.680 1.00 23.36 187 ILE C CA 1
ATOM 5771 C C . ILE C 1 165 ? 34.165 12.257 -8.606 1.00 21.34 187 ILE C C 1
ATOM 5772 O O . ILE C 1 165 ? 34.893 12.380 -7.622 1.00 18.67 187 ILE C O 1
ATOM 5777 N N . GLN C 1 166 ? 33.109 13.025 -8.819 1.00 20.39 188 GLN C N 1
ATOM 5778 C CA . GLN C 1 166 ? 32.750 14.142 -7.955 1.00 19.64 188 GLN C CA 1
ATOM 5779 C C . GLN C 1 166 ? 31.314 13.970 -7.458 1.00 21.82 188 GLN C C 1
ATOM 5780 O O . GLN C 1 166 ? 30.479 13.366 -8.136 1.00 20.57 188 GLN C O 1
ATOM 5786 N N . SER C 1 167 ? 31.016 14.504 -6.283 1.00 20.82 189 SER C N 1
ATOM 5787 C CA . SER C 1 167 ? 29.638 14.479 -5.797 1.00 19.76 189 SER C CA 1
ATOM 5788 C C . SER C 1 167 ? 29.429 15.453 -4.644 1.00 24.79 189 SER C C 1
ATOM 5789 O O . SER C 1 167 ? 30.371 15.784 -3.903 1.00 24.32 189 SER C O 1
ATOM 5792 N N . PHE C 1 168 ? 28.187 15.906 -4.494 1.00 20.32 190 PHE C N 1
ATOM 5793 C CA . PHE C 1 168 ? 27.819 16.667 -3.312 1.00 23.33 190 PHE C CA 1
ATOM 5794 C C . PHE C 1 168 ? 27.596 15.709 -2.153 1.00 24.44 190 PHE C C 1
ATOM 5795 O O . PHE C 1 168 ? 27.594 16.108 -0.984 1.00 27.17 190 PHE C O 1
ATOM 5803 N N . SER C 1 169 ? 27.414 14.436 -2.492 1.00 22.63 191 SER C N 1
ATOM 5804 C CA . SER C 1 169 ? 27.005 13.444 -1.520 1.00 21.30 191 SER C CA 1
ATOM 5805 C C . SER C 1 169 ? 28.185 12.689 -0.938 1.00 28.25 191 SER C C 1
ATOM 5806 O O . SER C 1 169 ? 28.809 11.851 -1.616 1.00 30.27 191 SER C O 1
ATOM 5809 N N . LYS C 1 170 ? 28.471 12.970 0.327 1.00 26.85 192 LYS C N 1
ATOM 5810 C CA . LYS C 1 170 ? 29.564 12.314 1.032 1.00 28.35 192 LYS C CA 1
ATOM 5811 C C . LYS C 1 170 ? 29.352 10.796 1.084 1.00 34.95 192 LYS C C 1
ATOM 5812 O O . LYS C 1 170 ? 30.303 10.015 1.000 1.00 39.83 192 LYS C O 1
ATOM 5818 N N . ASP C 1 171 ? 28.098 10.380 1.185 1.00 33.66 193 ASP C N 1
ATOM 5819 C CA . ASP C 1 171 ? 27.798 8.969 1.281 1.00 31.93 193 ASP C CA 1
ATOM 5820 C C . ASP C 1 171 ? 28.034 8.270 -0.043 1.00 33.97 193 ASP C C 1
ATOM 5821 O O . ASP C 1 171 ? 28.593 7.175 -0.078 1.00 36.94 193 ASP C O 1
ATOM 5826 N N . SER C 1 172 ? 27.629 8.908 -1.135 1.00 33.50 194 SER C N 1
ATOM 5827 C CA . SER C 1 172 ? 27.930 8.379 -2.456 1.00 32.07 194 SER C CA 1
ATOM 5828 C C . SER C 1 172 ? 29.442 8.185 -2.610 1.00 31.47 194 SER C C 1
ATOM 5829 O O . SER C 1 172 ? 29.895 7.133 -3.045 1.00 36.09 194 SER C O 1
ATOM 5832 N N . LEU C 1 173 ? 30.222 9.192 -2.233 1.00 24.73 195 LEU C N 1
ATOM 5833 C CA . LEU C 1 173 ? 31.671 9.094 -2.351 1.00 23.96 195 LEU C CA 1
ATOM 5834 C C . LEU C 1 173 ? 32.275 8.041 -1.427 1.00 26.31 195 LEU C C 1
ATOM 5835 O O . LEU C 1 173 ? 33.179 7.326 -1.828 1.00 23.67 195 LEU C O 1
ATOM 5840 N N . LYS C 1 174 ? 31.808 7.956 -0.186 1.00 25.55 196 LYS C N 1
ATOM 5841 C CA . LYS C 1 174 ? 32.356 6.955 0.722 1.00 25.04 196 LYS C CA 1
ATOM 5842 C C . LYS C 1 174 ? 32.040 5.532 0.225 1.00 31.34 196 LYS C C 1
ATOM 5843 O O . LYS C 1 174 ? 32.814 4.594 0.432 1.00 36.13 196 LYS C O 1
ATOM 5849 N N . LYS C 1 175 ? 30.900 5.386 -0.440 1.00 29.34 197 LYS C N 1
ATOM 5850 C CA . LYS C 1 175 ? 30.471 4.109 -0.986 1.00 24.24 197 LYS C CA 1
ATOM 5851 C C . LYS C 1 175 ? 31.425 3.647 -2.072 1.00 32.99 197 LYS C C 1
ATOM 5852 O O . LYS C 1 175 ? 31.883 2.510 -2.072 1.00 34.24 197 LYS C O 1
ATOM 5858 N N . ILE C 1 176 ? 31.722 4.550 -2.997 1.00 22.69 198 ILE C N 1
ATOM 5859 C CA . ILE C 1 176 ? 32.658 4.281 -4.066 1.00 24.79 198 ILE C CA 1
ATOM 5860 C C . ILE C 1 176 ? 34.048 3.984 -3.517 1.00 25.56 198 ILE C C 1
ATOM 5861 O O . ILE C 1 176 ? 34.714 3.021 -3.923 1.00 32.40 198 ILE C O 1
ATOM 5866 N N . HIS C 1 177 ? 34.482 4.805 -2.580 1.00 24.06 199 HIS C N 1
ATOM 5867 C CA . HIS C 1 177 ? 35.791 4.621 -1.981 1.00 29.42 199 HIS C CA 1
ATOM 5868 C C . HIS C 1 177 ? 35.939 3.225 -1.370 1.00 33.97 199 HIS C C 1
ATOM 5869 O O . HIS C 1 177 ? 36.993 2.604 -1.473 1.00 43.37 199 HIS C O 1
ATOM 5876 N N . SER C 1 178 ? 34.880 2.718 -0.757 1.00 33.46 200 SER C N 1
ATOM 5877 C CA . SER C 1 178 ? 34.971 1.427 -0.090 1.00 36.10 200 SER C CA 1
ATOM 5878 C C . SER C 1 178 ? 35.017 0.297 -1.110 1.00 39.64 200 SER C C 1
ATOM 5879 O O . SER C 1 178 ? 35.603 -0.753 -0.852 1.00 46.24 200 SER C O 1
ATOM 5882 N N . ILE C 1 179 ? 34.397 0.512 -2.266 1.00 33.61 201 ILE C N 1
ATOM 5883 C CA . ILE C 1 179 ? 34.409 -0.486 -3.322 1.00 38.59 201 ILE C CA 1
ATOM 5884 C C . ILE C 1 179 ? 35.717 -0.469 -4.104 1.00 40.96 201 ILE C C 1
ATOM 5885 O O . ILE C 1 179 ? 36.266 -1.515 -4.418 1.00 42.82 201 ILE C O 1
ATOM 5890 N N . ASN C 1 180 ? 36.200 0.727 -4.422 1.00 41.77 202 ASN C N 1
ATOM 5891 C CA . ASN C 1 180 ? 37.364 0.884 -5.283 1.00 38.41 202 ASN C CA 1
ATOM 5892 C C . ASN C 1 180 ? 38.228 2.081 -4.868 1.00 35.74 202 ASN C C 1
ATOM 5893 O O . ASN C 1 180 ? 37.866 3.231 -5.129 1.00 32.13 202 ASN C O 1
ATOM 5898 N N . LYS C 1 181 ? 39.372 1.796 -4.242 1.00 35.26 203 LYS C N 1
ATOM 5899 C CA . LYS C 1 181 ? 40.308 2.823 -3.775 1.00 37.44 203 LYS C CA 1
ATOM 5900 C C . LYS C 1 181 ? 41.087 3.505 -4.899 1.00 40.29 203 LYS C C 1
ATOM 5901 O O . LYS C 1 181 ? 41.726 4.533 -4.670 1.00 43.13 203 LYS C O 1
ATOM 5907 N N . ASN C 1 182 ? 41.032 2.936 -6.105 1.00 37.07 204 ASN C N 1
ATOM 5908 C CA . ASN C 1 182 ? 41.809 3.434 -7.241 1.00 33.06 204 ASN C CA 1
ATOM 5909 C C . ASN C 1 182 ? 41.152 4.536 -8.067 1.00 37.57 204 ASN C C 1
ATOM 5910 O O . ASN C 1 182 ? 41.592 4.792 -9.194 1.00 40.07 204 ASN C O 1
ATOM 5915 N N . ILE C 1 183 ? 40.089 5.155 -7.550 1.00 31.85 205 ILE C N 1
ATOM 5916 C CA . ILE C 1 183 ? 39.444 6.248 -8.264 1.00 26.09 205 ILE C CA 1
ATOM 5917 C C . ILE C 1 183 ? 39.618 7.547 -7.494 1.00 29.34 205 ILE C C 1
ATOM 5918 O O . ILE C 1 183 ? 39.275 7.622 -6.317 1.00 35.57 205 ILE C O 1
ATOM 5923 N N . PRO C 1 184 ? 40.160 8.581 -8.153 1.00 26.52 206 PRO C N 1
ATOM 5924 C CA . PRO C 1 184 ? 40.230 9.891 -7.491 1.00 21.37 206 PRO C CA 1
ATOM 5925 C C . PRO C 1 184 ? 38.829 10.475 -7.296 1.00 21.95 206 PRO C C 1
ATOM 5926 O O . PRO C 1 184 ? 38.064 10.604 -8.256 1.00 24.86 206 PRO C O 1
ATOM 5930 N N . LEU C 1 185 ? 38.491 10.802 -6.051 1.00 23.17 207 LEU C N 1
ATOM 5931 C CA . LEU C 1 185 ? 37.185 11.358 -5.734 1.00 18.88 207 LEU C CA 1
ATOM 5932 C C . LEU C 1 185 ? 37.304 12.817 -5.319 1.00 21.79 207 LEU C C 1
ATOM 5933 O O . LEU C 1 185 ? 38.264 13.199 -4.648 1.00 22.36 207 LEU C O 1
ATOM 5938 N N . VAL C 1 186 ? 36.322 13.627 -5.711 1.00 17.33 208 VAL C N 1
ATOM 5939 C CA . VAL C 1 186 ? 36.294 15.034 -5.315 1.00 20.19 208 VAL C CA 1
ATOM 5940 C C . VAL C 1 186 ? 34.978 15.408 -4.637 1.00 23.03 208 VAL C C 1
ATOM 5941 O O . VAL C 1 186 ? 33.898 15.194 -5.195 1.00 24.24 208 VAL C O 1
ATOM 5945 N N . GLN C 1 187 ? 35.084 15.963 -3.430 1.00 22.66 209 GLN C N 1
ATOM 5946 C CA . GLN C 1 187 ? 33.929 16.414 -2.651 1.00 19.43 209 GLN C CA 1
ATOM 5947 C C . GLN C 1 187 ? 33.499 17.811 -3.078 1.00 21.10 209 GLN C C 1
ATOM 5948 O O . GLN C 1 187 ? 34.239 18.785 -2.892 1.00 25.38 209 GLN C O 1
ATOM 5954 N N . LEU C 1 188 ? 32.315 17.907 -3.669 1.00 20.55 210 LEU C N 1
ATOM 5955 C CA . LEU C 1 188 ? 31.733 19.198 -4.017 1.00 19.17 210 LEU C CA 1
ATOM 5956 C C . LEU C 1 188 ? 31.133 19.883 -2.782 1.00 25.54 210 LEU C C 1
ATOM 5957 O O . LEU C 1 188 ? 30.560 19.229 -1.895 1.00 22.22 210 LEU C O 1
ATOM 5962 N N . LEU C 1 189 ? 31.287 21.202 -2.730 1.00 23.36 211 LEU C N 1
ATOM 5963 C CA . LEU C 1 189 ? 30.811 22.001 -1.611 1.00 19.11 211 LEU C CA 1
ATOM 5964 C C . LEU C 1 189 ? 29.977 23.164 -2.135 1.00 21.85 211 LEU C C 1
ATOM 5965 O O . LEU C 1 189 ? 30.303 23.765 -3.151 1.00 21.31 211 LEU C O 1
ATOM 5970 N N . TRP C 1 190 ? 28.877 23.455 -1.465 1.00 18.45 212 TRP C N 1
ATOM 5971 C CA . TRP C 1 190 ? 28.098 24.601 -1.830 1.00 19.10 212 TRP C CA 1
ATOM 5972 C C . TRP C 1 190 ? 27.848 25.440 -0.579 1.00 19.88 212 TRP C C 1
ATOM 5973 O O . TRP C 1 190 ? 27.175 25.014 0.362 1.00 25.30 212 TRP C O 1
ATOM 5984 N N . TYR C 1 191 ? 28.423 26.634 -0.566 1.00 21.78 213 TYR C N 1
ATOM 5985 C CA . TYR C 1 191 ? 28.208 27.573 0.521 1.00 20.82 213 TYR C CA 1
ATOM 5986 C C . TYR C 1 191 ? 27.170 28.612 0.121 1.00 21.87 213 TYR C C 1
ATOM 5987 O O . TYR C 1 191 ? 27.150 29.065 -1.015 1.00 31.36 213 TYR C O 1
ATOM 5996 N N . TYR C 1 192 ? 26.307 28.986 1.050 1.00 23.03 214 TYR C N 1
ATOM 5997 C CA . TYR C 1 192 ? 25.263 29.958 0.767 1.00 24.53 214 TYR C CA 1
ATOM 5998 C C . TYR C 1 192 ? 24.761 30.580 2.069 1.00 30.97 214 TYR C C 1
ATOM 5999 O O . TYR C 1 192 ? 24.851 29.960 3.128 1.00 28.76 214 TYR C O 1
ATOM 6008 N N . PRO C 1 193 ? 24.248 31.816 1.997 1.00 26.85 215 PRO C N 1
ATOM 6009 C CA . PRO C 1 193 ? 23.591 32.433 3.155 1.00 37.44 215 PRO C CA 1
ATOM 6010 C C . PRO C 1 193 ? 22.182 31.895 3.346 1.00 34.72 215 PRO C C 1
ATOM 6011 O O . PRO C 1 193 ? 21.390 31.942 2.415 1.00 33.40 215 PRO C O 1
ATOM 6015 N N . ASN C 1 194 ? 21.880 31.389 4.538 1.00 34.31 216 ASN C N 1
ATOM 6016 C CA . ASN C 1 194 ? 20.562 30.844 4.809 1.00 37.52 216 ASN C CA 1
ATOM 6017 C C . ASN C 1 194 ? 19.557 31.954 5.128 1.00 54.50 216 ASN C C 1
ATOM 6018 O O . ASN C 1 194 ? 19.874 33.135 4.986 1.00 61.44 216 ASN C O 1
ATOM 6023 N N . GLU C 1 195 ? 18.354 31.595 5.569 1.00 61.75 217 GLU C N 1
ATOM 6024 C CA . GLU C 1 195 ? 17.326 32.611 5.765 1.00 68.52 217 GLU C CA 1
ATOM 6025 C C . GLU C 1 195 ? 17.700 33.594 6.880 1.00 61.92 217 GLU C C 1
ATOM 6026 O O . GLU C 1 195 ? 17.125 34.674 6.979 1.00 63.29 217 GLU C O 1
ATOM 6032 N N . ASN C 1 196 ? 18.674 33.226 7.703 1.00 56.55 218 ASN C N 1
ATOM 6033 C CA . ASN C 1 196 ? 19.139 34.101 8.775 1.00 56.23 218 ASN C CA 1
ATOM 6034 C C . ASN C 1 196 ? 20.349 34.915 8.361 1.00 50.33 218 ASN C C 1
ATOM 6035 O O . ASN C 1 196 ? 21.045 35.481 9.200 1.00 48.20 218 ASN C O 1
ATOM 6040 N N . ASN C 1 197 ? 20.589 34.962 7.058 1.00 50.75 219 ASN C N 1
ATOM 6041 C CA . ASN C 1 197 ? 21.801 35.552 6.502 1.00 54.21 219 ASN C CA 1
ATOM 6042 C C . ASN C 1 197 ? 23.092 35.004 7.140 1.00 53.33 219 ASN C C 1
ATOM 6043 O O . ASN C 1 197 ? 24.071 35.731 7.348 1.00 54.14 219 ASN C O 1
ATOM 6048 N N . GLU C 1 198 ? 23.084 33.715 7.448 1.00 44.40 220 GLU C N 1
ATOM 6049 C CA . GLU C 1 198 ? 24.265 33.055 7.967 1.00 40.47 220 GLU C CA 1
ATOM 6050 C C . GLU C 1 198 ? 24.801 32.124 6.888 1.00 37.50 220 GLU C C 1
ATOM 6051 O O . GLU C 1 198 ? 24.031 31.429 6.234 1.00 39.28 220 GLU C O 1
ATOM 6057 N N . ILE C 1 199 ? 26.112 32.114 6.682 1.00 36.74 221 ILE C N 1
ATOM 6058 C CA . ILE C 1 199 ? 26.681 31.265 5.641 1.00 34.80 221 ILE C CA 1
ATOM 6059 C C . ILE C 1 199 ? 26.868 29.843 6.157 1.00 33.83 221 ILE C C 1
ATOM 6060 O O . ILE C 1 199 ? 27.436 29.622 7.222 1.00 38.71 221 ILE C O 1
ATOM 6065 N N . VAL C 1 200 ? 26.344 28.881 5.408 1.00 24.97 222 VAL C N 1
ATOM 6066 C CA . VAL C 1 200 ? 26.399 27.480 5.799 1.00 25.58 222 VAL C CA 1
ATOM 6067 C C . VAL C 1 200 ? 26.776 26.658 4.575 1.00 28.47 222 VAL C C 1
ATOM 6068 O O . VAL C 1 200 ? 26.635 27.127 3.445 1.00 27.32 222 VAL C O 1
ATOM 6072 N N . GLU C 1 201 ? 27.292 25.453 4.800 1.00 26.74 223 GLU C N 1
ATOM 6073 C CA . GLU C 1 201 ? 27.558 24.526 3.706 1.00 21.58 223 GLU C CA 1
ATOM 6074 C C . GLU C 1 201 ? 26.332 23.628 3.510 1.00 24.84 223 GLU C C 1
ATOM 6075 O O . GLU C 1 201 ? 25.726 23.170 4.480 1.00 25.50 223 GLU C O 1
ATOM 6081 N N . TRP C 1 202 ? 25.972 23.387 2.253 1.00 23.99 224 TRP C N 1
ATOM 6082 C CA . TRP C 1 202 ? 24.779 22.616 1.901 1.00 27.11 224 TRP C CA 1
ATOM 6083 C C . TRP C 1 202 ? 24.593 21.336 2.731 1.00 30.66 224 TRP C C 1
ATOM 6084 O O . TRP C 1 202 ? 23.498 21.084 3.215 1.00 29.06 224 TRP C O 1
ATOM 6095 N N . SER C 1 203 ? 25.654 20.549 2.911 1.00 31.42 225 SER C N 1
ATOM 6096 C CA . SER C 1 203 ? 25.570 19.302 3.683 1.00 34.26 225 SER C CA 1
ATOM 6097 C C . SER C 1 203 ? 26.121 19.435 5.102 1.00 32.88 225 SER C C 1
ATOM 6098 O O . SER C 1 203 ? 26.105 18.481 5.872 1.00 35.66 225 SER C O 1
ATOM 6101 N N . GLY C 1 204 ? 26.631 20.610 5.436 1.00 26.73 226 GLY C N 1
ATOM 6102 C CA . GLY C 1 204 ? 27.315 20.801 6.698 1.00 25.28 226 GLY C CA 1
ATOM 6103 C C . GLY C 1 204 ? 28.660 20.095 6.779 1.00 26.12 226 GLY C C 1
ATOM 6104 O O . GLY C 1 204 ? 29.106 19.713 7.860 1.00 24.12 226 GLY C O 1
ATOM 6105 N N . ILE C 1 205 ? 29.321 19.924 5.639 1.00 26.28 227 ILE C N 1
ATOM 6106 C CA . ILE C 1 205 ? 30.583 19.196 5.604 1.00 26.94 227 ILE C CA 1
ATOM 6107 C C . ILE C 1 205 ? 31.749 20.028 6.157 1.00 27.15 227 ILE C C 1
ATOM 6108 O O . ILE C 1 205 ? 32.691 19.486 6.734 1.00 30.42 227 ILE C O 1
ATOM 6113 N N . THR C 1 206 ? 31.686 21.344 6.005 1.00 21.82 228 THR C N 1
ATOM 6114 C CA . THR C 1 206 ? 32.656 22.210 6.670 1.00 22.11 228 THR C CA 1
ATOM 6115 C C . THR C 1 206 ? 31.930 23.323 7.382 1.00 24.69 228 THR C C 1
ATOM 6116 O O . THR C 1 206 ? 30.709 23.436 7.288 1.00 30.80 228 THR C O 1
ATOM 6120 N N . HIS C 1 207 ? 32.688 24.152 8.087 1.00 26.68 229 HIS C N 1
ATOM 6121 C CA . HIS C 1 207 ? 32.188 25.433 8.566 1.00 22.10 229 HIS C CA 1
ATOM 6122 C C . HIS C 1 207 ? 32.004 26.370 7.381 1.00 21.65 229 HIS C C 1
ATOM 6123 O O . HIS C 1 207 ? 32.406 26.041 6.264 1.00 22.23 229 HIS C O 1
ATOM 6130 N N . GLU C 1 208 ? 31.432 27.545 7.626 1.00 22.45 230 GLU C N 1
ATOM 6131 C CA . GLU C 1 208 ? 31.475 28.626 6.647 1.00 25.29 230 GLU C CA 1
ATOM 6132 C C . GLU C 1 208 ? 32.939 28.868 6.292 1.00 21.52 230 GLU C C 1
ATOM 6133 O O . GLU C 1 208 ? 33.815 28.649 7.123 1.00 26.03 230 GLU C O 1
ATOM 6139 N N . PRO C 1 209 ? 33.217 29.295 5.055 1.00 25.28 231 PRO C N 1
ATOM 6140 C CA . PRO C 1 209 ? 34.622 29.351 4.600 1.00 23.22 231 PRO C CA 1
ATOM 6141 C C . PRO C 1 209 ? 35.564 30.174 5.497 1.00 25.83 231 PRO C C 1
ATOM 6142 O O . PRO C 1 209 ? 36.715 29.797 5.705 1.00 31.92 231 PRO C O 1
ATOM 6146 N N . LYS C 1 210 ? 35.071 31.265 6.057 1.00 26.10 232 LYS C N 1
ATOM 6147 C CA . LYS C 1 210 ? 35.881 32.078 6.957 1.00 26.95 232 LYS C CA 1
ATOM 6148 C C . LYS C 1 210 ? 36.220 31.378 8.270 1.00 29.08 232 LYS C C 1
ATOM 6149 O O . LYS C 1 210 ? 37.113 31.826 8.986 1.00 27.67 232 LYS C O 1
ATOM 6155 N N . ARG C 1 211 ? 35.525 30.279 8.575 1.00 29.39 233 ARG C N 1
ATOM 6156 C CA . ARG C 1 211 ? 35.729 29.572 9.835 1.00 24.47 233 ARG C CA 1
ATOM 6157 C C . ARG C 1 211 ? 36.219 28.109 9.722 1.00 25.90 233 ARG C C 1
ATOM 6158 O O . ARG C 1 211 ? 36.249 27.396 10.732 1.00 26.66 233 ARG C O 1
ATOM 6166 N N . VAL C 1 212 ? 36.623 27.660 8.537 1.00 21.37 234 VAL C N 1
ATOM 6167 C CA . VAL C 1 212 ? 37.044 26.267 8.387 1.00 20.82 234 VAL C CA 1
ATOM 6168 C C . VAL C 1 212 ? 38.191 25.885 9.343 1.00 25.38 234 VAL C C 1
ATOM 6169 O O . VAL C 1 212 ? 38.984 26.721 9.763 1.00 25.45 234 VAL C O 1
ATOM 6173 N N . THR C 1 213 ? 38.233 24.612 9.719 1.00 24.51 235 THR C N 1
ATOM 6174 C CA . THR C 1 213 ? 39.245 24.095 10.610 1.00 21.83 235 THR C CA 1
ATOM 6175 C C . THR C 1 213 ? 40.032 23.052 9.832 1.00 28.90 235 THR C C 1
ATOM 6176 O O . THR C 1 213 ? 39.539 22.545 8.817 1.00 25.30 235 THR C O 1
ATOM 6180 N N . ASN C 1 214 ? 41.232 22.718 10.295 1.00 21.68 236 ASN C N 1
ATOM 6181 C CA . ASN C 1 214 ? 41.987 21.641 9.665 1.00 23.36 236 ASN C CA 1
ATOM 6182 C C . ASN C 1 214 ? 41.239 20.313 9.683 1.00 26.87 236 ASN C C 1
ATOM 6183 O O . ASN C 1 214 ? 41.251 19.582 8.688 1.00 26.80 236 ASN C O 1
ATOM 6188 N N . ASP C 1 215 ? 40.582 20.019 10.806 1.00 24.34 237 ASP C N 1
ATOM 6189 C CA . ASP C 1 215 ? 39.759 18.822 10.938 1.00 30.77 237 ASP C CA 1
ATOM 6190 C C . ASP C 1 215 ? 38.731 18.658 9.809 1.00 28.52 237 ASP C C 1
ATOM 6191 O O . ASP C 1 215 ? 38.596 17.567 9.266 1.00 33.59 237 ASP C O 1
ATOM 6196 N N . ASP C 1 216 ? 38.001 19.726 9.482 1.00 29.31 238 ASP C N 1
ATOM 6197 C CA . ASP C 1 216 ? 37.050 19.719 8.361 1.00 27.65 238 ASP C CA 1
ATOM 6198 C C . ASP C 1 216 ? 37.677 19.043 7.142 1.00 29.41 238 ASP C C 1
ATOM 6199 O O . ASP C 1 216 ? 37.080 18.187 6.505 1.00 33.80 238 ASP C O 1
ATOM 6204 N N . PHE C 1 217 ? 38.908 19.430 6.841 1.00 23.89 239 PHE C N 1
ATOM 6205 C CA . PHE C 1 217 ? 39.566 18.965 5.638 1.00 23.75 239 PHE C CA 1
ATOM 6206 C C . PHE C 1 217 ? 40.191 17.597 5.813 1.00 25.45 239 PHE C C 1
ATOM 6207 O O . PHE C 1 217 ? 40.268 16.848 4.852 1.00 23.53 239 PHE C O 1
ATOM 6215 N N . GLN C 1 218 ? 40.657 17.288 7.024 1.00 24.93 240 GLN C N 1
ATOM 6216 C CA . GLN C 1 218 ? 41.273 15.994 7.298 1.00 22.33 240 GLN C CA 1
ATOM 6217 C C . GLN C 1 218 ? 40.234 14.905 7.077 1.00 31.84 240 GLN C C 1
ATOM 6218 O O . GLN C 1 218 ? 40.541 13.827 6.572 1.00 42.93 240 GLN C O 1
ATOM 6224 N N . GLU C 1 219 ? 38.998 15.213 7.445 1.00 27.66 241 GLU C N 1
ATOM 6225 C CA . GLU C 1 219 ? 37.879 14.305 7.279 1.00 29.07 241 GLU C CA 1
ATOM 6226 C C . GLU C 1 219 ? 37.550 14.022 5.801 1.00 28.58 241 GLU C C 1
ATOM 6227 O O . GLU C 1 219 ? 37.366 12.866 5.415 1.00 28.03 241 GLU C O 1
ATOM 6233 N N . ILE C 1 220 ? 37.482 15.069 4.985 1.00 25.51 242 ILE C N 1
ATOM 6234 C CA . ILE C 1 220 ? 37.281 14.910 3.548 1.00 21.53 242 ILE C CA 1
ATOM 6235 C C . ILE C 1 220 ? 38.387 14.047 2.943 1.00 26.67 242 ILE C C 1
ATOM 6236 O O . ILE C 1 220 ? 38.150 13.199 2.080 1.00 32.96 242 ILE C O 1
ATOM 6241 N N . LYS C 1 221 ? 39.596 14.256 3.446 1.00 25.80 243 LYS C N 1
ATOM 6242 C CA . LYS C 1 221 ? 40.798 13.616 2.942 1.00 26.24 243 LYS C CA 1
ATOM 6243 C C . LYS C 1 221 ? 40.794 12.097 3.182 1.00 29.65 243 LYS C C 1
ATOM 6244 O O . LYS C 1 221 ? 41.483 11.357 2.495 1.00 29.46 243 LYS C O 1
ATOM 6250 N N . LYS C 1 222 ? 39.988 11.638 4.134 1.00 28.55 244 LYS C N 1
ATOM 6251 C CA . LYS C 1 222 ? 39.775 10.208 4.342 1.00 24.88 244 LYS C CA 1
ATOM 6252 C C . LYS C 1 222 ? 39.129 9.480 3.153 1.00 30.51 244 LYS C C 1
ATOM 6253 O O . LYS C 1 222 ? 39.280 8.268 3.042 1.00 30.96 244 LYS C O 1
ATOM 6259 N N . TYR C 1 223 ? 38.388 10.184 2.290 1.00 26.80 245 TYR C N 1
ATOM 6260 C CA . TYR C 1 223 ? 37.829 9.519 1.102 1.00 30.09 245 TYR C CA 1
ATOM 6261 C C . TYR C 1 223 ? 38.114 10.230 -0.246 1.00 27.47 245 TYR C C 1
ATOM 6262 O O . TYR C 1 223 ? 37.974 9.631 -1.301 1.00 28.59 245 TYR C O 1
ATOM 6271 N N . ALA C 1 224 ? 38.525 11.490 -0.222 1.00 19.61 246 ALA C N 1
ATOM 6272 C CA . ALA C 1 224 ? 38.656 12.231 -1.464 1.00 20.10 246 ALA C CA 1
ATOM 6273 C C . ALA C 1 224 ? 40.025 12.894 -1.580 1.00 26.55 246 ALA C C 1
ATOM 6274 O O . ALA C 1 224 ? 40.667 13.169 -0.569 1.00 35.81 246 ALA C O 1
ATOM 6276 N N . VAL C 1 225 ? 40.464 13.148 -2.812 1.00 21.81 247 VAL C N 1
ATOM 6277 C CA . VAL C 1 225 ? 41.747 13.795 -3.054 1.00 19.45 247 VAL C CA 1
ATOM 6278 C C . VAL C 1 225 ? 41.607 15.299 -3.204 1.00 23.64 247 VAL C C 1
ATOM 6279 O O . VAL C 1 225 ? 42.607 15.999 -3.211 1.00 26.18 247 VAL C O 1
ATOM 6283 N N . GLY C 1 226 ? 40.377 15.796 -3.333 1.00 16.18 248 GLY C N 1
ATOM 6284 C CA . GLY C 1 226 ? 40.161 17.216 -3.550 1.00 15.77 248 GLY C CA 1
ATOM 6285 C C . GLY C 1 226 ? 38.754 17.693 -3.249 1.00 22.44 248 GLY C C 1
ATOM 6286 O O . GLY C 1 226 ? 37.855 16.892 -2.990 1.00 21.85 248 GLY C O 1
ATOM 6287 N N . ILE C 1 227 ? 38.567 19.013 -3.269 1.00 27.30 249 ILE C N 1
ATOM 6288 C CA . ILE C 1 227 ? 37.248 19.638 -3.100 1.00 22.65 249 ILE C CA 1
ATOM 6289 C C . ILE C 1 227 ? 36.891 20.520 -4.291 1.00 16.74 249 ILE C C 1
ATOM 6290 O O . ILE C 1 227 ? 37.773 21.034 -4.995 1.00 21.19 249 ILE C O 1
ATOM 6295 N N . GLY C 1 228 ? 35.597 20.712 -4.510 1.00 17.07 250 GLY C N 1
ATOM 6296 C CA . GLY C 1 228 ? 35.147 21.672 -5.501 1.00 15.21 250 GLY C CA 1
ATOM 6297 C C . GLY C 1 228 ? 34.133 22.633 -4.912 1.00 22.89 250 GLY C C 1
ATOM 6298 O O . GLY C 1 228 ? 32.952 22.301 -4.853 1.00 25.28 250 GLY C O 1
ATOM 6299 N N . PRO C 1 229 ? 34.586 23.819 -4.452 1.00 21.24 251 PRO C N 1
ATOM 6300 C CA . PRO C 1 229 ? 33.703 24.851 -3.878 1.00 17.70 251 PRO C CA 1
ATOM 6301 C C . PRO C 1 229 ? 33.240 25.896 -4.888 1.00 19.96 251 PRO C C 1
ATOM 6302 O O . PRO C 1 229 ? 33.898 26.084 -5.911 1.00 25.11 251 PRO C O 1
ATOM 6306 N N . ASN C 1 230 ? 32.126 26.567 -4.611 1.00 19.39 252 ASN C N 1
ATOM 6307 C CA . ASN C 1 230 ? 31.739 27.731 -5.409 1.00 24.07 252 ASN C CA 1
ATOM 6308 C C . ASN C 1 230 ? 32.519 28.947 -4.951 1.00 20.07 252 ASN C C 1
ATOM 6309 O O . ASN C 1 230 ? 32.662 29.193 -3.762 1.00 20.92 252 ASN C O 1
ATOM 6314 N N . LEU C 1 231 ? 33.031 29.696 -5.918 1.00 22.55 253 LEU C N 1
ATOM 6315 C CA . LEU C 1 231 ? 33.714 30.945 -5.658 1.00 22.22 253 LEU C CA 1
ATOM 6316 C C . LEU C 1 231 ? 32.759 32.016 -5.138 1.00 28.39 253 LEU C C 1
ATOM 6317 O O . LEU C 1 231 ? 33.083 32.739 -4.197 1.00 31.16 253 LEU C O 1
ATOM 6322 N N . ARG C 1 232 ? 31.576 32.102 -5.752 1.00 24.45 254 ARG C N 1
ATOM 6323 C CA . ARG C 1 232 ? 30.654 33.186 -5.479 1.00 24.05 254 ARG C CA 1
ATOM 6324 C C . ARG C 1 232 ? 29.283 32.674 -5.017 1.00 30.43 254 ARG C C 1
ATOM 6325 O O . ARG C 1 232 ? 28.957 31.499 -5.193 1.00 29.68 254 ARG C O 1
ATOM 6333 N N . ASN C 1 233 ? 28.477 33.554 -4.424 1.00 31.40 255 ASN C N 1
ATOM 6334 C CA . ASN C 1 233 ? 27.102 33.194 -4.090 1.00 29.86 255 ASN C CA 1
ATOM 6335 C C . ASN C 1 233 ? 26.183 33.524 -5.260 1.00 31.72 255 ASN C C 1
ATOM 6336 O O . ASN C 1 233 ? 26.633 34.101 -6.252 1.00 29.18 255 ASN C O 1
ATOM 6341 N N . ASP C 1 234 ? 24.901 33.174 -5.137 1.00 36.38 256 ASP C N 1
ATOM 6342 C CA . ASP C 1 234 ? 23.929 33.358 -6.219 1.00 39.32 256 ASP C CA 1
ATOM 6343 C C . ASP C 1 234 ? 23.749 34.831 -6.560 1.00 39.17 256 ASP C C 1
ATOM 6344 O O . ASP C 1 234 ? 23.326 35.188 -7.658 1.00 41.73 256 ASP C O 1
ATOM 6349 N N . ASN C 1 235 ? 24.087 35.682 -5.605 1.00 37.28 257 ASN C N 1
ATOM 6350 C CA . ASN C 1 235 ? 24.002 37.123 -5.771 1.00 36.13 257 ASN C CA 1
ATOM 6351 C C . ASN C 1 235 ? 25.260 37.749 -6.421 1.00 37.98 257 ASN C C 1
ATOM 6352 O O . ASN C 1 235 ? 25.297 38.953 -6.680 1.00 32.46 257 ASN C O 1
ATOM 6357 N N . GLY C 1 236 ? 26.295 36.937 -6.655 1.00 34.87 258 GLY C N 1
ATOM 6358 C CA . GLY C 1 236 ? 27.511 37.400 -7.312 1.00 30.52 258 GLY C CA 1
ATOM 6359 C C . GLY C 1 236 ? 28.695 37.793 -6.428 1.00 35.09 258 GLY C C 1
ATOM 6360 O O . GLY C 1 236 ? 29.765 38.128 -6.935 1.00 34.17 258 GLY C O 1
ATOM 6361 N N . ASP C 1 237 ? 28.516 37.773 -5.112 1.00 33.87 259 ASP C N 1
ATOM 6362 C CA . ASP C 1 237 ? 29.605 38.097 -4.200 1.00 35.04 259 ASP C CA 1
ATOM 6363 C C . ASP C 1 237 ? 30.549 36.918 -3.974 1.00 31.80 259 ASP C C 1
ATOM 6364 O O . ASP C 1 237 ? 30.104 35.772 -3.877 1.00 27.87 259 ASP C O 1
ATOM 6369 N N . LEU C 1 238 ? 31.847 37.201 -3.882 1.00 30.27 260 LEU C N 1
ATOM 6370 C CA . LEU C 1 238 ? 32.809 36.205 -3.405 1.00 28.77 260 LEU C CA 1
ATOM 6371 C C . LEU C 1 238 ? 32.350 35.591 -2.091 1.00 28.21 260 LEU C C 1
ATOM 6372 O O . LEU C 1 238 ? 31.766 36.276 -1.238 1.00 31.63 260 LEU C O 1
ATOM 6377 N N . ILE C 1 239 ? 32.597 34.301 -1.921 1.00 24.93 261 ILE C N 1
ATOM 6378 C CA . ILE C 1 239 ? 32.157 33.637 -0.701 1.00 28.01 261 ILE C CA 1
ATOM 6379 C C . ILE C 1 239 ? 33.273 32.749 -0.165 1.00 29.60 261 ILE C C 1
ATOM 6380 O O . ILE C 1 239 ? 33.162 32.184 0.915 1.00 33.41 261 ILE C O 1
ATOM 6385 N N . ILE C 1 240 ? 34.364 32.652 -0.918 1.00 27.24 262 ILE C N 1
ATOM 6386 C CA . ILE C 1 240 ? 35.601 32.071 -0.405 1.00 26.47 262 ILE C CA 1
ATOM 6387 C C . ILE C 1 240 ? 36.732 33.050 -0.665 1.00 33.21 262 ILE C C 1
ATOM 6388 O O . ILE C 1 240 ? 36.546 34.028 -1.388 1.00 39.15 262 ILE C O 1
ATOM 6393 N N . ASN C 1 241 ? 37.903 32.769 -0.100 1.00 28.75 263 ASN C N 1
ATOM 6394 C CA . ASN C 1 241 ? 39.028 33.705 -0.078 1.00 26.29 263 ASN C CA 1
ATOM 6395 C C . ASN C 1 241 ? 40.353 32.944 -0.092 1.00 29.72 263 ASN C C 1
ATOM 6396 O O . ASN C 1 241 ? 40.371 31.718 -0.026 1.00 31.07 263 ASN C O 1
ATOM 6401 N N . GLU C 1 242 ? 41.468 33.662 -0.125 1.00 31.39 264 GLU C N 1
ATOM 6402 C CA . GLU C 1 242 ? 42.759 32.995 -0.222 1.00 27.94 264 GLU C CA 1
ATOM 6403 C C . GLU C 1 242 ? 43.090 32.178 1.031 1.00 23.02 264 GLU C C 1
ATOM 6404 O O . GLU C 1 242 ? 43.628 31.081 0.924 1.00 26.86 264 GLU C O 1
ATOM 6410 N N . SER C 1 243 ? 42.758 32.685 2.213 1.00 21.00 265 SER C N 1
ATOM 6411 C CA . SER C 1 243 ? 43.000 31.927 3.449 1.00 21.00 265 SER C CA 1
ATOM 6412 C C . SER C 1 243 ? 42.385 30.535 3.393 1.00 20.48 265 SER C C 1
ATOM 6413 O O . SER C 1 243 ? 43.018 29.553 3.771 1.00 21.34 265 SER C O 1
ATOM 6416 N N . TYR C 1 244 ? 41.141 30.477 2.920 1.00 19.70 266 TYR C N 1
ATOM 6417 C CA . TYR C 1 244 ? 40.415 29.238 2.709 1.00 18.96 266 TYR C CA 1
ATOM 6418 C C . TYR C 1 244 ? 41.205 28.256 1.850 1.00 28.36 266 TYR C C 1
ATOM 6419 O O . TYR C 1 244 ? 41.433 27.121 2.266 1.00 22.76 266 TYR C O 1
ATOM 6428 N N . MET C 1 245 ? 41.606 28.704 0.654 1.00 18.28 267 MET C N 1
ATOM 6429 C CA . MET C 1 245 ? 42.364 27.887 -0.283 1.00 17.90 267 MET C CA 1
ATOM 6430 C C . MET C 1 245 ? 43.654 27.411 0.351 1.00 30.63 267 MET C C 1
ATOM 6431 O O . MET C 1 245 ? 44.083 26.280 0.140 1.00 31.94 267 MET C O 1
ATOM 6436 N N . LYS C 1 246 ? 44.290 28.280 1.125 1.00 25.35 268 LYS C N 1
ATOM 6437 C CA . LYS C 1 246 ? 45.529 27.890 1.770 1.00 21.95 268 LYS C CA 1
ATOM 6438 C C . LYS C 1 246 ? 45.291 26.810 2.831 1.00 33.43 268 LYS C C 1
ATOM 6439 O O . LYS C 1 246 ? 46.103 25.882 2.948 1.00 34.14 268 LYS C O 1
ATOM 6445 N N . MET C 1 247 ? 44.191 26.907 3.587 1.00 19.29 269 MET C N 1
ATOM 6446 C CA . MET C 1 247 ? 43.874 25.870 4.571 1.00 27.89 269 MET C CA 1
ATOM 6447 C C . MET C 1 247 ? 43.614 24.552 3.871 1.00 26.31 269 MET C C 1
ATOM 6448 O O . MET C 1 247 ? 44.017 23.493 4.358 1.00 29.38 269 MET C O 1
ATOM 6453 N N . ALA C 1 248 ? 42.963 24.620 2.714 1.00 23.38 270 ALA C N 1
ATOM 6454 C CA . ALA C 1 248 ? 42.681 23.412 1.954 1.00 25.71 270 ALA C CA 1
ATOM 6455 C C . ALA C 1 248 ? 43.967 22.791 1.383 1.00 23.06 270 ALA C C 1
ATOM 6456 O O . ALA C 1 248 ? 44.127 21.575 1.442 1.00 30.08 270 ALA C O 1
ATOM 6458 N N . ARG C 1 249 ? 44.885 23.607 0.857 1.00 19.93 271 ARG C N 1
ATOM 6459 C CA . ARG C 1 249 ? 46.134 23.064 0.294 1.00 20.00 271 ARG C CA 1
ATOM 6460 C C . ARG C 1 249 ? 47.017 22.462 1.370 1.00 19.13 271 ARG C C 1
ATOM 6461 O O . ARG C 1 249 ? 47.558 21.379 1.180 1.00 32.74 271 ARG C O 1
ATOM 6469 N N . GLN C 1 250 ? 47.169 23.152 2.498 1.00 19.62 272 GLN C N 1
ATOM 6470 C CA . GLN C 1 250 ? 48.074 22.671 3.541 1.00 20.51 272 GLN C CA 1
ATOM 6471 C C . GLN C 1 250 ? 47.606 21.323 4.104 1.00 20.49 272 GLN C C 1
ATOM 6472 O O . GLN C 1 250 ? 48.378 20.608 4.734 1.00 24.28 272 GLN C O 1
ATOM 6478 N N . ASN C 1 251 ? 46.340 20.981 3.872 1.00 20.48 273 ASN C N 1
ATOM 6479 C CA . ASN C 1 251 ? 45.824 19.672 4.238 1.00 19.75 273 ASN C CA 1
ATOM 6480 C C . ASN C 1 251 ? 45.913 18.630 3.108 1.00 26.35 273 ASN C C 1
ATOM 6481 O O . ASN C 1 251 ? 45.423 17.517 3.262 1.00 20.33 273 ASN C O 1
ATOM 6486 N N . GLY C 1 252 ? 46.557 18.988 1.992 1.00 27.06 274 GLY C N 1
ATOM 6487 C CA . GLY C 1 252 ? 46.886 18.039 0.942 1.00 19.33 274 GLY C CA 1
ATOM 6488 C C . GLY C 1 252 ? 45.786 17.788 -0.067 1.00 27.55 274 GLY C C 1
ATOM 6489 O O . GLY C 1 252 ? 45.794 16.762 -0.737 1.00 29.55 274 GLY C O 1
ATOM 6490 N N . LEU C 1 253 ? 44.840 18.719 -0.164 1.00 23.25 275 LEU C N 1
ATOM 6491 C CA . LEU C 1 253 ? 43.703 18.616 -1.068 1.00 20.61 275 LEU C CA 1
ATOM 6492 C C . LEU C 1 253 ? 43.849 19.448 -2.344 1.00 23.60 275 LEU C C 1
ATOM 6493 O O . LEU C 1 253 ? 44.309 20.603 -2.301 1.00 20.84 275 LEU C O 1
ATOM 6498 N N . LEU C 1 254 ? 43.427 18.880 -3.472 1.00 22.54 276 LEU C N 1
ATOM 6499 C CA . LEU C 1 254 ? 43.276 19.653 -4.704 1.00 22.39 276 LEU C CA 1
ATOM 6500 C C . LEU C 1 254 ? 42.036 20.527 -4.576 1.00 22.77 276 LEU C C 1
ATOM 6501 O O . LEU C 1 254 ? 41.087 20.142 -3.886 1.00 22.75 276 LEU C O 1
ATOM 6506 N N . ILE C 1 255 ? 42.035 21.682 -5.248 1.00 19.72 277 ILE C N 1
ATOM 6507 C CA . ILE C 1 255 ? 40.880 22.589 -5.246 1.00 19.24 277 ILE C CA 1
ATOM 6508 C C . ILE C 1 255 ? 40.450 22.960 -6.657 1.00 23.00 277 ILE C C 1
ATOM 6509 O O . ILE C 1 255 ? 41.228 23.513 -7.427 1.00 27.82 277 ILE C O 1
ATOM 6514 N N . HIS C 1 256 ? 39.206 22.644 -6.991 1.00 23.20 278 HIS C N 1
ATOM 6515 C CA . HIS C 1 256 ? 38.654 22.956 -8.300 1.00 20.32 278 HIS C CA 1
ATOM 6516 C C . HIS C 1 256 ? 37.373 23.778 -8.160 1.00 23.11 278 HIS C C 1
ATOM 6517 O O . HIS C 1 256 ? 36.291 23.206 -8.092 1.00 25.40 278 HIS C O 1
ATOM 6524 N N . PRO C 1 257 ? 37.482 25.120 -8.123 1.00 21.91 279 PRO C N 1
ATOM 6525 C CA . PRO C 1 257 ? 36.253 25.900 -7.928 1.00 21.03 279 PRO C CA 1
ATOM 6526 C C . PRO C 1 257 ? 35.347 25.948 -9.165 1.00 22.25 279 PRO C C 1
ATOM 6527 O O . PRO C 1 257 ? 35.815 25.723 -10.284 1.00 23.59 279 PRO C O 1
ATOM 6531 N N . TYR C 1 258 ? 34.061 26.217 -8.943 1.00 19.05 280 TYR C N 1
ATOM 6532 C CA . TYR C 1 258 ? 33.077 26.336 -10.028 1.00 26.62 280 TYR C CA 1
ATOM 6533 C C . TYR C 1 258 ? 32.201 27.558 -9.760 1.00 24.40 280 TYR C C 1
ATOM 6534 O O . TYR C 1 258 ? 32.117 27.985 -8.617 1.00 24.20 280 TYR C O 1
ATOM 6543 N N . THR C 1 259 ? 31.558 28.138 -10.776 1.00 27.44 281 THR C N 1
ATOM 6544 C CA . THR C 1 259 ? 31.829 27.904 -12.189 1.00 30.11 281 THR C CA 1
ATOM 6545 C C . THR C 1 259 ? 32.444 29.188 -12.710 1.00 28.43 281 THR C C 1
ATOM 6546 O O . THR C 1 259 ? 31.833 30.236 -12.640 1.00 32.48 281 THR C O 1
ATOM 6550 N N . ILE C 1 260 ? 33.660 29.111 -13.224 1.00 28.14 282 ILE C N 1
ATOM 6551 C CA . ILE C 1 260 ? 34.435 30.313 -13.482 1.00 21.47 282 ILE C CA 1
ATOM 6552 C C . ILE C 1 260 ? 34.425 30.629 -14.975 1.00 30.17 282 ILE C C 1
ATOM 6553 O O . ILE C 1 260 ? 35.032 29.906 -15.778 1.00 30.45 282 ILE C O 1
ATOM 6558 N N . ASN C 1 261 ? 33.734 31.702 -15.356 1.00 28.40 283 ASN C N 1
ATOM 6559 C CA . ASN C 1 261 ? 33.569 32.007 -16.775 1.00 29.67 283 ASN C CA 1
ATOM 6560 C C . ASN C 1 261 ? 34.271 33.275 -17.228 1.00 29.93 283 ASN C C 1
ATOM 6561 O O . ASN C 1 261 ? 34.467 33.500 -18.428 1.00 32.54 283 ASN C O 1
ATOM 6566 N N . GLU C 1 262 ? 34.639 34.111 -16.272 1.00 30.52 284 GLU C N 1
ATOM 6567 C CA . GLU C 1 262 ? 35.222 35.398 -16.602 1.00 35.83 284 GLU C CA 1
ATOM 6568 C C . GLU C 1 262 ? 36.701 35.419 -16.250 1.00 36.92 284 GLU C C 1
ATOM 6569 O O . GLU C 1 262 ? 37.107 34.949 -15.182 1.00 35.27 284 GLU C O 1
ATOM 6575 N N . LYS C 1 263 ? 37.501 35.951 -17.168 1.00 35.04 285 LYS C N 1
ATOM 6576 C CA . LYS C 1 263 ? 38.949 35.991 -17.012 1.00 31.81 285 LYS C CA 1
ATOM 6577 C C . LYS C 1 263 ? 39.455 36.649 -15.715 1.00 35.17 285 LYS C C 1
ATOM 6578 O O . LYS C 1 263 ? 40.391 36.120 -15.104 1.00 36.86 285 LYS C O 1
ATOM 6584 N N . PRO C 1 264 ? 38.845 37.773 -15.270 1.00 29.82 286 PRO C N 1
ATOM 6585 C CA . PRO C 1 264 ? 39.348 38.303 -13.995 1.00 30.41 286 PRO C CA 1
ATOM 6586 C C . PRO C 1 264 ? 39.209 37.319 -12.843 1.00 34.69 286 PRO C C 1
ATOM 6587 O O . PRO C 1 264 ? 40.017 37.366 -11.919 1.00 43.69 286 PRO C O 1
ATOM 6591 N N . ASP C 1 265 ? 38.228 36.427 -12.893 1.00 31.11 287 ASP C N 1
ATOM 6592 C CA . ASP C 1 265 ? 38.121 35.415 -11.839 1.00 33.08 287 ASP C CA 1
ATOM 6593 C C . ASP C 1 265 ? 39.081 34.257 -12.041 1.00 26.14 287 ASP C C 1
ATOM 6594 O O . ASP C 1 265 ? 39.577 33.701 -11.069 1.00 26.72 287 ASP C O 1
ATOM 6599 N N . MET C 1 266 ? 39.353 33.900 -13.293 1.00 26.68 288 MET C N 1
ATOM 6600 C CA . MET C 1 266 ? 40.353 32.875 -13.583 1.00 26.41 288 MET C CA 1
ATOM 6601 C C . MET C 1 266 ? 41.740 33.322 -13.087 1.00 30.36 288 MET C C 1
ATOM 6602 O O . MET C 1 266 ? 42.490 32.523 -12.521 1.00 28.66 288 MET C O 1
ATOM 6607 N N . ARG C 1 267 ? 42.073 34.597 -13.300 1.00 27.02 289 ARG C N 1
ATOM 6608 C CA . ARG C 1 267 ? 43.346 35.136 -12.833 1.00 31.00 289 ARG C CA 1
ATOM 6609 C C . ARG C 1 267 ? 43.402 35.156 -11.318 1.00 38.29 289 ARG C C 1
ATOM 6610 O O . ARG C 1 267 ? 44.444 34.894 -10.717 1.00 43.96 289 ARG C O 1
ATOM 6618 N N . LEU C 1 268 ? 42.275 35.478 -10.701 1.00 37.65 290 LEU C N 1
ATOM 6619 C CA . LEU C 1 268 ? 42.222 35.564 -9.255 1.00 37.64 290 LEU C CA 1
ATOM 6620 C C . LEU C 1 268 ? 42.501 34.194 -8.621 1.00 37.37 290 LEU C C 1
ATOM 6621 O O . LEU C 1 268 ? 43.274 34.081 -7.672 1.00 36.70 290 LEU C O 1
ATOM 6626 N N . LEU C 1 269 ? 41.894 33.147 -9.168 1.00 30.78 291 LEU C N 1
ATOM 6627 C CA . LEU C 1 269 ? 42.100 31.803 -8.637 1.00 30.89 291 LEU C CA 1
ATOM 6628 C C . LEU C 1 269 ? 43.512 31.263 -8.893 1.00 32.89 291 LEU C C 1
ATOM 6629 O O . LEU C 1 269 ? 44.038 30.512 -8.062 1.00 31.04 291 LEU C O 1
ATOM 6634 N N . MET C 1 270 ? 44.109 31.630 -10.034 1.00 30.24 292 MET C N 1
ATOM 6635 C CA . MET C 1 270 ? 45.535 31.392 -10.285 1.00 41.76 292 MET C CA 1
ATOM 6636 C C . MET C 1 270 ? 46.411 31.940 -9.156 1.00 42.30 292 MET C C 1
ATOM 6637 O O . MET C 1 270 ? 47.240 31.225 -8.595 1.00 42.74 292 MET C O 1
ATOM 6642 N N . LYS C 1 271 ? 46.225 33.223 -8.853 1.00 39.66 293 LYS C N 1
ATOM 6643 C CA . LYS C 1 271 ? 46.894 33.875 -7.736 1.00 39.08 293 LYS C CA 1
ATOM 6644 C C . LYS C 1 271 ? 46.661 33.158 -6.402 1.00 40.15 293 LYS C C 1
ATOM 6645 O O . LYS C 1 271 ? 47.564 33.110 -5.570 1.00 51.80 293 LYS C O 1
ATOM 6651 N N . TRP C 1 272 ? 45.474 32.589 -6.193 1.00 35.49 294 TRP C N 1
ATOM 6652 C CA . TRP C 1 272 ? 45.187 31.907 -4.925 1.00 37.65 294 TRP C CA 1
ATOM 6653 C C . TRP C 1 272 ? 45.577 30.436 -4.947 1.00 40.50 294 TRP C C 1
ATOM 6654 O O . TRP C 1 272 ? 45.386 29.732 -3.957 1.00 42.38 294 TRP C O 1
ATOM 6665 N N . GLY C 1 273 ? 46.109 29.971 -6.075 1.00 39.91 295 GLY C N 1
ATOM 6666 C CA . GLY C 1 273 ? 46.581 28.601 -6.188 1.00 38.97 295 GLY C CA 1
ATOM 6667 C C . GLY C 1 273 ? 45.488 27.541 -6.284 1.00 41.66 295 GLY C C 1
ATOM 6668 O O . GLY C 1 273 ? 45.565 26.491 -5.634 1.00 45.68 295 GLY C O 1
ATOM 6669 N N . ALA C 1 274 ? 44.452 27.818 -7.070 1.00 33.98 296 ALA C N 1
ATOM 6670 C CA . ALA C 1 274 ? 43.534 26.764 -7.480 1.00 31.48 296 ALA C CA 1
ATOM 6671 C C . ALA C 1 274 ? 44.297 25.806 -8.396 1.00 34.54 296 ALA C C 1
ATOM 6672 O O . ALA C 1 274 ? 45.118 26.241 -9.215 1.00 32.59 296 ALA C O 1
ATOM 6674 N N . THR C 1 275 ? 44.037 24.511 -8.263 1.00 27.52 297 THR C N 1
ATOM 6675 C CA . THR C 1 275 ? 44.715 23.533 -9.104 1.00 26.14 297 THR C CA 1
ATOM 6676 C C . THR C 1 275 ? 43.819 23.066 -10.249 1.00 26.86 297 THR C C 1
ATOM 6677 O O . THR C 1 275 ? 44.147 22.114 -10.948 1.00 31.44 297 THR C O 1
ATOM 6681 N N . GLY C 1 276 ? 42.684 23.740 -10.428 1.00 24.60 298 GLY C N 1
ATOM 6682 C CA . GLY C 1 276 ? 41.773 23.469 -11.527 1.00 18.92 298 GLY C CA 1
ATOM 6683 C C . GLY C 1 276 ? 40.550 24.355 -11.421 1.00 27.10 298 GLY C C 1
ATOM 6684 O O . GLY C 1 276 ? 40.291 24.892 -10.345 1.00 29.05 298 GLY C O 1
ATOM 6685 N N . MET C 1 277 ? 39.822 24.542 -12.528 1.00 25.76 299 MET C N 1
ATOM 6686 C CA . MET C 1 277 ? 38.504 25.182 -12.483 1.00 21.90 299 MET C CA 1
ATOM 6687 C C . MET C 1 277 ? 37.496 24.469 -13.364 1.00 22.79 299 MET C C 1
ATOM 6688 O O . MET C 1 277 ? 37.849 23.916 -14.397 1.00 25.01 299 MET C O 1
ATOM 6693 N N . PHE C 1 278 ? 36.235 24.514 -12.950 1.00 21.96 300 PHE C N 1
ATOM 6694 C CA . PHE C 1 278 ? 35.122 24.224 -13.825 1.00 16.59 300 PHE C CA 1
ATOM 6695 C C . PHE C 1 278 ? 34.792 25.484 -14.611 1.00 23.31 300 PHE C C 1
ATOM 6696 O O . PHE C 1 278 ? 34.570 26.551 -14.030 1.00 27.43 300 PHE C O 1
ATOM 6704 N N . THR C 1 279 ? 34.752 25.377 -15.931 1.00 22.62 301 THR C N 1
ATOM 6705 C CA . THR C 1 279 ? 34.428 26.532 -16.747 1.00 18.77 301 THR C CA 1
ATOM 6706 C C . THR C 1 279 ? 33.525 26.116 -17.892 1.00 20.73 301 THR C C 1
ATOM 6707 O O . THR C 1 279 ? 33.596 24.972 -18.352 1.00 24.17 301 THR C O 1
ATOM 6711 N N . ASN C 1 280 ? 32.664 27.028 -18.337 1.00 19.93 302 ASN C N 1
ATOM 6712 C CA . ASN C 1 280 ? 31.897 26.808 -19.558 1.00 20.65 302 ASN C CA 1
ATOM 6713 C C . ASN C 1 280 ? 32.700 27.246 -20.760 1.00 21.36 302 ASN C C 1
ATOM 6714 O O . ASN C 1 280 ? 32.263 27.098 -21.892 1.00 22.08 302 ASN C O 1
ATOM 6719 N N . TYR C 1 281 ? 33.865 27.831 -20.499 1.00 31.35 303 TYR C N 1
ATOM 6720 C CA . TYR C 1 281 ? 34.691 28.383 -21.567 1.00 28.78 303 TYR C CA 1
ATOM 6721 C C . TYR C 1 281 ? 36.136 27.901 -21.476 1.00 25.62 303 TYR C C 1
ATOM 6722 O O . TYR C 1 281 ? 37.028 28.684 -21.150 1.00 22.02 303 TYR C O 1
ATOM 6731 N N . PRO C 1 282 ? 36.371 26.617 -21.789 1.00 25.45 304 PRO C N 1
ATOM 6732 C CA . PRO C 1 282 ? 37.725 26.037 -21.774 1.00 24.88 304 PRO C CA 1
ATOM 6733 C C . PRO C 1 282 ? 38.717 26.820 -22.675 1.00 25.74 304 PRO C C 1
ATOM 6734 O O . PRO C 1 282 ? 39.900 26.903 -22.346 1.00 28.19 304 PRO C O 1
ATOM 6738 N N . ASP C 1 283 ? 38.237 27.395 -23.775 1.00 23.23 305 ASP C N 1
ATOM 6739 C CA . ASP C 1 283 ? 39.071 28.257 -24.635 1.00 31.15 305 ASP C CA 1
ATOM 6740 C C . ASP C 1 283 ? 39.565 29.505 -23.896 1.00 31.29 305 ASP C C 1
ATOM 6741 O O . ASP C 1 283 ? 40.733 29.887 -24.023 1.00 35.38 305 ASP C O 1
ATOM 6746 N N . ARG C 1 284 ? 38.681 30.139 -23.124 1.00 29.17 306 ARG C N 1
ATOM 6747 C CA . ARG C 1 284 ? 39.071 31.305 -22.335 1.00 30.67 306 ARG C CA 1
ATOM 6748 C C . ARG C 1 284 ? 40.111 30.944 -21.284 1.00 31.86 306 ARG C C 1
ATOM 6749 O O . ARG C 1 284 ? 41.073 31.673 -21.085 1.00 33.08 306 ARG C O 1
ATOM 6757 N N . LEU C 1 285 ? 39.906 29.817 -20.607 1.00 35.44 307 LEU C N 1
ATOM 6758 C CA . LEU C 1 285 ? 40.807 29.396 -19.535 1.00 30.97 307 LEU C CA 1
ATOM 6759 C C . LEU C 1 285 ? 42.181 29.075 -20.121 1.00 30.39 307 LEU C C 1
ATOM 6760 O O . LEU C 1 285 ? 43.201 29.420 -19.546 1.00 29.21 307 LEU C O 1
ATOM 6765 N N . HIS C 1 286 ? 42.184 28.455 -21.296 1.00 28.55 308 HIS C N 1
ATOM 6766 C CA . HIS C 1 286 ? 43.409 28.152 -22.001 1.00 30.37 308 HIS C CA 1
ATOM 6767 C C . HIS C 1 286 ? 44.236 29.394 -22.310 1.00 35.73 308 HIS C C 1
ATOM 6768 O O . HIS C 1 286 ? 45.453 29.419 -22.081 1.00 39.50 308 HIS C O 1
ATOM 6775 N N . THR C 1 287 ? 43.576 30.415 -22.846 1.00 39.19 309 THR C N 1
ATOM 6776 C CA . THR C 1 287 ? 44.217 31.702 -23.126 1.00 36.00 309 THR C CA 1
ATOM 6777 C C . THR C 1 287 ? 44.832 32.338 -21.865 1.00 35.63 309 THR C C 1
ATOM 6778 O O . THR C 1 287 ? 45.952 32.842 -21.900 1.00 34.95 309 THR C O 1
ATOM 6782 N N . VAL C 1 288 ? 44.108 32.294 -20.749 1.00 32.32 310 VAL C N 1
ATOM 6783 C CA . VAL C 1 288 ? 44.591 32.896 -19.504 1.00 35.04 310 VAL C CA 1
ATOM 6784 C C . VAL C 1 288 ? 45.805 32.143 -18.941 1.00 38.10 310 VAL C C 1
ATOM 6785 O O . VAL C 1 288 ? 46.721 32.756 -18.392 1.00 40.98 310 VAL C O 1
ATOM 6789 N N . LEU C 1 289 ? 45.813 30.820 -19.097 1.00 34.70 311 LEU C N 1
ATOM 6790 C CA . LEU C 1 289 ? 46.959 29.988 -18.718 1.00 33.76 311 LEU C CA 1
ATOM 6791 C C . LEU C 1 289 ? 48.236 30.325 -19.511 1.00 40.27 311 LEU C C 1
ATOM 6792 O O . LEU C 1 289 ? 49.341 30.031 -19.069 1.00 46.58 311 LEU C O 1
ATOM 6797 N N . LYS C 1 290 ? 48.096 30.924 -20.686 1.00 39.11 312 LYS C N 1
ATOM 6798 C CA . LYS C 1 290 ? 49.284 31.267 -21.464 1.00 45.56 312 LYS C CA 1
ATOM 6799 C C . LYS C 1 290 ? 49.863 32.612 -21.042 1.00 56.70 312 LYS C C 1
ATOM 6800 O O . LYS C 1 290 ? 50.895 33.022 -21.549 1.00 67.37 312 LYS C O 1
ATOM 6806 N N . GLU C 1 291 ? 49.213 33.295 -20.106 1.00 56.44 313 GLU C N 1
ATOM 6807 C CA . GLU C 1 291 ? 49.724 34.577 -19.628 1.00 54.32 313 GLU C CA 1
ATOM 6808 C C . GLU C 1 291 ? 50.859 34.376 -18.629 1.00 59.32 313 GLU C C 1
ATOM 6809 O O . GLU C 1 291 ? 51.567 35.325 -18.283 1.00 65.44 313 GLU C O 1
ATOM 6815 N N . LYS D 1 13 ? -9.942 41.201 88.716 1.00 92.95 35 LYS D N 1
ATOM 6816 C CA . LYS D 1 13 ? -9.084 42.061 89.531 1.00 95.00 35 LYS D CA 1
ATOM 6817 C C . LYS D 1 13 ? -7.938 41.258 90.154 1.00 94.52 35 LYS D C 1
ATOM 6818 O O . LYS D 1 13 ? -6.776 41.680 90.122 1.00 83.53 35 LYS D O 1
ATOM 6824 N N . ASN D 1 14 ? -8.284 40.098 90.713 1.00 98.79 36 ASN D N 1
ATOM 6825 C CA . ASN D 1 14 ? -7.310 39.169 91.281 1.00 91.42 36 ASN D CA 1
ATOM 6826 C C . ASN D 1 14 ? -7.128 37.936 90.400 1.00 83.99 36 ASN D C 1
ATOM 6827 O O . ASN D 1 14 ? -6.596 36.919 90.843 1.00 90.76 36 ASN D O 1
ATOM 6832 N N . LYS D 1 15 ? -7.569 38.038 89.149 1.00 64.83 37 LYS D N 1
ATOM 6833 C CA . LYS D 1 15 ? -7.291 37.013 88.154 1.00 53.47 37 LYS D CA 1
ATOM 6834 C C . LYS D 1 15 ? -5.768 36.832 87.969 1.00 45.76 37 LYS D C 1
ATOM 6835 O O . LYS D 1 15 ? -5.003 37.797 87.993 1.00 45.41 37 LYS D O 1
ATOM 6841 N N . PHE D 1 16 ? -5.337 35.589 87.785 1.00 41.89 38 PHE D N 1
ATOM 6842 C CA . PHE D 1 16 ? -3.920 35.268 87.801 1.00 35.36 38 PHE D CA 1
ATOM 6843 C C . PHE D 1 16 ? -3.181 35.705 86.523 1.00 33.11 38 PHE D C 1
ATOM 6844 O O . PHE D 1 16 ? -3.610 35.408 85.413 1.00 33.62 38 PHE D O 1
ATOM 6852 N N . LEU D 1 17 ? -2.045 36.380 86.690 1.00 27.59 39 LEU D N 1
ATOM 6853 C CA . LEU D 1 17 ? -1.293 36.858 85.536 1.00 29.26 39 LEU D CA 1
ATOM 6854 C C . LEU D 1 17 ? -0.037 36.023 85.263 1.00 32.85 39 LEU D C 1
ATOM 6855 O O . LEU D 1 17 ? 0.896 35.970 86.064 1.00 31.75 39 LEU D O 1
ATOM 6860 N N . ASN D 1 18 ? -0.049 35.364 84.113 1.00 30.84 40 ASN D N 1
ATOM 6861 C CA . ASN D 1 18 ? 1.108 34.695 83.559 1.00 22.42 40 ASN D CA 1
ATOM 6862 C C . ASN D 1 18 ? 1.974 35.730 82.838 1.00 26.15 40 ASN D C 1
ATOM 6863 O O . ASN D 1 18 ? 1.620 36.188 81.750 1.00 27.06 40 ASN D O 1
ATOM 6868 N N . ILE D 1 19 ? 3.094 36.112 83.450 1.00 20.52 41 ILE D N 1
ATOM 6869 C CA . ILE D 1 19 ? 3.958 37.163 82.894 1.00 19.35 41 ILE D CA 1
ATOM 6870 C C . ILE D 1 19 ? 5.257 36.626 82.279 1.00 20.22 41 ILE D C 1
ATOM 6871 O O . ILE D 1 19 ? 6.113 36.091 82.980 1.00 19.58 41 ILE D O 1
ATOM 6876 N N . ALA D 1 20 ? 5.402 36.776 80.968 1.00 18.12 42 ALA D N 1
ATOM 6877 C CA . ALA D 1 20 ? 6.585 36.276 80.283 1.00 21.16 42 ALA D CA 1
ATOM 6878 C C . ALA D 1 20 ? 7.808 37.186 80.499 1.00 23.41 42 ALA D C 1
ATOM 6879 O O . ALA D 1 20 ? 7.938 38.241 79.860 1.00 22.96 42 ALA D O 1
ATOM 6881 N N . HIS D 1 21 ? 8.695 36.761 81.403 1.00 18.55 43 HIS D N 1
ATOM 6882 C CA . HIS D 1 21 ? 9.925 37.488 81.741 1.00 18.82 43 HIS D CA 1
ATOM 6883 C C . HIS D 1 21 ? 10.842 37.701 80.543 1.00 21.25 43 HIS D C 1
ATOM 6884 O O . HIS D 1 21 ? 11.469 36.767 80.071 1.00 30.02 43 HIS D O 1
ATOM 6891 N N . ARG D 1 22 ? 10.913 38.930 80.049 1.00 24.89 44 ARG D N 1
ATOM 6892 C CA . ARG D 1 22 ? 11.680 39.257 78.847 1.00 19.27 44 ARG D CA 1
ATOM 6893 C C . ARG D 1 22 ? 11.254 38.425 77.643 1.00 21.09 44 ARG D C 1
ATOM 6894 O O . ARG D 1 22 ? 12.063 38.125 76.780 1.00 21.10 44 ARG D O 1
ATOM 6902 N N . GLY D 1 23 ? 9.981 38.054 77.585 1.00 22.35 45 GLY D N 1
ATOM 6903 C CA . GLY D 1 23 ? 9.504 37.189 76.521 1.00 20.00 45 GLY D CA 1
ATOM 6904 C C . GLY D 1 23 ? 9.577 35.748 76.977 1.00 28.86 45 GLY D C 1
ATOM 6905 O O . GLY D 1 23 ? 9.687 35.489 78.184 1.00 29.31 45 GLY D O 1
ATOM 6906 N N . ALA D 1 24 ? 9.507 34.810 76.028 1.00 28.85 46 ALA D N 1
ATOM 6907 C CA . ALA D 1 24 ? 9.762 33.397 76.317 1.00 20.08 46 ALA D CA 1
ATOM 6908 C C . ALA D 1 24 ? 11.255 33.212 76.437 1.00 25.35 46 ALA D C 1
ATOM 6909 O O . ALA D 1 24 ? 11.855 32.482 75.648 1.00 30.45 46 ALA D O 1
ATOM 6911 N N . SER D 1 25 ? 11.860 33.870 77.422 1.00 20.61 47 SER D N 1
ATOM 6912 C CA . SER D 1 25 ? 13.315 33.987 77.472 1.00 23.22 47 SER D CA 1
ATOM 6913 C C . SER D 1 25 ? 14.009 32.658 77.807 1.00 28.33 47 SER D C 1
ATOM 6914 O O . SER D 1 25 ? 15.227 32.519 77.640 1.00 27.17 47 SER D O 1
ATOM 6917 N N . GLY D 1 26 ? 13.227 31.684 78.267 1.00 30.25 48 GLY D N 1
ATOM 6918 C CA . GLY D 1 26 ? 13.724 30.331 78.451 1.00 29.21 48 GLY D CA 1
ATOM 6919 C C . GLY D 1 26 ? 13.860 29.526 77.165 1.00 30.41 48 GLY D C 1
ATOM 6920 O O . GLY D 1 26 ? 14.468 28.468 77.174 1.00 40.10 48 GLY D O 1
ATOM 6921 N N . HIS D 1 27 ? 13.297 30.011 76.063 1.00 29.90 49 HIS D N 1
ATOM 6922 C CA . HIS D 1 27 ? 13.329 29.275 74.796 1.00 29.20 49 HIS D CA 1
ATOM 6923 C C . HIS D 1 27 ? 14.062 30.029 73.700 1.00 32.12 49 HIS D C 1
ATOM 6924 O O . HIS D 1 27 ? 14.396 29.455 72.666 1.00 28.63 49 HIS D O 1
ATOM 6931 N N . ALA D 1 28 ? 14.252 31.330 73.902 1.00 28.93 50 ALA D N 1
ATOM 6932 C CA . ALA D 1 28 ? 14.834 32.193 72.876 1.00 28.67 50 ALA D CA 1
ATOM 6933 C C . ALA D 1 28 ? 15.522 33.392 73.529 1.00 30.42 50 ALA D C 1
ATOM 6934 O O . ALA D 1 28 ? 15.279 33.669 74.704 1.00 32.85 50 ALA D O 1
ATOM 6936 N N . PRO D 1 29 ? 16.401 34.090 72.783 1.00 33.36 51 PRO D N 1
ATOM 6937 C CA . PRO D 1 29 ? 17.138 35.224 73.346 1.00 24.56 51 PRO D CA 1
ATOM 6938 C C . PRO D 1 29 ? 16.227 36.282 73.954 1.00 29.50 51 PRO D C 1
ATOM 6939 O O . PRO D 1 29 ? 15.379 36.813 73.233 1.00 23.97 51 PRO D O 1
ATOM 6943 N N . GLU D 1 30 ? 16.417 36.593 75.239 1.00 25.24 52 GLU D N 1
ATOM 6944 C CA . GLU D 1 30 ? 15.641 37.634 75.907 1.00 23.02 52 GLU D CA 1
ATOM 6945 C C . GLU D 1 30 ? 15.583 38.919 75.075 1.00 22.40 52 GLU D C 1
ATOM 6946 O O . GLU D 1 30 ? 16.538 39.258 74.382 1.00 26.24 52 GLU D O 1
ATOM 6952 N N . HIS D 1 31 ? 14.436 39.596 75.126 1.00 20.63 53 HIS D N 1
ATOM 6953 C CA . HIS D 1 31 ? 14.216 40.872 74.437 1.00 25.72 53 HIS D CA 1
ATOM 6954 C C . HIS D 1 31 ? 14.668 40.876 72.980 1.00 29.60 53 HIS D C 1
ATOM 6955 O O . HIS D 1 31 ? 15.370 41.781 72.530 1.00 34.74 53 HIS D O 1
ATOM 6962 N N . THR D 1 32 ? 14.278 39.850 72.250 1.00 24.59 54 THR D N 1
ATOM 6963 C CA . THR D 1 32 ? 14.356 39.900 70.802 1.00 22.89 54 THR D CA 1
ATOM 6964 C C . THR D 1 32 ? 12.980 39.535 70.308 1.00 25.46 54 THR D C 1
ATOM 6965 O O . THR D 1 32 ? 12.135 39.057 71.083 1.00 27.42 54 THR D O 1
ATOM 6969 N N . PHE D 1 33 ? 12.754 39.731 69.021 1.00 22.09 55 PHE D N 1
ATOM 6970 C CA . PHE D 1 33 ? 11.484 39.357 68.448 1.00 24.12 55 PHE D CA 1
ATOM 6971 C C . PHE D 1 33 ? 11.291 37.831 68.373 1.00 29.73 55 PHE D C 1
ATOM 6972 O O . PHE D 1 33 ? 10.154 37.352 68.429 1.00 34.14 55 PHE D O 1
ATOM 6980 N N . ALA D 1 34 ? 12.383 37.073 68.291 1.00 26.71 56 ALA D N 1
ATOM 6981 C CA . ALA D 1 34 ? 12.299 35.614 68.402 1.00 27.45 56 ALA D CA 1
ATOM 6982 C C . ALA D 1 34 ? 11.698 35.206 69.752 1.00 28.38 56 ALA D C 1
ATOM 6983 O O . ALA D 1 34 ? 10.990 34.219 69.853 1.00 31.93 56 ALA D O 1
ATOM 6985 N N . SER D 1 35 ? 11.988 35.976 70.790 1.00 28.24 57 SER D N 1
ATOM 6986 C CA . SER D 1 35 ? 11.454 35.706 72.117 1.00 27.99 57 SER D CA 1
ATOM 6987 C C . SER D 1 35 ? 9.999 36.178 72.299 1.00 31.71 57 SER D C 1
ATOM 6988 O O . SER D 1 35 ? 9.179 35.475 72.884 1.00 29.30 57 SER D O 1
ATOM 6991 N N . TYR D 1 36 ? 9.692 37.382 71.819 1.00 26.74 58 TYR D N 1
ATOM 6992 C CA . TYR D 1 36 ? 8.341 37.919 71.916 1.00 22.41 58 TYR D CA 1
ATOM 6993 C C . TYR D 1 36 ? 7.347 37.115 71.066 1.00 24.19 58 TYR D C 1
ATOM 6994 O O . TYR D 1 36 ? 6.202 36.956 71.450 1.00 27.03 58 TYR D O 1
ATOM 7003 N N . ASP D 1 37 ? 7.786 36.599 69.919 1.00 25.75 59 ASP D N 1
ATOM 7004 C CA . ASP D 1 37 ? 6.888 35.857 69.021 1.00 28.58 59 ASP D CA 1
ATOM 7005 C C . ASP D 1 37 ? 6.359 34.542 69.611 1.00 31.75 59 ASP D C 1
ATOM 7006 O O . ASP D 1 37 ? 5.407 33.980 69.085 1.00 36.74 59 ASP D O 1
ATOM 7011 N N . LEU D 1 38 ? 6.956 34.057 70.698 1.00 29.10 60 LEU D N 1
ATOM 7012 C CA . LEU D 1 38 ? 6.506 32.801 71.303 1.00 29.08 60 LEU D CA 1
ATOM 7013 C C . LEU D 1 38 ? 5.444 33.048 72.382 1.00 27.73 60 LEU D C 1
ATOM 7014 O O . LEU D 1 38 ? 4.651 32.176 72.721 1.00 31.59 60 LEU D O 1
ATOM 7019 N N . VAL D 1 39 ? 5.421 34.260 72.900 1.00 22.45 61 VAL D N 1
ATOM 7020 C CA . VAL D 1 39 ? 4.600 34.577 74.055 1.00 27.21 61 VAL D CA 1
ATOM 7021 C C . VAL D 1 39 ? 3.102 34.266 73.862 1.00 29.17 61 VAL D C 1
ATOM 7022 O O . VAL D 1 39 ? 2.477 33.653 74.724 1.00 30.33 61 VAL D O 1
ATOM 7026 N N . LYS D 1 40 ? 2.535 34.663 72.730 1.00 30.11 62 LYS D N 1
ATOM 7027 C CA . LYS D 1 40 ? 1.105 34.460 72.472 1.00 31.00 62 LYS D CA 1
ATOM 7028 C C . LYS D 1 40 ? 0.698 32.985 72.384 1.00 33.04 62 LYS D C 1
ATOM 7029 O O . LYS D 1 40 ? -0.290 32.570 72.990 1.00 34.30 62 LYS D O 1
ATOM 7035 N N . LYS D 1 41 ? 1.442 32.191 71.620 1.00 33.90 63 LYS D N 1
ATOM 7036 C CA . LYS D 1 41 ? 1.112 30.773 71.501 1.00 38.52 63 LYS D CA 1
ATOM 7037 C C . LYS D 1 41 ? 1.307 30.049 72.850 1.00 34.65 63 LYS D C 1
ATOM 7038 O O . LYS D 1 41 ? 0.629 29.067 73.126 1.00 34.24 63 LYS D O 1
ATOM 7044 N N . MET D 1 42 ? 2.211 30.553 73.691 1.00 29.15 64 MET D N 1
ATOM 7045 C CA . MET D 1 42 ? 2.446 29.976 75.016 1.00 33.04 64 MET D CA 1
ATOM 7046 C C . MET D 1 42 ? 1.402 30.430 76.065 1.00 38.74 64 MET D C 1
ATOM 7047 O O . MET D 1 42 ? 1.430 29.980 77.217 1.00 35.77 64 MET D O 1
ATOM 7052 N N . LYS D 1 43 ? 0.488 31.309 75.653 1.00 38.13 65 LYS D N 1
ATOM 7053 C CA . LYS D 1 43 ? -0.679 31.684 76.458 1.00 39.62 65 LYS D CA 1
ATOM 7054 C C . LYS D 1 43 ? -0.362 32.591 77.664 1.00 35.85 65 LYS D C 1
ATOM 7055 O O . LYS D 1 43 ? -1.113 32.608 78.637 1.00 36.34 65 LYS D O 1
ATOM 7061 N N . ALA D 1 44 ? 0.729 33.354 77.585 1.00 29.85 66 ALA D N 1
ATOM 7062 C CA . ALA D 1 44 ? 1.017 34.409 78.566 1.00 31.16 66 ALA D CA 1
ATOM 7063 C C . ALA D 1 44 ? -0.029 35.513 78.542 1.00 31.97 66 ALA D C 1
ATOM 7064 O O . ALA D 1 44 ? -0.691 35.730 77.535 1.00 39.10 66 ALA D O 1
ATOM 7066 N N . ASP D 1 45 ? -0.142 36.243 79.643 1.00 28.58 67 ASP D N 1
ATOM 7067 C CA . ASP D 1 45 ? -1.087 37.346 79.723 1.00 23.01 67 ASP D CA 1
ATOM 7068 C C . ASP D 1 45 ? -0.431 38.666 79.421 1.00 23.21 67 ASP D C 1
ATOM 7069 O O . ASP D 1 45 ? -1.070 39.573 78.896 1.00 28.45 67 ASP D O 1
ATOM 7074 N N . TYR D 1 46 ? 0.843 38.759 79.784 1.00 23.08 68 TYR D N 1
ATOM 7075 C CA . TYR D 1 46 ? 1.606 39.987 79.705 1.00 17.98 68 TYR D CA 1
ATOM 7076 C C . TYR D 1 46 ? 2.993 39.686 79.198 1.00 22.88 68 TYR D C 1
ATOM 7077 O O . TYR D 1 46 ? 3.629 38.716 79.621 1.00 25.23 68 TYR D O 1
ATOM 7086 N N . LEU D 1 47 ? 3.454 40.540 78.302 1.00 17.48 69 LEU D N 1
ATOM 7087 C CA . LEU D 1 47 ? 4.821 40.517 77.843 1.00 20.13 69 LEU D CA 1
ATOM 7088 C C . LEU D 1 47 ? 5.628 41.521 78.665 1.00 18.77 69 LEU D C 1
ATOM 7089 O O . LEU D 1 47 ? 5.302 42.710 78.686 1.00 26.18 69 LEU D O 1
ATOM 7094 N N . GLU D 1 48 ? 6.668 41.051 79.347 1.00 16.79 70 GLU D N 1
ATOM 7095 C CA . GLU D 1 48 ? 7.456 41.926 80.224 1.00 21.67 70 GLU D CA 1
ATOM 7096 C C . GLU D 1 48 ? 8.636 42.544 79.502 1.00 23.20 70 GLU D C 1
ATOM 7097 O O . GLU D 1 48 ? 9.390 41.839 78.856 1.00 24.17 70 GLU D O 1
ATOM 7103 N N . LEU D 1 49 ? 8.779 43.868 79.611 1.00 29.11 71 LEU D N 1
ATOM 7104 C CA . LEU D 1 49 ? 9.869 44.600 78.946 1.00 25.05 71 LEU D CA 1
ATOM 7105 C C . LEU D 1 49 ? 10.700 45.438 79.906 1.00 27.93 71 LEU D C 1
ATOM 7106 O O . LEU D 1 49 ? 10.168 46.057 80.823 1.00 32.35 71 LEU D O 1
ATOM 7111 N N . ASP D 1 50 ? 12.011 45.447 79.684 1.00 29.98 72 ASP D N 1
ATOM 7112 C CA . ASP D 1 50 ? 12.916 46.366 80.369 1.00 26.07 72 ASP D CA 1
ATOM 7113 C C . ASP D 1 50 ? 13.348 47.410 79.335 1.00 28.79 72 ASP D C 1
ATOM 7114 O O . ASP D 1 50 ? 13.720 47.059 78.208 1.00 31.15 72 ASP D O 1
ATOM 7119 N N . ILE D 1 51 ? 13.280 48.690 79.684 1.00 27.06 73 ILE D N 1
ATOM 7120 C CA . ILE D 1 51 ? 13.649 49.708 78.709 1.00 29.12 73 ILE D CA 1
ATOM 7121 C C . ILE D 1 51 ? 14.851 50.560 79.108 1.00 31.04 73 ILE D C 1
ATOM 7122 O O . ILE D 1 51 ? 15.030 50.944 80.268 1.00 33.65 73 ILE D O 1
ATOM 7127 N N . GLN D 1 52 ? 15.686 50.820 78.110 1.00 26.64 74 GLN D N 1
ATOM 7128 C CA . GLN D 1 52 ? 16.813 51.724 78.228 1.00 30.25 74 GLN D CA 1
ATOM 7129 C C . GLN D 1 52 ? 16.614 52.855 77.220 1.00 35.03 74 GLN D C 1
ATOM 7130 O O . GLN D 1 52 ? 15.811 52.747 76.292 1.00 32.29 74 GLN D O 1
ATOM 7136 N N . LEU D 1 53 ? 17.364 53.934 77.400 1.00 42.31 75 LEU D N 1
ATOM 7137 C CA . LEU D 1 53 ? 17.268 55.095 76.529 1.00 41.04 75 LEU D CA 1
ATOM 7138 C C . LEU D 1 53 ? 18.609 55.326 75.833 1.00 40.48 75 LEU D C 1
ATOM 7139 O O . LEU D 1 53 ? 19.638 55.402 76.494 1.00 40.73 75 LEU D O 1
ATOM 7144 N N . THR D 1 54 ? 18.591 55.413 74.505 1.00 36.00 76 THR D N 1
ATOM 7145 C CA . THR D 1 54 ? 19.792 55.694 73.725 1.00 36.99 76 THR D CA 1
ATOM 7146 C C . THR D 1 54 ? 20.146 57.180 73.745 1.00 44.85 76 THR D C 1
ATOM 7147 O O . THR D 1 54 ? 19.296 58.021 74.043 1.00 48.24 76 THR D O 1
ATOM 7151 N N . LYS D 1 55 ? 21.393 57.493 73.395 1.00 46.41 77 LYS D N 1
ATOM 7152 C CA . LYS D 1 55 ? 21.887 58.867 73.345 1.00 51.26 77 LYS D CA 1
ATOM 7153 C C . LYS D 1 55 ? 20.994 59.834 72.549 1.00 57.36 77 LYS D C 1
ATOM 7154 O O . LYS D 1 55 ? 20.881 61.003 72.914 1.00 65.55 77 LYS D O 1
ATOM 7160 N N . ASP D 1 56 ? 20.355 59.364 71.478 1.00 56.72 78 ASP D N 1
ATOM 7161 C CA . ASP D 1 56 ? 19.477 60.237 70.688 1.00 57.12 78 ASP D CA 1
ATOM 7162 C C . ASP D 1 56 ? 17.989 60.079 71.046 1.00 54.65 78 ASP D C 1
ATOM 7163 O O . ASP D 1 56 ? 17.115 60.281 70.198 1.00 56.86 78 ASP D O 1
ATOM 7168 N N . GLY D 1 57 ? 17.720 59.721 72.304 1.00 49.76 79 GLY D N 1
ATOM 7169 C CA . GLY D 1 57 ? 16.379 59.751 72.882 1.00 38.70 79 GLY D CA 1
ATOM 7170 C C . GLY D 1 57 ? 15.407 58.674 72.436 1.00 36.71 79 GLY D C 1
ATOM 7171 O O . GLY D 1 57 ? 14.214 58.933 72.314 1.00 37.16 79 GLY D O 1
ATOM 7172 N N . GLN D 1 58 ? 15.910 57.466 72.203 1.00 34.37 80 GLN D N 1
ATOM 7173 C CA . GLN D 1 58 ? 15.077 56.358 71.744 1.00 34.51 80 GLN D CA 1
ATOM 7174 C C . GLN D 1 58 ? 14.967 55.253 72.792 1.00 36.65 80 GLN D C 1
ATOM 7175 O O . GLN D 1 58 ? 15.974 54.803 73.339 1.00 38.57 80 GLN D O 1
ATOM 7181 N N . LEU D 1 59 ? 13.740 54.822 73.069 1.00 34.62 81 LEU D N 1
ATOM 7182 C CA . LEU D 1 59 ? 13.497 53.756 74.036 1.00 31.07 81 LEU D CA 1
ATOM 7183 C C . LEU D 1 59 ? 13.683 52.392 73.387 1.00 33.91 81 LEU D C 1
ATOM 7184 O O . LEU D 1 59 ? 12.999 52.076 72.406 1.00 31.26 81 LEU D O 1
ATOM 7189 N N . ILE D 1 60 ? 14.606 51.592 73.926 1.00 30.29 82 ILE D N 1
ATOM 7190 C CA . ILE D 1 60 ? 14.833 50.232 73.438 1.00 23.12 82 ILE D CA 1
ATOM 7191 C C . ILE D 1 60 ? 14.604 49.170 74.521 1.00 27.94 82 ILE D C 1
ATOM 7192 O O . ILE D 1 60 ? 14.619 49.463 75.720 1.00 29.32 82 ILE D O 1
ATOM 7197 N N . ALA D 1 61 ? 14.390 47.929 74.103 1.00 24.05 83 ALA D N 1
ATOM 7198 C CA . ALA D 1 61 ? 14.208 46.847 75.058 1.00 23.77 83 ALA D CA 1
ATOM 7199 C C . ALA D 1 61 ? 15.536 46.138 75.350 1.00 25.66 83 ALA D C 1
ATOM 7200 O O . ALA D 1 61 ? 16.084 45.448 74.499 1.00 26.77 83 ALA D O 1
ATOM 7202 N N . MET D 1 62 ? 16.061 46.321 76.551 1.00 26.11 84 MET D N 1
ATOM 7203 C CA . MET D 1 62 ? 17.273 45.617 76.957 1.00 27.16 84 MET D CA 1
ATOM 7204 C C . MET D 1 62 ? 17.366 45.663 78.473 1.00 30.87 84 MET D C 1
ATOM 7205 O O . MET D 1 62 ? 17.022 46.671 79.085 1.00 38.40 84 MET D O 1
ATOM 7210 N N . HIS D 1 63 ? 17.810 44.570 79.084 1.00 28.16 85 HIS D N 1
ATOM 7211 C CA . HIS D 1 63 ? 17.772 44.479 80.531 1.00 32.23 85 HIS D CA 1
ATOM 7212 C C . HIS D 1 63 ? 18.907 45.233 81.216 1.00 33.01 85 HIS D C 1
ATOM 7213 O O . HIS D 1 63 ? 18.662 45.946 82.181 1.00 41.46 85 HIS D O 1
ATOM 7220 N N . ASP D 1 64 ? 20.137 45.075 80.732 1.00 33.95 86 ASP D N 1
ATOM 7221 C CA . ASP D 1 64 ? 21.290 45.747 81.339 1.00 35.73 86 ASP D CA 1
ATOM 7222 C C . ASP D 1 64 ? 21.468 47.140 80.738 1.00 33.60 86 ASP D C 1
ATOM 7223 O O . ASP D 1 64 ? 20.962 47.420 79.654 1.00 33.38 86 ASP D O 1
ATOM 7228 N N . THR D 1 65 ? 22.190 48.008 81.437 1.00 36.40 87 THR D N 1
ATOM 7229 C CA . THR D 1 65 ? 22.516 49.322 80.896 1.00 40.47 87 THR D CA 1
ATOM 7230 C C . THR D 1 65 ? 23.662 49.222 79.888 1.00 46.67 87 THR D C 1
ATOM 7231 O O . THR D 1 65 ? 23.755 50.022 78.959 1.00 51.31 87 THR D O 1
ATOM 7235 N N . ALA D 1 66 ? 24.533 48.239 80.088 1.00 47.82 88 ALA D N 1
ATOM 7236 C CA . ALA D 1 66 ? 25.608 47.944 79.145 1.00 45.76 88 ALA D CA 1
ATOM 7237 C C . ALA D 1 66 ? 25.166 46.851 78.195 1.00 45.10 88 ALA D C 1
ATOM 7238 O O . ALA D 1 66 ? 24.372 45.995 78.570 1.00 35.01 88 ALA D O 1
ATOM 7240 N N . VAL D 1 67 ? 25.679 46.869 76.968 1.00 45.18 89 VAL D N 1
ATOM 7241 C CA . VAL D 1 67 ? 25.249 45.893 75.967 1.00 47.24 89 VAL D CA 1
ATOM 7242 C C . VAL D 1 67 ? 26.013 44.564 76.056 1.00 45.98 89 VAL D C 1
ATOM 7243 O O . VAL D 1 67 ? 25.620 43.588 75.425 1.00 43.17 89 VAL D O 1
ATOM 7247 N N . ASP D 1 68 ? 27.074 44.528 76.860 1.00 46.56 90 ASP D N 1
ATOM 7248 C CA . ASP D 1 68 ? 28.077 43.458 76.802 1.00 47.90 90 ASP D CA 1
ATOM 7249 C C . ASP D 1 68 ? 27.521 42.037 76.886 1.00 47.65 90 ASP D C 1
ATOM 7250 O O . ASP D 1 68 ? 27.835 41.187 76.043 1.00 40.80 90 ASP D O 1
ATOM 7255 N N . ARG D 1 69 ? 26.698 41.785 77.898 1.00 43.86 91 ARG D N 1
ATOM 7256 C CA . ARG D 1 69 ? 26.215 40.436 78.177 1.00 44.52 91 ARG D CA 1
ATOM 7257 C C . ARG D 1 69 ? 25.470 39.820 76.996 1.00 42.75 91 ARG D C 1
ATOM 7258 O O . ARG D 1 69 ? 25.762 38.687 76.622 1.00 48.99 91 ARG D O 1
ATOM 7266 N N . THR D 1 70 ? 24.537 40.570 76.406 1.00 36.32 92 THR D N 1
ATOM 7267 C CA . THR D 1 70 ? 23.624 40.026 75.395 1.00 35.32 92 THR D CA 1
ATOM 7268 C C . THR D 1 70 ? 23.920 40.429 73.945 1.00 37.20 92 THR D C 1
ATOM 7269 O O . THR D 1 70 ? 23.120 40.151 73.047 1.00 36.07 92 THR D O 1
ATOM 7273 N N . THR D 1 71 ? 25.026 41.119 73.706 1.00 34.45 93 THR D N 1
ATOM 7274 C CA . THR D 1 71 ? 25.408 41.450 72.331 1.00 35.46 93 THR D CA 1
ATOM 7275 C C . THR D 1 71 ? 26.909 41.251 72.120 1.00 43.03 93 THR D C 1
ATOM 7276 O O . THR D 1 71 ? 27.647 40.898 73.051 1.00 40.37 93 THR D O 1
ATOM 7280 N N . ASN D 1 72 ? 27.350 41.478 70.889 1.00 43.54 94 ASN D N 1
ATOM 7281 C CA . ASN D 1 72 ? 28.762 41.400 70.543 1.00 44.57 94 ASN D CA 1
ATOM 7282 C C . ASN D 1 72 ? 29.504 42.714 70.767 1.00 49.82 94 ASN D C 1
ATOM 7283 O O . ASN D 1 72 ? 30.722 42.767 70.659 1.00 65.82 94 ASN D O 1
ATOM 7288 N N . GLY D 1 73 ? 28.773 43.773 71.088 1.00 49.93 95 GLY D N 1
ATOM 7289 C CA . GLY D 1 73 ? 29.388 45.056 71.378 1.00 50.69 95 GLY D CA 1
ATOM 7290 C C . GLY D 1 73 ? 29.709 45.229 72.854 1.00 52.50 95 GLY D C 1
ATOM 7291 O O . GLY D 1 73 ? 29.430 44.347 73.678 1.00 47.98 95 GLY D O 1
ATOM 7292 N N . THR D 1 74 ? 30.317 46.365 73.186 1.00 52.36 96 THR D N 1
ATOM 7293 C CA . THR D 1 74 ? 30.582 46.725 74.578 1.00 53.80 96 THR D CA 1
ATOM 7294 C C . THR D 1 74 ? 30.245 48.202 74.780 1.00 54.02 96 THR D C 1
ATOM 7295 O O . THR D 1 74 ? 30.302 48.988 73.829 1.00 52.02 96 THR D O 1
ATOM 7299 N N . GLY D 1 75 ? 29.889 48.573 76.011 1.00 54.96 97 GLY D N 1
ATOM 7300 C CA . GLY D 1 75 ? 29.554 49.952 76.328 1.00 48.84 97 GLY D CA 1
ATOM 7301 C C . GLY D 1 75 ? 28.150 50.156 76.877 1.00 51.79 97 GLY D C 1
ATOM 7302 O O . GLY D 1 75 ? 27.325 49.245 76.872 1.00 53.95 97 GLY D O 1
ATOM 7303 N N . GLU D 1 76 ? 27.876 51.367 77.348 1.00 51.07 98 GLU D N 1
ATOM 7304 C CA . GLU D 1 76 ? 26.569 51.721 77.891 1.00 45.35 98 GLU D CA 1
ATOM 7305 C C . GLU D 1 76 ? 25.627 52.141 76.770 1.00 46.71 98 GLU D C 1
ATOM 7306 O O . GLU D 1 76 ? 26.055 52.778 75.802 1.00 50.24 98 GLU D O 1
ATOM 7312 N N . VAL D 1 77 ? 24.350 51.781 76.906 1.00 43.27 99 VAL D N 1
ATOM 7313 C CA . VAL D 1 77 ? 23.332 52.127 75.919 1.00 37.86 99 VAL D CA 1
ATOM 7314 C C . VAL D 1 77 ? 23.269 53.635 75.717 1.00 44.95 99 VAL D C 1
ATOM 7315 O O . VAL D 1 77 ? 23.125 54.108 74.590 1.00 51.25 99 VAL D O 1
ATOM 7319 N N . ARG D 1 78 ? 23.417 54.389 76.803 1.00 44.07 100 ARG D N 1
ATOM 7320 C CA . ARG D 1 78 ? 23.275 55.840 76.746 1.00 45.59 100 ARG D CA 1
ATOM 7321 C C . ARG D 1 78 ? 24.400 56.526 75.964 1.00 56.36 100 ARG D C 1
ATOM 7322 O O . ARG D 1 78 ? 24.267 57.672 75.536 1.00 56.73 100 ARG D O 1
ATOM 7330 N N . ASP D 1 79 ? 25.507 55.822 75.772 1.00 61.39 101 ASP D N 1
ATOM 7331 C CA . ASP D 1 79 ? 26.624 56.373 75.023 1.00 62.90 101 ASP D CA 1
ATOM 7332 C C . ASP D 1 79 ? 26.459 56.072 73.540 1.00 60.03 101 ASP D C 1
ATOM 7333 O O . ASP D 1 79 ? 27.264 56.505 72.710 1.00 60.35 101 ASP D O 1
ATOM 7338 N N . LYS D 1 80 ? 25.412 55.326 73.205 1.00 53.01 102 LYS D N 1
ATOM 7339 C CA . LYS D 1 80 ? 25.256 54.864 71.837 1.00 54.03 102 LYS D CA 1
ATOM 7340 C C . LYS D 1 80 ? 23.997 55.399 71.170 1.00 61.42 102 LYS D C 1
ATOM 7341 O O . LYS D 1 80 ? 22.976 55.615 71.823 1.00 66.63 102 LYS D O 1
ATOM 7347 N N . THR D 1 81 ? 24.077 55.611 69.861 1.00 59.53 103 THR D N 1
ATOM 7348 C CA . THR D 1 81 ? 22.908 55.994 69.081 1.00 53.29 103 THR D CA 1
ATOM 7349 C C . THR D 1 81 ? 22.139 54.746 68.641 1.00 50.59 103 THR D C 1
ATOM 7350 O O . THR D 1 81 ? 22.657 53.632 68.720 1.00 50.68 103 THR D O 1
ATOM 7354 N N . LEU D 1 82 ? 20.903 54.931 68.189 1.00 47.73 104 LEU D N 1
ATOM 7355 C CA . LEU D 1 82 ? 20.083 53.814 67.734 1.00 41.20 104 LEU D CA 1
ATOM 7356 C C . LEU D 1 82 ? 20.772 53.053 66.604 1.00 44.21 104 LEU D C 1
ATOM 7357 O O . LEU D 1 82 ? 20.773 51.826 66.578 1.00 49.02 104 LEU D O 1
ATOM 7362 N N . SER D 1 83 ? 21.376 53.786 65.680 1.00 42.68 105 SER D N 1
ATOM 7363 C CA . SER D 1 83 ? 22.070 53.161 64.567 1.00 51.26 105 SER D CA 1
ATOM 7364 C C . SER D 1 83 ? 23.131 52.159 65.044 1.00 55.76 105 SER D C 1
ATOM 7365 O O . SER D 1 83 ? 23.164 51.015 64.578 1.00 52.60 105 SER D O 1
ATOM 7368 N N . GLU D 1 84 ? 23.987 52.595 65.972 1.00 54.85 106 GLU D N 1
ATOM 7369 C CA . GLU D 1 84 ? 25.013 51.731 66.557 1.00 50.93 106 GLU D CA 1
ATOM 7370 C C . GLU D 1 84 ? 24.394 50.526 67.260 1.00 47.84 106 GLU D C 1
ATOM 7371 O O . GLU D 1 84 ? 24.822 49.390 67.049 1.00 48.60 106 GLU D O 1
ATOM 7377 N N . ILE D 1 85 ? 23.404 50.786 68.112 1.00 37.03 107 ILE D N 1
ATOM 7378 C CA . ILE D 1 85 ? 22.649 49.724 68.764 1.00 36.67 107 ILE D CA 1
ATOM 7379 C C . ILE D 1 85 ? 22.091 48.728 67.744 1.00 40.72 107 ILE D C 1
ATOM 7380 O O . ILE D 1 85 ? 22.140 47.514 67.958 1.00 44.37 107 ILE D O 1
ATOM 7385 N N . LYS D 1 86 ? 21.587 49.241 66.623 1.00 37.84 108 LYS D N 1
ATOM 7386 C CA . LYS D 1 86 ? 20.896 48.398 65.653 1.00 39.57 108 LYS D CA 1
ATOM 7387 C C . LYS D 1 86 ? 21.829 47.545 64.801 1.00 44.13 108 LYS D C 1
ATOM 7388 O O . LYS D 1 86 ? 21.376 46.656 64.076 1.00 49.03 108 LYS D O 1
ATOM 7394 N N . SER D 1 87 ? 23.128 47.797 64.890 1.00 41.37 109 SER D N 1
ATOM 7395 C CA . SER D 1 87 ? 24.087 47.003 64.127 1.00 46.20 109 SER D CA 1
ATOM 7396 C C . SER D 1 87 ? 24.660 45.862 64.960 1.00 44.93 109 SER D C 1
ATOM 7397 O O . SER D 1 87 ? 25.496 45.097 64.486 1.00 42.84 109 SER D O 1
ATOM 7400 N N . LEU D 1 88 ? 24.214 45.756 66.207 1.00 43.30 110 LEU D N 1
ATOM 7401 C CA . LEU D 1 88 ? 24.713 44.719 67.097 1.00 41.59 110 LEU D CA 1
ATOM 7402 C C . LEU D 1 88 ? 23.960 43.412 66.881 1.00 41.23 110 LEU D C 1
ATOM 7403 O O . LEU D 1 88 ? 22.865 43.405 66.318 1.00 48.82 110 LEU D O 1
ATOM 7408 N N . ASP D 1 89 ? 24.557 42.310 67.321 1.00 37.46 111 ASP D N 1
ATOM 7409 C CA . ASP D 1 89 ? 23.908 40.998 67.302 1.00 39.47 111 ASP D CA 1
ATOM 7410 C C . ASP D 1 89 ? 23.373 40.688 68.697 1.00 44.60 111 ASP D C 1
ATOM 7411 O O . ASP D 1 89 ? 24.145 40.492 69.632 1.00 51.64 111 ASP D O 1
ATOM 7416 N N . ALA D 1 90 ? 22.055 40.614 68.832 1.00 41.57 112 ALA D N 1
ATOM 7417 C CA . ALA D 1 90 ? 21.448 40.387 70.140 1.00 38.18 112 ALA D CA 1
ATOM 7418 C C . ALA D 1 90 ? 20.976 38.941 70.367 1.00 39.30 112 ALA D C 1
ATOM 7419 O O . ALA D 1 90 ? 20.265 38.669 71.335 1.00 37.37 112 ALA D O 1
ATOM 7421 N N . GLY D 1 91 ? 21.380 38.014 69.497 1.00 38.53 113 GLY D N 1
ATOM 7422 C CA . GLY D 1 91 ? 20.915 36.638 69.605 1.00 31.24 113 GLY D CA 1
ATOM 7423 C C . GLY D 1 91 ? 21.958 35.556 69.846 1.00 39.20 113 GLY D C 1
ATOM 7424 O O . GLY D 1 91 ? 21.665 34.534 70.469 1.00 46.82 113 GLY D O 1
ATOM 7425 N N . SER D 1 92 ? 23.177 35.764 69.360 1.00 41.26 114 SER D N 1
ATOM 7426 C CA . SER D 1 92 ? 24.168 34.692 69.345 1.00 42.42 114 SER D CA 1
ATOM 7427 C C . SER D 1 92 ? 24.662 34.339 70.739 1.00 43.45 114 SER D C 1
ATOM 7428 O O . SER D 1 92 ? 25.032 33.192 71.007 1.00 40.10 114 SER D O 1
ATOM 7431 N N . TRP D 1 93 ? 24.664 35.329 71.626 1.00 40.59 115 TRP D N 1
ATOM 7432 C CA . TRP D 1 93 ? 25.068 35.100 73.001 1.00 37.53 115 TRP D CA 1
ATOM 7433 C C . TRP D 1 93 ? 24.282 33.926 73.562 1.00 36.83 115 TRP D C 1
ATOM 7434 O O . TRP D 1 93 ? 24.842 33.093 74.275 1.00 38.64 115 TRP D O 1
ATOM 7445 N N . PHE D 1 94 ? 23.002 33.849 73.179 1.00 34.57 116 PHE D N 1
ATOM 7446 C CA . PHE D 1 94 ? 22.074 32.828 73.648 1.00 33.82 116 PHE D CA 1
ATOM 7447 C C . PHE D 1 94 ? 22.460 31.429 73.212 1.00 49.58 116 PHE D C 1
ATOM 7448 O O . PHE D 1 94 ? 22.380 30.491 74.003 1.00 52.75 116 PHE D O 1
ATOM 7456 N N . ASN D 1 95 ? 22.858 31.280 71.951 1.00 41.82 117 ASN D N 1
ATOM 7457 C CA . ASN D 1 95 ? 23.266 29.976 71.458 1.00 41.65 117 ASN D CA 1
ATOM 7458 C C . ASN D 1 95 ? 24.504 29.478 72.206 1.00 48.32 117 ASN D C 1
ATOM 7459 O O . ASN D 1 95 ? 24.700 28.273 72.383 1.00 49.63 117 ASN D O 1
ATOM 7464 N N . LYS D 1 96 ? 25.338 30.405 72.659 1.00 52.28 118 LYS D N 1
ATOM 7465 C CA . LYS D 1 96 ? 26.498 30.009 73.436 1.00 46.15 118 LYS D CA 1
ATOM 7466 C C . LYS D 1 96 ? 26.094 29.619 74.855 1.00 45.47 118 LYS D C 1
ATOM 7467 O O . LYS D 1 96 ? 26.582 28.635 75.403 1.00 49.42 118 LYS D O 1
ATOM 7473 N N . ALA D 1 97 ? 25.187 30.385 75.445 1.00 42.40 119 ALA D N 1
ATOM 7474 C CA . ALA D 1 97 ? 24.848 30.190 76.846 1.00 41.94 119 ALA D CA 1
ATOM 7475 C C . ALA D 1 97 ? 23.951 28.982 77.053 1.00 55.70 119 ALA D C 1
ATOM 7476 O O . ALA D 1 97 ? 23.985 28.356 78.113 1.00 60.84 119 ALA D O 1
ATOM 7478 N N . TYR D 1 98 ? 23.155 28.649 76.040 1.00 52.45 120 TYR D N 1
ATOM 7479 C CA . TYR D 1 98 ? 22.193 27.553 76.160 1.00 49.61 120 TYR D CA 1
ATOM 7480 C C . TYR D 1 98 ? 22.189 26.637 74.952 1.00 50.32 120 TYR D C 1
ATOM 7481 O O . TYR D 1 98 ? 21.225 26.632 74.192 1.00 49.40 120 TYR D O 1
ATOM 7490 N N . PRO D 1 99 ? 23.249 25.836 74.792 1.00 50.93 121 PRO D N 1
ATOM 7491 C CA . PRO D 1 99 ? 23.452 24.951 73.636 1.00 52.49 121 PRO D CA 1
ATOM 7492 C C . PRO D 1 99 ? 22.272 24.026 73.337 1.00 52.95 121 PRO D C 1
ATOM 7493 O O . PRO D 1 99 ? 22.123 23.553 72.212 1.00 56.33 121 PRO D O 1
ATOM 7497 N N . GLU D 1 100 ? 21.443 23.769 74.338 1.00 51.91 122 GLU D N 1
ATOM 7498 C CA . GLU D 1 100 ? 20.302 22.887 74.154 1.00 52.35 122 GLU D CA 1
ATOM 7499 C C . GLU D 1 100 ? 19.142 23.618 73.496 1.00 49.83 122 GLU D C 1
ATOM 7500 O O . GLU D 1 100 ? 18.276 23.007 72.886 1.00 48.81 122 GLU D O 1
ATOM 7506 N N . LYS D 1 101 ? 19.130 24.936 73.622 1.00 50.97 123 LYS D N 1
ATOM 7507 C CA . LYS D 1 101 ? 18.019 25.730 73.123 1.00 49.41 123 LYS D CA 1
ATOM 7508 C C . LYS D 1 101 ? 18.388 26.477 71.847 1.00 47.42 123 LYS D C 1
ATOM 7509 O O . LYS D 1 101 ? 17.566 27.180 71.269 1.00 48.55 123 LYS D O 1
ATOM 7515 N N . ALA D 1 102 ? 19.625 26.294 71.404 1.00 53.44 124 ALA D N 1
ATOM 7516 C CA . ALA D 1 102 ? 20.180 27.058 70.292 1.00 53.99 124 ALA D CA 1
ATOM 7517 C C . ALA D 1 102 ? 19.485 26.780 68.959 1.00 48.13 124 ALA D C 1
ATOM 7518 O O . ALA D 1 102 ? 19.124 25.643 68.659 1.00 47.06 124 ALA D O 1
ATOM 7520 N N . LYS D 1 103 ? 19.294 27.835 68.175 1.00 46.25 125 LYS D N 1
ATOM 7521 C CA . LYS D 1 103 ? 18.828 27.717 66.791 1.00 46.97 125 LYS D CA 1
ATOM 7522 C C . LYS D 1 103 ? 19.624 28.664 65.904 1.00 46.67 125 LYS D C 1
ATOM 7523 O O . LYS D 1 103 ? 19.968 29.775 66.315 1.00 41.90 125 LYS D O 1
ATOM 7529 N N . GLN D 1 104 ? 19.902 28.222 64.685 1.00 47.21 126 GLN D N 1
ATOM 7530 C CA . GLN D 1 104 ? 20.621 29.036 63.719 1.00 48.88 126 GLN D CA 1
ATOM 7531 C C . GLN D 1 104 ? 19.958 30.397 63.542 1.00 48.81 126 GLN D C 1
ATOM 7532 O O . GLN D 1 104 ? 20.629 31.423 63.440 1.00 50.74 126 GLN D O 1
ATOM 7538 N N . GLU D 1 105 ? 18.634 30.402 63.532 1.00 45.93 127 GLU D N 1
ATOM 7539 C CA . GLU D 1 105 ? 17.887 31.618 63.264 1.00 47.91 127 GLU D CA 1
ATOM 7540 C C . GLU D 1 105 ? 17.990 32.690 64.367 1.00 48.02 127 GLU D C 1
ATOM 7541 O O . GLU D 1 105 ? 17.489 33.800 64.188 1.00 52.70 127 GLU D O 1
ATOM 7547 N N . TYR D 1 106 ? 18.619 32.377 65.499 1.00 43.43 128 TYR D N 1
ATOM 7548 C CA . TYR D 1 106 ? 18.790 33.388 66.556 1.00 39.85 128 TYR D CA 1
ATOM 7549 C C . TYR D 1 106 ? 20.020 34.254 66.297 1.00 39.94 128 TYR D C 1
ATOM 7550 O O . TYR D 1 106 ? 20.175 35.318 66.888 1.00 42.51 128 TYR D O 1
ATOM 7559 N N . VAL D 1 107 ? 20.898 33.784 65.423 1.00 37.03 129 VAL D N 1
ATOM 7560 C CA . VAL D 1 107 ? 22.043 34.576 64.997 1.00 38.53 129 VAL D CA 1
ATOM 7561 C C . VAL D 1 107 ? 21.589 35.841 64.275 1.00 40.26 129 VAL D C 1
ATOM 7562 O O . VAL D 1 107 ? 20.837 35.776 63.310 1.00 47.65 129 VAL D O 1
ATOM 7566 N N . GLY D 1 108 ? 22.034 36.994 64.753 1.00 37.88 130 GLY D N 1
ATOM 7567 C CA . GLY D 1 108 ? 21.731 38.244 64.086 1.00 36.23 130 GLY D CA 1
ATOM 7568 C C . GLY D 1 108 ? 20.450 38.937 64.513 1.00 37.15 130 GLY D C 1
ATOM 7569 O O . GLY D 1 108 ? 20.089 39.945 63.926 1.00 47.10 130 GLY D O 1
ATOM 7570 N N . GLN D 1 109 ? 19.757 38.416 65.519 1.00 36.43 131 GLN D N 1
ATOM 7571 C CA . GLN D 1 109 ? 18.568 39.098 66.039 1.00 38.36 131 GLN D CA 1
ATOM 7572 C C . GLN D 1 109 ? 18.936 40.507 66.487 1.00 40.08 131 GLN D C 1
ATOM 7573 O O . GLN D 1 109 ? 19.973 40.710 67.113 1.00 43.53 131 GLN D O 1
ATOM 7579 N N . LYS D 1 110 ? 18.091 41.480 66.173 1.00 38.43 132 LYS D N 1
ATOM 7580 C CA . LYS D 1 110 ? 18.393 42.863 66.519 1.00 35.25 132 LYS D CA 1
ATOM 7581 C C . LYS D 1 110 ? 17.684 43.308 67.790 1.00 35.02 132 LYS D C 1
ATOM 7582 O O . LYS D 1 110 ? 16.654 42.749 68.180 1.00 37.41 132 LYS D O 1
ATOM 7588 N N . VAL D 1 111 ? 18.258 44.306 68.449 1.00 32.14 133 VAL D N 1
ATOM 7589 C CA . VAL D 1 111 ? 17.630 44.918 69.613 1.00 26.34 133 VAL D CA 1
ATOM 7590 C C . VAL D 1 111 ? 16.368 45.670 69.186 1.00 30.78 133 VAL D C 1
ATOM 7591 O O . VAL D 1 111 ? 16.433 46.550 68.331 1.00 37.09 133 VAL D O 1
ATOM 7595 N N . PRO D 1 112 ? 15.209 45.325 69.763 1.00 29.21 134 PRO D N 1
ATOM 7596 C CA . PRO D 1 112 ? 13.964 45.992 69.329 1.00 26.50 134 PRO D CA 1
ATOM 7597 C C . PRO D 1 112 ? 13.793 47.373 69.953 1.00 28.09 134 PRO D C 1
ATOM 7598 O O . PRO D 1 112 ? 14.111 47.549 71.127 1.00 31.92 134 PRO D O 1
ATOM 7602 N N . THR D 1 113 ? 13.313 48.347 69.196 1.00 25.51 135 THR D N 1
ATOM 7603 C CA . THR D 1 113 ? 12.863 49.569 69.847 1.00 26.43 135 THR D CA 1
ATOM 7604 C C . THR D 1 113 ? 11.476 49.309 70.418 1.00 27.14 135 THR D C 1
ATOM 7605 O O . THR D 1 113 ? 10.771 48.410 69.961 1.00 30.76 135 THR D O 1
ATOM 7609 N N . LEU D 1 114 ? 11.096 50.089 71.426 1.00 27.35 136 LEU D N 1
ATOM 7610 C CA . LEU D 1 114 ? 9.781 49.971 72.041 1.00 27.93 136 LEU D CA 1
ATOM 7611 C C . LEU D 1 114 ? 8.682 50.255 71.024 1.00 27.83 136 LEU D C 1
ATOM 7612 O O . LEU D 1 114 ? 7.670 49.567 70.972 1.00 33.25 136 LEU D O 1
ATOM 7617 N N . GLU D 1 115 ? 8.906 51.265 70.204 1.00 24.99 137 GLU D N 1
ATOM 7618 C CA . GLU D 1 115 ? 7.977 51.624 69.147 1.00 27.31 137 GLU D CA 1
ATOM 7619 C C . GLU D 1 115 ? 7.754 50.481 68.133 1.00 32.14 137 GLU D C 1
ATOM 7620 O O . GLU D 1 115 ? 6.625 50.260 67.674 1.00 36.86 137 GLU D O 1
ATOM 7626 N N . GLU D 1 116 ? 8.816 49.753 67.793 1.00 27.91 138 GLU D N 1
ATOM 7627 C CA . GLU D 1 116 ? 8.708 48.613 66.874 1.00 26.50 138 GLU D CA 1
ATOM 7628 C C . GLU D 1 116 ? 7.853 47.495 67.470 1.00 22.60 138 GLU D C 1
ATOM 7629 O O . GLU D 1 116 ? 7.105 46.829 66.774 1.00 26.77 138 GLU D O 1
ATOM 7635 N N . ILE D 1 117 ? 8.005 47.280 68.763 1.00 19.84 139 ILE D N 1
ATOM 7636 C CA . ILE D 1 117 ? 7.222 46.292 69.477 1.00 22.18 139 ILE D CA 1
ATOM 7637 C C . ILE D 1 117 ? 5.751 46.657 69.419 1.00 24.76 139 ILE D C 1
ATOM 7638 O O . ILE D 1 117 ? 4.922 45.846 69.022 1.00 30.18 139 ILE D O 1
ATOM 7643 N N . PHE D 1 118 ? 5.438 47.894 69.803 1.00 26.42 140 PHE D N 1
ATOM 7644 C CA . PHE D 1 118 ? 4.068 48.396 69.786 1.00 22.10 140 PHE D CA 1
ATOM 7645 C C . PHE D 1 118 ? 3.466 48.350 68.402 1.00 25.30 140 PHE D C 1
ATOM 7646 O O . PHE D 1 118 ? 2.292 48.049 68.265 1.00 31.04 140 PHE D O 1
ATOM 7654 N N . GLN D 1 119 ? 4.259 48.644 67.375 1.00 30.79 141 GLN D N 1
ATOM 7655 C CA . GLN D 1 119 ? 3.749 48.576 66.006 1.00 24.01 141 GLN D CA 1
ATOM 7656 C C . GLN D 1 119 ? 3.524 47.137 65.602 1.00 25.93 141 GLN D C 1
ATOM 7657 O O . GLN D 1 119 ? 2.499 46.813 65.006 1.00 24.95 141 GLN D O 1
ATOM 7663 N N . LYS D 1 120 ? 4.469 46.265 65.935 1.00 24.10 142 LYS D N 1
ATOM 7664 C CA . LYS D 1 120 ? 4.333 44.864 65.532 1.00 26.22 142 LYS D CA 1
ATOM 7665 C C . LYS D 1 120 ? 3.090 44.171 66.110 1.00 24.25 142 LYS D C 1
ATOM 7666 O O . LYS D 1 120 ? 2.373 43.498 65.380 1.00 25.06 142 LYS D O 1
ATOM 7672 N N . TYR D 1 121 ? 2.827 44.320 67.403 1.00 25.95 143 TYR D N 1
ATOM 7673 C CA . TYR D 1 121 ? 1.757 43.525 68.019 1.00 27.05 143 TYR D CA 1
ATOM 7674 C C . TYR D 1 121 ? 0.408 44.234 68.154 1.00 26.75 143 TYR D C 1
ATOM 7675 O O . TYR D 1 121 ? -0.602 43.586 68.418 1.00 26.20 143 TYR D O 1
ATOM 7684 N N . GLY D 1 122 ? 0.383 45.548 67.955 1.00 30.94 144 GLY D N 1
ATOM 7685 C CA . GLY D 1 122 ? -0.857 46.302 68.059 1.00 43.95 144 GLY D CA 1
ATOM 7686 C C . GLY D 1 122 ? -1.490 46.159 69.435 1.00 49.06 144 GLY D C 1
ATOM 7687 O O . GLY D 1 122 ? -0.804 46.255 70.464 1.00 41.56 144 GLY D O 1
ATOM 7688 N N . ARG D 1 123 ? -2.793 45.898 69.465 1.00 54.46 145 ARG D N 1
ATOM 7689 C CA . ARG D 1 123 ? -3.452 45.694 70.749 1.00 59.78 145 ARG D CA 1
ATOM 7690 C C . ARG D 1 123 ? -3.781 44.214 71.003 1.00 48.03 145 ARG D C 1
ATOM 7691 O O . ARG D 1 123 ? -4.671 43.899 71.784 1.00 48.00 145 ARG D O 1
ATOM 7699 N N . SER D 1 124 ? -3.024 43.314 70.373 1.00 38.04 146 SER D N 1
ATOM 7700 C CA . SER D 1 124 ? -3.107 41.879 70.665 1.00 33.95 146 SER D CA 1
ATOM 7701 C C . SER D 1 124 ? -2.093 41.428 71.736 1.00 32.41 146 SER D C 1
ATOM 7702 O O . SER D 1 124 ? -1.966 40.241 72.032 1.00 33.54 146 SER D O 1
ATOM 7705 N N . MET D 1 125 ? -1.366 42.380 72.306 1.00 25.83 147 MET D N 1
ATOM 7706 C CA . MET D 1 125 ? -0.447 42.087 73.387 1.00 23.73 147 MET D CA 1
ATOM 7707 C C . MET D 1 125 ? -0.693 43.037 74.538 1.00 24.80 147 MET D C 1
ATOM 7708 O O . MET D 1 125 ? -0.999 44.196 74.318 1.00 32.03 147 MET D O 1
ATOM 7713 N N . LYS D 1 126 ? -0.592 42.533 75.761 1.00 21.91 148 LYS D N 1
ATOM 7714 C CA . LYS D 1 126 ? -0.560 43.380 76.933 1.00 19.13 148 LYS D CA 1
ATOM 7715 C C . LYS D 1 126 ? 0.886 43.475 77.416 1.00 19.42 148 LYS D C 1
ATOM 7716 O O . LYS D 1 126 ? 1.633 42.502 77.315 1.00 18.29 148 LYS D O 1
ATOM 7722 N N . TYR D 1 127 ? 1.291 44.651 77.907 1.00 19.83 149 TYR D N 1
ATOM 7723 C CA . TYR D 1 127 ? 2.686 44.895 78.245 1.00 17.61 149 TYR D CA 1
ATOM 7724 C C . TYR D 1 127 ? 2.889 45.215 79.709 1.00 26.28 149 TYR D C 1
ATOM 7725 O O . TYR D 1 127 ? 2.059 45.856 80.358 1.00 29.39 149 TYR D O 1
ATOM 7734 N N . TYR D 1 128 ? 4.027 44.770 80.214 1.00 17.77 150 TYR D N 1
ATOM 7735 C CA . TYR D 1 128 ? 4.386 44.901 81.608 1.00 18.53 150 TYR D CA 1
ATOM 7736 C C . TYR D 1 128 ? 5.780 45.512 81.614 1.00 23.25 150 TYR D C 1
ATOM 7737 O O . TYR D 1 128 ? 6.776 44.802 81.479 1.00 22.71 150 TYR D O 1
ATOM 7746 N N . ILE D 1 129 ? 5.848 46.837 81.727 1.00 21.36 151 ILE D N 1
ATOM 7747 C CA . ILE D 1 129 ? 7.058 47.581 81.372 1.00 19.70 151 ILE D CA 1
ATOM 7748 C C . ILE D 1 129 ? 7.833 48.124 82.579 1.00 21.22 151 ILE D C 1
ATOM 7749 O O . ILE D 1 129 ? 7.276 48.804 83.441 1.00 24.49 151 ILE D O 1
ATOM 7754 N N . GLU D 1 130 ? 9.123 47.807 82.645 1.00 23.32 152 GLU D N 1
ATOM 7755 C CA . GLU D 1 130 ? 9.937 48.226 83.777 1.00 26.19 152 GLU D CA 1
ATOM 7756 C C . GLU D 1 130 ? 10.704 49.496 83.491 1.00 29.02 152 GLU D C 1
ATOM 7757 O O . GLU D 1 130 ? 11.420 49.603 82.497 1.00 30.36 152 GLU D O 1
ATOM 7763 N N . THR D 1 131 ? 10.561 50.448 84.397 1.00 30.91 153 THR D N 1
ATOM 7764 C CA . THR D 1 131 ? 11.209 51.729 84.265 1.00 37.87 153 THR D CA 1
ATOM 7765 C C . THR D 1 131 ? 12.395 51.837 85.232 1.00 48.89 153 THR D C 1
ATOM 7766 O O . THR D 1 131 ? 12.677 50.909 85.982 1.00 45.71 153 THR D O 1
ATOM 7770 N N A LYS D 1 132 ? 13.087 52.975 85.205 0.50 57.09 154 LYS D N 1
ATOM 7771 N N B LYS D 1 132 ? 13.062 52.989 85.199 0.50 57.12 154 LYS D N 1
ATOM 7772 C CA A LYS D 1 132 ? 14.331 53.179 85.963 0.50 57.56 154 LYS D CA 1
ATOM 7773 C CA B LYS D 1 132 ? 14.278 53.244 85.975 0.50 57.58 154 LYS D CA 1
ATOM 7774 C C A LYS D 1 132 ? 14.323 54.545 86.647 0.50 58.06 154 LYS D C 1
ATOM 7775 C C B LYS D 1 132 ? 14.135 54.478 86.846 0.50 57.36 154 LYS D C 1
ATOM 7776 O O A LYS D 1 132 ? 13.607 55.443 86.208 0.50 55.50 154 LYS D O 1
ATOM 7777 O O B LYS D 1 132 ? 13.168 55.225 86.729 0.50 55.89 154 LYS D O 1
ATOM 7788 N N . SER D 1 133 ? 15.115 54.694 87.712 1.00 67.32 155 SER D N 1
ATOM 7789 C CA . SER D 1 133 ? 15.199 55.945 88.485 1.00 82.84 155 SER D CA 1
ATOM 7790 C C . SER D 1 133 ? 15.243 57.186 87.573 1.00 92.57 155 SER D C 1
ATOM 7791 O O . SER D 1 133 ? 15.947 57.194 86.548 1.00 80.65 155 SER D O 1
ATOM 7794 N N . PRO D 1 134 ? 14.476 58.233 87.944 1.00 105.47 156 PRO D N 1
ATOM 7795 C CA . PRO D 1 134 ? 14.226 59.407 87.093 1.00 111.40 156 PRO D CA 1
ATOM 7796 C C . PRO D 1 134 ? 15.482 60.211 86.751 1.00 117.05 156 PRO D C 1
ATOM 7797 O O . PRO D 1 134 ? 15.420 61.084 85.883 1.00 119.22 156 PRO D O 1
ATOM 7801 N N . ASP D 1 135 ? 16.596 59.917 87.418 1.00 117.30 157 ASP D N 1
ATOM 7802 C CA . ASP D 1 135 ? 17.840 60.658 87.214 1.00 112.12 157 ASP D CA 1
ATOM 7803 C C . ASP D 1 135 ? 18.814 59.918 86.285 1.00 98.45 157 ASP D C 1
ATOM 7804 O O . ASP D 1 135 ? 19.645 60.539 85.623 1.00 101.49 157 ASP D O 1
ATOM 7809 N N . VAL D 1 136 ? 18.699 58.594 86.241 1.00 77.45 158 VAL D N 1
ATOM 7810 C CA . VAL D 1 136 ? 19.532 57.761 85.383 1.00 67.19 158 VAL D CA 1
ATOM 7811 C C . VAL D 1 136 ? 19.308 58.051 83.894 1.00 61.26 158 VAL D C 1
ATOM 7812 O O . VAL D 1 136 ? 20.260 58.177 83.122 1.00 50.07 158 VAL D O 1
ATOM 7816 N N . TYR D 1 137 ? 18.033 58.125 83.510 1.00 58.51 159 TYR D N 1
ATOM 7817 C CA . TYR D 1 137 ? 17.597 58.511 82.173 1.00 45.84 159 TYR D CA 1
ATOM 7818 C C . TYR D 1 137 ? 16.537 59.611 82.230 1.00 48.52 159 TYR D C 1
ATOM 7819 O O . TYR D 1 137 ? 15.367 59.314 82.025 1.00 52.91 159 TYR D O 1
ATOM 7828 N N . PRO D 1 138 ? 16.923 60.868 82.504 1.00 53.29 160 PRO D N 1
ATOM 7829 C CA . PRO D 1 138 ? 15.936 61.958 82.630 1.00 56.24 160 PRO D CA 1
ATOM 7830 C C . PRO D 1 138 ? 14.873 61.985 81.524 1.00 55.44 160 PRO D C 1
ATOM 7831 O O . PRO D 1 138 ? 15.196 61.930 80.334 1.00 56.89 160 PRO D O 1
ATOM 7835 N N . GLY D 1 139 ? 13.609 62.047 81.925 1.00 49.63 161 GLY D N 1
ATOM 7836 C CA . GLY D 1 139 ? 12.517 62.149 80.977 1.00 44.27 161 GLY D CA 1
ATOM 7837 C C . GLY D 1 139 ? 12.029 60.824 80.417 1.00 47.08 161 GLY D C 1
ATOM 7838 O O . GLY D 1 139 ? 11.156 60.809 79.559 1.00 46.83 161 GLY D O 1
ATOM 7839 N N . MET D 1 140 ? 12.582 59.715 80.896 1.00 36.73 162 MET D N 1
ATOM 7840 C CA . MET D 1 140 ? 12.195 58.391 80.414 1.00 39.86 162 MET D CA 1
ATOM 7841 C C . MET D 1 140 ? 10.695 58.155 80.636 1.00 40.19 162 MET D C 1
ATOM 7842 O O . MET D 1 140 ? 9.992 57.671 79.742 1.00 40.50 162 MET D O 1
ATOM 7847 N N . GLU D 1 141 ? 10.202 58.535 81.812 1.00 36.49 163 GLU D N 1
ATOM 7848 C CA . GLU D 1 141 ? 8.791 58.350 82.157 1.00 35.08 163 GLU D CA 1
ATOM 7849 C C . GLU D 1 141 ? 7.857 59.093 81.201 1.00 34.31 163 GLU D C 1
ATOM 7850 O O . GLU D 1 141 ? 6.853 58.544 80.748 1.00 34.03 163 GLU D O 1
ATOM 7856 N N . GLU D 1 142 ? 8.191 60.342 80.903 1.00 28.60 164 GLU D N 1
ATOM 7857 C CA . GLU D 1 142 ? 7.383 61.161 80.021 1.00 31.57 164 GLU D CA 1
ATOM 7858 C C . GLU D 1 142 ? 7.467 60.681 78.576 1.00 38.34 164 GLU D C 1
ATOM 7859 O O . GLU D 1 142 ? 6.459 60.680 77.868 1.00 39.82 164 GLU D O 1
ATOM 7865 N N . LYS D 1 143 ? 8.665 60.295 78.136 1.00 28.32 165 LYS D N 1
ATOM 7866 C CA . LYS D 1 143 ? 8.833 59.683 76.823 1.00 32.33 165 LYS D CA 1
ATOM 7867 C C . LYS D 1 143 ? 7.974 58.426 76.699 1.00 27.01 165 LYS D C 1
ATOM 7868 O O . LYS D 1 143 ? 7.333 58.213 75.677 1.00 27.11 165 LYS D O 1
ATOM 7874 N N . LEU D 1 144 ? 7.969 57.609 77.751 1.00 26.10 166 LEU D N 1
ATOM 7875 C CA . LEU D 1 144 ? 7.212 56.357 77.776 1.00 28.88 166 LEU D CA 1
ATOM 7876 C C . LEU D 1 144 ? 5.697 56.597 77.738 1.00 31.41 166 LEU D C 1
ATOM 7877 O O . LEU D 1 144 ? 4.971 55.949 76.984 1.00 32.65 166 LEU D O 1
ATOM 7882 N N . LEU D 1 145 ? 5.221 57.536 78.544 1.00 29.18 167 LEU D N 1
ATOM 7883 C CA . LEU D 1 145 ? 3.799 57.812 78.577 1.00 26.88 167 LEU D CA 1
ATOM 7884 C C . LEU D 1 145 ? 3.318 58.435 77.271 1.00 30.01 167 LEU D C 1
ATOM 7885 O O . LEU D 1 145 ? 2.192 58.189 76.850 1.00 33.96 167 LEU D O 1
ATOM 7890 N N . ALA D 1 146 ? 4.161 59.240 76.630 1.00 29.53 168 ALA D N 1
ATOM 7891 C CA . ALA D 1 146 ? 3.832 59.772 75.305 1.00 30.02 168 ALA D CA 1
ATOM 7892 C C . ALA D 1 146 ? 3.631 58.626 74.314 1.00 26.84 168 ALA D C 1
ATOM 7893 O O . ALA D 1 146 ? 2.698 58.638 73.524 1.00 36.86 168 ALA D O 1
ATOM 7895 N N . LEU D 1 147 ? 4.489 57.619 74.395 1.00 25.57 169 LEU D N 1
ATOM 7896 C CA . LEU D 1 147 ? 4.474 56.506 73.452 1.00 27.19 169 LEU D CA 1
ATOM 7897 C C . LEU D 1 147 ? 3.294 55.550 73.698 1.00 29.49 169 LEU D C 1
ATOM 7898 O O . LEU D 1 147 ? 2.667 55.067 72.761 1.00 35.11 169 LEU D O 1
ATOM 7903 N N . LEU D 1 148 ? 2.987 55.273 74.956 1.00 30.92 170 LEU D N 1
ATOM 7904 C CA . LEU D 1 148 ? 1.814 54.469 75.276 1.00 25.91 170 LEU D CA 1
ATOM 7905 C C . LEU D 1 148 ? 0.532 55.148 74.794 1.00 28.66 170 LEU D C 1
ATOM 7906 O O . LEU D 1 148 ? -0.378 54.496 74.311 1.00 34.65 170 LEU D O 1
ATOM 7911 N N . GLU D 1 149 ? 0.478 56.466 74.927 1.00 31.59 171 GLU D N 1
ATOM 7912 C CA . GLU D 1 149 ? -0.664 57.263 74.496 1.00 30.62 171 GLU D CA 1
ATOM 7913 C C . GLU D 1 149 ? -0.816 57.243 72.970 1.00 32.54 171 GLU D C 1
ATOM 7914 O O . GLU D 1 149 ? -1.922 57.127 72.450 1.00 32.12 171 GLU D O 1
ATOM 7920 N N . LYS D 1 150 ? 0.307 57.336 72.265 1.00 28.53 172 LYS D N 1
ATOM 7921 C CA . LYS D 1 150 ? 0.337 57.298 70.801 1.00 29.49 172 LYS D CA 1
ATOM 7922 C C . LYS D 1 150 ? -0.159 55.969 70.205 1.00 31.62 172 LYS D C 1
ATOM 7923 O O . LYS D 1 150 ? -0.712 55.935 69.112 1.00 37.23 172 LYS D O 1
ATOM 7929 N N . TYR D 1 151 ? 0.029 54.879 70.929 1.00 28.03 173 TYR D N 1
ATOM 7930 C CA . TYR D 1 151 ? -0.372 53.576 70.429 1.00 28.55 173 TYR D CA 1
ATOM 7931 C C . TYR D 1 151 ? -1.633 53.108 71.130 1.00 28.93 173 TYR D C 1
ATOM 7932 O O . TYR D 1 151 ? -2.087 51.988 70.922 1.00 37.19 173 TYR D O 1
ATOM 7941 N N . ASN D 1 152 ? -2.192 53.990 71.952 1.00 30.73 174 ASN D N 1
ATOM 7942 C CA . ASN D 1 152 ? -3.469 53.751 72.610 1.00 32.92 174 ASN D CA 1
ATOM 7943 C C . ASN D 1 152 ? -3.424 52.637 73.635 1.00 31.64 174 ASN D C 1
ATOM 7944 O O . ASN D 1 152 ? -4.417 51.946 73.844 1.00 33.92 174 ASN D O 1
ATOM 7949 N N . LEU D 1 153 ? -2.275 52.451 74.271 1.00 32.13 175 LEU D N 1
ATOM 7950 C CA . LEU D 1 153 ? -2.128 51.353 75.213 1.00 35.80 175 LEU D CA 1
ATOM 7951 C C . LEU D 1 153 ? -2.696 51.739 76.576 1.00 41.17 175 LEU D C 1
ATOM 7952 O O . LEU D 1 153 ? -3.032 50.882 77.382 1.00 45.79 175 LEU D O 1
ATOM 7957 N N . ILE D 1 154 ? -2.815 53.035 76.822 1.00 47.89 176 ILE D N 1
ATOM 7958 C CA . ILE D 1 154 ? -3.466 53.528 78.026 1.00 57.67 176 ILE D CA 1
ATOM 7959 C C . ILE D 1 154 ? -4.956 53.723 77.787 1.00 80.82 176 ILE D C 1
ATOM 7960 O O . ILE D 1 154 ? -5.347 54.511 76.921 1.00 86.88 176 ILE D O 1
ATOM 7965 N N . GLY D 1 155 ? -5.788 53.018 78.547 1.00 95.96 177 GLY D N 1
ATOM 7966 C CA . GLY D 1 155 ? -7.211 53.313 78.560 1.00 105.98 177 GLY D CA 1
ATOM 7967 C C . GLY D 1 155 ? -7.522 54.236 79.728 1.00 115.39 177 GLY D C 1
ATOM 7968 O O . GLY D 1 155 ? -6.905 54.106 80.789 1.00 119.10 177 GLY D O 1
ATOM 7969 N N . GLN D 1 156 ? -8.446 55.180 79.543 1.00 119.99 178 GLN D N 1
ATOM 7970 C CA . GLN D 1 156 ? -8.907 56.017 80.660 1.00 119.44 178 GLN D CA 1
ATOM 7971 C C . GLN D 1 156 ? -9.406 55.125 81.795 1.00 123.48 178 GLN D C 1
ATOM 7972 O O . GLN D 1 156 ? -9.122 55.364 82.970 1.00 120.68 178 GLN D O 1
ATOM 7978 N N . ASN D 1 157 ? -10.159 54.094 81.421 1.00 127.53 179 ASN D N 1
ATOM 7979 C CA . ASN D 1 157 ? -10.578 53.053 82.353 1.00 130.55 179 ASN D CA 1
ATOM 7980 C C . ASN D 1 157 ? -9.410 52.123 82.705 1.00 124.38 179 ASN D C 1
ATOM 7981 O O . ASN D 1 157 ? -8.892 51.410 81.838 1.00 121.99 179 ASN D O 1
ATOM 7986 N N . MET D 1 158 ? -8.996 52.146 83.975 1.00 119.15 180 MET D N 1
ATOM 7987 C CA . MET D 1 158 ? -7.886 51.322 84.469 1.00 113.03 180 MET D CA 1
ATOM 7988 C C . MET D 1 158 ? -8.116 49.834 84.179 1.00 111.15 180 MET D C 1
ATOM 7989 O O . MET D 1 158 ? -7.165 49.042 84.132 1.00 109.13 180 MET D O 1
ATOM 7994 N N . SER D 1 159 ? -9.385 49.471 83.991 1.00 111.93 181 SER D N 1
ATOM 7995 C CA . SER D 1 159 ? -9.790 48.105 83.669 1.00 108.44 181 SER D CA 1
ATOM 7996 C C . SER D 1 159 ? -9.363 47.663 82.259 1.00 110.74 181 SER D C 1
ATOM 7997 O O . SER D 1 159 ? -8.900 46.533 82.070 1.00 103.09 181 SER D O 1
ATOM 8000 N N . SER D 1 160 ? -9.513 48.561 81.283 1.00 117.78 182 SER D N 1
ATOM 8001 C CA . SER D 1 160 ? -9.253 48.253 79.873 1.00 113.85 182 SER D CA 1
ATOM 8002 C C . SER D 1 160 ? -7.803 48.517 79.457 1.00 101.45 182 SER D C 1
ATOM 8003 O O . SER D 1 160 ? -7.527 48.845 78.299 1.00 99.90 182 SER D O 1
ATOM 8006 N N . SER D 1 161 ? -6.880 48.368 80.400 1.00 85.63 183 SER D N 1
ATOM 8007 C CA . SER D 1 161 ? -5.492 48.723 80.149 1.00 73.42 183 SER D CA 1
ATOM 8008 C C . SER D 1 161 ? -4.701 47.570 79.528 1.00 61.01 183 SER D C 1
ATOM 8009 O O . SER D 1 161 ? -4.774 46.417 79.964 1.00 60.31 183 SER D O 1
ATOM 8012 N N . ARG D 1 162 ? -3.954 47.913 78.489 1.00 44.24 184 ARG D N 1
ATOM 8013 C CA . ARG D 1 162 ? -3.051 47.003 77.832 1.00 39.88 184 ARG D CA 1
ATOM 8014 C C . ARG D 1 162 ? -1.648 47.093 78.447 1.00 35.27 184 ARG D C 1
ATOM 8015 O O . ARG D 1 162 ? -0.691 46.573 77.880 1.00 33.13 184 ARG D O 1
ATOM 8023 N N . VAL D 1 163 ? -1.522 47.761 79.594 1.00 24.65 185 VAL D N 1
ATOM 8024 C CA . VAL D 1 163 ? -0.205 48.062 80.139 1.00 24.92 185 VAL D CA 1
ATOM 8025 C C . VAL D 1 163 ? -0.171 48.166 81.678 1.00 32.01 185 VAL D C 1
ATOM 8026 O O . VAL D 1 163 ? -1.037 48.793 82.282 1.00 30.44 185 VAL D O 1
ATOM 8030 N N . MET D 1 164 ? 0.812 47.513 82.300 1.00 21.52 186 MET D N 1
ATOM 8031 C CA . MET D 1 164 ? 1.142 47.738 83.707 1.00 21.95 186 MET D CA 1
ATOM 8032 C C . MET D 1 164 ? 2.580 48.242 83.725 1.00 20.85 186 MET D C 1
ATOM 8033 O O . MET D 1 164 ? 3.363 47.904 82.837 1.00 21.06 186 MET D O 1
ATOM 8038 N N . ILE D 1 165 ? 2.936 49.030 84.736 1.00 19.58 187 ILE D N 1
ATOM 8039 C CA . ILE D 1 165 ? 4.302 49.533 84.844 1.00 18.88 187 ILE D CA 1
ATOM 8040 C C . ILE D 1 165 ? 4.910 49.127 86.188 1.00 18.80 187 ILE D C 1
ATOM 8041 O O . ILE D 1 165 ? 4.242 49.118 87.211 1.00 24.76 187 ILE D O 1
ATOM 8046 N N . GLN D 1 166 ? 6.185 48.772 86.161 1.00 19.66 188 GLN D N 1
ATOM 8047 C CA . GLN D 1 166 ? 6.873 48.255 87.322 1.00 21.15 188 GLN D CA 1
ATOM 8048 C C . GLN D 1 166 ? 8.207 48.953 87.493 1.00 24.79 188 GLN D C 1
ATOM 8049 O O . GLN D 1 166 ? 8.830 49.341 86.507 1.00 26.26 188 GLN D O 1
ATOM 8055 N N . SER D 1 167 ? 8.659 49.089 88.737 1.00 21.01 189 SER D N 1
ATOM 8056 C CA . SER D 1 167 ? 9.973 49.639 88.985 1.00 20.06 189 SER D CA 1
ATOM 8057 C C . SER D 1 167 ? 10.472 49.270 90.367 1.00 26.72 189 SER D C 1
ATOM 8058 O O . SER D 1 167 ? 9.673 48.981 91.257 1.00 26.95 189 SER D O 1
ATOM 8061 N N . PHE D 1 168 ? 11.796 49.276 90.530 1.00 25.89 190 PHE D N 1
ATOM 8062 C CA . PHE D 1 168 ? 12.420 49.253 91.849 1.00 26.86 190 PHE D CA 1
ATOM 8063 C C . PHE D 1 168 ? 12.347 50.634 92.494 1.00 30.37 190 PHE D C 1
ATOM 8064 O O . PHE D 1 168 ? 12.356 50.754 93.721 1.00 29.84 190 PHE D O 1
ATOM 8072 N N . SER D 1 169 ? 12.245 51.668 91.661 1.00 23.64 191 SER D N 1
ATOM 8073 C CA . SER D 1 169 ? 12.257 53.037 92.150 1.00 26.89 191 SER D CA 1
ATOM 8074 C C . SER D 1 169 ? 10.868 53.537 92.550 1.00 28.04 191 SER D C 1
ATOM 8075 O O . SER D 1 169 ? 9.999 53.756 91.707 1.00 27.93 191 SER D O 1
ATOM 8078 N N . LYS D 1 170 ? 10.681 53.717 93.850 1.00 30.32 192 LYS D N 1
ATOM 8079 C CA . LYS D 1 170 ? 9.474 54.316 94.391 1.00 26.91 192 LYS D CA 1
ATOM 8080 C C . LYS D 1 170 ? 9.223 55.690 93.769 1.00 31.21 192 LYS D C 1
ATOM 8081 O O . LYS D 1 170 ? 8.083 56.044 93.446 1.00 31.36 192 LYS D O 1
ATOM 8087 N N . ASP D 1 171 ? 10.301 56.448 93.587 1.00 32.17 193 ASP D N 1
ATOM 8088 C CA . ASP D 1 171 ? 10.222 57.802 93.046 1.00 40.64 193 ASP D CA 1
ATOM 8089 C C . ASP D 1 171 ? 9.629 57.823 91.647 1.00 36.04 193 ASP D C 1
ATOM 8090 O O . ASP D 1 171 ? 8.826 58.695 91.308 1.00 40.58 193 ASP D O 1
ATOM 8095 N N . SER D 1 172 ? 10.039 56.859 90.838 1.00 27.43 194 SER D N 1
ATOM 8096 C CA . SER D 1 172 ? 9.579 56.767 89.468 1.00 32.90 194 SER D CA 1
ATOM 8097 C C . SER D 1 172 ? 8.084 56.443 89.375 1.00 30.83 194 SER D C 1
ATOM 8098 O O . SER D 1 172 ? 7.351 57.057 88.594 1.00 30.66 194 SER D O 1
ATOM 8101 N N . LEU D 1 173 ? 7.637 55.472 90.164 1.00 28.84 195 LEU D N 1
ATOM 8102 C CA . LEU D 1 173 ? 6.228 55.117 90.190 1.00 26.15 195 LEU D CA 1
ATOM 8103 C C . LEU D 1 173 ? 5.375 56.307 90.652 1.00 30.77 195 LEU D C 1
ATOM 8104 O O . LEU D 1 173 ? 4.387 56.643 90.003 1.00 29.30 195 LEU D O 1
ATOM 8109 N N . LYS D 1 174 ? 5.762 56.957 91.749 1.00 26.11 196 LYS D N 1
ATOM 8110 C CA . LYS D 1 174 ? 5.005 58.111 92.244 1.00 29.25 196 LYS D CA 1
ATOM 8111 C C . LYS D 1 174 ? 4.922 59.237 91.202 1.00 32.03 196 LYS D C 1
ATOM 8112 O O . LYS D 1 174 ? 3.899 59.906 91.076 1.00 35.53 196 LYS D O 1
ATOM 8118 N N . LYS D 1 175 ? 6.002 59.427 90.457 1.00 29.73 197 LYS D N 1
ATOM 8119 C CA . LYS D 1 175 ? 6.033 60.377 89.357 1.00 31.40 197 LYS D CA 1
ATOM 8120 C C . LYS D 1 175 ? 5.038 60.012 88.242 1.00 30.84 197 LYS D C 1
ATOM 8121 O O . LYS D 1 175 ? 4.266 60.852 87.774 1.00 33.57 197 LYS D O 1
ATOM 8127 N N . ILE D 1 176 ? 5.065 58.759 87.815 1.00 28.50 198 ILE D N 1
ATOM 8128 C CA . ILE D 1 176 ? 4.102 58.265 86.845 1.00 29.59 198 ILE D CA 1
ATOM 8129 C C . ILE D 1 176 ? 2.684 58.360 87.400 1.00 34.86 198 ILE D C 1
ATOM 8130 O O . ILE D 1 176 ? 1.749 58.747 86.695 1.00 30.87 198 ILE D O 1
ATOM 8135 N N . HIS D 1 177 ? 2.541 58.025 88.679 1.00 27.62 199 HIS D N 1
ATOM 8136 C CA . HIS D 1 177 ? 1.249 58.039 89.333 1.00 27.84 199 HIS D CA 1
ATOM 8137 C C . HIS D 1 177 ? 0.608 59.415 89.325 1.00 33.58 199 HIS D C 1
ATOM 8138 O O . HIS D 1 177 ? -0.609 59.532 89.171 1.00 36.43 199 HIS D O 1
ATOM 8145 N N . SER D 1 178 ? 1.418 60.458 89.489 1.00 36.30 200 SER D N 1
ATOM 8146 C CA . SER D 1 178 ? 0.883 61.823 89.510 1.00 42.30 200 SER D CA 1
ATOM 8147 C C . SER D 1 178 ? 0.605 62.365 88.101 1.00 41.43 200 SER D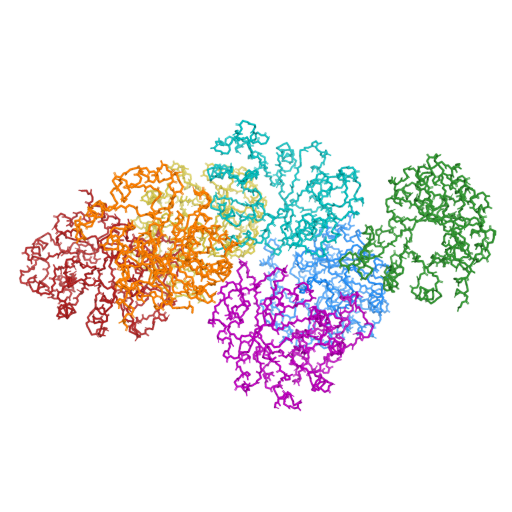 C 1
ATOM 8148 O O . SER D 1 178 ? -0.111 63.351 87.945 1.00 43.84 200 SER D O 1
ATOM 8151 N N . ILE D 1 179 ? 1.172 61.728 87.080 1.00 34.15 201 ILE D N 1
ATOM 8152 C CA . ILE D 1 179 ? 0.870 62.096 85.703 1.00 35.18 201 ILE D CA 1
ATOM 8153 C C . ILE D 1 179 ? -0.417 61.414 85.226 1.00 42.56 201 ILE D C 1
ATOM 8154 O O . ILE D 1 179 ? -1.253 62.028 84.556 1.00 40.55 201 ILE D O 1
ATOM 8159 N N . ASN D 1 180 ? -0.578 60.145 85.588 1.00 32.36 202 ASN D N 1
ATOM 8160 C CA . ASN D 1 180 ? -1.729 59.350 85.157 1.00 31.81 202 ASN D CA 1
ATOM 8161 C C . ASN D 1 180 ? -2.039 58.272 86.176 1.00 35.84 202 ASN D C 1
ATOM 8162 O O . ASN D 1 180 ? -1.336 57.266 86.247 1.00 39.24 202 ASN D O 1
ATOM 8167 N N . LYS D 1 181 ? -3.087 58.461 86.963 1.00 37.34 203 LYS D N 1
ATOM 8168 C CA . LYS D 1 181 ? -3.352 57.522 88.050 1.00 40.86 203 LYS D CA 1
ATOM 8169 C C . LYS D 1 181 ? -4.132 56.280 87.578 1.00 42.25 203 LYS D C 1
ATOM 8170 O O . LYS D 1 181 ? -4.507 55.432 88.380 1.00 44.13 203 LYS D O 1
ATOM 8176 N N . ASN D 1 182 ? -4.343 56.166 86.272 1.00 39.74 204 ASN D N 1
ATOM 8177 C CA . ASN D 1 182 ? -5.090 55.050 85.705 1.00 35.39 204 ASN D CA 1
ATOM 8178 C C . ASN D 1 182 ? -4.212 53.950 85.124 1.00 35.81 204 ASN D C 1
ATOM 8179 O O . ASN D 1 182 ? -4.697 53.081 84.394 1.00 43.91 204 ASN D O 1
ATOM 8184 N N . ILE D 1 183 ? -2.917 54.003 85.417 1.00 31.46 205 ILE D N 1
ATOM 8185 C CA . ILE D 1 183 ? -2.001 52.945 85.004 1.00 28.49 205 ILE D CA 1
ATOM 8186 C C . ILE D 1 183 ? -1.621 52.131 86.226 1.00 28.27 205 ILE D C 1
ATOM 8187 O O . ILE D 1 183 ? -1.142 52.678 87.217 1.00 30.75 205 ILE D O 1
ATOM 8192 N N . PRO D 1 184 ? -1.867 50.818 86.167 1.00 22.78 206 PRO D N 1
ATOM 8193 C CA . PRO D 1 184 ? -1.554 49.931 87.276 1.00 20.00 206 PRO D CA 1
ATOM 8194 C C . PRO D 1 184 ? -0.051 49.906 87.472 1.00 25.88 206 PRO D C 1
ATOM 8195 O O . PRO D 1 184 ? 0.693 49.659 86.514 1.00 18.70 206 PRO D O 1
ATOM 8199 N N . LEU D 1 185 ? 0.393 50.167 88.694 1.00 19.07 207 LEU D N 1
ATOM 8200 C CA . LEU D 1 185 ? 1.817 50.213 88.973 1.00 20.11 207 LEU D CA 1
ATOM 8201 C C . LEU D 1 185 ? 2.188 49.118 89.945 1.00 26.75 207 LEU D C 1
ATOM 8202 O O . LEU D 1 185 ? 1.436 48.814 90.874 1.00 29.81 207 LEU D O 1
ATOM 8207 N N . VAL D 1 186 ? 3.355 48.523 89.736 1.00 27.06 208 VAL D N 1
ATOM 8208 C CA . VAL D 1 186 ? 3.840 47.509 90.650 1.00 22.44 208 VAL D CA 1
ATOM 8209 C C . VAL D 1 186 ? 5.213 47.878 91.176 1.00 23.41 208 VAL D C 1
ATOM 8210 O O . VAL D 1 186 ? 6.126 48.177 90.416 1.00 24.53 208 VAL D O 1
ATOM 8214 N N . GLN D 1 187 ? 5.331 47.861 92.498 1.00 21.12 209 GLN D N 1
ATOM 8215 C CA . GLN D 1 187 ? 6.579 48.134 93.187 1.00 17.62 209 GLN D CA 1
ATOM 8216 C C . GLN D 1 187 ? 7.423 46.853 93.298 1.00 21.96 209 GLN D C 1
ATOM 8217 O O . GLN D 1 187 ? 7.043 45.911 93.986 1.00 21.95 209 GLN D O 1
ATOM 8223 N N . LEU D 1 188 ? 8.558 46.804 92.607 1.00 25.57 210 LEU D N 1
ATOM 8224 C CA . LEU D 1 188 ? 9.445 45.647 92.726 1.00 28.44 210 LEU D CA 1
ATOM 8225 C C . LEU D 1 188 ? 10.217 45.738 94.036 1.00 30.20 210 LEU D C 1
ATOM 8226 O O . LEU D 1 188 ? 10.611 46.823 94.458 1.00 35.03 210 LEU D O 1
ATOM 8231 N N . LEU D 1 189 ? 10.409 44.592 94.673 1.00 23.70 211 LEU D N 1
ATOM 8232 C CA . LEU D 1 189 ? 11.200 44.489 95.884 1.00 22.98 211 LEU D CA 1
ATOM 8233 C C . LEU D 1 189 ? 12.307 43.461 95.698 1.00 28.96 211 LEU D C 1
ATOM 8234 O O . LEU D 1 189 ? 12.098 42.410 95.068 1.00 29.12 211 LEU D O 1
ATOM 8239 N N . TRP D 1 190 ? 13.477 43.745 96.257 1.00 26.78 212 TRP D N 1
ATOM 8240 C CA . TRP D 1 190 ? 14.542 42.755 96.272 1.00 22.93 212 TRP D CA 1
ATOM 8241 C C . TRP D 1 190 ? 15.119 42.552 97.674 1.00 27.66 212 TRP D C 1
ATOM 8242 O O . TRP D 1 190 ? 15.749 43.451 98.244 1.00 28.97 212 TRP D O 1
ATOM 8253 N N . TYR D 1 191 ? 14.895 41.365 98.229 1.00 29.70 213 TYR D N 1
ATOM 8254 C CA . TYR D 1 191 ? 15.425 41.024 99.550 1.00 28.36 213 TYR D CA 1
ATOM 8255 C C . TYR D 1 191 ? 16.674 40.173 99.431 1.00 28.74 213 TYR D C 1
ATOM 8256 O O . TYR D 1 191 ? 16.735 39.266 98.602 1.00 28.86 213 TYR D O 1
ATOM 8265 N N . TYR D 1 192 ? 17.648 40.455 100.281 1.00 28.17 214 TYR D N 1
ATOM 8266 C CA . TYR D 1 192 ? 18.934 39.785 100.224 1.00 39.98 214 TYR D CA 1
ATOM 8267 C C . TYR D 1 192 ? 19.636 39.915 101.573 1.00 40.28 214 TYR D C 1
ATOM 8268 O O . TYR D 1 192 ? 19.384 40.865 102.314 1.00 33.09 214 TYR D O 1
ATOM 8277 N N . PRO D 1 193 ? 20.484 38.931 101.911 1.00 40.82 215 PRO D N 1
ATOM 8278 C CA . PRO D 1 193 ? 21.336 39.031 103.104 1.00 42.72 215 PRO D CA 1
ATOM 8279 C C . PRO D 1 193 ? 22.531 39.934 102.840 1.00 43.77 215 PRO D C 1
ATOM 8280 O O . PRO D 1 193 ? 23.213 39.733 101.835 1.00 38.90 215 PRO D O 1
ATOM 8284 N N . ASN D 1 194 ? 22.761 40.920 103.707 1.00 46.29 216 ASN D N 1
ATOM 8285 C CA . ASN D 1 194 ? 23.914 41.805 103.559 1.00 52.06 216 ASN D CA 1
ATOM 8286 C C . ASN D 1 194 ? 25.172 41.190 104.181 1.00 60.00 216 ASN D C 1
ATOM 8287 O O . ASN D 1 194 ? 25.211 39.992 104.485 1.00 55.76 216 ASN D O 1
ATOM 8292 N N . GLU D 1 195 ? 26.189 42.021 104.386 1.00 68.55 217 GLU D N 1
ATOM 8293 C CA . GLU D 1 195 ? 27.484 41.549 104.864 1.00 76.99 217 GLU D CA 1
ATOM 8294 C C . GLU D 1 195 ? 27.433 41.024 106.294 1.00 71.57 217 GLU D C 1
ATOM 8295 O O . GLU D 1 195 ? 28.343 40.323 106.728 1.00 75.05 217 GLU D O 1
ATOM 8301 N N . ASN D 1 196 ? 26.372 41.358 107.021 1.00 65.73 218 ASN D N 1
ATOM 8302 C CA . ASN D 1 196 ? 26.188 40.845 108.373 1.00 68.33 218 ASN D CA 1
ATOM 8303 C C . ASN D 1 196 ? 25.228 39.677 108.391 1.00 66.77 218 ASN D C 1
ATOM 8304 O O . ASN D 1 196 ? 24.846 39.204 109.458 1.00 67.22 218 ASN D O 1
ATOM 8309 N N . ASN D 1 197 ? 24.837 39.234 107.200 1.00 67.01 219 ASN D N 1
ATOM 8310 C CA . ASN D 1 197 ? 23.803 38.217 107.015 1.00 68.59 219 ASN D CA 1
ATOM 8311 C C . ASN D 1 197 ? 22.447 38.587 107.611 1.00 65.64 219 ASN D C 1
ATOM 8312 O O . ASN D 1 197 ? 21.621 37.715 107.882 1.00 66.60 219 ASN D O 1
ATOM 8317 N N . GLU D 1 198 ? 22.208 39.878 107.802 1.00 61.12 220 GLU D N 1
ATOM 8318 C CA . GLU D 1 198 ? 20.866 40.326 108.129 1.00 62.64 220 GLU D CA 1
ATOM 8319 C C . GLU D 1 198 ? 20.143 40.677 106.827 1.00 60.22 220 GLU D C 1
ATOM 8320 O O . GLU D 1 198 ? 20.666 41.403 105.980 1.00 64.57 220 GLU D O 1
ATOM 8326 N N . ILE D 1 199 ? 18.945 40.135 106.663 1.00 51.57 221 ILE D N 1
ATOM 8327 C CA . ILE D 1 199 ? 18.193 40.305 105.431 1.00 39.67 221 ILE D CA 1
ATOM 8328 C C . ILE D 1 199 ? 17.597 41.710 105.344 1.00 39.87 221 ILE D C 1
ATOM 8329 O O . ILE D 1 199 ? 17.000 42.191 106.295 1.00 45.75 221 ILE D O 1
ATOM 8334 N N . VAL D 1 200 ? 17.794 42.375 104.209 1.00 39.27 222 VAL D N 1
ATOM 8335 C CA . VAL D 1 200 ? 17.296 43.728 103.998 1.00 31.28 222 VAL D CA 1
ATOM 8336 C C . VAL D 1 200 ? 16.658 43.855 102.618 1.00 44.67 222 VAL D C 1
ATOM 8337 O O . VAL D 1 200 ? 16.934 43.049 101.719 1.00 36.53 222 VAL D O 1
ATOM 8341 N N . GLU D 1 201 ? 15.797 44.861 102.463 1.00 38.07 223 GLU D N 1
ATOM 8342 C CA . GLU D 1 201 ? 15.219 45.185 101.167 1.00 32.15 223 GLU D CA 1
ATOM 8343 C C . GLU D 1 201 ? 16.115 46.215 100.516 1.00 32.27 223 GLU D C 1
ATOM 8344 O O . GLU D 1 201 ? 16.502 47.178 101.163 1.00 33.78 223 GLU D O 1
ATOM 8350 N N . TRP D 1 202 ? 16.436 45.996 99.244 1.00 30.28 224 TRP D N 1
ATOM 8351 C CA . TRP D 1 202 ? 17.260 46.896 98.432 1.00 32.48 224 TRP D CA 1
ATOM 8352 C C . TRP D 1 202 ? 17.082 48.407 98.669 1.00 33.56 224 TRP D C 1
ATOM 8353 O O . TRP D 1 202 ? 18.061 49.117 98.856 1.00 36.33 224 TRP D O 1
ATOM 8364 N N . SER D 1 203 ? 15.843 48.890 98.652 1.00 34.51 225 SER D N 1
ATOM 8365 C CA . SER D 1 203 ? 15.556 50.321 98.772 1.00 41.45 225 SER D CA 1
ATOM 8366 C C . SER D 1 203 ? 15.032 50.716 100.149 1.00 43.29 225 SER D C 1
ATOM 8367 O O . SER D 1 203 ? 14.651 51.860 100.358 1.00 46.85 225 SER D O 1
ATOM 8370 N N . GLY D 1 204 ? 14.977 49.772 101.079 1.00 39.96 226 GLY D N 1
ATOM 8371 C CA . GLY D 1 204 ? 14.431 50.055 102.393 1.00 35.85 226 GLY D CA 1
ATOM 8372 C C . GLY D 1 204 ? 12.924 50.247 102.413 1.00 39.23 226 GLY D C 1
ATOM 8373 O O . GLY D 1 204 ? 12.364 50.718 103.399 1.00 46.86 226 GLY D O 1
ATOM 8374 N N . ILE D 1 205 ? 12.261 49.855 101.334 1.00 36.15 227 ILE D N 1
ATOM 8375 C CA . ILE D 1 205 ? 10.826 50.088 101.177 1.00 39.51 227 ILE D CA 1
ATOM 8376 C C . ILE D 1 205 ? 9.959 49.259 102.156 1.00 36.11 227 ILE D C 1
ATOM 8377 O O . ILE D 1 205 ? 8.842 49.671 102.505 1.00 31.02 227 ILE D O 1
ATOM 8382 N N . THR D 1 206 ? 10.467 48.110 102.604 1.00 31.20 228 THR D N 1
ATOM 8383 C CA . THR D 1 206 ? 9.816 47.333 103.668 1.00 27.10 228 THR D CA 1
ATOM 8384 C C . THR D 1 206 ? 10.861 46.802 104.644 1.00 31.92 228 THR D C 1
ATOM 8385 O O . THR D 1 206 ? 12.055 46.844 104.342 1.00 34.88 228 THR D O 1
ATOM 8389 N N . HIS D 1 207 ? 10.424 46.294 105.799 1.00 27.25 229 HIS D N 1
ATOM 8390 C CA . HIS D 1 207 ? 11.292 45.450 106.640 1.00 32.46 229 HIS D CA 1
ATOM 8391 C C . HIS D 1 207 ? 11.702 44.154 105.926 1.00 32.42 229 HIS D C 1
ATOM 8392 O O . HIS D 1 207 ? 11.182 43.838 104.860 1.00 31.89 229 HIS D O 1
ATOM 8399 N N . GLU D 1 208 ? 12.612 43.391 106.526 1.00 35.98 230 GLU D N 1
ATOM 8400 C CA . GLU D 1 208 ? 12.833 42.002 106.107 1.00 32.30 230 GLU D CA 1
ATOM 8401 C C . GLU D 1 208 ? 11.498 41.244 106.182 1.00 30.13 230 GLU D C 1
ATOM 8402 O O . GLU D 1 208 ? 10.669 41.528 107.046 1.00 27.78 230 GLU D O 1
ATOM 8408 N N . PRO D 1 209 ? 11.294 40.272 105.288 1.00 26.21 231 PRO D N 1
ATOM 8409 C CA . PRO D 1 209 ? 9.988 39.610 105.158 1.00 32.26 231 PRO D CA 1
ATOM 8410 C C . PRO D 1 209 ? 9.428 39.010 106.455 1.00 32.41 231 PRO D C 1
ATOM 8411 O O . PRO D 1 209 ? 8.216 38.919 106.597 1.00 33.74 231 PRO D O 1
ATOM 8415 N N . LYS D 1 210 ? 10.288 38.616 107.386 1.00 31.18 232 LYS D N 1
ATOM 8416 C CA . LYS D 1 210 ? 9.808 38.050 108.636 1.00 36.77 232 LYS D CA 1
ATOM 8417 C C . LYS D 1 210 ? 9.288 39.108 109.597 1.00 38.40 232 LYS D C 1
ATOM 8418 O O . LYS D 1 210 ? 8.608 38.788 110.565 1.00 43.62 232 LYS D O 1
ATOM 8424 N N A ARG D 1 211 ? 9.606 40.367 109.324 0.53 35.88 233 ARG D N 1
ATOM 8425 N N B ARG D 1 211 ? 9.607 40.369 109.336 0.47 35.85 233 ARG D N 1
ATOM 8426 C CA A ARG D 1 211 ? 9.240 41.447 110.230 0.53 35.81 233 ARG D CA 1
ATOM 8427 C CA B ARG D 1 211 ? 9.196 41.434 110.241 0.47 36.01 233 ARG D CA 1
ATOM 8428 C C A ARG D 1 211 ? 8.381 42.532 109.571 0.53 34.14 233 ARG D C 1
ATOM 8429 C C B ARG D 1 211 ? 8.380 42.535 109.567 0.47 34.08 233 ARG D C 1
ATOM 8430 O O A ARG D 1 211 ? 8.214 43.607 110.148 0.53 32.79 233 ARG D O 1
ATOM 8431 O O B ARG D 1 211 ? 8.245 43.623 110.128 0.47 32.97 233 ARG D O 1
ATOM 8446 N N . VAL D 1 212 ? 7.841 42.260 108.376 1.00 35.11 234 VAL D N 1
ATOM 8447 C CA . VAL D 1 212 ? 7.053 43.271 107.643 1.00 34.13 234 VAL D CA 1
ATOM 8448 C C . VAL D 1 212 ? 5.826 43.700 108.447 1.00 31.42 234 VAL D C 1
ATOM 8449 O O . VAL D 1 212 ? 5.301 42.931 109.246 1.00 34.52 234 VAL D O 1
ATOM 8453 N N . THR D 1 213 ? 5.402 44.942 108.229 1.00 31.93 235 THR D N 1
ATOM 8454 C CA . THR D 1 213 ? 4.308 45.577 108.969 1.00 33.53 235 THR D CA 1
ATOM 8455 C C . THR D 1 213 ? 3.183 45.990 108.022 1.00 34.21 235 THR D C 1
ATOM 8456 O O . THR D 1 213 ? 3.391 46.084 106.814 1.00 35.79 235 THR D O 1
ATOM 8460 N N . ASN D 1 214 ? 1.999 46.262 108.559 1.00 31.16 236 ASN D N 1
ATOM 8461 C CA . ASN D 1 214 ? 0.903 46.694 107.700 1.00 32.70 236 ASN D CA 1
ATOM 8462 C C . ASN D 1 214 ? 1.194 48.048 107.057 1.00 35.50 236 ASN D C 1
ATOM 8463 O O . ASN D 1 214 ? 0.862 48.271 105.899 1.00 35.98 236 ASN D O 1
ATOM 8468 N N . ASP D 1 215 ? 1.837 48.933 107.812 1.00 29.64 237 ASP D N 1
ATOM 8469 C CA . ASP D 1 215 ? 2.285 50.225 107.310 1.00 41.07 237 ASP D CA 1
ATOM 8470 C C . ASP D 1 215 ? 3.198 50.107 106.083 1.00 41.89 237 ASP D C 1
ATOM 8471 O O . ASP D 1 215 ? 3.097 50.911 105.153 1.00 40.31 237 ASP D O 1
ATOM 8476 N N . ASP D 1 216 ? 4.085 49.112 106.081 1.00 39.19 238 ASP D N 1
ATOM 8477 C CA . ASP D 1 216 ? 4.940 48.847 104.928 1.00 36.17 238 ASP D CA 1
ATOM 8478 C C . ASP D 1 216 ? 4.135 48.707 103.642 1.00 32.99 238 ASP D C 1
ATOM 8479 O O . ASP D 1 216 ? 4.475 49.275 102.607 1.00 33.82 238 ASP D O 1
ATOM 8484 N N . PHE D 1 217 ? 3.050 47.957 103.711 1.00 27.76 239 PHE D N 1
ATOM 8485 C CA . PHE D 1 217 ? 2.267 47.716 102.516 1.00 25.55 239 PHE D CA 1
ATOM 8486 C C . PHE D 1 217 ? 1.268 48.823 102.225 1.00 29.03 239 PHE D C 1
ATOM 8487 O O . PHE D 1 217 ? 1.002 49.103 101.064 1.00 37.14 239 PHE D O 1
ATOM 8495 N N . GLN D 1 218 ? 0.739 49.481 103.251 1.00 25.36 240 GLN D N 1
ATOM 8496 C CA . GLN D 1 218 ? -0.204 50.573 102.998 1.00 28.64 240 GLN D CA 1
ATOM 8497 C C . GLN D 1 218 ? 0.472 51.817 102.412 1.00 29.59 240 GLN D C 1
ATOM 8498 O O . GLN D 1 218 ? -0.145 52.547 101.645 1.00 36.52 240 GLN D O 1
ATOM 8504 N N . GLU D 1 219 ? 1.739 52.047 102.738 1.00 30.46 241 GLU D N 1
ATOM 8505 C CA . GLU D 1 219 ? 2.511 53.068 102.034 1.00 34.33 241 GLU D CA 1
ATOM 8506 C C . GLU D 1 219 ? 2.659 52.749 100.541 1.00 34.56 241 GLU D C 1
ATOM 8507 O O . GLU D 1 219 ? 2.527 53.633 99.695 1.00 37.79 241 GLU D O 1
ATOM 8513 N N . ILE D 1 220 ? 2.938 51.492 100.216 1.00 30.53 242 ILE D N 1
ATOM 8514 C CA . ILE D 1 220 ? 3.123 51.101 98.825 1.00 28.45 242 ILE D CA 1
ATOM 8515 C C . ILE D 1 220 ? 1.812 51.294 98.086 1.00 33.30 242 ILE D C 1
ATOM 8516 O O . ILE D 1 220 ? 1.783 51.770 96.940 1.00 31.59 242 ILE D O 1
ATOM 8521 N N . LYS D 1 221 ? 0.729 50.956 98.778 1.00 29.71 243 LYS D N 1
ATOM 8522 C CA . LYS D 1 221 ? -0.612 51.028 98.211 1.00 32.44 243 LYS D CA 1
ATOM 8523 C C . LYS D 1 221 ? -1.070 52.448 97.864 1.00 34.07 243 LYS D C 1
ATOM 8524 O O . LYS D 1 221 ? -2.067 52.630 97.167 1.00 34.40 243 LYS D O 1
ATOM 8530 N N . LYS D 1 222 ? -0.343 53.450 98.341 1.00 32.73 244 LYS D N 1
ATOM 8531 C CA . LYS D 1 222 ? -0.673 54.828 98.008 1.00 31.01 244 LYS D CA 1
ATOM 8532 C C . LYS D 1 222 ? -0.354 55.172 96.557 1.00 33.68 244 LYS D C 1
ATOM 8533 O O . LYS D 1 222 ? -0.946 56.084 95.994 1.00 37.45 244 LYS D O 1
ATOM 8539 N N . TYR D 1 223 ? 0.572 54.442 95.945 1.00 38.73 245 TYR D N 1
ATOM 8540 C CA . TYR D 1 223 ? 0.914 54.692 94.556 1.00 24.49 245 TYR D CA 1
ATOM 8541 C C . TYR D 1 223 ? 0.839 53.424 93.677 1.00 34.74 245 TYR D C 1
ATOM 8542 O O . TYR D 1 223 ? 0.749 53.527 92.444 1.00 33.60 245 TYR D O 1
ATOM 8551 N N . ALA D 1 224 ? 0.840 52.238 94.292 1.00 31.27 246 ALA D N 1
ATOM 8552 C CA . ALA D 1 224 ? 0.896 50.982 93.514 1.00 29.87 246 ALA D CA 1
ATOM 8553 C C . ALA D 1 224 ? -0.224 50.001 93.848 1.00 25.90 246 ALA D C 1
ATOM 8554 O O . ALA D 1 224 ? -0.770 50.039 94.939 1.00 29.91 246 ALA D O 1
ATOM 8556 N N . VAL D 1 225 ? -0.561 49.122 92.902 1.00 23.79 247 VAL D N 1
ATOM 8557 C CA . VAL D 1 225 ? -1.599 48.107 93.119 1.00 19.77 247 VAL D CA 1
ATOM 8558 C C . VAL D 1 225 ? -1.016 46.757 93.542 1.00 22.49 247 VAL D C 1
ATOM 8559 O O . VAL D 1 225 ? -1.733 45.880 94.028 1.00 28.16 247 VAL D O 1
ATOM 8563 N N . GLY D 1 226 ? 0.285 46.593 93.380 1.00 21.10 248 GLY D N 1
ATOM 8564 C CA . GLY D 1 226 ? 0.907 45.331 93.728 1.00 21.40 248 GLY D CA 1
ATOM 8565 C C . GLY D 1 226 ? 2.395 45.424 93.989 1.00 24.76 248 GLY D C 1
ATOM 8566 O O . GLY D 1 226 ? 3.014 46.488 93.818 1.00 23.30 248 GLY D O 1
ATOM 8567 N N . ILE D 1 227 ? 2.960 44.291 94.412 1.00 23.39 249 ILE D N 1
ATOM 8568 C CA . ILE D 1 227 ? 4.390 44.162 94.655 1.00 17.78 249 ILE D CA 1
ATOM 8569 C C . ILE D 1 227 ? 4.943 42.988 93.881 1.00 21.26 249 ILE D C 1
ATOM 8570 O O . ILE D 1 227 ? 4.234 42.032 93.612 1.00 24.81 249 ILE D O 1
ATOM 8575 N N . GLY D 1 228 ? 6.218 43.072 93.526 1.00 25.01 250 GLY D N 1
ATOM 8576 C CA . GLY D 1 228 ? 6.916 42.018 92.826 1.00 15.46 250 GLY D CA 1
ATOM 8577 C C . GLY D 1 228 ? 8.182 41.724 93.596 1.00 27.20 250 GLY D C 1
ATOM 8578 O O . GLY D 1 228 ? 9.226 42.336 93.342 1.00 27.75 250 GLY D O 1
ATOM 8579 N N . PRO D 1 229 ? 8.092 40.809 94.576 1.00 22.89 251 PRO D N 1
ATOM 8580 C CA . PRO D 1 229 ? 9.236 40.382 95.382 1.00 22.59 251 PRO D CA 1
ATOM 8581 C C . PRO D 1 229 ? 9.938 39.146 94.797 1.00 22.54 251 PRO D C 1
ATOM 8582 O O . PRO D 1 229 ? 9.351 38.389 94.029 1.00 23.59 251 PRO D O 1
ATOM 8586 N N . ASN D 1 230 ? 11.194 38.941 95.161 1.00 22.68 252 ASN D N 1
ATOM 8587 C CA . ASN D 1 230 ? 11.866 37.703 94.805 1.00 19.17 252 ASN D CA 1
ATOM 8588 C C . ASN D 1 230 ? 11.482 36.564 95.756 1.00 22.97 252 ASN D C 1
ATOM 8589 O O . ASN D 1 230 ? 11.360 36.746 96.971 1.00 24.73 252 ASN D O 1
ATOM 8594 N N . LEU D 1 231 ? 11.297 35.380 95.194 1.00 25.04 253 LEU D N 1
ATOM 8595 C CA . LEU D 1 231 ? 10.969 34.209 95.999 1.00 25.89 253 LEU D CA 1
ATOM 8596 C C . LEU D 1 231 ? 12.190 33.702 96.763 1.00 26.45 253 LEU D C 1
ATOM 8597 O O . LEU D 1 231 ? 12.092 33.321 97.929 1.00 30.80 253 LEU D O 1
ATOM 8602 N N . ARG D 1 232 ? 13.341 33.707 96.099 1.00 22.96 254 ARG D N 1
ATOM 8603 C CA . ARG D 1 232 ? 14.543 33.096 96.659 1.00 28.32 254 ARG D CA 1
ATOM 8604 C C . ARG D 1 232 ? 15.734 34.060 96.608 1.00 27.56 254 ARG D C 1
ATOM 8605 O O . ARG D 1 232 ? 15.744 35.008 95.822 1.00 31.28 254 ARG D O 1
ATOM 8613 N N . ASN D 1 233 ? 16.729 33.832 97.459 1.00 29.88 255 ASN D N 1
ATOM 8614 C CA . ASN D 1 233 ? 17.963 34.606 97.373 1.00 36.17 255 ASN D CA 1
ATOM 8615 C C . ASN D 1 233 ? 18.903 34.048 96.289 1.00 37.25 255 ASN D C 1
ATOM 8616 O O . ASN D 1 233 ? 18.574 33.067 95.623 1.00 32.85 255 ASN D O 1
ATOM 8621 N N . ASP D 1 234 ? 20.069 34.668 96.117 1.00 42.00 256 ASP D N 1
ATOM 8622 C CA . ASP D 1 234 ? 21.005 34.256 95.063 1.00 49.98 256 ASP D CA 1
ATOM 8623 C C . ASP D 1 234 ? 21.534 32.842 95.259 1.00 52.19 256 ASP D C 1
ATOM 8624 O O . ASP D 1 234 ? 21.969 32.194 94.307 1.00 56.27 256 ASP D O 1
ATOM 8629 N N . ASN D 1 235 ? 21.498 32.369 96.498 1.00 48.06 257 ASN D N 1
ATOM 8630 C CA . ASN D 1 235 ? 21.956 31.026 96.797 1.00 44.62 257 ASN D CA 1
ATOM 8631 C C . ASN D 1 235 ? 20.841 29.980 96.705 1.00 43.28 257 ASN D C 1
ATOM 8632 O O . ASN D 1 235 ? 21.079 28.798 96.933 1.00 46.84 257 ASN D O 1
ATOM 8637 N N . GLY D 1 236 ? 19.624 30.419 96.383 1.00 39.33 258 GLY D N 1
ATOM 8638 C CA . GLY D 1 236 ? 18.524 29.506 96.139 1.00 32.72 258 GLY D CA 1
ATOM 8639 C C . GLY D 1 236 ? 17.633 29.142 97.316 1.00 43.54 258 GLY D C 1
ATOM 8640 O O . GLY D 1 236 ? 16.740 28.304 97.176 1.00 44.65 258 GLY D O 1
ATOM 8641 N N . ASP D 1 237 ? 17.867 29.750 98.476 1.00 42.89 259 ASP D N 1
ATOM 8642 C CA . ASP D 1 237 ? 17.003 29.532 99.643 1.00 41.63 259 ASP D CA 1
ATOM 8643 C C . ASP D 1 237 ? 15.764 30.438 99.574 1.00 41.05 259 ASP D C 1
ATOM 8644 O O . ASP D 1 237 ? 15.824 31.541 99.021 1.00 35.78 259 ASP D O 1
ATOM 8649 N N . LEU D 1 238 ? 14.648 29.973 100.132 1.00 38.07 260 LEU D N 1
ATOM 8650 C CA . LEU D 1 238 ? 13.445 30.789 100.232 1.00 33.92 260 LEU D CA 1
ATOM 8651 C C . LEU D 1 238 ? 13.753 32.040 101.037 1.00 36.45 260 LEU D C 1
ATOM 8652 O O . LEU D 1 238 ? 14.461 31.973 102.044 1.00 39.84 260 LEU D O 1
ATOM 8657 N N . ILE D 1 239 ? 13.262 33.192 100.598 1.00 28.27 261 ILE D N 1
ATOM 8658 C CA . ILE D 1 239 ? 13.536 34.380 101.387 1.00 30.46 261 ILE D CA 1
ATOM 8659 C C . ILE D 1 239 ? 12.239 35.093 101.787 1.00 30.62 261 ILE D C 1
ATOM 8660 O O . ILE D 1 239 ? 12.271 35.978 102.627 1.00 34.29 261 ILE D O 1
ATOM 8665 N N . ILE D 1 240 ? 11.106 34.685 101.211 1.00 24.02 262 ILE D N 1
ATOM 8666 C CA . ILE D 1 240 ? 9.778 35.116 101.691 1.00 25.74 262 ILE D CA 1
ATOM 8667 C C . ILE D 1 240 ? 8.920 33.899 102.072 1.00 33.29 262 ILE D C 1
ATOM 8668 O O . ILE D 1 240 ? 9.195 32.770 101.660 1.00 39.32 262 ILE D O 1
ATOM 8673 N N . ASN D 1 241 ? 7.871 34.123 102.848 1.00 32.08 263 ASN D N 1
ATOM 8674 C CA . ASN D 1 241 ? 7.081 33.015 103.367 1.00 34.91 263 ASN D CA 1
ATOM 8675 C C . ASN D 1 241 ? 5.590 33.244 103.164 1.00 37.25 263 ASN D C 1
ATOM 8676 O O . ASN D 1 241 ? 5.166 34.349 102.795 1.00 44.15 263 ASN D O 1
ATOM 8681 N N . GLU D 1 242 ? 4.797 32.203 103.407 1.00 32.86 264 GLU D N 1
ATOM 8682 C CA . GLU D 1 242 ? 3.353 32.307 103.306 1.00 33.93 264 GLU D CA 1
ATOM 8683 C C . GLU D 1 242 ? 2.819 33.449 104.172 1.00 38.27 264 GLU D C 1
ATOM 8684 O O . GLU D 1 242 ? 1.894 34.172 103.781 1.00 38.87 264 GLU D O 1
ATOM 8690 N N . SER D 1 243 ? 3.424 33.644 105.335 1.00 35.00 265 SER D N 1
ATOM 8691 C CA . SER D 1 243 ? 2.909 34.647 106.251 1.00 37.46 265 SER D CA 1
ATOM 8692 C C . SER D 1 243 ? 3.129 36.069 105.707 1.00 37.07 265 SER D C 1
ATOM 8693 O O . SER D 1 243 ? 2.320 36.968 105.934 1.00 37.39 265 SER D O 1
ATOM 8696 N N . TYR D 1 244 ? 4.211 36.262 104.964 1.00 37.26 266 TYR D N 1
ATOM 8697 C CA . TYR D 1 244 ? 4.453 37.526 104.265 1.00 33.48 266 TYR D CA 1
ATOM 8698 C C . TYR D 1 244 ? 3.394 37.758 103.178 1.00 34.26 266 TYR D C 1
ATOM 8699 O O . TYR D 1 244 ? 2.848 38.863 103.046 1.00 29.58 266 TYR D O 1
ATOM 8708 N N . MET D 1 245 ? 3.105 36.705 102.411 1.00 33.66 267 MET D N 1
ATOM 8709 C CA . MET D 1 245 ? 2.090 36.763 101.360 1.00 25.84 267 MET D CA 1
ATOM 8710 C C . MET D 1 245 ? 0.705 37.087 101.936 1.00 27.36 267 MET D C 1
ATOM 8711 O O . MET D 1 245 ? -0.040 37.864 101.346 1.00 24.76 267 MET D O 1
ATOM 8716 N N . LYS D 1 246 ? 0.362 36.512 103.090 1.00 30.66 268 LYS D N 1
ATOM 8717 C CA . LYS D 1 246 ? -0.928 36.812 103.716 1.00 24.79 268 LYS D CA 1
ATOM 8718 C C . LYS D 1 246 ? -1.014 38.278 104.128 1.00 30.52 268 LYS D C 1
ATOM 8719 O O . LYS D 1 246 ? -2.053 38.916 103.945 1.00 35.22 268 LYS D O 1
ATOM 8725 N N . MET D 1 247 ? 0.082 38.820 104.653 1.00 31.78 269 MET D N 1
ATOM 8726 C CA . MET D 1 247 ? 0.121 40.218 105.086 1.00 30.20 269 MET D CA 1
ATOM 8727 C C . MET D 1 247 ? -0.009 41.189 103.900 1.00 34.01 269 MET D C 1
ATOM 8728 O O . MET D 1 247 ? -0.720 42.199 103.991 1.00 40.24 269 MET D O 1
ATOM 8733 N N . ALA D 1 248 ? 0.651 40.889 102.785 1.00 27.25 270 ALA D N 1
ATOM 8734 C CA . ALA D 1 248 ? 0.507 41.732 101.603 1.00 29.97 270 ALA D CA 1
ATOM 8735 C C . ALA D 1 248 ? -0.918 41.674 101.032 1.00 32.09 270 ALA D C 1
ATOM 8736 O O . ALA D 1 248 ? -1.466 42.695 100.601 1.00 33.33 270 ALA D O 1
ATOM 8738 N N . ARG D 1 249 ? -1.519 40.486 101.038 1.00 30.89 271 ARG D N 1
ATOM 8739 C CA . ARG D 1 249 ? -2.880 40.315 100.531 1.00 27.44 271 ARG D CA 1
ATOM 8740 C C . ARG D 1 249 ? -3.935 41.028 101.387 1.00 30.63 271 ARG D C 1
ATOM 8741 O O . ARG D 1 249 ? -4.876 41.626 100.855 1.00 31.08 271 ARG D O 1
ATOM 8749 N N . GLN D 1 250 ? -3.789 40.983 102.708 1.00 33.02 272 GLN D N 1
ATOM 8750 C CA . GLN D 1 250 ? -4.783 41.631 103.559 1.00 34.65 272 GLN D CA 1
ATOM 8751 C C . GLN D 1 250 ? -4.670 43.156 103.472 1.00 33.58 272 GLN D C 1
ATOM 8752 O O . GLN D 1 250 ? -5.450 43.882 104.065 1.00 32.20 272 GLN D O 1
ATOM 8758 N N . ASN D 1 251 ? -3.686 43.647 102.735 1.00 35.98 273 ASN D N 1
ATOM 8759 C CA . ASN D 1 251 ? -3.556 45.083 102.558 1.00 33.21 273 ASN D CA 1
ATOM 8760 C C . ASN D 1 251 ? -3.927 45.470 101.138 1.00 31.93 273 ASN D C 1
ATOM 8761 O O . ASN D 1 251 ? -3.648 46.573 100.701 1.00 31.63 273 ASN D O 1
ATOM 8766 N N . GLY D 1 252 ? -4.566 44.547 100.423 1.00 32.57 274 GLY D N 1
ATOM 8767 C CA . GLY D 1 252 ? -5.116 44.831 99.108 1.00 23.80 274 GLY D CA 1
ATOM 8768 C C . GLY D 1 252 ? -4.125 44.903 97.962 1.00 26.01 274 GLY D C 1
ATOM 8769 O O . GLY D 1 252 ? -4.420 45.486 96.931 1.00 29.05 274 GLY D O 1
ATOM 8770 N N . LEU D 1 253 ? -2.946 44.317 98.142 1.00 25.44 275 LEU D N 1
ATOM 8771 C CA . LEU D 1 253 ? -1.930 44.301 97.104 1.00 19.64 275 LEU D CA 1
ATOM 8772 C C . LEU D 1 253 ? -1.983 43.022 96.283 1.00 26.62 275 LEU D C 1
ATOM 8773 O O . LEU D 1 253 ? -2.147 41.941 96.828 1.00 35.27 275 LEU D O 1
ATOM 8778 N N . LEU D 1 254 ? -1.863 43.157 94.969 1.00 23.39 276 LEU D N 1
ATOM 8779 C CA . LEU D 1 254 ? -1.487 42.044 94.113 1.00 21.51 276 LEU D CA 1
ATOM 8780 C C . LEU D 1 254 ? -0.032 41.670 94.418 1.00 23.57 276 LEU D C 1
ATOM 8781 O O . LEU D 1 254 ? 0.733 42.486 94.937 1.00 25.67 276 LEU D O 1
ATOM 8786 N N . ILE D 1 255 ? 0.342 40.433 94.103 1.00 21.58 277 ILE D N 1
ATOM 8787 C CA . ILE D 1 255 ? 1.690 39.937 94.345 1.00 20.44 277 ILE D CA 1
ATOM 8788 C C . ILE D 1 255 ? 2.159 39.123 93.157 1.00 21.67 277 ILE D C 1
ATOM 8789 O O . ILE D 1 255 ? 1.558 38.091 92.834 1.00 24.76 277 ILE D O 1
ATOM 8794 N N . HIS D 1 256 ? 3.240 39.585 92.536 1.00 20.60 278 HIS D N 1
ATOM 8795 C CA . HIS D 1 256 ? 3.838 38.956 91.364 1.00 15.06 278 HIS D CA 1
ATOM 8796 C C . HIS D 1 256 ? 5.299 38.592 91.605 1.00 22.06 278 HIS D C 1
ATOM 8797 O O . HIS D 1 256 ? 6.180 39.378 91.279 1.00 19.55 278 HIS D O 1
ATOM 8804 N N . PRO D 1 257 ? 5.568 37.401 92.173 1.00 17.56 279 PRO D N 1
ATOM 8805 C CA . PRO D 1 257 ? 6.964 37.058 92.461 1.00 16.10 279 PRO D CA 1
ATOM 8806 C C . PRO D 1 257 ? 7.767 36.721 91.217 1.00 17.55 279 PRO D C 1
ATOM 8807 O O . PRO D 1 257 ? 7.193 36.446 90.167 1.00 20.49 279 PRO D O 1
ATOM 8811 N N . TYR D 1 258 ? 9.088 36.753 91.352 1.00 16.72 280 TYR D N 1
ATOM 8812 C CA . TYR D 1 258 ? 10.012 36.519 90.245 1.00 17.11 280 TYR D CA 1
ATOM 8813 C C . TYR D 1 258 ? 11.236 35.799 90.793 1.00 29.67 280 TYR D C 1
ATOM 8814 O O . TYR D 1 258 ? 11.485 35.873 91.996 1.00 28.40 280 TYR D O 1
ATOM 8823 N N . THR D 1 259 ? 11.996 35.081 89.966 1.00 31.35 281 THR D N 1
ATOM 8824 C CA . THR D 1 259 ? 11.616 34.630 88.636 1.00 30.11 281 THR D CA 1
ATOM 8825 C C . THR D 1 259 ? 11.404 33.128 88.757 1.00 31.46 281 THR D C 1
ATOM 8826 O O . THR D 1 259 ? 12.331 32.393 89.115 1.00 33.18 281 THR D O 1
ATOM 8830 N N . ILE D 1 260 ? 10.185 32.678 88.478 1.00 27.57 282 ILE D N 1
ATOM 8831 C CA . ILE D 1 260 ? 9.782 31.318 88.805 1.00 26.63 282 ILE D CA 1
ATOM 8832 C C . ILE D 1 260 ? 9.756 30.447 87.559 1.00 31.38 282 ILE D C 1
ATOM 8833 O O . ILE D 1 260 ? 8.880 30.590 86.707 1.00 32.62 282 ILE D O 1
ATOM 8838 N N . ASN D 1 261 ? 10.713 29.537 87.452 1.00 33.10 283 ASN D N 1
ATOM 8839 C CA . ASN D 1 261 ? 10.835 28.741 86.235 1.00 35.64 283 ASN D CA 1
ATOM 8840 C C . ASN D 1 261 ? 10.617 27.253 86.472 1.00 34.75 283 ASN D C 1
ATOM 8841 O O . ASN D 1 261 ? 10.461 26.479 85.534 1.00 36.82 283 ASN D O 1
ATOM 8846 N N . GLU D 1 262 ? 10.580 26.856 87.735 1.00 34.47 284 GLU D N 1
ATOM 8847 C CA . GLU D 1 262 ? 10.433 25.450 88.074 1.00 36.04 284 GLU D CA 1
ATOM 8848 C C . GLU D 1 262 ? 9.020 25.184 88.567 1.00 36.91 284 GLU D C 1
ATOM 8849 O O . GLU D 1 262 ? 8.494 25.921 89.402 1.00 36.08 284 GLU D O 1
ATOM 8855 N N . LYS D 1 263 ? 8.396 24.141 88.031 1.00 40.05 285 LYS D N 1
ATOM 8856 C CA . LYS D 1 263 ? 7.001 23.864 88.352 1.00 38.69 285 LYS D CA 1
ATOM 8857 C C . LYS D 1 263 ? 6.730 23.709 89.852 1.00 37.78 285 LYS D C 1
ATOM 8858 O O . LYS D 1 263 ? 5.717 24.209 90.332 1.00 38.04 285 LYS D O 1
ATOM 8864 N N . PRO D 1 264 ? 7.628 23.035 90.602 1.00 37.78 286 PRO D N 1
ATOM 8865 C CA . PRO D 1 264 ? 7.333 22.939 92.039 1.00 33.67 286 PRO D CA 1
ATOM 8866 C C . PRO D 1 264 ? 7.240 24.291 92.742 1.00 36.36 286 PRO D C 1
ATOM 8867 O O . PRO D 1 264 ? 6.392 24.455 93.619 1.00 38.58 286 PRO D O 1
ATOM 8871 N N . ASP D 1 265 ? 8.078 25.249 92.361 1.00 37.09 287 ASP D N 1
ATOM 8872 C CA . ASP D 1 265 ? 7.940 26.603 92.902 1.00 35.99 287 ASP D CA 1
ATOM 8873 C C . ASP D 1 265 ? 6.675 27.317 92.418 1.00 33.93 287 ASP D C 1
ATOM 8874 O O . ASP D 1 265 ? 6.125 28.135 93.144 1.00 34.25 287 ASP D O 1
ATOM 8879 N N . MET D 1 266 ? 6.216 27.024 91.203 1.00 32.31 288 MET D N 1
ATOM 8880 C CA . MET D 1 266 ? 4.970 27.613 90.719 1.00 30.96 288 MET D CA 1
ATOM 8881 C C . MET D 1 266 ? 3.798 27.102 91.572 1.00 34.99 288 MET D C 1
ATOM 8882 O O . MET D 1 266 ? 2.878 27.856 91.887 1.00 35.93 288 MET D O 1
ATOM 8887 N N . ARG D 1 267 ? 3.829 25.825 91.947 1.00 31.82 289 ARG D N 1
ATOM 8888 C CA . ARG D 1 267 ? 2.734 25.252 92.739 1.00 37.59 289 ARG D CA 1
ATOM 8889 C C . ARG D 1 267 ? 2.763 25.778 94.161 1.00 33.60 289 ARG D C 1
ATOM 8890 O O . ARG D 1 267 ? 1.717 25.954 94.785 1.00 37.18 289 ARG D O 1
ATOM 8898 N N . LEU D 1 268 ? 3.960 26.025 94.680 1.00 29.58 290 LEU D N 1
ATOM 8899 C CA . LEU D 1 268 ? 4.083 26.589 96.020 1.00 34.60 290 LEU D CA 1
ATOM 8900 C C . LEU D 1 268 ? 3.459 27.998 96.090 1.00 36.39 290 LEU D C 1
ATOM 8901 O O . LEU D 1 268 ? 2.755 28.321 97.046 1.00 38.29 290 LEU D O 1
ATOM 8906 N N . LEU D 1 269 ? 3.687 28.817 95.065 1.00 29.37 291 LEU D N 1
ATOM 8907 C CA . LEU D 1 269 ? 3.146 30.174 95.048 1.00 28.85 291 LEU D CA 1
ATOM 8908 C C . LEU D 1 269 ? 1.626 30.203 94.788 1.00 30.65 291 LEU D C 1
ATOM 8909 O O . LEU D 1 269 ? 0.923 31.060 95.326 1.00 31.45 291 LEU D O 1
ATOM 8914 N N . MET D 1 270 ? 1.113 29.270 93.989 1.00 29.56 292 MET D N 1
ATOM 8915 C CA . MET D 1 270 ? -0.340 29.101 93.885 1.00 36.78 292 MET D CA 1
ATOM 8916 C C . MET D 1 270 ? -0.951 28.855 95.275 1.00 40.34 292 MET D C 1
ATOM 8917 O O . MET D 1 270 ? -1.948 29.476 95.639 1.00 47.94 292 MET D O 1
ATOM 8922 N N . LYS D 1 271 ? -0.341 27.959 96.047 1.00 33.41 293 LYS D N 1
ATOM 8923 C CA . LYS D 1 271 ? -0.835 27.623 97.378 1.00 41.42 293 LYS D CA 1
ATOM 8924 C C . LYS D 1 271 ? -0.758 28.809 98.351 1.00 44.47 293 LYS D C 1
ATOM 8925 O O . LYS D 1 271 ? -1.624 28.957 99.210 1.00 46.08 293 LYS D O 1
ATOM 8931 N N . TRP D 1 272 ? 0.268 29.653 98.206 1.00 40.80 294 TRP D N 1
ATOM 8932 C CA . TRP D 1 272 ? 0.447 30.831 99.073 1.00 36.81 294 TRP D CA 1
ATOM 8933 C C . TRP D 1 272 ? -0.358 32.059 98.641 1.00 37.98 294 TRP D C 1
ATOM 8934 O O . TRP D 1 272 ? -0.357 33.069 99.331 1.00 41.44 294 TRP D O 1
ATOM 8945 N N . GLY D 1 273 ? -1.019 31.993 97.492 1.00 39.32 295 GLY D N 1
ATOM 8946 C CA . GLY D 1 273 ? -1.895 33.073 97.064 1.00 37.21 295 GLY D CA 1
ATOM 8947 C C . GLY D 1 273 ? -1.306 34.175 96.190 1.00 36.73 295 GLY D C 1
ATOM 8948 O O . GLY D 1 273 ? -1.784 35.311 96.223 1.00 39.43 295 GLY D O 1
ATOM 8949 N N . ALA D 1 274 ? -0.278 33.851 95.409 1.00 31.39 296 ALA D N 1
ATOM 8950 C CA . ALA D 1 274 ? 0.218 34.768 94.397 1.00 29.60 296 ALA D CA 1
ATOM 8951 C C . ALA D 1 274 ? -0.845 35.007 93.330 1.00 29.73 296 ALA D C 1
ATOM 8952 O O . ALA D 1 274 ? -1.615 34.115 92.998 1.00 31.80 296 ALA D O 1
ATOM 8954 N N . THR D 1 275 ? -0.871 36.211 92.778 1.00 28.41 297 THR D N 1
ATOM 8955 C CA . THR D 1 275 ? -1.889 36.547 91.801 1.00 26.15 297 THR D CA 1
ATOM 8956 C C . THR D 1 275 ? -1.260 36.680 90.420 1.00 24.10 297 THR D C 1
ATOM 8957 O O . THR D 1 275 ? -1.921 37.052 89.460 1.00 26.54 297 THR D O 1
ATOM 8961 N N . GLY D 1 276 ? 0.023 36.349 90.330 1.00 19.88 298 GLY D N 1
ATOM 8962 C CA . GLY D 1 276 ? 0.719 36.313 89.062 1.00 16.44 298 GLY D CA 1
ATOM 8963 C C . GLY D 1 276 ? 2.162 35.946 89.328 1.00 24.55 298 GLY D C 1
ATOM 8964 O O . GLY D 1 276 ? 2.571 35.908 90.483 1.00 22.92 298 GLY D O 1
ATOM 8965 N N . MET D 1 277 ? 2.925 35.667 88.270 1.00 23.59 299 MET D N 1
ATOM 8966 C CA . MET D 1 277 ? 4.345 35.319 88.383 1.00 20.53 299 MET D CA 1
ATOM 8967 C C . MET D 1 277 ? 5.122 35.784 87.172 1.00 19.01 299 MET D C 1
ATOM 8968 O O . MET D 1 277 ? 4.600 35.768 86.060 1.00 26.76 299 MET D O 1
ATOM 8973 N N . PHE D 1 278 ? 6.380 36.152 87.388 1.00 16.04 300 PHE D N 1
ATOM 8974 C CA . PHE D 1 278 ? 7.334 36.342 86.294 1.00 21.33 300 PHE D CA 1
ATOM 8975 C C . PHE D 1 278 ? 8.001 35.020 86.007 1.00 23.53 300 PHE D C 1
ATOM 8976 O O . PHE D 1 278 ? 8.563 34.416 86.916 1.00 27.06 300 PHE D O 1
ATOM 8984 N N . THR D 1 279 ? 7.952 34.568 84.757 1.00 23.66 301 THR D N 1
ATOM 8985 C CA . THR D 1 279 ? 8.585 33.300 84.406 1.00 23.79 301 THR D CA 1
ATOM 8986 C C . THR D 1 279 ? 9.260 33.384 83.052 1.00 25.68 301 THR D C 1
ATOM 8987 O O . THR D 1 279 ? 8.839 34.132 82.177 1.00 22.74 301 THR D O 1
ATOM 8991 N N . ASN D 1 280 ? 10.325 32.611 82.886 1.00 29.46 302 ASN D N 1
ATOM 8992 C CA . ASN D 1 280 ? 10.974 32.500 81.586 1.00 28.04 302 ASN D CA 1
ATOM 8993 C C . ASN D 1 280 ? 10.272 31.451 80.746 1.00 29.50 302 ASN D C 1
ATOM 8994 O O . ASN D 1 280 ? 10.552 31.314 79.555 1.00 30.02 302 ASN D O 1
ATOM 8999 N N . TYR D 1 281 ? 9.360 30.714 81.381 1.00 31.35 303 TYR D N 1
ATOM 9000 C CA . TYR D 1 281 ? 8.661 29.601 80.735 1.00 30.90 303 TYR D CA 1
ATOM 9001 C C . TYR D 1 281 ? 7.134 29.726 80.859 1.00 29.44 303 TYR D C 1
ATOM 9002 O O . TYR D 1 281 ? 6.513 29.008 81.642 1.00 27.95 303 TYR D O 1
ATOM 9011 N N . PRO D 1 282 ? 6.524 30.643 80.089 1.00 25.62 304 PRO D N 1
ATOM 9012 C CA . PRO D 1 282 ? 5.060 30.810 80.122 1.00 24.50 304 PRO D CA 1
ATOM 9013 C C . PRO D 1 282 ? 4.308 29.499 79.856 1.00 28.10 304 PRO D C 1
ATOM 9014 O O . PRO D 1 282 ? 3.267 29.249 80.455 1.00 32.65 304 PRO D O 1
ATOM 9018 N N . ASP D 1 283 ? 4.845 28.674 78.968 1.00 24.27 305 ASP D N 1
ATOM 9019 C CA . ASP D 1 283 ? 4.264 27.369 78.678 1.00 27.69 305 ASP D CA 1
ATOM 9020 C C . ASP D 1 283 ? 4.138 26.516 79.952 1.00 28.16 305 ASP D C 1
ATOM 9021 O O . ASP D 1 283 ? 3.112 25.890 80.185 1.00 28.11 305 ASP D O 1
ATOM 9026 N N . ARG D 1 284 ? 5.175 26.502 80.779 1.00 28.95 306 ARG D N 1
ATOM 9027 C CA . ARG D 1 284 ? 5.146 25.701 81.997 1.00 29.17 306 ARG D CA 1
ATOM 9028 C C . ARG D 1 284 ? 4.102 26.213 82.977 1.00 27.98 306 ARG D C 1
ATOM 9029 O O . ARG D 1 284 ? 3.423 25.422 83.627 1.00 26.38 306 ARG D O 1
ATOM 9037 N N . LEU D 1 285 ? 3.975 27.533 83.079 1.00 29.39 307 LEU D N 1
ATOM 9038 C CA . LEU D 1 285 ? 3.052 28.128 84.038 1.00 32.25 307 LEU D CA 1
ATOM 9039 C C . LEU D 1 285 ? 1.616 27.944 83.577 1.00 32.18 307 LEU D C 1
ATOM 9040 O O . LEU D 1 285 ? 0.708 27.748 84.379 1.00 37.35 307 LEU D O 1
ATOM 9045 N N . HIS D 1 286 ? 1.412 27.992 82.274 1.00 32.07 308 HIS D N 1
ATOM 9046 C CA . HIS D 1 286 ? 0.089 27.745 81.748 1.00 34.63 308 HIS D CA 1
ATOM 9047 C C . HIS D 1 286 ? -0.358 26.336 82.110 1.00 35.43 308 HIS D C 1
ATOM 9048 O O . HIS D 1 286 ? -1.500 26.125 82.516 1.00 39.62 308 HIS D O 1
ATOM 9055 N N . THR D 1 287 ? 0.556 25.379 81.971 1.00 34.17 309 THR D N 1
ATOM 9056 C CA . THR D 1 287 ? 0.273 23.993 82.311 1.00 35.41 309 THR D CA 1
ATOM 9057 C C . THR D 1 287 ? -0.096 23.848 83.782 1.00 32.71 309 THR D C 1
ATOM 9058 O O . THR D 1 287 ? -1.073 23.201 84.118 1.00 37.08 309 THR D O 1
ATOM 9062 N N . VAL D 1 288 ? 0.687 24.465 84.654 1.00 31.32 310 VAL D N 1
ATOM 9063 C CA . VAL D 1 288 ? 0.441 24.369 86.083 1.00 34.42 310 VAL D CA 1
ATOM 9064 C C . VAL D 1 288 ? -0.879 25.041 86.478 1.00 36.59 310 VAL D C 1
ATOM 9065 O O . VAL D 1 288 ? -1.537 24.590 87.413 1.00 38.98 310 VAL D O 1
ATOM 9069 N N . LEU D 1 289 ? -1.279 26.101 85.772 1.00 31.88 311 LEU D N 1
ATOM 9070 C CA . LEU D 1 289 ? -2.579 26.730 86.050 1.00 27.21 311 LEU D CA 1
ATOM 9071 C C . LEU D 1 289 ? -3.730 25.762 85.807 1.00 31.76 311 LEU D C 1
ATOM 9072 O O . LEU D 1 289 ? -4.734 25.793 86.502 1.00 38.02 311 LEU D O 1
ATOM 9077 N N . LYS D 1 290 ? -3.579 24.881 84.832 1.00 34.16 312 LYS D N 1
ATOM 9078 C CA . LYS D 1 290 ? -4.686 24.025 84.434 1.00 40.44 312 LYS D CA 1
ATOM 9079 C C . LYS D 1 290 ? -4.899 22.793 85.319 1.00 43.99 312 LYS D C 1
ATOM 9080 O O . LYS D 1 290 ? -5.614 21.878 84.927 1.00 51.89 312 LYS D O 1
ATOM 9086 N N . GLU D 1 291 ? -4.319 22.761 86.514 1.00 45.54 313 GLU D N 1
ATOM 9087 C CA . GLU D 1 291 ? -4.513 21.594 87.375 1.00 53.65 313 GLU D CA 1
ATOM 9088 C C . GLU D 1 291 ? -5.017 21.964 88.769 1.00 54.35 313 GLU D C 1
ATOM 9089 O O . GLU D 1 291 ? -6.177 22.334 88.947 1.00 56.09 313 GLU D O 1
ATOM 9095 N N . ASN E 1 12 ? 18.157 65.931 22.613 1.00 88.99 34 ASN E N 1
ATOM 9096 C CA . ASN E 1 12 ? 18.362 66.780 23.783 1.00 92.94 34 ASN E CA 1
ATOM 9097 C C . ASN E 1 12 ? 19.144 66.061 24.886 1.00 88.81 34 ASN E C 1
ATOM 9098 O O . ASN E 1 12 ? 20.227 65.509 24.641 1.00 84.60 34 ASN E O 1
ATOM 9103 N N . LYS E 1 13 ? 18.594 66.072 26.099 1.00 87.86 35 LYS E N 1
ATOM 9104 C CA . LYS E 1 13 ? 19.272 65.497 27.260 1.00 82.74 35 LYS E CA 1
ATOM 9105 C C . LYS E 1 13 ? 19.368 63.978 27.173 1.00 79.04 35 LYS E C 1
ATOM 9106 O O . LYS E 1 13 ? 20.364 63.388 27.602 1.00 67.47 35 LYS E O 1
ATOM 9112 N N . ASN E 1 14 ? 18.335 63.356 26.604 1.00 81.47 36 ASN E N 1
ATOM 9113 C CA . ASN E 1 14 ? 18.283 61.902 26.470 1.00 75.12 36 ASN E CA 1
ATOM 9114 C C . ASN E 1 14 ? 18.520 61.424 25.033 1.00 68.74 36 ASN E C 1
ATOM 9115 O O . ASN E 1 14 ? 18.126 60.319 24.665 1.00 73.01 36 ASN E O 1
ATOM 9120 N N . LYS E 1 15 ? 19.169 62.264 24.233 1.00 60.78 37 LYS E N 1
ATOM 9121 C CA . LYS E 1 15 ? 19.607 61.898 22.888 1.00 53.88 37 LYS E CA 1
ATOM 9122 C C . LYS E 1 15 ? 20.475 60.636 22.894 1.00 45.82 37 LYS E C 1
ATOM 9123 O O . LYS E 1 15 ? 21.363 60.489 23.733 1.00 45.76 37 LYS E O 1
ATOM 9129 N N . PHE E 1 16 ? 20.226 59.739 21.946 1.00 35.82 38 PHE E N 1
ATOM 9130 C CA . PHE E 1 16 ? 20.856 58.427 21.952 1.00 39.57 38 PHE E CA 1
ATOM 9131 C C . PHE E 1 16 ? 22.337 58.451 21.554 1.00 43.48 38 PHE E C 1
ATOM 9132 O O . PHE E 1 16 ? 22.708 59.087 20.572 1.00 46.29 38 PHE E O 1
ATOM 9140 N N . LEU E 1 17 ? 23.170 57.726 22.298 1.00 30.55 39 LEU E N 1
ATOM 9141 C CA . LEU E 1 17 ? 24.604 57.718 22.017 1.00 29.00 39 LEU E CA 1
ATOM 9142 C C . LEU E 1 17 ? 25.104 56.355 21.540 1.00 32.93 39 LEU E C 1
ATOM 9143 O O . LEU E 1 17 ? 24.977 55.337 22.226 1.00 34.51 39 LEU E O 1
ATOM 9148 N N . ASN E 1 18 ? 25.660 56.355 20.340 1.00 28.44 40 ASN E N 1
ATOM 9149 C CA . ASN E 1 18 ? 26.340 55.209 19.780 1.00 25.71 40 ASN E CA 1
ATOM 9150 C C . ASN E 1 18 ? 27.805 55.269 20.214 1.00 25.57 40 ASN E C 1
ATOM 9151 O O . ASN E 1 18 ? 28.573 56.082 19.703 1.00 28.58 40 ASN E O 1
ATOM 9156 N N . ILE E 1 19 ? 28.181 54.435 21.175 1.00 23.43 41 ILE E N 1
ATOM 9157 C CA . ILE E 1 19 ? 29.521 54.482 21.759 1.00 22.36 41 ILE E CA 1
ATOM 9158 C C . ILE E 1 19 ? 30.406 53.345 21.266 1.00 22.31 41 ILE E C 1
ATOM 9159 O O . ILE E 1 19 ? 30.159 52.176 21.547 1.00 24.77 41 ILE E O 1
ATOM 9164 N N . ALA E 1 20 ? 31.443 53.696 20.521 1.00 24.41 42 ALA E N 1
ATOM 9165 C CA . ALA E 1 20 ? 32.352 52.709 19.973 1.00 19.63 42 ALA E CA 1
ATOM 9166 C C . ALA E 1 20 ? 33.319 52.202 21.041 1.00 21.74 42 ALA E C 1
ATOM 9167 O O . ALA E 1 20 ? 34.293 52.866 21.375 1.00 20.80 42 ALA E O 1
ATOM 9169 N N . HIS E 1 21 ? 33.044 51.007 21.546 1.00 18.67 43 HIS E N 1
ATOM 9170 C CA . HIS E 1 21 ? 33.820 50.353 22.596 1.00 22.72 43 HIS E CA 1
ATOM 9171 C C . HIS E 1 21 ? 35.255 50.056 22.151 1.00 22.06 43 HIS E C 1
ATOM 9172 O O . HIS E 1 21 ? 35.486 49.109 21.398 1.00 20.92 43 HIS E O 1
ATOM 9179 N N . ARG E 1 22 ? 36.210 50.861 22.617 1.00 24.26 44 ARG E N 1
ATOM 9180 C CA . ARG E 1 22 ? 37.619 50.714 22.228 1.00 22.16 44 ARG E CA 1
ATOM 9181 C C . ARG E 1 22 ? 37.800 50.910 20.722 1.00 24.49 44 ARG E C 1
ATOM 9182 O O . ARG E 1 22 ? 38.647 50.280 20.112 1.00 26.19 44 ARG E O 1
ATOM 9190 N N . GLY E 1 23 ? 37.003 51.788 20.125 1.00 27.60 45 GLY E N 1
ATOM 9191 C CA . GLY E 1 23 ? 37.028 51.950 18.682 1.00 28.05 45 GLY E CA 1
ATOM 9192 C C . GLY E 1 23 ? 36.036 51.004 18.039 1.00 31.03 45 GLY E C 1
ATOM 9193 O O . GLY E 1 23 ? 35.107 50.542 18.704 1.00 30.91 45 GLY E O 1
ATOM 9194 N N . ALA E 1 24 ? 36.213 50.722 16.751 1.00 28.14 46 ALA E N 1
ATOM 9195 C CA . ALA E 1 24 ? 35.434 49.671 16.091 1.00 22.81 46 ALA E CA 1
ATOM 9196 C C . ALA E 1 24 ? 36.139 48.330 16.312 1.00 25.05 46 ALA E C 1
ATOM 9197 O O . ALA E 1 24 ? 36.562 47.659 15.360 1.00 26.64 46 ALA E O 1
ATOM 9199 N N . SER E 1 25 ? 36.266 47.960 17.585 1.00 22.28 47 SER E N 1
ATOM 9200 C CA . SER E 1 25 ? 37.071 46.822 18.002 1.00 20.74 47 SER E CA 1
ATOM 9201 C C . SER E 1 25 ? 36.516 45.505 17.464 1.00 23.99 47 SER E C 1
ATOM 9202 O O . SER E 1 25 ? 37.188 44.478 17.519 1.00 27.52 47 SER E O 1
ATOM 9205 N N . GLY E 1 26 ? 35.289 45.542 16.952 1.00 22.10 48 GLY E N 1
ATOM 9206 C CA . GLY E 1 26 ? 34.714 44.403 16.266 1.00 25.90 48 GLY E CA 1
ATOM 9207 C C . GLY E 1 26 ? 35.334 44.149 14.899 1.00 25.22 48 GLY E C 1
ATOM 9208 O O . GLY E 1 26 ? 35.274 43.050 14.370 1.00 27.93 48 GLY E O 1
ATOM 9209 N N . HIS E 1 27 ? 35.945 45.176 14.329 1.00 25.71 49 HIS E N 1
ATOM 9210 C CA . HIS E 1 27 ? 36.414 45.134 12.956 1.00 18.82 49 HIS E CA 1
ATOM 9211 C C . HIS E 1 27 ? 37.927 45.140 12.887 1.00 26.52 49 HIS E C 1
ATOM 9212 O O . HIS E 1 27 ? 38.527 44.724 11.892 1.00 24.98 49 HIS E O 1
ATOM 9219 N N . ALA E 1 28 ? 38.536 45.625 13.963 1.00 25.60 50 ALA E N 1
ATOM 9220 C CA . ALA E 1 28 ? 39.933 45.990 13.949 1.00 19.69 50 ALA E CA 1
ATOM 9221 C C . ALA E 1 28 ? 40.456 45.928 15.371 1.00 21.80 50 ALA E C 1
ATOM 9222 O O . ALA E 1 28 ? 39.677 46.042 16.309 1.00 24.42 50 ALA E O 1
ATOM 9224 N N . PRO E 1 29 ? 41.774 45.742 15.539 1.00 22.94 51 PRO E N 1
ATOM 9225 C CA . PRO E 1 29 ? 42.345 45.564 16.880 1.00 15.35 51 PRO E CA 1
ATOM 9226 C C . PRO E 1 29 ? 42.004 46.723 17.801 1.00 26.07 51 PRO E C 1
ATOM 9227 O O . PRO E 1 29 ? 42.246 47.873 17.450 1.00 26.12 51 PRO E O 1
ATOM 9231 N N . GLU E 1 30 ? 41.455 46.413 18.967 1.00 23.03 52 GLU E N 1
ATOM 9232 C CA . GLU E 1 30 ? 41.064 47.422 19.934 1.00 23.22 52 GLU E CA 1
ATOM 9233 C C . GLU E 1 30 ? 42.175 48.406 20.259 1.00 23.78 52 GLU E C 1
ATOM 9234 O O . GLU E 1 30 ? 43.348 48.033 20.277 1.00 23.72 52 GLU E O 1
ATOM 9240 N N . HIS E 1 31 ? 41.791 49.661 20.516 1.00 22.69 53 HIS E N 1
ATOM 9241 C CA . HIS E 1 31 ? 42.721 50.715 20.930 1.00 16.61 53 HIS E CA 1
ATOM 9242 C C . HIS E 1 31 ? 43.943 50.790 20.039 1.00 18.74 53 HIS E C 1
ATOM 9243 O O . HIS E 1 31 ? 45.069 50.780 20.518 1.00 23.17 53 HIS E O 1
ATOM 9250 N N . THR E 1 32 ? 43.696 50.810 18.741 1.00 15.88 54 THR E N 1
ATOM 9251 C CA . THR E 1 32 ? 44.706 51.112 17.744 1.00 25.40 54 THR E CA 1
ATOM 9252 C C . THR E 1 32 ? 44.088 52.134 16.809 1.00 25.36 54 THR E C 1
ATOM 9253 O O . THR E 1 32 ? 42.859 52.281 16.758 1.00 27.07 54 THR E O 1
ATOM 9257 N N . PHE E 1 33 ? 44.922 52.819 16.046 1.00 19.84 55 PHE E N 1
ATOM 9258 C CA . PHE E 1 33 ? 44.382 53.759 15.094 1.00 23.41 55 PHE E CA 1
ATOM 9259 C C . PHE E 1 33 ? 43.609 53.041 13.994 1.00 24.38 55 PHE E C 1
ATOM 9260 O O . PHE E 1 33 ? 42.653 53.590 13.448 1.00 26.49 55 PHE E O 1
ATOM 9268 N N . ALA E 1 34 ? 43.973 51.799 13.711 1.00 22.43 56 ALA E N 1
ATOM 9269 C CA . ALA E 1 34 ? 43.177 51.002 12.783 1.00 27.10 56 ALA E CA 1
ATOM 9270 C C . ALA E 1 34 ? 41.727 50.904 13.286 1.00 25.70 56 ALA E C 1
ATOM 9271 O O . ALA E 1 34 ? 40.771 50.981 12.518 1.00 25.23 56 ALA E O 1
ATOM 9273 N N . SER E 1 35 ? 41.581 50.769 14.598 1.00 27.06 57 SER E N 1
ATOM 9274 C CA . SER E 1 35 ? 40.274 50.709 15.233 1.00 19.77 57 SER E CA 1
ATOM 9275 C C . SER E 1 35 ? 39.585 52.077 15.269 1.00 25.17 57 SER E C 1
ATOM 9276 O O . SER E 1 35 ? 38.425 52.205 14.911 1.00 32.61 57 SER E O 1
ATOM 9279 N N . TYR E 1 36 ? 40.314 53.095 15.705 1.00 25.52 58 TYR E N 1
ATOM 9280 C CA . TYR E 1 36 ? 39.772 54.448 15.823 1.00 24.76 58 TYR E CA 1
ATOM 9281 C C . TYR E 1 36 ? 39.360 55.074 14.490 1.00 30.16 58 TYR E C 1
ATOM 9282 O O . TYR E 1 36 ? 38.384 55.826 14.442 1.00 28.78 58 TYR E O 1
ATOM 9291 N N . ASP E 1 37 ? 40.083 54.769 13.413 1.00 20.47 59 ASP E N 1
ATOM 9292 C CA . ASP E 1 37 ? 39.852 55.472 12.149 1.00 26.49 59 ASP E CA 1
ATOM 9293 C C . ASP E 1 37 ? 38.514 55.127 11.498 1.00 35.87 59 ASP E C 1
ATOM 9294 O O . ASP E 1 37 ? 38.016 55.901 10.681 1.00 35.87 59 ASP E O 1
ATOM 9299 N N . LEU E 1 38 ? 37.937 53.976 11.855 1.00 38.18 60 LEU E N 1
ATOM 9300 C CA . LEU E 1 38 ? 36.670 53.509 11.278 1.00 33.14 60 LEU E CA 1
ATOM 9301 C C . LEU E 1 38 ? 35.445 54.164 11.909 1.00 37.15 60 LEU E C 1
ATOM 9302 O O . LEU E 1 38 ? 34.331 54.111 11.362 1.00 38.26 60 LEU E O 1
ATOM 9307 N N . VAL E 1 39 ? 35.669 54.779 13.063 1.00 33.99 61 VAL E N 1
ATOM 9308 C CA . VAL E 1 39 ? 34.598 55.175 13.974 1.00 33.67 61 VAL E CA 1
ATOM 9309 C C . VAL E 1 39 ? 33.735 56.308 13.425 1.00 39.15 61 VAL E C 1
ATOM 9310 O O . VAL E 1 39 ? 32.504 56.262 13.529 1.00 42.49 61 VAL E O 1
ATOM 9314 N N . LYS E 1 40 ? 34.373 57.300 12.812 1.00 34.81 62 LYS E N 1
ATOM 9315 C CA . LYS E 1 40 ? 33.659 58.456 12.291 1.00 33.89 62 LYS E CA 1
ATOM 9316 C C . LYS E 1 40 ? 32.680 58.079 11.177 1.00 38.98 62 LYS E C 1
ATOM 9317 O O . LYS E 1 40 ? 31.510 58.476 11.216 1.00 44.44 62 LYS E O 1
ATOM 9323 N N . LYS E 1 41 ? 33.148 57.317 10.188 1.00 37.55 63 LYS E N 1
ATOM 9324 C CA . LYS E 1 41 ? 32.296 56.941 9.059 1.00 39.70 63 LYS E CA 1
ATOM 9325 C C . LYS E 1 41 ? 31.255 55.874 9.438 1.00 42.59 63 LYS E C 1
ATOM 9326 O O . LYS E 1 41 ? 30.215 55.767 8.789 1.00 46.30 63 LYS E O 1
ATOM 9332 N N . MET E 1 42 ? 31.511 55.103 10.495 1.00 37.47 64 MET E N 1
ATOM 9333 C CA . MET E 1 42 ? 30.489 54.193 11.019 1.00 34.73 64 MET E CA 1
ATOM 9334 C C . MET E 1 42 ? 29.432 54.932 11.849 1.00 39.38 64 MET E C 1
ATOM 9335 O O . MET E 1 42 ? 28.491 54.321 12.349 1.00 40.37 64 MET E O 1
ATOM 9340 N N . LYS E 1 43 ? 29.613 56.244 11.988 1.00 41.70 65 LYS E N 1
ATOM 9341 C CA . LYS E 1 43 ? 28.648 57.151 12.620 1.00 45.84 65 LYS E CA 1
ATOM 9342 C C . LYS E 1 43 ? 28.517 56.979 14.140 1.00 43.08 65 LYS E C 1
ATOM 9343 O O . LYS E 1 43 ? 27.442 57.191 14.700 1.00 43.98 65 LYS E O 1
ATOM 9349 N N . ALA E 1 44 ? 29.611 56.623 14.804 1.00 38.08 66 ALA E N 1
ATOM 9350 C CA . ALA E 1 44 ? 29.619 56.569 16.261 1.00 34.28 66 ALA E CA 1
ATOM 9351 C C . ALA E 1 44 ? 29.525 57.975 16.821 1.00 33.34 66 ALA E C 1
ATOM 9352 O O . ALA E 1 44 ? 29.975 58.919 16.188 1.00 32.07 66 ALA E O 1
ATOM 9354 N N . ASP E 1 45 ? 28.951 58.120 18.006 1.00 34.06 67 ASP E N 1
ATOM 9355 C CA . ASP E 1 45 ? 28.884 59.434 18.638 1.00 36.63 67 ASP E CA 1
ATOM 9356 C C . ASP E 1 45 ? 30.105 59.660 19.523 1.00 29.74 67 ASP E C 1
ATOM 9357 O O . ASP E 1 45 ? 30.625 60.762 19.607 1.00 31.96 67 ASP E O 1
ATOM 9362 N N . TYR E 1 46 ? 30.557 58.604 20.182 1.00 27.80 68 TYR E N 1
ATOM 9363 C CA . TYR E 1 46 ? 31.653 58.702 21.135 1.00 24.08 68 TYR E CA 1
ATOM 9364 C C . TYR E 1 46 ? 32.665 57.623 20.860 1.00 22.56 68 TYR E C 1
ATOM 9365 O O . TYR E 1 46 ? 32.315 56.504 20.505 1.00 36.35 68 TYR E O 1
ATOM 9374 N N . LEU E 1 47 ? 33.928 57.974 21.032 1.00 22.19 69 LEU E N 1
ATOM 9375 C CA . LEU E 1 47 ? 35.002 57.004 21.041 1.00 22.33 69 LEU E CA 1
ATOM 9376 C C . LEU E 1 47 ? 35.336 56.647 22.505 1.00 20.49 69 LEU E C 1
ATOM 9377 O O . LEU E 1 47 ? 35.709 57.508 23.294 1.00 24.36 69 LEU E O 1
ATOM 9382 N N . GLU E 1 48 ? 35.167 55.387 22.877 1.00 19.67 70 GLU E N 1
ATOM 9383 C CA . GLU E 1 48 ? 35.404 54.959 24.258 1.00 20.64 70 GLU E CA 1
ATOM 9384 C C . GLU E 1 48 ? 36.866 54.585 24.464 1.00 28.37 70 GLU E C 1
ATOM 9385 O O . GLU E 1 48 ? 37.422 53.789 23.703 1.00 27.64 70 GLU E O 1
ATOM 9391 N N . LEU E 1 49 ? 37.478 55.157 25.501 1.00 32.02 71 LEU E N 1
ATOM 9392 C CA . LEU E 1 49 ? 38.913 55.001 25.762 1.00 29.20 71 LEU E CA 1
ATOM 9393 C C . LEU E 1 49 ? 39.233 54.526 27.173 1.00 29.18 71 LEU E C 1
ATOM 9394 O O . LEU E 1 49 ? 38.730 55.079 28.142 1.00 33.48 71 LEU E O 1
ATOM 9399 N N . ASP E 1 50 ? 40.093 53.517 27.275 1.00 29.74 72 ASP E N 1
ATOM 9400 C CA . ASP E 1 50 ? 40.616 53.059 28.556 1.00 22.85 72 ASP E CA 1
ATOM 9401 C C . ASP E 1 50 ? 42.047 53.544 28.621 1.00 28.90 72 ASP E C 1
ATOM 9402 O O . ASP E 1 50 ? 42.773 53.452 27.624 1.00 36.21 72 ASP E O 1
ATOM 9407 N N . ILE E 1 51 ? 42.467 54.051 29.778 1.00 25.27 73 ILE E N 1
ATOM 9408 C CA . ILE E 1 51 ? 43.789 54.654 29.885 1.00 23.03 73 ILE E CA 1
ATOM 9409 C C . ILE E 1 51 ? 44.657 54.015 30.969 1.00 27.19 73 ILE E C 1
ATOM 9410 O O . ILE E 1 51 ? 44.162 53.596 32.008 1.00 35.84 73 ILE E O 1
ATOM 9415 N N . GLN E 1 52 ? 45.955 53.906 30.692 1.00 27.55 74 GLN E N 1
ATOM 9416 C CA . GLN E 1 52 ? 46.935 53.458 31.675 1.00 25.31 74 GLN E CA 1
ATOM 9417 C C . GLN E 1 52 ? 48.051 54.493 31.735 1.00 30.67 74 GLN E C 1
ATOM 9418 O O . GLN E 1 52 ? 48.173 55.337 30.842 1.00 31.08 74 GLN E O 1
ATOM 9424 N N . LEU E 1 53 ? 48.865 54.423 32.784 1.00 30.56 75 LEU E N 1
ATOM 9425 C CA . LEU E 1 53 ? 49.930 55.391 33.005 1.00 26.82 75 LEU E CA 1
ATOM 9426 C C . LEU E 1 53 ? 51.289 54.721 32.967 1.00 26.83 75 LEU E C 1
ATOM 9427 O O . LEU E 1 53 ? 51.610 53.929 33.841 1.00 35.56 75 LEU E O 1
ATOM 9432 N N . THR E 1 54 ? 52.090 55.045 31.960 1.00 27.46 76 THR E N 1
ATOM 9433 C CA . THR E 1 54 ? 53.418 54.443 31.807 1.00 25.94 76 THR E CA 1
ATOM 9434 C C . THR E 1 54 ? 54.353 54.893 32.924 1.00 28.32 76 THR E C 1
ATOM 9435 O O . THR E 1 54 ? 54.062 55.847 33.642 1.00 36.25 76 THR E O 1
ATOM 9439 N N . LYS E 1 55 ? 55.474 54.196 33.063 1.00 37.51 77 LYS E N 1
ATOM 9440 C CA . LYS E 1 55 ? 56.484 54.507 34.077 1.00 37.33 77 LYS E CA 1
ATOM 9441 C C . LYS E 1 55 ? 56.931 55.970 34.031 1.00 36.95 77 LYS E C 1
ATOM 9442 O O . LYS E 1 55 ? 57.081 56.615 35.065 1.00 36.12 77 LYS E O 1
ATOM 9448 N N . ASP E 1 56 ? 57.120 56.502 32.830 1.00 35.96 78 ASP E N 1
ATOM 9449 C CA . ASP E 1 56 ? 57.557 57.885 32.693 1.00 38.14 78 ASP E CA 1
ATOM 9450 C C . ASP E 1 56 ? 56.379 58.873 32.566 1.00 41.80 78 ASP E C 1
ATOM 9451 O O . ASP E 1 56 ? 56.528 59.965 32.015 1.00 43.49 78 ASP E O 1
ATOM 9456 N N . GLY E 1 57 ? 55.215 58.493 33.096 1.00 36.95 79 GLY E N 1
ATOM 9457 C CA . GLY E 1 57 ? 54.133 59.437 33.316 1.00 32.49 79 GLY E CA 1
ATOM 9458 C C . GLY E 1 57 ? 53.333 59.820 32.087 1.00 37.92 79 GLY E C 1
ATOM 9459 O O . GLY E 1 57 ? 52.848 60.945 31.982 1.00 38.67 79 GLY E O 1
ATOM 9460 N N . GLN E 1 58 ? 53.191 58.883 31.158 1.00 39.28 80 GLN E N 1
ATOM 9461 C CA . GLN E 1 58 ? 52.411 59.113 29.946 1.00 39.30 80 GLN E CA 1
ATOM 9462 C C . GLN E 1 58 ? 51.123 58.296 29.959 1.00 35.57 80 GLN E C 1
ATOM 9463 O O . GLN E 1 58 ? 51.100 57.163 30.427 1.00 31.57 80 GLN E O 1
ATOM 9469 N N . LEU E 1 59 ? 50.060 58.891 29.438 1.00 33.53 81 LEU E N 1
ATOM 9470 C CA . LEU E 1 59 ? 48.765 58.244 29.367 1.00 28.00 81 LEU E CA 1
ATOM 9471 C C . LEU E 1 59 ? 48.622 57.537 28.011 1.00 29.98 81 LEU E C 1
ATOM 9472 O O . LEU E 1 59 ? 48.733 58.165 26.949 1.00 23.09 81 LEU E O 1
ATOM 9477 N N . ILE E 1 60 ? 48.412 56.225 28.052 1.00 25.67 82 ILE E N 1
ATOM 9478 C CA . ILE E 1 60 ? 48.174 55.467 26.841 1.00 24.44 82 ILE E CA 1
ATOM 9479 C C . ILE E 1 60 ? 46.781 54.854 26.848 1.00 27.12 82 ILE E C 1
ATOM 9480 O O . ILE E 1 60 ? 46.121 54.774 27.882 1.00 29.03 82 ILE E O 1
ATOM 9485 N N . ALA E 1 61 ? 46.353 54.411 25.678 1.00 24.85 83 ALA E N 1
ATOM 9486 C CA . ALA E 1 61 ? 45.097 53.709 25.524 1.00 23.17 83 ALA E CA 1
ATOM 9487 C C . ALA E 1 61 ? 45.294 52.187 25.517 1.00 25.23 83 ALA E C 1
ATOM 9488 O O . ALA E 1 61 ? 45.815 51.617 24.561 1.00 23.88 83 ALA E O 1
ATOM 9490 N N . MET E 1 62 ? 44.871 51.534 26.592 1.00 30.26 84 MET E N 1
ATOM 9491 C CA . MET E 1 62 ? 45.006 50.083 26.731 1.00 23.97 84 MET E CA 1
ATOM 9492 C C . MET E 1 62 ? 44.036 49.647 27.824 1.00 28.28 84 MET E C 1
ATOM 9493 O O . MET E 1 62 ? 43.941 50.307 28.855 1.00 31.97 84 MET E O 1
ATOM 9498 N N . HIS E 1 63 ? 43.315 48.550 27.623 1.00 28.14 85 HIS E N 1
ATOM 9499 C CA . HIS E 1 63 ? 42.279 48.185 28.594 1.00 27.56 85 HIS E CA 1
ATOM 9500 C C . HIS E 1 63 ? 42.849 47.538 29.858 1.00 27.90 85 HIS E C 1
ATOM 9501 O O . HIS E 1 63 ? 42.492 47.929 30.964 1.00 30.69 85 HIS E O 1
ATOM 9508 N N . ASP E 1 64 ? 43.725 46.551 29.685 1.00 27.96 86 ASP E N 1
ATOM 9509 C CA . ASP E 1 64 ? 44.360 45.862 30.805 1.00 27.24 86 ASP E CA 1
ATOM 9510 C C . ASP E 1 64 ? 45.571 46.647 31.307 1.00 30.88 86 ASP E C 1
ATOM 9511 O O . ASP E 1 64 ? 46.183 47.422 30.553 1.00 31.85 86 ASP E O 1
ATOM 9516 N N . THR E 1 65 ? 45.935 46.427 32.568 1.00 21.95 87 THR E N 1
ATOM 9517 C CA . THR E 1 65 ? 47.099 47.087 33.133 1.00 22.64 87 THR E CA 1
ATOM 9518 C C . THR E 1 65 ? 48.378 46.389 32.670 1.00 34.66 87 THR E C 1
ATOM 9519 O O . THR E 1 65 ? 49.469 46.973 32.720 1.00 35.98 87 THR E O 1
ATOM 9523 N N . ALA E 1 66 ? 48.239 45.139 32.224 1.00 33.32 88 ALA E N 1
ATOM 9524 C CA . ALA E 1 66 ? 49.354 44.417 31.623 1.00 25.67 88 ALA E CA 1
ATOM 9525 C C . ALA E 1 66 ? 49.208 44.361 30.097 1.00 24.28 88 ALA E C 1
ATOM 9526 O O . ALA E 1 66 ? 48.092 44.304 29.566 1.00 19.28 88 ALA E O 1
ATOM 9528 N N . VAL E 1 67 ? 50.342 44.388 29.401 1.00 19.19 89 VAL E N 1
ATOM 9529 C CA . VAL E 1 67 ? 50.345 44.417 27.941 1.00 23.14 89 VAL E CA 1
ATOM 9530 C C . VAL E 1 67 ? 50.080 43.050 27.274 1.00 24.12 89 VAL E C 1
ATOM 9531 O O . VAL E 1 67 ? 49.976 42.976 26.048 1.00 25.99 89 VAL E O 1
ATOM 9535 N N . ASP E 1 68 ? 49.943 41.988 28.072 1.00 23.93 90 ASP E N 1
ATOM 9536 C CA . ASP E 1 68 ? 49.948 40.609 27.560 1.00 26.24 90 ASP E CA 1
ATOM 9537 C C . ASP E 1 68 ? 48.834 40.260 26.564 1.00 27.77 90 ASP E C 1
ATOM 9538 O O . ASP E 1 68 ? 49.096 39.669 25.523 1.00 31.05 90 ASP E O 1
ATOM 9543 N N . ARG E 1 69 ? 47.595 40.613 26.875 1.00 23.60 91 ARG E N 1
ATOM 9544 C CA . ARG E 1 69 ? 46.488 40.196 26.027 1.00 20.32 91 ARG E CA 1
ATOM 9545 C C . ARG E 1 69 ? 46.561 40.775 24.606 1.00 22.12 91 ARG E C 1
ATOM 9546 O O . ARG E 1 69 ? 46.316 40.064 23.631 1.00 29.56 91 ARG E O 1
ATOM 9554 N N . THR E 1 70 ? 46.905 42.048 24.479 1.00 20.08 92 THR E N 1
ATOM 9555 C CA . THR E 1 70 ? 46.777 42.725 23.187 1.00 18.57 92 THR E CA 1
ATOM 9556 C C . THR E 1 70 ? 48.104 43.100 22.532 1.00 25.46 92 THR E C 1
ATOM 9557 O O . THR E 1 70 ? 48.111 43.905 21.598 1.00 25.93 92 THR E O 1
ATOM 9561 N N . THR E 1 71 ? 49.222 42.561 23.026 1.00 24.88 93 THR E N 1
ATOM 9562 C CA . THR E 1 71 ? 50.517 42.777 22.371 1.00 23.39 93 THR E CA 1
ATOM 9563 C C . THR E 1 71 ? 51.392 41.540 22.402 1.00 26.88 93 THR E C 1
ATOM 9564 O O . THR E 1 71 ? 51.026 40.530 22.997 1.00 27.52 93 THR E O 1
ATOM 9568 N N . ASN E 1 72 ? 52.568 41.644 21.781 1.00 29.63 94 ASN E N 1
ATOM 9569 C CA . ASN E 1 72 ? 53.534 40.543 21.747 1.00 30.89 94 ASN E CA 1
ATOM 9570 C C . ASN E 1 72 ? 54.580 40.630 22.863 1.00 28.70 94 ASN E C 1
ATOM 9571 O O . ASN E 1 72 ? 55.506 39.831 22.921 1.00 36.64 94 ASN E O 1
ATOM 9576 N N . GLY E 1 73 ? 54.410 41.597 23.751 1.00 21.46 95 GLY E N 1
ATOM 9577 C CA . GLY E 1 73 ? 55.239 41.708 24.931 1.00 24.14 95 GLY E CA 1
ATOM 9578 C C . GLY E 1 73 ? 54.540 41.188 26.177 1.00 27.88 95 GLY E C 1
ATOM 9579 O O . GLY E 1 73 ? 53.470 40.582 26.101 1.00 29.36 95 GLY E O 1
ATOM 9580 N N . THR E 1 74 ? 55.145 41.433 27.334 1.00 31.30 96 THR E N 1
ATOM 9581 C CA . THR E 1 74 ? 54.637 40.888 28.584 1.00 28.89 96 THR E CA 1
ATOM 9582 C C . THR E 1 74 ? 54.990 41.847 29.723 1.00 26.72 96 THR E C 1
ATOM 9583 O O . THR E 1 74 ? 56.006 42.524 29.657 1.00 26.12 96 THR E O 1
ATOM 9587 N N . GLY E 1 75 ? 54.126 41.944 30.735 1.00 26.34 97 GLY E N 1
ATOM 9588 C CA . GLY E 1 75 ? 54.383 42.793 31.885 1.00 25.83 97 GLY E CA 1
ATOM 9589 C C . GLY E 1 75 ? 53.404 43.952 32.044 1.00 37.07 97 GLY E C 1
ATOM 9590 O O . GLY E 1 75 ? 52.587 44.225 31.157 1.00 35.34 97 GLY E O 1
ATOM 9591 N N . GLU E 1 76 ? 53.502 44.631 33.188 1.00 37.15 98 GLU E N 1
ATOM 9592 C CA . GLU E 1 76 ? 52.641 45.756 33.541 1.00 32.22 98 GLU E CA 1
ATOM 9593 C C . GLU E 1 76 ? 53.071 47.072 32.882 1.00 34.06 98 GLU E C 1
ATOM 9594 O O . GLU E 1 76 ? 54.267 47.352 32.730 1.00 34.48 98 GLU E O 1
ATOM 9600 N N . VAL E 1 77 ? 52.084 47.884 32.514 1.00 27.32 99 VAL E N 1
ATOM 9601 C CA . VAL E 1 77 ? 52.336 49.175 31.901 1.00 27.95 99 VAL E CA 1
ATOM 9602 C C . VAL E 1 77 ? 53.148 50.103 32.810 1.00 33.39 99 VAL E C 1
ATOM 9603 O O . VAL E 1 77 ? 54.042 50.817 32.338 1.00 33.41 99 VAL E O 1
ATOM 9607 N N . ARG E 1 78 ? 52.848 50.083 34.108 1.00 30.41 100 ARG E N 1
ATOM 9608 C CA . ARG E 1 78 ? 53.478 51.005 35.054 1.00 32.11 100 ARG E CA 1
ATOM 9609 C C . ARG E 1 78 ? 54.979 50.764 35.160 1.00 35.00 100 ARG E C 1
ATOM 9610 O O . ARG E 1 78 ? 55.714 51.620 35.657 1.00 40.31 100 ARG E O 1
ATOM 9618 N N . ASP E 1 79 ? 55.432 49.598 34.701 1.00 36.42 101 ASP E N 1
ATOM 9619 C CA . ASP E 1 79 ? 56.853 49.244 34.789 1.00 37.38 101 ASP E CA 1
ATOM 9620 C C . ASP E 1 79 ? 57.602 49.568 33.507 1.00 30.10 101 ASP E C 1
ATOM 9621 O O . ASP E 1 79 ? 58.792 49.294 33.396 1.00 31.61 101 ASP E O 1
ATOM 9626 N N . LYS E 1 80 ? 56.898 50.155 32.545 1.00 30.54 102 LYS E N 1
ATOM 9627 C CA . LYS E 1 80 ? 57.444 50.376 31.206 1.00 33.50 102 LYS E CA 1
ATOM 9628 C C . LYS E 1 80 ? 57.413 51.840 30.771 1.00 34.80 102 LYS E C 1
ATOM 9629 O O . LYS E 1 80 ? 56.423 52.543 30.985 1.00 36.94 102 LYS E O 1
ATOM 9635 N N . THR E 1 81 ? 58.491 52.292 30.147 1.00 27.46 103 THR E N 1
ATOM 9636 C CA . THR E 1 81 ? 58.505 53.611 29.518 1.00 35.19 103 THR E CA 1
ATOM 9637 C C . THR E 1 81 ? 57.699 53.603 28.221 1.00 29.69 103 THR E C 1
ATOM 9638 O O . THR E 1 81 ? 57.480 52.545 27.632 1.00 31.06 103 THR E O 1
ATOM 9642 N N . LEU E 1 82 ? 57.268 54.783 27.784 1.00 29.60 104 LEU E N 1
ATOM 9643 C CA . LEU E 1 82 ? 56.471 54.917 26.567 1.00 30.20 104 LEU E CA 1
ATOM 9644 C C . LEU E 1 82 ? 57.181 54.320 25.349 1.00 31.45 104 LEU E C 1
ATOM 9645 O O . LEU E 1 82 ? 56.562 53.681 24.493 1.00 27.93 104 LEU E O 1
ATOM 9650 N N . SER E 1 83 ? 58.486 54.523 25.283 1.00 26.11 105 SER E N 1
ATOM 9651 C CA . SER E 1 83 ? 59.259 54.058 24.152 1.00 26.17 105 SER E CA 1
ATOM 9652 C C . SER E 1 83 ? 59.284 52.515 24.073 1.00 28.77 105 SER E C 1
ATOM 9653 O O . SER E 1 83 ? 59.300 51.933 22.980 1.00 33.22 105 SER E O 1
ATOM 9656 N N . GLU E 1 84 ? 59.280 51.852 25.226 1.00 25.18 106 GLU E N 1
ATOM 9657 C CA . GLU E 1 84 ? 59.239 50.387 25.252 1.00 27.01 106 GLU E CA 1
ATOM 9658 C C . GLU E 1 84 ? 57.870 49.904 24.806 1.00 28.28 106 GLU E C 1
ATOM 9659 O O . GLU E 1 84 ? 57.762 48.903 24.107 1.00 35.94 106 GLU E O 1
ATOM 9665 N N . ILE E 1 85 ? 56.825 50.620 25.220 1.00 24.25 107 ILE E N 1
ATOM 9666 C CA . ILE E 1 85 ? 55.466 50.281 24.826 1.00 22.46 107 ILE E CA 1
ATOM 9667 C C . ILE E 1 85 ? 55.339 50.385 23.311 1.00 21.65 107 ILE E C 1
ATOM 9668 O O . ILE E 1 85 ? 54.697 49.557 22.670 1.00 21.22 107 ILE E O 1
ATOM 9673 N N . LYS E 1 86 ? 55.972 51.412 22.756 1.00 21.30 108 LYS E N 1
ATOM 9674 C CA . LYS E 1 86 ? 55.893 51.729 21.340 1.00 25.85 108 LYS E CA 1
ATOM 9675 C C . LYS E 1 86 ? 56.619 50.710 20.475 1.00 29.30 108 LYS E C 1
ATOM 9676 O O . LYS E 1 86 ? 56.418 50.653 19.262 1.00 34.77 108 LYS E O 1
ATOM 9682 N N . SER E 1 87 ? 57.489 49.925 21.090 1.00 23.71 109 SER E N 1
ATOM 9683 C CA . SER E 1 87 ? 58.190 48.899 20.345 1.00 27.56 109 SER E CA 1
ATOM 9684 C C . SER E 1 87 ? 57.372 47.612 20.316 1.00 26.61 109 SER E C 1
ATOM 9685 O O . SER E 1 87 ? 57.797 46.598 19.783 1.00 34.95 109 SER E O 1
ATOM 9688 N N . LEU E 1 88 ? 56.179 47.656 20.873 1.00 25.15 110 LEU E N 1
ATOM 9689 C CA . LEU E 1 88 ? 55.333 46.482 20.861 1.00 22.72 110 LEU E CA 1
ATOM 9690 C C . LEU E 1 88 ? 54.425 46.462 19.637 1.00 23.27 110 LEU E C 1
ATOM 9691 O O . LEU E 1 88 ? 54.077 47.505 19.081 1.00 23.25 110 LEU E O 1
ATOM 9696 N N . ASP E 1 89 ? 54.063 45.256 19.220 1.00 18.69 111 ASP E N 1
ATOM 9697 C CA . ASP E 1 89 ? 53.042 45.043 18.201 1.00 18.21 111 ASP E CA 1
ATOM 9698 C C . ASP E 1 89 ? 51.670 44.891 18.881 1.00 18.18 111 ASP E C 1
ATOM 9699 O O . ASP E 1 89 ? 51.444 43.948 19.634 1.00 21.07 111 ASP E O 1
ATOM 9704 N N . ALA E 1 90 ? 50.752 45.810 18.609 1.00 20.53 112 ALA E N 1
ATOM 9705 C CA . ALA E 1 90 ? 49.477 45.816 19.313 1.00 15.90 112 ALA E CA 1
ATOM 9706 C C . ALA E 1 90 ? 48.324 45.437 18.395 1.00 21.78 112 ALA E C 1
ATOM 9707 O O . ALA E 1 90 ? 47.166 45.721 18.686 1.00 24.26 112 ALA E O 1
ATOM 9709 N N . GLY E 1 91 ? 48.638 44.785 17.285 1.00 24.96 113 GLY E N 1
ATOM 9710 C CA . GLY E 1 91 ? 47.632 44.474 16.286 1.00 17.70 113 GLY E CA 1
ATOM 9711 C C . GLY E 1 91 ? 47.595 43.022 15.870 1.00 19.56 113 GLY E C 1
ATOM 9712 O O . GLY E 1 91 ? 46.548 42.519 15.519 1.00 23.93 113 GLY E O 1
ATOM 9713 N N . SER E 1 92 ? 48.734 42.344 15.912 1.00 21.29 114 SER E N 1
ATOM 9714 C CA . SER E 1 92 ? 48.841 41.001 15.349 1.00 22.06 114 SER E CA 1
ATOM 9715 C C . SER E 1 92 ? 48.041 39.956 16.118 1.00 24.64 114 SER E C 1
ATOM 9716 O O . SER E 1 92 ? 47.506 39.019 15.522 1.00 29.21 114 SER E O 1
ATOM 9719 N N . TRP E 1 93 ? 47.976 40.113 17.438 1.00 19.24 115 TRP E N 1
ATOM 9720 C CA . TRP E 1 93 ? 47.212 39.223 18.284 1.00 16.70 115 TRP E CA 1
ATOM 9721 C C . TRP E 1 93 ? 45.813 39.083 17.694 1.00 22.44 115 TRP E C 1
ATOM 9722 O O . TRP E 1 93 ? 45.236 37.995 17.699 1.00 26.11 115 TRP E O 1
ATOM 9733 N N . PHE E 1 94 ? 45.302 40.187 17.150 1.00 16.71 116 PHE E N 1
ATOM 9734 C CA . PHE E 1 94 ? 43.961 40.254 16.584 1.00 18.11 116 PHE E CA 1
ATOM 9735 C C . PHE E 1 94 ? 43.852 39.331 15.361 1.00 23.49 116 PHE E C 1
ATOM 9736 O O . PHE E 1 94 ? 42.898 38.547 15.241 1.00 17.95 116 PHE E O 1
ATOM 9744 N N . ASN E 1 95 ? 44.837 39.407 14.468 1.00 18.54 117 ASN E N 1
ATOM 9745 C CA . ASN E 1 95 ? 44.837 38.546 13.286 1.00 19.14 117 ASN E CA 1
ATOM 9746 C C . ASN E 1 95 ? 44.858 37.061 13.630 1.00 19.38 117 ASN E C 1
ATOM 9747 O O . ASN E 1 95 ? 44.205 36.269 12.970 1.00 26.08 117 ASN E O 1
ATOM 9752 N N . LYS E 1 96 ? 45.611 36.687 14.660 1.00 19.10 118 LYS E N 1
ATOM 9753 C CA . LYS E 1 96 ? 45.744 35.281 15.037 1.00 19.89 118 LYS E CA 1
ATOM 9754 C C . LYS E 1 96 ? 44.487 34.786 15.736 1.00 20.01 118 LYS E C 1
ATOM 9755 O O . LYS E 1 96 ? 44.045 33.663 15.524 1.00 20.92 118 LYS E O 1
ATOM 9761 N N . ALA E 1 97 ? 43.937 35.645 16.581 1.00 18.95 119 ALA E N 1
ATOM 9762 C CA . ALA E 1 97 ? 42.751 35.354 17.350 1.00 20.72 119 ALA E CA 1
ATOM 9763 C C . ALA E 1 97 ? 41.518 35.220 16.449 1.00 27.41 119 ALA E C 1
ATOM 9764 O O . ALA E 1 97 ? 40.667 34.334 16.652 1.00 27.56 119 ALA E O 1
ATOM 9766 N N . TYR E 1 98 ? 41.447 36.096 15.447 1.00 25.21 120 TYR E N 1
ATOM 9767 C CA . TYR E 1 98 ? 40.290 36.189 14.569 1.00 22.18 120 TYR E CA 1
ATOM 9768 C C . TYR E 1 98 ? 40.661 36.121 13.083 1.00 23.17 120 TYR E C 1
ATOM 9769 O O . TYR E 1 98 ? 40.537 37.114 12.368 1.00 20.75 120 TYR E O 1
ATOM 9778 N N . PRO E 1 99 ? 41.084 34.942 12.608 1.00 21.81 121 PRO E N 1
ATOM 9779 C CA . PRO E 1 99 ? 41.441 34.768 11.192 1.00 22.90 121 PRO E CA 1
ATOM 9780 C C . PRO E 1 99 ? 40.361 35.311 10.249 1.00 32.50 121 PRO E C 1
ATOM 9781 O O . PRO E 1 99 ? 40.673 35.849 9.177 1.00 33.23 121 PRO E O 1
ATOM 9785 N N . GLU E 1 100 ? 39.101 35.176 10.664 1.00 24.84 122 GLU E N 1
ATOM 9786 C CA . GLU E 1 100 ? 37.957 35.559 9.840 1.00 26.73 122 GLU E CA 1
ATOM 9787 C C . GLU E 1 100 ? 37.856 37.068 9.550 1.00 30.84 122 GLU E C 1
ATOM 9788 O O . GLU E 1 100 ? 37.077 37.472 8.688 1.00 39.24 122 GLU E O 1
ATOM 9794 N N . LYS E 1 101 ? 38.641 37.898 10.232 1.00 28.42 123 LYS E N 1
ATOM 9795 C CA . LYS E 1 101 ? 38.651 39.329 9.912 1.00 28.01 123 LYS E CA 1
ATOM 9796 C C . LYS E 1 101 ? 40.056 39.928 9.954 1.00 29.64 123 LYS E C 1
ATOM 9797 O O . LYS E 1 101 ? 40.239 41.133 10.163 1.00 29.98 123 LYS E O 1
ATOM 9803 N N . ALA E 1 102 ? 41.049 39.082 9.717 1.00 28.74 124 ALA E N 1
ATOM 9804 C CA . ALA E 1 102 ? 42.431 39.536 9.674 1.00 27.64 124 ALA E CA 1
ATOM 9805 C C . ALA E 1 102 ? 42.698 40.468 8.491 1.00 27.04 124 ALA E C 1
ATOM 9806 O O . ALA E 1 102 ? 42.081 40.356 7.437 1.00 26.22 124 ALA E O 1
ATOM 9808 N N . LYS E 1 103 ? 43.623 41.398 8.691 1.00 31.12 125 LYS E N 1
ATOM 9809 C CA . LYS E 1 103 ? 44.104 42.277 7.637 1.00 24.60 125 LYS E CA 1
ATOM 9810 C C . LYS E 1 103 ? 45.596 42.513 7.861 1.00 28.38 125 LYS E C 1
ATOM 9811 O O . LYS E 1 103 ? 46.034 42.748 8.994 1.00 26.80 125 LYS E O 1
ATOM 9817 N N . GLN E 1 104 ? 46.371 42.451 6.780 1.00 33.91 126 GLN E N 1
ATOM 9818 C CA . GLN E 1 104 ? 47.812 42.633 6.848 1.00 32.48 126 GLN E CA 1
ATOM 9819 C C . GLN E 1 104 ? 48.187 44.004 7.436 1.00 30.68 126 GLN E C 1
ATOM 9820 O O . GLN E 1 104 ? 49.173 44.136 8.158 1.00 32.62 126 GLN E O 1
ATOM 9826 N N . GLU E 1 105 ? 47.380 45.020 7.177 1.00 34.76 127 GLU E N 1
ATOM 9827 C CA . GLU E 1 105 ? 47.682 46.338 7.724 1.00 38.25 127 GLU E CA 1
ATOM 9828 C C . GLU E 1 105 ? 47.594 46.402 9.252 1.00 27.98 127 GLU E C 1
ATOM 9829 O O . GLU E 1 105 ? 47.998 47.391 9.840 1.00 33.56 127 GLU E O 1
ATOM 9835 N N . TYR E 1 106 ? 47.070 45.359 9.889 1.00 22.50 128 TYR E N 1
ATOM 9836 C CA . TYR E 1 106 ? 46.927 45.353 11.349 1.00 23.99 128 TYR E CA 1
ATOM 9837 C C . TYR E 1 106 ? 48.224 44.931 12.021 1.00 24.21 128 TYR E C 1
ATOM 9838 O O . TYR E 1 106 ? 48.417 45.163 13.216 1.00 25.61 128 TYR E O 1
ATOM 9847 N N . VAL E 1 107 ? 49.096 44.285 11.255 1.00 19.38 129 VAL E N 1
ATOM 9848 C CA . VAL E 1 107 ? 50.405 43.880 11.753 1.00 27.64 129 VAL E CA 1
ATOM 9849 C C . VAL E 1 107 ? 51.324 45.077 12.037 1.00 25.67 129 VAL E C 1
ATOM 9850 O O . VAL E 1 107 ? 51.661 45.849 11.141 1.00 29.29 129 VAL E O 1
ATOM 9854 N N . GLY E 1 108 ? 51.726 45.225 13.293 1.00 19.02 130 GLY E N 1
ATOM 9855 C CA . GLY E 1 108 ? 52.594 46.313 13.698 1.00 22.96 130 GLY E CA 1
ATOM 9856 C C . GLY E 1 108 ? 51.899 47.583 14.166 1.00 27.84 130 GLY E C 1
ATOM 9857 O O . GLY E 1 108 ? 52.552 48.600 14.374 1.00 29.35 130 GLY E O 1
ATOM 9858 N N . GLN E 1 109 ? 50.579 47.547 14.306 1.00 23.99 131 GLN E N 1
ATOM 9859 C CA . GLN E 1 109 ? 49.880 48.662 14.911 1.00 22.31 131 GLN E CA 1
ATOM 9860 C C . GLN E 1 109 ? 50.531 48.961 16.249 1.00 27.66 131 GLN E C 1
ATOM 9861 O O . GLN E 1 109 ? 50.795 48.044 17.048 1.00 28.03 131 GLN E O 1
ATOM 9867 N N . LYS E 1 110 ? 50.793 50.234 16.507 1.00 26.98 132 LYS E N 1
ATOM 9868 C CA . LYS E 1 110 ? 51.363 50.613 17.792 1.00 27.08 132 LYS E CA 1
ATOM 9869 C C . LYS E 1 110 ? 50.310 51.076 18.803 1.00 26.45 132 LYS E C 1
ATOM 9870 O O . LYS E 1 110 ? 49.217 51.516 18.432 1.00 30.86 132 LYS E O 1
ATOM 9876 N N . VAL E 1 111 ? 50.637 50.950 20.085 1.00 22.10 133 VAL E N 1
ATOM 9877 C CA . VAL E 1 111 ? 49.793 51.498 21.142 1.00 21.78 133 VAL E CA 1
ATOM 9878 C C . VAL E 1 111 ? 49.743 53.018 21.040 1.00 23.76 133 VAL E C 1
ATOM 9879 O O . VAL E 1 111 ? 50.774 53.661 20.897 1.00 32.66 133 VAL E O 1
ATOM 9883 N N . PRO E 1 112 ? 48.542 53.600 21.090 1.00 20.34 134 PRO E N 1
ATOM 9884 C CA . PRO E 1 112 ? 48.446 55.060 21.004 1.00 19.02 134 PRO E CA 1
ATOM 9885 C C . PRO E 1 112 ? 48.596 55.751 22.352 1.00 23.14 134 PRO E C 1
ATOM 9886 O O . PRO E 1 112 ? 48.148 55.227 23.389 1.00 22.74 134 PRO E O 1
ATOM 9890 N N . THR E 1 113 ? 49.199 56.932 22.351 1.00 22.53 135 THR E N 1
ATOM 9891 C CA . THR E 1 113 ? 49.075 57.796 23.524 1.00 24.04 135 THR E CA 1
ATOM 9892 C C . THR E 1 113 ? 47.773 58.584 23.395 1.00 30.18 135 THR E C 1
ATOM 9893 O O . THR E 1 113 ? 47.283 58.825 22.285 1.00 29.00 135 THR E O 1
ATOM 9897 N N . LEU E 1 114 ? 47.208 58.972 24.528 1.00 30.23 136 LEU E N 1
ATOM 9898 C CA . LEU E 1 114 ? 45.975 59.730 24.526 1.00 28.88 136 LEU E CA 1
ATOM 9899 C C . LEU E 1 114 ? 46.168 61.051 23.766 1.00 31.78 136 LEU E C 1
ATOM 9900 O O . LEU E 1 114 ? 45.294 61.494 23.016 1.00 31.61 136 LEU E O 1
ATOM 9905 N N . GLU E 1 115 ? 47.339 61.654 23.933 1.00 36.39 137 GLU E N 1
ATOM 9906 C CA . GLU E 1 115 ? 47.673 62.891 23.229 1.00 38.63 137 GLU E CA 1
ATOM 9907 C C . GLU E 1 115 ? 47.600 62.734 21.701 1.00 35.85 137 GLU E C 1
ATOM 9908 O O . GLU E 1 115 ? 47.033 63.586 21.024 1.00 33.54 137 GLU E O 1
ATOM 9914 N N . GLU E 1 116 ? 48.156 61.642 21.177 1.00 30.12 138 GLU E N 1
ATOM 9915 C CA . GLU E 1 116 ? 48.167 61.365 19.744 1.00 28.70 138 GLU E CA 1
ATOM 9916 C C . GLU E 1 116 ? 46.765 61.254 19.168 1.00 29.91 138 GLU E C 1
ATOM 9917 O O . GLU E 1 116 ? 46.523 61.620 18.025 1.00 33.32 138 GLU E O 1
ATOM 9923 N N . ILE E 1 117 ? 45.844 60.738 19.969 1.00 32.07 139 ILE E N 1
ATOM 9924 C CA . ILE E 1 117 ? 44.448 60.630 19.576 1.00 30.38 139 ILE E CA 1
ATOM 9925 C C . ILE E 1 117 ? 43.816 62.021 19.474 1.00 34.37 139 ILE E C 1
ATOM 9926 O O . ILE E 1 117 ? 43.116 62.329 18.507 1.00 35.90 139 ILE E O 1
ATOM 9931 N N . PHE E 1 118 ? 44.076 62.862 20.471 1.00 30.76 140 PHE E N 1
ATOM 9932 C CA . PHE E 1 118 ? 43.520 64.210 20.482 1.00 28.67 140 PHE E CA 1
ATOM 9933 C C . PHE E 1 118 ? 44.057 65.018 19.324 1.00 31.30 140 PHE E C 1
ATOM 9934 O O . PHE E 1 118 ? 43.339 65.804 18.713 1.00 34.86 140 PHE E O 1
ATOM 9942 N N . GLN E 1 119 ? 45.322 64.805 19.008 1.00 31.05 141 GLN E N 1
ATOM 9943 C CA . GLN E 1 119 ? 45.947 65.545 17.932 1.00 35.32 141 GLN E CA 1
ATOM 9944 C C . GLN E 1 119 ? 45.365 65.132 16.595 1.00 35.05 141 GLN E C 1
ATOM 9945 O O . GLN E 1 119 ? 45.204 65.956 15.706 1.00 35.40 141 GLN E O 1
ATOM 9951 N N . LYS E 1 120 ? 45.019 63.857 16.467 1.00 34.22 142 LYS E N 1
ATOM 9952 C CA . LYS E 1 120 ? 44.538 63.350 15.199 1.00 33.30 142 LYS E CA 1
ATOM 9953 C C . LYS E 1 120 ? 43.102 63.754 14.894 1.00 37.86 142 LYS E C 1
ATOM 9954 O O . LYS E 1 120 ? 42.796 64.129 13.762 1.00 46.55 142 LYS E O 1
ATOM 9960 N N . TYR E 1 121 ? 42.224 63.679 15.890 1.00 33.99 143 TYR E N 1
ATOM 9961 C CA . TYR E 1 121 ? 40.792 63.830 15.637 1.00 28.31 143 TYR E CA 1
ATOM 9962 C C . TYR E 1 121 ? 40.246 65.165 16.099 1.00 34.15 143 TYR E C 1
ATOM 9963 O O . TYR E 1 121 ? 39.246 65.633 15.572 1.00 37.79 143 TYR E O 1
ATOM 9972 N N . GLY E 1 122 ? 40.906 65.781 17.075 1.00 39.38 144 GLY E N 1
ATOM 9973 C CA . GLY E 1 122 ? 40.501 67.083 17.563 1.00 35.02 144 GLY E CA 1
ATOM 9974 C C . GLY E 1 122 ? 39.054 67.128 18.017 1.00 38.87 144 GLY E C 1
ATOM 9975 O O . GLY E 1 122 ? 38.583 66.224 18.703 1.00 41.14 144 GLY E O 1
ATOM 9976 N N . ARG E 1 123 ? 38.345 68.181 17.622 1.00 38.00 145 ARG E N 1
ATOM 9977 C CA . ARG E 1 123 ? 36.957 68.356 18.021 1.00 47.07 145 ARG E CA 1
ATOM 9978 C C . ARG E 1 123 ? 35.997 67.647 17.069 1.00 48.86 145 ARG E C 1
ATOM 9979 O O . ARG E 1 123 ? 34.797 67.900 17.093 1.00 52.94 145 ARG E O 1
ATOM 9987 N N . SER E 1 124 ? 36.513 66.771 16.218 1.00 45.87 146 SER E N 1
ATOM 9988 C CA . SER E 1 124 ? 35.642 66.084 15.278 1.00 42.80 146 SER E CA 1
ATOM 9989 C C . SER E 1 124 ? 35.198 64.723 15.830 1.00 44.59 146 SER E C 1
ATOM 9990 O O . SER E 1 124 ? 34.523 63.955 15.152 1.00 48.01 146 SER E O 1
ATOM 9993 N N . MET E 1 125 ? 35.587 64.432 17.065 1.00 41.65 147 MET E N 1
ATOM 9994 C CA . MET E 1 125 ? 35.127 63.244 17.757 1.00 34.61 147 MET E CA 1
ATOM 9995 C C . MET E 1 125 ? 34.801 63.604 19.201 1.00 41.25 147 MET E C 1
ATOM 9996 O O . MET E 1 125 ? 35.371 64.547 19.762 1.00 44.96 147 MET E O 1
ATOM 10001 N N . LYS E 1 126 ? 33.874 62.867 19.799 1.00 38.01 148 LYS E N 1
ATOM 10002 C CA . LYS E 1 126 ? 33.645 62.981 21.232 1.00 34.79 148 LYS E CA 1
ATOM 10003 C C . LYS E 1 126 ? 34.341 61.836 21.932 1.00 31.83 148 LYS E C 1
ATOM 10004 O O . LYS E 1 126 ? 34.482 60.753 21.371 1.00 34.54 148 LYS E O 1
ATOM 10010 N N . TYR E 1 127 ? 34.778 62.073 23.159 1.00 29.54 149 TYR E N 1
ATOM 10011 C CA . TYR E 1 127 ? 35.568 61.078 23.860 1.00 25.39 149 TYR E CA 1
ATOM 10012 C C . TYR E 1 127 ? 34.874 60.632 25.131 1.00 28.81 149 TYR E C 1
ATOM 10013 O O . TYR E 1 127 ? 34.380 61.456 25.907 1.00 29.77 149 TYR E O 1
ATOM 10022 N N . TYR E 1 128 ? 34.858 59.313 25.324 1.00 23.49 150 TYR E N 1
ATOM 10023 C CA . TYR E 1 128 ? 34.266 58.651 26.483 1.00 25.32 150 TYR E CA 1
ATOM 10024 C C . TYR E 1 128 ? 35.392 57.929 27.226 1.00 27.44 150 TYR E C 1
ATOM 10025 O O . TYR E 1 128 ? 35.773 56.821 26.855 1.00 25.25 150 TYR E O 1
ATOM 10034 N N . ILE E 1 129 ? 35.933 58.565 28.262 1.00 29.75 151 ILE E N 1
ATOM 10035 C CA . ILE E 1 129 ? 37.228 58.172 28.820 1.00 28.09 151 ILE E CA 1
ATOM 10036 C C . ILE E 1 129 ? 37.157 57.516 30.198 1.00 25.07 151 ILE E C 1
ATOM 10037 O O . ILE E 1 129 ? 36.591 58.093 31.121 1.00 28.30 151 ILE E O 1
ATOM 10042 N N . GLU E 1 130 ? 37.762 56.332 30.347 1.00 26.58 152 GLU E N 1
ATOM 10043 C CA . GLU E 1 130 ? 37.654 55.558 31.595 1.00 30.00 152 GLU E CA 1
ATOM 10044 C C . GLU E 1 130 ? 38.831 55.757 32.553 1.00 32.08 152 GLU E C 1
ATOM 10045 O O . GLU E 1 130 ? 39.978 55.711 32.150 1.00 43.39 152 GLU E O 1
ATOM 10051 N N . THR E 1 131 ? 38.534 55.978 33.828 1.00 34.27 153 THR E N 1
ATOM 10052 C CA . THR E 1 131 ? 39.566 56.100 34.854 1.00 38.76 153 THR E CA 1
ATOM 10053 C C . THR E 1 131 ? 39.494 54.934 35.838 1.00 50.39 153 THR E C 1
ATOM 10054 O O . THR E 1 131 ? 38.462 54.263 35.931 1.00 47.86 153 THR E O 1
ATOM 10058 N N . LYS E 1 132 ? 40.585 54.714 36.578 1.00 58.43 154 LYS E N 1
ATOM 10059 C CA . LYS E 1 132 ? 40.662 53.660 37.602 1.00 53.49 154 LYS E CA 1
ATOM 10060 C C . LYS E 1 132 ? 40.501 54.224 39.013 1.00 53.36 154 LYS E C 1
ATOM 10061 O O . LYS E 1 132 ? 40.324 55.428 39.187 1.00 57.14 154 LYS E O 1
ATOM 10067 N N . SER E 1 133 ? 40.552 53.361 40.022 1.00 58.56 155 SER E N 1
ATOM 10068 C CA . SER E 1 133 ? 40.566 53.830 41.408 1.00 65.11 155 SER E CA 1
ATOM 10069 C C . SER E 1 133 ? 41.780 54.738 41.621 1.00 69.54 155 SER E C 1
ATOM 10070 O O . SER E 1 133 ? 42.859 54.461 41.089 1.00 72.68 155 SER E O 1
ATOM 10073 N N . PRO E 1 134 ? 41.610 55.821 42.400 1.00 70.62 156 PRO E N 1
ATOM 10074 C CA . PRO E 1 134 ? 42.615 56.886 42.550 1.00 74.99 156 PRO E CA 1
ATOM 10075 C C . PRO E 1 134 ? 44.045 56.407 42.835 1.00 90.65 156 PRO E C 1
ATOM 10076 O O . PRO E 1 134 ? 44.998 57.114 42.492 1.00 95.33 156 PRO E O 1
ATOM 10080 N N . ASP E 1 135 ? 44.187 55.223 43.427 1.00 98.22 157 ASP E N 1
ATOM 10081 C CA . ASP E 1 135 ? 45.488 54.736 43.894 1.00 101.32 157 ASP E CA 1
ATOM 10082 C C . ASP E 1 135 ? 46.202 53.792 42.920 1.00 92.38 157 ASP E C 1
ATOM 10083 O O . ASP E 1 135 ? 47.414 53.614 43.015 1.00 97.46 157 ASP E O 1
ATOM 10088 N N . VAL E 1 136 ? 45.452 53.170 42.012 1.00 76.38 158 VAL E N 1
ATOM 10089 C CA . VAL E 1 136 ? 46.030 52.285 41.001 1.00 67.71 158 VAL E CA 1
ATOM 10090 C C . VAL E 1 136 ? 47.089 53.023 40.173 1.00 60.78 158 VAL E C 1
ATOM 10091 O O . VAL E 1 136 ? 48.156 52.484 39.868 1.00 60.71 158 VAL E O 1
ATOM 10095 N N . TYR E 1 137 ? 46.777 54.264 39.820 1.00 54.96 159 TYR E N 1
ATOM 10096 C CA . TYR E 1 137 ? 47.725 55.157 39.160 1.00 53.85 159 TYR E CA 1
ATOM 10097 C C . TYR E 1 137 ? 47.645 56.542 39.797 1.00 59.25 159 TYR E C 1
ATOM 10098 O O . TYR E 1 137 ? 46.940 57.406 39.277 1.00 69.45 159 TYR E O 1
ATOM 10107 N N . PRO E 1 138 ? 48.340 56.757 40.927 1.00 55.52 160 PRO E N 1
ATOM 10108 C CA . PRO E 1 138 ? 48.270 58.046 41.629 1.00 55.95 160 PRO E CA 1
ATOM 10109 C C . PRO E 1 138 ? 48.510 59.242 40.708 1.00 58.61 160 PRO E C 1
ATOM 10110 O O . PRO E 1 138 ? 49.530 59.300 40.009 1.00 56.69 160 PRO E O 1
ATOM 10114 N N . GLY E 1 139 ? 47.552 60.166 40.692 1.00 55.60 161 GLY E N 1
ATOM 10115 C CA . GLY E 1 139 ? 47.657 61.363 39.878 1.00 58.85 161 GLY E CA 1
ATOM 10116 C C . GLY E 1 139 ? 47.169 61.223 38.447 1.00 58.71 161 GLY E C 1
ATOM 10117 O O . GLY E 1 139 ? 47.344 62.149 37.656 1.00 64.62 161 GLY E O 1
ATOM 10118 N N . MET E 1 140 ? 46.570 60.079 38.107 1.00 53.52 162 MET E N 1
ATOM 10119 C CA . MET E 1 140 ? 45.992 59.883 36.784 1.00 45.88 162 MET E CA 1
ATOM 10120 C C . MET E 1 140 ? 44.900 60.909 36.541 1.00 51.76 162 MET E C 1
ATOM 10121 O O . MET E 1 140 ? 44.832 61.503 35.462 1.00 54.43 162 MET E O 1
ATOM 10126 N N . GLU E 1 141 ? 44.057 61.128 37.549 1.00 51.04 163 GLU E N 1
ATOM 10127 C CA . GLU E 1 141 ? 42.982 62.119 37.456 1.00 51.78 163 GLU E CA 1
ATOM 10128 C C . GLU E 1 141 ? 43.503 63.521 37.105 1.00 54.71 163 GLU E C 1
ATOM 10129 O O . GLU E 1 141 ? 42.978 64.198 36.211 1.00 56.23 163 GLU E O 1
ATOM 10135 N N . GLU E 1 142 ? 44.540 63.963 37.805 1.00 53.77 164 GLU E N 1
ATOM 10136 C CA . GLU E 1 142 ? 45.050 65.307 37.574 1.00 56.52 164 GLU E CA 1
ATOM 10137 C C . GLU E 1 142 ? 45.811 65.390 36.254 1.00 54.77 164 GLU E C 1
ATOM 10138 O O . GLU E 1 142 ? 45.811 66.437 35.597 1.00 57.14 164 GLU E O 1
ATOM 10144 N N . LYS E 1 143 ? 46.451 64.290 35.864 1.00 46.04 165 LYS E N 1
ATOM 10145 C CA . LYS E 1 143 ? 47.121 64.227 34.570 1.00 45.68 165 LYS E CA 1
ATOM 10146 C C . LYS E 1 143 ? 46.103 64.260 33.427 1.00 48.22 165 LYS E C 1
ATOM 10147 O O . LYS E 1 143 ? 46.286 64.981 32.438 1.00 52.51 165 LYS E O 1
ATOM 10153 N N . LEU E 1 144 ? 45.023 63.495 33.572 1.00 38.70 166 LEU E N 1
ATOM 10154 C CA . LEU E 1 144 ? 43.986 63.447 32.547 1.00 39.16 166 LEU E CA 1
ATOM 10155 C C . LEU E 1 144 ? 43.307 64.806 32.341 1.00 44.09 166 LEU E C 1
ATOM 10156 O O . LEU E 1 144 ? 43.145 65.267 31.207 1.00 41.24 166 LEU E O 1
ATOM 10161 N N . LEU E 1 145 ? 42.917 65.455 33.434 1.00 45.73 167 LEU E N 1
ATOM 10162 C CA . LEU E 1 145 ? 42.223 66.730 33.316 1.00 47.04 167 LEU E CA 1
ATOM 10163 C C . LEU E 1 145 ? 43.147 67.791 32.731 1.00 47.98 167 LEU E C 1
ATOM 10164 O O . LEU E 1 145 ? 42.707 68.663 31.983 1.00 49.51 167 LEU E O 1
ATOM 10169 N N . ALA E 1 146 ? 44.429 67.715 33.065 1.00 46.72 168 ALA E N 1
ATOM 10170 C CA . ALA E 1 146 ? 45.370 68.683 32.539 1.00 44.56 168 ALA E CA 1
ATOM 10171 C C . ALA E 1 146 ? 45.477 68.525 31.025 1.00 52.38 168 ALA E C 1
ATOM 10172 O O . ALA E 1 146 ? 45.524 69.512 30.296 1.00 55.76 168 ALA E O 1
ATOM 10174 N N . LEU E 1 147 ? 45.491 67.281 30.554 1.00 46.11 169 LEU E N 1
ATOM 10175 C CA . LEU E 1 147 ? 45.631 67.025 29.125 1.00 43.90 169 LEU E CA 1
ATOM 10176 C C . LEU E 1 147 ? 44.381 67.454 28.358 1.00 43.78 169 LEU E C 1
ATOM 10177 O O . LEU E 1 147 ? 44.479 67.983 27.254 1.00 43.32 169 LEU E O 1
ATOM 10182 N N . LEU E 1 148 ? 43.209 67.227 28.946 1.00 43.42 170 LEU E N 1
ATOM 10183 C CA . LEU E 1 148 ? 41.952 67.615 28.311 1.00 43.74 170 LEU E CA 1
ATOM 10184 C C . LEU E 1 148 ? 41.858 69.133 28.151 1.00 47.96 170 LEU E C 1
ATOM 10185 O O . LEU E 1 148 ? 41.257 69.627 27.195 1.00 48.08 170 LEU E O 1
ATOM 10190 N N . GLU E 1 149 ? 42.451 69.872 29.086 1.00 49.31 171 GLU E N 1
ATOM 10191 C CA . GLU E 1 149 ? 42.459 71.335 28.997 1.00 59.00 171 GLU E CA 1
ATOM 10192 C C . GLU E 1 149 ? 43.338 71.801 27.843 1.00 59.87 171 GLU E C 1
ATOM 10193 O O . GLU E 1 149 ? 42.933 72.655 27.056 1.00 62.89 171 GLU E O 1
ATOM 10199 N N . LYS E 1 150 ? 44.531 71.214 27.751 1.00 59.05 172 LYS E N 1
ATOM 10200 C CA . LYS E 1 150 ? 45.494 71.508 26.698 1.00 53.95 172 LYS E CA 1
ATOM 10201 C C . LYS E 1 150 ? 44.883 71.390 25.309 1.00 48.80 172 LYS E C 1
ATOM 10202 O O . LYS E 1 150 ? 45.234 72.154 24.408 1.00 50.84 172 LYS E O 1
ATOM 10208 N N . TYR E 1 151 ? 43.968 70.442 25.133 1.00 44.84 173 TYR E N 1
ATOM 10209 C CA . TYR E 1 151 ? 43.342 70.252 23.830 1.00 48.29 173 TYR E CA 1
ATOM 10210 C C . TYR E 1 151 ? 41.898 70.741 23.791 1.00 46.73 173 TYR E C 1
ATOM 10211 O O . TYR E 1 151 ? 41.108 70.286 22.968 1.00 49.94 173 TYR E O 1
ATOM 10220 N N . ASN E 1 152 ? 41.574 71.678 24.675 1.00 46.38 174 ASN E N 1
ATOM 10221 C CA . ASN E 1 152 ? 40.309 72.409 24.615 1.00 54.32 174 ASN E CA 1
ATOM 10222 C C . ASN E 1 152 ? 39.050 71.520 24.548 1.00 55.85 174 ASN E C 1
ATOM 10223 O O . ASN E 1 152 ? 38.098 71.816 23.820 1.00 57.34 174 ASN E O 1
ATOM 10228 N N . LEU E 1 153 ? 39.071 70.431 25.318 1.00 47.93 175 LEU E N 1
ATOM 10229 C CA . LEU E 1 153 ? 37.932 69.538 25.469 1.00 45.47 175 LEU E CA 1
ATOM 10230 C C . LEU E 1 153 ? 37.272 69.871 26.796 1.00 55.24 175 LEU E C 1
ATOM 10231 O O . LEU E 1 153 ? 36.203 69.374 27.153 1.00 57.74 175 LEU E O 1
ATOM 10236 N N . ILE E 1 154 ? 37.958 70.729 27.526 1.00 63.56 176 ILE E N 1
ATOM 10237 C CA . ILE E 1 154 ? 37.425 71.351 28.715 1.00 71.85 176 ILE E CA 1
ATOM 10238 C C . ILE E 1 154 ? 37.316 72.859 28.452 1.00 77.05 176 ILE E C 1
ATOM 10239 O O . ILE E 1 154 ? 38.283 73.483 28.010 1.00 82.62 176 ILE E O 1
ATOM 10244 N N . GLY E 1 155 ? 36.139 73.434 28.690 1.00 72.64 177 GLY E N 1
ATOM 10245 C CA . GLY E 1 155 ? 35.953 74.868 28.542 1.00 73.00 177 GLY E CA 1
ATOM 10246 C C . GLY E 1 155 ? 34.676 75.249 27.821 1.00 71.60 177 GLY E C 1
ATOM 10247 O O . GLY E 1 155 ? 34.711 75.626 26.651 1.00 73.10 177 GLY E O 1
ATOM 10248 N N . SER E 1 161 ? 28.881 68.923 24.135 1.00 50.87 183 SER E N 1
ATOM 10249 C CA . SER E 1 161 ? 29.528 68.104 25.160 1.00 55.98 183 SER E CA 1
ATOM 10250 C C . SER E 1 161 ? 30.579 67.152 24.579 1.00 53.09 183 SER E C 1
ATOM 10251 O O . SER E 1 161 ? 30.255 66.112 24.015 1.00 58.11 183 SER E O 1
ATOM 10254 N N . ARG E 1 162 ? 31.846 67.494 24.757 1.00 48.46 184 ARG E N 1
ATOM 10255 C CA . ARG E 1 162 ? 32.911 66.865 23.992 1.00 43.68 184 ARG E CA 1
ATOM 10256 C C . ARG E 1 162 ? 33.516 65.640 24.676 1.00 41.41 184 ARG E C 1
ATOM 10257 O O . ARG E 1 162 ? 34.125 64.790 24.024 1.00 37.58 184 ARG E O 1
ATOM 10265 N N . VAL E 1 163 ? 33.351 65.553 25.990 1.00 38.25 185 VAL E N 1
ATOM 10266 C CA . VAL E 1 163 ? 34.000 64.509 26.762 1.00 32.65 185 VAL E CA 1
ATOM 10267 C C . VAL E 1 163 ? 33.131 64.050 27.936 1.00 30.27 185 VAL E C 1
ATOM 10268 O O . VAL E 1 163 ? 32.582 64.867 28.657 1.00 39.05 185 VAL E O 1
ATOM 10272 N N . MET E 1 164 ? 32.974 62.736 28.091 1.00 29.12 186 MET E N 1
ATOM 10273 C CA . MET E 1 164 ? 32.336 62.159 29.274 1.00 26.77 186 MET E CA 1
ATOM 10274 C C . MET E 1 164 ? 33.363 61.277 29.964 1.00 32.96 186 MET E C 1
ATOM 10275 O O . MET E 1 164 ? 34.225 60.692 29.304 1.00 36.02 186 MET E O 1
ATOM 10280 N N . ILE E 1 165 ? 33.277 61.177 31.285 1.00 34.89 187 ILE E N 1
ATOM 10281 C CA . ILE E 1 165 ? 34.179 60.307 32.036 1.00 31.39 187 ILE E CA 1
ATOM 10282 C C . ILE E 1 165 ? 33.431 59.218 32.816 1.00 34.23 187 ILE E C 1
ATOM 10283 O O . ILE E 1 165 ? 32.427 59.480 33.510 1.00 34.33 187 ILE E O 1
ATOM 10288 N N . GLN E 1 166 ? 33.932 57.991 32.679 1.00 27.26 188 GLN E N 1
ATOM 10289 C CA . GLN E 1 166 ? 33.296 56.797 33.230 1.00 27.99 188 GLN E CA 1
ATOM 10290 C C . GLN E 1 166 ? 34.243 56.062 34.168 1.00 30.65 188 GLN E C 1
ATOM 10291 O O . GLN E 1 166 ? 35.457 56.085 33.967 1.00 33.66 188 GLN E O 1
ATOM 10297 N N . SER E 1 167 ? 33.697 55.392 35.176 1.00 27.33 189 SER E N 1
ATOM 10298 C CA . SER E 1 167 ? 34.529 54.622 36.093 1.00 23.93 189 SER E CA 1
ATOM 10299 C C . SER E 1 167 ? 33.712 53.615 36.881 1.00 28.90 189 SER E C 1
ATOM 10300 O O . SER E 1 167 ? 32.540 53.852 37.169 1.00 27.19 189 SER E O 1
ATOM 10303 N N . PHE E 1 168 ? 34.332 52.490 37.227 1.00 32.96 190 PHE E N 1
ATOM 10304 C CA . PHE E 1 168 ? 33.738 51.573 38.198 1.00 29.76 190 PHE E CA 1
ATOM 10305 C C . PHE E 1 168 ? 33.930 52.154 39.587 1.00 29.28 190 PHE E C 1
ATOM 10306 O O . PHE E 1 168 ? 33.214 51.815 40.521 1.00 38.76 190 PHE E O 1
ATOM 10314 N N . SER E 1 169 ? 34.899 53.052 39.706 1.00 30.82 191 SER E N 1
ATOM 10315 C CA . SER E 1 169 ? 35.283 53.619 40.989 1.00 27.84 191 SER E CA 1
ATOM 10316 C C . SER E 1 169 ? 34.464 54.847 41.336 1.00 28.24 191 SER E C 1
ATOM 10317 O O . SER E 1 169 ? 34.609 55.902 40.719 1.00 30.12 191 SER E O 1
ATOM 10320 N N . LYS E 1 170 ? 33.610 54.701 42.338 1.00 32.54 192 LYS E N 1
ATOM 10321 C CA . LYS E 1 170 ? 32.854 55.820 42.884 1.00 35.56 192 LYS E CA 1
ATOM 10322 C C . LYS E 1 170 ? 33.778 56.907 43.438 1.00 39.28 192 LYS E C 1
ATOM 10323 O O . LYS E 1 170 ? 33.466 58.093 43.360 1.00 43.37 192 LYS E O 1
ATOM 10329 N N . ASP E 1 171 ? 34.921 56.504 43.989 1.00 41.87 193 ASP E N 1
ATOM 10330 C CA . ASP E 1 171 ? 35.864 57.470 44.560 1.00 45.16 193 ASP E CA 1
ATOM 10331 C C . ASP E 1 171 ? 36.524 58.309 43.475 1.00 38.70 193 ASP E C 1
ATOM 10332 O O . ASP E 1 171 ? 36.679 59.523 43.624 1.00 35.81 193 ASP E O 1
ATOM 10337 N N . SER E 1 172 ? 36.907 57.658 42.383 1.00 35.25 194 SER E N 1
ATOM 10338 C CA . SER E 1 172 ? 37.445 58.367 41.243 1.00 31.19 194 SER E CA 1
ATOM 10339 C C . SER E 1 172 ? 36.441 59.401 40.723 1.00 32.05 194 SER E C 1
ATOM 10340 O O . SER E 1 172 ? 36.791 60.560 40.511 1.00 32.87 194 SER E O 1
ATOM 10343 N N . LEU E 1 173 ? 35.185 58.996 40.557 1.00 29.32 195 LEU E N 1
ATOM 10344 C CA . LEU E 1 173 ? 34.169 59.920 40.063 1.00 28.92 195 LEU E CA 1
ATOM 10345 C C . LEU E 1 173 ? 33.874 61.070 41.029 1.00 37.77 195 LEU E C 1
ATOM 10346 O O . LEU E 1 173 ? 33.644 62.196 40.595 1.00 44.65 195 LEU E O 1
ATOM 10351 N N . LYS E 1 174 ? 33.873 60.803 42.332 1.00 37.41 196 LYS E N 1
ATOM 10352 C CA . LYS E 1 174 ? 33.601 61.872 43.289 1.00 37.34 196 LYS E CA 1
ATOM 10353 C C . LYS E 1 174 ? 34.794 62.814 43.381 1.00 43.45 196 LYS E C 1
ATOM 10354 O O . LYS E 1 174 ? 34.622 64.014 43.616 1.00 47.49 196 LYS E O 1
ATOM 10360 N N . LYS E 1 175 ? 35.999 62.280 43.177 1.00 42.08 197 LYS E N 1
ATOM 10361 C CA . LYS E 1 175 ? 37.204 63.112 43.172 1.00 42.94 197 LYS E CA 1
ATOM 10362 C C . LYS E 1 175 ? 37.175 64.106 42.010 1.00 41.90 197 LYS E C 1
ATOM 10363 O O . LYS E 1 175 ? 37.455 65.292 42.183 1.00 44.42 197 LYS E O 1
ATOM 10369 N N . ILE E 1 176 ? 36.836 63.611 40.825 1.00 39.98 198 ILE E N 1
ATOM 10370 C CA . ILE E 1 176 ? 36.753 64.438 39.629 1.00 38.10 198 ILE E CA 1
ATOM 10371 C C . ILE E 1 176 ? 35.616 65.439 39.745 1.00 42.31 198 ILE E C 1
ATOM 10372 O O . ILE E 1 176 ? 35.756 66.607 39.379 1.00 45.09 198 ILE E O 1
ATOM 10377 N N . HIS E 1 177 ? 34.491 64.976 40.268 1.00 40.55 199 HIS E N 1
ATOM 10378 C CA . HIS E 1 177 ? 33.325 65.824 40.430 1.00 41.31 199 HIS E CA 1
ATOM 10379 C C . HIS E 1 177 ? 33.642 67.014 41.333 1.00 48.77 199 HIS E C 1
ATOM 10380 O O . HIS E 1 177 ? 33.117 68.110 41.139 1.00 52.23 199 HIS E O 1
ATOM 10387 N N . SER E 1 178 ? 34.514 66.812 42.312 1.00 52.67 200 SER E N 1
ATOM 10388 C CA . SER E 1 178 ? 34.847 67.901 43.229 1.00 56.45 200 SER E CA 1
ATOM 10389 C C . SER E 1 178 ? 35.814 68.909 42.594 1.00 49.57 200 SER E C 1
ATOM 10390 O O . SER E 1 178 ? 35.861 70.064 42.998 1.00 44.53 200 SER E O 1
ATOM 10393 N N . ILE E 1 179 ? 36.573 68.462 41.597 1.00 48.43 201 ILE E N 1
ATOM 10394 C CA . ILE E 1 179 ? 37.574 69.295 40.922 1.00 50.21 201 ILE E CA 1
ATOM 10395 C C . ILE E 1 179 ? 36.965 70.061 39.753 1.00 48.11 201 ILE E C 1
ATOM 10396 O O . ILE E 1 179 ? 37.377 71.167 39.424 1.00 44.98 201 ILE E O 1
ATOM 10401 N N . ASN E 1 180 ? 35.976 69.446 39.123 1.00 47.15 202 ASN E N 1
ATOM 10402 C CA . ASN E 1 180 ? 35.294 70.040 37.984 1.00 46.10 202 ASN E CA 1
ATOM 10403 C C . ASN E 1 180 ? 33.890 69.452 37.927 1.00 38.97 202 ASN E C 1
ATOM 10404 O O . ASN E 1 180 ? 33.690 68.346 37.423 1.00 36.84 202 ASN E O 1
ATOM 10409 N N . LYS E 1 181 ? 32.936 70.205 38.462 1.00 40.03 203 LYS E N 1
ATOM 10410 C CA . LYS E 1 181 ? 31.546 69.783 38.604 1.00 42.76 203 LYS E CA 1
ATOM 10411 C C . LYS E 1 181 ? 30.787 69.738 37.287 1.00 45.76 203 LYS E C 1
ATOM 10412 O O . LYS E 1 181 ? 29.617 69.367 37.268 1.00 51.82 203 LYS E O 1
ATOM 10418 N N . ASN E 1 182 ? 31.442 70.106 36.191 1.00 45.07 204 ASN E N 1
ATOM 10419 C CA . ASN E 1 182 ? 30.746 70.256 34.917 1.00 45.61 204 ASN E CA 1
ATOM 10420 C C . ASN E 1 182 ? 31.084 69.226 33.835 1.00 43.66 204 ASN E C 1
ATOM 10421 O O . ASN E 1 182 ? 30.623 69.347 32.708 1.00 49.20 204 ASN E O 1
ATOM 10426 N N . ILE E 1 183 ? 31.887 68.223 34.161 1.00 40.25 205 ILE E N 1
ATOM 10427 C CA . ILE E 1 183 ? 32.127 67.135 33.214 1.00 36.54 205 ILE E CA 1
ATOM 10428 C C . ILE E 1 183 ? 31.143 66.039 33.518 1.00 34.85 205 ILE E C 1
ATOM 10429 O O . ILE E 1 183 ? 31.079 65.581 34.651 1.00 38.65 205 ILE E O 1
ATOM 10434 N N . PRO E 1 184 ? 30.356 65.620 32.517 1.00 38.03 206 PRO E N 1
ATOM 10435 C CA . PRO E 1 184 ? 29.403 64.524 32.746 1.00 28.62 206 PRO E CA 1
ATOM 10436 C C . PRO E 1 184 ? 30.123 63.253 33.198 1.00 31.21 206 PRO E C 1
ATOM 10437 O O . PRO E 1 184 ? 31.086 62.835 32.548 1.00 30.09 206 PRO E O 1
ATOM 10441 N N . LEU E 1 185 ? 29.666 62.660 34.301 1.00 28.38 207 LEU E N 1
ATOM 10442 C CA . LEU E 1 185 ? 30.246 61.430 34.822 1.00 25.61 207 LEU E CA 1
ATOM 10443 C C . LEU E 1 185 ? 29.254 60.270 34.771 1.00 29.35 207 LEU E C 1
ATOM 10444 O O . LEU E 1 185 ? 28.087 60.416 35.113 1.00 27.83 207 LEU E O 1
ATOM 10449 N N . VAL E 1 186 ? 29.735 59.112 34.343 1.00 27.00 208 VAL E N 1
ATOM 10450 C CA . VAL E 1 186 ? 28.913 57.918 34.261 1.00 22.31 208 VAL E CA 1
ATOM 10451 C C . VAL E 1 186 ? 29.470 56.875 35.220 1.00 25.22 208 VAL E C 1
ATOM 10452 O O . VAL E 1 186 ? 30.658 56.573 35.189 1.00 28.54 208 VAL E O 1
ATOM 10456 N N . GLN E 1 187 ? 28.613 56.344 36.085 1.00 30.56 209 GLN E N 1
ATOM 10457 C CA . GLN E 1 187 ? 29.011 55.306 37.032 1.00 21.04 209 GLN E CA 1
ATOM 10458 C C . GLN E 1 187 ? 28.850 53.928 36.389 1.00 20.04 209 GLN E C 1
ATOM 10459 O O . GLN E 1 187 ? 27.733 53.517 36.076 1.00 19.64 209 GLN E O 1
ATOM 10465 N N . LEU E 1 188 ? 29.953 53.215 36.166 1.00 19.79 210 LEU E N 1
ATOM 10466 C CA . LEU E 1 188 ? 29.840 51.857 35.660 1.00 21.20 210 LEU E CA 1
ATOM 10467 C C . LEU E 1 188 ? 29.518 50.895 36.791 1.00 27.05 210 LEU E C 1
ATOM 10468 O O . LEU E 1 188 ? 30.039 51.010 37.911 1.00 23.75 210 LEU E O 1
ATOM 10473 N N . LEU E 1 189 ? 28.643 49.948 36.466 1.00 23.90 211 LEU E N 1
ATOM 10474 C CA . LEU E 1 189 ? 28.207 48.929 37.385 1.00 21.73 211 LEU E CA 1
ATOM 10475 C C . LEU E 1 189 ? 28.586 47.580 36.794 1.00 23.10 211 LEU E C 1
ATOM 10476 O O . LEU E 1 189 ? 28.564 47.406 35.573 1.00 27.30 211 LEU E O 1
ATOM 10481 N N . TRP E 1 190 ? 28.964 46.633 37.644 1.00 18.81 212 TRP E N 1
ATOM 10482 C CA . TRP E 1 190 ? 29.118 45.257 37.174 1.00 22.69 212 TRP E CA 1
ATOM 10483 C C . TRP E 1 190 ? 28.394 44.288 38.093 1.00 24.14 212 TRP E C 1
ATOM 10484 O O . TRP E 1 190 ? 28.760 44.129 39.254 1.00 25.19 212 TRP E O 1
ATOM 10495 N N . TYR E 1 191 ? 27.350 43.663 37.561 1.00 23.00 213 TYR E N 1
ATOM 10496 C CA . TYR E 1 191 ? 26.583 42.666 38.284 1.00 20.66 213 TYR E CA 1
ATOM 10497 C C . TYR E 1 191 ? 27.067 41.249 37.954 1.00 21.12 213 TYR E C 1
ATOM 10498 O O . TYR E 1 191 ? 27.246 40.897 36.786 1.00 22.14 213 TYR E O 1
ATOM 10507 N N . TYR E 1 192 ? 27.281 40.440 38.980 1.00 20.87 214 TYR E N 1
ATOM 10508 C CA . TYR E 1 192 ? 27.726 39.067 38.763 1.00 24.13 214 TYR E CA 1
ATOM 10509 C C . TYR E 1 192 ? 27.204 38.162 39.862 1.00 26.63 214 TYR E C 1
ATOM 10510 O O . TYR E 1 192 ? 26.911 38.616 40.977 1.00 25.43 214 TYR E O 1
ATOM 10519 N N . PRO E 1 193 ? 27.074 36.872 39.553 1.00 28.28 215 PRO E N 1
ATOM 10520 C CA . PRO E 1 193 ? 26.704 35.921 40.603 1.00 29.27 215 PRO E CA 1
ATOM 10521 C C . PRO E 1 193 ? 27.950 35.494 41.390 1.00 31.13 215 PRO E C 1
ATOM 10522 O O . PRO E 1 193 ? 28.988 35.219 40.786 1.00 25.44 215 PRO E O 1
ATOM 10526 N N . ASN E 1 194 ? 27.860 35.491 42.719 1.00 26.28 216 ASN E N 1
ATOM 10527 C CA . ASN E 1 194 ? 28.991 35.115 43.535 1.00 27.31 216 ASN E CA 1
ATOM 10528 C C . ASN E 1 194 ? 29.045 33.591 43.669 1.00 33.89 216 ASN E C 1
ATOM 10529 O O . ASN E 1 194 ? 28.324 32.883 42.975 1.00 35.83 216 ASN E O 1
ATOM 10534 N N . GLU E 1 195 ? 29.878 33.084 44.563 1.00 33.81 217 GLU E N 1
ATOM 10535 C CA . GLU E 1 195 ? 30.078 31.643 44.645 1.00 45.64 217 GLU E CA 1
ATOM 10536 C C . GLU E 1 195 ? 28.822 30.877 45.075 1.00 47.63 217 GLU E C 1
ATOM 10537 O O . GLU E 1 195 ? 28.685 29.686 44.791 1.00 50.89 217 GLU E O 1
ATOM 10543 N N . ASN E 1 196 ? 27.902 31.567 45.739 1.00 43.77 218 ASN E N 1
ATOM 10544 C CA . ASN E 1 196 ? 26.612 30.990 46.092 1.00 39.65 218 ASN E CA 1
ATOM 10545 C C . ASN E 1 196 ? 25.542 31.248 45.030 1.00 35.41 218 ASN E C 1
ATOM 10546 O O . ASN E 1 196 ? 24.367 30.987 45.259 1.00 40.97 218 ASN E O 1
ATOM 10551 N N . ASN E 1 197 ? 25.962 31.760 43.876 1.00 32.83 219 ASN E N 1
ATOM 10552 C CA . ASN E 1 197 ? 25.057 32.246 42.829 1.00 33.20 219 ASN E CA 1
ATOM 10553 C C . ASN E 1 197 ? 24.059 33.327 43.267 1.00 37.03 219 ASN E C 1
ATOM 10554 O O . ASN E 1 197 ? 22.963 33.411 42.720 1.00 38.93 219 ASN E O 1
ATOM 10559 N N . GLU E 1 198 ? 24.440 34.151 44.240 1.00 38.09 220 GLU E N 1
ATOM 10560 C CA . GLU E 1 198 ? 23.674 35.353 44.585 1.00 32.16 220 GLU E CA 1
ATOM 10561 C C . GLU E 1 198 ? 24.205 36.517 43.764 1.00 30.93 220 GLU E C 1
ATOM 10562 O O . GLU E 1 198 ? 25.413 36.713 43.674 1.00 31.10 220 GLU E O 1
ATOM 10568 N N . ILE E 1 199 ? 23.315 37.302 43.175 1.00 29.84 221 ILE E N 1
ATOM 10569 C CA . ILE E 1 199 ? 23.766 38.388 42.322 1.00 30.24 221 ILE E CA 1
ATOM 10570 C C . ILE E 1 199 ? 24.157 39.598 43.145 1.00 26.94 221 ILE E C 1
ATOM 10571 O O . ILE E 1 199 ? 23.398 40.050 43.987 1.00 30.80 221 ILE E O 1
ATOM 10576 N N . VAL E 1 200 ? 25.373 40.084 42.919 1.00 27.64 222 VAL E N 1
ATOM 10577 C CA . VAL E 1 200 ? 25.893 41.254 43.622 1.00 29.53 222 VAL E CA 1
ATOM 10578 C C . VAL E 1 200 ? 26.482 42.274 42.634 1.00 30.29 222 VAL E C 1
ATOM 10579 O O . VAL E 1 200 ? 26.781 41.947 41.484 1.00 27.73 222 VAL E O 1
ATOM 10583 N N . GLU E 1 201 ? 26.627 43.516 43.075 1.00 30.87 223 GLU E N 1
ATOM 10584 C CA . GLU E 1 201 ? 27.255 44.539 42.255 1.00 22.83 223 GLU E CA 1
ATOM 10585 C C . GLU E 1 201 ? 28.698 44.683 42.713 1.00 24.35 223 GLU E C 1
ATOM 10586 O O . GLU E 1 201 ? 28.952 44.762 43.905 1.00 32.28 223 GLU E O 1
ATOM 10592 N N . TRP E 1 202 ? 29.631 44.716 41.769 1.00 24.01 224 TRP E N 1
ATOM 10593 C CA . TRP E 1 202 ? 31.075 44.825 42.060 1.00 33.01 224 TRP E CA 1
ATOM 10594 C C . TRP E 1 202 ? 31.472 45.769 43.223 1.00 32.58 224 TRP E C 1
ATOM 10595 O O . TRP E 1 202 ? 32.249 45.394 44.085 1.00 28.49 224 TRP E O 1
ATOM 10606 N N . SER E 1 203 ? 30.945 46.987 43.238 1.00 36.11 225 SER E N 1
ATOM 10607 C CA . SER E 1 203 ? 31.317 47.964 44.260 1.00 35.37 225 SER E CA 1
ATOM 10608 C C . SER E 1 203 ? 30.315 48.059 45.397 1.00 33.18 225 SER E C 1
ATOM 10609 O O . SER E 1 203 ? 30.556 48.780 46.359 1.00 27.45 225 SER E O 1
ATOM 10612 N N . GLY E 1 204 ? 29.180 47.372 45.265 1.00 32.91 226 GLY E N 1
ATOM 10613 C CA . GLY E 1 204 ? 28.116 47.441 46.254 1.00 27.63 226 GLY E CA 1
ATOM 10614 C C . GLY E 1 204 ? 27.346 48.749 46.160 1.00 34.94 226 GLY E C 1
ATOM 10615 O O . GLY E 1 204 ? 26.787 49.227 47.147 1.00 41.55 226 GLY E O 1
ATOM 10616 N N . ILE E 1 205 ? 27.301 49.318 44.959 1.00 32.65 227 ILE E N 1
ATOM 10617 C CA . ILE E 1 205 ? 26.691 50.627 44.735 1.00 33.27 227 ILE E CA 1
ATOM 10618 C C . ILE E 1 205 ? 25.161 50.531 44.613 1.00 31.78 227 ILE E C 1
ATOM 10619 O O . ILE E 1 205 ? 24.436 51.489 44.894 1.00 28.63 227 ILE E O 1
ATOM 10624 N N . THR E 1 206 ? 24.660 49.373 44.205 1.00 29.05 228 THR E N 1
ATOM 10625 C CA . THR E 1 206 ? 23.220 49.144 44.249 1.00 29.30 228 THR E CA 1
ATOM 10626 C C . THR E 1 206 ? 22.937 47.771 44.821 1.00 30.94 228 THR E C 1
ATOM 10627 O O . THR E 1 206 ? 23.853 46.961 44.992 1.00 31.06 228 THR E O 1
ATOM 10631 N N . HIS E 1 207 ? 21.667 47.521 45.116 1.00 23.10 229 HIS E N 1
ATOM 10632 C CA . HIS E 1 207 ? 21.197 46.179 45.392 1.00 27.70 229 HIS E CA 1
ATOM 10633 C C . HIS E 1 207 ? 21.313 45.371 44.107 1.00 29.58 229 HIS E C 1
ATOM 10634 O O . HIS E 1 207 ? 21.672 45.915 43.059 1.00 32.66 229 HIS E O 1
ATOM 10641 N N . GLU E 1 208 ? 20.986 44.084 44.184 1.00 29.05 230 GLU E N 1
ATOM 10642 C CA . GLU E 1 208 ? 20.838 43.250 42.996 1.00 28.28 230 GLU E CA 1
ATOM 10643 C C . GLU E 1 208 ? 19.831 43.890 42.059 1.00 28.12 230 GLU E C 1
ATOM 10644 O O . GLU E 1 208 ? 18.891 44.523 42.516 1.00 29.82 230 GLU E O 1
ATOM 10650 N N . PRO E 1 209 ? 20.017 43.728 40.745 1.00 26.28 231 PRO E N 1
ATOM 10651 C CA . PRO E 1 209 ? 19.177 44.412 39.750 1.00 23.83 231 PRO E CA 1
ATOM 10652 C C . PRO E 1 209 ? 17.664 44.294 39.996 1.00 22.75 231 PRO E C 1
ATOM 10653 O O . PRO E 1 209 ? 16.938 45.263 39.782 1.00 26.87 231 PRO E O 1
ATOM 10657 N N . LYS E 1 210 ? 17.206 43.136 40.462 1.00 24.53 232 LYS E N 1
ATOM 10658 C CA . LYS E 1 210 ? 15.782 42.910 40.727 1.00 24.00 232 LYS E CA 1
ATOM 10659 C C . LYS E 1 210 ? 15.187 43.630 41.959 1.00 29.56 232 LYS E C 1
ATOM 10660 O O . LYS E 1 210 ? 13.964 43.654 42.120 1.00 35.62 232 LYS E O 1
ATOM 10666 N N . ARG E 1 211 ? 16.031 44.198 42.825 1.00 29.89 233 ARG E N 1
ATOM 10667 C CA . ARG E 1 211 ? 15.573 44.803 44.087 1.00 25.06 233 ARG E CA 1
ATOM 10668 C C . ARG E 1 211 ? 16.155 46.198 44.257 1.00 25.79 233 ARG E C 1
ATOM 10669 O O . ARG E 1 211 ? 16.294 46.733 45.355 1.00 26.79 233 ARG E O 1
ATOM 10677 N N . VAL E 1 212 ? 16.472 46.780 43.121 1.00 23.77 234 VAL E N 1
ATOM 10678 C CA . VAL E 1 212 ? 17.046 48.096 43.029 1.00 23.40 234 VAL E CA 1
ATOM 10679 C C . VAL E 1 212 ? 16.046 49.186 43.504 1.00 31.51 234 VAL E C 1
ATOM 10680 O O . VAL E 1 212 ? 14.845 49.110 43.224 1.00 30.10 234 VAL E O 1
ATOM 10684 N N . THR E 1 213 ? 16.521 50.165 44.272 1.00 29.57 235 THR E N 1
ATOM 10685 C CA . THR E 1 213 ? 15.623 51.189 44.850 1.00 25.51 235 THR E CA 1
ATOM 10686 C C . THR E 1 213 ? 15.927 52.601 44.365 1.00 30.86 235 THR E C 1
ATOM 10687 O O . THR E 1 213 ? 17.014 52.871 43.844 1.00 24.78 235 THR E O 1
ATOM 10691 N N . ASN E 1 214 ? 14.964 53.504 44.552 1.00 32.08 236 ASN E N 1
ATOM 10692 C CA . ASN E 1 214 ? 15.166 54.923 44.221 1.00 26.80 236 ASN E CA 1
ATOM 10693 C C . ASN E 1 214 ? 16.409 55.483 44.914 1.00 37.71 236 ASN E C 1
ATOM 10694 O O . ASN E 1 214 ? 17.212 56.184 44.296 1.00 37.63 236 ASN E O 1
ATOM 10699 N N . ASP E 1 215 ? 16.571 55.153 46.194 1.00 35.68 237 ASP E N 1
ATOM 10700 C CA . ASP E 1 215 ? 17.700 55.646 46.963 1.00 37.77 237 ASP E CA 1
ATOM 10701 C C . ASP E 1 215 ? 19.040 55.251 46.328 1.00 36.36 237 ASP E C 1
ATOM 10702 O O . ASP E 1 215 ? 19.934 56.092 46.237 1.00 39.37 237 ASP E O 1
ATOM 10707 N N . ASP E 1 216 ? 19.178 53.993 45.896 1.00 27.66 238 ASP E N 1
ATOM 10708 C CA . ASP E 1 216 ? 20.388 53.560 45.201 1.00 30.51 238 ASP E CA 1
ATOM 10709 C C . ASP E 1 216 ? 20.745 54.516 44.067 1.00 31.45 238 ASP E C 1
ATOM 10710 O O . ASP E 1 216 ? 21.902 54.916 43.909 1.00 29.52 238 ASP E O 1
ATOM 10715 N N . PHE E 1 217 ? 19.736 54.887 43.286 1.00 27.46 239 PHE E N 1
ATOM 10716 C CA . PHE E 1 217 ? 19.958 55.703 42.109 1.00 29.19 239 PHE E CA 1
ATOM 10717 C C . PHE E 1 217 ? 20.141 57.163 42.457 1.00 30.73 239 PHE E C 1
ATOM 10718 O O . PHE E 1 217 ? 20.941 57.844 41.824 1.00 34.23 239 PHE E O 1
ATOM 10726 N N . GLN E 1 218 ? 19.421 57.638 43.468 1.00 29.33 240 GLN E N 1
ATOM 10727 C CA . GLN E 1 218 ? 19.555 59.031 43.896 1.00 31.43 240 GLN E CA 1
ATOM 10728 C C . GLN E 1 218 ? 20.962 59.279 44.411 1.00 35.43 240 GLN E C 1
ATOM 10729 O O . GLN E 1 218 ? 21.508 60.368 44.222 1.00 38.21 240 GLN E O 1
ATOM 10735 N N . GLU E 1 219 ? 21.550 58.263 45.040 1.00 30.55 241 GLU E N 1
ATOM 10736 C CA . GLU E 1 219 ? 22.906 58.381 45.567 1.00 31.04 241 GLU E CA 1
ATOM 10737 C C . GLU E 1 219 ? 23.908 58.563 44.445 1.00 29.81 241 GLU E C 1
ATOM 10738 O O . GLU E 1 219 ? 24.836 59.363 44.559 1.00 37.06 241 GLU E O 1
ATOM 10744 N N . ILE E 1 220 ? 23.704 57.824 43.360 1.00 25.63 242 ILE E N 1
ATOM 10745 C CA . ILE E 1 220 ? 24.549 57.933 42.180 1.00 28.83 242 ILE E CA 1
ATOM 10746 C C . ILE E 1 220 ? 24.380 59.305 41.530 1.00 27.53 242 ILE E C 1
ATOM 10747 O O . ILE E 1 220 ? 25.342 59.905 41.064 1.00 30.13 242 ILE E O 1
ATOM 10752 N N . LYS E 1 221 ? 23.159 59.824 41.534 1.00 26.28 243 LYS E N 1
ATOM 10753 C CA . LYS E 1 221 ? 22.895 61.082 40.856 1.00 32.24 243 LYS E CA 1
ATOM 10754 C C . LYS E 1 221 ? 23.514 62.309 41.551 1.00 36.92 243 LYS E C 1
ATOM 10755 O O . LYS E 1 221 ? 23.553 63.384 40.972 1.00 40.68 243 LYS E O 1
ATOM 10761 N N . LYS E 1 222 ? 24.015 62.149 42.773 1.00 35.10 244 LYS E N 1
ATOM 10762 C CA . LYS E 1 222 ? 24.746 63.229 43.428 1.00 31.50 244 LYS E CA 1
ATOM 10763 C C . LYS E 1 222 ? 26.041 63.564 42.682 1.00 33.78 244 LYS E C 1
ATOM 10764 O O . LYS E 1 222 ? 26.463 64.710 42.660 1.00 41.84 244 LYS E O 1
ATOM 10770 N N . TYR E 1 223 ? 26.686 62.571 42.080 1.00 34.40 245 TYR E N 1
ATOM 10771 C CA . TYR E 1 223 ? 27.943 62.836 41.382 1.00 35.04 245 TYR E CA 1
ATOM 10772 C C . TYR E 1 223 ? 27.949 62.441 39.907 1.00 36.59 245 TYR E C 1
ATOM 10773 O O . TYR E 1 223 ? 28.859 62.836 39.177 1.00 43.75 245 TYR E O 1
ATOM 10782 N N . ALA E 1 224 ? 26.959 61.671 39.460 1.00 30.00 246 ALA E N 1
ATOM 10783 C CA . ALA E 1 224 ? 26.979 61.175 38.080 1.00 29.14 246 ALA E CA 1
ATOM 10784 C C . ALA E 1 224 ? 25.698 61.504 37.321 1.00 32.53 246 ALA E C 1
ATOM 10785 O O . ALA E 1 224 ? 24.677 61.806 37.937 1.00 36.52 246 ALA E O 1
ATOM 10787 N N . VAL E 1 225 ? 25.754 61.458 35.990 1.00 25.53 247 VAL E N 1
ATOM 10788 C CA . VAL E 1 225 ? 24.568 61.707 35.163 1.00 28.44 247 VAL E CA 1
ATOM 10789 C C . VAL E 1 225 ? 23.968 60.416 34.570 1.00 32.42 247 VAL E C 1
ATOM 10790 O O . VAL E 1 225 ? 22.863 60.424 34.011 1.00 24.89 247 VAL E O 1
ATOM 10794 N N . GLY E 1 226 ? 24.696 59.308 34.685 1.00 23.28 248 GLY E N 1
ATOM 10795 C CA . GLY E 1 226 ? 24.199 58.046 34.173 1.00 24.10 248 GLY E CA 1
ATOM 10796 C C . GLY E 1 226 ? 24.850 56.803 34.753 1.00 28.26 248 GLY E C 1
ATOM 10797 O O . GLY E 1 226 ? 25.755 56.876 35.582 1.00 31.58 248 GLY E O 1
ATOM 10798 N N . ILE E 1 227 ? 24.387 55.644 34.306 1.00 23.38 249 ILE E N 1
ATOM 10799 C CA . ILE E 1 227 ? 24.996 54.400 34.719 1.00 21.83 249 ILE E CA 1
ATOM 10800 C C . ILE E 1 227 ? 25.346 53.558 33.511 1.00 24.52 249 ILE E C 1
ATOM 10801 O O . ILE E 1 227 ? 24.736 53.693 32.448 1.00 25.98 249 ILE E O 1
ATOM 10806 N N . GLY E 1 228 ? 26.357 52.712 33.674 1.00 18.84 250 GLY E N 1
ATOM 10807 C CA . GLY E 1 228 ? 26.692 51.730 32.669 1.00 18.28 250 GLY E CA 1
ATOM 10808 C C . GLY E 1 228 ? 26.735 50.348 33.295 1.00 25.05 250 GLY E C 1
ATOM 10809 O O . GLY E 1 228 ? 27.768 49.952 33.845 1.00 27.33 250 GLY E O 1
ATOM 10810 N N . PRO E 1 229 ? 25.609 49.615 33.226 1.00 21.99 251 PRO E N 1
ATOM 10811 C CA . PRO E 1 229 ? 25.492 48.229 33.708 1.00 23.73 251 PRO E CA 1
ATOM 10812 C C . PRO E 1 229 ? 25.789 47.211 32.600 1.00 25.06 251 PRO E C 1
ATOM 10813 O O . PRO E 1 229 ? 25.618 47.532 31.424 1.00 24.45 251 PRO E O 1
ATOM 10817 N N . ASN E 1 230 ? 26.226 46.008 32.958 1.00 25.13 252 ASN E N 1
ATOM 10818 C CA . ASN E 1 230 ? 26.253 44.923 31.980 1.00 19.47 252 ASN E CA 1
ATOM 10819 C C . ASN E 1 230 ? 24.850 44.394 31.726 1.00 26.37 252 ASN E C 1
ATOM 10820 O O . ASN E 1 230 ? 24.067 44.235 32.661 1.00 31.11 252 ASN E O 1
ATOM 10825 N N . LEU E 1 231 ? 24.528 44.150 30.458 1.00 18.26 253 LEU E N 1
ATOM 10826 C CA . LEU E 1 231 ? 23.257 43.527 30.109 1.00 20.07 253 LEU E CA 1
ATOM 10827 C C . LEU E 1 231 ? 23.185 42.062 30.555 1.00 24.41 253 LEU E C 1
ATOM 10828 O O . LEU E 1 231 ? 22.165 41.604 31.062 1.00 31.36 253 LEU E O 1
ATOM 10833 N N . ARG E 1 232 ? 24.279 41.331 30.350 1.00 25.76 254 ARG E N 1
ATOM 10834 C CA . ARG E 1 232 ? 24.291 39.891 30.556 1.00 26.15 254 ARG E CA 1
ATOM 10835 C C . ARG E 1 232 ? 25.442 39.459 31.467 1.00 28.53 254 ARG E C 1
ATOM 10836 O O . ARG E 1 232 ? 26.360 40.237 31.758 1.00 22.88 254 ARG E O 1
ATOM 10844 N N . ASN E 1 233 ? 25.374 38.215 31.937 1.00 30.48 255 ASN E N 1
ATOM 10845 C CA . ASN E 1 233 ? 26.456 37.659 32.731 1.00 32.01 255 ASN E CA 1
ATOM 10846 C C . ASN E 1 233 ? 27.444 36.931 31.806 1.00 32.00 255 ASN E C 1
ATOM 10847 O O . ASN E 1 233 ? 27.204 36.830 30.599 1.00 27.26 255 ASN E O 1
ATOM 10852 N N . ASP E 1 234 ? 28.543 36.435 32.375 1.00 33.17 256 ASP E N 1
ATOM 10853 C CA . ASP E 1 234 ? 29.594 35.772 31.598 1.00 40.65 256 ASP E CA 1
ATOM 10854 C C . ASP E 1 234 ? 29.085 34.483 30.932 1.00 40.36 256 ASP E C 1
ATOM 10855 O O . ASP E 1 234 ? 29.696 33.981 29.990 1.00 50.87 256 ASP E O 1
ATOM 10860 N N . ASN E 1 235 ? 27.964 33.959 31.410 1.00 33.77 257 ASN E N 1
ATOM 10861 C CA . ASN E 1 235 ? 27.313 32.827 30.764 1.00 32.66 257 ASN E CA 1
ATOM 10862 C C . ASN E 1 235 ? 26.276 33.262 29.708 1.00 28.09 257 ASN E C 1
ATOM 10863 O O . ASN E 1 235 ? 25.729 32.430 28.990 1.00 29.52 257 ASN E O 1
ATOM 10868 N N . GLY E 1 236 ? 26.003 34.566 29.611 1.00 24.96 258 GLY E N 1
ATOM 10869 C CA . GLY E 1 236 ? 25.207 35.102 28.514 1.00 23.36 258 GLY E CA 1
ATOM 10870 C C . GLY E 1 236 ? 23.728 35.280 28.806 1.00 31.45 258 GLY E C 1
ATOM 10871 O O . GLY E 1 236 ? 22.971 35.715 27.943 1.00 32.44 258 GLY E O 1
ATOM 10872 N N . ASP E 1 237 ? 23.308 34.936 30.019 1.00 27.76 259 ASP E N 1
ATOM 10873 C CA . ASP E 1 237 ? 21.934 35.161 30.439 1.00 35.13 259 ASP E CA 1
ATOM 10874 C C . ASP E 1 237 ? 21.747 36.626 30.800 1.00 33.51 259 ASP E C 1
ATOM 10875 O O . ASP E 1 237 ? 22.690 37.265 31.252 1.00 22.18 259 ASP E O 1
ATOM 10880 N N . LEU E 1 238 ? 20.539 37.156 30.603 1.00 32.37 260 LEU E N 1
ATOM 10881 C CA . LEU E 1 238 ? 20.221 38.517 31.062 1.00 33.45 260 LEU E CA 1
ATOM 10882 C C . LEU E 1 238 ? 20.460 38.664 32.562 1.00 28.57 260 LEU E C 1
ATOM 10883 O O . LEU E 1 238 ? 20.176 37.745 33.327 1.00 29.59 260 LEU E O 1
ATOM 10888 N N . ILE E 1 239 ? 20.981 39.805 32.995 1.00 24.84 261 ILE E N 1
ATOM 10889 C CA . ILE E 1 239 ? 21.178 40.000 34.433 1.00 26.53 261 ILE E CA 1
ATOM 10890 C C . ILE E 1 239 ? 20.534 41.319 34.897 1.00 29.46 261 ILE E C 1
ATOM 10891 O O . ILE E 1 239 ? 20.420 41.576 36.097 1.00 33.95 261 ILE E O 1
ATOM 10896 N N . ILE E 1 240 ? 20.099 42.136 33.941 1.00 25.13 262 ILE E N 1
ATOM 10897 C CA . ILE E 1 240 ? 19.132 43.203 34.215 1.00 28.58 262 ILE E CA 1
ATOM 10898 C C . ILE E 1 240 ? 17.922 43.033 33.298 1.00 29.08 262 ILE E C 1
ATOM 10899 O O . ILE E 1 240 ? 17.998 42.324 32.307 1.00 31.81 262 ILE E O 1
ATOM 10904 N N . ASN E 1 241 ? 16.803 43.668 33.615 1.00 30.48 263 ASN E N 1
ATOM 10905 C CA . ASN E 1 241 ? 15.666 43.629 32.689 1.00 33.77 263 ASN E CA 1
ATOM 10906 C C . ASN E 1 241 ? 14.986 44.972 32.562 1.00 28.23 263 ASN E C 1
ATOM 10907 O O . ASN E 1 241 ? 15.487 45.968 33.062 1.00 32.65 263 ASN E O 1
ATOM 10912 N N . GLU E 1 242 ? 13.837 44.987 31.897 1.00 24.07 264 GLU E N 1
ATOM 10913 C CA . GLU E 1 242 ? 13.107 46.225 31.648 1.00 27.38 264 GLU E CA 1
ATOM 10914 C C . GLU E 1 242 ? 12.766 47.005 32.925 1.00 28.33 264 GLU E C 1
ATOM 10915 O O . GLU E 1 242 ? 12.741 48.229 32.914 1.00 36.69 264 GLU E O 1
ATOM 10921 N N . SER E 1 243 ? 12.499 46.298 34.017 1.00 26.99 265 SER E N 1
ATOM 10922 C CA . SER E 1 243 ? 12.115 46.940 35.274 1.00 26.43 265 SER E CA 1
ATOM 10923 C C . SER E 1 243 ? 13.246 47.775 35.853 1.00 27.17 265 SER E C 1
ATOM 10924 O O . SER E 1 243 ? 13.028 48.853 36.401 1.00 31.12 265 SER E O 1
ATOM 10927 N N . TYR E 1 244 ? 14.459 47.256 35.728 1.00 28.63 266 TYR E N 1
ATOM 10928 C CA . TYR E 1 244 ? 15.636 47.927 36.238 1.00 22.51 266 TYR E CA 1
ATOM 10929 C C . TYR E 1 244 ? 15.863 49.238 35.486 1.00 26.58 266 TYR E C 1
ATOM 10930 O O . TYR E 1 244 ? 16.111 50.268 36.107 1.00 27.66 266 TYR E O 1
ATOM 10939 N N . MET E 1 245 ? 15.762 49.196 34.157 1.00 26.19 267 MET E N 1
ATOM 10940 C CA . MET E 1 245 ? 15.880 50.410 33.341 1.00 24.36 267 MET E CA 1
ATOM 10941 C C . MET E 1 245 ? 14.803 51.425 33.711 1.00 29.54 267 MET E C 1
ATOM 10942 O O . MET E 1 245 ? 15.074 52.630 33.761 1.00 32.79 267 MET E O 1
ATOM 10947 N N . LYS E 1 246 ? 13.588 50.947 33.983 1.00 25.26 268 LYS E N 1
ATOM 10948 C CA . LYS E 1 246 ? 12.510 51.851 34.385 1.00 31.40 268 LYS E CA 1
ATOM 10949 C C . LYS E 1 246 ? 12.852 52.601 35.657 1.00 30.63 268 LYS E C 1
ATOM 10950 O O . LYS E 1 246 ? 12.719 53.818 35.710 1.00 37.52 268 LYS E O 1
ATOM 10956 N N . MET E 1 247 ? 13.299 51.880 36.676 1.00 24.48 269 MET E N 1
ATOM 10957 C CA . MET E 1 247 ? 13.684 52.519 37.926 1.00 36.37 269 MET E CA 1
ATOM 10958 C C . MET E 1 247 ? 14.797 53.553 37.683 1.00 31.54 269 MET E C 1
ATOM 10959 O O . MET E 1 247 ? 14.755 54.657 38.222 1.00 36.85 269 MET E O 1
ATOM 10964 N N . ALA E 1 248 ? 15.771 53.218 36.846 1.00 23.18 270 ALA E N 1
ATOM 10965 C CA . ALA E 1 248 ? 16.865 54.156 36.586 1.00 32.37 270 ALA E CA 1
ATOM 10966 C C . ALA E 1 248 ? 16.411 55.371 35.764 1.00 31.69 270 ALA E C 1
ATOM 10967 O O . ALA E 1 248 ? 16.825 56.486 36.045 1.00 33.35 270 ALA E O 1
ATOM 10969 N N . ARG E 1 249 ? 15.541 55.166 34.776 1.00 32.59 271 ARG E N 1
ATOM 10970 C CA . ARG E 1 249 ? 15.049 56.282 33.976 1.00 26.57 271 ARG E CA 1
ATOM 10971 C C . ARG E 1 249 ? 14.193 57.231 34.785 1.00 26.25 271 ARG E C 1
ATOM 10972 O O . ARG E 1 249 ? 14.224 58.427 34.555 1.00 37.51 271 ARG E O 1
ATOM 10980 N N . GLN E 1 250 ? 13.435 56.718 35.743 1.00 28.86 272 GLN E N 1
ATOM 10981 C CA . GLN E 1 250 ? 12.535 57.597 36.488 1.00 30.78 272 GLN E CA 1
ATOM 10982 C C . GLN E 1 250 ? 13.325 58.371 37.538 1.00 32.57 272 GLN E C 1
ATOM 10983 O O . GLN E 1 250 ? 12.826 59.324 38.127 1.00 31.27 272 GLN E O 1
ATOM 10989 N N . ASN E 1 251 ? 14.571 57.975 37.763 1.00 31.76 273 ASN E N 1
ATOM 10990 C CA . ASN E 1 251 ? 15.405 58.737 38.666 1.00 29.99 273 ASN E CA 1
ATOM 10991 C C . ASN E 1 251 ? 16.284 59.718 37.898 1.00 34.80 273 ASN E C 1
ATOM 10992 O O . ASN E 1 251 ? 17.158 60.345 38.470 1.00 34.33 273 ASN E O 1
ATOM 10997 N N . GLY E 1 252 ? 16.021 59.861 36.601 1.00 34.61 274 GLY E N 1
ATOM 10998 C CA . GLY E 1 252 ? 16.675 60.865 35.783 1.00 27.79 274 GLY E CA 1
ATOM 10999 C C . GLY E 1 252 ? 18.095 60.546 35.360 1.00 29.04 274 GLY E C 1
ATOM 11000 O O . GLY E 1 252 ? 18.883 61.453 35.105 1.00 32.53 274 GLY E O 1
ATOM 11001 N N . LEU E 1 253 ? 18.428 59.264 35.281 1.00 25.97 275 LEU E N 1
ATOM 11002 C CA . LEU E 1 253 ? 19.762 58.841 34.836 1.00 27.95 275 LEU E CA 1
ATOM 11003 C C . LEU E 1 253 ? 19.796 58.443 33.374 1.00 28.68 275 LEU E C 1
ATOM 11004 O O . LEU E 1 253 ? 18.861 57.812 32.883 1.00 30.97 275 LEU E O 1
ATOM 11009 N N . LEU E 1 254 ? 20.872 58.806 32.682 1.00 26.85 276 LEU E N 1
ATOM 11010 C CA . LEU E 1 254 ? 21.179 58.171 31.401 1.00 26.31 276 LEU E CA 1
ATOM 11011 C C . LEU E 1 254 ? 21.542 56.711 31.671 1.00 27.03 276 LEU E C 1
ATOM 11012 O O . LEU E 1 254 ? 22.052 56.383 32.742 1.00 21.47 276 LEU E O 1
ATOM 11017 N N . ILE E 1 255 ? 21.263 55.828 30.717 1.00 26.47 277 ILE E N 1
ATOM 11018 C CA . ILE E 1 255 ? 21.614 54.418 30.871 1.00 23.68 277 ILE E CA 1
ATOM 11019 C C . ILE E 1 255 ? 22.336 53.910 29.635 1.00 23.98 277 ILE E C 1
ATOM 11020 O O . ILE E 1 255 ? 21.742 53.855 28.562 1.00 25.42 277 ILE E O 1
ATOM 11025 N N . HIS E 1 256 ? 23.624 53.582 29.799 1.00 20.60 278 HIS E N 1
ATOM 11026 C CA . HIS E 1 256 ? 24.484 53.090 28.720 1.00 19.29 278 HIS E CA 1
ATOM 11027 C C . HIS E 1 256 ? 24.975 51.667 28.987 1.00 23.96 278 HIS E C 1
ATOM 11028 O O . HIS E 1 256 ? 26.047 51.490 29.553 1.00 23.39 278 HIS E O 1
ATOM 11035 N N . PRO E 1 257 ? 24.201 50.648 28.580 1.00 22.75 279 PRO E N 1
ATOM 11036 C CA . PRO E 1 257 ? 24.626 49.267 28.820 1.00 22.98 279 PRO E CA 1
ATOM 11037 C C . PRO E 1 257 ? 25.816 48.826 27.964 1.00 22.61 279 PRO E C 1
ATOM 11038 O O . PRO E 1 257 ? 26.110 49.427 26.932 1.00 22.28 279 PRO E O 1
ATOM 11042 N N . TYR E 1 258 ? 26.475 47.758 28.401 1.00 24.53 280 TYR E N 1
ATOM 11043 C CA . TYR E 1 258 ? 27.638 47.200 27.723 1.00 28.73 280 TYR E CA 1
ATOM 11044 C C . TYR E 1 258 ? 27.607 45.671 27.885 1.00 29.59 280 TYR E C 1
ATOM 11045 O O . TYR E 1 258 ? 27.009 45.182 28.841 1.00 31.44 280 TYR E O 1
ATOM 11054 N N . THR E 1 259 ? 28.202 44.905 26.970 1.00 29.70 281 THR E N 1
ATOM 11055 C CA . THR E 1 259 ? 28.704 45.362 25.672 1.00 35.12 281 THR E CA 1
ATOM 11056 C C . THR E 1 259 ? 27.828 44.700 24.623 1.00 34.32 281 THR E C 1
ATOM 11057 O O . THR E 1 259 ? 27.743 43.478 24.562 1.00 38.29 281 THR E O 1
ATOM 11061 N N . ILE E 1 260 ? 27.183 45.506 23.799 1.00 27.87 282 ILE E N 1
ATOM 11062 C CA . ILE E 1 260 ? 26.097 45.025 22.959 1.00 27.07 282 ILE E CA 1
ATOM 11063 C C . ILE E 1 260 ? 26.526 44.905 21.495 1.00 32.29 282 ILE E C 1
ATOM 11064 O O . ILE E 1 260 ? 26.631 45.901 20.785 1.00 36.60 282 ILE E O 1
ATOM 11069 N N . ASN E 1 261 ? 26.782 43.688 21.038 1.00 29.18 283 ASN E N 1
ATOM 11070 C CA . ASN E 1 261 ? 27.273 43.514 19.682 1.00 27.65 283 ASN E CA 1
ATOM 11071 C C . ASN E 1 261 ? 26.248 42.923 18.716 1.00 32.13 283 ASN E C 1
ATOM 11072 O O . ASN E 1 261 ? 26.390 43.074 17.503 1.00 35.11 283 ASN E O 1
ATOM 11077 N N . GLU E 1 262 ? 25.219 42.269 19.256 1.00 31.70 284 GLU E N 1
ATOM 11078 C CA . GLU E 1 262 ? 24.189 41.608 18.448 1.00 35.85 284 GLU E CA 1
ATOM 11079 C C . GLU E 1 262 ? 22.935 42.461 18.237 1.00 35.81 284 GLU E C 1
ATOM 11080 O O . GLU E 1 262 ? 22.445 43.121 19.160 1.00 32.36 284 GLU E O 1
ATOM 11086 N N . LYS E 1 263 ? 22.404 42.429 17.020 1.00 31.08 285 LYS E N 1
ATOM 11087 C CA . LYS E 1 263 ? 21.273 43.287 16.692 1.00 30.76 285 LYS E CA 1
ATOM 11088 C C . LYS E 1 263 ? 20.011 43.046 17.535 1.00 32.08 285 LYS E C 1
ATOM 11089 O O . LYS E 1 263 ? 19.369 44.022 17.910 1.00 36.08 285 LYS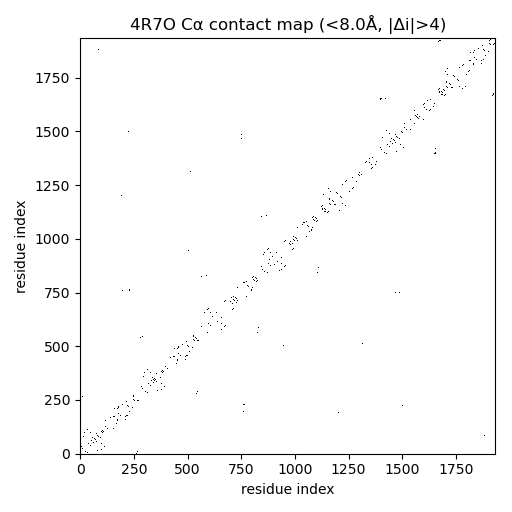 E O 1
ATOM 11095 N N . PRO E 1 264 ? 19.657 41.775 17.859 1.00 32.54 286 PRO E N 1
ATOM 11096 C CA . PRO E 1 264 ? 18.471 41.608 18.725 1.00 35.78 286 PRO E CA 1
ATOM 11097 C C . PRO E 1 264 ? 18.599 42.243 20.115 1.00 39.74 286 PRO E C 1
ATOM 11098 O O . PRO E 1 264 ? 17.590 42.702 20.655 1.00 50.93 286 PRO E O 1
ATOM 11102 N N . ASP E 1 265 ? 19.797 42.273 20.685 1.00 32.29 287 ASP E N 1
ATOM 11103 C CA . ASP E 1 265 ? 20.000 42.967 21.952 1.00 31.83 287 ASP E CA 1
ATOM 11104 C C . ASP E 1 265 ? 19.956 44.479 21.791 1.00 33.13 287 ASP E C 1
ATOM 11105 O O . ASP E 1 265 ? 19.538 45.180 22.713 1.00 32.01 287 ASP E O 1
ATOM 11110 N N . MET E 1 266 ? 20.396 44.986 20.639 1.00 23.65 288 MET E N 1
ATOM 11111 C CA . MET E 1 266 ? 20.292 46.419 20.362 1.00 28.93 288 MET E CA 1
ATOM 11112 C C . MET E 1 266 ? 18.813 46.838 20.332 1.00 33.57 288 MET E C 1
ATOM 11113 O O . MET E 1 266 ? 18.449 47.867 20.893 1.00 41.75 288 MET E O 1
ATOM 11118 N N . ARG E 1 267 ? 17.969 46.035 19.686 1.00 33.09 289 ARG E N 1
ATOM 11119 C CA . ARG E 1 267 ? 16.540 46.341 19.577 1.00 35.91 289 ARG E CA 1
ATOM 11120 C C . ARG E 1 267 ? 15.852 46.254 20.922 1.00 36.95 289 ARG E C 1
ATOM 11121 O O . ARG E 1 267 ? 15.028 47.099 21.272 1.00 38.66 289 ARG E O 1
ATOM 11129 N N . LEU E 1 268 ? 16.199 45.216 21.666 1.00 35.18 290 LEU E N 1
ATOM 11130 C CA . LEU E 1 268 ? 15.664 45.001 22.995 1.00 38.34 290 LEU E CA 1
ATOM 11131 C C . LEU E 1 268 ? 15.928 46.204 23.911 1.00 36.76 290 LEU E C 1
ATOM 11132 O O . LEU E 1 268 ? 15.018 46.705 24.578 1.00 36.96 290 LEU E O 1
ATOM 11137 N N . LEU E 1 269 ? 17.168 46.679 23.918 1.00 35.26 291 LEU E N 1
ATOM 11138 C CA . LEU E 1 269 ? 17.547 47.792 24.782 1.00 35.63 291 LEU E CA 1
ATOM 11139 C C . LEU E 1 269 ? 16.917 49.132 24.355 1.00 37.40 291 LEU E C 1
ATOM 11140 O O . LEU E 1 269 ? 16.629 49.965 25.213 1.00 33.69 291 LEU E O 1
ATOM 11145 N N . MET E 1 270 ? 16.706 49.338 23.050 1.00 36.42 292 MET E N 1
ATOM 11146 C CA . MET E 1 270 ? 15.946 50.497 22.555 1.00 38.89 292 MET E CA 1
ATOM 11147 C C . MET E 1 270 ? 14.519 50.470 23.118 1.00 39.43 292 MET E C 1
ATOM 11148 O O . MET E 1 270 ? 13.941 51.504 23.460 1.00 39.78 292 MET E O 1
ATOM 11153 N N . LYS E 1 271 ? 13.961 49.268 23.187 1.00 33.26 293 LYS E N 1
ATOM 11154 C CA . LYS E 1 271 ? 12.594 49.058 23.621 1.00 37.88 293 LYS E CA 1
ATOM 11155 C C . LYS E 1 271 ? 12.470 49.356 25.113 1.00 38.77 293 LYS E C 1
ATOM 11156 O O . LYS E 1 271 ? 11.446 49.840 25.583 1.00 37.77 293 LYS E O 1
ATOM 11162 N N . TRP E 1 272 ? 13.539 49.084 25.846 1.00 35.31 294 TRP E N 1
ATOM 11163 C CA . TRP E 1 272 ? 13.550 49.261 27.287 1.00 34.62 294 TRP E CA 1
ATOM 11164 C C . TRP E 1 272 ? 13.892 50.681 27.749 1.00 39.27 294 TRP E C 1
ATOM 11165 O O . TRP E 1 272 ? 13.732 51.010 28.922 1.00 44.58 294 TRP E O 1
ATOM 11176 N N . GLY E 1 273 ? 14.393 51.509 26.835 1.00 37.65 295 GLY E N 1
ATOM 11177 C CA . GLY E 1 273 ? 14.691 52.897 27.141 1.00 32.66 295 GLY E CA 1
ATOM 11178 C C . GLY E 1 273 ? 16.145 53.237 27.423 1.00 34.70 295 GLY E C 1
ATOM 11179 O O . GLY E 1 273 ? 16.424 54.232 28.080 1.00 38.38 295 GLY E O 1
ATOM 11180 N N . ALA E 1 274 ? 17.078 52.427 26.937 1.00 32.06 296 ALA E N 1
ATOM 11181 C CA . ALA E 1 274 ? 18.492 52.778 27.041 1.00 33.25 296 ALA E CA 1
ATOM 11182 C C . ALA E 1 274 ? 18.763 54.077 26.267 1.00 39.02 296 ALA E C 1
ATOM 11183 O O . ALA E 1 274 ? 18.265 54.265 25.162 1.00 41.43 296 ALA E O 1
ATOM 11185 N N . THR E 1 275 ? 19.546 54.974 26.849 1.00 36.25 297 THR E N 1
ATOM 11186 C CA . THR E 1 275 ? 19.822 56.251 26.202 1.00 34.85 297 THR E CA 1
ATOM 11187 C C . THR E 1 275 ? 21.151 56.215 25.450 1.00 32.45 297 THR E C 1
ATOM 11188 O O . THR E 1 275 ? 21.587 57.231 24.905 1.00 35.07 297 THR E O 1
ATOM 11192 N N . GLY E 1 276 ? 21.778 55.040 25.424 1.00 26.62 298 GLY E N 1
ATOM 11193 C CA . GLY E 1 276 ? 23.033 54.824 24.718 1.00 26.54 298 GLY E CA 1
ATOM 11194 C C . GLY E 1 276 ? 23.491 53.383 24.836 1.00 24.16 298 GLY E C 1
ATOM 11195 O O . GLY E 1 276 ? 22.879 52.600 25.554 1.00 30.93 298 GLY E O 1
ATOM 11196 N N . MET E 1 277 ? 24.562 53.029 24.135 1.00 23.49 299 MET E N 1
ATOM 11197 C CA . MET E 1 277 ? 25.077 51.652 24.120 1.00 23.53 299 MET E CA 1
ATOM 11198 C C . MET E 1 277 ? 26.573 51.610 23.867 1.00 24.99 299 MET E C 1
ATOM 11199 O O . MET E 1 277 ? 27.066 52.301 22.989 1.00 23.96 299 MET E O 1
ATOM 11204 N N . PHE E 1 278 ? 27.292 50.795 24.630 1.00 24.11 300 PHE E N 1
ATOM 11205 C CA . PHE E 1 278 ? 28.669 50.450 24.283 1.00 20.28 300 PHE E CA 1
ATOM 11206 C C . PHE E 1 278 ? 28.653 49.281 23.284 1.00 22.67 300 PHE E C 1
ATOM 11207 O O . PHE E 1 278 ? 28.158 48.212 23.607 1.00 22.69 300 PHE E O 1
ATOM 11215 N N . THR E 1 279 ? 29.207 49.472 22.089 1.00 23.99 301 THR E N 1
ATOM 11216 C CA . THR E 1 279 ? 29.237 48.404 21.099 1.00 19.69 301 THR E CA 1
ATOM 11217 C C . THR E 1 279 ? 30.588 48.304 20.385 1.00 25.18 301 THR E C 1
ATOM 11218 O O . THR E 1 279 ? 31.282 49.302 20.186 1.00 28.10 301 THR E O 1
ATOM 11222 N N . ASN E 1 280 ? 30.971 47.079 20.030 1.00 25.15 302 ASN E N 1
ATOM 11223 C CA . ASN E 1 280 ? 32.168 46.838 19.233 1.00 23.74 302 ASN E CA 1
ATOM 11224 C C . ASN E 1 280 ? 31.858 47.042 17.749 1.00 26.55 302 ASN E C 1
ATOM 11225 O O . ASN E 1 280 ? 32.753 47.053 16.896 1.00 27.15 302 ASN E O 1
ATOM 11230 N N . TYR E 1 281 ? 30.569 47.199 17.464 1.00 23.75 303 TYR E N 1
ATOM 11231 C CA . TYR E 1 281 ? 30.070 47.315 16.109 1.00 22.69 303 TYR E CA 1
ATOM 11232 C C . TYR E 1 281 ? 29.197 48.562 15.897 1.00 31.02 303 TYR E C 1
ATOM 11233 O O . TYR E 1 281 ? 27.993 48.446 15.672 1.00 23.53 303 TYR E O 1
ATOM 11242 N N . PRO E 1 282 ? 29.811 49.760 15.924 1.00 34.38 304 PRO E N 1
ATOM 11243 C CA . PRO E 1 282 ? 29.054 51.011 15.754 1.00 28.12 304 PRO E CA 1
ATOM 11244 C C . PRO E 1 282 ? 28.207 51.014 14.473 1.00 26.54 304 PRO E C 1
ATOM 11245 O O . PRO E 1 282 ? 27.183 51.704 14.403 1.00 29.39 304 PRO E O 1
ATOM 11249 N N . ASP E 1 283 ? 28.624 50.237 13.480 1.00 25.56 305 ASP E N 1
ATOM 11250 C CA . ASP E 1 283 ? 27.886 50.122 12.223 1.00 30.54 305 ASP E CA 1
ATOM 11251 C C . ASP E 1 283 ? 26.543 49.377 12.388 1.00 31.63 305 ASP E C 1
ATOM 11252 O O . ASP E 1 283 ? 25.515 49.791 11.847 1.00 38.53 305 ASP E O 1
ATOM 11257 N N . ARG E 1 284 ? 26.541 48.290 13.145 1.00 26.31 306 ARG E N 1
ATOM 11258 C CA . ARG E 1 284 ? 25.306 47.557 13.380 1.00 26.60 306 ARG E CA 1
ATOM 11259 C C . ARG E 1 284 ? 24.314 48.388 14.171 1.00 30.35 306 ARG E C 1
ATOM 11260 O O . ARG E 1 284 ? 23.110 48.386 13.877 1.00 33.41 306 ARG E O 1
ATOM 11268 N N . LEU E 1 285 ? 24.821 49.108 15.165 1.00 28.59 307 LEU E N 1
ATOM 11269 C CA . LEU E 1 285 ? 23.969 49.931 16.002 1.00 27.64 307 LEU E CA 1
ATOM 11270 C C . LEU E 1 285 ? 23.345 51.038 15.162 1.00 32.52 307 LEU E C 1
ATOM 11271 O O . LEU E 1 285 ? 22.155 51.312 15.279 1.00 39.97 307 LEU E O 1
ATOM 11276 N N . HIS E 1 286 ? 24.143 51.651 14.294 1.00 39.27 308 HIS E N 1
ATOM 11277 C CA . HIS E 1 286 ? 23.642 52.685 13.391 1.00 35.11 308 HIS E CA 1
ATOM 11278 C C . HIS E 1 286 ? 22.513 52.158 12.515 1.00 31.82 308 HIS E C 1
ATOM 11279 O O . HIS E 1 286 ? 21.508 52.835 12.328 1.00 33.85 308 HIS E O 1
ATOM 11286 N N . THR E 1 287 ? 22.693 50.959 11.967 1.00 30.94 309 THR E N 1
ATOM 11287 C CA . THR E 1 287 ? 21.669 50.299 11.156 1.00 33.27 309 THR E CA 1
ATOM 11288 C C . THR E 1 287 ? 20.364 50.093 11.949 1.00 40.32 309 THR E C 1
ATOM 11289 O O . THR E 1 287 ? 19.260 50.361 11.458 1.00 43.82 309 THR E O 1
ATOM 11293 N N . VAL E 1 288 ? 20.495 49.635 13.186 1.00 32.46 310 VAL E N 1
ATOM 11294 C CA . VAL E 1 288 ? 19.330 49.392 14.020 1.00 32.97 310 VAL E CA 1
ATOM 11295 C C . VAL E 1 288 ? 18.608 50.702 14.343 1.00 41.41 310 VAL E C 1
ATOM 11296 O O . VAL E 1 288 ? 17.379 50.746 14.380 1.00 48.67 310 VAL E O 1
ATOM 11300 N N . LEU E 1 289 ? 19.365 51.776 14.550 1.00 39.62 311 LEU E N 1
ATOM 11301 C CA . LEU E 1 289 ? 18.766 53.086 14.793 1.00 36.12 311 LEU E CA 1
ATOM 11302 C C . LEU E 1 289 ? 17.970 53.598 13.589 1.00 41.91 311 LEU E C 1
ATOM 11303 O O . LEU E 1 289 ? 17.027 54.373 13.744 1.00 41.51 311 LEU E O 1
ATOM 11308 N N . LYS E 1 290 ? 18.344 53.162 12.392 1.00 42.71 312 LYS E N 1
ATOM 11309 C CA . LYS E 1 290 ? 17.647 53.594 11.193 1.00 43.91 312 LYS E CA 1
ATOM 11310 C C . LYS E 1 290 ? 16.434 52.727 10.849 1.00 56.67 312 LYS E C 1
ATOM 11311 O O . LYS E 1 290 ? 15.796 52.928 9.818 1.00 61.81 312 LYS E O 1
ATOM 11317 N N . GLU E 1 291 ? 16.104 51.772 11.713 1.00 59.59 313 GLU E N 1
ATOM 11318 C CA . GLU E 1 291 ? 14.946 50.913 11.470 1.00 58.70 313 GLU E CA 1
ATOM 11319 C C . GLU E 1 291 ? 13.638 51.618 11.826 1.00 59.51 313 GLU E C 1
ATOM 11320 O O . GLU E 1 291 ? 13.510 52.199 12.907 1.00 58.55 313 GLU E O 1
ATOM 11326 N N . LYS F 1 15 ? 26.944 13.219 51.358 1.00 55.00 37 LYS F N 1
ATOM 11327 C CA . LYS F 1 15 ? 27.589 14.070 50.361 1.00 55.52 37 LYS F CA 1
ATOM 11328 C C . LYS F 1 15 ? 26.685 14.249 49.135 1.00 49.52 37 LYS F C 1
ATOM 11329 O O . LYS F 1 15 ? 26.538 13.330 48.329 1.00 54.82 37 LYS F O 1
ATOM 11335 N N . PHE F 1 16 ? 26.080 15.425 48.994 1.00 40.81 38 PHE F N 1
ATOM 11336 C CA . PHE F 1 16 ? 25.074 15.632 47.958 1.00 28.62 38 PHE F CA 1
ATOM 11337 C C . PHE F 1 16 ? 25.633 15.676 46.541 1.00 34.91 38 PHE F C 1
ATOM 11338 O O . PHE F 1 16 ? 26.654 16.305 46.285 1.00 39.75 38 PHE F O 1
ATOM 11346 N N . LEU F 1 17 ? 24.932 15.033 45.613 1.00 30.35 39 LEU F N 1
ATOM 11347 C CA . LEU F 1 17 ? 25.397 14.962 44.234 1.00 27.50 39 LEU F CA 1
ATOM 11348 C C . LEU F 1 17 ? 24.477 15.698 43.253 1.00 23.85 39 LEU F C 1
ATOM 11349 O O . LEU F 1 17 ? 23.388 15.237 42.917 1.00 28.67 39 LEU F O 1
ATOM 11354 N N . ASN F 1 18 ? 24.940 16.864 42.834 1.00 28.91 40 ASN F N 1
ATOM 11355 C CA . ASN F 1 18 ? 24.404 17.612 41.715 1.00 27.98 40 ASN F CA 1
ATOM 11356 C C . ASN F 1 18 ? 24.722 16.877 40.411 1.00 29.54 40 ASN F C 1
ATOM 11357 O O . ASN F 1 18 ? 25.861 16.893 39.941 1.00 33.11 40 ASN F O 1
ATOM 11362 N N . ILE F 1 19 ? 23.727 16.220 39.833 1.00 22.37 41 ILE F N 1
ATOM 11363 C CA . ILE F 1 19 ? 23.967 15.409 38.649 1.00 25.68 41 ILE F CA 1
ATOM 11364 C C . ILE F 1 19 ? 23.372 16.054 37.417 1.00 27.39 41 ILE F C 1
ATOM 11365 O O . ILE F 1 19 ? 22.166 16.282 37.347 1.00 30.68 41 ILE F O 1
ATOM 11370 N N . ALA F 1 20 ? 24.226 16.332 36.444 1.00 20.28 42 ALA F N 1
ATOM 11371 C CA . ALA F 1 20 ? 23.839 17.037 35.229 1.00 23.94 42 ALA F CA 1
ATOM 11372 C C . ALA F 1 20 ? 23.241 16.095 34.171 1.00 25.44 42 ALA F C 1
ATOM 11373 O O . ALA F 1 20 ? 23.962 15.440 33.421 1.00 24.72 42 ALA F O 1
ATOM 11375 N N . HIS F 1 21 ? 21.917 16.061 34.108 1.00 27.58 43 HIS F N 1
ATOM 11376 C CA . HIS F 1 21 ? 21.167 15.177 33.205 1.00 25.48 43 HIS F CA 1
ATOM 11377 C C . HIS F 1 21 ? 21.415 15.491 31.717 1.00 23.28 43 HIS F C 1
ATOM 11378 O O . HIS F 1 21 ? 20.888 16.467 31.187 1.00 25.92 43 HIS F O 1
ATOM 11385 N N . ARG F 1 22 ? 22.230 14.663 31.066 1.00 25.39 44 ARG F N 1
ATOM 11386 C CA . ARG F 1 22 ? 22.614 14.832 29.658 1.00 27.04 44 ARG F CA 1
ATOM 11387 C C . ARG F 1 22 ? 23.443 16.089 29.463 1.00 28.12 44 ARG F C 1
ATOM 11388 O O . ARG F 1 22 ? 23.373 16.739 28.418 1.00 27.99 44 ARG F O 1
ATOM 11396 N N . GLY F 1 23 ? 24.230 16.418 30.482 1.00 29.54 45 GLY F N 1
ATOM 11397 C CA . GLY F 1 23 ? 24.992 17.650 30.505 1.00 25.91 45 GLY F CA 1
ATOM 11398 C C . GLY F 1 23 ? 24.129 18.722 31.118 1.00 32.93 45 GLY F C 1
ATOM 11399 O O . GLY F 1 23 ? 23.166 18.415 31.838 1.00 32.34 45 GLY F O 1
ATOM 11400 N N . ALA F 1 24 ? 24.458 19.981 30.838 1.00 35.08 46 ALA F N 1
ATOM 11401 C CA . ALA F 1 24 ? 23.603 21.083 31.258 1.00 30.25 46 ALA F CA 1
ATOM 11402 C C . ALA F 1 24 ? 22.539 21.291 30.185 1.00 29.84 46 ALA F C 1
ATOM 11403 O O . ALA F 1 24 ? 22.535 22.296 29.474 1.00 33.34 46 ALA F O 1
ATOM 11405 N N . SER F 1 25 ? 21.629 20.328 30.084 1.00 29.05 47 SER F N 1
ATOM 11406 C CA . SER F 1 25 ? 20.761 20.211 28.921 1.00 31.97 47 SER F CA 1
ATOM 11407 C C . SER F 1 25 ? 19.610 21.206 28.904 1.00 31.56 47 SER F C 1
ATOM 11408 O O . SER F 1 25 ? 18.929 21.335 27.889 1.00 33.71 47 SER F O 1
ATOM 11411 N N . GLY F 1 26 ? 19.385 21.906 30.014 1.00 29.65 48 GLY F N 1
ATOM 11412 C CA . GLY F 1 26 ? 18.397 22.973 30.033 1.00 25.48 48 GLY F CA 1
ATOM 11413 C C . GLY F 1 26 ? 18.927 24.243 29.369 1.00 32.09 48 GLY F C 1
ATOM 11414 O O . GLY F 1 26 ? 18.160 25.162 29.069 1.00 36.19 48 GLY F O 1
ATOM 11415 N N . HIS F 1 27 ? 20.245 24.291 29.152 1.00 28.99 49 HIS F N 1
ATOM 11416 C CA . HIS F 1 27 ? 20.936 25.470 28.617 1.00 27.10 49 HIS F CA 1
ATOM 11417 C C . HIS F 1 27 ? 21.461 25.271 27.194 1.00 30.16 49 HIS F C 1
ATOM 11418 O O . HIS F 1 27 ? 21.628 26.235 26.456 1.00 31.25 49 HIS F O 1
ATOM 11425 N N . ALA F 1 28 ? 21.744 24.021 26.832 1.00 24.82 50 ALA F N 1
ATOM 11426 C CA . ALA F 1 28 ? 22.363 23.693 25.555 1.00 27.08 50 ALA F CA 1
ATOM 11427 C C . ALA F 1 28 ? 21.892 22.310 25.105 1.00 29.41 50 ALA F C 1
ATOM 11428 O O . ALA F 1 28 ? 21.435 21.528 25.936 1.00 29.31 50 ALA F O 1
ATOM 11430 N N . PRO F 1 29 ? 21.995 21.999 23.796 1.00 29.42 51 PRO F N 1
ATOM 11431 C CA . PRO F 1 29 ? 21.500 20.699 23.315 1.00 23.68 51 PRO F CA 1
ATOM 11432 C C . PRO F 1 29 ? 22.106 19.518 24.053 1.00 25.98 51 PRO F C 1
ATOM 11433 O O . PRO F 1 29 ? 23.322 19.440 24.140 1.00 35.06 51 PRO F O 1
ATOM 11437 N N . GLU F 1 30 ? 21.273 18.623 24.575 1.00 22.53 52 GLU F N 1
ATOM 11438 C CA . GLU F 1 30 ? 21.749 17.436 25.309 1.00 23.66 52 GLU F CA 1
ATOM 11439 C C . GLU F 1 30 ? 22.823 16.631 24.581 1.00 24.89 52 GLU F C 1
ATOM 11440 O O . GLU F 1 30 ? 22.817 16.551 23.355 1.00 26.32 52 GLU F O 1
ATOM 11446 N N . HIS F 1 31 ? 23.725 16.018 25.344 1.00 29.05 53 HIS F N 1
ATOM 11447 C CA . HIS F 1 31 ? 24.767 15.151 24.783 1.00 25.74 53 HIS F CA 1
ATOM 11448 C C . HIS F 1 31 ? 25.457 15.765 23.581 1.00 31.90 53 HIS F C 1
ATOM 11449 O O . HIS F 1 31 ? 25.538 15.151 22.518 1.00 31.65 53 HIS F O 1
ATOM 11456 N N . THR F 1 32 ? 25.903 17.002 23.757 1.00 33.22 54 THR F N 1
ATOM 11457 C CA . THR F 1 32 ? 26.888 17.621 22.885 1.00 27.77 54 THR F CA 1
ATOM 11458 C C . THR F 1 32 ? 27.953 18.208 23.783 1.00 25.77 54 THR F C 1
ATOM 11459 O O . THR F 1 32 ? 27.749 18.365 24.986 1.00 29.84 54 THR F O 1
ATOM 11463 N N . PHE F 1 33 ? 29.089 18.540 23.214 1.00 21.68 55 PHE F N 1
ATOM 11464 C CA . PHE F 1 33 ? 30.123 19.175 24.009 1.00 22.20 55 PHE F CA 1
ATOM 11465 C C . PHE F 1 33 ? 29.730 20.588 24.423 1.00 22.65 55 PHE F C 1
ATOM 11466 O O . PHE F 1 33 ? 30.266 21.112 25.394 1.00 21.80 55 PHE F O 1
ATOM 11474 N N . ALA F 1 34 ? 28.800 21.206 23.692 1.00 25.27 56 ALA F N 1
ATOM 11475 C CA . ALA F 1 34 ? 28.267 22.515 24.092 1.00 28.21 56 ALA F CA 1
ATOM 11476 C C . ALA F 1 34 ? 27.572 22.406 25.443 1.00 28.97 56 ALA F C 1
ATOM 11477 O O . ALA F 1 34 ? 27.653 23.310 26.276 1.00 29.72 56 ALA F O 1
ATOM 11479 N N . SER F 1 35 ? 26.900 21.278 25.638 1.00 24.71 57 SER F N 1
ATOM 11480 C CA . SER F 1 35 ? 26.190 20.978 26.868 1.00 24.83 57 SER F CA 1
ATOM 11481 C C . SER F 1 35 ? 27.137 20.539 27.982 1.00 25.90 57 SER F C 1
ATOM 11482 O O . SER F 1 35 ? 26.978 20.932 29.133 1.00 29.78 57 SER F O 1
ATOM 11485 N N . TYR F 1 36 ? 28.110 19.701 27.635 1.00 24.00 58 TYR F N 1
ATOM 11486 C CA . TYR F 1 36 ? 29.082 19.201 28.603 1.00 23.20 58 TYR F CA 1
ATOM 11487 C C . TYR F 1 36 ? 30.012 20.294 29.105 1.00 24.44 58 TYR F C 1
ATOM 11488 O O . TYR F 1 36 ? 30.330 20.340 30.285 1.00 25.90 58 TYR F O 1
ATOM 11497 N N . ASP F 1 37 ? 30.446 21.174 28.210 1.00 21.61 59 ASP F N 1
ATOM 11498 C CA . ASP F 1 37 ? 31.381 22.228 28.578 1.00 29.73 59 ASP F CA 1
ATOM 11499 C C . ASP F 1 37 ? 30.862 23.158 29.696 1.00 36.51 59 ASP F C 1
ATOM 11500 O O . ASP F 1 37 ? 31.674 23.795 30.374 1.00 40.57 59 ASP F O 1
ATOM 11505 N N . LEU F 1 38 ? 29.539 23.217 29.905 1.00 31.11 60 LEU F N 1
ATOM 11506 C CA . LEU F 1 38 ? 28.941 24.108 30.922 1.00 30.89 60 LEU F CA 1
ATOM 11507 C C . LEU F 1 38 ? 28.907 23.489 32.313 1.00 32.08 60 LEU F C 1
ATOM 11508 O O . LEU F 1 38 ? 28.697 24.184 33.308 1.00 33.28 60 LEU F O 1
ATOM 11513 N N . VAL F 1 39 ? 29.090 22.177 32.368 1.00 28.16 61 VAL F N 1
ATOM 11514 C CA . VAL F 1 39 ? 28.872 21.407 33.586 1.00 30.41 61 VAL F CA 1
ATOM 11515 C C . VAL F 1 39 ? 29.799 21.812 34.738 1.00 33.04 61 VAL F C 1
ATOM 11516 O O . VAL F 1 39 ? 29.333 22.027 35.858 1.00 37.18 61 VAL F O 1
ATOM 11520 N N . LYS F 1 40 ? 31.097 21.939 34.461 1.00 29.74 62 LYS F N 1
ATOM 11521 C CA . LYS F 1 40 ? 32.068 22.305 35.496 1.00 32.91 62 LYS F CA 1
ATOM 11522 C C . LYS F 1 40 ? 31.863 23.711 36.086 1.00 38.00 62 LYS F C 1
ATOM 11523 O O . LYS F 1 40 ? 31.898 23.872 37.302 1.00 37.14 62 LYS F O 1
ATOM 11529 N N . LYS F 1 41 ? 31.659 24.725 35.247 1.00 40.95 63 LYS F N 1
ATOM 11530 C CA . LYS F 1 41 ? 31.451 26.074 35.772 1.00 42.36 63 LYS F CA 1
ATOM 11531 C C . LYS F 1 41 ? 30.149 26.143 36.591 1.00 39.93 63 LYS F C 1
ATOM 11532 O O . LYS F 1 41 ? 30.050 26.918 37.539 1.00 37.87 63 LYS F O 1
ATOM 11538 N N . MET F 1 42 ? 29.168 25.312 36.242 1.00 37.53 64 MET F N 1
ATOM 11539 C CA . MET F 1 42 ? 27.869 25.326 36.917 1.00 35.56 64 MET F CA 1
ATOM 11540 C C . MET F 1 42 ? 27.849 24.546 38.231 1.00 33.67 64 MET F C 1
ATOM 11541 O O . MET F 1 42 ? 26.832 24.533 38.923 1.00 35.54 64 MET F O 1
ATOM 11546 N N . LYS F 1 43 ? 28.969 23.889 38.536 1.00 29.20 65 LYS F N 1
ATOM 11547 C CA . LYS F 1 43 ? 29.251 23.234 39.820 1.00 28.84 65 LYS F CA 1
ATOM 11548 C C . LYS F 1 43 ? 28.605 21.856 39.967 1.00 31.45 65 LYS F C 1
ATOM 11549 O O . LYS F 1 43 ? 28.343 21.397 41.082 1.00 38.23 65 LYS F O 1
ATOM 11555 N N . ALA F 1 44 ? 28.370 21.185 38.849 1.00 29.10 66 ALA F N 1
ATOM 11556 C CA . ALA F 1 44 ? 27.848 19.832 38.895 1.00 33.22 66 ALA F CA 1
ATOM 11557 C C . ALA F 1 44 ? 28.927 18.881 39.429 1.00 32.37 66 ALA F C 1
ATOM 11558 O O . ALA F 1 44 ? 30.116 19.149 39.276 1.00 32.05 66 ALA F O 1
ATOM 11560 N N . ASP F 1 45 ? 28.510 17.790 40.069 1.00 28.28 67 ASP F N 1
ATOM 11561 C CA . ASP F 1 45 ? 29.447 16.765 40.537 1.00 27.31 67 ASP F CA 1
ATOM 11562 C C . ASP F 1 45 ? 29.603 15.636 39.528 1.00 29.08 67 ASP F C 1
ATOM 11563 O O . ASP F 1 45 ? 30.674 15.040 39.426 1.00 30.01 67 ASP F O 1
ATOM 11568 N N . TYR F 1 46 ? 28.540 15.356 38.774 1.00 27.53 68 TYR F N 1
ATOM 11569 C CA . TYR F 1 46 ? 28.576 14.277 37.796 1.00 26.06 68 TYR F CA 1
ATOM 11570 C C . TYR F 1 46 ? 28.015 14.668 36.444 1.00 25.25 68 TYR F C 1
ATOM 11571 O O . TYR F 1 46 ? 26.992 15.331 36.356 1.00 24.18 68 TYR F O 1
ATOM 11580 N N . LEU F 1 47 ? 28.690 14.223 35.394 1.00 23.49 69 LEU F N 1
ATOM 11581 C CA . LEU F 1 47 ? 28.145 14.278 34.047 1.00 22.94 69 LEU F CA 1
ATOM 11582 C C . LEU F 1 47 ? 27.369 13.002 33.759 1.00 23.50 69 LEU F C 1
ATOM 11583 O O . LEU F 1 47 ? 27.929 11.916 33.800 1.00 30.04 69 LEU F O 1
ATOM 11588 N N . GLU F 1 48 ? 26.080 13.127 33.466 1.00 31.29 70 GLU F N 1
ATOM 11589 C CA . GLU F 1 48 ? 25.262 11.947 33.193 1.00 31.27 70 GLU F CA 1
ATOM 11590 C C . GLU F 1 48 ? 25.222 11.603 31.707 1.00 32.90 70 GLU F C 1
ATOM 11591 O O . GLU F 1 48 ? 24.887 12.442 30.881 1.00 32.64 70 GLU F O 1
ATOM 11597 N N . LEU F 1 49 ? 25.557 10.359 31.379 1.00 33.56 71 LEU F N 1
ATOM 11598 C CA . LEU F 1 49 ? 25.670 9.931 29.984 1.00 32.38 71 LEU F CA 1
ATOM 11599 C C . LEU F 1 49 ? 24.764 8.765 29.649 1.00 31.98 71 LEU F C 1
ATOM 11600 O O . LEU F 1 49 ? 24.749 7.765 30.359 1.00 37.99 71 LEU F O 1
ATOM 11605 N N . ASP F 1 50 ? 24.033 8.892 28.550 1.00 28.74 72 ASP F N 1
ATOM 11606 C CA . ASP F 1 50 ? 23.321 7.765 27.962 1.00 33.71 72 ASP F CA 1
ATOM 11607 C C . ASP F 1 50 ? 24.183 7.230 26.807 1.00 39.81 72 ASP F C 1
ATOM 11608 O O . ASP F 1 50 ? 24.829 8.016 26.095 1.00 36.54 72 ASP F O 1
ATOM 11613 N N . ILE F 1 51 ? 24.243 5.912 26.629 1.00 37.91 73 ILE F N 1
ATOM 11614 C CA . ILE F 1 51 ? 25.105 5.392 25.569 1.00 41.10 73 ILE F CA 1
ATOM 11615 C C . ILE F 1 51 ? 24.450 4.401 24.608 1.00 39.27 73 ILE F C 1
ATOM 11616 O O . ILE F 1 51 ? 23.666 3.540 25.004 1.00 35.92 73 ILE F O 1
ATOM 11621 N N . GLN F 1 52 ? 24.787 4.561 23.330 1.00 35.48 74 GLN F N 1
ATOM 11622 C CA . GLN F 1 52 ? 24.317 3.680 22.277 1.00 35.12 74 GLN F CA 1
ATOM 11623 C C . GLN F 1 52 ? 25.532 3.089 21.583 1.00 36.71 74 GLN F C 1
ATOM 11624 O O . GLN F 1 52 ? 26.638 3.595 21.727 1.00 37.48 74 GLN F O 1
ATOM 11630 N N . LEU F 1 53 ? 25.318 2.021 20.828 1.00 39.14 75 LEU F N 1
ATOM 11631 C CA . LEU F 1 53 ? 26.397 1.323 20.144 1.00 39.40 75 LEU F CA 1
ATOM 11632 C C . LEU F 1 53 ? 26.188 1.360 18.627 1.00 40.65 75 LEU F C 1
ATOM 11633 O O . LEU F 1 53 ? 25.208 0.825 18.127 1.00 46.42 75 LEU F O 1
ATOM 11638 N N . THR F 1 54 ? 27.102 1.995 17.901 1.00 39.48 76 THR F N 1
ATOM 11639 C CA . THR F 1 54 ? 27.014 2.090 16.445 1.00 35.94 76 THR F CA 1
ATOM 11640 C C . THR F 1 54 ? 27.210 0.736 15.776 1.00 42.32 76 THR F C 1
ATOM 11641 O O . THR F 1 54 ? 27.606 -0.232 16.424 1.00 43.18 76 THR F O 1
ATOM 11645 N N . LYS F 1 55 ? 26.963 0.684 14.470 1.00 43.50 77 LYS F N 1
ATOM 11646 C CA . LYS F 1 55 ? 27.111 -0.549 13.704 1.00 45.96 77 LYS F CA 1
ATOM 11647 C C . LYS F 1 55 ? 28.528 -1.136 13.770 1.00 49.26 77 LYS F C 1
ATOM 11648 O O . LYS F 1 55 ? 28.692 -2.350 13.876 1.00 50.40 77 LYS F O 1
ATOM 11654 N N . ASP F 1 56 ? 29.547 -0.282 13.716 1.00 49.01 78 ASP F N 1
ATOM 11655 C CA . ASP F 1 56 ? 30.924 -0.761 13.807 1.00 44.25 78 ASP F CA 1
ATOM 11656 C C . ASP F 1 56 ? 31.472 -0.699 15.244 1.00 45.52 78 ASP F C 1
ATOM 11657 O O . ASP F 1 56 ? 32.669 -0.486 15.459 1.00 48.24 78 ASP F O 1
ATOM 11662 N N . GLY F 1 57 ? 30.585 -0.885 16.220 1.00 46.38 79 GLY F N 1
ATOM 11663 C CA . GLY F 1 57 ? 30.977 -1.141 17.598 1.00 39.27 79 GLY F CA 1
ATOM 11664 C C . GLY F 1 57 ? 31.583 -0.013 18.411 1.00 41.87 79 GLY F C 1
ATOM 11665 O O . GLY F 1 57 ? 32.415 -0.253 19.281 1.00 40.52 79 GLY F O 1
ATOM 11666 N N . GLN F 1 58 ? 31.158 1.215 18.142 1.00 43.44 80 GLN F N 1
ATOM 11667 C CA . GLN F 1 58 ? 31.638 2.379 18.883 1.00 40.15 80 GLN F CA 1
ATOM 11668 C C . GLN F 1 58 ? 30.598 2.854 19.884 1.00 33.33 80 GLN F C 1
ATOM 11669 O O . GLN F 1 58 ? 29.428 2.950 19.544 1.00 32.29 80 GLN F O 1
ATOM 11675 N N . LEU F 1 59 ? 31.010 3.166 21.107 1.00 31.42 81 LEU F N 1
ATOM 11676 C CA . LEU F 1 59 ? 30.073 3.764 22.061 1.00 31.49 81 LEU F CA 1
ATOM 11677 C C . LEU F 1 59 ? 29.946 5.266 21.809 1.00 33.93 81 LEU F C 1
ATOM 11678 O O . LEU F 1 59 ? 30.951 5.984 21.765 1.00 33.74 81 LEU F O 1
ATOM 11683 N N . ILE F 1 60 ? 28.710 5.726 21.630 1.00 28.23 82 ILE F N 1
ATOM 11684 C CA . ILE F 1 60 ? 28.411 7.147 21.525 1.00 26.92 82 ILE F CA 1
ATOM 11685 C C . ILE F 1 60 ? 27.477 7.611 22.641 1.00 31.84 82 ILE F C 1
ATOM 11686 O O . ILE F 1 60 ? 26.871 6.803 23.347 1.00 27.12 82 ILE F O 1
ATOM 11691 N N . ALA F 1 61 ? 27.368 8.925 22.792 1.00 25.24 83 ALA F N 1
ATOM 11692 C CA . ALA F 1 61 ? 26.470 9.495 23.773 1.00 28.19 83 ALA F CA 1
ATOM 11693 C C . ALA F 1 61 ? 25.215 10.017 23.078 1.00 32.62 83 ALA F C 1
ATOM 11694 O O . ALA F 1 61 ? 25.277 10.947 22.258 1.00 24.86 83 ALA F O 1
ATOM 11696 N N . MET F 1 62 ? 24.086 9.395 23.406 1.00 32.91 84 MET F N 1
ATOM 11697 C CA . MET F 1 62 ? 22.782 9.765 22.855 1.00 34.35 84 MET F CA 1
ATOM 11698 C C . MET F 1 62 ? 21.673 9.056 23.647 1.00 38.67 84 MET F C 1
ATOM 11699 O O . MET F 1 62 ? 21.799 7.876 24.001 1.00 28.72 84 MET F O 1
ATOM 11704 N N . HIS F 1 63 ? 20.592 9.776 23.937 1.00 36.61 85 HIS F N 1
ATOM 11705 C CA . HIS F 1 63 ? 19.534 9.201 24.762 1.00 36.30 85 HIS F CA 1
ATOM 11706 C C . HIS F 1 63 ? 18.657 8.187 24.015 1.00 37.90 85 HIS F C 1
ATOM 11707 O O . HIS F 1 63 ? 18.493 7.057 24.475 1.00 37.70 85 HIS F O 1
ATOM 11714 N N . ASP F 1 64 ? 18.100 8.585 22.873 1.00 38.01 86 ASP F N 1
ATOM 11715 C CA . ASP F 1 64 ? 17.244 7.692 22.088 1.00 38.07 86 ASP F CA 1
ATOM 11716 C C . ASP F 1 64 ? 18.064 6.690 21.307 1.00 40.69 86 ASP F C 1
ATOM 11717 O O . ASP F 1 64 ? 19.221 6.953 20.975 1.00 52.08 86 ASP F O 1
ATOM 11722 N N . THR F 1 65 ? 17.456 5.554 20.990 1.00 39.87 87 THR F N 1
ATOM 11723 C CA . THR F 1 65 ? 18.079 4.577 20.106 1.00 43.99 87 THR F CA 1
ATOM 11724 C C . THR F 1 65 ? 18.043 5.055 18.655 1.00 44.83 87 THR F C 1
ATOM 11725 O O . THR F 1 65 ? 18.780 4.551 17.809 1.00 45.09 87 THR F O 1
ATOM 11729 N N . ALA F 1 66 ? 17.182 6.026 18.374 1.00 43.87 88 ALA F N 1
ATOM 11730 C CA . ALA F 1 66 ? 17.046 6.570 17.027 1.00 43.24 88 ALA F CA 1
ATOM 11731 C C . ALA F 1 66 ? 17.549 8.009 16.984 1.00 42.18 88 ALA F C 1
ATOM 11732 O O . ALA F 1 66 ? 17.390 8.756 17.950 1.00 44.25 88 ALA F O 1
ATOM 11734 N N . VAL F 1 67 ? 18.156 8.397 15.867 1.00 39.96 89 VAL F N 1
ATOM 11735 C CA . VAL F 1 67 ? 18.785 9.709 15.771 1.00 37.08 89 VAL F CA 1
ATOM 11736 C C . VAL F 1 67 ? 17.764 10.831 15.588 1.00 37.60 89 VAL F C 1
ATOM 11737 O O . VAL F 1 67 ? 18.087 11.997 15.792 1.00 39.85 89 VAL F O 1
ATOM 11741 N N . ASP F 1 68 ? 16.530 10.461 15.245 1.00 39.47 90 ASP F N 1
ATOM 11742 C CA . ASP F 1 68 ? 15.493 11.393 14.779 1.00 42.49 90 ASP F CA 1
ATOM 11743 C C . ASP F 1 68 ? 15.247 12.642 15.641 1.00 41.87 90 ASP F C 1
ATOM 11744 O O . ASP F 1 68 ? 15.296 13.764 15.126 1.00 45.54 90 ASP F O 1
ATOM 11749 N N . ARG F 1 69 ? 14.976 12.463 16.932 1.00 35.57 91 ARG F N 1
ATOM 11750 C CA . ARG F 1 69 ? 14.601 13.596 17.780 1.00 38.02 91 ARG F CA 1
ATOM 11751 C C . ARG F 1 69 ? 15.684 14.682 17.887 1.00 42.26 91 ARG F C 1
ATOM 11752 O O . ARG F 1 69 ? 15.380 15.873 17.818 1.00 42.96 91 ARG F O 1
ATOM 11760 N N . THR F 1 70 ? 16.940 14.274 18.054 1.00 41.41 92 THR F N 1
ATOM 11761 C CA . THR F 1 70 ? 18.005 15.224 18.364 1.00 33.85 92 THR F CA 1
ATOM 11762 C C . THR F 1 70 ? 18.960 15.461 17.218 1.00 35.00 92 THR F C 1
ATOM 11763 O O . THR F 1 70 ? 20.030 16.023 17.431 1.00 40.60 92 THR F O 1
ATOM 11767 N N . THR F 1 71 ? 18.614 15.005 16.017 1.00 32.96 93 THR F N 1
ATOM 11768 C CA . THR F 1 71 ? 19.450 15.268 14.846 1.00 30.56 93 THR F CA 1
ATOM 11769 C C . THR F 1 71 ? 18.618 15.550 13.615 1.00 38.91 93 THR F C 1
ATOM 11770 O O . THR F 1 71 ? 17.390 15.583 13.663 1.00 45.66 93 THR F O 1
ATOM 11774 N N . ASN F 1 72 ? 19.311 15.730 12.499 1.00 36.27 94 ASN F N 1
ATOM 11775 C CA . ASN F 1 72 ? 18.676 15.979 11.217 1.00 37.12 94 ASN F CA 1
ATOM 11776 C C . ASN F 1 72 ? 18.701 14.726 10.330 1.00 41.34 94 ASN F C 1
ATOM 11777 O O . ASN F 1 72 ? 18.344 14.767 9.151 1.00 45.59 94 ASN F O 1
ATOM 11782 N N . GLY F 1 73 ? 19.132 13.613 10.912 1.00 39.86 95 GLY F N 1
ATOM 11783 C CA . GLY F 1 73 ? 19.060 12.331 10.246 1.00 37.48 95 GLY F CA 1
ATOM 11784 C C . GLY F 1 73 ? 17.897 11.509 10.775 1.00 44.05 95 GLY F C 1
ATOM 11785 O O . GLY F 1 73 ? 17.111 11.955 11.622 1.00 43.66 95 GLY F O 1
ATOM 11786 N N . THR F 1 74 ? 17.783 10.293 10.266 1.00 45.94 96 THR F N 1
ATOM 11787 C CA . THR F 1 74 ? 16.700 9.407 10.646 1.00 46.45 96 THR F CA 1
ATOM 11788 C C . THR F 1 74 ? 17.266 7.991 10.759 1.00 48.76 96 THR F C 1
ATOM 11789 O O . THR F 1 74 ? 18.220 7.649 10.064 1.00 49.83 96 THR F O 1
ATOM 11793 N N . GLY F 1 75 ? 16.713 7.184 11.661 1.00 46.73 97 GLY F N 1
ATOM 11794 C CA . GLY F 1 75 ? 17.154 5.807 11.801 1.00 49.14 97 GLY F CA 1
ATOM 11795 C C . GLY F 1 75 ? 17.746 5.403 13.143 1.00 48.96 97 GLY F C 1
ATOM 11796 O O . GLY F 1 75 ? 17.974 6.238 14.016 1.00 54.49 97 GLY F O 1
ATOM 11797 N N . GLU F 1 76 ? 17.997 4.105 13.290 1.00 47.93 98 GLU F N 1
ATOM 11798 C CA . GLU F 1 76 ? 18.567 3.532 14.504 1.00 44.03 98 GLU F CA 1
ATOM 11799 C C . GLU F 1 76 ? 20.087 3.641 14.522 1.00 44.81 98 GLU F C 1
ATOM 11800 O O . GLU F 1 76 ? 20.752 3.351 13.517 1.00 44.38 98 GLU F O 1
ATOM 11806 N N . VAL F 1 77 ? 20.629 4.048 15.670 1.00 41.42 99 VAL F N 1
ATOM 11807 C CA . VAL F 1 77 ? 22.074 4.168 15.845 1.00 45.12 99 VAL F CA 1
ATOM 11808 C C . VAL F 1 77 ? 22.763 2.852 15.496 1.00 49.94 99 VAL F C 1
ATOM 11809 O O . VAL F 1 77 ? 23.813 2.842 14.838 1.00 49.85 99 VAL F O 1
ATOM 11813 N N . ARG F 1 78 ? 22.142 1.749 15.916 1.00 46.27 100 ARG F N 1
ATOM 11814 C CA . ARG F 1 78 ? 22.694 0.414 15.716 1.00 46.03 100 ARG F CA 1
ATOM 11815 C C . ARG F 1 78 ? 22.898 0.078 14.232 1.00 49.93 100 ARG F C 1
ATOM 11816 O O . ARG F 1 78 ? 23.674 -0.814 13.894 1.00 56.21 100 ARG F O 1
ATOM 11824 N N . ASP F 1 79 ? 22.207 0.794 13.348 1.00 45.29 101 ASP F N 1
ATOM 11825 C CA . ASP F 1 79 ? 22.295 0.515 11.919 1.00 46.49 101 ASP F CA 1
ATOM 11826 C C . ASP F 1 79 ? 23.276 1.436 11.190 1.00 47.38 101 ASP F C 1
ATOM 11827 O O . ASP F 1 79 ? 23.484 1.283 9.985 1.00 49.21 101 ASP F O 1
ATOM 11832 N N . LYS F 1 80 ? 23.875 2.382 11.916 1.00 42.91 102 LYS F N 1
ATOM 11833 C CA . LYS F 1 80 ? 24.784 3.365 11.321 1.00 40.78 102 LYS F CA 1
ATOM 11834 C C . LYS F 1 80 ? 26.231 3.234 11.785 1.00 41.73 102 LYS F C 1
ATOM 11835 O O . LYS F 1 80 ? 26.502 2.967 12.965 1.00 40.38 102 LYS F O 1
ATOM 11841 N N . THR F 1 81 ? 27.160 3.457 10.860 1.00 40.53 103 THR F N 1
ATOM 11842 C CA . THR F 1 81 ? 28.568 3.551 11.221 1.00 39.94 103 THR F CA 1
ATOM 11843 C C . THR F 1 81 ? 28.856 4.857 11.973 1.00 41.17 103 THR F C 1
ATOM 11844 O O . THR F 1 81 ? 28.064 5.813 11.917 1.00 35.01 103 THR F O 1
ATOM 11848 N N . LEU F 1 82 ? 29.988 4.888 12.675 1.00 36.85 104 LEU F N 1
ATOM 11849 C CA . LEU F 1 82 ? 30.418 6.078 13.397 1.00 33.80 104 LEU F CA 1
ATOM 11850 C C . LEU F 1 82 ? 30.512 7.274 12.457 1.00 37.23 104 LEU F C 1
ATOM 11851 O O . LEU F 1 82 ? 30.057 8.380 12.783 1.00 34.83 104 LEU F O 1
ATOM 11856 N N . SER F 1 83 ? 31.085 7.042 11.280 1.00 34.28 105 SER F N 1
ATOM 11857 C CA . SER F 1 83 ? 31.244 8.102 10.298 1.00 34.51 105 SER F CA 1
ATOM 11858 C C . SER F 1 83 ? 29.911 8.715 9.879 1.00 41.20 105 SER F C 1
ATOM 11859 O O . SER F 1 83 ? 29.816 9.938 9.712 1.00 42.42 105 SER F O 1
ATOM 11862 N N . GLU F 1 84 ? 28.896 7.871 9.686 1.00 35.42 106 GLU F N 1
ATOM 11863 C CA . GLU F 1 84 ? 27.568 8.355 9.326 1.00 37.63 106 GLU F CA 1
ATOM 11864 C C . GLU F 1 84 ? 27.009 9.228 10.443 1.00 40.54 106 GLU F C 1
ATOM 11865 O O . GLU F 1 84 ? 26.464 10.295 10.175 1.00 40.52 106 GLU F O 1
ATOM 11871 N N . ILE F 1 85 ? 27.158 8.778 11.689 1.00 32.78 107 ILE F N 1
ATOM 11872 C CA . ILE F 1 85 ? 26.707 9.543 12.845 1.00 31.71 107 ILE F CA 1
ATOM 11873 C C . ILE F 1 85 ? 27.387 10.903 12.876 1.00 30.13 107 ILE F C 1
ATOM 11874 O O . ILE F 1 85 ? 26.726 11.931 12.982 1.00 32.08 107 ILE F O 1
ATOM 11879 N N . LYS F 1 86 ? 28.710 10.893 12.769 1.00 31.02 108 LYS F N 1
ATOM 11880 C CA . LYS F 1 86 ? 29.518 12.112 12.778 1.00 33.63 108 LYS F CA 1
ATOM 11881 C C . LYS F 1 86 ? 29.166 13.126 11.680 1.00 34.31 108 LYS F C 1
ATOM 11882 O O . LYS F 1 86 ? 29.598 14.268 11.742 1.00 40.47 108 LYS F O 1
ATOM 11888 N N . SER F 1 87 ? 28.386 12.706 10.687 1.00 35.31 109 SER F N 1
ATOM 11889 C CA . SER F 1 87 ? 27.941 13.587 9.599 1.00 34.10 109 SER F CA 1
ATOM 11890 C C . SER F 1 87 ? 26.648 14.318 9.935 1.00 32.00 109 SER F C 1
ATOM 11891 O O . SER F 1 87 ? 26.133 15.093 9.131 1.00 35.24 109 SER F O 1
ATOM 11894 N N . LEU F 1 88 ? 26.108 14.050 11.116 1.00 33.40 110 LEU F N 1
ATOM 11895 C CA . LEU F 1 88 ? 24.823 14.607 11.510 1.00 34.97 110 LEU F CA 1
ATOM 11896 C C . LEU F 1 88 ? 24.983 15.918 12.284 1.00 37.95 110 LEU F C 1
ATOM 11897 O O . LEU F 1 88 ? 26.021 16.159 12.891 1.00 39.37 110 LEU F O 1
ATOM 11902 N N . ASP F 1 89 ? 23.960 16.765 12.238 1.00 29.95 111 ASP F N 1
ATOM 11903 C CA . ASP F 1 89 ? 23.903 17.962 13.071 1.00 33.66 111 ASP F CA 1
ATOM 11904 C C . ASP F 1 89 ? 23.033 17.660 14.304 1.00 37.69 111 ASP F C 1
ATOM 11905 O O . ASP F 1 89 ? 21.827 17.415 14.191 1.00 41.65 111 ASP F O 1
ATOM 11910 N N . ALA F 1 90 ? 23.648 17.680 15.480 1.00 30.83 112 ALA F N 1
ATOM 11911 C CA . ALA F 1 90 ? 22.932 17.337 16.703 1.00 33.28 112 ALA F CA 1
ATOM 11912 C C . ALA F 1 90 ? 22.654 18.558 17.590 1.00 26.18 112 ALA F C 1
ATOM 11913 O O . ALA F 1 90 ? 22.421 18.415 18.788 1.00 29.87 112 ALA F O 1
ATOM 11915 N N . GLY F 1 91 ? 22.658 19.752 17.002 1.00 30.14 113 GLY F N 1
ATOM 11916 C CA . GLY F 1 91 ? 22.388 20.973 17.753 1.00 26.67 113 GLY F CA 1
ATOM 11917 C C . GLY F 1 91 ? 21.179 21.773 17.281 1.00 33.72 113 GLY F C 1
ATOM 11918 O O . GLY F 1 91 ? 20.425 22.308 18.096 1.00 35.26 113 GLY F O 1
ATOM 11919 N N . SER F 1 92 ? 20.984 21.847 15.966 1.00 31.17 114 SER F N 1
ATOM 11920 C CA . SER F 1 92 ? 19.892 22.628 15.378 1.00 34.04 114 SER F CA 1
ATOM 11921 C C . SER F 1 92 ? 18.516 22.366 15.999 1.00 35.72 114 SER F C 1
ATOM 11922 O O . SER F 1 92 ? 17.738 23.296 16.198 1.00 41.41 114 SER F O 1
ATOM 11925 N N . TRP F 1 93 ? 18.220 21.107 16.307 1.00 36.12 115 TRP F N 1
ATOM 11926 C CA . TRP F 1 93 ? 16.919 20.737 16.867 1.00 38.23 115 TRP F CA 1
ATOM 11927 C C . TRP F 1 93 ? 16.620 21.529 18.151 1.00 38.91 115 TRP F C 1
ATOM 11928 O O . TRP F 1 93 ? 15.464 21.820 18.466 1.00 40.54 115 TRP F O 1
ATOM 11939 N N . PHE F 1 94 ? 17.672 21.874 18.889 1.00 33.92 116 PHE F N 1
ATOM 11940 C CA . PHE F 1 94 ? 17.521 22.588 20.146 1.00 32.16 116 PHE F CA 1
ATOM 11941 C C . PHE F 1 94 ? 17.115 24.030 19.882 1.00 40.77 116 PHE F C 1
ATOM 11942 O O . PHE F 1 94 ? 16.295 24.583 20.613 1.00 44.43 116 PHE F O 1
ATOM 11950 N N . ASN F 1 95 ? 17.691 24.644 18.852 1.00 30.86 117 ASN F N 1
ATOM 11951 C CA . ASN F 1 95 ? 17.296 25.999 18.495 1.00 33.27 117 ASN F CA 1
ATOM 11952 C C . ASN F 1 95 ? 15.839 26.054 18.050 1.00 38.65 117 ASN F C 1
ATOM 11953 O O . ASN F 1 95 ? 15.132 27.010 18.363 1.00 47.02 117 ASN F O 1
ATOM 11958 N N . LYS F 1 96 ? 15.386 25.034 17.327 1.00 34.63 118 LYS F N 1
ATOM 11959 C CA . LYS F 1 96 ? 14.000 25.011 16.863 1.00 39.45 118 LYS F CA 1
ATOM 11960 C C . LYS F 1 96 ? 13.010 24.752 18.004 1.00 42.37 118 LYS F C 1
ATOM 11961 O O . LYS F 1 96 ? 11.934 25.349 18.037 1.00 48.41 118 LYS F O 1
ATOM 11967 N N . ALA F 1 97 ? 13.380 23.871 18.934 1.00 37.44 119 ALA F N 1
ATOM 11968 C CA . ALA F 1 97 ? 12.501 23.484 20.036 1.00 39.77 119 ALA F CA 1
ATOM 11969 C C . ALA F 1 97 ? 12.469 24.517 21.166 1.00 45.10 119 ALA F C 1
ATOM 11970 O O . ALA F 1 97 ? 11.484 24.608 21.895 1.00 43.75 119 ALA F O 1
ATOM 11972 N N . TYR F 1 98 ? 13.548 25.283 21.311 1.00 43.90 120 TYR F N 1
ATOM 11973 C CA . TYR F 1 98 ? 13.636 26.301 22.352 1.00 35.78 120 TYR F CA 1
ATOM 11974 C C . TYR F 1 98 ? 14.190 27.612 21.815 1.00 36.10 120 TYR F C 1
ATOM 11975 O O . TYR F 1 98 ? 15.317 27.971 22.124 1.00 38.48 120 TYR F O 1
ATOM 11984 N N . PRO F 1 99 ? 13.393 28.339 21.024 1.00 41.19 121 PRO F N 1
ATOM 11985 C CA . PRO F 1 99 ? 13.839 29.554 20.327 1.00 42.79 121 PRO F CA 1
ATOM 11986 C C . PRO F 1 99 ? 14.398 30.643 21.244 1.00 42.89 121 PRO F C 1
ATOM 11987 O O . PRO F 1 99 ? 15.252 31.421 20.821 1.00 45.05 121 PRO F O 1
ATOM 11991 N N . GLU F 1 100 ? 13.913 30.712 22.477 1.00 44.78 122 GLU F N 1
ATOM 11992 C CA . GLU F 1 100 ? 14.429 31.689 23.432 1.00 51.86 122 GLU F CA 1
ATOM 11993 C C . GLU F 1 100 ? 15.768 31.233 24.056 1.00 49.76 122 GLU F C 1
ATOM 11994 O O . GLU F 1 100 ? 16.426 31.994 24.760 1.00 55.30 122 GLU F O 1
ATOM 12000 N N . LYS F 1 101 ? 16.173 29.996 23.794 1.00 42.95 123 LYS F N 1
ATOM 12001 C CA . LYS F 1 101 ? 17.459 29.496 24.274 1.00 37.62 123 LYS F CA 1
ATOM 12002 C C . LYS F 1 101 ? 18.451 29.329 23.133 1.00 37.40 123 LYS F C 1
ATOM 12003 O O . LYS F 1 101 ? 19.598 28.953 23.356 1.00 41.32 123 LYS F O 1
ATOM 12009 N N . ALA F 1 102 ? 18.008 29.613 21.915 1.00 33.26 124 ALA F N 1
ATOM 12010 C CA . ALA F 1 102 ? 18.793 29.330 20.714 1.00 36.74 124 ALA F CA 1
ATOM 12011 C C . ALA F 1 102 ? 20.056 30.180 20.584 1.00 32.95 124 ALA F C 1
ATOM 12012 O O . ALA F 1 102 ? 20.027 31.386 20.741 1.00 40.46 124 ALA F O 1
ATOM 12014 N N . LYS F 1 103 ? 21.166 29.526 20.285 1.00 40.35 125 LYS F N 1
ATOM 12015 C CA . LYS F 1 103 ? 22.420 30.197 19.969 1.00 34.98 125 LYS F CA 1
ATOM 12016 C C . LYS F 1 103 ? 22.917 29.632 18.651 1.00 35.07 125 LYS F C 1
ATOM 12017 O O . LYS F 1 103 ? 22.699 28.454 18.363 1.00 39.44 125 LYS F O 1
ATOM 12023 N N . GLN F 1 104 ? 23.578 30.465 17.855 1.00 34.31 126 GLN F N 1
ATOM 12024 C CA . GLN F 1 104 ? 24.053 30.068 16.539 1.00 38.05 126 GLN F CA 1
ATOM 12025 C C . GLN F 1 104 ? 25.141 28.996 16.639 1.00 44.15 126 GLN F C 1
ATOM 12026 O O . GLN F 1 104 ? 25.238 28.101 15.790 1.00 46.10 126 GLN F O 1
ATOM 12032 N N . GLU F 1 105 ? 25.944 29.086 17.698 1.00 37.52 127 GLU F N 1
ATOM 12033 C CA . GLU F 1 105 ? 27.051 28.176 17.912 1.00 31.05 127 GLU F CA 1
ATOM 12034 C C . GLU F 1 105 ? 26.582 26.747 18.185 1.00 33.69 127 GLU F C 1
ATOM 12035 O O . GLU F 1 105 ? 27.393 25.814 18.152 1.00 37.64 127 GLU F O 1
ATOM 12041 N N . TYR F 1 106 ? 25.287 26.578 18.463 1.00 30.39 128 TYR F N 1
ATOM 12042 C CA . TYR F 1 106 ? 24.696 25.247 18.648 1.00 33.28 128 TYR F CA 1
ATOM 12043 C C . TYR F 1 106 ? 24.469 24.540 17.309 1.00 27.78 128 TYR F C 1
ATOM 12044 O O . TYR F 1 106 ? 24.447 23.324 17.258 1.00 32.24 128 TYR F O 1
ATOM 12053 N N . VAL F 1 107 ? 24.291 25.302 16.235 1.00 34.26 129 VAL F N 1
ATOM 12054 C CA . VAL F 1 107 ? 24.193 24.721 14.894 1.00 41.83 129 VAL F CA 1
ATOM 12055 C C . VAL F 1 107 ? 25.449 23.919 14.557 1.00 40.27 129 VAL F C 1
ATOM 12056 O O . VAL F 1 107 ? 26.564 24.454 14.586 1.00 36.92 129 VAL F O 1
ATOM 12060 N N . GLY F 1 108 ? 25.262 22.638 14.247 1.00 32.90 130 GLY F N 1
ATOM 12061 C CA . GLY F 1 108 ? 26.352 21.810 13.758 1.00 29.76 130 GLY F CA 1
ATOM 12062 C C . GLY F 1 108 ? 27.130 21.062 14.823 1.00 33.52 130 GLY F C 1
ATOM 12063 O O . GLY F 1 108 ? 28.187 20.513 14.537 1.00 40.38 130 GLY F O 1
ATOM 12064 N N . GLN F 1 109 ? 26.624 21.042 16.053 1.00 28.95 131 GLN F N 1
ATOM 12065 C CA . GLN F 1 109 ? 27.220 20.218 17.093 1.00 25.65 131 GLN F CA 1
ATOM 12066 C C . GLN F 1 109 ? 27.246 18.741 16.659 1.00 31.36 131 GLN F C 1
ATOM 12067 O O . GLN F 1 109 ? 26.296 18.234 16.068 1.00 34.97 131 GLN F O 1
ATOM 12073 N N . LYS F 1 110 ? 28.336 18.048 16.945 1.00 33.63 132 LYS F N 1
ATOM 12074 C CA . LYS F 1 110 ? 28.449 16.656 16.531 1.00 32.32 132 LYS F CA 1
ATOM 12075 C C . LYS F 1 110 ? 28.233 15.710 17.704 1.00 30.97 132 LYS F C 1
ATOM 12076 O O . LYS F 1 110 ? 28.519 16.037 18.856 1.00 32.33 132 LYS F O 1
ATOM 12082 N N . VAL F 1 111 ? 27.668 14.551 17.406 1.00 32.36 133 VAL F N 1
ATOM 12083 C CA . VAL F 1 111 ? 27.461 13.514 18.403 1.00 28.49 133 VAL F CA 1
ATOM 12084 C C . VAL F 1 111 ? 28.804 13.077 18.993 1.00 34.46 133 VAL F C 1
ATOM 12085 O O . VAL F 1 111 ? 29.734 12.730 18.260 1.00 32.89 133 VAL F O 1
ATOM 12089 N N . PRO F 1 112 ? 28.927 13.129 20.324 1.00 34.83 134 PRO F N 1
ATOM 12090 C CA . PRO F 1 112 ? 30.185 12.753 20.987 1.00 32.46 134 PRO F CA 1
ATOM 12091 C C . PRO F 1 112 ? 30.366 11.236 21.107 1.00 31.04 134 PRO F C 1
ATOM 12092 O O . PRO F 1 112 ? 29.428 10.531 21.480 1.00 31.19 134 PRO F O 1
ATOM 12096 N N . THR F 1 113 ? 31.553 10.727 20.799 1.00 27.62 135 THR F N 1
ATOM 12097 C CA . THR F 1 113 ? 31.838 9.357 21.177 1.00 29.96 135 THR F CA 1
ATOM 12098 C C . THR F 1 113 ? 32.259 9.371 22.630 1.00 30.28 135 THR F C 1
ATOM 12099 O O . THR F 1 113 ? 32.746 10.379 23.131 1.00 23.77 135 THR F O 1
ATOM 12103 N N . LEU F 1 114 ? 32.060 8.246 23.303 1.00 26.88 136 LEU F N 1
ATOM 12104 C CA . LEU F 1 114 ? 32.405 8.141 24.701 1.00 26.86 136 LEU F CA 1
ATOM 12105 C C . LEU F 1 114 ? 33.927 8.274 24.866 1.00 29.48 136 LEU F C 1
ATOM 12106 O O . LEU F 1 114 ? 34.414 8.911 25.800 1.00 30.94 136 LEU F O 1
ATOM 12111 N N . GLU F 1 115 ? 34.678 7.712 23.927 1.00 32.55 137 GLU F N 1
ATOM 12112 C CA . GLU F 1 115 ? 36.129 7.866 23.929 1.00 31.73 137 GLU F CA 1
ATOM 12113 C C . GLU F 1 115 ? 36.584 9.347 23.833 1.00 31.12 137 GLU F C 1
ATOM 12114 O O . GLU F 1 115 ? 37.518 9.747 24.518 1.00 34.87 137 GLU F O 1
ATOM 12120 N N . GLU F 1 116 ? 35.923 10.155 23.005 1.00 26.93 138 GLU F N 1
ATOM 12121 C CA . GLU F 1 116 ? 36.228 11.591 22.913 1.00 30.62 138 GLU F CA 1
ATOM 12122 C C . GLU F 1 116 ? 35.964 12.354 24.210 1.00 27.78 138 GLU F C 1
ATOM 12123 O O . GLU F 1 116 ? 36.659 13.311 24.548 1.00 24.94 138 GLU F O 1
ATOM 12129 N N . ILE F 1 117 ? 34.939 11.937 24.930 1.00 24.05 139 ILE F N 1
ATOM 12130 C CA . ILE F 1 117 ? 34.604 12.571 26.183 1.00 22.47 139 ILE F CA 1
ATOM 12131 C C . ILE F 1 117 ? 35.675 12.293 27.225 1.00 27.20 139 ILE F C 1
ATOM 12132 O O . ILE F 1 117 ? 36.090 13.186 27.947 1.00 31.86 139 ILE F O 1
ATOM 12137 N N . PHE F 1 118 ? 36.118 11.045 27.309 1.00 23.57 140 PHE F N 1
ATOM 12138 C CA . PHE F 1 118 ? 37.102 10.683 28.307 1.00 24.16 140 PHE F CA 1
ATOM 12139 C C . PHE F 1 118 ? 38.429 11.346 28.002 1.00 29.31 140 PHE F C 1
ATOM 12140 O O . PHE F 1 118 ? 39.159 11.732 28.913 1.00 24.80 140 PHE F O 1
ATOM 12148 N N . GLN F 1 119 ? 38.751 11.460 26.718 1.00 24.74 141 GLN F N 1
ATOM 12149 C CA . GLN F 1 119 ? 39.984 12.124 26.318 1.00 27.81 141 GLN F CA 1
ATOM 12150 C C . GLN F 1 119 ? 39.925 13.609 26.642 1.00 26.29 141 GLN F C 1
ATOM 12151 O O . GLN F 1 119 ? 40.857 14.174 27.203 1.00 31.62 141 GLN F O 1
ATOM 12157 N N . LYS F 1 120 ? 38.808 14.233 26.298 1.00 27.38 142 LYS F N 1
ATOM 12158 C CA . LYS F 1 120 ? 38.659 15.662 26.469 1.00 23.69 142 LYS F CA 1
ATOM 12159 C C . LYS F 1 120 ? 38.755 16.057 27.934 1.00 26.96 142 LYS F C 1
ATOM 12160 O O . LYS F 1 120 ? 39.510 16.947 28.283 1.00 24.15 142 LYS F O 1
ATOM 12166 N N . TYR F 1 121 ? 38.000 15.394 28.798 1.00 23.18 143 TYR F N 1
ATOM 12167 C CA . TYR F 1 121 ? 37.900 15.865 30.165 1.00 23.19 143 TYR F CA 1
ATOM 12168 C C . TYR F 1 121 ? 38.907 15.210 31.055 1.00 25.73 143 TYR F C 1
ATOM 12169 O O . TYR F 1 121 ? 39.190 15.713 32.140 1.00 28.57 143 TYR F O 1
ATOM 12178 N N . GLY F 1 122 ? 39.480 14.114 30.575 1.00 37.36 144 GLY F N 1
ATOM 12179 C CA . GLY F 1 122 ? 40.496 13.389 31.317 1.00 44.00 144 GLY F CA 1
ATOM 12180 C C . GLY F 1 122 ? 39.976 12.955 32.670 1.00 47.50 144 GLY F C 1
ATOM 12181 O O . GLY F 1 122 ? 38.909 12.334 32.763 1.00 41.40 144 GLY F O 1
ATOM 12182 N N . ARG F 1 123 ? 40.716 13.317 33.717 1.00 56.19 145 ARG F N 1
ATOM 12183 C CA . ARG F 1 123 ? 40.311 13.031 35.094 1.00 59.22 145 ARG F CA 1
ATOM 12184 C C . ARG F 1 123 ? 39.826 14.271 35.855 1.00 47.24 145 ARG F C 1
ATOM 12185 O O . ARG F 1 123 ? 39.957 14.340 37.066 1.00 52.32 145 ARG F O 1
ATOM 12193 N N . SER F 1 124 ? 39.259 15.235 35.141 1.00 29.81 146 SER F N 1
ATOM 12194 C CA . SER F 1 124 ? 38.683 16.426 35.756 1.00 29.34 146 SER F CA 1
ATOM 12195 C C . SER F 1 124 ? 37.144 16.373 35.828 1.00 30.08 146 SER F C 1
ATOM 12196 O O . SER F 1 124 ? 36.487 17.348 36.186 1.00 32.04 146 SER F O 1
ATOM 12199 N N . MET F 1 125 ? 36.584 15.224 35.478 1.00 28.18 147 MET F N 1
ATOM 12200 C CA . MET F 1 125 ? 35.146 15.047 35.388 1.00 29.21 147 MET F CA 1
ATOM 12201 C C . MET F 1 125 ? 34.780 13.686 35.977 1.00 30.96 147 MET F C 1
ATOM 12202 O O . MET F 1 125 ? 35.493 12.714 35.762 1.00 37.09 147 MET F O 1
ATOM 12207 N N . LYS F 1 126 ? 33.690 13.620 36.733 1.00 26.95 148 LYS F N 1
ATOM 12208 C CA . LYS F 1 126 ? 33.151 12.340 37.179 1.00 29.59 148 LYS F CA 1
ATOM 12209 C C . LYS F 1 126 ? 31.939 11.976 36.323 1.00 31.67 148 LYS F C 1
ATOM 12210 O O . LYS F 1 126 ? 31.116 12.846 36.006 1.00 27.14 148 LYS F O 1
ATOM 12216 N N . TYR F 1 127 ? 31.835 10.701 35.937 1.00 27.38 149 TYR F N 1
ATOM 12217 C CA . TYR F 1 127 ? 30.785 10.282 35.011 1.00 22.80 149 TYR F CA 1
ATOM 12218 C C . TYR F 1 127 ? 29.748 9.370 35.650 1.00 27.26 149 TYR F C 1
ATOM 12219 O O . TYR F 1 127 ? 30.057 8.545 36.513 1.00 25.93 149 TYR F O 1
ATOM 12228 N N . TYR F 1 128 ? 28.518 9.515 35.174 1.00 28.34 150 TYR F N 1
ATOM 12229 C CA . TYR F 1 128 ? 27.358 8.820 35.697 1.00 26.78 150 TYR F CA 1
ATOM 12230 C C . TYR F 1 128 ? 26.650 8.151 34.523 1.00 28.18 150 TYR F C 1
ATOM 12231 O O . TYR F 1 128 ? 25.808 8.770 33.868 1.00 23.57 150 TYR F O 1
ATOM 12240 N N . ILE F 1 129 ? 26.999 6.898 34.247 1.00 23.80 151 ILE F N 1
ATOM 12241 C CA . ILE F 1 129 ? 26.717 6.308 32.942 1.00 24.29 151 ILE F CA 1
ATOM 12242 C C . ILE F 1 129 ? 25.559 5.301 32.960 1.00 28.32 151 ILE F C 1
ATOM 12243 O O . ILE F 1 129 ? 25.522 4.396 33.796 1.00 29.60 151 ILE F O 1
ATOM 12248 N N . GLU F 1 130 ? 24.612 5.459 32.038 1.00 27.23 152 GLU F N 1
ATOM 12249 C CA . GLU F 1 130 ? 23.437 4.601 32.015 1.00 29.71 152 GLU F CA 1
ATOM 12250 C C . GLU F 1 130 ? 23.587 3.430 31.050 1.00 43.29 152 GLU F C 1
ATOM 12251 O O . GLU F 1 130 ? 23.959 3.621 29.893 1.00 43.40 152 GLU F O 1
ATOM 12257 N N . THR F 1 131 ? 23.300 2.219 31.529 1.00 40.41 153 THR F N 1
ATOM 12258 C CA . THR F 1 131 ? 23.310 1.028 30.670 1.00 44.52 153 THR F CA 1
ATOM 12259 C C . THR F 1 131 ? 21.902 0.443 30.490 1.00 47.02 153 THR F C 1
ATOM 12260 O O . THR F 1 131 ? 21.007 0.670 31.303 1.00 45.30 153 THR F O 1
ATOM 12264 N N . LYS F 1 132 ? 21.713 -0.317 29.419 1.00 49.76 154 LYS F N 1
ATOM 12265 C CA . LYS F 1 132 ? 20.391 -0.836 29.091 1.00 51.62 154 LYS F CA 1
ATOM 12266 C C . LYS F 1 132 ? 20.285 -2.323 29.403 1.00 50.44 154 LYS F C 1
ATOM 12267 O O . LYS F 1 132 ? 21.251 -2.930 29.851 1.00 45.80 154 LYS F O 1
ATOM 12273 N N . SER F 1 133 ? 19.112 -2.912 29.188 1.00 58.41 155 SER F N 1
ATOM 12274 C CA . SER F 1 133 ? 18.996 -4.364 29.295 1.00 69.70 155 SER F CA 1
ATOM 12275 C C . SER F 1 133 ? 20.051 -5.028 28.403 1.00 75.69 155 SER F C 1
ATOM 12276 O O . SER F 1 133 ? 20.335 -4.539 27.306 1.00 74.71 155 SER F O 1
ATOM 12279 N N . PRO F 1 134 ? 20.656 -6.127 28.889 1.00 79.28 156 PRO F N 1
ATOM 12280 C CA . PRO F 1 134 ? 21.783 -6.796 28.220 1.00 77.81 156 PRO F CA 1
ATOM 12281 C C . PRO F 1 134 ? 21.518 -7.248 26.776 1.00 79.58 156 PRO F C 1
ATOM 12282 O O . PRO F 1 134 ? 22.479 -7.374 26.015 1.00 80.61 156 PRO F O 1
ATOM 12286 N N . ASP F 1 135 ? 20.259 -7.476 26.404 1.00 80.78 157 ASP F N 1
ATOM 12287 C CA . ASP F 1 135 ? 19.938 -7.969 25.062 1.00 79.79 157 ASP F CA 1
ATOM 12288 C C . ASP F 1 135 ? 19.723 -6.845 24.033 1.00 76.37 157 ASP F C 1
ATOM 12289 O O . ASP F 1 135 ? 19.664 -7.108 22.831 1.00 80.90 157 ASP F O 1
ATOM 12294 N N . VAL F 1 136 ? 19.600 -5.605 24.503 1.00 69.03 158 VAL F N 1
ATOM 12295 C CA . VAL F 1 136 ? 19.499 -4.455 23.607 1.00 69.26 158 VAL F CA 1
ATOM 12296 C C . VAL F 1 136 ? 20.779 -4.342 22.785 1.00 66.98 158 VAL F C 1
ATOM 12297 O O . VAL F 1 136 ? 20.753 -4.412 21.553 1.00 69.09 158 VAL F O 1
ATOM 12301 N N . TYR F 1 137 ? 21.897 -4.170 23.484 1.00 58.91 159 TYR F N 1
ATOM 12302 C CA . TYR F 1 137 ? 23.210 -4.094 22.853 1.00 55.22 159 TYR F CA 1
ATOM 12303 C C . TYR F 1 137 ? 24.146 -5.154 23.446 1.00 55.20 159 TYR F C 1
ATOM 12304 O O . TYR F 1 137 ? 24.901 -4.871 24.369 1.00 53.36 159 TYR F O 1
ATOM 12313 N N . PRO F 1 138 ? 24.092 -6.387 22.930 1.00 60.38 160 PRO F N 1
ATOM 12314 C CA . PRO F 1 138 ? 24.910 -7.456 23.514 1.00 56.79 160 PRO F CA 1
ATOM 12315 C C . PRO F 1 138 ? 26.391 -7.094 23.563 1.00 57.74 160 PRO F C 1
ATOM 12316 O O . PRO F 1 138 ? 26.988 -6.792 22.525 1.00 58.61 160 PRO F O 1
ATOM 12320 N N . GLY F 1 139 ? 26.957 -7.101 24.768 1.00 56.23 161 GLY F N 1
ATOM 12321 C CA . GLY F 1 139 ? 28.364 -6.801 24.973 1.00 57.33 161 GLY F CA 1
ATOM 12322 C C . GLY F 1 139 ? 28.659 -5.354 25.341 1.00 63.13 161 GLY F C 1
ATOM 12323 O O . GLY F 1 139 ? 29.816 -4.996 25.560 1.00 66.58 161 GLY F O 1
ATOM 12324 N N . MET F 1 140 ? 27.624 -4.520 25.409 1.00 55.51 162 MET F N 1
ATOM 12325 C CA . MET F 1 140 ? 27.821 -3.110 25.716 1.00 54.00 162 MET F CA 1
ATOM 12326 C C . MET F 1 140 ? 28.554 -2.968 27.045 1.00 51.50 162 MET F C 1
ATOM 12327 O O . MET F 1 140 ? 29.490 -2.174 27.151 1.00 54.25 162 MET F O 1
ATOM 12332 N N . GLU F 1 141 ? 28.169 -3.766 28.038 1.00 43.78 163 GLU F N 1
ATOM 12333 C CA . GLU F 1 141 ? 28.786 -3.675 29.365 1.00 41.76 163 GLU F CA 1
ATOM 12334 C C . GLU F 1 141 ? 30.288 -3.977 29.360 1.00 44.22 163 GLU F C 1
ATOM 12335 O O . GLU F 1 141 ? 31.073 -3.251 29.983 1.00 42.29 163 GLU F O 1
ATOM 12341 N N . GLU F 1 142 ? 30.696 -5.038 28.667 1.00 39.96 164 GLU F N 1
ATOM 12342 C CA . GLU F 1 142 ? 32.112 -5.394 28.630 1.00 40.64 164 GLU F CA 1
ATOM 12343 C C . GLU F 1 142 ? 32.916 -4.328 27.909 1.00 42.87 164 GLU F C 1
ATOM 12344 O O . GLU F 1 142 ? 33.998 -3.976 28.359 1.00 50.37 164 GLU F O 1
ATOM 12350 N N . LYS F 1 143 ? 32.384 -3.810 26.801 1.00 41.20 165 LYS F N 1
ATOM 12351 C CA . LYS F 1 143 ? 33.019 -2.697 26.091 1.00 39.89 165 LYS F CA 1
ATOM 12352 C C . LYS F 1 143 ? 33.230 -1.513 27.021 1.00 37.65 165 LYS F C 1
ATOM 12353 O O . LYS F 1 143 ? 34.323 -0.951 27.105 1.00 35.76 165 LYS F O 1
ATOM 12359 N N . LEU F 1 144 ? 32.160 -1.152 27.718 1.00 36.87 166 LEU F N 1
ATOM 12360 C CA . LEU F 1 144 ? 32.161 -0.023 28.630 1.00 28.86 166 LEU F CA 1
ATOM 12361 C C . LEU F 1 144 ? 33.190 -0.194 29.734 1.00 35.56 166 LEU F C 1
ATOM 12362 O O . LEU F 1 144 ? 33.942 0.732 30.018 1.00 39.09 166 LEU F O 1
ATOM 12367 N N . LEU F 1 145 ? 33.232 -1.371 30.356 1.00 33.35 167 LEU F N 1
ATOM 12368 C CA . LEU F 1 145 ? 34.216 -1.614 31.406 1.00 33.46 167 LEU F CA 1
ATOM 12369 C C . LEU F 1 145 ? 35.631 -1.543 30.835 1.00 40.74 167 LEU F C 1
ATOM 12370 O O . LEU F 1 145 ? 36.538 -0.994 31.473 1.00 37.13 167 LEU F O 1
ATOM 12375 N N . ALA F 1 146 ? 35.809 -2.070 29.625 1.00 31.01 168 ALA F N 1
ATOM 12376 C CA . ALA F 1 146 ? 37.088 -1.957 28.934 1.00 31.75 168 ALA F CA 1
ATOM 12377 C C . ALA F 1 146 ? 37.500 -0.486 28.734 1.00 33.28 168 ALA F C 1
ATOM 12378 O O . ALA F 1 146 ? 38.623 -0.108 29.078 1.00 35.77 168 ALA F O 1
ATOM 12380 N N . LEU F 1 147 ? 36.603 0.339 28.193 1.00 29.88 169 LEU F N 1
ATOM 12381 C CA . LEU F 1 147 ? 36.891 1.773 28.022 1.00 33.05 169 LEU F CA 1
ATOM 12382 C C . LEU F 1 147 ? 37.201 2.471 29.337 1.00 33.21 169 LEU F C 1
ATOM 12383 O O . LEU F 1 147 ? 38.144 3.261 29.424 1.00 35.89 169 LEU F O 1
ATOM 12388 N N . LEU F 1 148 ? 36.394 2.189 30.355 1.00 28.40 170 LEU F N 1
ATOM 12389 C CA . LEU F 1 148 ? 36.607 2.782 31.666 1.00 29.79 170 LEU F CA 1
ATOM 12390 C C . LEU F 1 148 ? 38.000 2.468 32.167 1.00 30.08 170 LEU F C 1
ATOM 12391 O O . LEU F 1 148 ? 38.670 3.334 32.730 1.00 33.71 170 LEU F O 1
ATOM 12396 N N . GLU F 1 149 ? 38.443 1.237 31.951 1.00 31.31 171 GLU F N 1
ATOM 12397 C CA . GLU F 1 149 ? 39.746 0.826 32.445 1.00 36.27 171 GLU F CA 1
ATOM 12398 C C . GLU F 1 149 ? 40.882 1.434 31.623 1.00 37.21 171 GLU F C 1
ATOM 12399 O O . GLU F 1 149 ? 41.927 1.786 32.168 1.00 38.15 171 GLU F O 1
ATOM 12405 N N . LYS F 1 150 ? 40.673 1.564 30.316 1.00 37.91 172 LYS F N 1
ATOM 12406 C CA . LYS F 1 150 ? 41.694 2.120 29.433 1.00 35.43 172 LYS F CA 1
ATOM 12407 C C . LYS F 1 150 ? 42.002 3.570 29.813 1.00 35.27 172 LYS F C 1
ATOM 12408 O O . LYS F 1 150 ? 43.133 4.024 29.696 1.00 42.41 172 LYS F O 1
ATOM 12414 N N . TYR F 1 151 ? 40.988 4.277 30.295 1.00 31.07 173 TYR F N 1
ATOM 12415 C CA . TYR F 1 151 ? 41.131 5.668 30.700 1.00 31.19 173 TYR F CA 1
ATOM 12416 C C . TYR F 1 151 ? 41.240 5.818 32.205 1.00 34.53 173 TYR F C 1
ATOM 12417 O O . TYR F 1 151 ? 41.150 6.927 32.725 1.00 39.19 173 TYR F O 1
ATOM 12426 N N . ASN F 1 152 ? 41.439 4.696 32.893 1.00 30.12 174 ASN F N 1
ATOM 12427 C CA . ASN F 1 152 ? 41.743 4.701 34.318 1.00 30.93 174 ASN F CA 1
ATOM 12428 C C . ASN F 1 152 ? 40.652 5.365 35.179 1.00 31.65 174 ASN F C 1
ATOM 12429 O O . ASN F 1 152 ? 40.942 6.065 36.155 1.00 35.06 174 ASN F O 1
ATOM 12434 N N . LEU F 1 153 ? 39.393 5.133 34.821 1.00 29.09 175 LEU F N 1
ATOM 12435 C CA . LEU F 1 153 ? 38.283 5.808 35.477 1.00 31.32 175 LEU F CA 1
ATOM 12436 C C . LEU F 1 153 ? 37.672 5.023 36.640 1.00 39.27 175 LEU F C 1
ATOM 12437 O O . LEU F 1 153 ? 36.770 5.522 37.320 1.00 45.87 175 LEU F O 1
ATOM 12442 N N . ILE F 1 154 ? 38.163 3.815 36.895 1.00 41.16 176 ILE F N 1
ATOM 12443 C CA . ILE F 1 154 ? 37.580 2.996 37.956 1.00 47.03 176 ILE F CA 1
ATOM 12444 C C . ILE F 1 154 ? 38.303 3.118 39.308 1.00 53.56 176 ILE F C 1
ATOM 12445 O O . ILE F 1 154 ? 39.535 3.129 39.387 1.00 54.78 176 ILE F O 1
ATOM 12450 N N . ARG F 1 162 ? 35.578 7.615 40.113 1.00 39.11 184 ARG F N 1
ATOM 12451 C CA . ARG F 1 162 ? 35.253 8.635 39.118 1.00 42.96 184 ARG F CA 1
ATOM 12452 C C . ARG F 1 162 ? 34.070 8.257 38.197 1.00 40.28 184 ARG F C 1
ATOM 12453 O O . ARG F 1 162 ? 33.677 9.027 37.320 1.00 39.25 184 ARG F O 1
ATOM 12461 N N . VAL F 1 163 ? 33.481 7.093 38.420 1.00 27.23 185 VAL F N 1
ATOM 12462 C CA . VAL F 1 163 ? 32.320 6.685 37.643 1.00 33.07 185 VAL F CA 1
ATOM 12463 C C . VAL F 1 163 ? 31.275 5.976 38.517 1.00 25.72 185 VAL F C 1
ATOM 12464 O O . VAL F 1 163 ? 31.619 5.231 39.428 1.00 26.39 185 VAL F O 1
ATOM 12468 N N . MET F 1 164 ? 30.003 6.262 38.259 1.00 25.37 186 MET F N 1
ATOM 12469 C CA . MET F 1 164 ? 28.887 5.473 38.777 1.00 24.73 186 MET F CA 1
ATOM 12470 C C . MET F 1 164 ? 28.130 4.947 37.578 1.00 23.94 186 MET F C 1
ATOM 12471 O O . MET F 1 164 ? 28.140 5.569 36.513 1.00 24.34 186 MET F O 1
ATOM 12476 N N . ILE F 1 165 ? 27.474 3.804 37.739 1.00 23.89 187 ILE F N 1
ATOM 12477 C CA . ILE F 1 165 ? 26.653 3.251 36.668 1.00 23.63 187 ILE F CA 1
ATOM 12478 C C . ILE F 1 165 ? 25.207 3.083 37.136 1.00 23.56 187 ILE F C 1
ATOM 12479 O O . ILE F 1 165 ? 24.951 2.614 38.240 1.00 30.29 187 ILE F O 1
ATOM 12484 N N . GLN F 1 166 ? 24.273 3.476 36.287 1.00 23.43 188 GLN F N 1
ATOM 12485 C CA . GLN F 1 166 ? 22.855 3.442 36.602 1.00 23.49 188 GLN F CA 1
ATOM 12486 C C . GLN F 1 166 ? 22.110 2.636 35.540 1.00 33.13 188 GLN F C 1
ATOM 12487 O O . GLN F 1 166 ? 22.517 2.605 34.382 1.00 31.36 188 GLN F O 1
ATOM 12493 N N . SER F 1 167 ? 21.001 2.011 35.918 1.00 34.67 189 SER F N 1
ATOM 12494 C CA . SER F 1 167 ? 20.188 1.292 34.939 1.00 32.70 189 SER F CA 1
ATOM 12495 C C . SER F 1 167 ? 18.794 1.010 35.488 1.00 31.83 189 SER F C 1
ATOM 12496 O O . SER F 1 167 ? 18.617 0.940 36.699 1.00 34.51 189 SER F O 1
ATOM 12499 N N . PHE F 1 168 ? 17.809 0.875 34.600 1.00 26.75 190 PHE F N 1
ATOM 12500 C CA . PHE F 1 168 ? 16.492 0.359 34.973 1.00 27.55 190 PHE F CA 1
ATOM 12501 C C . PHE F 1 168 ? 16.562 -1.155 35.020 1.00 32.61 190 PHE F C 1
ATOM 12502 O O . PHE F 1 168 ? 15.738 -1.821 35.641 1.00 40.70 190 PHE F O 1
ATOM 12510 N N . SER F 1 169 ? 17.571 -1.695 34.358 1.00 32.75 191 SER F N 1
ATOM 12511 C CA . SER F 1 169 ? 17.720 -3.134 34.237 1.00 35.29 191 SER F CA 1
ATOM 12512 C C . SER F 1 169 ? 18.500 -3.706 35.405 1.00 37.41 191 SER F C 1
ATOM 12513 O O . SER F 1 169 ? 19.722 -3.570 35.476 1.00 43.11 191 SER F O 1
ATOM 12516 N N . LYS F 1 170 ? 17.788 -4.351 36.318 1.00 39.61 192 LYS F N 1
ATOM 12517 C CA . LYS F 1 170 ? 18.421 -5.084 37.404 1.00 38.30 192 LYS F CA 1
ATOM 12518 C C . LYS F 1 170 ? 19.328 -6.176 36.845 1.00 40.68 192 LYS F C 1
ATOM 12519 O O . LYS F 1 170 ? 20.331 -6.542 37.453 1.00 45.80 192 LYS F O 1
ATOM 12525 N N . ASP F 1 171 ? 18.983 -6.689 35.673 1.00 41.04 193 ASP F N 1
ATOM 12526 C CA . ASP F 1 171 ? 19.830 -7.677 35.023 1.00 48.19 193 ASP F CA 1
ATOM 12527 C C . ASP F 1 171 ? 21.204 -7.085 34.677 1.00 47.90 193 ASP F C 1
ATOM 12528 O O . ASP F 1 171 ? 22.243 -7.693 34.941 1.00 40.59 193 ASP F O 1
ATOM 12533 N N . SER F 1 172 ? 21.206 -5.889 34.100 1.00 47.04 194 SER F N 1
ATOM 12534 C CA . SER F 1 172 ? 22.453 -5.227 33.761 1.00 44.69 194 SER F CA 1
ATOM 12535 C C . SER F 1 172 ? 23.297 -4.989 35.010 1.00 38.40 194 SER F C 1
ATOM 12536 O O . SER F 1 172 ? 24.456 -5.396 35.064 1.00 31.53 194 SER F O 1
ATOM 12539 N N . LEU F 1 173 ? 22.712 -4.333 36.008 1.00 33.99 195 LEU F N 1
ATOM 12540 C CA . LEU F 1 173 ? 23.438 -4.012 37.234 1.00 33.84 195 LEU F CA 1
ATOM 12541 C C . LEU F 1 173 ? 24.040 -5.248 37.905 1.00 38.14 195 LEU F C 1
ATOM 12542 O O . LEU F 1 173 ? 25.174 -5.207 38.381 1.00 38.43 195 LEU F O 1
ATOM 12547 N N . LYS F 1 174 ? 23.295 -6.350 37.936 1.00 40.69 196 LYS F N 1
ATOM 12548 C CA . LYS F 1 174 ? 23.802 -7.560 38.570 1.00 38.62 196 LYS F CA 1
ATOM 12549 C C . LYS F 1 174 ? 25.006 -8.116 37.797 1.00 41.97 196 LYS F C 1
ATOM 12550 O O . LYS F 1 174 ? 26.009 -8.480 38.407 1.00 48.96 196 LYS F O 1
ATOM 12556 N N . LYS F 1 175 ? 24.927 -8.148 36.467 1.00 36.01 197 LYS F N 1
ATOM 12557 C CA . LYS F 1 175 ? 26.052 -8.614 35.654 1.00 40.71 197 LYS F CA 1
ATOM 12558 C C . LYS F 1 175 ? 27.334 -7.799 35.884 1.00 44.42 197 LYS F C 1
ATOM 12559 O O . LYS F 1 175 ? 28.426 -8.364 36.033 1.00 48.57 197 LYS F O 1
ATOM 12565 N N . ILE F 1 176 ? 27.194 -6.476 35.896 1.00 37.89 198 ILE F N 1
ATOM 12566 C CA . ILE F 1 176 ? 28.311 -5.585 36.157 1.00 31.88 198 ILE F CA 1
ATOM 12567 C C . ILE F 1 176 ? 28.874 -5.804 37.552 1.00 43.36 198 ILE F C 1
ATOM 12568 O O . ILE F 1 176 ? 30.091 -5.867 37.736 1.00 43.06 198 ILE F O 1
ATOM 12573 N N . HIS F 1 177 ? 27.985 -5.933 38.533 1.00 40.72 199 HIS F N 1
ATOM 12574 C CA . HIS F 1 177 ? 28.413 -6.104 39.918 1.00 39.20 199 HIS F CA 1
ATOM 12575 C C . HIS F 1 177 ? 29.254 -7.360 40.113 1.00 40.01 199 HIS F C 1
ATOM 12576 O O . HIS F 1 177 ? 30.169 -7.370 40.934 1.00 37.23 199 HIS F O 1
ATOM 12583 N N . SER F 1 178 ? 28.946 -8.407 39.355 1.00 37.71 200 SER F N 1
ATOM 12584 C CA . SER F 1 178 ? 29.689 -9.659 39.472 1.00 47.62 200 SER F CA 1
ATOM 12585 C C . SER F 1 178 ? 31.047 -9.598 38.762 1.00 53.36 200 SER F C 1
ATOM 12586 O O . SER F 1 178 ? 31.934 -10.398 39.055 1.00 61.02 200 SER F O 1
ATOM 12589 N N . ILE F 1 179 ? 31.202 -8.658 37.831 1.00 48.75 201 ILE F N 1
ATOM 12590 C CA . ILE F 1 179 ? 32.481 -8.442 37.159 1.00 48.85 201 ILE F CA 1
ATOM 12591 C C . ILE F 1 179 ? 33.395 -7.504 37.956 1.00 51.04 201 ILE F C 1
ATOM 12592 O O . ILE F 1 179 ? 34.578 -7.789 38.137 1.00 59.52 201 ILE F O 1
ATOM 12597 N N . ASN F 1 180 ? 32.850 -6.378 38.411 1.00 44.10 202 ASN F N 1
ATOM 12598 C CA . ASN F 1 180 ? 33.623 -5.412 39.183 1.00 44.98 202 ASN F CA 1
ATOM 12599 C C . ASN F 1 180 ? 32.834 -4.817 40.349 1.00 45.46 202 ASN F C 1
ATOM 12600 O O . ASN F 1 180 ? 32.065 -3.885 40.160 1.00 43.65 202 ASN F O 1
ATOM 12605 N N . LYS F 1 181 ? 33.055 -5.339 41.554 1.00 51.80 203 LYS F N 1
ATOM 12606 C CA . LYS F 1 181 ? 32.302 -4.916 42.734 1.00 55.39 203 LYS F CA 1
ATOM 12607 C C . LYS F 1 181 ? 32.649 -3.500 43.203 1.00 59.48 203 LYS F C 1
ATOM 12608 O O . LYS F 1 181 ? 32.036 -2.993 44.142 1.00 58.14 203 LYS F O 1
ATOM 12614 N N . ASN F 1 182 ? 33.610 -2.858 42.539 1.00 60.60 204 ASN F N 1
ATOM 12615 C CA . ASN F 1 182 ? 34.099 -1.545 42.968 1.00 56.07 204 ASN F CA 1
ATOM 12616 C C . ASN F 1 182 ? 33.416 -0.344 42.321 1.00 46.21 204 ASN F C 1
ATOM 12617 O O . ASN F 1 182 ? 33.603 0.784 42.771 1.00 47.48 204 ASN F O 1
ATOM 12622 N N . ILE F 1 183 ? 32.645 -0.570 41.264 1.00 35.91 205 ILE F N 1
ATOM 12623 C CA . ILE F 1 183 ? 31.894 0.518 40.648 1.00 32.27 205 ILE F CA 1
ATOM 12624 C C . ILE F 1 183 ? 30.558 0.739 41.366 1.00 35.71 205 ILE F C 1
ATOM 12625 O O . ILE F 1 183 ? 29.760 -0.189 41.484 1.00 44.06 205 ILE F O 1
ATOM 12630 N N . PRO F 1 184 ? 30.306 1.959 41.870 1.00 31.30 206 PRO F N 1
ATOM 12631 C CA . PRO F 1 184 ? 29.022 2.133 42.562 1.00 28.02 206 PRO F CA 1
ATOM 12632 C C . PRO F 1 184 ? 27.855 2.054 41.574 1.00 31.45 206 PRO F C 1
ATOM 12633 O O . PRO F 1 184 ? 27.924 2.627 40.486 1.00 32.71 206 PRO F O 1
ATOM 12637 N N . LEU F 1 185 ? 26.813 1.316 41.943 1.00 26.75 207 LEU F N 1
ATOM 12638 C CA . LEU F 1 185 ? 25.691 1.060 41.053 1.00 25.86 207 LEU F CA 1
ATOM 12639 C C . LEU F 1 185 ? 24.397 1.629 41.612 1.00 29.63 207 LEU F C 1
ATOM 12640 O O . LEU F 1 185 ? 24.152 1.591 42.823 1.00 31.16 207 LEU F O 1
ATOM 12645 N N . VAL F 1 186 ? 23.573 2.163 40.719 1.00 26.92 208 VAL F N 1
ATOM 12646 C CA . VAL F 1 186 ? 22.332 2.795 41.122 1.00 27.70 208 VAL F CA 1
ATOM 12647 C C . VAL F 1 186 ? 21.178 2.203 40.341 1.00 28.78 208 VAL F C 1
ATOM 12648 O O . VAL F 1 186 ? 21.169 2.233 39.113 1.00 29.89 208 VAL F O 1
ATOM 12652 N N . GLN F 1 187 ? 20.217 1.653 41.077 1.00 27.15 209 GLN F N 1
ATOM 12653 C CA . GLN F 1 187 ? 19.018 1.063 40.503 1.00 25.17 209 GLN F CA 1
ATOM 12654 C C . GLN F 1 187 ? 17.992 2.147 40.179 1.00 27.44 209 GLN F C 1
ATOM 12655 O O . GLN F 1 187 ? 17.439 2.786 41.088 1.00 24.92 209 GLN F O 1
ATOM 12661 N N . LEU F 1 188 ? 17.748 2.376 38.896 1.00 24.67 210 LEU F N 1
ATOM 12662 C CA . LEU F 1 188 ? 16.700 3.314 38.512 1.00 32.87 210 LEU F CA 1
ATOM 12663 C C . LEU F 1 188 ? 15.294 2.673 38.625 1.00 35.13 210 LEU F C 1
ATOM 12664 O O . LEU F 1 188 ? 15.106 1.489 38.355 1.00 28.49 210 LEU F O 1
ATOM 12669 N N . LEU F 1 189 ? 14.316 3.474 39.028 1.00 25.71 211 LEU F N 1
ATOM 12670 C CA . LEU F 1 189 ? 12.960 2.994 39.239 1.00 26.51 211 LEU F CA 1
ATOM 12671 C C . LEU F 1 189 ? 11.977 3.900 38.536 1.00 31.28 211 LEU F C 1
ATOM 12672 O O . LEU F 1 189 ? 12.137 5.116 38.544 1.00 35.68 211 LEU F O 1
ATOM 12677 N N . TRP F 1 190 ? 10.959 3.313 37.929 1.00 32.02 212 TRP F N 1
ATOM 12678 C CA . TRP F 1 190 ? 9.885 4.107 37.358 1.00 33.78 212 TRP F CA 1
ATOM 12679 C C . TRP F 1 190 ? 8.518 3.630 37.861 1.00 37.25 212 TRP F C 1
ATOM 12680 O O . TRP F 1 190 ? 8.065 2.518 37.553 1.00 34.13 212 TRP F O 1
ATOM 12691 N N . TYR F 1 191 ? 7.887 4.490 38.658 1.00 35.79 213 TYR F N 1
ATOM 12692 C CA . TYR F 1 191 ? 6.538 4.272 39.166 1.00 30.91 213 TYR F CA 1
ATOM 12693 C C . TYR F 1 191 ? 5.515 4.964 38.266 1.00 33.62 213 TYR F C 1
ATOM 12694 O O . TYR F 1 191 ? 5.721 6.093 37.827 1.00 36.47 213 TYR F O 1
ATOM 12703 N N . TYR F 1 192 ? 4.413 4.282 37.983 1.00 34.97 214 TYR F N 1
ATOM 12704 C CA . TYR F 1 192 ? 3.372 4.862 37.147 1.00 37.51 214 TYR F CA 1
ATOM 12705 C C . TYR F 1 192 ? 2.024 4.221 37.476 1.00 44.22 214 TYR F C 1
ATOM 12706 O O . TYR F 1 192 ? 1.980 3.173 38.123 1.00 43.61 214 TYR F O 1
ATOM 12715 N N . PRO F 1 193 ? 0.917 4.868 37.068 1.00 48.77 215 PRO F N 1
ATOM 12716 C CA . PRO F 1 193 ? -0.397 4.228 37.197 1.00 48.15 215 PRO F CA 1
ATOM 12717 C C . PRO F 1 193 ? -0.702 3.354 35.997 1.00 51.34 215 PRO F C 1
ATOM 12718 O O . PRO F 1 193 ? -0.582 3.811 34.866 1.00 52.08 215 PRO F O 1
ATOM 12722 N N . ASN F 1 194 ? -1.088 2.109 36.243 1.00 54.97 216 ASN F N 1
ATOM 12723 C CA . ASN F 1 194 ? -1.484 1.224 35.161 1.00 61.25 216 ASN F CA 1
ATOM 12724 C C . ASN F 1 194 ? -2.946 1.440 34.769 1.00 64.54 216 ASN F C 1
ATOM 12725 O O . ASN F 1 194 ? -3.546 2.455 35.123 1.00 59.48 216 ASN F O 1
ATOM 12730 N N . GLU F 1 195 ? -3.506 0.468 34.056 1.00 72.79 217 GLU F N 1
ATOM 12731 C CA . GLU F 1 195 ? -4.872 0.550 33.533 1.00 86.81 217 GLU F CA 1
ATOM 12732 C C . GLU F 1 195 ? -5.908 0.715 34.636 1.00 85.48 217 GLU F C 1
ATOM 12733 O O . GLU F 1 195 ? -6.844 1.507 34.508 1.00 82.84 217 GLU F O 1
ATOM 12739 N N . ASN F 1 196 ? -5.725 -0.038 35.718 1.00 85.13 218 ASN F N 1
ATOM 12740 C CA . ASN F 1 196 ? -6.624 0.009 36.865 1.00 84.64 218 ASN F CA 1
ATOM 12741 C C . ASN F 1 196 ? -6.320 1.191 37.771 1.00 78.10 218 ASN F C 1
ATOM 12742 O O . ASN F 1 196 ? -6.845 1.286 38.880 1.00 79.07 218 ASN F O 1
ATOM 12747 N N . ASN F 1 197 ? -5.452 2.075 37.297 1.00 72.68 219 ASN F N 1
ATOM 12748 C CA . ASN F 1 197 ? -5.065 3.249 38.047 1.00 68.55 219 ASN F CA 1
ATOM 12749 C C . ASN F 1 197 ? -4.472 2.876 39.407 1.00 65.68 219 ASN F C 1
ATOM 12750 O O . ASN F 1 197 ? -4.568 3.640 40.366 1.00 68.51 219 ASN F O 1
ATOM 12755 N N . GLU F 1 198 ? -3.860 1.696 39.494 1.00 62.01 220 GLU F N 1
ATOM 12756 C CA . GLU F 1 198 ? -3.037 1.370 40.661 1.00 58.43 220 GLU F CA 1
ATOM 12757 C C . GLU F 1 198 ? -1.563 1.558 40.310 1.00 49.14 220 GLU F C 1
ATOM 12758 O O . GLU F 1 198 ? -1.128 1.222 39.213 1.00 49.28 220 GLU F O 1
ATOM 12764 N N . ILE F 1 199 ? -0.801 2.118 41.237 1.00 43.52 221 ILE F N 1
ATOM 12765 C CA . ILE F 1 199 ? 0.587 2.455 40.966 1.00 39.53 221 ILE F CA 1
ATOM 12766 C C . ILE F 1 199 ? 1.518 1.246 41.061 1.00 41.13 221 ILE F C 1
ATOM 12767 O O . ILE F 1 199 ? 1.634 0.620 42.105 1.00 46.22 221 ILE F O 1
ATOM 12772 N N . VAL F 1 200 ? 2.181 0.920 39.959 1.00 37.96 222 VAL F N 1
ATOM 12773 C CA . VAL F 1 200 ? 3.145 -0.169 39.953 1.00 44.15 222 VAL F CA 1
ATOM 12774 C C . VAL F 1 200 ? 4.570 0.322 39.641 1.00 43.47 222 VAL F C 1
ATOM 12775 O O . VAL F 1 200 ? 4.764 1.458 39.189 1.00 40.59 222 VAL F O 1
ATOM 12779 N N . GLU F 1 201 ? 5.561 -0.533 39.885 1.00 38.70 223 GLU F N 1
ATOM 12780 C CA . GLU F 1 201 ? 6.929 -0.257 39.442 1.00 34.51 223 GLU F CA 1
ATOM 12781 C C . GLU F 1 201 ? 7.244 -1.038 38.160 1.00 43.75 223 GLU F C 1
ATOM 12782 O O . GLU F 1 201 ? 6.997 -2.240 38.090 1.00 42.42 223 GLU F O 1
ATOM 12788 N N . TRP F 1 202 ? 7.807 -0.330 37.175 1.00 48.27 224 TRP F N 1
ATOM 12789 C CA . TRP F 1 202 ? 8.198 -0.838 35.849 1.00 43.88 224 TRP F CA 1
ATOM 12790 C C . TRP F 1 202 ? 8.728 -2.267 35.797 1.00 41.73 224 TRP F C 1
ATOM 12791 O O . TRP F 1 202 ? 8.164 -3.105 35.111 1.00 44.66 224 TRP F O 1
ATOM 12802 N N . SER F 1 203 ? 9.810 -2.546 36.516 1.00 46.10 225 SER F N 1
ATOM 12803 C CA . SER F 1 203 ? 10.373 -3.900 36.548 1.00 47.50 225 SER F CA 1
ATOM 12804 C C . SER F 1 203 ? 9.855 -4.744 37.715 1.00 43.23 225 SER F C 1
ATOM 12805 O O . SER F 1 203 ? 10.309 -5.864 37.904 1.00 49.36 225 SER F O 1
ATOM 12808 N N . GLY F 1 204 ? 8.928 -4.206 38.504 1.00 37.63 226 GLY F N 1
ATOM 12809 C CA . GLY F 1 204 ? 8.391 -4.910 39.658 1.00 40.29 226 GLY F CA 1
ATOM 12810 C C . GLY F 1 204 ? 9.351 -4.998 40.834 1.00 44.53 226 GLY F C 1
ATOM 12811 O O . GLY F 1 204 ? 9.193 -5.817 41.730 1.00 59.55 226 GLY F O 1
ATOM 12812 N N . ILE F 1 205 ? 10.336 -4.120 40.840 1.00 38.23 227 ILE F N 1
ATOM 12813 C CA . ILE F 1 205 ? 11.457 -4.193 41.767 1.00 40.39 227 ILE F CA 1
ATOM 12814 C C . ILE F 1 205 ? 11.090 -3.794 43.200 1.00 40.49 227 ILE F C 1
ATOM 12815 O O . ILE F 1 205 ? 11.688 -4.293 44.153 1.00 37.13 227 ILE F O 1
ATOM 12820 N N . THR F 1 206 ? 10.120 -2.894 43.358 1.00 42.39 228 THR F N 1
ATOM 12821 C CA . THR F 1 206 ? 9.549 -2.627 44.684 1.00 40.60 228 THR F CA 1
ATOM 12822 C C . THR F 1 206 ? 8.022 -2.619 44.616 1.00 37.40 228 THR F C 1
ATOM 12823 O O . THR F 1 206 ? 7.447 -2.723 43.535 1.00 36.85 228 THR F O 1
ATOM 12827 N N . HIS F 1 207 ? 7.385 -2.506 45.783 1.00 35.09 229 HIS F N 1
ATOM 12828 C CA . HIS F 1 207 ? 5.946 -2.281 45.899 1.00 34.50 229 HIS F CA 1
ATOM 12829 C C . HIS F 1 207 ? 5.606 -0.853 45.497 1.00 36.79 229 HIS F C 1
ATOM 12830 O O . HIS F 1 207 ? 6.507 -0.064 45.203 1.00 39.66 229 HIS F O 1
ATOM 12837 N N A GLU F 1 208 ? 4.317 -0.526 45.483 0.60 35.91 230 GLU F N 1
ATOM 12838 N N B GLU F 1 208 ? 4.321 -0.513 45.472 0.40 36.13 230 GLU F N 1
ATOM 12839 C CA A GLU F 1 208 ? 3.890 0.855 45.310 0.60 36.94 230 GLU F CA 1
ATOM 12840 C CA B GLU F 1 208 ? 3.948 0.874 45.228 0.40 36.35 230 GLU F CA 1
ATOM 12841 C C A GLU F 1 208 ? 4.585 1.723 46.371 0.60 36.45 230 GLU F C 1
ATOM 12842 C C B GLU F 1 208 ? 4.582 1.720 46.335 0.40 35.99 230 GLU F C 1
ATOM 12843 O O A GLU F 1 208 ? 4.694 1.307 47.525 0.60 35.91 230 GLU F O 1
ATOM 12844 O O B GLU F 1 208 ? 4.656 1.286 47.486 0.40 36.06 230 GLU F O 1
ATOM 12855 N N . PRO F 1 209 ? 5.077 2.915 45.976 1.00 35.21 231 PRO F N 1
ATOM 12856 C CA . PRO F 1 209 ? 5.807 3.836 46.866 1.00 26.19 231 PRO F CA 1
ATOM 12857 C C . PRO F 1 209 ? 5.238 3.993 48.286 1.00 30.02 231 PRO F C 1
ATOM 12858 O O . PRO F 1 209 ? 6.006 4.058 49.241 1.00 34.58 231 PRO F O 1
ATOM 12862 N N . LYS F 1 210 ? 3.920 4.016 48.425 1.00 31.08 232 LYS F N 1
ATOM 12863 C CA . LYS F 1 210 ? 3.300 4.174 49.737 1.00 34.83 232 LYS F CA 1
ATOM 12864 C C . LYS F 1 210 ? 3.546 2.989 50.674 1.00 36.72 232 LYS F C 1
ATOM 12865 O O . LYS F 1 210 ? 3.462 3.143 51.897 1.00 43.97 232 LYS F O 1
ATOM 12871 N N . ARG F 1 211 ? 3.843 1.815 50.114 1.00 31.55 233 ARG F N 1
ATOM 12872 C CA . ARG F 1 211 ? 3.941 0.592 50.915 1.00 31.71 233 ARG F CA 1
ATOM 12873 C C . ARG F 1 211 ? 5.183 -0.244 50.655 1.00 35.20 233 ARG F C 1
ATOM 12874 O O . ARG F 1 211 ? 5.143 -1.458 50.823 1.00 35.44 233 ARG F O 1
ATOM 12882 N N . VAL F 1 212 ? 6.281 0.397 50.260 1.00 29.41 234 VAL F N 1
ATOM 12883 C CA . VAL F 1 212 ? 7.558 -0.290 50.112 1.00 28.01 234 VAL F CA 1
ATOM 12884 C C . VAL F 1 212 ? 7.990 -0.919 51.425 1.00 34.56 234 VAL F C 1
ATOM 12885 O O . VAL F 1 212 ? 7.644 -0.428 52.499 1.00 30.93 234 VAL F O 1
ATOM 12889 N N . THR F 1 213 ? 8.761 -1.997 51.333 1.00 31.71 235 THR F N 1
ATOM 12890 C CA . THR F 1 213 ? 9.156 -2.753 52.512 1.00 33.94 235 THR F CA 1
ATOM 12891 C C . THR F 1 213 ? 10.675 -2.803 52.636 1.00 34.65 235 THR F C 1
ATOM 12892 O O . THR F 1 213 ? 11.390 -2.496 51.676 1.00 31.66 235 THR F O 1
ATOM 12896 N N . ASN F 1 214 ? 11.162 -3.176 53.819 1.00 35.33 236 ASN F N 1
ATOM 12897 C CA . ASN F 1 214 ? 12.597 -3.374 54.037 1.00 32.47 236 ASN F CA 1
ATOM 12898 C C . ASN F 1 214 ? 13.134 -4.377 53.053 1.00 36.40 236 ASN F C 1
ATOM 12899 O O . ASN F 1 214 ? 14.247 -4.250 52.570 1.00 42.89 236 ASN F O 1
ATOM 12904 N N . ASP F 1 215 ? 12.321 -5.381 52.753 1.00 43.98 237 ASP F N 1
ATOM 12905 C CA . ASP F 1 215 ? 12.737 -6.455 51.867 1.00 49.53 237 ASP F CA 1
ATOM 12906 C C . ASP F 1 215 ? 13.035 -5.965 50.444 1.00 48.57 237 ASP F C 1
ATOM 12907 O O . ASP F 1 215 ? 14.027 -6.383 49.851 1.00 46.00 237 ASP F O 1
ATOM 12912 N N . ASP F 1 216 ? 12.193 -5.086 49.899 1.00 45.84 238 ASP F N 1
ATOM 12913 C CA . ASP F 1 216 ? 12.442 -4.565 48.553 1.00 41.31 238 ASP F CA 1
ATOM 12914 C C . ASP F 1 216 ? 13.807 -3.890 48.525 1.00 43.71 238 ASP F C 1
ATOM 12915 O O . ASP F 1 216 ? 14.608 -4.139 47.628 1.00 46.95 238 ASP F O 1
ATOM 12920 N N . PHE F 1 217 ? 14.081 -3.059 49.529 1.00 38.44 239 PHE F N 1
ATOM 12921 C CA . PHE F 1 217 ? 15.322 -2.291 49.552 1.00 33.18 239 PHE F CA 1
ATOM 12922 C C . PHE F 1 217 ? 16.546 -3.137 49.894 1.00 31.89 239 PHE F C 1
ATOM 12923 O O . PHE F 1 217 ? 17.608 -2.951 49.320 1.00 30.28 239 PHE F O 1
ATOM 12931 N N . GLN F 1 218 ? 16.403 -4.078 50.810 1.00 33.61 240 GLN F N 1
ATOM 12932 C CA . GLN F 1 218 ? 17.510 -4.981 51.114 1.00 36.17 240 GLN F CA 1
ATOM 12933 C C . GLN F 1 218 ? 17.927 -5.818 49.893 1.00 39.43 240 GLN F C 1
ATOM 12934 O O . GLN F 1 218 ? 19.090 -6.216 49.765 1.00 40.55 240 GLN F O 1
ATOM 12940 N N . GLU F 1 219 ? 16.980 -6.064 48.992 1.00 39.29 241 GLU F N 1
ATOM 12941 C CA . GLU F 1 219 ? 17.257 -6.846 47.793 1.00 37.72 241 GLU F CA 1
ATOM 12942 C C . GLU F 1 219 ? 18.097 -6.060 46.819 1.00 38.24 241 GLU F C 1
ATOM 12943 O O . GLU F 1 219 ? 18.986 -6.606 46.177 1.00 44.22 241 GLU F O 1
ATOM 12949 N N . ILE F 1 220 ? 17.792 -4.770 46.720 1.00 37.08 242 ILE F N 1
ATOM 12950 C CA . ILE F 1 220 ? 18.497 -3.850 45.841 1.00 34.30 242 ILE F CA 1
ATOM 12951 C C . ILE F 1 220 ? 19.921 -3.615 46.335 1.00 35.15 242 ILE F C 1
ATOM 12952 O O . ILE F 1 220 ? 20.868 -3.534 45.542 1.00 36.52 242 ILE F O 1
ATOM 12957 N N . LYS F 1 221 ? 20.067 -3.556 47.653 1.00 29.15 243 LYS F N 1
ATOM 12958 C CA . LYS F 1 221 ? 21.351 -3.307 48.286 1.00 34.79 243 LYS F CA 1
ATOM 12959 C C . LYS F 1 221 ? 22.332 -4.468 48.092 1.00 38.78 243 LYS F C 1
ATOM 12960 O O . LYS F 1 221 ? 23.511 -4.360 48.425 1.00 42.75 243 LYS F O 1
ATOM 12966 N N . LYS F 1 222 ? 21.848 -5.580 47.554 1.00 36.46 244 LYS F N 1
ATOM 12967 C CA . LYS F 1 222 ? 22.735 -6.689 47.255 1.00 41.71 244 LYS F CA 1
ATOM 12968 C C . LYS F 1 222 ? 23.637 -6.394 46.057 1.00 42.28 244 LYS F C 1
ATOM 12969 O O . LYS F 1 222 ? 24.682 -7.026 45.900 1.00 45.61 244 LYS F O 1
ATOM 12975 N N . TYR F 1 223 ? 23.245 -5.432 45.223 1.00 39.76 245 TYR F N 1
ATOM 12976 C CA . TYR F 1 223 ? 24.022 -5.111 44.022 1.00 39.52 245 TYR F CA 1
ATOM 12977 C C . TYR F 1 223 ? 24.192 -3.602 43.772 1.00 37.68 245 TYR F C 1
ATOM 12978 O O . TYR F 1 223 ? 24.991 -3.197 42.930 1.00 45.33 245 TYR F O 1
ATOM 12987 N N . ALA F 1 224 ? 23.456 -2.769 44.497 1.00 31.13 246 ALA F N 1
ATOM 12988 C CA . ALA F 1 224 ? 23.474 -1.333 44.228 1.00 31.10 246 ALA F CA 1
ATOM 12989 C C . ALA F 1 224 ? 23.623 -0.519 45.512 1.00 33.65 246 ALA F C 1
ATOM 12990 O O . ALA F 1 224 ? 23.263 -0.991 46.590 1.00 37.05 246 ALA F O 1
ATOM 12992 N N . VAL F 1 225 ? 24.162 0.694 45.400 1.00 28.79 247 VAL F N 1
ATOM 12993 C CA . VAL F 1 225 ? 24.379 1.540 46.575 1.00 26.85 247 VAL F CA 1
ATOM 12994 C C . VAL F 1 225 ? 23.260 2.574 46.712 1.00 34.24 247 VAL F C 1
ATOM 12995 O O . VAL F 1 225 ? 23.101 3.201 47.760 1.00 37.27 247 VAL F O 1
ATOM 12999 N N . GLY F 1 226 ? 22.480 2.746 45.652 1.00 24.08 248 GLY F N 1
ATOM 13000 C CA . GLY F 1 226 ? 21.357 3.657 45.702 1.00 26.18 248 GLY F CA 1
ATOM 13001 C C . GLY F 1 226 ? 20.249 3.362 44.709 1.00 27.00 248 GLY F C 1
ATOM 13002 O O . GLY F 1 226 ? 20.338 2.437 43.898 1.00 29.30 248 GLY F O 1
ATOM 13003 N N . ILE F 1 227 ? 19.196 4.172 44.782 1.00 24.87 249 ILE F N 1
ATOM 13004 C CA . ILE F 1 227 ? 18.075 4.111 43.852 1.00 23.59 249 ILE F CA 1
ATOM 13005 C C . ILE F 1 227 ? 17.854 5.485 43.182 1.00 25.40 249 ILE F C 1
ATOM 13006 O O . ILE F 1 227 ? 18.233 6.519 43.714 1.00 27.06 249 ILE F O 1
ATOM 13011 N N . GLY F 1 228 ? 17.250 5.485 42.004 1.00 26.34 250 GLY F N 1
ATOM 13012 C CA . GLY F 1 228 ? 16.912 6.711 41.317 1.00 21.57 250 GLY F CA 1
ATOM 13013 C C . GLY F 1 228 ? 15.470 6.626 40.865 1.00 25.14 250 GLY F C 1
ATOM 13014 O O . GLY F 1 228 ? 15.185 6.133 39.773 1.00 27.50 250 GLY F O 1
ATOM 13015 N N . PRO F 1 229 ? 14.546 7.086 41.717 1.00 21.52 251 PRO F N 1
ATOM 13016 C CA . PRO F 1 229 ? 13.114 7.060 41.392 1.00 21.88 251 PRO F CA 1
ATOM 13017 C C . PRO F 1 229 ? 12.638 8.365 40.761 1.00 21.60 251 PRO F C 1
ATOM 13018 O O . PRO F 1 229 ? 13.227 9.398 41.036 1.00 33.31 251 PRO F O 1
ATOM 13022 N N . ASN F 1 230 ? 11.595 8.318 39.937 1.00 28.51 252 ASN F N 1
ATOM 13023 C CA . ASN F 1 230 ? 10.891 9.529 39.516 1.00 27.05 252 ASN F CA 1
ATOM 13024 C C . ASN F 1 230 ? 10.077 10.114 40.676 1.00 31.23 252 ASN F C 1
ATOM 13025 O O . ASN F 1 230 ? 9.475 9.383 41.452 1.00 31.34 252 ASN F O 1
ATOM 13030 N N . LEU F 1 231 ? 10.082 11.439 40.788 1.00 34.14 253 LEU F N 1
ATOM 13031 C CA . LEU F 1 231 ? 9.346 12.147 41.826 1.00 27.54 253 LEU F CA 1
ATOM 13032 C C . LEU F 1 231 ? 7.873 12.349 41.436 1.00 32.80 253 LEU F C 1
ATOM 13033 O O . LEU F 1 231 ? 6.980 12.273 42.284 1.00 25.01 253 LEU F O 1
ATOM 13038 N N . ARG F 1 232 ? 7.623 12.594 40.149 1.00 31.98 254 ARG F N 1
ATOM 13039 C CA . ARG F 1 232 ? 6.272 12.874 39.680 1.00 33.31 254 ARG F CA 1
ATOM 13040 C C . ARG F 1 232 ? 5.925 11.934 38.542 1.00 38.05 254 ARG F C 1
ATOM 13041 O O . ARG F 1 232 ? 6.824 11.475 37.835 1.00 36.85 254 ARG F O 1
ATOM 13049 N N . ASN F 1 233 ? 4.631 11.642 38.374 1.00 38.94 255 ASN F N 1
ATOM 13050 C CA . ASN F 1 233 ? 4.156 10.911 37.204 1.00 35.62 255 ASN F CA 1
ATOM 13051 C C . ASN F 1 233 ? 4.029 11.850 36.006 1.00 41.86 255 ASN F C 1
ATOM 13052 O O . ASN F 1 233 ? 4.279 13.042 36.135 1.00 45.94 255 ASN F O 1
ATOM 13057 N N . ASP F 1 234 ? 3.628 11.319 34.855 1.00 49.28 256 ASP F N 1
ATOM 13058 C CA . ASP F 1 234 ? 3.504 12.116 33.629 1.00 56.81 256 ASP F CA 1
ATOM 13059 C C . ASP F 1 234 ? 2.550 13.316 33.763 1.00 56.23 256 ASP F C 1
ATOM 13060 O O . ASP F 1 234 ? 2.748 14.363 33.148 1.00 56.40 256 ASP F O 1
ATOM 13065 N N . ASN F 1 235 ? 1.520 13.161 34.578 1.00 54.63 257 ASN F N 1
ATOM 13066 C CA . ASN F 1 235 ? 0.546 14.220 34.778 1.00 56.89 257 ASN F CA 1
ATOM 13067 C C . ASN F 1 235 ? 1.067 15.375 35.652 1.00 53.70 257 ASN F C 1
ATOM 13068 O O . ASN F 1 235 ? 0.363 16.373 35.842 1.00 58.48 257 ASN F O 1
ATOM 13073 N N . GLY F 1 236 ? 2.288 15.247 36.179 1.00 43.72 258 GLY F N 1
ATOM 13074 C CA . GLY F 1 236 ? 2.849 16.263 37.062 1.00 42.69 258 GLY F CA 1
ATOM 13075 C C . GLY F 1 236 ? 2.567 16.100 38.558 1.00 45.70 258 GLY F C 1
ATOM 13076 O O . GLY F 1 236 ? 3.038 16.899 39.369 1.00 44.32 258 GLY F O 1
ATOM 13077 N N . ASP F 1 237 ? 1.800 15.072 38.922 1.00 47.18 259 ASP F N 1
ATOM 13078 C CA . ASP F 1 237 ? 1.486 14.764 40.322 1.00 49.89 259 ASP F CA 1
ATOM 13079 C C . ASP F 1 237 ? 2.624 14.028 41.021 1.00 45.85 259 ASP F C 1
ATOM 13080 O O . ASP F 1 237 ? 3.354 13.264 40.392 1.00 41.04 259 ASP F O 1
ATOM 13085 N N . LEU F 1 238 ? 2.744 14.232 42.331 1.00 43.02 260 LEU F N 1
ATOM 13086 C CA . LEU F 1 238 ? 3.713 13.500 43.142 1.00 36.00 260 LEU F CA 1
ATOM 13087 C C . LEU F 1 238 ? 3.386 12.020 43.198 1.00 35.18 260 LEU F C 1
ATOM 13088 O O . LEU F 1 238 ? 2.222 11.633 43.323 1.00 43.24 260 LEU F O 1
ATOM 13093 N N . ILE F 1 239 ? 4.411 11.186 43.123 1.00 34.38 261 ILE F N 1
ATOM 13094 C CA . ILE F 1 239 ? 4.190 9.744 43.131 1.00 38.76 261 ILE F CA 1
ATOM 13095 C C . ILE F 1 239 ? 5.089 9.031 44.160 1.00 36.47 261 ILE F C 1
ATOM 13096 O O . ILE F 1 239 ? 4.915 7.839 44.419 1.00 39.87 261 ILE F O 1
ATOM 13101 N N . ILE F 1 240 ? 6.040 9.765 44.744 1.00 30.72 262 ILE F N 1
ATOM 13102 C CA . ILE F 1 240 ? 6.716 9.321 45.965 1.00 31.05 262 ILE F CA 1
ATOM 13103 C C . ILE F 1 240 ? 6.561 10.380 47.059 1.00 34.32 262 ILE F C 1
ATOM 13104 O O . ILE F 1 240 ? 6.307 11.540 46.770 1.00 35.33 262 ILE F O 1
ATOM 13109 N N . ASN F 1 241 ? 6.722 9.978 48.314 1.00 36.84 263 ASN F N 1
ATOM 13110 C CA . ASN F 1 241 ? 6.612 10.908 49.436 1.00 36.59 263 ASN F CA 1
ATOM 13111 C C . ASN F 1 241 ? 7.772 10.752 50.413 1.00 31.77 263 ASN F C 1
ATOM 13112 O O . ASN F 1 241 ? 8.647 9.903 50.220 1.00 30.56 263 ASN F O 1
ATOM 13117 N N . GLU F 1 242 ? 7.766 11.570 51.462 1.00 27.42 264 GLU F N 1
ATOM 13118 C CA . GLU F 1 242 ? 8.829 11.558 52.461 1.00 31.89 264 GLU F CA 1
ATOM 13119 C C . GLU F 1 242 ? 9.022 10.188 53.120 1.00 32.39 264 GLU F C 1
ATOM 13120 O O . GLU F 1 242 ? 10.152 9.810 53.423 1.00 38.51 264 GLU F O 1
ATOM 13126 N N . SER F 1 243 ? 7.927 9.455 53.332 1.00 34.86 265 SER F N 1
ATOM 13127 C CA . SER F 1 243 ? 7.963 8.095 53.897 1.00 30.14 265 SER F CA 1
ATOM 13128 C C . SER F 1 243 ? 8.829 7.126 53.117 1.00 30.04 265 SER F C 1
ATOM 13129 O O . SER F 1 243 ? 9.601 6.359 53.690 1.00 31.11 265 SER F O 1
ATOM 13132 N N . TYR F 1 244 ? 8.651 7.145 51.803 1.00 26.33 266 TYR F N 1
ATOM 13133 C CA . TYR F 1 244 ? 9.447 6.349 50.894 1.00 25.55 266 TYR F CA 1
ATOM 13134 C C . TYR F 1 244 ? 10.941 6.672 51.074 1.00 32.50 266 TYR F C 1
ATOM 13135 O O . TYR F 1 244 ? 11.785 5.774 51.112 1.00 36.11 266 TYR F O 1
ATOM 13144 N N . MET F 1 245 ? 11.265 7.955 51.209 1.00 29.21 267 MET F N 1
ATOM 13145 C CA . MET F 1 245 ? 12.658 8.366 51.338 1.00 27.54 267 MET F CA 1
ATOM 13146 C C . MET F 1 245 ? 13.221 7.910 52.682 1.00 29.65 267 MET F C 1
ATOM 13147 O O . MET F 1 245 ? 14.352 7.438 52.743 1.00 31.33 267 MET F O 1
ATOM 13152 N N . LYS F 1 246 ? 12.441 8.034 53.757 1.00 24.42 268 LYS F N 1
ATOM 13153 C CA . LYS F 1 246 ? 12.915 7.571 55.058 1.00 23.82 268 LYS F CA 1
ATOM 13154 C C . LYS F 1 246 ? 13.132 6.062 55.030 1.00 28.93 268 LYS F C 1
ATOM 13155 O O . LYS F 1 246 ? 14.140 5.569 55.526 1.00 34.68 268 LYS F O 1
ATOM 13161 N N . MET F 1 247 ? 12.200 5.327 54.430 1.00 25.21 269 MET F N 1
ATOM 13162 C CA . MET F 1 247 ? 12.366 3.879 54.279 1.00 32.06 269 MET F CA 1
ATOM 13163 C C . MET F 1 247 ? 13.620 3.507 53.448 1.00 34.74 269 MET F C 1
ATOM 13164 O O . MET F 1 247 ? 14.276 2.513 53.728 1.00 38.81 269 MET F O 1
ATOM 13169 N N . ALA F 1 248 ? 13.959 4.307 52.444 1.00 30.39 270 ALA F N 1
ATOM 13170 C CA . ALA F 1 248 ? 15.149 4.027 51.646 1.00 33.11 270 ALA F CA 1
ATOM 13171 C C . ALA F 1 248 ? 16.437 4.391 52.406 1.00 34.82 270 ALA F C 1
ATOM 13172 O O . ALA F 1 248 ? 17.410 3.623 52.396 1.00 36.08 270 ALA F O 1
ATOM 13174 N N . ARG F 1 249 ? 16.440 5.552 53.061 1.00 27.28 271 ARG F N 1
ATOM 13175 C CA . ARG F 1 249 ? 17.599 5.996 53.826 1.00 24.16 271 ARG F CA 1
ATOM 13176 C C . ARG F 1 249 ? 17.911 5.028 54.948 1.00 30.62 271 ARG F C 1
ATOM 13177 O O . ARG F 1 249 ? 19.076 4.710 55.185 1.00 35.69 271 ARG F O 1
ATOM 13185 N N . GLN F 1 250 ? 16.879 4.540 55.632 1.00 34.42 272 GLN F N 1
ATOM 13186 C CA . GLN F 1 250 ? 17.118 3.720 56.816 1.00 35.93 272 GLN F CA 1
ATOM 13187 C C . GLN F 1 250 ? 17.666 2.355 56.390 1.00 34.77 272 GLN F C 1
ATOM 13188 O O . GLN F 1 250 ? 18.303 1.662 57.175 1.00 34.57 272 GLN F O 1
ATOM 13194 N N . ASN F 1 251 ? 17.469 2.006 55.124 1.00 34.34 273 ASN F N 1
ATOM 13195 C CA . ASN F 1 251 ? 18.080 0.808 54.567 1.00 34.31 273 ASN F CA 1
ATOM 13196 C C . ASN F 1 251 ? 19.433 1.078 53.897 1.00 31.58 273 ASN F C 1
ATOM 13197 O O . ASN F 1 251 ? 19.931 0.258 53.148 1.00 34.09 273 ASN F O 1
ATOM 13202 N N . GLY F 1 252 ? 20.028 2.232 54.164 1.00 30.53 274 GLY F N 1
ATOM 13203 C CA . GLY F 1 252 ? 21.398 2.482 53.740 1.00 29.77 274 GLY F CA 1
ATOM 13204 C C . GLY F 1 252 ? 21.595 2.813 52.269 1.00 33.13 274 GLY F C 1
ATOM 13205 O O . GLY F 1 252 ? 22.704 2.714 51.744 1.00 35.65 274 GLY F O 1
ATOM 13206 N N . LEU F 1 253 ? 20.525 3.229 51.608 1.00 28.58 275 LEU F N 1
ATOM 13207 C CA . LEU F 1 253 ? 20.570 3.512 50.187 1.00 30.56 275 LEU F CA 1
ATOM 13208 C C . LEU F 1 253 ? 20.696 5.008 49.894 1.00 32.45 275 LEU F C 1
ATOM 13209 O O . LEU F 1 253 ? 20.076 5.824 50.575 1.00 31.54 275 LEU F O 1
ATOM 13214 N N . LEU F 1 254 ? 21.504 5.362 48.891 1.00 33.90 276 LEU F N 1
ATOM 13215 C CA . LEU F 1 254 ? 21.520 6.723 48.357 1.00 21.45 276 LEU F CA 1
ATOM 13216 C C . LEU F 1 254 ? 20.246 6.908 47.567 1.00 24.23 276 LEU F C 1
ATOM 13217 O O . LEU F 1 254 ? 19.690 5.937 47.055 1.00 25.15 276 LEU F O 1
ATOM 13222 N N . ILE F 1 255 ? 19.769 8.142 47.454 1.00 19.84 277 ILE F N 1
ATOM 13223 C CA . ILE F 1 255 ? 18.546 8.382 46.697 1.00 21.01 277 ILE F CA 1
ATOM 13224 C C . ILE F 1 255 ? 18.728 9.525 45.728 1.00 21.61 277 ILE F C 1
ATOM 13225 O O . ILE F 1 255 ? 19.052 10.624 46.148 1.00 27.51 277 ILE F O 1
ATOM 13230 N N . HIS F 1 256 ? 18.510 9.268 44.441 1.00 22.38 278 HIS F N 1
ATOM 13231 C CA . HIS F 1 256 ? 18.758 10.259 43.376 1.00 23.72 278 HIS F CA 1
ATOM 13232 C C . HIS F 1 256 ? 17.554 10.460 42.463 1.00 25.12 278 HIS F C 1
ATOM 13233 O O . HIS F 1 256 ? 17.503 9.884 41.380 1.00 30.86 278 HIS F O 1
ATOM 13240 N N . PRO F 1 257 ? 16.583 11.275 42.882 1.00 19.59 279 PRO F N 1
ATOM 13241 C CA . PRO F 1 257 ? 15.370 11.409 42.062 1.00 20.02 279 PRO F CA 1
ATOM 13242 C C . PRO F 1 257 ? 15.597 12.192 40.776 1.00 21.01 279 PRO F C 1
ATOM 13243 O O . PRO F 1 257 ? 16.560 12.948 40.694 1.00 22.15 279 PRO F O 1
ATOM 13247 N N . TYR F 1 258 ? 14.711 12.005 39.800 1.00 21.85 280 TYR F N 1
ATOM 13248 C CA . TYR F 1 258 ? 14.808 12.650 38.486 1.00 28.28 280 TYR F CA 1
ATOM 13249 C C . TYR F 1 258 ? 13.405 13.000 37.991 1.00 33.12 280 TYR F C 1
ATOM 13250 O O . TYR F 1 258 ? 12.422 12.460 38.516 1.00 29.96 280 TYR F O 1
ATOM 13259 N N . THR F 1 259 ? 13.274 13.919 37.031 1.00 34.29 281 THR F N 1
ATOM 13260 C CA . THR F 1 259 ? 14.298 14.882 36.636 1.00 33.87 281 THR F CA 1
ATOM 13261 C C . THR F 1 259 ? 13.853 16.223 37.207 1.00 32.53 281 THR F C 1
ATOM 13262 O O . THR F 1 259 ? 12.823 16.745 36.813 1.00 36.67 281 THR F O 1
ATOM 13266 N N . ILE F 1 260 ? 14.611 16.762 38.149 1.00 30.68 282 ILE F N 1
ATOM 13267 C CA . ILE F 1 260 ? 14.125 17.867 38.968 1.00 35.23 282 ILE F CA 1
ATOM 13268 C C . ILE F 1 260 ? 14.645 19.197 38.428 1.00 37.04 282 ILE F C 1
ATOM 13269 O O . ILE F 1 260 ? 15.837 19.483 38.514 1.00 43.87 282 ILE F O 1
ATOM 13274 N N . ASN F 1 261 ? 13.757 20.012 37.873 1.00 30.91 283 ASN F N 1
ATOM 13275 C CA . ASN F 1 261 ? 14.195 21.226 37.200 1.00 31.05 283 ASN F CA 1
ATOM 13276 C C . ASN F 1 261 ? 13.731 22.519 37.863 1.00 44.21 283 ASN F C 1
ATOM 13277 O O . ASN F 1 261 ? 14.230 23.587 37.527 1.00 45.32 283 ASN F O 1
ATOM 13282 N N . GLU F 1 262 ? 12.787 22.425 38.801 1.00 44.86 284 GLU F N 1
ATOM 13283 C CA . GLU F 1 262 ? 12.222 23.617 39.450 1.00 41.90 284 GLU F CA 1
ATOM 13284 C C . GLU F 1 262 ? 12.702 23.740 40.890 1.00 40.46 284 GLU F C 1
ATOM 13285 O O . GLU F 1 262 ? 12.732 22.753 41.621 1.00 40.40 284 GLU F O 1
ATOM 13291 N N . LYS F 1 263 ? 13.068 24.949 41.300 1.00 35.61 285 LYS F N 1
ATOM 13292 C CA . LYS F 1 263 ? 13.612 25.165 42.642 1.00 35.40 285 LYS F CA 1
ATOM 13293 C C . LYS F 1 263 ? 12.666 24.759 43.781 1.00 36.31 285 LYS F C 1
ATOM 13294 O O . LYS F 1 263 ? 13.133 24.308 44.826 1.00 33.37 285 LYS F O 1
ATOM 13300 N N . PRO F 1 264 ? 11.341 24.936 43.606 1.00 40.46 286 PRO F N 1
ATOM 13301 C CA . PRO F 1 264 ? 10.498 24.483 44.723 1.00 38.54 286 PRO F CA 1
ATOM 13302 C C . PRO F 1 264 ? 10.573 22.975 44.956 1.00 40.98 286 PRO F C 1
ATOM 13303 O O . PRO F 1 264 ? 10.547 22.518 46.104 1.00 41.91 286 PRO F O 1
ATOM 13307 N N . ASP F 1 265 ? 10.686 22.219 43.870 1.00 40.26 287 ASP F N 1
ATOM 13308 C CA . ASP F 1 265 ? 10.874 20.777 43.953 1.00 39.90 287 ASP F CA 1
ATOM 13309 C C . ASP F 1 265 ? 12.266 20.394 44.437 1.00 37.06 287 ASP F C 1
ATOM 13310 O O . ASP F 1 265 ? 12.422 19.390 45.110 1.00 38.62 287 ASP F O 1
ATOM 13315 N N . MET F 1 266 ? 13.280 21.183 44.098 1.00 35.47 288 MET F N 1
ATOM 13316 C CA . MET F 1 266 ? 14.608 20.952 44.659 1.00 33.59 288 MET F CA 1
ATOM 13317 C C . MET F 1 266 ? 14.574 21.106 46.182 1.00 36.28 288 MET F C 1
ATOM 13318 O O . MET F 1 266 ? 15.232 20.360 46.899 1.00 39.13 288 MET F O 1
ATOM 13323 N N . ARG F 1 267 ? 13.807 22.076 46.673 1.00 30.43 289 ARG F N 1
ATOM 13324 C CA . ARG F 1 267 ? 13.723 22.307 48.109 1.00 30.33 289 ARG F CA 1
ATOM 13325 C C . ARG F 1 267 ? 12.938 21.222 48.824 1.00 29.31 289 ARG F C 1
ATOM 13326 O O . ARG F 1 267 ? 13.240 20.879 49.982 1.00 29.12 289 ARG F O 1
ATOM 13334 N N . LEU F 1 268 ? 11.943 20.676 48.134 1.00 26.17 290 LEU F N 1
ATOM 13335 C CA . LEU F 1 268 ? 11.125 19.632 48.725 1.00 36.64 290 LEU F CA 1
ATOM 13336 C C . LEU F 1 268 ? 12.005 18.414 48.996 1.00 35.10 290 LEU F C 1
ATOM 13337 O O . LEU F 1 268 ? 11.952 17.821 50.081 1.00 36.35 290 LEU F O 1
ATOM 13342 N N . LEU F 1 269 ? 12.847 18.075 48.025 1.00 31.38 291 LEU F N 1
ATOM 13343 C CA . LEU F 1 269 ? 13.664 16.871 48.116 1.00 30.73 291 LEU F CA 1
ATOM 13344 C C . LEU F 1 269 ? 14.817 17.026 49.115 1.00 34.96 291 LEU F C 1
ATOM 13345 O O . LEU F 1 269 ? 15.174 16.064 49.791 1.00 40.79 291 LEU F O 1
ATOM 13350 N N . MET F 1 270 ? 15.396 18.219 49.217 1.00 31.57 292 MET F N 1
ATOM 13351 C CA . MET F 1 270 ? 16.397 18.471 50.255 1.00 34.43 292 MET F CA 1
ATOM 13352 C C . MET F 1 270 ? 15.771 18.197 51.614 1.00 42.82 292 MET F C 1
ATOM 13353 O O . MET F 1 270 ? 16.395 17.583 52.488 1.00 46.70 292 MET F O 1
ATOM 13358 N N . LYS F 1 271 ? 14.524 18.646 51.777 1.00 41.20 293 LYS F N 1
ATOM 13359 C CA . LYS F 1 271 ? 13.788 18.468 53.027 1.00 39.62 293 LYS F CA 1
ATOM 13360 C C . LYS F 1 271 ? 13.537 16.984 53.322 1.00 39.76 293 LYS F C 1
ATOM 13361 O O . LYS F 1 271 ? 13.605 16.557 54.471 1.00 39.53 293 LYS F O 1
ATOM 13367 N N . TRP F 1 272 ? 13.272 16.203 52.278 1.00 39.28 294 TRP F N 1
ATOM 13368 C CA . TRP F 1 272 ? 12.986 14.782 52.433 1.00 33.64 294 TRP F CA 1
ATOM 13369 C C . TRP F 1 272 ? 14.244 13.944 52.562 1.00 32.20 294 TRP F C 1
ATOM 13370 O O . TRP F 1 272 ? 14.181 12.759 52.848 1.00 39.03 294 TRP F O 1
ATOM 13381 N N . GLY F 1 273 ? 15.393 14.560 52.347 1.00 33.97 295 GLY F N 1
ATOM 13382 C CA . GLY F 1 273 ? 16.651 13.867 52.534 1.00 34.41 295 GLY F CA 1
ATOM 13383 C C . GLY F 1 273 ? 17.152 13.097 51.328 1.00 32.90 295 GLY F C 1
ATOM 13384 O O . GLY F 1 273 ? 17.706 12.010 51.470 1.00 38.55 295 GLY F O 1
ATOM 13385 N N . ALA F 1 274 ? 16.970 13.654 50.139 1.00 29.83 296 ALA F N 1
ATOM 13386 C CA . ALA F 1 274 ? 17.628 13.110 48.960 1.00 33.98 296 ALA F CA 1
ATOM 13387 C C . ALA F 1 274 ? 19.133 13.391 49.057 1.00 37.62 296 ALA F C 1
ATOM 13388 O O . ALA F 1 274 ? 19.562 14.409 49.606 1.00 38.91 296 ALA F O 1
ATOM 13390 N N . THR F 1 275 ? 19.933 12.476 48.533 1.00 32.19 297 THR F N 1
ATOM 13391 C CA . THR F 1 275 ? 21.373 12.612 48.611 1.00 28.17 297 THR F CA 1
ATOM 13392 C C . THR F 1 275 ? 21.914 12.968 47.243 1.00 34.55 297 THR F C 1
ATOM 13393 O O . THR F 1 275 ? 23.120 12.956 47.024 1.00 35.24 297 THR F O 1
ATOM 13397 N N . GLY F 1 276 ? 21.009 13.294 46.323 1.00 23.55 298 GLY F N 1
ATOM 13398 C CA . GLY F 1 276 ? 21.401 13.777 45.015 1.00 23.01 298 GLY F CA 1
ATOM 13399 C C . GLY F 1 276 ? 20.157 13.995 44.200 1.00 22.54 298 GLY F C 1
ATOM 13400 O O . GLY F 1 276 ? 19.089 13.624 44.647 1.00 24.96 298 GLY F O 1
ATOM 13401 N N . MET F 1 277 ? 20.297 14.602 43.022 1.00 24.30 299 MET F N 1
ATOM 13402 C CA . MET F 1 277 ? 19.194 14.756 42.068 1.00 28.17 299 MET F CA 1
ATOM 13403 C C . MET F 1 277 ? 19.757 14.771 40.663 1.00 30.53 299 MET F C 1
ATOM 13404 O O . MET F 1 277 ? 20.877 15.231 40.455 1.00 30.55 299 MET F O 1
ATOM 13409 N N . PHE F 1 278 ? 18.970 14.288 39.707 1.00 21.71 300 PHE F N 1
ATOM 13410 C CA . PHE F 1 278 ? 19.212 14.554 38.300 1.00 21.96 300 PHE F CA 1
ATOM 13411 C C . PHE F 1 278 ? 18.552 15.873 37.972 1.00 35.41 300 PHE F C 1
ATOM 13412 O O . PHE F 1 278 ? 17.383 16.067 38.287 1.00 39.33 300 PHE F O 1
ATOM 13420 N N . THR F 1 279 ? 19.280 16.772 37.323 1.00 32.74 301 THR F N 1
ATOM 13421 C CA . THR F 1 279 ? 18.689 18.019 36.863 1.00 24.74 301 THR F CA 1
ATOM 13422 C C . THR F 1 279 ? 19.248 18.468 35.504 1.00 26.16 301 THR F C 1
ATOM 13423 O O . THR F 1 279 ? 20.400 18.177 35.164 1.00 28.37 301 THR F O 1
ATOM 13427 N N . ASN F 1 280 ? 18.416 19.157 34.727 1.00 23.54 302 ASN F N 1
ATOM 13428 C CA . ASN F 1 280 ? 18.865 19.792 33.497 1.00 24.39 302 ASN F CA 1
ATOM 13429 C C . ASN F 1 280 ? 19.485 21.162 33.776 1.00 25.04 302 ASN F C 1
ATOM 13430 O O . ASN F 1 280 ? 20.065 21.778 32.886 1.00 27.87 302 ASN F O 1
ATOM 13435 N N . TYR F 1 281 ? 19.350 21.629 35.015 1.00 23.84 303 TYR F N 1
ATOM 13436 C CA . TYR F 1 281 ? 19.773 22.968 35.407 1.00 24.05 303 TYR F CA 1
ATOM 13437 C C . TYR F 1 281 ? 20.690 22.897 36.611 1.00 23.59 303 TYR F C 1
ATOM 13438 O O . TYR F 1 281 ? 20.293 23.275 37.710 1.00 28.09 303 TYR F O 1
ATOM 13447 N N . PRO F 1 282 ? 21.926 22.414 36.418 1.00 23.73 304 PRO F N 1
ATOM 13448 C CA . PRO F 1 282 ? 22.812 22.239 37.574 1.00 23.58 304 PRO F CA 1
ATOM 13449 C C . PRO F 1 282 ? 23.080 23.553 38.295 1.00 28.39 304 PRO F C 1
ATOM 13450 O O . PRO F 1 282 ? 23.300 23.525 39.506 1.00 32.47 304 PRO F O 1
ATOM 13454 N N . ASP F 1 283 ? 23.027 24.672 37.569 1.00 27.09 305 ASP F N 1
ATOM 13455 C CA . ASP F 1 283 ? 23.223 26.007 38.149 1.00 26.23 305 ASP F CA 1
ATOM 13456 C C . ASP F 1 283 ? 22.142 26.362 39.197 1.00 30.54 305 ASP F C 1
ATOM 13457 O O . ASP F 1 283 ? 22.448 26.947 40.237 1.00 28.43 305 ASP F O 1
ATOM 13462 N N . ARG F 1 284 ? 20.888 26.011 38.921 1.00 24.36 306 ARG F N 1
ATOM 13463 C CA . ARG F 1 284 ? 19.800 26.237 39.870 1.00 26.45 306 ARG F CA 1
ATOM 13464 C C . ARG F 1 284 ? 19.940 25.382 41.128 1.00 31.57 306 ARG F C 1
ATOM 13465 O O . ARG F 1 284 ? 19.730 25.860 42.253 1.00 27.51 306 ARG F O 1
ATOM 13473 N N . LEU F 1 285 ? 20.265 24.110 40.927 1.00 23.32 307 LEU F N 1
ATOM 13474 C CA . LEU F 1 285 ? 20.403 23.198 42.043 1.00 26.45 307 LEU F CA 1
ATOM 13475 C C . LEU F 1 285 ? 21.491 23.723 42.966 1.00 29.88 307 LEU F C 1
ATOM 13476 O O . LEU F 1 285 ? 21.320 23.756 44.185 1.00 36.12 307 LEU F O 1
ATOM 13481 N N . HIS F 1 286 ? 22.592 24.171 42.376 1.00 24.09 308 HIS F N 1
ATOM 13482 C CA . HIS F 1 286 ? 23.671 24.759 43.155 1.00 24.98 308 HIS F CA 1
ATOM 13483 C C . HIS F 1 286 ? 23.181 25.938 43.979 1.00 35.38 308 HIS F C 1
ATOM 13484 O O . HIS F 1 286 ? 23.494 26.047 45.168 1.00 37.92 308 HIS F O 1
ATOM 13491 N N . THR F 1 287 ? 22.424 26.825 43.341 1.00 25.59 309 THR F N 1
ATOM 13492 C CA . THR F 1 287 ? 21.856 27.971 44.032 1.00 33.46 309 THR F CA 1
ATOM 13493 C C . THR F 1 287 ? 21.037 27.512 45.242 1.00 32.61 309 THR F C 1
ATOM 13494 O O . THR F 1 287 ? 21.184 28.039 46.343 1.00 28.87 309 THR F O 1
ATOM 13498 N N . VAL F 1 288 ? 20.193 26.509 45.028 1.00 30.93 310 VAL F N 1
ATOM 13499 C CA . VAL F 1 288 ? 19.337 25.974 46.080 1.00 30.34 310 VAL F CA 1
ATOM 13500 C C . VAL F 1 288 ? 20.129 25.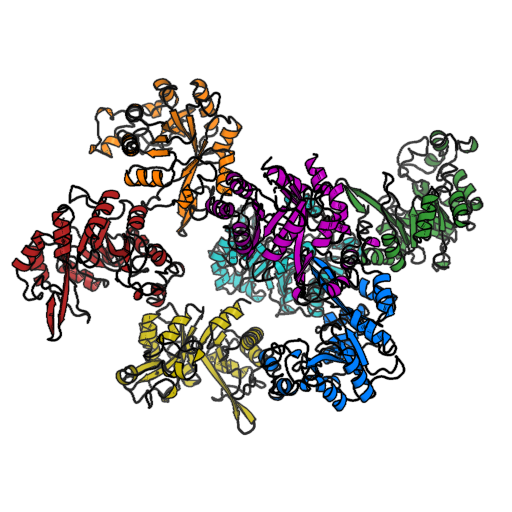345 47.236 1.00 32.83 310 VAL F C 1
ATOM 13501 O O . VAL F 1 288 ? 19.790 25.542 48.411 1.00 27.01 310 VAL F O 1
ATOM 13505 N N . LEU F 1 289 ? 21.181 24.596 46.903 1.00 27.09 311 LEU F N 1
ATOM 13506 C CA . LEU F 1 289 ? 22.062 24.022 47.921 1.00 33.17 311 LEU F CA 1
ATOM 13507 C C . LEU F 1 289 ? 22.677 25.082 48.826 1.00 38.42 311 LEU F C 1
ATOM 13508 O O . LEU F 1 289 ? 22.995 24.809 49.984 1.00 41.75 311 LEU F O 1
ATOM 13513 N N . LYS F 1 290 ? 22.855 26.286 48.291 1.00 36.29 312 LYS F N 1
ATOM 13514 C CA . LYS F 1 290 ? 23.603 27.318 48.992 1.00 35.59 312 LYS F CA 1
ATOM 13515 C C . LYS F 1 290 ? 22.728 28.366 49.662 1.00 38.50 312 LYS F C 1
ATOM 13516 O O . LYS F 1 290 ? 23.246 29.251 50.331 1.00 44.94 312 LYS F O 1
ATOM 13522 N N . GLU F 1 291 ? 21.413 28.256 49.501 1.00 39.88 313 GLU F N 1
ATOM 13523 C CA . GLU F 1 291 ? 20.495 29.294 49.976 1.00 47.65 313 GLU F CA 1
ATOM 13524 C C . GLU F 1 291 ? 20.666 29.659 51.456 1.00 46.56 313 GLU F C 1
ATOM 13525 O O . GLU F 1 291 ? 20.693 28.790 52.324 1.00 46.21 313 GLU F O 1
ATOM 13531 N N . LYS G 1 13 ? 25.340 5.308 58.682 1.00 80.73 35 LYS G N 1
ATOM 13532 C CA . LYS G 1 13 ? 25.897 3.959 58.756 1.00 87.34 35 LYS G CA 1
ATOM 13533 C C . LYS G 1 13 ? 27.427 4.018 58.902 1.00 93.40 35 LYS G C 1
ATOM 13534 O O . LYS G 1 13 ? 27.969 3.830 59.998 1.00 86.71 35 LYS G O 1
ATOM 13540 N N . ASN G 1 14 ? 28.117 4.276 57.792 1.00 102.05 36 ASN G N 1
ATOM 13541 C CA . ASN G 1 14 ? 29.557 4.543 57.812 1.00 100.05 36 ASN G CA 1
ATOM 13542 C C . ASN G 1 14 ? 29.817 6.042 57.639 1.00 92.62 36 ASN G C 1
ATOM 13543 O O . ASN G 1 14 ? 30.865 6.461 57.142 1.00 93.56 36 ASN G O 1
ATOM 13548 N N . LYS G 1 15 ? 28.828 6.829 58.056 1.00 84.50 37 LYS G N 1
ATOM 13549 C CA . LYS G 1 15 ? 28.871 8.288 58.062 1.00 69.50 37 LYS G CA 1
ATOM 13550 C C . LYS G 1 15 ? 30.165 8.858 58.648 1.00 64.26 37 LYS G C 1
ATOM 13551 O O . LYS G 1 15 ? 30.587 8.455 59.736 1.00 63.96 37 LYS G O 1
ATOM 13557 N N . PHE G 1 16 ? 30.785 9.805 57.941 1.00 59.28 38 PHE G N 1
ATOM 13558 C CA . PHE G 1 16 ? 32.056 10.368 58.391 1.00 52.51 38 PHE G CA 1
ATOM 13559 C C . PHE G 1 16 ? 31.916 11.222 59.647 1.00 53.09 38 PHE G C 1
ATOM 13560 O O . PHE G 1 16 ? 31.059 12.103 59.721 1.00 59.52 38 PHE G O 1
ATOM 13568 N N . LEU G 1 17 ? 32.791 10.963 60.617 1.00 51.59 39 LEU G N 1
ATOM 13569 C CA . LEU G 1 17 ? 32.761 11.631 61.917 1.00 44.77 39 LEU G CA 1
ATOM 13570 C C . LEU G 1 17 ? 33.925 12.597 62.126 1.00 45.83 39 LEU G C 1
ATOM 13571 O O . LEU G 1 17 ? 35.081 12.186 62.265 1.00 53.80 39 LEU G O 1
ATOM 13576 N N . ASN G 1 18 ? 33.603 13.883 62.150 1.00 37.89 40 ASN G N 1
ATOM 13577 C CA . ASN G 1 18 ? 34.533 14.929 62.543 1.00 34.74 40 ASN G CA 1
ATOM 13578 C C . ASN G 1 18 ? 34.625 14.963 64.073 1.00 48.79 40 ASN G C 1
ATOM 13579 O O . ASN G 1 18 ? 33.724 15.477 64.754 1.00 43.03 40 ASN G O 1
ATOM 13584 N N . ILE G 1 19 ? 35.710 14.405 64.607 1.00 42.98 41 ILE G N 1
ATOM 13585 C CA . ILE G 1 19 ? 35.892 14.266 66.053 1.00 38.77 41 ILE G CA 1
ATOM 13586 C C . ILE G 1 19 ? 36.833 15.322 66.618 1.00 41.70 41 ILE G C 1
ATOM 13587 O O . ILE G 1 19 ? 38.007 15.374 66.260 1.00 45.82 41 ILE G O 1
ATOM 13592 N N . ALA G 1 20 ? 36.312 16.163 67.505 1.00 45.72 42 ALA G N 1
ATOM 13593 C CA . ALA G 1 20 ? 37.072 17.296 68.031 1.00 41.86 42 ALA G CA 1
ATOM 13594 C C . ALA G 1 20 ? 37.982 16.867 69.177 1.00 43.83 42 ALA G C 1
ATOM 13595 O O . ALA G 1 20 ? 37.518 16.584 70.288 1.00 38.28 42 ALA G O 1
ATOM 13597 N N . HIS G 1 21 ? 39.282 16.836 68.894 1.00 46.38 43 HIS G N 1
ATOM 13598 C CA . HIS G 1 21 ? 40.272 16.309 69.825 1.00 40.42 43 HIS G CA 1
ATOM 13599 C C . HIS G 1 21 ? 40.458 17.227 71.026 1.00 44.88 43 HIS G C 1
ATOM 13600 O O . HIS G 1 21 ? 41.067 18.294 70.910 1.00 49.33 43 HIS G O 1
ATOM 13607 N N . ARG G 1 22 ? 39.927 16.799 72.175 1.00 43.64 44 ARG G N 1
ATOM 13608 C CA . ARG G 1 22 ? 39.935 17.580 73.417 1.00 39.63 44 ARG G CA 1
ATOM 13609 C C . ARG G 1 22 ? 39.237 18.913 73.212 1.00 44.36 44 ARG G C 1
ATOM 13610 O O . ARG G 1 22 ? 39.681 19.927 73.747 1.00 47.21 44 ARG G O 1
ATOM 13618 N N . GLY G 1 23 ? 38.147 18.897 72.439 1.00 45.06 45 GLY G N 1
ATOM 13619 C CA . GLY G 1 23 ? 37.470 20.108 72.014 1.00 34.45 45 GLY G CA 1
ATOM 13620 C C . GLY G 1 23 ? 38.055 20.654 70.720 1.00 45.68 45 GLY G C 1
ATOM 13621 O O . GLY G 1 23 ? 38.577 19.903 69.894 1.00 45.34 45 GLY G O 1
ATOM 13622 N N . ALA G 1 24 ? 37.967 21.968 70.531 1.00 43.67 46 ALA G N 1
ATOM 13623 C CA . ALA G 1 24 ? 38.634 22.612 69.405 1.00 45.09 46 ALA G CA 1
ATOM 13624 C C . ALA G 1 24 ? 40.028 23.045 69.846 1.00 48.17 46 ALA G C 1
ATOM 13625 O O . ALA G 1 24 ? 40.368 24.226 69.796 1.00 50.20 46 ALA G O 1
ATOM 13627 N N . SER G 1 25 ? 40.832 22.073 70.268 1.00 45.30 47 SER G N 1
ATOM 13628 C CA . SER G 1 25 ? 42.025 22.348 71.059 1.00 47.92 47 SER G CA 1
ATOM 13629 C C . SER G 1 25 ? 43.125 23.099 70.306 1.00 47.63 47 SER G C 1
ATOM 13630 O O . SER G 1 25 ? 44.070 23.592 70.919 1.00 50.64 47 SER G O 1
ATOM 13633 N N . GLY G 1 26 ? 43.002 23.193 68.987 1.00 49.00 48 GLY G N 1
ATOM 13634 C CA . GLY G 1 26 ? 43.940 23.963 68.186 1.00 45.09 48 GLY G CA 1
ATOM 13635 C C . GLY G 1 26 ? 43.689 25.465 68.211 1.00 46.39 48 GLY G C 1
ATOM 13636 O O . GLY G 1 26 ? 44.508 26.233 67.718 1.00 49.30 48 GLY G O 1
ATOM 13637 N N . HIS G 1 27 ? 42.553 25.877 68.777 1.00 52.76 49 HIS G N 1
ATOM 13638 C CA . HIS G 1 27 ? 42.197 27.296 68.921 1.00 55.71 49 HIS G CA 1
ATOM 13639 C C . HIS G 1 27 ? 42.069 27.740 70.384 1.00 53.57 49 HIS G C 1
ATOM 13640 O O . HIS G 1 27 ? 42.085 28.931 70.676 1.00 56.98 49 HIS G O 1
ATOM 13647 N N . ALA G 1 28 ? 41.917 26.786 71.297 1.00 50.58 50 ALA G N 1
ATOM 13648 C CA . ALA G 1 28 ? 41.666 27.098 72.704 1.00 51.71 50 ALA G CA 1
ATOM 13649 C C . ALA G 1 28 ? 42.284 26.023 73.602 1.00 52.95 50 ALA G C 1
ATOM 13650 O O . ALA G 1 28 ? 42.579 24.927 73.126 1.00 56.80 50 ALA G O 1
ATOM 13652 N N . PRO G 1 29 ? 42.502 26.330 74.896 1.00 49.35 51 PRO G N 1
ATOM 13653 C CA . PRO G 1 29 ? 43.096 25.318 75.783 1.00 49.72 51 PRO G CA 1
ATOM 13654 C C . PRO G 1 29 ? 42.248 24.048 75.906 1.00 50.65 51 PRO G C 1
ATOM 13655 O O . PRO G 1 29 ? 41.038 24.113 76.149 1.00 49.78 51 PRO G O 1
ATOM 13659 N N . GLU G 1 30 ? 42.904 22.902 75.740 1.00 48.71 52 GLU G N 1
ATOM 13660 C CA . GLU G 1 30 ? 42.249 21.599 75.745 1.00 43.13 52 GLU G CA 1
ATOM 13661 C C . GLU G 1 30 ? 41.433 21.349 77.010 1.00 47.73 52 GLU G C 1
ATOM 13662 O O . GLU G 1 30 ? 41.842 21.723 78.112 1.00 49.00 52 GLU G O 1
ATOM 13668 N N . HIS G 1 31 ? 40.279 20.716 76.836 1.00 38.89 53 HIS G N 1
ATOM 13669 C CA . HIS G 1 31 ? 39.456 20.313 77.962 1.00 50.53 53 HIS G CA 1
ATOM 13670 C C . HIS G 1 31 ? 39.119 21.499 78.848 1.00 52.98 53 HIS G C 1
ATOM 13671 O O . HIS G 1 31 ? 39.335 21.469 80.058 1.00 56.04 53 HIS G O 1
ATOM 13678 N N . THR G 1 32 ? 38.631 22.557 78.214 1.00 51.56 54 THR G N 1
ATOM 13679 C CA . THR G 1 32 ? 38.073 23.705 78.906 1.00 51.94 54 THR G CA 1
ATOM 13680 C C . THR G 1 32 ? 36.789 24.065 78.188 1.00 51.14 54 THR G C 1
ATOM 13681 O O . THR G 1 32 ? 36.577 23.644 77.046 1.00 45.33 54 THR G O 1
ATOM 13685 N N . PHE G 1 33 ? 35.935 24.844 78.842 1.00 54.83 55 PHE G N 1
ATOM 13686 C CA . PHE G 1 33 ? 34.685 25.255 78.215 1.00 52.52 55 PHE G CA 1
ATOM 13687 C C . PHE G 1 33 ? 34.946 26.275 77.104 1.00 48.83 55 PHE G C 1
ATOM 13688 O O . PHE G 1 33 ? 34.156 26.397 76.168 1.00 45.48 55 PHE G O 1
ATOM 13696 N N . ALA G 1 34 ? 36.067 26.985 77.193 1.00 48.89 56 ALA G N 1
ATOM 13697 C CA . ALA G 1 34 ? 36.468 27.888 76.118 1.00 52.42 56 ALA G CA 1
ATOM 13698 C C . ALA G 1 34 ? 36.644 27.109 74.819 1.00 56.50 56 ALA G C 1
ATOM 13699 O O . ALA G 1 34 ? 36.352 27.608 73.729 1.00 58.46 56 ALA G O 1
ATOM 13701 N N . SER G 1 35 ? 37.107 25.870 74.962 1.00 56.55 57 SER G N 1
ATOM 13702 C CA . SER G 1 35 ? 37.388 24.990 73.833 1.00 57.12 57 SER G CA 1
ATOM 13703 C C . SER G 1 35 ? 36.168 24.189 73.384 1.00 55.76 57 SER G C 1
ATOM 13704 O O . SER G 1 35 ? 35.943 24.003 72.183 1.00 48.54 57 SER G O 1
ATOM 13707 N N . TYR G 1 36 ? 35.400 23.697 74.353 1.00 54.67 58 TYR G N 1
ATOM 13708 C CA . TYR G 1 36 ? 34.198 22.931 74.056 1.00 50.14 58 TYR G CA 1
ATOM 13709 C C . TYR G 1 36 ? 33.147 23.794 73.352 1.00 49.93 58 TYR G C 1
ATOM 13710 O O . TYR G 1 36 ? 32.347 23.283 72.572 1.00 45.40 58 TYR G O 1
ATOM 13719 N N . ASP G 1 37 ? 33.163 25.102 73.619 1.00 52.48 59 ASP G N 1
ATOM 13720 C CA . ASP G 1 37 ? 32.128 26.008 73.108 1.00 55.15 59 ASP G CA 1
ATOM 13721 C C . ASP G 1 37 ? 32.285 26.333 71.619 1.00 49.25 59 ASP G C 1
ATOM 13722 O O . ASP G 1 37 ? 31.317 26.718 70.960 1.00 49.08 59 ASP G O 1
ATOM 13727 N N . LEU G 1 38 ? 33.495 26.175 71.092 1.00 45.74 60 LEU G N 1
ATOM 13728 C CA . LEU G 1 38 ? 33.751 26.397 69.666 1.00 50.04 60 LEU G CA 1
ATOM 13729 C C . LEU G 1 38 ? 33.344 25.200 68.803 1.00 53.39 60 LEU G C 1
ATOM 13730 O O . LEU G 1 38 ? 33.299 25.289 67.576 1.00 57.41 60 LEU G O 1
ATOM 13735 N N . VAL G 1 39 ? 33.044 24.081 69.452 1.00 52.70 61 VAL G N 1
ATOM 13736 C CA . VAL G 1 39 ? 32.953 22.795 68.766 1.00 50.71 61 VAL G CA 1
ATOM 13737 C C . VAL G 1 39 ? 31.684 22.647 67.933 1.00 50.37 61 VAL G C 1
ATOM 13738 O O . VAL G 1 39 ? 31.732 22.168 66.795 1.00 48.40 61 VAL G O 1
ATOM 13742 N N . LYS G 1 40 ? 30.558 23.077 68.492 1.00 53.77 62 LYS G N 1
ATOM 13743 C CA . LYS G 1 40 ? 29.283 22.965 67.802 1.00 51.98 62 LYS G CA 1
ATOM 13744 C C . LYS G 1 40 ? 29.274 23.800 66.526 1.00 57.52 62 LYS G C 1
ATOM 13745 O O . LYS G 1 40 ? 28.864 23.325 65.465 1.00 56.76 62 LYS G O 1
ATOM 13751 N N . LYS G 1 41 ? 29.741 25.041 66.638 1.00 62.32 63 LYS G N 1
ATOM 13752 C CA . LYS G 1 41 ? 29.736 25.981 65.519 1.00 68.01 63 LYS G CA 1
ATOM 13753 C C . LYS G 1 41 ? 30.750 25.623 64.429 1.00 68.29 63 LYS G C 1
ATOM 13754 O O . LYS G 1 41 ? 30.594 26.034 63.280 1.00 69.78 63 LYS G O 1
ATOM 13760 N N . MET G 1 42 ? 31.780 24.853 64.782 1.00 66.31 64 MET G N 1
ATOM 13761 C CA . MET G 1 42 ? 32.757 24.397 63.794 1.00 57.59 64 MET G CA 1
ATOM 13762 C C . MET G 1 42 ? 32.343 23.088 63.122 1.00 53.88 64 MET G C 1
ATOM 13763 O O . MET G 1 42 ? 33.134 22.485 62.405 1.00 51.24 64 MET G O 1
ATOM 13768 N N . LYS G 1 43 ? 31.109 22.656 63.377 1.00 56.13 65 LYS G N 1
ATOM 13769 C CA . LYS G 1 43 ? 30.500 21.492 62.727 1.00 59.16 65 LYS G CA 1
ATOM 13770 C C . LYS G 1 43 ? 31.172 20.150 63.074 1.00 56.38 65 LYS G C 1
ATOM 13771 O O . LYS G 1 43 ? 31.207 19.234 62.249 1.00 52.67 65 LYS G O 1
ATOM 13777 N N . ALA G 1 44 ? 31.685 20.030 64.297 1.00 55.05 66 ALA G N 1
ATOM 13778 C CA . ALA G 1 44 ? 32.193 18.752 64.785 1.00 48.30 66 ALA G CA 1
ATOM 13779 C C . ALA G 1 44 ? 31.032 17.848 65.200 1.00 49.05 66 ALA G C 1
ATOM 13780 O O . ALA G 1 44 ? 30.044 18.308 65.772 1.00 44.56 66 ALA G O 1
ATOM 13782 N N . ASP G 1 45 ? 31.165 16.559 64.912 1.00 51.13 67 ASP G N 1
ATOM 13783 C CA . ASP G 1 45 ? 30.119 15.590 65.206 1.00 44.99 67 ASP G CA 1
ATOM 13784 C C . ASP G 1 45 ? 30.284 15.020 66.598 1.00 45.58 67 ASP G C 1
ATOM 13785 O O . ASP G 1 45 ? 29.306 14.658 67.244 1.00 55.86 67 ASP G O 1
ATOM 13790 N N . TYR G 1 46 ? 31.528 14.916 67.053 1.00 45.18 68 TYR G N 1
ATOM 13791 C CA . TYR G 1 46 ? 31.817 14.366 68.376 1.00 43.00 68 TYR G CA 1
ATOM 13792 C C . TYR G 1 46 ? 32.822 15.201 69.151 1.00 43.86 68 TYR G C 1
ATOM 13793 O O . TYR G 1 46 ? 33.829 15.671 68.604 1.00 38.25 68 TYR G O 1
ATOM 13802 N N . LEU G 1 47 ? 32.545 15.361 70.438 1.00 41.36 69 LEU G N 1
ATOM 13803 C CA . LEU G 1 47 ? 33.458 16.028 71.344 1.00 44.78 69 LEU G CA 1
ATOM 13804 C C . LEU G 1 47 ? 34.253 14.969 72.104 1.00 48.70 69 LEU G C 1
ATOM 13805 O O . LEU G 1 47 ? 33.693 14.228 72.912 1.00 53.38 69 LEU G O 1
ATOM 13810 N N . GLU G 1 48 ? 35.553 14.885 71.842 1.00 45.43 70 GLU G N 1
ATOM 13811 C CA . GLU G 1 48 ? 36.369 13.858 72.481 1.00 42.07 70 GLU G CA 1
ATOM 13812 C C . GLU G 1 48 ? 36.832 14.291 73.873 1.00 42.00 70 GLU G C 1
ATOM 13813 O O . GLU G 1 48 ? 37.286 15.414 74.067 1.00 36.10 70 GLU G O 1
ATOM 13819 N N . LEU G 1 49 ? 36.700 13.384 74.838 1.00 48.06 71 LEU G N 1
ATOM 13820 C CA . LEU G 1 49 ? 36.996 13.668 76.240 1.00 48.00 71 LEU G CA 1
ATOM 13821 C C . LEU G 1 49 ? 37.900 12.610 76.865 1.00 53.16 71 LEU G C 1
ATOM 13822 O O . LEU G 1 49 ? 37.586 11.418 76.824 1.00 54.48 71 LEU G O 1
ATOM 13827 N N . ASP G 1 50 ? 39.016 13.048 77.443 1.00 52.54 72 ASP G N 1
ATOM 13828 C CA . ASP G 1 50 ? 39.812 12.194 78.319 1.00 50.58 72 ASP G CA 1
ATOM 13829 C C . ASP G 1 50 ? 39.365 12.424 79.757 1.00 50.93 72 ASP G C 1
ATOM 13830 O O . ASP G 1 50 ? 39.257 13.572 80.188 1.00 52.95 72 ASP G O 1
ATOM 13835 N N . ILE G 1 51 ? 39.108 11.352 80.504 1.00 50.84 73 ILE G N 1
ATOM 13836 C CA . ILE G 1 51 ? 38.624 11.512 81.873 1.00 55.46 73 ILE G CA 1
ATOM 13837 C C . ILE G 1 51 ? 39.542 10.933 82.947 1.00 59.27 73 ILE G C 1
ATOM 13838 O O . ILE G 1 51 ? 40.166 9.886 82.769 1.00 63.78 73 ILE G O 1
ATOM 13843 N N . GLN G 1 52 ? 39.617 11.646 84.067 1.00 57.78 74 GLN G N 1
ATOM 13844 C CA . GLN G 1 52 ? 40.334 11.192 85.251 1.00 53.15 74 GLN G CA 1
ATOM 13845 C C . GLN G 1 52 ? 39.356 11.065 86.418 1.00 53.32 74 GLN G C 1
ATOM 13846 O O . GLN G 1 52 ? 38.259 11.628 86.376 1.00 51.60 74 GLN G O 1
ATOM 13852 N N . LEU G 1 53 ? 39.758 10.344 87.463 1.00 55.65 75 LEU G N 1
ATOM 13853 C CA . LEU G 1 53 ? 38.932 10.187 88.665 1.00 61.26 75 LEU G CA 1
ATOM 13854 C C . LEU G 1 53 ? 39.610 10.810 89.894 1.00 64.08 75 LEU G C 1
ATOM 13855 O O . LEU G 1 53 ? 40.730 10.441 90.241 1.00 71.40 75 LEU G O 1
ATOM 13860 N N . THR G 1 54 ? 38.937 11.753 90.550 1.00 60.23 76 THR G N 1
ATOM 13861 C CA . THR G 1 54 ? 39.525 12.448 91.697 1.00 64.62 76 THR G CA 1
ATOM 13862 C C . THR G 1 54 ? 39.453 11.616 92.978 1.00 68.94 76 THR G C 1
ATOM 13863 O O . THR G 1 54 ? 38.824 10.555 93.003 1.00 66.85 76 THR G O 1
ATOM 13867 N N . LYS G 1 55 ? 40.102 12.109 94.033 1.00 70.44 77 LYS G N 1
ATOM 13868 C CA . LYS G 1 55 ? 40.154 11.422 95.322 1.00 75.91 77 LYS G CA 1
ATOM 13869 C C . LYS G 1 55 ? 38.763 11.093 95.869 1.00 85.34 77 LYS G C 1
ATOM 13870 O O . LYS G 1 55 ? 38.543 10.008 96.413 1.00 89.77 77 LYS G O 1
ATOM 13876 N N . ASP G 1 56 ? 37.824 12.025 95.714 1.00 85.96 78 ASP G N 1
ATOM 13877 C CA . ASP G 1 56 ? 36.469 11.846 96.242 1.00 87.05 78 ASP G CA 1
ATOM 13878 C C . ASP G 1 56 ? 35.459 11.329 95.202 1.00 81.34 78 ASP G C 1
ATOM 13879 O O . ASP G 1 56 ? 34.252 11.516 95.356 1.00 80.81 78 ASP G O 1
ATOM 13884 N N . GLY G 1 57 ? 35.955 10.687 94.148 1.00 76.89 79 GLY G N 1
ATOM 13885 C CA . GLY G 1 57 ? 35.104 9.948 93.231 1.00 71.12 79 GLY G CA 1
ATOM 13886 C C . GLY G 1 57 ? 34.385 10.753 92.165 1.00 68.11 79 GLY G C 1
ATOM 13887 O O . GLY G 1 57 ? 33.271 10.405 91.765 1.00 66.60 79 GLY G O 1
ATOM 13888 N N . GLN G 1 58 ? 35.022 11.821 91.698 1.00 64.83 80 GLN G N 1
ATOM 13889 C CA . GLN G 1 58 ? 34.443 12.667 90.661 1.00 63.60 80 GLN G CA 1
ATOM 13890 C C . GLN G 1 58 ? 35.188 12.525 89.332 1.00 58.33 80 GLN G C 1
ATOM 13891 O O . GLN G 1 58 ? 36.413 12.623 89.285 1.00 56.68 80 GLN G O 1
ATOM 13897 N N . LEU G 1 59 ? 34.450 12.295 88.251 1.00 55.36 81 LEU G N 1
ATOM 13898 C CA . LEU G 1 59 ? 35.061 12.208 86.927 1.00 53.80 81 LEU G CA 1
ATOM 13899 C C . LEU G 1 59 ? 35.321 13.608 86.361 1.00 52.41 81 LEU G C 1
ATOM 13900 O O . LEU G 1 59 ? 34.402 14.404 86.210 1.00 54.14 81 LEU G O 1
ATOM 13905 N N . ILE G 1 60 ? 36.579 13.917 86.069 1.00 51.88 82 ILE G N 1
ATOM 13906 C CA . ILE G 1 60 ? 36.918 15.212 85.480 1.00 53.29 82 ILE G CA 1
ATOM 13907 C C . ILE G 1 60 ? 37.523 15.037 84.086 1.00 51.85 82 ILE G C 1
ATOM 13908 O O . ILE G 1 60 ? 37.896 13.934 83.699 1.00 54.77 82 ILE G O 1
ATOM 13913 N N . ALA G 1 61 ? 37.620 16.123 83.330 1.00 50.94 83 ALA G N 1
ATOM 13914 C CA . ALA G 1 61 ? 38.187 16.050 81.985 1.00 46.70 83 ALA G CA 1
ATOM 13915 C C . ALA G 1 61 ? 39.590 16.629 81.953 1.00 48.40 83 ALA G C 1
ATOM 13916 O O . ALA G 1 61 ? 39.794 17.826 82.151 1.00 52.99 83 ALA G O 1
ATOM 13918 N N . MET G 1 62 ? 40.554 15.759 81.693 1.00 49.44 84 MET G N 1
ATOM 13919 C CA . MET G 1 62 ? 41.954 16.139 81.633 1.00 51.17 84 MET G CA 1
ATOM 13920 C C . MET G 1 62 ? 42.686 15.007 80.949 1.00 54.02 84 MET G C 1
ATOM 13921 O O . MET G 1 62 ? 42.408 13.838 81.229 1.00 51.62 84 MET G O 1
ATOM 13926 N N . HIS G 1 63 ? 43.599 15.339 80.039 1.00 57.13 85 HIS G N 1
ATOM 13927 C CA . HIS G 1 63 ? 44.295 14.305 79.282 1.00 59.55 85 HIS G CA 1
ATOM 13928 C C . HIS G 1 63 ? 45.306 13.549 80.142 1.00 63.52 85 HIS G C 1
ATOM 13929 O O . HIS G 1 63 ? 45.348 12.317 80.123 1.00 58.51 85 HIS G O 1
ATOM 13936 N N . ASP G 1 64 ? 46.122 14.287 80.890 1.00 68.05 86 ASP G N 1
ATOM 13937 C CA . ASP G 1 64 ? 47.148 13.677 81.731 1.00 71.30 86 ASP G CA 1
ATOM 13938 C C . ASP G 1 64 ? 46.600 13.196 83.072 1.00 70.93 86 ASP G C 1
ATOM 13939 O O . ASP G 1 64 ? 45.568 13.682 83.548 1.00 65.39 86 ASP G O 1
ATOM 13944 N N . THR G 1 65 ? 47.306 12.243 83.677 1.00 72.20 87 THR G N 1
ATOM 13945 C CA . THR G 1 65 ? 47.013 11.822 85.041 1.00 73.26 87 THR G CA 1
ATOM 13946 C C . THR G 1 65 ? 47.582 12.853 86.024 1.00 77.41 87 THR G C 1
ATOM 13947 O O . THR G 1 65 ? 47.028 13.070 87.102 1.00 82.19 87 THR G O 1
ATOM 13951 N N . ALA G 1 66 ? 48.686 13.492 85.645 1.00 76.41 88 ALA G N 1
ATOM 13952 C CA . ALA G 1 66 ? 49.229 14.597 86.426 1.00 78.16 88 ALA G CA 1
ATOM 13953 C C . ALA G 1 66 ? 48.670 15.925 85.916 1.00 76.66 88 ALA G C 1
ATOM 13954 O O . ALA G 1 66 ? 48.462 16.104 84.715 1.00 71.79 88 ALA G O 1
ATOM 13956 N N . VAL G 1 67 ? 48.430 16.858 86.830 1.00 80.09 89 VAL G N 1
ATOM 13957 C CA . VAL G 1 67 ? 47.807 18.132 86.474 1.00 83.25 89 VAL G CA 1
ATOM 13958 C C . VAL G 1 67 ? 48.795 19.141 85.873 1.00 84.11 89 VAL G C 1
ATOM 13959 O O . VAL G 1 67 ? 48.385 20.184 85.366 1.00 83.55 89 VAL G O 1
ATOM 13963 N N . ASP G 1 68 ? 50.085 18.811 85.914 1.00 83.70 90 ASP G N 1
ATOM 13964 C CA . ASP G 1 68 ? 51.163 19.783 85.711 1.00 82.20 90 ASP G CA 1
ATOM 13965 C C . ASP G 1 68 ? 51.180 20.543 84.377 1.00 74.87 90 ASP G C 1
ATOM 13966 O O . ASP G 1 68 ? 51.198 21.775 84.368 1.00 74.77 90 ASP G O 1
ATOM 13971 N N . ARG G 1 69 ? 51.194 19.825 83.260 1.00 67.28 91 ARG G N 1
ATOM 13972 C CA . ARG G 1 69 ? 51.331 20.473 81.954 1.00 66.43 91 ARG G CA 1
ATOM 13973 C C . ARG G 1 69 ? 50.220 21.486 81.633 1.00 69.96 91 ARG G C 1
ATOM 13974 O O . ARG G 1 69 ? 50.493 22.542 81.061 1.00 70.64 91 ARG G O 1
ATOM 13982 N N . THR G 1 70 ? 48.976 21.174 81.996 1.00 68.20 92 THR G N 1
ATOM 13983 C CA . THR G 1 70 ? 47.845 22.025 81.615 1.00 64.48 92 THR G CA 1
ATOM 13984 C C . THR G 1 70 ? 47.349 22.929 82.745 1.00 67.71 92 THR G C 1
ATOM 13985 O O . THR G 1 70 ? 46.351 23.631 82.587 1.00 65.23 92 THR G O 1
ATOM 13989 N N . THR G 1 71 ? 48.026 22.901 83.889 1.00 70.98 93 THR G N 1
ATOM 13990 C CA . THR G 1 71 ? 47.653 23.765 85.007 1.00 75.36 93 THR G CA 1
ATOM 13991 C C . THR G 1 71 ? 48.889 24.339 85.691 1.00 80.80 93 THR G C 1
ATOM 13992 O O . THR G 1 71 ? 50.019 23.934 85.417 1.00 84.07 93 THR G O 1
ATOM 13996 N N . ASN G 1 72 ? 48.657 25.287 86.588 1.00 81.35 94 ASN G N 1
ATOM 13997 C CA . ASN G 1 72 ? 49.717 25.858 87.403 1.00 82.56 94 ASN G CA 1
ATOM 13998 C C . ASN G 1 72 ? 50.100 24.924 88.547 1.00 88.17 94 ASN G C 1
ATOM 13999 O O . ASN G 1 72 ? 51.191 25.022 89.106 1.00 92.97 94 ASN G O 1
ATOM 14004 N N . GLY G 1 73 ? 49.186 24.022 88.893 1.00 86.49 95 GLY G N 1
ATOM 14005 C CA . GLY G 1 73 ? 49.380 23.128 90.019 1.00 85.94 95 GLY G CA 1
ATOM 14006 C C . GLY G 1 73 ? 50.338 21.984 89.749 1.00 86.73 95 GLY G C 1
ATOM 14007 O O . GLY G 1 73 ? 50.985 21.918 88.699 1.00 86.60 95 GLY G O 1
ATOM 14008 N N . THR G 1 74 ? 50.427 21.075 90.712 1.00 86.94 96 THR G N 1
ATOM 14009 C CA . THR G 1 74 ? 51.299 19.918 90.591 1.00 89.62 96 THR G CA 1
ATOM 14010 C C . THR G 1 74 ? 50.658 18.692 91.225 1.00 85.71 96 THR G C 1
ATOM 14011 O O . THR G 1 74 ? 49.779 18.816 92.071 1.00 88.77 96 THR G O 1
ATOM 14015 N N . GLY G 1 75 ? 51.098 17.509 90.813 1.00 84.36 97 GLY G N 1
ATOM 14016 C CA . GLY G 1 75 ? 50.636 16.281 91.428 1.00 83.78 97 GLY G CA 1
ATOM 14017 C C . GLY G 1 75 ? 49.580 15.555 90.621 1.00 80.16 97 GLY G C 1
ATOM 14018 O O . GLY G 1 75 ? 49.104 16.059 89.602 1.00 74.46 97 GLY G O 1
ATOM 14019 N N . GLU G 1 76 ? 49.215 14.365 91.090 1.00 87.58 98 GLU G N 1
ATOM 14020 C CA . GLU G 1 76 ? 48.271 13.499 90.389 1.00 91.11 98 GLU G CA 1
ATOM 14021 C C . GLU G 1 76 ? 46.826 13.927 90.628 1.00 88.38 98 GLU G C 1
ATOM 14022 O O . GLU G 1 76 ? 46.527 14.592 91.618 1.00 93.35 98 GLU G O 1
ATOM 14028 N N . VAL G 1 77 ? 45.935 13.548 89.715 1.00 78.38 99 VAL G N 1
ATOM 14029 C CA . VAL G 1 77 ? 44.508 13.788 89.900 1.00 74.30 99 VAL G CA 1
ATOM 14030 C C . VAL G 1 77 ? 43.982 13.006 91.112 1.00 76.31 99 VAL G C 1
ATOM 14031 O O . VAL G 1 77 ? 43.302 13.568 91.978 1.00 75.23 99 VAL G O 1
ATOM 14035 N N . ARG G 1 78 ? 44.328 11.720 91.175 1.00 73.47 100 ARG G N 1
ATOM 14036 C CA . ARG G 1 78 ? 43.824 10.811 92.203 1.00 75.91 100 ARG G CA 1
ATOM 14037 C C . ARG G 1 78 ? 44.204 11.230 93.631 1.00 90.20 100 ARG G C 1
ATOM 14038 O O . ARG G 1 78 ? 43.615 10.744 94.603 1.00 91.44 100 ARG G O 1
ATOM 14046 N N . ASP G 1 79 ? 45.183 12.129 93.750 1.00 95.05 101 ASP G N 1
ATOM 14047 C CA . ASP G 1 79 ? 45.624 12.641 95.049 1.00 101.73 101 ASP G CA 1
ATOM 14048 C C . ASP G 1 79 ? 44.936 13.962 95.387 1.00 95.99 101 ASP G C 1
ATOM 14049 O O . ASP G 1 79 ? 45.289 14.620 96.368 1.00 102.54 101 ASP G O 1
ATOM 14054 N N . LYS G 1 80 ? 43.962 14.351 94.571 1.00 85.65 102 LYS G N 1
ATOM 14055 C CA . LYS G 1 80 ? 43.278 15.624 94.763 1.00 81.78 102 LYS G CA 1
ATOM 14056 C C . LYS G 1 80 ? 41.765 15.499 94.862 1.00 82.86 102 LYS G C 1
ATOM 14057 O O . LYS G 1 80 ? 41.131 14.789 94.079 1.00 78.31 102 LYS G O 1
ATOM 14063 N N . THR G 1 81 ? 41.190 16.208 95.828 1.00 86.25 103 THR G N 1
ATOM 14064 C CA . THR G 1 81 ? 39.742 16.332 95.918 1.00 89.19 103 THR G CA 1
ATOM 14065 C C . THR G 1 81 ? 39.264 17.221 94.771 1.00 85.80 103 THR G C 1
ATOM 14066 O O . THR G 1 81 ? 40.077 17.808 94.053 1.00 84.84 103 THR G O 1
ATOM 14070 N N . LEU G 1 82 ? 37.952 17.319 94.591 1.00 84.04 104 LEU G N 1
ATOM 14071 C CA . LEU G 1 82 ? 37.408 18.110 93.491 1.00 79.76 104 LEU G CA 1
ATOM 14072 C C . LEU G 1 82 ? 37.684 19.601 93.678 1.00 84.69 104 LEU G C 1
ATOM 14073 O O . LEU G 1 82 ? 38.068 20.291 92.735 1.00 81.24 104 LEU G O 1
ATOM 14078 N N . SER G 1 83 ? 37.488 20.085 94.901 1.00 88.00 105 SER G N 1
ATOM 14079 C CA . SER G 1 83 ? 37.669 21.495 95.217 1.00 84.02 105 SER G CA 1
ATOM 14080 C C . SER G 1 83 ? 39.113 21.943 95.024 1.00 83.59 105 SER G C 1
ATOM 14081 O O . SER G 1 83 ? 39.368 23.110 94.717 1.00 86.02 105 SER G O 1
ATOM 14084 N N . GLU G 1 84 ? 40.052 21.021 95.228 1.00 80.64 106 GLU G N 1
ATOM 14085 C CA . GLU G 1 84 ? 41.465 21.308 95.008 1.00 80.87 106 GLU G CA 1
ATOM 14086 C C . GLU G 1 84 ? 41.720 21.594 93.535 1.00 79.86 106 GLU G C 1
ATOM 14087 O O . GLU G 1 84 ? 42.408 22.556 93.179 1.00 79.94 106 GLU G O 1
ATOM 14093 N N . ILE G 1 85 ? 41.148 20.748 92.684 1.00 77.48 107 ILE G N 1
ATOM 14094 C CA . ILE G 1 85 ? 41.311 20.859 91.236 1.00 72.89 107 ILE G CA 1
ATOM 14095 C C . ILE G 1 85 ? 40.514 22.033 90.674 1.00 67.10 107 ILE G C 1
ATOM 14096 O O . ILE G 1 85 ? 40.878 22.625 89.655 1.00 63.04 107 ILE G O 1
ATOM 14101 N N . LYS G 1 86 ? 39.429 22.372 91.357 1.00 69.56 108 LYS G N 1
ATOM 14102 C CA . LYS G 1 86 ? 38.579 23.480 90.949 1.00 70.79 108 LYS G CA 1
ATOM 14103 C C . LYS G 1 86 ? 39.259 24.820 91.215 1.00 75.35 108 LYS G C 1
ATOM 14104 O O . LYS G 1 86 ? 38.995 25.812 90.538 1.00 70.95 108 LYS G O 1
ATOM 14110 N N . SER G 1 87 ? 40.152 24.838 92.197 1.00 81.67 109 SER G N 1
ATOM 14111 C CA . SER G 1 87 ? 40.819 26.072 92.586 1.00 87.20 109 SER G CA 1
ATOM 14112 C C . SER G 1 87 ? 41.907 26.456 91.585 1.00 86.94 109 SER G C 1
ATOM 14113 O O . SER G 1 87 ? 42.596 27.455 91.765 1.00 87.89 109 SER G O 1
ATOM 14116 N N . LEU G 1 88 ? 42.035 25.674 90.517 1.00 86.23 110 LEU G N 1
ATOM 14117 C CA . LEU G 1 88 ? 43.134 25.836 89.565 1.00 87.51 110 LEU G CA 1
ATOM 14118 C C . LEU G 1 88 ? 42.817 26.707 88.344 1.00 81.51 110 LEU G C 1
ATOM 14119 O O . LEU G 1 88 ? 41.661 27.064 88.083 1.00 79.30 110 LEU G O 1
ATOM 14124 N N . ASP G 1 89 ? 43.874 27.042 87.608 1.00 78.04 111 ASP G N 1
ATOM 14125 C CA . ASP G 1 89 ? 43.770 27.743 86.333 1.00 77.75 111 ASP G CA 1
ATOM 14126 C C . ASP G 1 89 ? 44.216 26.816 85.193 1.00 73.21 111 ASP G C 1
ATOM 14127 O O . ASP G 1 89 ? 45.389 26.439 85.098 1.00 71.91 111 ASP G O 1
ATOM 14132 N N . ALA G 1 90 ? 43.269 26.458 84.331 1.00 65.58 112 ALA G N 1
ATOM 14133 C CA . ALA G 1 90 ? 43.506 25.451 83.310 1.00 61.84 112 ALA G CA 1
ATOM 14134 C C . ALA G 1 90 ? 43.620 26.059 81.912 1.00 62.47 112 ALA G C 1
ATOM 14135 O O . ALA G 1 90 ? 43.616 25.338 80.906 1.00 57.72 112 ALA G O 1
ATOM 14137 N N . GLY G 1 91 ? 43.730 27.383 81.853 1.00 64.25 113 GLY G N 1
ATOM 14138 C CA . GLY G 1 91 ? 43.759 28.078 80.583 1.00 63.39 113 GLY G CA 1
ATOM 14139 C C . GLY G 1 91 ? 45.024 28.869 80.299 1.00 73.09 113 GLY G C 1
ATOM 14140 O O . GLY G 1 91 ? 45.423 28.994 79.140 1.00 72.60 113 GLY G O 1
ATOM 14141 N N . SER G 1 92 ? 45.657 29.395 81.346 1.00 78.59 114 SER G N 1
ATOM 14142 C CA . SER G 1 92 ? 46.812 30.281 81.181 1.00 85.33 114 SER G CA 1
ATOM 14143 C C . SER G 1 92 ? 47.982 29.634 80.445 1.00 83.32 114 SER G C 1
ATOM 14144 O O . SER G 1 92 ? 48.685 30.308 79.689 1.00 86.54 114 SER G O 1
ATOM 14147 N N . TRP G 1 93 ? 48.184 28.336 80.664 1.00 79.08 115 TRP G N 1
ATOM 14148 C CA . TRP G 1 93 ? 49.278 27.606 80.026 1.00 74.19 115 TRP G CA 1
ATOM 14149 C C . TRP G 1 93 ? 49.197 27.703 78.502 1.00 74.70 115 TRP G C 1
ATOM 14150 O O . TRP G 1 93 ? 50.220 27.665 77.822 1.00 80.34 115 TRP G O 1
ATOM 14161 N N . PHE G 1 94 ? 47.979 27.817 77.973 1.00 69.20 116 PHE G N 1
ATOM 14162 C CA . PHE G 1 94 ? 47.767 27.891 76.530 1.00 68.92 116 PHE G CA 1
ATOM 14163 C C . PHE G 1 94 ? 48.371 29.170 75.949 1.00 75.21 116 PHE G C 1
ATOM 14164 O O . PHE G 1 94 ? 49.033 29.139 74.909 1.00 75.00 116 PHE G O 1
ATOM 14172 N N . ASN G 1 95 ? 48.137 30.292 76.622 1.00 77.13 117 ASN G N 1
ATOM 14173 C CA . ASN G 1 95 ? 48.605 31.584 76.136 1.00 75.36 117 ASN G CA 1
ATOM 14174 C C . ASN G 1 95 ? 50.121 31.695 76.107 1.00 81.61 117 ASN G C 1
ATOM 14175 O O . ASN G 1 95 ? 50.671 32.487 75.339 1.00 84.42 117 ASN G O 1
ATOM 14180 N N . LYS G 1 96 ? 50.795 30.908 76.944 1.00 83.50 118 LYS G N 1
ATOM 14181 C CA . LYS G 1 96 ? 52.252 30.968 77.033 1.00 88.20 118 LYS G CA 1
ATOM 14182 C C . LYS G 1 96 ? 52.921 30.039 76.028 1.00 92.32 118 LYS G C 1
ATOM 14183 O O . LYS G 1 96 ? 54.009 30.334 75.537 1.00 99.51 118 LYS G O 1
ATOM 14189 N N . ALA G 1 97 ? 52.273 28.921 75.713 1.00 91.37 119 ALA G N 1
ATOM 14190 C CA . ALA G 1 97 ? 52.804 27.994 74.712 1.00 85.71 119 ALA G CA 1
ATOM 14191 C C . ALA G 1 97 ? 52.579 28.525 73.294 1.00 86.25 119 ALA G C 1
ATOM 14192 O O . ALA G 1 97 ? 53.511 28.572 72.494 1.00 86.69 119 ALA G O 1
ATOM 14194 N N . TYR G 1 98 ? 51.339 28.922 72.996 1.00 86.13 120 TYR G N 1
ATOM 14195 C CA . TYR G 1 98 ? 50.972 29.511 71.701 1.00 85.08 120 TYR G CA 1
ATOM 14196 C C . TYR G 1 98 ? 50.540 30.978 71.861 1.00 78.12 120 TYR G C 1
ATOM 14197 O O . TYR G 1 98 ? 49.351 31.267 71.991 1.00 72.04 120 TYR G O 1
ATOM 14206 N N . PRO G 1 99 ? 51.508 31.908 71.851 1.00 81.23 121 PRO G N 1
ATOM 14207 C CA . PRO G 1 99 ? 51.226 33.335 72.073 1.00 83.79 121 PRO G CA 1
ATOM 14208 C C . PRO G 1 99 ? 50.401 34.005 70.966 1.00 85.86 121 PRO G C 1
ATOM 14209 O O . PRO G 1 99 ? 49.698 34.981 71.243 1.00 83.00 121 PRO G O 1
ATOM 14213 N N . GLU G 1 100 ? 50.490 33.499 69.738 1.00 85.72 122 GLU G N 1
ATOM 14214 C CA . GLU G 1 100 ? 49.754 34.082 68.620 1.00 89.89 122 GLU G CA 1
ATOM 14215 C C . GLU G 1 100 ? 48.278 33.672 68.654 1.00 87.88 122 GLU G C 1
ATOM 14216 O O . GLU G 1 100 ? 47.441 34.275 67.982 1.00 91.32 122 GLU G O 1
ATOM 14222 N N . LYS G 1 101 ? 47.965 32.651 69.447 1.00 79.43 123 LYS G N 1
ATOM 14223 C CA . LYS G 1 101 ? 46.601 32.145 69.555 1.00 70.16 123 LYS G CA 1
ATOM 14224 C C . LYS G 1 101 ? 45.937 32.591 70.850 1.00 68.65 123 LYS G C 1
ATOM 14225 O O . LYS G 1 101 ? 44.767 32.281 71.101 1.00 64.23 123 LYS G O 1
ATOM 14231 N N . ALA G 1 102 ? 46.692 33.321 71.665 1.00 71.54 124 ALA G N 1
ATOM 14232 C CA . ALA G 1 102 ? 46.284 33.641 73.028 1.00 64.94 124 ALA G CA 1
ATOM 14233 C C . ALA G 1 102 ? 45.117 34.620 73.094 1.00 69.62 124 ALA G C 1
ATOM 14234 O O . ALA G 1 102 ? 44.914 35.435 72.195 1.00 68.70 124 ALA G O 1
ATOM 14236 N N . LYS G 1 103 ? 44.353 34.514 74.179 1.00 74.84 125 LYS G N 1
ATOM 14237 C CA . LYS G 1 103 ? 43.225 35.395 74.467 1.00 79.58 125 LYS G CA 1
ATOM 14238 C C . LYS G 1 103 ? 43.126 35.639 75.967 1.00 78.09 125 LYS G C 1
ATOM 14239 O O . LYS G 1 103 ? 43.456 34.762 76.767 1.00 72.88 125 LYS G O 1
ATOM 14245 N N . GLN G 1 104 ? 42.669 36.827 76.347 1.00 85.48 126 GLN G N 1
ATOM 14246 C CA . GLN G 1 104 ? 42.514 37.154 77.758 1.00 90.43 126 GLN G CA 1
ATOM 14247 C C . GLN G 1 104 ? 41.396 36.316 78.372 1.00 87.48 126 GLN G C 1
ATOM 14248 O O . GLN G 1 104 ? 41.405 36.039 79.570 1.00 83.55 126 GLN G O 1
ATOM 14254 N N . GLU G 1 105 ? 40.443 35.911 77.536 1.00 87.29 127 GLU G N 1
ATOM 14255 C CA . GLU G 1 105 ? 39.338 35.054 77.959 1.00 88.68 127 GLU G CA 1
ATOM 14256 C C . GLU G 1 105 ? 39.816 33.759 78.601 1.00 87.78 127 GLU G C 1
ATOM 14257 O O . GLU G 1 105 ? 39.197 33.249 79.537 1.00 90.84 127 GLU G O 1
ATOM 14263 N N . TYR G 1 106 ? 40.918 33.228 78.083 1.00 82.28 128 TYR G N 1
ATOM 14264 C CA . TYR G 1 106 ? 41.357 31.886 78.433 1.00 73.17 128 TYR G CA 1
ATOM 14265 C C . TYR G 1 106 ? 41.967 31.786 79.835 1.00 78.00 128 TYR G C 1
ATOM 14266 O O . TYR G 1 106 ? 42.067 30.689 80.375 1.00 78.62 128 TYR G O 1
ATOM 14275 N N . VAL G 1 107 ? 42.382 32.905 80.431 1.00 79.88 129 VAL G N 1
ATOM 14276 C CA . VAL G 1 107 ? 42.951 32.842 81.780 1.00 78.86 129 VAL G CA 1
ATOM 14277 C C . VAL G 1 107 ? 41.830 32.700 82.810 1.00 77.97 129 VAL G C 1
ATOM 14278 O O . VAL G 1 107 ? 40.817 33.402 82.751 1.00 78.83 129 VAL G O 1
ATOM 14282 N N . GLY G 1 108 ? 42.000 31.755 83.732 1.00 75.88 130 GLY G N 1
ATOM 14283 C CA . GLY G 1 108 ? 40.989 31.476 84.737 1.00 75.06 130 GLY G CA 1
ATOM 14284 C C . GLY G 1 108 ? 40.066 30.303 84.431 1.00 72.43 130 GLY G C 1
ATOM 14285 O O . GLY G 1 108 ? 39.300 29.877 85.305 1.00 73.17 130 GLY G O 1
ATOM 14286 N N . GLN G 1 109 ? 40.118 29.797 83.196 1.00 67.19 131 GLN G N 1
ATOM 14287 C CA . GLN G 1 109 ? 39.337 28.625 82.799 1.00 62.45 131 GLN G CA 1
ATOM 14288 C C . GLN G 1 109 ? 39.564 27.497 83.789 1.00 62.91 131 GLN G C 1
ATOM 14289 O O . GLN G 1 109 ? 40.699 27.234 84.196 1.00 69.75 131 GLN G O 1
ATOM 14295 N N . LYS G 1 110 ? 38.487 26.837 84.187 1.00 55.53 132 LYS G N 1
ATOM 14296 C CA . LYS G 1 110 ? 38.584 25.807 85.205 1.00 59.19 132 LYS G CA 1
ATOM 14297 C C . LYS G 1 110 ? 38.387 24.414 84.617 1.00 63.43 132 LYS G C 1
ATOM 14298 O O . LYS G 1 110 ? 37.823 24.248 83.527 1.00 59.43 132 LYS G O 1
ATOM 14304 N N . VAL G 1 111 ? 38.888 23.416 85.336 1.00 66.46 133 VAL G N 1
ATOM 14305 C CA . VAL G 1 111 ? 38.746 22.035 84.911 1.00 66.38 133 VAL G CA 1
ATOM 14306 C C . VAL G 1 111 ? 37.283 21.629 85.016 1.00 66.63 133 VAL G C 1
ATOM 14307 O O . VAL G 1 111 ? 36.672 21.758 86.076 1.00 72.48 133 VAL G O 1
ATOM 14311 N N . PRO G 1 112 ? 36.703 21.165 83.900 1.00 59.39 134 PRO G N 1
ATOM 14312 C CA . PRO G 1 112 ? 35.307 20.720 83.902 1.00 54.55 134 PRO G CA 1
ATOM 14313 C C . PRO G 1 112 ? 35.137 19.340 84.551 1.00 52.12 134 PRO G C 1
ATOM 14314 O O . PRO G 1 112 ? 35.987 18.462 84.381 1.00 45.79 134 PRO G O 1
ATOM 14318 N N . THR G 1 113 ? 34.056 19.140 85.293 1.00 49.55 135 THR G N 1
ATOM 14319 C CA . THR G 1 113 ? 33.681 17.778 85.631 1.00 52.85 135 THR G CA 1
ATOM 14320 C C . THR G 1 113 ? 32.974 17.218 84.405 1.00 54.59 135 THR G C 1
ATOM 14321 O O . THR G 1 113 ? 32.641 17.956 83.478 1.00 51.32 135 THR G O 1
ATOM 14325 N N . LEU G 1 114 ? 32.781 15.908 84.375 1.00 57.63 136 LEU G N 1
ATOM 14326 C CA . LEU G 1 114 ? 32.097 15.297 83.254 1.00 56.73 136 LEU G CA 1
ATOM 14327 C C . LEU G 1 114 ? 30.634 15.704 83.336 1.00 62.82 136 LEU G C 1
ATOM 14328 O O . LEU G 1 114 ? 29.998 16.020 82.325 1.00 61.92 136 LEU G O 1
ATOM 14333 N N . GLU G 1 115 ? 30.125 15.718 84.566 1.00 62.87 137 GLU G N 1
ATOM 14334 C CA . GLU G 1 115 ? 28.748 16.080 84.838 1.00 60.24 137 GLU G CA 1
ATOM 14335 C C . GLU G 1 115 ? 28.436 17.474 84.314 1.00 59.52 137 GLU G C 1
ATOM 14336 O O . GLU G 1 115 ? 27.459 17.656 83.592 1.00 61.99 137 GLU G O 1
ATOM 14342 N N . GLU G 1 116 ? 29.275 18.447 84.664 1.00 59.45 138 GLU G N 1
ATOM 14343 C CA . GLU G 1 116 ? 29.140 19.818 84.161 1.00 61.44 138 GLU G CA 1
ATOM 14344 C C . GLU G 1 116 ? 29.018 19.886 82.638 1.00 55.99 138 GLU G C 1
ATOM 14345 O O . GLU G 1 116 ? 28.171 20.615 82.129 1.00 57.05 138 GLU G O 1
ATOM 14351 N N . ILE G 1 117 ? 29.863 19.140 81.919 1.00 50.12 139 ILE G N 1
ATOM 14352 C CA . ILE G 1 117 ? 29.806 19.113 80.452 1.00 48.39 139 ILE G CA 1
ATOM 14353 C C . ILE G 1 117 ? 28.453 18.611 79.966 1.00 52.20 139 ILE G C 1
ATOM 14354 O O . ILE G 1 117 ? 27.855 19.197 79.066 1.00 52.34 139 ILE G O 1
ATOM 14359 N N . PHE G 1 118 ? 27.990 17.511 80.561 1.00 51.74 140 PHE G N 1
ATOM 14360 C CA . PHE G 1 118 ? 26.704 16.919 80.217 1.00 46.87 140 PHE G CA 1
ATOM 14361 C C . PHE G 1 118 ? 25.561 17.887 80.505 1.00 54.28 140 PHE G C 1
ATOM 14362 O O . PHE G 1 118 ? 24.577 17.930 79.773 1.00 54.97 140 PHE G O 1
ATOM 14370 N N . GLN G 1 119 ? 25.691 18.657 81.581 1.00 58.21 141 GLN G N 1
ATOM 14371 C CA . GLN G 1 119 ? 24.661 19.621 81.960 1.00 57.81 141 GLN G CA 1
ATOM 14372 C C . GLN G 1 119 ? 24.568 20.759 80.951 1.00 56.53 141 GLN G C 1
ATOM 14373 O O . GLN G 1 119 ? 23.474 21.145 80.536 1.00 62.85 141 GLN G O 1
ATOM 14379 N N . LYS G 1 120 ? 25.713 21.293 80.549 1.00 48.34 142 LYS G N 1
ATOM 14380 C CA . LYS G 1 120 ? 25.714 22.415 79.625 1.00 51.16 142 LYS G CA 1
ATOM 14381 C C . LYS G 1 120 ? 25.222 22.033 78.223 1.00 53.36 142 LYS G C 1
ATOM 14382 O O . LYS G 1 120 ? 24.368 22.722 77.664 1.00 58.55 142 LYS G O 1
ATOM 14388 N N . TYR G 1 121 ? 25.741 20.943 77.657 1.00 45.94 143 TYR G N 1
ATOM 14389 C CA . TYR G 1 121 ? 25.452 20.629 76.259 1.00 48.96 143 TYR G CA 1
ATOM 14390 C C . TYR G 1 121 ? 24.352 19.586 76.063 1.00 52.58 143 TYR G C 1
ATOM 14391 O O . TYR G 1 121 ? 23.793 19.486 74.968 1.00 54.58 143 TYR G O 1
ATOM 14400 N N . GLY G 1 122 ? 24.043 18.819 77.108 1.00 52.81 144 GLY G N 1
ATOM 14401 C CA . GLY G 1 122 ? 22.984 17.818 77.048 1.00 49.59 144 GLY G CA 1
ATOM 14402 C C . GLY G 1 122 ? 23.046 16.939 75.811 1.00 52.26 144 GLY G C 1
ATOM 14403 O O . GLY G 1 122 ? 24.115 16.465 75.430 1.00 48.88 144 GLY G O 1
ATOM 14404 N N . ARG G 1 123 ? 21.903 16.738 75.163 1.00 56.70 145 ARG G N 1
ATOM 14405 C CA . ARG G 1 123 ? 21.855 15.931 73.947 1.00 61.67 145 ARG G CA 1
ATOM 14406 C C . ARG G 1 123 ? 22.286 16.696 72.688 1.00 57.47 145 ARG G C 1
ATOM 14407 O O . ARG G 1 123 ? 22.283 16.134 71.599 1.00 59.01 145 ARG G O 1
ATOM 14415 N N . SER G 1 124 ? 22.668 17.963 72.833 1.00 54.26 146 SER G N 1
ATOM 14416 C CA . SER G 1 124 ? 22.996 18.796 71.675 1.00 52.91 146 SER G CA 1
ATOM 14417 C C . SER G 1 124 ? 24.398 18.544 71.123 1.00 49.84 146 SER G C 1
ATOM 14418 O O . SER G 1 124 ? 24.784 19.132 70.116 1.00 50.25 146 SER G O 1
ATOM 14421 N N . MET G 1 125 ? 25.152 17.679 71.795 1.00 49.64 147 MET G N 1
ATOM 14422 C CA . MET G 1 125 ? 26.509 17.306 71.392 1.00 43.11 147 MET G CA 1
ATOM 14423 C C . MET G 1 125 ? 26.660 15.811 71.630 1.00 46.09 147 MET G C 1
ATOM 14424 O O . MET G 1 125 ? 26.057 15.275 72.551 1.00 51.11 147 MET G O 1
ATOM 14429 N N . LYS G 1 126 ? 27.423 15.124 70.790 1.00 48.25 148 LYS G N 1
ATOM 14430 C CA . LYS G 1 126 ? 27.764 13.728 71.063 1.00 45.41 148 LYS G CA 1
ATOM 14431 C C . LYS G 1 126 ? 29.151 13.636 71.716 1.00 45.92 148 LYS G C 1
ATOM 14432 O O . LYS G 1 126 ? 29.985 14.534 71.561 1.00 47.66 148 LYS G O 1
ATOM 14438 N N . TYR G 1 127 ? 29.396 12.551 72.440 1.00 44.59 149 TYR G N 1
ATOM 14439 C CA . TYR G 1 127 ? 30.568 12.469 73.298 1.00 38.76 149 TYR G CA 1
ATOM 14440 C C . TYR G 1 127 ? 31.401 11.239 73.010 1.00 38.76 149 TYR G C 1
ATOM 14441 O O . TYR G 1 127 ? 30.887 10.124 73.002 1.00 39.26 149 TYR G O 1
ATOM 14450 N N . TYR G 1 128 ? 32.697 11.464 72.808 1.00 39.11 150 TYR G N 1
ATOM 14451 C CA . TYR G 1 128 ? 33.667 10.424 72.478 1.00 36.94 150 TYR G CA 1
ATOM 14452 C C . TYR G 1 128 ? 34.616 10.223 73.663 1.00 38.09 150 TYR G C 1
ATOM 14453 O O . TYR G 1 128 ? 35.636 10.900 73.759 1.00 40.23 150 TYR G O 1
ATOM 14462 N N . ILE G 1 129 ? 34.289 9.293 74.555 1.00 38.53 151 ILE G N 1
ATOM 14463 C CA . ILE G 1 129 ? 34.897 9.259 75.887 1.00 41.80 151 ILE G CA 1
ATOM 14464 C C . ILE G 1 129 ? 35.937 8.149 76.089 1.00 45.22 151 ILE G C 1
ATOM 14465 O O . ILE G 1 129 ? 35.633 6.969 75.921 1.00 48.89 151 ILE G O 1
ATOM 14470 N N . GLU G 1 130 ? 37.155 8.535 76.472 1.00 43.29 152 GLU G N 1
ATOM 14471 C CA . GLU G 1 130 ? 38.241 7.581 76.679 1.00 45.22 152 GLU G CA 1
ATOM 14472 C C . GLU G 1 130 ? 38.377 7.112 78.124 1.00 58.86 152 GLU G C 1
ATOM 14473 O O . GLU G 1 130 ? 38.560 7.920 79.033 1.00 58.23 152 GLU G O 1
ATOM 14479 N N . THR G 1 131 ? 38.308 5.797 78.323 1.00 65.76 153 THR G N 1
ATOM 14480 C CA . THR G 1 131 ? 38.604 5.195 79.624 1.00 69.36 153 THR G CA 1
ATOM 14481 C C . THR G 1 131 ? 40.033 4.647 79.695 1.00 67.66 153 THR G C 1
ATOM 14482 O O . THR G 1 131 ? 40.710 4.495 78.677 1.00 63.41 153 THR G O 1
ATOM 14486 N N . LYS G 1 132 ? 40.476 4.351 80.915 1.00 72.80 154 LYS G N 1
ATOM 14487 C CA . LYS G 1 132 ? 41.806 3.805 81.162 1.00 75.83 154 LYS G CA 1
ATOM 14488 C C . LYS G 1 132 ? 41.729 2.311 81.487 1.00 76.32 154 LYS G C 1
ATOM 14489 O O . LYS G 1 132 ? 40.653 1.711 81.440 1.00 72.75 154 LYS G O 1
ATOM 14495 N N . SER G 1 133 ? 42.872 1.714 81.809 1.00 80.99 155 SER G N 1
ATOM 14496 C CA . SER G 1 133 ? 42.893 0.341 82.300 1.00 90.44 155 SER G CA 1
ATOM 14497 C C . SER G 1 133 ? 42.109 0.242 83.608 1.00 100.21 155 SER G C 1
ATOM 14498 O O . SER G 1 133 ? 42.135 1.171 84.423 1.00 94.59 155 SER G O 1
ATOM 14501 N N . PRO G 1 134 ? 41.402 -0.885 83.807 1.00 110.08 156 PRO G N 1
ATOM 14502 C CA . PRO G 1 134 ? 40.504 -1.087 84.953 1.00 115.26 156 PRO G CA 1
ATOM 14503 C C . PRO G 1 134 ? 41.187 -0.936 86.312 1.00 118.85 156 PRO G C 1
ATOM 14504 O O . PRO G 1 134 ? 40.558 -0.437 87.247 1.00 115.28 156 PRO G O 1
ATOM 14508 N N . ASP G 1 135 ? 42.446 -1.359 86.415 1.00 123.67 157 ASP G N 1
ATOM 14509 C CA . ASP G 1 135 ? 43.176 -1.298 87.681 1.00 129.38 157 ASP G CA 1
ATOM 14510 C C . ASP G 1 135 ? 43.411 0.147 88.118 1.00 122.43 157 ASP G C 1
ATOM 14511 O O . ASP G 1 135 ? 43.079 0.517 89.242 1.00 129.58 157 ASP G O 1
ATOM 14516 N N . VAL G 1 136 ? 43.976 0.947 87.218 1.00 109.40 158 VAL G N 1
ATOM 14517 C CA . VAL G 1 136 ? 44.256 2.367 87.439 1.00 97.71 158 VAL G CA 1
ATOM 14518 C C . VAL G 1 136 ? 43.167 3.127 88.228 1.00 90.98 158 VAL G C 1
ATOM 14519 O O . VAL G 1 136 ? 43.462 3.820 89.205 1.00 89.23 158 VAL G O 1
ATOM 14523 N N . TYR G 1 137 ? 41.915 2.983 87.799 1.00 84.02 159 TYR G N 1
ATOM 14524 C CA . TYR G 1 137 ? 40.783 3.697 88.393 1.00 75.46 159 TYR G CA 1
ATOM 14525 C C . TYR G 1 137 ? 39.590 2.766 88.649 1.00 78.69 159 TYR G C 1
ATOM 14526 O O . TYR G 1 137 ? 38.703 2.640 87.797 1.00 79.50 159 TYR G O 1
ATOM 14535 N N . PRO G 1 138 ? 39.547 2.116 89.820 1.00 80.62 160 PRO G N 1
ATOM 14536 C CA . PRO G 1 138 ? 38.454 1.160 90.044 1.00 83.22 160 PRO G CA 1
ATOM 14537 C C . PRO G 1 138 ? 37.076 1.831 90.077 1.00 83.68 160 PRO G C 1
ATOM 14538 O O . PRO G 1 138 ? 36.885 2.835 90.767 1.00 85.49 160 PRO G O 1
ATOM 14542 N N . GLY G 1 139 ? 36.133 1.286 89.317 1.00 80.02 161 GLY G N 1
ATOM 14543 C CA . GLY G 1 139 ? 34.775 1.796 89.320 1.00 76.97 161 GLY G CA 1
ATOM 14544 C C . GLY G 1 139 ? 34.522 2.866 88.277 1.00 74.68 161 GLY G C 1
ATOM 14545 O O . GLY G 1 139 ? 33.391 3.339 88.137 1.00 69.45 161 GLY G O 1
ATOM 14546 N N . MET G 1 140 ? 35.570 3.247 87.548 1.00 78.87 162 MET G N 1
ATOM 14547 C CA . MET G 1 140 ? 35.474 4.304 86.538 1.00 76.91 162 MET G CA 1
ATOM 14548 C C . MET G 1 140 ? 34.353 4.019 85.537 1.00 79.86 162 MET G C 1
ATOM 14549 O O . MET G 1 140 ? 33.539 4.892 85.244 1.00 80.01 162 MET G O 1
ATOM 14554 N N . GLU G 1 141 ? 34.293 2.787 85.045 1.00 81.14 163 GLU G N 1
ATOM 14555 C CA . GLU G 1 141 ? 33.307 2.416 84.033 1.00 79.55 163 GLU G CA 1
ATOM 14556 C C . GLU G 1 141 ? 31.862 2.507 84.532 1.00 77.53 163 GLU G C 1
ATOM 14557 O O . GLU G 1 141 ? 31.012 3.088 83.857 1.00 75.76 163 GLU G O 1
ATOM 14563 N N . GLU G 1 142 ? 31.579 1.934 85.701 1.00 78.98 164 GLU G N 1
ATOM 14564 C CA . GLU G 1 142 ? 30.229 1.999 86.259 1.00 76.05 164 GLU G CA 1
ATOM 14565 C C . GLU G 1 142 ? 29.866 3.425 86.629 1.00 75.61 164 GLU G C 1
ATOM 14566 O O . GLU G 1 142 ? 28.699 3.818 86.536 1.00 78.80 164 GLU G O 1
ATOM 14572 N N . LYS G 1 143 ? 30.863 4.193 87.061 1.00 74.33 165 LYS G N 1
ATOM 14573 C CA . LYS G 1 143 ? 30.652 5.607 87.340 1.00 72.57 165 LYS G CA 1
ATOM 14574 C C . LYS G 1 143 ? 30.255 6.297 86.059 1.00 66.24 165 LYS G C 1
ATOM 14575 O O . LYS G 1 143 ? 29.342 7.118 86.035 1.00 66.74 165 LYS G O 1
ATOM 14581 N N . LEU G 1 144 ? 30.940 5.933 84.985 1.00 65.84 166 LEU G N 1
ATOM 14582 C CA . LEU G 1 144 ? 30.712 6.543 83.686 1.00 63.82 166 LEU G CA 1
ATOM 14583 C C . LEU G 1 144 ? 29.318 6.207 83.147 1.00 64.66 166 LEU G C 1
ATOM 14584 O O . LEU G 1 144 ? 28.585 7.100 82.714 1.00 62.71 166 LEU G O 1
ATOM 14589 N N . LEU G 1 145 ? 28.952 4.926 83.181 1.00 68.70 167 LEU G N 1
ATOM 14590 C CA . LEU G 1 145 ? 27.656 4.489 82.656 1.00 72.77 167 LEU G CA 1
ATOM 14591 C C . LEU G 1 145 ? 26.500 5.137 83.410 1.00 73.50 167 LEU G C 1
ATOM 14592 O O . LEU G 1 145 ? 25.610 5.726 82.792 1.00 71.97 167 LEU G O 1
ATOM 14597 N N . ALA G 1 146 ? 26.532 5.026 84.739 1.00 73.49 168 ALA G N 1
ATOM 14598 C CA . ALA G 1 146 ? 25.559 5.670 85.617 1.00 73.95 168 ALA G CA 1
ATOM 14599 C C . ALA G 1 146 ? 25.364 7.135 85.263 1.00 78.90 168 ALA G C 1
ATOM 14600 O O . ALA G 1 146 ? 24.236 7.623 85.187 1.00 80.69 168 ALA G O 1
ATOM 14602 N N . LEU G 1 147 ? 26.476 7.826 85.039 1.00 72.80 169 LEU G N 1
ATOM 14603 C CA . LEU G 1 147 ? 26.462 9.257 84.766 1.00 71.93 169 LEU G CA 1
ATOM 14604 C C . LEU G 1 147 ? 25.913 9.553 83.379 1.00 73.02 169 LEU G C 1
ATOM 14605 O O . LEU G 1 147 ? 25.330 10.611 83.137 1.00 75.67 169 LEU G O 1
ATOM 14610 N N . LEU G 1 148 ? 26.121 8.618 82.463 1.00 70.35 170 LEU G N 1
ATOM 14611 C CA . LEU G 1 148 ? 25.557 8.743 81.134 1.00 71.16 170 LEU G CA 1
ATOM 14612 C C . LEU G 1 148 ? 24.041 8.565 81.212 1.00 73.67 170 LEU G C 1
ATOM 14613 O O . LEU G 1 148 ? 23.275 9.400 80.730 1.00 73.34 170 LEU G O 1
ATOM 14618 N N . GLU G 1 149 ? 23.617 7.478 81.843 1.00 75.89 171 GLU G N 1
ATOM 14619 C CA . GLU G 1 149 ? 22.198 7.206 82.025 1.00 79.63 171 GLU G CA 1
ATOM 14620 C C . GLU G 1 149 ? 21.483 8.339 82.752 1.00 76.17 171 GLU G C 1
ATOM 14621 O O . GLU G 1 149 ? 20.353 8.670 82.420 1.00 79.18 171 GLU G O 1
ATOM 14627 N N . LYS G 1 150 ? 22.152 8.948 83.723 1.00 75.32 172 LYS G N 1
ATOM 14628 C CA . LYS G 1 150 ? 21.568 10.058 84.463 1.00 81.21 172 LYS G CA 1
ATOM 14629 C C . LYS G 1 150 ? 21.239 11.241 83.553 1.00 79.59 172 LYS G C 1
ATOM 14630 O O . LYS G 1 150 ? 20.280 11.971 83.793 1.00 83.60 172 LYS G O 1
ATOM 14636 N N . TYR G 1 151 ? 22.035 11.429 82.507 1.00 76.05 173 TYR G N 1
ATOM 14637 C CA . TYR G 1 151 ? 21.835 12.562 81.613 1.00 75.84 173 TYR G CA 1
ATOM 14638 C C . TYR G 1 151 ? 21.345 12.129 80.241 1.00 79.60 173 TYR G C 1
ATOM 14639 O O . TYR G 1 151 ? 21.481 12.867 79.265 1.00 74.46 173 TYR G O 1
ATOM 14648 N N . ASN G 1 152 ? 20.779 10.925 80.186 1.00 85.60 174 ASN G N 1
ATOM 14649 C CA . ASN G 1 152 ? 20.045 10.443 79.016 1.00 89.42 174 ASN G CA 1
ATOM 14650 C C . ASN G 1 152 ? 20.884 10.390 77.737 1.00 85.77 174 ASN G C 1
ATOM 14651 O O . ASN G 1 152 ? 20.494 10.949 76.707 1.00 82.48 174 ASN G O 1
ATOM 14656 N N . LEU G 1 153 ? 22.024 9.702 77.804 1.00 84.27 175 LEU G N 1
ATOM 14657 C CA . LEU G 1 153 ? 22.974 9.669 76.691 1.00 79.49 175 LEU G CA 1
ATOM 14658 C C . LEU G 1 153 ? 23.133 8.279 76.059 1.00 82.31 175 LEU G C 1
ATOM 14659 O O . LEU G 1 153 ? 23.914 8.099 75.121 1.00 81.65 175 LEU G O 1
ATOM 14664 N N . ILE G 1 154 ? 22.394 7.299 76.569 1.00 86.73 176 ILE G N 1
ATOM 14665 C CA . ILE G 1 154 ? 22.339 5.987 75.928 1.00 82.27 176 ILE G CA 1
ATOM 14666 C C . ILE G 1 154 ? 20.898 5.623 75.574 1.00 86.02 176 ILE G C 1
ATOM 14667 O O . ILE G 1 154 ? 20.568 5.407 74.409 1.00 87.98 176 ILE G O 1
ATOM 14672 N N . ARG G 1 162 ? 24.352 8.450 71.276 1.00 52.37 184 ARG G N 1
ATOM 14673 C CA . ARG G 1 162 ? 24.869 9.718 71.795 1.00 61.14 184 ARG G CA 1
ATOM 14674 C C . ARG G 1 162 ? 26.295 9.655 72.359 1.00 65.97 184 ARG G C 1
ATOM 14675 O O . ARG G 1 162 ? 26.893 10.686 72.686 1.00 58.65 184 ARG G O 1
ATOM 14683 N N . VAL G 1 163 ? 26.849 8.457 72.478 1.00 68.13 185 VAL G N 1
ATOM 14684 C CA . VAL G 1 163 ? 28.184 8.338 73.041 1.00 59.58 185 VAL G CA 1
ATOM 14685 C C . VAL G 1 163 ? 28.969 7.201 72.380 1.00 48.32 185 VAL G C 1
ATOM 14686 O O . VAL G 1 163 ? 28.402 6.184 71.988 1.00 46.66 185 VAL G O 1
ATOM 14690 N N . MET G 1 164 ? 30.268 7.411 72.204 1.00 47.79 186 MET G N 1
ATOM 14691 C CA . MET G 1 164 ? 31.189 6.332 71.853 1.00 48.58 186 MET G CA 1
ATOM 14692 C C . MET G 1 164 ? 32.215 6.238 72.957 1.00 45.46 186 MET G C 1
ATOM 14693 O O . MET G 1 164 ? 32.632 7.260 73.501 1.00 44.04 186 MET G O 1
ATOM 14698 N N . ILE G 1 165 ? 32.614 5.020 73.302 1.00 45.69 187 ILE G N 1
ATOM 14699 C CA . ILE G 1 165 ? 33.702 4.831 74.255 1.00 46.70 187 ILE G CA 1
ATOM 14700 C C . ILE G 1 165 ? 34.934 4.326 73.507 1.00 43.87 187 ILE G C 1
ATOM 14701 O O . ILE G 1 165 ? 34.829 3.492 72.603 1.00 42.06 187 ILE G O 1
ATOM 14706 N N . GLN G 1 166 ? 36.092 4.865 73.879 1.00 43.41 188 GLN G N 1
ATOM 14707 C CA . GLN G 1 166 ? 37.383 4.506 73.295 1.00 42.56 188 GLN G CA 1
ATOM 14708 C C . GLN G 1 166 ? 38.367 4.150 74.398 1.00 48.10 188 GLN G C 1
ATOM 14709 O O . GLN G 1 166 ? 38.279 4.673 75.509 1.00 50.57 188 GLN G O 1
ATOM 14715 N N . SER G 1 167 ? 39.316 3.276 74.094 1.00 51.56 189 SER G N 1
ATOM 14716 C CA . SER G 1 167 ? 40.352 2.947 75.062 1.00 54.69 189 SER G CA 1
ATOM 14717 C C . SER G 1 167 ? 41.538 2.264 74.398 1.00 55.11 189 SER G C 1
ATOM 14718 O O . SER G 1 167 ? 41.408 1.678 73.319 1.00 55.79 189 SER G O 1
ATOM 14721 N N . PHE G 1 168 ? 42.698 2.362 75.043 1.00 53.43 190 PHE G N 1
ATOM 14722 C CA . PHE G 1 168 ? 43.857 1.569 74.650 1.00 55.31 190 PHE G CA 1
ATOM 14723 C C . PHE G 1 168 ? 43.784 0.199 75.336 1.00 62.07 190 PHE G C 1
ATOM 14724 O O . PHE G 1 168 ? 44.379 -0.777 74.873 1.00 65.54 190 PHE G O 1
ATOM 14732 N N . SER G 1 169 ? 43.036 0.137 76.435 1.00 62.92 191 SER G N 1
ATOM 14733 C CA . SER G 1 169 ? 42.875 -1.098 77.201 1.00 65.49 191 SER G CA 1
ATOM 14734 C C . SER G 1 169 ? 41.769 -1.987 76.643 1.00 65.11 191 SER G C 1
ATOM 14735 O O . SER G 1 169 ? 40.582 -1.659 76.730 1.00 62.35 191 SER G O 1
ATOM 14738 N N . LYS G 1 170 ? 42.171 -3.116 76.073 1.00 67.60 192 LYS G N 1
ATOM 14739 C CA . LYS G 1 170 ? 41.227 -4.101 75.574 1.00 71.94 192 LYS G CA 1
ATOM 14740 C C . LYS G 1 170 ? 40.316 -4.578 76.710 1.00 79.46 192 LYS G C 1
ATOM 14741 O O . LYS G 1 170 ? 39.124 -4.812 76.505 1.00 79.71 192 LYS G O 1
ATOM 14747 N N . ASP G 1 171 ? 40.883 -4.688 77.911 1.00 84.58 193 ASP G N 1
ATOM 14748 C CA . ASP G 1 171 ? 40.152 -5.155 79.093 1.00 90.69 193 ASP G CA 1
ATOM 14749 C C . ASP G 1 171 ? 39.033 -4.211 79.533 1.00 86.23 193 ASP G C 1
ATOM 14750 O O . ASP G 1 171 ? 37.953 -4.654 79.927 1.00 86.49 193 ASP G O 1
ATOM 14755 N N . SER G 1 172 ? 39.302 -2.913 79.485 1.00 82.41 194 SER G N 1
ATOM 14756 C CA . SER G 1 172 ? 38.291 -1.918 79.817 1.00 76.00 194 SER G CA 1
ATOM 14757 C C . SER G 1 172 ? 37.083 -2.007 78.882 1.00 70.12 194 SER G C 1
ATOM 14758 O O . SER G 1 172 ? 35.938 -1.951 79.333 1.00 66.93 194 SER G O 1
ATOM 14761 N N . LEU G 1 173 ? 37.342 -2.156 77.583 1.00 66.95 195 LEU G N 1
ATOM 14762 C CA . LEU G 1 173 ? 36.269 -2.256 76.598 1.00 64.05 195 LEU G CA 1
ATOM 14763 C C . LEU G 1 173 ? 35.468 -3.558 76.755 1.00 71.71 195 LEU G C 1
ATOM 14764 O O . LEU G 1 173 ? 34.236 -3.533 76.738 1.00 77.20 195 LEU G O 1
ATOM 14769 N N . LYS G 1 174 ? 36.158 -4.685 76.915 1.00 73.63 196 LYS G N 1
ATOM 14770 C CA . LYS G 1 174 ? 35.488 -5.975 77.134 1.00 82.40 196 LYS G CA 1
ATOM 14771 C C . LYS G 1 174 ? 34.550 -5.957 78.351 1.00 84.48 196 LYS G C 1
ATOM 14772 O O . LYS G 1 174 ? 33.436 -6.485 78.298 1.00 85.92 196 LYS G O 1
ATOM 14778 N N . LYS G 1 175 ? 35.014 -5.356 79.444 1.00 83.54 197 LYS G N 1
ATOM 14779 C CA . LYS G 1 175 ? 34.218 -5.236 80.662 1.00 82.43 197 LYS G CA 1
ATOM 14780 C C . LYS G 1 175 ? 32.987 -4.370 80.433 1.00 83.28 197 LYS G C 1
ATOM 14781 O O . LYS G 1 175 ? 31.883 -4.725 80.847 1.00 89.29 197 LYS G O 1
ATOM 14787 N N . ILE G 1 176 ? 33.190 -3.228 79.781 1.00 78.51 198 ILE G N 1
ATOM 14788 C CA . ILE G 1 176 ? 32.096 -2.324 79.443 1.00 76.02 198 ILE G CA 1
ATOM 14789 C C . ILE G 1 176 ? 31.078 -3.025 78.553 1.00 82.61 198 ILE G C 1
ATOM 14790 O O . ILE G 1 176 ? 29.863 -2.891 78.743 1.00 82.58 198 ILE G O 1
ATOM 14795 N N . HIS G 1 177 ? 31.589 -3.788 77.593 1.00 82.96 199 HIS G N 1
ATOM 14796 C CA . HIS G 1 177 ? 30.745 -4.516 76.663 1.00 87.17 199 HIS G CA 1
ATOM 14797 C C . HIS G 1 177 ? 29.820 -5.486 77.393 1.00 85.96 199 HIS G C 1
ATOM 14798 O O . HIS G 1 177 ? 28.677 -5.688 76.983 1.00 84.74 199 HIS G O 1
ATOM 14805 N N . SER G 1 178 ? 30.321 -6.078 78.475 1.00 87.40 200 SER G N 1
ATOM 14806 C CA . SER G 1 178 ? 29.518 -6.970 79.308 1.00 88.40 200 SER G CA 1
ATOM 14807 C C . SER G 1 178 ? 28.305 -6.246 79.877 1.00 87.21 200 SER G C 1
ATOM 14808 O O . SER G 1 178 ? 27.177 -6.691 79.689 1.00 88.75 200 SER G O 1
ATOM 14811 N N . ILE G 1 179 ? 28.543 -5.127 80.558 1.00 84.74 201 ILE G N 1
ATOM 14812 C CA . ILE G 1 179 ? 27.467 -4.356 81.182 1.00 88.20 201 ILE G CA 1
ATOM 14813 C C . ILE G 1 179 ? 26.390 -3.920 80.195 1.00 88.89 201 ILE G C 1
ATOM 14814 O O . ILE G 1 179 ? 25.205 -4.196 80.390 1.00 97.89 201 ILE G O 1
ATOM 14819 N N . ASN G 1 180 ? 26.807 -3.227 79.144 1.00 81.02 202 ASN G N 1
ATOM 14820 C CA . ASN G 1 180 ? 25.879 -2.690 78.164 1.00 84.20 202 ASN G CA 1
ATOM 14821 C C . ASN G 1 180 ? 26.412 -2.923 76.754 1.00 91.40 202 ASN G C 1
ATOM 14822 O O . ASN G 1 180 ? 27.546 -2.559 76.437 1.00 89.92 202 ASN G O 1
ATOM 14827 N N . LYS G 1 181 ? 25.586 -3.539 75.913 1.00 96.12 203 LYS G N 1
ATOM 14828 C CA . LYS G 1 181 ? 25.975 -3.888 74.551 1.00 90.92 203 LYS G CA 1
ATOM 14829 C C . LYS G 1 181 ? 25.645 -2.774 73.559 1.00 86.43 203 LYS G C 1
ATOM 14830 O O . LYS G 1 181 ? 26.126 -2.787 72.432 1.00 86.13 203 LYS G O 1
ATOM 14836 N N . ASN G 1 182 ? 24.826 -1.815 73.982 1.00 87.33 204 ASN G N 1
ATOM 14837 C CA . ASN G 1 182 ? 24.339 -0.766 73.088 1.00 88.01 204 ASN G CA 1
ATOM 14838 C C . ASN G 1 182 ? 25.186 0.502 73.128 1.00 86.13 204 ASN G C 1
ATOM 14839 O O . ASN G 1 182 ? 24.698 1.600 72.850 1.00 86.38 204 ASN G O 1
ATOM 14844 N N . ILE G 1 183 ? 26.454 0.345 73.486 1.00 82.78 205 ILE G N 1
ATOM 14845 C CA . ILE G 1 183 ? 27.400 1.447 73.430 1.00 70.88 205 ILE G CA 1
ATOM 14846 C C . ILE G 1 183 ? 28.507 1.088 72.459 1.00 69.95 205 ILE G C 1
ATOM 14847 O O . ILE G 1 183 ? 29.250 0.131 72.691 1.00 75.61 205 ILE G O 1
ATOM 14852 N N . PRO G 1 184 ? 28.606 1.837 71.350 1.00 63.84 206 PRO G N 1
ATOM 14853 C CA . PRO G 1 184 ? 29.642 1.554 70.354 1.00 57.74 206 PRO G CA 1
ATOM 14854 C C . PRO G 1 184 ? 31.033 1.835 70.906 1.00 57.06 206 PRO G C 1
ATOM 14855 O O . PRO G 1 184 ? 31.290 2.931 71.405 1.00 58.61 206 PRO G O 1
ATOM 14859 N N . LEU G 1 185 ? 31.914 0.844 70.822 1.00 55.56 207 LEU G N 1
ATOM 14860 C CA . LEU G 1 185 ? 33.264 0.962 71.365 1.00 52.82 207 LEU G CA 1
ATOM 14861 C C . LEU G 1 185 ? 34.323 1.058 70.258 1.00 53.01 207 LEU G C 1
ATOM 14862 O O . LEU G 1 185 ? 34.131 0.544 69.156 1.00 51.02 207 LEU G O 1
ATOM 14867 N N . VAL G 1 186 ? 35.438 1.722 70.553 1.00 48.89 208 VAL G N 1
ATOM 14868 C CA . VAL G 1 186 ? 36.529 1.848 69.593 1.00 45.80 208 VAL G CA 1
ATOM 14869 C C . VAL G 1 186 ? 37.877 1.495 70.235 1.00 45.96 208 VAL G C 1
ATOM 14870 O O . VAL G 1 186 ? 38.242 2.033 71.278 1.00 43.04 208 VAL G O 1
ATOM 14874 N N . GLN G 1 187 ? 38.611 0.583 69.602 1.00 47.28 209 GLN G N 1
ATOM 14875 C CA . GLN G 1 187 ? 39.900 0.126 70.116 1.00 48.72 209 GLN G CA 1
ATOM 14876 C C . GLN G 1 187 ? 41.048 1.024 69.664 1.00 48.22 209 GLN G C 1
ATOM 14877 O O . GLN G 1 187 ? 41.378 1.070 68.475 1.00 48.94 209 GLN G O 1
ATOM 14883 N N . LEU G 1 188 ? 41.666 1.727 70.604 1.00 46.54 210 LEU G N 1
ATOM 14884 C CA . LEU G 1 188 ? 42.800 2.571 70.254 1.00 48.70 210 LEU G CA 1
ATOM 14885 C C . LEU G 1 188 ? 44.075 1.748 70.088 1.00 54.76 210 LEU G C 1
ATOM 14886 O O . LEU G 1 188 ? 44.400 0.903 70.926 1.00 61.63 210 LEU G O 1
ATOM 14891 N N . LEU G 1 189 ? 44.784 2.007 68.992 1.00 51.52 211 LEU G N 1
ATOM 14892 C CA . LEU G 1 189 ? 46.048 1.351 68.688 1.00 49.16 211 LEU G CA 1
ATOM 14893 C C . LEU G 1 189 ? 47.180 2.368 68.686 1.00 50.50 211 LEU G C 1
ATOM 14894 O O . LEU G 1 189 ? 46.975 3.525 68.329 1.00 52.67 211 LEU G O 1
ATOM 14899 N N . TRP G 1 190 ? 48.369 1.947 69.106 1.00 47.68 212 TRP G N 1
ATOM 14900 C CA . TRP G 1 190 ? 49.543 2.800 68.996 1.00 41.98 212 TRP G CA 1
ATOM 14901 C C . TRP G 1 190 ? 50.753 2.029 68.477 1.00 53.90 212 TRP G C 1
ATOM 14902 O O . TRP G 1 190 ? 51.304 1.162 69.158 1.00 51.31 212 TRP G O 1
ATOM 14913 N N . TYR G 1 191 ? 51.160 2.354 67.257 1.00 53.51 213 TYR G N 1
ATOM 14914 C CA . TYR G 1 191 ? 52.314 1.720 66.652 1.00 53.33 213 TYR G CA 1
ATOM 14915 C C . TYR G 1 191 ? 53.558 2.578 66.853 1.00 58.27 213 TYR G C 1
ATOM 14916 O O . TYR G 1 191 ? 53.483 3.813 66.835 1.00 59.68 213 TYR G O 1
ATOM 14925 N N . TYR G 1 192 ? 54.699 1.925 67.048 1.00 56.69 214 TYR G N 1
ATOM 14926 C CA . TYR G 1 192 ? 55.965 2.639 67.200 1.00 57.42 214 TYR G CA 1
ATOM 14927 C C . TYR G 1 192 ? 57.154 1.745 66.852 1.00 64.14 214 TYR G C 1
ATOM 14928 O O . TYR G 1 192 ? 57.074 0.516 66.950 1.00 63.98 214 TYR G O 1
ATOM 14937 N N . PRO G 1 193 ? 58.264 2.359 66.430 1.00 66.90 215 PRO G N 1
ATOM 14938 C CA . PRO G 1 193 ? 59.473 1.552 66.249 1.00 73.04 215 PRO G CA 1
ATOM 14939 C C . PRO G 1 193 ? 60.226 1.392 67.573 1.00 75.58 215 PRO G C 1
ATOM 14940 O O . PRO G 1 193 ? 60.525 2.389 68.227 1.00 75.33 215 PRO G O 1
ATOM 14944 N N . ASN G 1 194 ? 60.512 0.160 67.980 1.00 82.40 216 ASN G N 1
ATOM 14945 C CA . ASN G 1 194 ? 61.355 -0.028 69.150 1.00 92.71 216 ASN G CA 1
ATOM 14946 C C . ASN G 1 194 ? 62.816 0.271 68.805 1.00 110.17 216 ASN G C 1
ATOM 14947 O O . ASN G 1 194 ? 63.118 0.814 67.738 1.00 105.69 216 ASN G O 1
ATOM 14952 N N . GLU G 1 195 ? 63.719 -0.084 69.710 1.00 134.25 217 GLU G N 1
ATOM 14953 C CA . GLU G 1 195 ? 65.132 0.258 69.568 1.00 142.07 217 GLU G CA 1
ATOM 14954 C C . GLU G 1 195 ? 65.793 -0.674 68.565 1.00 143.08 217 GLU G C 1
ATOM 14955 O O . GLU G 1 195 ? 66.833 -0.358 67.987 1.00 146.39 217 GLU G O 1
ATOM 14961 N N . ASN G 1 196 ? 65.158 -1.824 68.362 1.00 130.17 218 ASN G N 1
ATOM 14962 C CA . ASN G 1 196 ? 65.550 -2.781 67.337 1.00 118.07 218 ASN G CA 1
ATOM 14963 C C . ASN G 1 196 ? 65.139 -2.287 65.947 1.00 108.89 218 ASN G C 1
ATOM 14964 O O . ASN G 1 196 ? 65.433 -2.932 64.944 1.00 105.36 218 ASN G O 1
ATOM 14969 N N . ASN G 1 197 ? 64.451 -1.144 65.918 1.00 103.36 219 ASN G N 1
ATOM 14970 C CA . ASN G 1 197 ? 63.819 -0.581 64.717 1.00 103.21 219 ASN G CA 1
ATOM 14971 C C . ASN G 1 197 ? 62.631 -1.417 64.224 1.00 100.27 219 ASN G C 1
ATOM 14972 O O . ASN G 1 197 ? 62.105 -1.190 63.132 1.00 94.38 219 ASN G O 1
ATOM 14977 N N . GLU G 1 198 ? 62.213 -2.371 65.049 1.00 100.12 220 GLU G N 1
ATOM 14978 C CA . GLU G 1 198 ? 61.038 -3.192 64.784 1.00 99.39 220 GLU G CA 1
ATOM 14979 C C . GLU G 1 198 ? 59.764 -2.461 65.225 1.00 93.74 220 GLU G C 1
ATOM 14980 O O . GLU G 1 198 ? 59.730 -1.847 66.293 1.00 97.93 220 GLU G O 1
ATOM 14986 N N . ILE G 1 199 ? 58.719 -2.512 64.408 1.00 83.40 221 ILE G N 1
ATOM 14987 C CA . ILE G 1 199 ? 57.483 -1.815 64.744 1.00 70.03 221 ILE G CA 1
ATOM 14988 C C . ILE G 1 199 ? 56.534 -2.717 65.533 1.00 68.63 221 ILE G C 1
ATOM 14989 O O . ILE G 1 199 ? 56.335 -3.887 65.196 1.00 71.16 221 ILE G O 1
ATOM 14994 N N . VAL G 1 200 ? 55.979 -2.167 66.609 1.00 65.44 222 VAL G N 1
ATOM 14995 C CA . VAL G 1 200 ? 55.069 -2.899 67.482 1.00 64.51 222 VAL G CA 1
ATOM 14996 C C . VAL G 1 200 ? 53.799 -2.100 67.797 1.00 67.46 222 VAL G C 1
ATOM 14997 O O . VAL G 1 200 ? 53.800 -0.861 67.772 1.00 60.85 222 VAL G O 1
ATOM 15001 N N . GLU G 1 201 ? 52.725 -2.823 68.108 1.00 72.27 223 GLU G N 1
ATOM 15002 C CA . GLU G 1 201 ? 51.526 -2.227 68.683 1.00 71.52 223 GLU G CA 1
ATOM 15003 C C . GLU G 1 201 ? 51.619 -2.294 70.211 1.00 74.24 223 GLU G C 1
ATOM 15004 O O . GLU G 1 201 ? 51.775 -3.377 70.782 1.00 80.00 223 GLU G O 1
ATOM 15010 N N . TRP G 1 202 ? 51.514 -1.129 70.850 1.00 69.04 224 TRP G N 1
ATOM 15011 C CA . TRP G 1 202 ? 51.703 -0.946 72.294 1.00 67.45 224 TRP G CA 1
ATOM 15012 C C . TRP G 1 202 ? 51.067 -2.028 73.188 1.00 67.54 224 TRP G C 1
ATOM 15013 O O . TRP G 1 202 ? 51.698 -2.532 74.110 1.00 68.14 224 TRP G O 1
ATOM 15024 N N . SER G 1 203 ? 49.825 -2.393 72.905 1.00 69.50 225 SER G N 1
ATOM 15025 C CA . SER G 1 203 ? 49.109 -3.349 73.741 1.00 74.22 225 SER G CA 1
ATOM 15026 C C . SER G 1 203 ? 49.189 -4.772 73.177 1.00 77.46 225 SER G C 1
ATOM 15027 O O . SER G 1 203 ? 48.599 -5.699 73.732 1.00 78.55 225 SER G O 1
ATOM 15030 N N . GLY G 1 204 ? 49.919 -4.934 72.074 1.00 79.54 226 GLY G N 1
ATOM 15031 C CA . GLY G 1 204 ? 50.049 -6.221 71.405 1.00 77.79 226 GLY G CA 1
ATOM 15032 C C . GLY G 1 204 ? 48.757 -6.748 70.797 1.00 78.42 226 GLY G C 1
ATOM 15033 O O . GLY G 1 204 ? 48.482 -7.946 70.840 1.00 79.45 226 GLY G O 1
ATOM 15034 N N . ILE G 1 205 ? 47.966 -5.855 70.211 1.00 79.33 227 ILE G N 1
ATOM 15035 C CA . ILE G 1 205 ? 46.638 -6.215 69.720 1.00 81.54 227 ILE G CA 1
ATOM 15036 C C . ILE G 1 205 ? 46.657 -6.644 68.250 1.00 84.05 227 ILE G C 1
ATOM 15037 O O . ILE G 1 205 ? 45.876 -7.505 67.843 1.00 85.33 227 ILE G O 1
ATOM 15042 N N . THR G 1 206 ? 47.544 -6.048 67.454 1.00 83.37 228 THR G N 1
ATOM 15043 C CA . THR G 1 206 ? 47.722 -6.462 66.059 1.00 78.77 228 THR G CA 1
ATOM 15044 C C . THR G 1 206 ? 49.201 -6.601 65.699 1.00 75.11 228 THR G C 1
ATOM 15045 O O . THR G 1 206 ? 50.072 -6.253 66.493 1.00 78.01 228 THR G O 1
ATOM 15049 N N . HIS G 1 207 ? 49.479 -7.107 64.500 1.00 71.32 229 HIS G N 1
ATOM 15050 C CA . HIS G 1 207 ? 50.843 -7.133 63.984 1.00 69.80 229 HIS G CA 1
ATOM 15051 C C . HIS G 1 207 ? 51.250 -5.756 63.454 1.00 77.14 229 HIS G C 1
ATOM 15052 O O . HIS G 1 207 ? 50.485 -4.794 63.547 1.00 74.00 229 HIS G O 1
ATOM 15059 N N . GLU G 1 208 ? 52.461 -5.666 62.914 1.00 81.86 230 GLU G N 1
ATOM 15060 C CA . GLU G 1 208 ? 52.925 -4.464 62.226 1.00 82.51 230 GLU G CA 1
ATOM 15061 C C . GLU G 1 208 ? 51.917 -4.078 61.137 1.00 71.70 230 GLU G C 1
ATOM 15062 O O . GLU G 1 208 ? 51.322 -4.957 60.520 1.00 72.58 230 GLU G O 1
ATOM 15068 N N . PRO G 1 209 ? 51.694 -2.767 60.921 1.00 61.06 231 PRO G N 1
ATOM 15069 C CA . PRO G 1 209 ? 50.719 -2.316 59.916 1.00 57.94 231 PRO G CA 1
ATOM 15070 C C . PRO G 1 209 ? 50.878 -2.965 58.536 1.00 63.43 231 PRO G C 1
ATOM 15071 O O . PRO G 1 209 ? 49.864 -3.285 57.915 1.00 64.08 231 PRO G O 1
ATOM 15075 N N . LYS G 1 210 ? 52.111 -3.165 58.073 1.00 67.94 232 LYS G N 1
ATOM 15076 C CA . LYS G 1 210 ? 52.349 -3.790 56.770 1.00 71.53 232 LYS G CA 1
ATOM 15077 C C . LYS G 1 210 ? 52.009 -5.278 56.796 1.00 73.68 232 LYS G C 1
ATOM 15078 O O . LYS G 1 210 ? 51.594 -5.847 55.788 1.00 72.47 232 LYS G O 1
ATOM 15084 N N . ARG G 1 211 ? 52.195 -5.899 57.955 1.00 78.05 233 ARG G N 1
ATOM 15085 C CA . ARG G 1 211 ? 52.008 -7.340 58.108 1.00 81.96 233 ARG G CA 1
ATOM 15086 C C . ARG G 1 211 ? 50.747 -7.693 58.899 1.00 79.94 233 ARG G C 1
ATOM 15087 O O . ARG G 1 211 ? 50.669 -8.758 59.509 1.00 81.39 233 ARG G O 1
ATOM 15095 N N . VAL G 1 212 ? 49.767 -6.802 58.909 1.00 79.86 234 VAL G N 1
ATOM 15096 C CA . VAL G 1 212 ? 48.580 -7.039 59.715 1.00 82.58 234 VAL G CA 1
ATOM 15097 C C . VAL G 1 212 ? 47.730 -8.113 59.021 1.00 87.11 234 VAL G C 1
ATOM 15098 O O . VAL G 1 212 ? 47.774 -8.257 57.794 1.00 83.37 234 VAL G O 1
ATOM 15102 N N . THR G 1 213 ? 46.999 -8.892 59.817 1.00 89.72 235 THR G N 1
ATOM 15103 C CA . THR G 1 213 ? 46.240 -10.037 59.309 1.00 93.30 235 THR G CA 1
ATOM 15104 C C . THR G 1 213 ? 44.740 -9.919 59.605 1.00 93.51 235 THR G C 1
ATOM 15105 O O . THR G 1 213 ? 44.345 -9.317 60.605 1.00 94.49 235 THR G O 1
ATOM 15109 N N . ASN G 1 214 ? 43.914 -10.492 58.727 1.00 90.56 236 ASN G N 1
ATOM 15110 C CA . ASN G 1 214 ? 42.455 -10.466 58.875 1.00 84.71 236 ASN G CA 1
ATOM 15111 C C . ASN G 1 214 ? 41.961 -10.897 60.248 1.00 86.71 236 ASN G C 1
ATOM 15112 O O . ASN G 1 214 ? 40.946 -10.396 60.733 1.00 89.32 236 ASN G O 1
ATOM 15117 N N . ASP G 1 215 ? 42.672 -11.837 60.862 1.00 85.21 237 ASP G N 1
ATOM 15118 C CA . ASP G 1 215 ? 42.285 -12.350 62.168 1.00 86.46 237 ASP G CA 1
ATOM 15119 C C . ASP G 1 215 ? 42.396 -11.285 63.246 1.00 86.20 237 ASP G C 1
ATOM 15120 O O . ASP G 1 215 ? 41.557 -11.228 64.148 1.00 83.42 237 ASP G O 1
ATOM 15125 N N . ASP G 1 216 ? 43.445 -10.466 63.159 1.00 86.45 238 ASP G N 1
ATOM 15126 C CA . ASP G 1 216 ? 43.666 -9.386 64.119 1.00 80.50 238 ASP G CA 1
ATOM 15127 C C . ASP G 1 216 ? 42.414 -8.539 64.219 1.00 73.05 238 ASP G C 1
ATOM 15128 O O . ASP G 1 216 ? 41.917 -8.272 65.313 1.00 69.85 238 ASP G O 1
ATOM 15133 N N . PHE G 1 217 ? 41.896 -8.148 63.059 1.00 74.21 239 PHE G N 1
ATOM 15134 C CA . PHE G 1 217 ? 40.711 -7.302 62.982 1.00 74.63 239 PHE G CA 1
ATOM 15135 C C . PHE G 1 217 ? 39.460 -8.025 63.473 1.00 74.17 239 PHE G C 1
ATOM 15136 O O . PHE G 1 217 ? 38.610 -7.421 64.125 1.00 76.43 239 PHE G O 1
ATOM 15144 N N . GLN G 1 218 ? 39.353 -9.313 63.168 1.00 72.20 240 GLN G N 1
ATOM 15145 C CA . GLN G 1 218 ? 38.220 -10.112 63.625 1.00 74.09 240 GLN G CA 1
ATOM 15146 C C . GLN G 1 218 ? 38.149 -10.214 65.155 1.00 75.55 240 GLN G C 1
ATOM 15147 O O . GLN G 1 218 ? 37.066 -10.338 65.726 1.00 66.77 240 GLN G O 1
ATOM 15153 N N . GLU G 1 219 ? 39.305 -10.158 65.811 1.00 75.32 241 GLU G N 1
ATOM 15154 C CA . GLU G 1 219 ? 39.378 -10.168 67.272 1.00 82.35 241 GLU G CA 1
ATOM 15155 C C . GLU G 1 219 ? 38.736 -8.927 67.895 1.00 83.71 241 GLU G C 1
ATOM 15156 O O . GLU G 1 219 ? 37.905 -9.031 68.801 1.00 84.60 241 GLU G O 1
ATOM 15162 N N . ILE G 1 220 ? 39.140 -7.759 67.400 1.00 80.36 242 ILE G N 1
ATOM 15163 C CA . ILE G 1 220 ? 38.597 -6.472 67.832 1.00 75.18 242 ILE G CA 1
ATOM 15164 C C . ILE G 1 220 ? 37.103 -6.336 67.526 1.00 72.08 242 ILE G C 1
ATOM 15165 O O . ILE G 1 220 ? 36.355 -5.699 68.273 1.00 72.51 242 ILE G O 1
ATOM 15170 N N . LYS G 1 221 ? 36.682 -6.957 66.429 1.00 70.49 243 LYS G N 1
ATOM 15171 C CA . LYS G 1 221 ? 35.292 -6.948 65.979 1.00 74.59 243 LYS G CA 1
ATOM 15172 C C . LYS G 1 221 ? 34.326 -7.575 66.994 1.00 81.95 243 LYS G C 1
ATOM 15173 O O . LYS G 1 221 ? 33.128 -7.286 66.988 1.00 83.03 243 LYS G O 1
ATOM 15179 N N . LYS G 1 222 ? 34.848 -8.434 67.864 1.00 83.56 244 LYS G N 1
ATOM 15180 C CA . LYS G 1 222 ? 34.011 -9.138 68.829 1.00 84.70 244 LYS G CA 1
ATOM 15181 C C . LYS G 1 222 ? 33.493 -8.219 69.936 1.00 83.99 244 LYS G C 1
ATOM 15182 O O . LYS G 1 222 ? 32.446 -8.485 70.526 1.00 93.64 244 LYS G O 1
ATOM 15188 N N . TYR G 1 223 ? 34.213 -7.138 70.217 1.00 73.47 245 TYR G N 1
ATOM 15189 C CA . TYR G 1 223 ? 33.803 -6.240 71.292 1.00 70.13 245 TYR G CA 1
ATOM 15190 C C . TYR G 1 223 ? 33.738 -4.772 70.858 1.00 68.24 245 TYR G C 1
ATOM 15191 O O . TYR G 1 223 ? 33.159 -3.939 71.555 1.00 71.51 245 TYR G O 1
ATOM 15200 N N . ALA G 1 224 ? 34.327 -4.456 69.710 1.00 62.14 246 ALA G N 1
ATOM 15201 C CA . ALA G 1 224 ? 34.387 -3.070 69.257 1.00 55.99 246 ALA G CA 1
ATOM 15202 C C . ALA G 1 224 ? 33.848 -2.904 67.838 1.00 57.84 246 ALA G C 1
ATOM 15203 O O . ALA G 1 224 ? 33.791 -3.859 67.064 1.00 60.93 246 ALA G O 1
ATOM 15205 N N . VAL G 1 225 ? 33.455 -1.681 67.503 1.00 55.06 247 VAL G N 1
ATOM 15206 C CA . VAL G 1 225 ? 32.876 -1.396 66.198 1.00 58.56 247 VAL G CA 1
ATOM 15207 C C . VAL G 1 225 ? 33.859 -0.684 65.267 1.00 58.03 247 VAL G C 1
ATOM 15208 O O . VAL G 1 225 ? 33.557 -0.440 64.096 1.00 58.97 247 VAL G O 1
ATOM 15212 N N . GLY G 1 226 ? 35.035 -0.348 65.786 1.00 53.41 248 GLY G N 1
ATOM 15213 C CA . GLY G 1 226 ? 36.020 0.358 64.994 1.00 47.34 248 GLY G CA 1
ATOM 15214 C C . GLY G 1 226 ? 37.338 0.480 65.715 1.00 51.31 248 GLY G C 1
ATOM 15215 O O . GLY G 1 226 ? 37.435 0.150 66.902 1.00 53.68 248 GLY G O 1
ATOM 15216 N N . ILE G 1 227 ? 38.352 0.953 64.994 1.00 49.14 249 ILE G N 1
ATOM 15217 C CA . ILE G 1 227 ? 39.689 1.149 65.555 1.00 49.99 249 ILE G CA 1
ATOM 15218 C C . ILE G 1 227 ? 40.133 2.609 65.481 1.00 45.14 249 ILE G C 1
ATOM 15219 O O . ILE G 1 227 ? 39.550 3.416 64.758 1.00 42.90 249 ILE G O 1
ATOM 15224 N N . GLY G 1 228 ? 41.170 2.945 66.235 1.00 36.18 250 GLY G N 1
ATOM 15225 C CA . GLY G 1 228 ? 41.675 4.304 66.248 1.00 35.14 250 GLY G CA 1
ATOM 15226 C C . GLY G 1 228 ? 43.188 4.315 66.261 1.00 39.42 250 GLY G C 1
ATOM 15227 O O . GLY G 1 228 ? 43.791 4.428 67.325 1.00 41.91 250 GLY G O 1
ATOM 15228 N N . PRO G 1 229 ? 43.810 4.182 65.077 1.00 38.18 251 PRO G N 1
ATOM 15229 C CA . PRO G 1 229 ? 45.267 4.063 64.945 1.00 41.45 251 PRO G CA 1
ATOM 15230 C C . PRO G 1 229 ? 45.971 5.401 64.761 1.00 46.00 251 PRO G C 1
ATOM 15231 O O . PRO G 1 229 ? 45.412 6.299 64.133 1.00 48.68 251 PRO G O 1
ATOM 15235 N N . ASN G 1 230 ? 47.184 5.538 65.285 1.00 44.37 252 ASN G N 1
ATOM 15236 C CA . ASN G 1 230 ? 47.981 6.716 64.960 1.00 44.28 252 ASN G CA 1
ATOM 15237 C C . ASN G 1 230 ? 48.449 6.677 63.503 1.00 44.06 252 ASN G C 1
ATOM 15238 O O . ASN G 1 230 ? 48.764 5.607 62.973 1.00 50.88 252 ASN G O 1
ATOM 15243 N N . LEU G 1 231 ? 48.472 7.839 62.852 1.00 38.77 253 LEU G N 1
ATOM 15244 C CA . LEU G 1 231 ? 48.940 7.935 61.471 1.00 38.91 253 LEU G CA 1
ATOM 15245 C C . LEU G 1 231 ? 50.480 8.046 61.369 1.00 44.11 253 LEU G C 1
ATOM 15246 O O . LEU G 1 231 ? 51.084 7.615 60.378 1.00 40.55 253 LEU G O 1
ATOM 15251 N N . ARG G 1 232 ? 51.109 8.616 62.395 1.00 44.42 254 ARG G N 1
ATOM 15252 C CA . ARG G 1 232 ? 52.555 8.834 62.385 1.00 51.17 254 ARG G CA 1
ATOM 15253 C C . ARG G 1 232 ? 53.227 8.332 63.652 1.00 57.28 254 ARG G C 1
ATOM 15254 O O . ARG G 1 232 ? 52.589 8.236 64.695 1.00 57.91 254 ARG G O 1
ATOM 15262 N N . ASN G 1 233 ? 54.519 8.028 63.568 1.00 60.73 255 ASN G N 1
ATOM 15263 C CA . ASN G 1 233 ? 55.307 7.830 64.778 1.00 59.21 255 ASN G CA 1
ATOM 15264 C C . ASN G 1 233 ? 55.761 9.201 65.269 1.00 67.47 255 ASN G C 1
ATOM 15265 O O . ASN G 1 233 ? 55.399 10.226 64.678 1.00 64.55 255 ASN G O 1
ATOM 15270 N N . ASP G 1 234 ? 56.557 9.228 66.332 1.00 77.16 256 ASP G N 1
ATOM 15271 C CA . ASP G 1 234 ? 56.954 10.493 66.951 1.00 82.55 256 ASP G CA 1
ATOM 15272 C C . ASP G 1 234 ? 57.849 11.360 66.059 1.00 82.74 256 ASP G C 1
ATOM 15273 O O . ASP G 1 234 ? 57.822 12.590 66.160 1.00 78.74 256 ASP G O 1
ATOM 15278 N N . ASN G 1 235 ? 58.632 10.719 65.194 1.00 86.26 257 ASN G N 1
ATOM 15279 C CA . ASN G 1 235 ? 59.439 11.433 64.207 1.00 88.71 257 ASN G CA 1
ATOM 15280 C C . ASN G 1 235 ? 58.590 12.307 63.291 1.00 89.78 257 ASN G C 1
ATOM 15281 O O . ASN G 1 235 ? 58.836 13.504 63.156 1.00 91.01 257 ASN G O 1
ATOM 15286 N N . GLY G 1 236 ? 57.588 11.695 62.667 1.00 88.22 258 GLY G N 1
ATOM 15287 C CA . GLY G 1 236 ? 56.728 12.385 61.723 1.00 82.14 258 GLY G CA 1
ATOM 15288 C C . GLY G 1 236 ? 56.525 11.548 60.478 1.00 77.11 258 GLY G C 1
ATOM 15289 O O . GLY G 1 236 ? 55.929 11.994 59.500 1.00 76.96 258 GLY G O 1
ATOM 15290 N N . ASP G 1 237 ? 57.029 10.321 60.521 1.00 75.61 259 ASP G N 1
ATOM 15291 C CA . ASP G 1 237 ? 56.929 9.411 59.392 1.00 79.54 259 ASP G CA 1
ATOM 15292 C C . ASP G 1 237 ? 55.581 8.714 59.414 1.00 73.15 259 ASP G C 1
ATOM 15293 O O . ASP G 1 237 ? 55.023 8.480 60.489 1.00 73.79 259 ASP G O 1
ATOM 15298 N N . LEU G 1 238 ? 55.050 8.387 58.237 1.00 67.69 260 LEU G N 1
ATOM 15299 C CA . LEU G 1 238 ? 53.817 7.605 58.172 1.00 59.48 260 LEU G CA 1
ATOM 15300 C C . LEU G 1 238 ? 54.080 6.199 58.692 1.00 61.17 260 LEU G C 1
ATOM 15301 O O . LEU G 1 238 ? 55.082 5.579 58.341 1.00 61.16 260 LEU G O 1
ATOM 15306 N N . ILE G 1 239 ? 53.184 5.692 59.529 1.00 58.86 261 ILE G N 1
ATOM 15307 C CA . ILE G 1 239 ? 53.402 4.391 60.134 1.00 59.86 261 ILE G CA 1
ATOM 15308 C C . ILE G 1 239 ? 52.263 3.437 59.775 1.00 57.53 261 ILE G C 1
ATOM 15309 O O . ILE G 1 239 ? 52.307 2.251 60.091 1.00 62.01 261 ILE G O 1
ATOM 15314 N N . ILE G 1 240 ? 51.242 3.957 59.106 1.00 55.13 262 ILE G N 1
ATOM 15315 C CA . ILE G 1 240 ? 50.231 3.099 58.504 1.00 54.07 262 ILE G CA 1
ATOM 15316 C C . ILE G 1 240 ? 50.093 3.460 57.036 1.00 57.45 262 ILE G C 1
ATOM 15317 O O . ILE G 1 240 ? 50.553 4.516 56.605 1.00 61.47 262 ILE G O 1
ATOM 15322 N N . ASN G 1 241 ? 49.462 2.578 56.270 1.00 59.60 263 ASN G N 1
ATOM 15323 C CA . ASN G 1 241 ? 49.353 2.760 54.831 1.00 63.50 263 ASN G CA 1
ATOM 15324 C C . ASN G 1 241 ? 47.966 2.386 54.300 1.00 67.17 263 ASN G C 1
ATOM 15325 O O . ASN G 1 241 ? 47.062 2.047 55.068 1.00 63.84 263 ASN G O 1
ATOM 15330 N N . GLU G 1 242 ? 47.802 2.443 52.982 1.00 69.91 264 GLU G N 1
ATOM 15331 C CA . GLU G 1 242 ? 46.488 2.270 52.374 1.00 70.88 264 GLU G CA 1
ATOM 15332 C C . GLU G 1 242 ? 45.949 0.847 52.517 1.00 66.90 264 GLU G C 1
ATOM 15333 O O . GLU G 1 242 ? 44.742 0.659 52.698 1.00 66.18 264 GLU G O 1
ATOM 15339 N N . SER G 1 243 ? 46.840 -0.142 52.441 1.00 63.39 265 SER G N 1
ATOM 15340 C CA . SER G 1 243 ? 46.456 -1.551 52.567 1.00 61.68 265 SER G CA 1
ATOM 15341 C C . SER G 1 243 ? 45.875 -1.851 53.946 1.00 60.04 265 SER G C 1
ATOM 15342 O O . SER G 1 243 ? 44.876 -2.563 54.074 1.00 59.35 265 SER G O 1
ATOM 15345 N N . TYR G 1 244 ? 46.513 -1.302 54.973 1.00 58.23 266 TYR G N 1
ATOM 15346 C CA . TYR G 1 244 ? 46.037 -1.434 56.346 1.00 57.66 266 TYR G CA 1
ATOM 15347 C C . TYR G 1 244 ? 44.591 -0.967 56.469 1.00 56.63 266 TYR G C 1
ATOM 15348 O O . TYR G 1 244 ? 43.758 -1.673 57.025 1.00 60.72 266 TYR G O 1
ATOM 15357 N N . MET G 1 245 ? 44.298 0.216 55.937 1.00 56.73 267 MET G N 1
ATOM 15358 C CA . MET G 1 245 ? 42.950 0.775 55.994 1.00 58.51 267 MET G CA 1
ATOM 15359 C C . MET G 1 245 ? 41.963 -0.073 55.194 1.00 61.36 267 MET G C 1
ATOM 15360 O O . MET G 1 245 ? 40.830 -0.283 55.619 1.00 60.98 267 MET G O 1
ATOM 15365 N N . LYS G 1 246 ? 42.398 -0.563 54.036 1.00 62.14 268 LYS G N 1
ATOM 15366 C CA . LYS G 1 246 ? 41.515 -1.323 53.164 1.00 61.23 268 LYS G CA 1
ATOM 15367 C C . LYS G 1 246 ? 41.108 -2.638 53.815 1.00 64.23 268 LYS G C 1
ATOM 15368 O O . LYS G 1 246 ? 39.959 -3.070 53.699 1.00 64.50 268 LYS G O 1
ATOM 15374 N N . MET G 1 247 ? 42.044 -3.270 54.513 1.00 63.06 269 MET G N 1
ATOM 15375 C CA . MET G 1 247 ? 41.727 -4.525 55.166 1.00 60.11 269 MET G CA 1
ATOM 15376 C C . MET G 1 247 ? 40.810 -4.294 56.358 1.00 61.27 269 MET G C 1
ATOM 15377 O O . MET G 1 247 ? 39.859 -5.038 56.569 1.00 68.83 269 MET G O 1
ATOM 15382 N N . ALA G 1 248 ? 41.096 -3.256 57.132 1.00 55.17 270 ALA G N 1
ATOM 15383 C CA . ALA G 1 248 ? 40.274 -2.923 58.284 1.00 57.52 270 ALA G CA 1
ATOM 15384 C C . ALA G 1 248 ? 38.824 -2.650 57.868 1.00 60.76 270 ALA G C 1
ATOM 15385 O O . ALA G 1 248 ? 37.885 -2.990 58.596 1.00 57.91 270 ALA G O 1
ATOM 15387 N N . ARG G 1 249 ? 38.650 -2.037 56.698 1.00 61.11 271 ARG G N 1
ATOM 15388 C CA . ARG G 1 249 ? 37.319 -1.772 56.153 1.00 65.04 271 ARG G CA 1
ATOM 15389 C C . ARG G 1 249 ? 36.595 -3.063 55.773 1.00 70.06 271 ARG G C 1
ATOM 15390 O O . ARG G 1 249 ? 35.433 -3.256 56.137 1.00 70.65 271 ARG G O 1
ATOM 15398 N N . GLN G 1 250 ? 37.284 -3.933 55.037 1.00 72.42 272 GLN G N 1
ATOM 15399 C CA . GLN G 1 250 ? 36.735 -5.230 54.639 1.00 78.00 272 GLN G CA 1
ATOM 15400 C C . GLN G 1 250 ? 36.299 -6.071 55.837 1.00 78.70 272 GLN G C 1
ATOM 15401 O O . GLN G 1 250 ? 35.331 -6.826 55.753 1.00 82.33 272 GLN G O 1
ATOM 15407 N N . ASN G 1 251 ? 37.018 -5.939 56.949 1.00 76.54 273 ASN G N 1
ATOM 15408 C CA . ASN G 1 251 ? 36.671 -6.656 58.172 1.00 73.91 273 ASN G CA 1
ATOM 15409 C C . ASN G 1 251 ? 35.530 -5.981 58.928 1.00 71.10 273 ASN G C 1
ATOM 15410 O O . ASN G 1 251 ? 35.130 -6.443 59.992 1.00 68.96 273 ASN G O 1
ATOM 15415 N N . GLY G 1 252 ? 35.015 -4.885 58.372 1.00 72.55 274 GLY G N 1
ATOM 15416 C CA . GLY G 1 252 ? 33.803 -4.252 58.872 1.00 74.31 274 GLY G CA 1
ATOM 15417 C C . GLY G 1 252 ? 33.968 -3.184 59.941 1.00 67.37 274 GLY G C 1
ATOM 15418 O O . GLY G 1 252 ? 33.012 -2.841 60.638 1.00 63.81 274 GLY G O 1
ATOM 15419 N N . LEU G 1 253 ? 35.172 -2.641 60.067 1.00 62.98 275 LEU G N 1
ATOM 15420 C CA . LEU G 1 253 ? 35.450 -1.690 61.133 1.00 56.99 275 LEU G CA 1
ATOM 15421 C C . LEU G 1 253 ? 35.374 -0.239 60.679 1.00 55.35 275 LEU G C 1
ATOM 15422 O O . LEU G 1 253 ? 35.634 0.082 59.516 1.00 56.48 275 LEU G O 1
ATOM 15427 N N . LEU G 1 254 ? 35.004 0.638 61.605 1.00 54.15 276 LEU G N 1
ATOM 15428 C CA . LEU G 1 254 ? 35.236 2.063 61.418 1.00 52.57 276 LEU G CA 1
ATOM 15429 C C . LEU G 1 254 ? 36.717 2.335 61.692 1.00 52.27 276 LEU G C 1
ATOM 15430 O O . LEU G 1 254 ? 37.367 1.588 62.428 1.00 50.92 276 LEU G O 1
ATOM 15435 N N . ILE G 1 255 ? 37.264 3.388 61.093 1.00 49.01 277 ILE G N 1
ATOM 15436 C CA . ILE G 1 255 ? 38.639 3.757 61.383 1.00 44.10 277 ILE G CA 1
ATOM 15437 C C . ILE G 1 255 ? 38.715 5.244 61.675 1.00 42.86 277 ILE G C 1
ATOM 15438 O O . ILE G 1 255 ? 38.342 6.064 60.839 1.00 44.67 277 ILE G O 1
ATOM 15443 N N . HIS G 1 256 ? 39.194 5.584 62.868 1.00 40.71 278 HIS G N 1
ATOM 15444 C CA . HIS G 1 256 ? 39.369 6.969 63.263 1.00 31.73 278 HIS G CA 1
ATOM 15445 C C . HIS G 1 256 ? 40.814 7.235 63.645 1.00 39.49 278 HIS G C 1
ATOM 15446 O O . HIS G 1 256 ? 41.178 7.146 64.827 1.00 39.81 278 HIS G O 1
ATOM 15453 N N . PRO G 1 257 ? 41.645 7.566 62.647 1.00 31.06 279 PRO G N 1
ATOM 15454 C CA . PRO G 1 257 ? 43.055 7.903 62.875 1.00 34.32 279 PRO G CA 1
ATOM 15455 C C . PRO G 1 257 ? 43.225 9.184 63.677 1.00 36.53 279 PRO G C 1
ATOM 15456 O O . PRO G 1 257 ? 42.371 10.069 63.601 1.00 38.48 279 PRO G O 1
ATOM 15460 N N . TYR G 1 258 ? 44.326 9.273 64.419 1.00 30.22 280 TYR G N 1
ATOM 15461 C CA . TYR G 1 258 ? 44.681 10.469 65.170 1.00 29.74 280 TYR G CA 1
ATOM 15462 C C . TYR G 1 258 ? 46.160 10.770 64.936 1.00 44.18 280 TYR G C 1
ATOM 15463 O O . TYR G 1 258 ? 46.885 9.884 64.478 1.00 39.03 280 TYR G O 1
ATOM 15472 N N . THR G 1 259 ? 46.626 11.997 65.196 1.00 43.00 281 THR G N 1
ATOM 15473 C CA . THR G 1 259 ? 45.813 13.203 65.326 1.00 42.97 281 THR G CA 1
ATOM 15474 C C . THR G 1 259 ? 46.096 14.055 64.081 1.00 45.57 281 THR G C 1
ATOM 15475 O O . THR G 1 259 ? 47.234 14.468 63.837 1.00 43.87 281 THR G O 1
ATOM 15479 N N . ILE G 1 260 ? 45.055 14.315 63.301 1.00 42.66 282 ILE G N 1
ATOM 15480 C CA . ILE G 1 260 ? 45.216 14.850 61.962 1.00 39.91 282 ILE G CA 1
ATOM 15481 C C . ILE G 1 260 ? 44.848 16.325 61.892 1.00 43.10 282 ILE G C 1
ATOM 15482 O O . ILE G 1 260 ? 43.686 16.683 62.028 1.00 40.85 282 ILE G O 1
ATOM 15487 N N . ASN G 1 261 ? 45.835 17.178 61.644 1.00 42.77 283 ASN G N 1
ATOM 15488 C CA . ASN G 1 261 ? 45.622 18.609 61.742 1.00 38.80 283 ASN G CA 1
ATOM 15489 C C . ASN G 1 261 ? 45.868 19.376 60.450 1.00 45.92 283 ASN G C 1
ATOM 15490 O O . ASN G 1 261 ? 45.476 20.535 60.321 1.00 49.08 283 ASN G O 1
ATOM 15495 N N . GLU G 1 262 ? 46.517 18.734 59.490 1.00 48.92 284 GLU G N 1
ATOM 15496 C CA . GLU G 1 262 ? 46.854 19.395 58.233 1.00 47.66 284 GLU G CA 1
ATOM 15497 C C . GLU G 1 262 ? 45.956 18.884 57.116 1.00 42.98 284 GLU G C 1
ATOM 15498 O O . GLU G 1 262 ? 45.618 17.698 57.073 1.00 43.02 284 GLU G O 1
ATOM 15504 N N . LYS G 1 263 ? 45.558 19.777 56.220 1.00 40.24 285 LYS G N 1
ATOM 15505 C CA . LYS G 1 263 ? 44.587 19.413 55.191 1.00 41.44 285 LYS G CA 1
ATOM 15506 C C . LYS G 1 263 ? 45.057 18.327 54.215 1.00 45.31 285 LYS G C 1
ATOM 15507 O O . LYS G 1 263 ? 44.250 17.490 53.805 1.00 50.94 285 LYS G O 1
ATOM 15513 N N . PRO G 1 264 ? 46.344 18.326 53.825 1.00 37.44 286 PRO G N 1
ATOM 15514 C CA . PRO G 1 264 ? 46.707 17.216 52.931 1.00 49.12 286 PRO G CA 1
ATOM 15515 C C . PRO G 1 264 ? 46.688 15.829 53.606 1.00 45.67 286 PRO G C 1
ATOM 15516 O O . PRO G 1 264 ? 46.467 14.826 52.939 1.00 43.11 286 PRO G O 1
ATOM 15520 N N . ASP G 1 265 ? 46.901 15.783 54.915 1.00 45.47 287 ASP G N 1
ATOM 15521 C CA . ASP G 1 265 ? 46.683 14.561 55.685 1.00 46.63 287 ASP G CA 1
ATOM 15522 C C . ASP G 1 265 ? 45.210 14.167 55.721 1.00 42.55 287 ASP G C 1
ATOM 15523 O O . ASP G 1 265 ? 44.878 12.984 55.696 1.00 43.66 287 ASP G O 1
ATOM 15528 N N . MET G 1 266 ? 44.330 15.159 55.809 1.00 44.16 288 MET G N 1
ATOM 15529 C CA . MET G 1 266 ? 42.892 14.900 55.828 1.00 41.51 288 MET G CA 1
ATOM 15530 C C . MET G 1 266 ? 42.463 14.298 54.488 1.00 41.90 288 MET G C 1
ATOM 15531 O O . MET G 1 266 ? 41.837 13.240 54.454 1.00 38.65 288 MET G O 1
ATOM 15536 N N . ARG G 1 267 ? 42.834 14.950 53.388 1.00 43.76 289 ARG G N 1
ATOM 15537 C CA . ARG G 1 267 ? 42.495 14.461 52.044 1.00 44.52 289 ARG G CA 1
ATOM 15538 C C . ARG G 1 267 ? 43.053 13.063 51.761 1.00 41.48 289 ARG G C 1
ATOM 15539 O O . ARG G 1 267 ? 42.401 12.245 51.104 1.00 39.57 289 ARG G O 1
ATOM 15547 N N . LEU G 1 268 ? 44.258 12.797 52.257 1.00 38.07 290 LEU G N 1
ATOM 15548 C CA . LEU G 1 268 ? 44.900 11.511 52.020 1.00 41.02 290 LEU G CA 1
ATOM 15549 C C . LEU G 1 268 ? 44.150 10.418 52.756 1.00 45.46 290 LEU G C 1
ATOM 15550 O O . LEU G 1 268 ? 43.850 9.362 52.184 1.00 48.18 290 LEU G O 1
ATOM 15555 N N . LEU G 1 269 ? 43.845 10.677 54.024 1.00 40.66 291 LEU G N 1
ATOM 15556 C CA . LEU G 1 269 ? 43.045 9.747 54.808 1.00 43.47 291 LEU G CA 1
ATOM 15557 C C . LEU G 1 269 ? 41.632 9.531 54.251 1.00 44.73 291 LEU G C 1
ATOM 15558 O O . LEU G 1 269 ? 41.142 8.408 54.292 1.00 48.56 291 LEU G O 1
ATOM 15563 N N . MET G 1 270 ? 40.977 10.577 53.737 1.00 43.79 292 MET G N 1
ATOM 15564 C CA . MET G 1 270 ? 39.669 10.395 53.084 1.00 47.02 292 MET G CA 1
ATOM 15565 C C . MET G 1 270 ? 39.813 9.364 51.966 1.00 52.32 292 MET G C 1
ATOM 15566 O O . MET G 1 270 ? 39.031 8.424 51.852 1.00 51.95 292 MET G O 1
ATOM 15571 N N . LYS G 1 271 ? 40.839 9.555 51.148 1.00 55.63 293 LYS G N 1
ATOM 15572 C CA . LYS G 1 271 ? 41.088 8.703 50.001 1.00 58.52 293 LYS G CA 1
ATOM 15573 C C . LYS G 1 271 ? 41.314 7.252 50.427 1.00 57.15 293 LYS G C 1
ATOM 15574 O O . LYS G 1 271 ? 40.848 6.324 49.768 1.00 59.52 293 LYS G O 1
ATOM 15580 N N . TRP G 1 272 ? 42.004 7.062 51.549 1.00 53.44 294 TRP G N 1
ATOM 15581 C CA . TRP G 1 272 ? 42.344 5.721 52.024 1.00 50.44 294 TRP G CA 1
ATOM 15582 C C . TRP G 1 272 ? 41.191 4.975 52.695 1.00 50.54 294 TRP G C 1
ATOM 15583 O O . TRP G 1 272 ? 41.299 3.778 52.971 1.00 53.70 294 TRP G O 1
ATOM 15594 N N . GLY G 1 273 ? 40.099 5.677 52.973 1.00 48.51 295 GLY G N 1
ATOM 15595 C CA . GLY G 1 273 ? 38.903 5.031 53.479 1.00 49.95 295 GLY G CA 1
ATOM 15596 C C . GLY G 1 273 ? 38.652 5.218 54.963 1.00 52.42 295 GLY G C 1
ATOM 15597 O O . GLY G 1 273 ? 38.104 4.339 55.620 1.00 57.63 295 GLY G O 1
ATOM 15598 N N . ALA G 1 274 ? 39.047 6.366 55.493 1.00 51.27 296 ALA G N 1
ATOM 15599 C CA . ALA G 1 274 ? 38.795 6.677 56.893 1.00 49.57 296 ALA G CA 1
ATOM 15600 C C . ALA G 1 274 ? 37.340 7.092 57.100 1.00 49.58 296 ALA G C 1
ATOM 15601 O O . ALA G 1 274 ? 36.772 7.833 56.301 1.00 52.39 296 ALA G O 1
ATOM 15603 N N . THR G 1 275 ? 36.737 6.617 58.178 1.00 50.47 297 THR G N 1
ATOM 15604 C CA . THR G 1 275 ? 35.337 6.924 58.450 1.00 51.58 297 THR G CA 1
ATOM 15605 C C . THR G 1 275 ? 35.187 8.048 59.477 1.00 42.78 297 THR G C 1
ATOM 15606 O O . THR G 1 275 ? 34.073 8.420 59.849 1.00 41.59 297 THR G O 1
ATOM 15610 N N . GLY G 1 276 ? 36.318 8.577 59.933 1.00 33.44 298 GLY G N 1
ATOM 15611 C CA . GLY G 1 276 ? 36.345 9.644 60.916 1.00 34.60 298 GLY G CA 1
ATOM 15612 C C . GLY G 1 276 ? 37.790 9.988 61.228 1.00 43.32 298 GLY G C 1
ATOM 15613 O O . GLY G 1 276 ? 38.699 9.253 60.849 1.00 46.64 298 GLY G O 1
ATOM 15614 N N . MET G 1 277 ? 38.014 11.107 61.905 1.00 40.76 299 MET G N 1
ATOM 15615 C CA . MET G 1 277 ? 39.366 11.538 62.231 1.00 40.93 299 MET G CA 1
ATOM 15616 C C . MET G 1 277 ? 39.352 12.307 63.546 1.00 40.72 299 MET G C 1
ATOM 15617 O O . MET G 1 277 ? 38.386 13.017 63.850 1.00 38.52 299 MET G O 1
ATOM 15622 N N . PHE G 1 278 ? 40.410 12.143 64.334 1.00 36.23 300 PHE G N 1
ATOM 15623 C CA . PHE G 1 278 ? 40.667 13.026 65.467 1.00 35.97 300 PHE G CA 1
ATOM 15624 C C . PHE G 1 278 ? 41.430 14.247 64.976 1.00 36.36 300 PHE G C 1
ATOM 15625 O O . PHE G 1 278 ? 42.463 14.124 64.328 1.00 39.50 300 PHE G O 1
ATOM 15633 N N . THR G 1 279 ? 40.934 15.430 65.291 1.00 37.39 301 THR G N 1
ATOM 15634 C CA . THR G 1 279 ? 41.599 16.639 64.850 1.00 32.73 301 THR G CA 1
ATOM 15635 C C . THR G 1 279 ? 41.518 17.728 65.923 1.00 38.85 301 THR G C 1
ATOM 15636 O O . THR G 1 279 ? 40.547 17.799 66.698 1.00 41.26 301 THR G O 1
ATOM 15640 N N . ASN G 1 280 ? 42.549 18.564 65.976 1.00 36.79 302 ASN G N 1
ATOM 15641 C CA . ASN G 1 280 ? 42.525 19.739 66.835 1.00 40.32 302 ASN G CA 1
ATOM 15642 C C . ASN G 1 280 ? 41.872 20.921 66.106 1.00 39.50 302 ASN G C 1
ATOM 15643 O O . ASN G 1 280 ? 41.629 21.971 66.703 1.00 38.01 302 ASN G O 1
ATOM 15648 N N . TYR G 1 281 ? 41.597 20.742 64.814 1.00 32.93 303 TYR G N 1
ATOM 15649 C CA . TYR G 1 281 ? 41.048 21.811 63.990 1.00 32.97 303 TYR G CA 1
ATOM 15650 C C . TYR G 1 281 ? 39.827 21.340 63.207 1.00 37.33 303 TYR G C 1
ATOM 15651 O O . TYR G 1 281 ? 39.885 21.188 61.979 1.00 35.75 303 TYR G O 1
ATOM 15660 N N . PRO G 1 282 ? 38.707 21.132 63.911 1.00 37.10 304 PRO G N 1
ATOM 15661 C CA . PRO G 1 282 ? 37.511 20.596 63.255 1.00 37.42 304 PRO G CA 1
ATOM 15662 C C . PRO G 1 282 ? 37.017 21.536 62.147 1.00 45.11 304 PRO G C 1
ATOM 15663 O O . PRO G 1 282 ? 36.340 21.083 61.220 1.00 43.67 304 PRO G O 1
ATOM 15667 N N . ASP G 1 283 ? 37.367 22.819 62.234 1.00 50.07 305 ASP G N 1
ATOM 15668 C CA . ASP G 1 283 ? 37.031 23.771 61.179 1.00 51.51 305 ASP G CA 1
ATOM 15669 C C . ASP G 1 283 ? 37.765 23.412 59.886 1.00 48.55 305 ASP G C 1
ATOM 15670 O O . ASP G 1 283 ? 37.172 23.441 58.810 1.00 51.63 305 ASP G O 1
ATOM 15675 N N . ARG G 1 284 ? 39.046 23.061 59.995 1.00 44.07 306 ARG G N 1
ATOM 15676 C CA . ARG G 1 284 ? 39.824 22.609 58.837 1.00 45.57 306 ARG G CA 1
ATOM 15677 C C . ARG G 1 284 ? 39.249 21.345 58.200 1.00 47.92 306 ARG G C 1
ATOM 15678 O O . ARG G 1 284 ? 39.175 21.234 56.973 1.00 44.94 306 ARG G O 1
ATOM 15686 N N . LEU G 1 285 ? 38.862 20.389 59.040 1.00 48.32 307 LEU G N 1
ATOM 15687 C CA . LEU G 1 285 ? 38.279 19.149 58.551 1.00 47.32 307 LEU G CA 1
ATOM 15688 C C . LEU G 1 285 ? 36.939 19.418 57.879 1.00 54.90 307 LEU G C 1
ATOM 15689 O O . LEU G 1 285 ? 36.589 18.773 56.887 1.00 58.26 307 LEU G O 1
ATOM 15694 N N . HIS G 1 286 ? 36.187 20.370 58.422 1.00 52.32 308 HIS G N 1
ATOM 15695 C CA . HIS G 1 286 ? 34.879 20.680 57.865 1.00 53.06 308 HIS G CA 1
ATOM 15696 C C . HIS G 1 286 ? 35.042 21.317 56.495 1.00 53.01 308 HIS G C 1
ATOM 15697 O O . HIS G 1 286 ? 34.234 21.088 55.603 1.00 52.63 308 HIS G O 1
ATOM 15704 N N . THR G 1 287 ? 36.102 22.100 56.327 1.00 53.53 309 THR G N 1
ATOM 15705 C CA . THR G 1 287 ? 36.401 22.714 55.037 1.00 47.92 309 THR G CA 1
ATOM 15706 C C . THR G 1 287 ? 36.810 21.650 54.020 1.00 48.49 309 THR G C 1
ATOM 15707 O O . THR G 1 287 ? 36.464 21.746 52.843 1.00 52.40 309 THR G O 1
ATOM 15711 N N . VAL G 1 288 ? 37.535 20.628 54.472 1.00 46.93 310 VAL G N 1
ATOM 15712 C CA . VAL G 1 288 ? 37.972 19.565 53.571 1.00 44.12 310 VAL G CA 1
ATOM 15713 C C . VAL G 1 288 ? 36.772 18.740 53.106 1.00 51.02 310 VAL G C 1
ATOM 15714 O O . VAL G 1 288 ? 36.689 18.347 51.939 1.00 54.18 310 VAL G O 1
ATOM 15718 N N . LEU G 1 289 ? 35.822 18.516 54.009 1.00 51.86 311 LEU G N 1
ATOM 15719 C CA . LEU G 1 289 ? 34.604 17.786 53.668 1.00 53.28 311 LEU G CA 1
ATOM 15720 C C . LEU G 1 289 ? 33.748 18.490 52.605 1.00 56.01 311 LEU G C 1
ATOM 15721 O O . LEU G 1 289 ? 32.928 17.849 51.952 1.00 59.39 311 LEU G O 1
ATOM 15726 N N . LYS G 1 290 ? 33.946 19.796 52.429 1.00 56.58 312 LYS G N 1
ATOM 15727 C CA . LYS G 1 290 ? 33.166 20.586 51.476 1.00 61.96 312 LYS G CA 1
ATOM 15728 C C . LYS G 1 290 ? 33.812 20.622 50.076 1.00 70.80 312 LYS G C 1
ATOM 15729 O O . LYS G 1 290 ? 33.115 20.833 49.081 1.00 77.64 312 LYS G O 1
ATOM 15735 N N . GLU G 1 291 ? 35.124 20.386 49.998 1.00 68.94 313 GLU G N 1
ATOM 15736 C CA . GLU G 1 291 ? 35.856 20.432 48.722 1.00 70.56 313 GLU G CA 1
ATOM 15737 C C . GLU G 1 291 ? 35.230 19.541 47.643 1.00 68.01 313 GLU G C 1
ATOM 15738 O O . GLU G 1 291 ? 34.473 18.617 47.942 1.00 65.79 313 GLU G O 1
#

Foldseek 3Di:
DLAAFAEAFQALCVQFPRQFVVRPVCQVVLPGQEYEFEWDAACVGFIWGDDDQWLPQQWPDTDGRNDHDPVVQFQILRFPNCCVVPVVNDDPVSTRTGTGTPLNVCVVCQLVHAYEYEDEPCVRDPCPLVVVVVSCVVSVQFDLAQPPHSYAYEYCDPVSQVVVCVVHVNHAYEHEWEWDQDPVRAIAIPVNLAHFQVDGDLVSQVVVVVRHQAYEYEQAYPVRHGRHDLSSLVSNVVSRHAYEYDDDADLVVLVVCVVSRHSYYHYSRSNSNVVSVVD/DLAAFLEAFQALCVQFPRQFVVRPVVRVVLPGQEYEFEWDAACVGFIWGDHDQWPPQQWPDTDGRNDHDPVRQFQIQRFVSVCVVCVVSDDPVSTRTGTGTPLNVCVVQQLVHAYEYEDEACVPPPCPLVSVVVSCVVRVQQDPALVSHSYAYEYCDPVSQVVNCVVDVRHAYEHEWEWDQDPVRAIAIPVRLAGFQVDGDLVSQVVCVVRHQAYEYEQAYPVRHGRHDLVSLVSNVVSRHAYEYDDDEDLVVLVVVVVSRHSYYHYSRSNSNVVSVVD/DVLAFFAEAFLALCVQFPGQFVVRPVCHVVLPGQEYEFEWDAACVGFIWGDNDQWLPQQWPDTDGRNDHDVVRQFQIQRFVSVCVVPVVNDDPVRTRGGTGTPLVVCVVCQLVHAYEYEDEACVRPPCPLVVVVVSCVVRVQFDDAQVSHSYAYEYCDPNSQVVNCVVDVNHAYEHEWEWEQDPVRAIAIPVNLAGQLVDGDLVSQLVVVVRHQAYEYEQAYPVGHGRHDLVSLVSNVVSRHAYEYDDDEDLVVLVRVVVSSHSYYHYSHSNSNVVSVVD/DLAFFAEAFQALVVQFQRQFVVRPVVCVVLPGQAYEFEWDAACVGFIWGDHDQWCVQQWPDTDGRNPHDVVVQFQIQRGVSPCVVCVPNDDPVSTRTGTGTPLNVCVVCQLVHAYEYEDEDCVVPPCPLVSVVVSCVVSVQDDLALVSHSYAYEYCDPVSLVVNCVVRVSHAYEHEWEWEQDPVGQIAIPVNLAGQQVDGDLVSQLVVVVRHQAYEYEQAYPVGHGRHDLVSLVSNVVSRHAYEYDDDEDLVVLVVVVVSSHSYYHYSHSNSNVVSVVD/DLLAAFLEAFQALCVQFPGQFVVRNVVQVVLPGQEYEFEWDAACVGFIWGDNDQWLPQQWPDTDGRNDHDPVVQQPIQRGVSVCVVCVVRDDPVSTSGGTGTPLNVCVVQQQVHAYEYEDEACPVDPCPLVSVVVSCVVRPVPVPRYAYEYCDPNSQVVNCVVPVPHAYEHEWEWEQDPVGDIAIPVNLAGQLVPGALVSLLVVVVRHQAYEYEQAYPVRHGRHALVSLVSNVVSRHAYEYDDDEDLVVLLRVVVSSHSYYHYSHSNSNVVSVVD/DFFLEAFQALCVQFPGQFVVRNVVQVVLPGQAYEFEWDAACVGFIWGDNDQWLPQQWPDTDGRNDHDPVVQQVIQRQVSVCVVCVVSDDPVSTRTGTGTPLNVCVVCQLVHQYEYEDEPCVVPPCPLVVVVVSCVVSPPLSYAYEYCDPNSLVVNCVVPVSHAYEHEWEWDQDPVRDIAIPVNLFGQQVDTDLVSLLVVVVRHQAYEYEQAYPVRHGRHALVSLVSNVVSRHAYEYDDDEDLVVLVRVVVSPHRYYHYSRSNSNVVSVVD/DLAFFAEAFQALCVQFPGQFVVRNVVRVVLPGQEYEFEWDAACVGFIWGDNDQWLVQQWVDTDGRNDHDPVRQQVIWRGPSVCVVDVVSDDPVRTPTGIGTPLNVCVVCQLVHAYEYEDEDCVNDPCVLVSVVVSCVVRVPLSYEYEYCDPVSQVVNCVVPVSHAYEHEWEWEQDPVRAIATPVRQFHQQVPTDLVSLVVCVVRHQAYEYEQDYPVRDGRHDLVSLVSNVVSRHAYEYDDDEDLVSLVRCVVSPHSYYHYSHSSSNVVSVVD